Protein AF-0000000068719688 (afdb_homodimer)

Secondary structure (DSSP, 8-state):
--------HHHHHHSPPEEEEEEESS-HHHHHHHHHHHHT-S-S-EEEEEEE--SSSHHHHHHHHHHTT-TTEEEEE-SS---HHHHHHHHHHH---SEEEE--TT-EE-TTHHHHHHHHHHT-TT--EEEEEEEEEEE-TTSPBPPPPGGGS-S-SS-EEEEHHHHHHHHHHHT---S--GGG-EEEGGG--SPTTEETTEE-SS-HHHHHHHHHHTTSEEEEEEEEEEEEEP-TT-GGGSHHHHHHHHHHHHHHHHHHGGGT-S-SHHHHHHHHHHHHHHHHHHS-HHHHTT-HHHHHHHHHHHHHHHTT----TT-SSPPEEEEEEE-S-HHHHHHHHHHHHT-S-S-EEEEEEE--SSSHHHHHHHHHHHH-TTEEEEE-SS--TTHHHHHHHHH---SEEEE--TT-EE-TTHHHHHHHHHHH-SSEEEEEEEEEEE-TTSPBPPP-GGG--S-SS-EEE-HHHHHHHHHHHT--SS--GGG-EEEGGGS-S-TTEETTEE-STTHHHHHHHHHHTTSEEEEEEEEEEEEE--TT-GGGSHHHHHHHHHHHHHHHHHHHTTTSS-SHHHHHHHHHHHHHHHHHHHHHHHHTT-HHHH--HHHHHHHHHHHHHHTPPP-EEETTTTEEES-PBPPPGGG--TTS-BSS--TTTSB-TTT--BHHHHHHHHHHHHH--TTTS-EEEEEES--HHHHHHHHT-TTEEEEEEESS-SSTTSEE--TTS--SPTT-EEEEEEES-GGG-TTHHHHHHHHHHHEEEEEEEEEE--EESS-SS-EE-TT--SHHHHHHHHSSTT--EEEEHHHHHHHHHHTT-EEEEEEHHHHH-HHHHHHTT--TT-EEEEEE-/--------HHHHTTSPPEEEEEEESS-HHHHHHHHHHHHT-S-S-EEEEEEE--SSSHHHHHHHHHHTT-TTEEEEE-SS---HHHHHHHHHHH---SEEEE--TT-EE-TTHHHHHHHHHHT-TT--EEEEEEEEEEE-TTS-B-PPPGGGS-S-SS-EEEEHHHHHHHHHHHT---S--GGG-EEEGGG--SPTTEETTEE-SS-HHHHHHHHHHTTSEEEEEEEEEEEEEP-TT-GGGSHHHHHHHHHHHHHHHHHHGGGT-S-SHHHHHHHHHHHHHHHHHHS-HHHHTT-HHHHHHHHHHHHHHHTT----TT-SSPPEEEEEEE-S-HHHHHHHHHHHHT-S-SSEEEEEEE--SSSHHHHHHHHHHHH-TTEEEEE-SS--TTHHHHHHHHH---SEEEE--TT-EE-TTHHHHHHHHHHH-SSEEEEEEEEEEE-TTSPBPPP-GGG--S-SS-EEE-HHHHHHHHHHHT--SS--GGG-EEEGGGS-S-TTEETTEE-STTHHHHHHHHHHTTSEEEEEEEEEEEEE--TT-GGGSHHHHHHHHHHHHHHHHHHHTTTSS-SHHHHHHHHHHHHHHHHHHHHHHHHTT-HHHH--HHHHHHHHHHHHHHTPPP-EEETTTTEEES-PBPPPGGG--TTS-BSS--TTT-B-TTT--BHHHHHHHHHHHHH--TTTS-EEEEEES--HHHHHHHHT-TTEEEEEEESS-SSTTSEE--TTS--SPTT-EEEEEEES-GGG-TTHHHHHHHHHHHEEEEEEEEEE--EESS-SS-EE-TT--SHHHHHHHHSSTT--EEEEHHHHHHHHHHTT-EEEEEEHHHHH-HHHHHHTT--TT-EEEEEE-

pLDDT: mean 91.39, std 8.49, range [20.08, 98.69]

Organism: Bacillus thuringiensis (NCBI:txid1428)

Sequence (1706 aa):
MRTRIERTEEVVEQLALVSVLIPTYNRPRYFEKALCSVLEQTYPNIEIIVGDDSTNDETEKVLQKYLCNHSNIIYIKNRSTLGQFENALMLFHEANGEYINFLMDDDVFHVNKIEKMMKYFFHDLDNEIKLVTSHRQVIDDKGKELRHIYSTVRLFDEDTIIEGTELGNKVIVEQKNYIGEPTTVLFRKNDLQEPYGIFDKRRYLCNVDIASWLSLLSKGKAVYISETLSYFRLHPDQQLNESNKMMDGLEDFSHSIIAGEQYGFLSTEKELDKAVTNFLDYARRIVPSSILYTLDYYQKIRAKKINIEKKKQHINNNSSLPKVSILIPAYNRPYYLELALNSALNQTYENIEIIISDDSTNNEVNAMIQPYLREYECITYVKNETPLVAENFNKCVELADGNYINFLLDDDLFHHEKIERMMQYFLTLENISFVTSYRELIDENGEILPPSTLNMKIAKETTLFEGKELGNYMLKNLKNVVGEPTTVLFNRNLFDGKFGCFKGKAYSAINDIATWLDMMRKGKVVYIQEPLSYFRQHSGQNQKQMHFILMTIEEWIELIIDAYNSGFLSSESEYKESLSYCLENAGFIVKDAVRNGELDQIYNEKIKKGLNKLVAHMFEKESCYCQYCNQQFEKFSPWPAHYDFPKYKFEMWNKDTGICPVCNSMDRERLYRAYIETETDLLNRNYTMLHIAPEAKLRDWFNEYKNITYVCGDLEPKDPLMKEIDVTRITYDSNTFDVILCSHVLEHVPDDDKAMRELYRVLKPNGWGIIQVPIVMNVDFIVENELIVTPQLRKLAFGQEDHVRIYNQSGFIQRLMNAGFKVELYNIAEKQGMKSARKFGLSETDMLYIVRKMRTRIERTEEVVEQLALVSVLIPTYNRPRYFEKALCSVLEQTYPNIEIIVGDDSTNDETEKVLQKYLCNHSNIIYIKNRSTLGQFENALMLFHEANGEYINFLMDDDVFHVNKIEKMMKYFFHDLDNEIKLVTSHRQVIDDKGKELRHIYSTVRLFDEDTIIEGTELGNKVIVEQKNYIGEPTTVLFRKNDLQEPYGIFDKRRYLCNVDIASWLSLLSKGKAVYISETLSYFRLHPDQQLNESNKMMDGLEDFSHSIIAGEQYGFLSTEKELDKAVTNFLDYARRIVPSSILYTLDYYQKIRAKKINIEKKKQHINNNSSLPKVSILIPAYNRPYYLELALNSALNQTYENIEIIISDDSTNNEVNAMIQPYLREYECITYVKNETPLVAENFNKCVELADGNYINFLLDDDLFHHEKIERMMQYFLTLENISFVTSYRELIDENGEILPPSTLNMKIAKETTLFEGKELGNYMLKNLKNVVGEPTTVLFNRNLFDGKFGCFKGKAYSAINDIATWLDMMRKGKVVYIQEPLSYFRQHSGQNQKQMHFILMTIEEWIELIIDAYNSGFLSSESEYKESLSYCLENAGFIVKDAVRNGELDQIYNEKIKKGLNKLVAHMFEKESCYCQYCNQQFEKFSPWPAHYDFPKYKFEMWNKDTGICPVCNSMDRERLYRAYIETETDLLNRNYTMLHIAPEAKLRDWFNEYKNITYVCGDLEPKDPLMKEIDVTRITYDSNTFDVILCSHVLEHVPDDDKAMRELYRVLKPNGWGIIQVPIVMNVDFIVENELIVTPQLRKLAFGQEDHVRIYNQSGFIQRLMNAGFKVELYNIAEKQGMKSARKFGLSETDMLYIVRK

Radius of gyration: 53.65 Å; Cα contacts (8 Å, |Δi|>4): 3312; chains: 2; bounding box: 122×139×127 Å

Solvent-accessible surface area (backbone atoms only — not comparable to full-atom values): 89810 Å² total; per-residue (Å²): 134,78,78,70,75,82,82,53,73,73,65,40,71,74,47,76,39,32,21,38,34,29,49,38,64,82,45,44,71,42,30,50,53,22,52,51,23,59,73,57,35,70,47,78,38,54,36,37,39,37,36,36,40,35,94,63,62,60,49,57,61,60,48,56,74,46,54,80,80,32,86,49,58,44,82,44,75,49,90,60,72,64,48,74,67,53,39,48,43,50,43,59,68,70,50,81,31,56,28,36,29,38,38,47,27,63,27,38,51,36,48,53,32,67,44,61,52,46,51,56,60,71,70,33,81,81,68,45,66,38,36,35,28,33,28,43,42,38,18,36,85,86,65,49,76,48,77,74,51,87,48,44,50,73,87,46,90,48,69,41,79,40,55,9,41,58,55,44,31,52,28,57,35,68,68,42,62,68,61,53,56,55,54,36,37,39,32,46,50,81,66,51,80,53,62,80,22,25,39,93,92,34,75,37,75,62,44,25,52,56,21,37,48,47,55,26,23,52,74,26,25,30,34,38,34,42,58,70,31,26,35,45,54,51,52,89,88,51,73,76,81,41,74,67,43,52,54,35,36,48,53,40,51,48,47,47,62,72,53,26,48,82,53,60,18,56,79,41,70,68,48,40,50,48,22,45,49,47,48,54,56,49,46,58,76,74,39,58,68,91,52,45,62,72,35,64,64,53,50,54,47,48,49,52,50,52,54,60,52,55,73,71,39,46,66,32,85,83,49,88,58,78,40,32,24,39,29,25,50,33,63,78,42,45,67,42,29,51,53,18,50,51,25,60,56,47,22,65,43,31,29,55,38,36,34,34,30,31,38,32,92,65,62,53,45,62,50,58,45,49,67,51,54,75,73,32,85,50,52,46,80,45,74,44,94,61,70,52,69,77,52,32,55,37,53,29,56,70,73,50,84,36,56,28,40,26,40,39,45,28,63,27,40,49,36,44,51,32,67,44,62,50,47,51,51,65,74,74,46,77,65,57,24,33,33,30,33,34,49,39,42,19,38,83,85,65,47,78,48,80,85,51,91,81,49,52,76,89,54,93,49,66,41,81,38,57,16,54,60,55,41,35,51,27,54,52,62,72,45,68,74,61,56,58,57,50,38,34,43,32,35,43,87,63,45,92,78,55,77,17,22,40,92,83,44,77,44,78,72,50,13,60,56,30,30,51,45,46,25,23,74,74,20,24,35,38,38,35,53,58,67,34,20,36,48,52,48,60,89,86,45,64,82,76,37,65,71,43,53,56,47,36,47,28,49,48,48,52,46,50,53,53,38,43,54,68,55,34,46,81,42,69,59,50,41,41,30,21,51,20,42,49,39,17,49,42,12,47,52,52,25,50,35,33,76,70,70,40,56,75,72,63,64,36,69,64,45,54,52,32,50,52,50,47,54,50,59,63,57,52,79,74,59,24,44,41,87,85,71,70,44,74,44,75,66,43,32,52,51,66,72,89,71,64,50,86,91,57,48,51,40,75,67,41,56,62,22,22,22,37,79,84,74,58,49,43,35,67,54,49,49,52,49,54,44,45,70,73,77,48,59,65,90,80,38,80,40,35,34,39,28,39,56,63,52,68,67,56,48,56,56,52,72,72,39,83,51,42,50,76,43,42,23,19,77,72,49,89,48,89,85,34,37,76,36,44,58,65,61,54,87,65,55,66,49,63,22,42,31,39,37,40,51,70,49,59,43,53,41,87,58,40,66,51,21,46,33,39,54,48,42,26,37,18,86,74,15,39,31,42,53,40,62,77,32,28,67,82,47,93,50,57,48,66,56,90,83,58,76,48,44,70,52,13,26,72,72,43,69,35,51,63,30,58,35,39,36,10,63,71,46,47,54,50,53,45,39,74,41,60,37,47,79,44,82,46,39,52,18,78,74,63,30,36,69,53,19,42,25,46,30,45,50,75,54,32,67,42,44,33,34,33,73,134,82,78,70,76,82,83,53,70,73,65,40,70,73,46,76,38,31,21,37,34,30,49,38,62,79,46,44,72,42,30,51,52,22,53,51,25,59,74,56,35,72,47,78,40,54,38,37,38,35,35,34,40,34,92,64,62,60,49,57,60,60,48,57,74,46,54,83,81,32,84,48,59,46,81,42,75,48,91,61,72,63,48,74,67,51,39,49,46,50,44,59,68,70,48,81,30,55,28,38,29,37,36,46,28,65,26,39,52,34,49,52,32,68,42,61,54,46,52,56,60,70,70,34,83,81,67,45,66,38,37,36,30,34,28,43,42,39,17,36,84,86,63,49,76,48,78,74,52,85,50,45,49,75,88,45,91,49,70,40,81,39,55,10,40,59,56,43,32,51,28,57,36,67,69,42,61,68,60,55,57,54,53,36,38,40,33,47,51,81,65,50,82,53,60,79,22,26,37,96,90,34,75,38,74,61,45,26,52,55,21,35,49,46,55,27,21,52,74,26,25,30,33,38,34,42,57,70,31,25,35,46,52,51,52,90,89,52,74,78,80,42,74,68,44,53,54,35,36,49,53,40,51,48,48,47,64,70,52,26,48,83,53,61,19,55,80,42,69,68,47,39,50,49,21,44,51,46,48,53,56,52,46,58,74,75,40,59,70,90,54,43,62,71,35,63,65,53,49,53,47,49,49,52,50,52,55,60,54,56,72,72,40,46,65,33,86,83,47,88,58,79,40,33,23,38,30,25,49,33,60,81,43,44,68,42,30,50,54,20,49,52,25,61,56,46,22,65,40,32,29,56,37,35,33,36,28,31,38,33,92,66,61,53,45,63,50,58,46,49,67,52,55,74,74,32,85,50,51,45,81,46,76,45,93,61,70,52,70,78,51,32,56,37,53,29,56,71,73,50,83,35,57,27,40,27,40,38,46,29,66,28,40,47,36,45,52,32,67,43,62,50,46,51,50,64,74,73,47,80,65,57,25,33,34,30,33,34,49,39,42,18,37,84,86,66,46,78,49,80,86,53,89,82,48,53,77,88,53,94,50,66,42,80,39,56,17,54,61,54,42,34,50,27,53,51,63,72,44,69,72,60,56,58,58,52,38,35,42,30,36,44,87,62,45,94,79,55,77,18,22,40,92,82,43,77,45,77,73,51,14,57,56,32,29,51,45,45,27,22,74,73,20,25,32,39,39,35,51,59,68,32,22,36,48,52,49,62,91,87,46,64,83,76,36,66,72,44,51,57,47,36,47,29,50,49,50,51,46,51,53,52,39,43,56,69,57,33,47,81,42,69,60,50,42,40,31,21,50,19,42,49,40,18,49,43,13,48,52,52,24,51,35,33,75,68,69,40,58,76,70,64,64,36,68,64,44,54,52,32,51,52,50,46,54,51,60,62,58,52,79,75,59,24,44,41,88,85,72,69,45,75,44,75,67,45,32,52,51,65,70,88,72,66,52,87,90,55,48,51,39,73,65,42,55,61,22,22,23,37,78,85,75,59,47,43,35,68,56,49,50,51,48,53,45,46,69,73,75,48,58,65,88,80,38,80,38,35,33,38,26,42,56,66,52,70,68,57,48,58,55,53,72,71,38,83,51,42,50,75,43,40,24,18,76,72,50,90,48,89,84,34,37,77,36,44,59,66,60,55,88,66,56,69,50,63,22,42,31,39,37,39,49,69,49,59,43,53,40,88,59,40,64,52,21,46,32,38,54,48,41,26,37,17,86,76,16,40,30,42,53,41,61,74,33,28,68,83,46,93,51,56,49,65,53,90,84,58,76,48,44,68,53,13,26,72,71,44,68,34,52,63,31,57,36,39,38,9,64,69,46,47,53,49,53,44,40,73,40,61,36,45,80,44,82,46,37,52,18,80,76,63,30,37,67,54,20,42,26,48,30,45,51,74,54,32,68,42,43,34,35,32,72

InterPro domains:
  IPR001173 Glycosyltransferase 2-like [PF00535] (19-148)
  IPR001173 Glycosyltransferase 2-like [PF00535] (325-492)
  IPR013216 Methyltransferase type 11 [PF08241] (722-770)
  IPR029044 Nucleotide-diphospho-sugar transferases [G3DSA:3.90.550.10] (2-279)
  IPR029044 Nucleotide-diphospho-sugar transferases [G3DSA:3.90.550.10] (322-566)
  IPR029044 Nucleotide-diphospho-sugar transferases [SSF53448] (17-246)
  IPR029044 Nucleotide-diphospho-sugar transferases [SSF53448] (322-550)
  IPR029063 S-adenosyl-L-methionine-dependent methyltransferase superfamily [G3DSA:3.40.50.150] (682-849)
  IPR029063 S-adenosyl-L-methionine-dependent methyltransferase superfamily [SSF53335] (697-824)

Structure (mmCIF, N/CA/C/O backbone):
data_AF-0000000068719688-model_v1
#
loop_
_entity.id
_entity.type
_entity.pdbx_description
1 polymer 'Glycosyl transferase family 2'
#
loop_
_atom_site.group_PDB
_atom_site.id
_atom_site.type_symbol
_atom_site.label_atom_id
_atom_site.label_alt_id
_atom_site.label_comp_id
_atom_site.label_asym_id
_atom_site.label_entity_id
_atom_site.label_seq_id
_atom_site.pdbx_PDB_ins_code
_atom_site.Cartn_x
_atom_site.Cartn_y
_atom_site.Cartn_z
_atom_site.occupancy
_atom_site.B_iso_or_equiv
_atom_site.auth_seq_id
_atom_site.auth_comp_id
_atom_site.auth_asym_id
_atom_site.auth_atom_id
_atom_site.pdbx_PDB_model_num
ATOM 1 N N . MET A 1 1 ? -43.625 -14.531 -69.5 1 20.08 1 MET A N 1
ATOM 2 C CA . MET A 1 1 ? -44.062 -15.57 -70.438 1 20.08 1 MET A CA 1
ATOM 3 C C . MET A 1 1 ? -43.156 -16.781 -70.375 1 20.08 1 MET A C 1
ATOM 5 O O . MET A 1 1 ? -42.031 -16.75 -70.875 1 20.08 1 MET A O 1
ATOM 9 N N . ARG A 1 2 ? -43.219 -17.422 -69.125 1 32.03 2 ARG A N 1
ATOM 10 C CA . ARG A 1 2 ? -42.656 -18.688 -68.625 1 32.03 2 ARG A CA 1
ATOM 11 C C . ARG A 1 2 ? -42.938 -19.812 -69.562 1 32.03 2 ARG A C 1
ATOM 13 O O . ARG A 1 2 ? -44.094 -20.125 -69.875 1 32.03 2 ARG A O 1
ATOM 20 N N . THR A 1 3 ? -42.188 -19.859 -70.625 1 28.48 3 THR A N 1
ATOM 21 C CA . THR A 1 3 ? -42.438 -20.844 -71.688 1 28.48 3 THR A CA 1
ATOM 22 C C . THR A 1 3 ? -42.625 -22.234 -71.125 1 28.48 3 THR A C 1
ATOM 24 O O . THR A 1 3 ? -41.688 -22.797 -70.5 1 28.48 3 THR A O 1
ATOM 27 N N . ARG A 1 4 ? -43.719 -22.609 -70.5 1 34.25 4 ARG A N 1
ATOM 28 C CA . ARG A 1 4 ? -44.125 -23.938 -70.062 1 34.25 4 ARG A CA 1
ATOM 29 C C . ARG A 1 4 ? -43.875 -24.969 -71.188 1 34.25 4 ARG A C 1
ATOM 31 O O . ARG A 1 4 ? -44.406 -24.828 -72.312 1 34.25 4 ARG A O 1
ATOM 38 N N . ILE A 1 5 ? -42.781 -25.578 -71.25 1 36.41 5 ILE A N 1
ATOM 39 C CA . ILE A 1 5 ? -42.562 -26.703 -72.125 1 36.41 5 ILE A CA 1
ATOM 40 C C . ILE A 1 5 ? -43.75 -27.656 -72.062 1 36.41 5 ILE A C 1
ATOM 42 O O . ILE A 1 5 ? -44.188 -28.062 -71 1 36.41 5 ILE A O 1
ATOM 46 N N . GLU A 1 6 ? -44.688 -27.672 -73.062 1 38.44 6 GLU A N 1
ATOM 47 C CA . GLU A 1 6 ? -45.844 -28.562 -73.25 1 38.44 6 GLU A CA 1
ATOM 48 C C . GLU A 1 6 ? -45.469 -30.016 -72.938 1 38.44 6 GLU A C 1
ATOM 50 O O . GLU A 1 6 ? -44.531 -30.562 -73.562 1 38.44 6 GLU A O 1
ATOM 55 N N . ARG A 1 7 ? -45.688 -30.547 -71.812 1 51.19 7 ARG A N 1
ATOM 56 C CA . ARG A 1 7 ? -45.594 -31.844 -71.125 1 51.19 7 ARG A CA 1
ATOM 57 C C . ARG A 1 7 ? -46.156 -32.969 -72 1 51.19 7 ARG A C 1
ATOM 59 O O . ARG A 1 7 ? -47.375 -33.25 -71.938 1 51.19 7 ARG A O 1
ATOM 66 N N . THR A 1 8 ? -45.75 -33.344 -73.25 1 46.06 8 THR A N 1
ATOM 67 C CA . THR A 1 8 ? -46.344 -34.5 -73.938 1 46.06 8 THR A CA 1
ATOM 68 C C . THR A 1 8 ? -45.875 -35.812 -73.312 1 46.06 8 THR A C 1
ATOM 70 O O . THR A 1 8 ? -44.75 -35.875 -72.812 1 46.06 8 THR A O 1
ATOM 73 N N . GLU A 1 9 ? -46.594 -36.844 -73.062 1 53.41 9 GLU A N 1
ATOM 74 C CA . GLU A 1 9 ? -46.375 -38.156 -72.438 1 53.41 9 GLU A CA 1
ATOM 75 C C . GLU A 1 9 ? -45.188 -38.875 -73.062 1 53.41 9 GLU A C 1
ATOM 77 O O . GLU A 1 9 ? -44.406 -39.531 -72.312 1 53.41 9 GLU A O 1
ATOM 82 N N . GLU A 1 10 ? -45.031 -38.875 -74.25 1 53.62 10 GLU A N 1
ATOM 83 C CA . GLU A 1 10 ? -43.938 -39.562 -74.938 1 53.62 10 GLU A CA 1
ATOM 84 C C . GLU A 1 10 ? -42.562 -39 -74.562 1 53.62 10 GLU A C 1
ATOM 86 O O . GLU A 1 10 ? -41.625 -39.75 -74.375 1 53.62 10 GLU A O 1
ATOM 91 N N . VAL A 1 11 ? -42.406 -37.781 -74.438 1 55.66 11 VAL A N 1
ATOM 92 C CA . VAL A 1 11 ? -41.125 -37.125 -74.062 1 55.66 11 VAL A CA 1
ATOM 93 C C . VAL A 1 11 ? -40.781 -37.375 -72.625 1 55.66 11 VAL A C 1
ATOM 95 O O . VAL A 1 11 ? -39.625 -37.562 -72.25 1 55.66 11 VAL A O 1
ATOM 98 N N . VAL A 1 12 ? -41.688 -37.5 -71.812 1 64.38 12 VAL A N 1
ATOM 99 C CA . VAL A 1 12 ? -41.469 -37.719 -70.375 1 64.38 12 VAL A CA 1
ATOM 100 C C . VAL A 1 12 ? -40.906 -39.125 -70.125 1 64.38 12 VAL A C 1
ATOM 102 O O . VAL A 1 12 ? -40 -39.312 -69.312 1 64.38 12 VAL A O 1
ATOM 105 N N . GLU A 1 13 ? -41.312 -40.094 -70.938 1 63.94 13 GLU A N 1
ATOM 106 C CA . GLU A 1 13 ? -40.875 -41.469 -70.75 1 63.94 13 GLU A CA 1
ATOM 107 C C . GLU A 1 13 ? -39.438 -41.625 -71.188 1 63.94 13 GLU A C 1
ATOM 109 O O . GLU A 1 13 ? -38.781 -42.594 -70.812 1 63.94 13 GLU A O 1
ATOM 114 N N . GLN A 1 14 ? -38.938 -40.688 -71.875 1 74.75 14 GLN A N 1
ATOM 115 C CA . GLN A 1 14 ? -37.562 -40.812 -72.312 1 74.75 14 GLN A CA 1
ATOM 116 C C . GLN A 1 14 ? -36.594 -40.281 -71.312 1 74.75 14 GLN A C 1
ATOM 118 O O . GLN A 1 14 ? -35.406 -40.594 -71.312 1 74.75 14 GLN A O 1
ATOM 123 N N . LEU A 1 15 ? -37.094 -39.562 -70.25 1 86.31 15 LEU A N 1
ATOM 124 C CA . LEU A 1 15 ? -36.219 -39.031 -69.188 1 86.31 15 LEU A CA 1
ATOM 125 C C . LEU A 1 15 ? -36.031 -40.031 -68.062 1 86.31 15 LEU A C 1
ATOM 127 O O . LEU A 1 15 ? -36.906 -40.844 -67.812 1 86.31 15 LEU A O 1
ATOM 131 N N . ALA A 1 16 ? -35 -39.969 -67.375 1 92.62 16 ALA A N 1
ATOM 132 C CA . ALA A 1 16 ? -34.719 -40.906 -66.312 1 92.62 16 ALA A CA 1
ATOM 133 C C . ALA A 1 16 ? -35.688 -40.688 -65.125 1 92.62 16 ALA A C 1
ATOM 135 O O . ALA A 1 16 ? -36.031 -39.562 -64.812 1 92.62 16 ALA A O 1
ATOM 136 N N . LEU A 1 17 ? -36.125 -41.781 -64.5 1 95.94 17 LEU A N 1
ATOM 137 C CA . LEU A 1 17 ? -37.094 -41.719 -63.406 1 95.94 17 LEU A CA 1
ATOM 138 C C . LEU A 1 17 ? -36.375 -41.344 -62.125 1 95.94 17 LEU A C 1
ATOM 140 O O . LEU A 1 17 ? -35.375 -41.938 -61.75 1 95.94 17 LEU A O 1
ATOM 144 N N . VAL A 1 18 ? -36.906 -40.312 -61.5 1 97.38 18 VAL A N 1
ATOM 145 C CA . VAL A 1 18 ? -36.438 -39.906 -60.188 1 97.38 18 VAL A CA 1
ATOM 146 C C . VAL A 1 18 ? -37.438 -40.344 -59.125 1 97.38 18 VAL A C 1
ATOM 148 O O . VAL A 1 18 ? -38.625 -40.031 -59.25 1 97.38 18 VAL A O 1
ATOM 151 N N . SER A 1 19 ? -37 -41.062 -58.125 1 98.06 19 SER A N 1
ATOM 152 C CA . SER A 1 19 ? -37.844 -41.438 -56.969 1 98.06 19 SER A CA 1
ATOM 153 C C . SER A 1 19 ? -37.625 -40.469 -55.812 1 98.06 19 SER A C 1
ATOM 155 O O . SER A 1 19 ? -36.531 -40.344 -55.312 1 98.06 19 SER A O 1
ATOM 157 N N . VAL A 1 20 ? -38.594 -39.75 -55.406 1 98.25 20 VAL A N 1
ATOM 158 C CA . VAL A 1 20 ? -38.594 -38.938 -54.188 1 98.25 20 VAL A CA 1
ATOM 159 C C . VAL A 1 20 ? -39.219 -39.719 -53.031 1 98.25 20 VAL A C 1
ATOM 161 O O . VAL A 1 20 ? -40.375 -40.094 -53.094 1 98.25 20 VAL A O 1
ATOM 164 N N . LEU A 1 21 ? -38.406 -39.969 -52.031 1 97.75 21 LEU A N 1
ATOM 165 C CA . LEU A 1 21 ? -38.812 -40.812 -50.906 1 97.75 21 LEU A CA 1
ATOM 166 C C . LEU A 1 21 ? -39.125 -39.969 -49.688 1 97.75 21 LEU A C 1
ATOM 168 O O . LEU A 1 21 ? -38.281 -39.188 -49.219 1 97.75 21 LEU A O 1
ATOM 172 N N . ILE A 1 22 ? -40.281 -40.094 -49.031 1 97.56 22 ILE A N 1
ATOM 173 C CA . ILE A 1 22 ? -40.688 -39.25 -47.906 1 97.56 22 ILE A CA 1
ATOM 174 C C . ILE A 1 22 ? -41.062 -40.125 -46.719 1 97.56 22 ILE A C 1
ATOM 176 O O . ILE A 1 22 ? -42.188 -40.562 -46.562 1 97.56 22 ILE A O 1
ATOM 180 N N . PRO A 1 23 ? -40.094 -40.281 -45.844 1 95.62 23 PRO A N 1
ATOM 181 C CA . PRO A 1 23 ? -40.469 -40.875 -44.562 1 95.62 23 PRO A CA 1
ATOM 182 C C . PRO A 1 23 ? -41.25 -39.906 -43.656 1 95.62 23 PRO A C 1
ATOM 184 O O . PRO A 1 23 ? -40.844 -38.75 -43.531 1 95.62 23 PRO A O 1
ATOM 187 N N . THR A 1 24 ? -42.344 -40.312 -43.094 1 94.5 24 THR A N 1
ATOM 188 C CA . THR A 1 24 ? -43.125 -39.406 -42.281 1 94.5 24 THR A CA 1
ATOM 189 C C . THR A 1 24 ? -43.594 -40.062 -41 1 94.5 24 THR A C 1
ATOM 191 O O . THR A 1 24 ? -43.688 -41.312 -40.938 1 94.5 24 THR A O 1
ATOM 194 N N . TYR A 1 25 ? -43.656 -39.312 -39.938 1 92.06 25 TYR A N 1
ATOM 195 C CA . TYR A 1 25 ? -44.031 -39.812 -38.625 1 92.06 25 TYR A CA 1
ATOM 196 C C . TYR A 1 25 ? -44.781 -38.719 -37.844 1 92.06 25 TYR A C 1
ATOM 198 O O . TYR A 1 25 ? -44.188 -37.906 -37.188 1 92.06 25 TYR A O 1
ATOM 206 N N . ASN A 1 26 ? -46.062 -38.656 -37.812 1 88.75 26 ASN A N 1
ATOM 207 C CA . ASN A 1 26 ? -47 -37.875 -36.938 1 88.75 26 ASN A CA 1
ATOM 208 C C . ASN A 1 26 ? -46.844 -36.375 -37.156 1 88.75 26 ASN A C 1
ATOM 210 O O . ASN A 1 26 ? -46.781 -35.625 -36.188 1 88.75 26 ASN A O 1
ATOM 214 N N . ARG A 1 27 ? -46.625 -35.969 -38.438 1 89.31 27 ARG A N 1
ATOM 215 C CA . ARG A 1 27 ? -46.531 -34.562 -38.781 1 89.31 27 ARG A CA 1
ATOM 216 C C . ARG A 1 27 ? -47.25 -34.25 -40.062 1 89.31 27 ARG A C 1
ATOM 218 O O . ARG A 1 27 ? -46.656 -33.812 -41.062 1 89.31 27 ARG A O 1
ATOM 225 N N . PRO A 1 28 ? -48.562 -34.344 -40.031 1 92.75 28 PRO A N 1
ATOM 226 C CA . PRO A 1 28 ? -49.312 -34.25 -41.281 1 92.75 28 PRO A CA 1
ATOM 227 C C . PRO A 1 28 ? -49.188 -32.875 -41.938 1 92.75 28 PRO A C 1
ATOM 229 O O . PRO A 1 28 ? -49.156 -32.75 -43.156 1 92.75 28 PRO A O 1
ATOM 232 N N . ARG A 1 29 ? -49.094 -31.797 -41.094 1 91.44 29 ARG A N 1
ATOM 233 C CA . ARG A 1 29 ? -49.031 -30.453 -41.656 1 91.44 29 ARG A CA 1
ATOM 234 C C . ARG A 1 29 ? -47.75 -30.219 -42.406 1 91.44 29 ARG A C 1
ATOM 236 O O . ARG A 1 29 ? -47.75 -29.703 -43.531 1 91.44 29 ARG A O 1
ATOM 243 N N . TYR A 1 30 ? -46.656 -30.562 -41.812 1 93.44 30 TYR A N 1
ATOM 244 C CA . TYR A 1 30 ? -45.375 -30.422 -42.5 1 93.44 30 TYR A CA 1
ATOM 245 C C . TYR A 1 30 ? -45.281 -31.359 -43.688 1 93.44 30 TYR A C 1
ATOM 247 O O . TYR A 1 30 ? -44.781 -30.969 -44.75 1 93.44 30 TYR A O 1
ATOM 255 N N . PHE A 1 31 ? -45.812 -32.562 -43.5 1 94.94 31 PHE A N 1
ATOM 256 C CA . PHE A 1 31 ? -45.812 -33.562 -44.562 1 94.94 31 PHE A CA 1
ATOM 257 C C . PHE A 1 31 ? -46.531 -33.031 -45.812 1 94.94 31 PHE A C 1
ATOM 259 O O . PHE A 1 31 ? -46.031 -33.188 -46.938 1 94.94 31 PHE A O 1
ATOM 266 N N . GLU A 1 32 ? -47.625 -32.375 -45.625 1 95.56 32 GLU A N 1
ATOM 267 C CA . GLU A 1 32 ? -48.406 -31.875 -46.781 1 95.56 32 GLU A CA 1
ATOM 268 C C . GLU A 1 32 ? -47.594 -30.844 -47.562 1 95.56 32 GLU A C 1
ATOM 270 O O . GLU A 1 32 ? -47.594 -30.844 -48.781 1 95.56 32 GLU A O 1
ATOM 275 N N . LYS A 1 33 ? -46.938 -29.984 -46.812 1 95.12 33 LYS A N 1
ATOM 276 C CA . LYS A 1 33 ? -46.094 -28.969 -47.469 1 95.12 33 LYS A CA 1
ATOM 277 C C . LYS A 1 33 ? -44.969 -29.625 -48.25 1 95.12 33 LYS A C 1
ATOM 279 O O . LYS A 1 33 ? -44.625 -29.203 -49.375 1 95.12 33 LYS A O 1
ATOM 284 N N . ALA A 1 34 ? -44.344 -30.641 -47.656 1 96.81 34 ALA A N 1
ATOM 285 C CA . ALA A 1 34 ? -43.281 -31.375 -48.344 1 96.81 34 ALA A CA 1
ATOM 286 C C . ALA A 1 34 ? -43.812 -32.062 -49.594 1 96.81 34 ALA A C 1
ATOM 288 O O . ALA A 1 34 ? -43.188 -31.938 -50.656 1 96.81 34 ALA A O 1
ATOM 289 N N . LEU A 1 35 ? -44.938 -32.688 -49.5 1 96.25 35 LEU A N 1
ATOM 290 C CA . LEU A 1 35 ? -45.531 -33.406 -50.625 1 96.25 35 LEU A CA 1
ATOM 291 C C . LEU A 1 35 ? -45.844 -32.438 -51.75 1 96.25 35 LEU A C 1
ATOM 293 O O . LEU A 1 35 ? -45.531 -32.719 -52.906 1 96.25 35 LEU A O 1
ATOM 297 N N . CYS A 1 36 ? -46.406 -31.266 -51.406 1 96 36 CYS A N 1
ATOM 298 C CA . CYS A 1 36 ? -46.75 -30.266 -52.406 1 96 36 CYS A CA 1
ATOM 299 C C . CYS A 1 36 ? -45.5 -29.75 -53.125 1 96 36 CYS A C 1
ATOM 301 O O . CYS A 1 36 ? -45.562 -29.5 -54.344 1 96 36 CYS A O 1
ATOM 303 N N . SER A 1 37 ? -44.469 -29.703 -52.406 1 96.44 37 SER A N 1
ATOM 304 C CA . SER A 1 37 ? -43.25 -29.188 -53 1 96.44 37 SER A CA 1
ATOM 305 C C . SER A 1 37 ? -42.688 -30.141 -54.031 1 96.44 37 SER A C 1
ATOM 307 O O . SER A 1 37 ? -42 -29.719 -54.969 1 96.44 37 SER A O 1
ATOM 309 N N . VAL A 1 38 ? -42.906 -31.422 -53.938 1 97 38 VAL A N 1
ATOM 310 C CA . VAL A 1 38 ? -42.469 -32.406 -54.938 1 97 38 VAL A CA 1
ATOM 311 C C . VAL A 1 38 ? -43.438 -32.375 -56.125 1 97 38 VAL A C 1
ATOM 313 O O . VAL A 1 38 ? -43 -32.438 -57.281 1 97 38 VAL A O 1
ATOM 316 N N . LEU A 1 39 ? -44.688 -32.25 -55.844 1 95.12 39 LEU A N 1
ATOM 317 C CA . LEU A 1 39 ? -45.719 -32.25 -56.875 1 95.12 39 LEU A CA 1
ATOM 318 C C . LEU A 1 39 ? -45.562 -31.062 -57.812 1 95.12 39 LEU A C 1
ATOM 320 O O . LEU A 1 39 ? -45.969 -31.109 -58.969 1 95.12 39 LEU A O 1
ATOM 324 N N . GLU A 1 40 ? -44.906 -30.031 -57.344 1 94.19 40 GLU A N 1
ATOM 325 C CA . GLU A 1 40 ? -44.781 -28.797 -58.094 1 94.19 40 GLU A CA 1
ATOM 326 C C . GLU A 1 40 ? -43.438 -28.781 -58.875 1 94.19 40 GLU A C 1
ATOM 328 O O . GLU A 1 40 ? -43.125 -27.781 -59.531 1 94.19 40 GLU A O 1
ATOM 333 N N . GLN A 1 41 ? -42.719 -29.828 -58.844 1 95.25 41 GLN A N 1
ATOM 334 C CA . GLN A 1 41 ? -41.406 -29.859 -59.469 1 95.25 41 GLN A CA 1
ATOM 335 C C . GLN A 1 41 ? -41.5 -29.703 -61 1 95.25 41 GLN A C 1
ATOM 337 O O . GLN A 1 41 ? -42.438 -30.234 -61.594 1 95.25 41 GLN A O 1
ATOM 342 N N . THR A 1 42 ? -40.5 -29.078 -61.562 1 94.81 42 THR A N 1
ATOM 343 C CA . THR A 1 42 ? -40.5 -28.828 -63 1 94.81 42 THR A CA 1
ATOM 344 C C . THR A 1 42 ? -40.062 -30.062 -63.781 1 94.81 42 THR A C 1
ATOM 346 O O . THR A 1 42 ? -40.375 -30.234 -64.938 1 94.81 42 THR A O 1
ATOM 349 N N . TYR A 1 43 ? -39.312 -30.906 -63.156 1 94.56 43 TYR A N 1
ATOM 350 C CA . TYR A 1 43 ? -38.938 -32.188 -63.781 1 94.56 43 TYR A CA 1
ATOM 351 C C . TYR A 1 43 ? -40.156 -33.125 -63.844 1 94.56 43 TYR A C 1
ATOM 353 O O . TYR A 1 43 ? -40.781 -33.406 -62.844 1 94.56 43 TYR A O 1
ATOM 361 N N . PRO A 1 44 ? -40.406 -33.688 -64.938 1 91.44 44 PRO A N 1
ATOM 362 C CA . PRO A 1 44 ? -41.75 -34.312 -65.125 1 91.44 44 PRO A CA 1
ATOM 363 C C . PRO A 1 44 ? -41.75 -35.781 -64.688 1 91.44 44 PRO A C 1
ATOM 365 O O . PRO A 1 44 ? -42.781 -36.281 -64.25 1 91.44 44 PRO A O 1
ATOM 368 N N . ASN A 1 45 ? -40.656 -36.531 -64.812 1 94.06 45 ASN A N 1
ATOM 369 C CA . ASN A 1 45 ? -40.656 -37.969 -64.562 1 94.06 45 ASN A CA 1
ATOM 370 C C . ASN A 1 45 ? -40.25 -38.312 -63.156 1 94.06 45 ASN A C 1
ATOM 372 O O . ASN A 1 45 ? -39.156 -38.781 -62.906 1 94.06 45 ASN A O 1
ATOM 376 N N . ILE A 1 46 ? -41.219 -38.125 -62.188 1 96.31 46 ILE A N 1
ATOM 377 C CA . ILE A 1 46 ? -40.969 -38.312 -60.75 1 96.31 46 ILE A CA 1
ATOM 378 C C . ILE A 1 46 ? -42 -39.312 -60.188 1 96.31 46 ILE A C 1
ATOM 380 O O . ILE A 1 46 ? -43.188 -39.25 -60.531 1 96.31 46 ILE A O 1
ATOM 384 N N . GLU A 1 47 ? -41.531 -40.25 -59.438 1 96.94 47 GLU A N 1
ATOM 385 C CA . GLU A 1 47 ? -42.406 -41.031 -58.562 1 96.94 47 GLU A CA 1
ATOM 386 C C . GLU A 1 47 ? -42.219 -40.625 -57.125 1 96.94 47 GLU A C 1
ATOM 388 O O . GLU A 1 47 ? -41.094 -40.344 -56.688 1 96.94 47 GLU A O 1
ATOM 393 N N . ILE A 1 48 ? -43.25 -40.531 -56.375 1 97.62 48 ILE A N 1
ATOM 394 C CA . ILE A 1 48 ? -43.25 -40.188 -54.938 1 97.62 48 ILE A CA 1
ATOM 395 C C . ILE A 1 48 ? -43.656 -41.375 -54.094 1 97.62 48 ILE A C 1
ATOM 397 O O . ILE A 1 48 ? -44.75 -41.906 -54.25 1 97.62 48 ILE A O 1
ATOM 401 N N . ILE A 1 49 ? -42.75 -41.781 -53.219 1 97.44 49 ILE A N 1
ATOM 402 C CA . ILE A 1 49 ? -43.062 -42.875 -52.312 1 97.44 49 ILE A CA 1
ATOM 403 C C . ILE A 1 49 ? -43.094 -42.406 -50.875 1 97.44 49 ILE A C 1
ATOM 405 O O . ILE A 1 49 ? -42.094 -41.906 -50.375 1 97.44 49 ILE A O 1
ATOM 409 N N . VAL A 1 50 ? -44.219 -42.562 -50.188 1 97 50 VAL A N 1
ATOM 410 C CA . VAL A 1 50 ? -44.406 -42.094 -48.812 1 97 50 VAL A CA 1
ATOM 411 C C . VAL A 1 50 ? -44.406 -43.281 -47.875 1 97 50 VAL A C 1
ATOM 413 O O . VAL A 1 50 ? -45.219 -44.219 -48.031 1 97 50 VAL A O 1
ATOM 416 N N . GLY A 1 51 ? -43.375 -43.344 -47.031 1 96.5 51 GLY A N 1
ATOM 417 C CA . GLY A 1 51 ? -43.375 -44.312 -45.969 1 96.5 51 GLY A CA 1
ATOM 418 C C . GLY A 1 51 ? -43.938 -43.781 -44.656 1 96.5 51 GLY A C 1
ATOM 419 O O . GLY A 1 51 ? -43.219 -43.031 -43.938 1 96.5 51 GLY A O 1
ATOM 420 N N . ASP A 1 52 ? -45.125 -44.188 -44.25 1 95.12 52 ASP A N 1
ATOM 421 C CA . ASP A 1 52 ? -45.844 -43.625 -43.094 1 95.12 52 ASP A CA 1
ATOM 422 C C . ASP A 1 52 ? -45.688 -44.531 -41.875 1 95.12 52 ASP A C 1
ATOM 424 O O . ASP A 1 52 ? -46.281 -45.594 -41.781 1 95.12 52 ASP A O 1
ATOM 428 N N . ASP A 1 53 ? -44.875 -43.969 -40.969 1 93.38 53 ASP A N 1
ATOM 429 C CA . ASP A 1 53 ? -44.625 -44.625 -39.688 1 93.38 53 ASP A CA 1
ATOM 430 C C . ASP A 1 53 ? -45.469 -44 -38.594 1 93.38 53 ASP A C 1
ATOM 432 O O . ASP A 1 53 ? -45.156 -44.188 -37.406 1 93.38 53 ASP A O 1
ATOM 436 N N . SER A 1 54 ? -46.469 -43.25 -38.906 1 92.62 54 SER A N 1
ATOM 437 C CA . SER A 1 54 ? -47.25 -42.5 -37.906 1 92.62 54 SER A CA 1
ATOM 438 C C . SER A 1 54 ? -48.062 -43.438 -37.031 1 92.62 54 SER A C 1
ATOM 440 O O . SER A 1 54 ? -48.5 -44.5 -37.5 1 92.62 54 SER A O 1
ATOM 442 N N . THR A 1 55 ? -48.281 -43.062 -35.844 1 90.69 55 THR A N 1
ATOM 443 C CA . THR A 1 55 ? -49.062 -43.875 -34.906 1 90.69 55 THR A CA 1
ATOM 444 C C . THR A 1 55 ? -50.531 -43.594 -35.031 1 90.69 55 THR A C 1
ATOM 446 O O . THR A 1 55 ? -51.375 -44.281 -34.469 1 90.69 55 THR A O 1
ATOM 449 N N . ASN A 1 56 ? -50.875 -42.594 -35.906 1 90.25 56 ASN A N 1
ATOM 450 C CA . ASN A 1 56 ? -52.25 -42.25 -36.156 1 90.25 56 ASN A CA 1
ATOM 451 C C . ASN A 1 56 ? -52.562 -42.156 -37.625 1 90.25 56 ASN A C 1
ATOM 453 O O . ASN A 1 56 ? -51.719 -42.5 -38.469 1 90.25 56 ASN A O 1
ATOM 457 N N . ASP A 1 57 ? -53.844 -41.719 -38 1 90.44 57 ASP A N 1
ATOM 458 C CA . ASP A 1 57 ? -54.219 -41.781 -39.406 1 90.44 57 ASP A CA 1
ATOM 459 C C . ASP A 1 57 ? -54.281 -40.375 -40.031 1 90.44 57 ASP A C 1
ATOM 461 O O . ASP A 1 57 ? -54.875 -40.188 -41.094 1 90.44 57 ASP A O 1
ATOM 465 N N . GLU A 1 58 ? -53.719 -39.531 -39.344 1 92.94 58 GLU A N 1
ATOM 466 C CA . GLU A 1 58 ? -53.812 -38.156 -39.781 1 92.94 58 GLU A CA 1
ATOM 467 C C . GLU A 1 58 ? -53.062 -37.938 -41.094 1 92.94 58 GLU A C 1
ATOM 469 O O . GLU A 1 58 ? -53.562 -37.25 -42 1 92.94 58 GLU A O 1
ATOM 474 N N . THR A 1 59 ? -51.906 -38.5 -41.188 1 94.06 59 THR A N 1
ATOM 475 C CA . THR A 1 59 ? -51.125 -38.406 -42.438 1 94.06 59 THR A CA 1
ATOM 476 C C . THR A 1 59 ? -51.844 -39.094 -43.594 1 94.06 59 THR A C 1
ATOM 478 O O . THR A 1 59 ? -51.875 -38.562 -44.688 1 94.06 59 THR A O 1
ATOM 481 N N . GLU A 1 60 ? -52.406 -40.125 -43.312 1 92.81 60 GLU A N 1
ATOM 482 C CA . GLU A 1 60 ? -53.188 -40.875 -44.312 1 92.81 60 GLU A CA 1
ATOM 483 C C . GLU A 1 60 ? -54.344 -40.031 -44.844 1 92.81 60 GLU A C 1
ATOM 485 O O . GLU A 1 60 ? -54.594 -40 -46.031 1 92.81 60 GLU A O 1
ATOM 490 N N . LYS A 1 61 ? -55.062 -39.375 -44 1 92.62 61 LYS A N 1
ATOM 491 C CA . LYS A 1 61 ? -56.188 -38.531 -44.375 1 92.62 61 LYS A CA 1
ATOM 492 C C . LYS A 1 61 ? -55.75 -37.406 -45.312 1 92.62 61 LYS A C 1
ATOM 494 O O . LYS A 1 61 ? -56.438 -37.094 -46.281 1 92.62 61 LYS A O 1
ATOM 499 N N . VAL A 1 62 ? -54.656 -36.906 -44.969 1 93.12 62 VAL A N 1
ATOM 500 C CA . VAL A 1 62 ? -54.125 -35.812 -45.781 1 93.12 62 VAL A CA 1
ATOM 501 C C . VAL A 1 62 ? -53.75 -36.312 -47.188 1 93.12 62 VAL A C 1
ATOM 503 O O . VAL A 1 62 ? -54.062 -35.688 -48.188 1 93.12 62 VAL A O 1
ATOM 506 N N . LEU A 1 63 ? -53.188 -37.438 -47.25 1 92.38 63 LEU A N 1
ATOM 507 C CA . LEU A 1 63 ? -52.688 -38 -48.5 1 92.38 63 LEU A CA 1
ATOM 508 C C . LEU A 1 63 ? -53.812 -38.406 -49.438 1 92.38 63 LEU A C 1
ATOM 510 O O . LEU A 1 63 ? -53.688 -38.375 -50.656 1 92.38 63 LEU A O 1
ATOM 514 N N . GLN A 1 64 ? -54.969 -38.781 -48.938 1 90.25 64 GLN A N 1
ATOM 515 C CA . GLN A 1 64 ? -56.125 -39.25 -49.719 1 90.25 64 GLN A CA 1
ATOM 516 C C . GLN A 1 64 ? -56.625 -38.188 -50.656 1 90.25 64 GLN A C 1
ATOM 518 O O . GLN A 1 64 ? -57.062 -38.469 -51.781 1 90.25 64 GLN A O 1
ATOM 523 N N . LYS A 1 65 ? -56.375 -36.969 -50.312 1 89.94 65 LYS A N 1
ATOM 524 C CA . LYS A 1 65 ? -56.812 -35.844 -51.156 1 89.94 65 LYS A CA 1
ATOM 525 C C . LYS A 1 65 ? -56 -35.781 -52.438 1 89.94 65 LYS A C 1
ATOM 527 O O . LYS A 1 65 ? -56.438 -35.219 -53.438 1 89.94 65 LYS A O 1
ATOM 532 N N . TYR A 1 66 ? -54.844 -36.375 -52.344 1 92.5 66 TYR A N 1
ATOM 533 C CA . TYR A 1 66 ? -53.938 -36.219 -53.469 1 92.5 66 TYR A CA 1
ATOM 534 C C . TYR A 1 66 ? -53.875 -37.5 -54.281 1 92.5 66 TYR A C 1
ATOM 536 O O . TYR A 1 66 ? -53.5 -37.469 -55.438 1 92.5 66 TYR A O 1
ATOM 544 N N . LEU A 1 67 ? -54.188 -38.625 -53.812 1 89.75 67 LEU A N 1
ATOM 545 C CA . LEU A 1 67 ? -54.062 -39.938 -54.438 1 89.75 67 LEU A CA 1
ATOM 546 C C . LEU A 1 67 ? -54.938 -40.062 -55.656 1 89.75 67 LEU A C 1
ATOM 548 O O . LEU A 1 67 ? -54.594 -40.75 -56.625 1 89.75 67 LEU A O 1
ATOM 552 N N . CYS A 1 68 ? -56.062 -39.312 -55.656 1 84.94 68 CYS A N 1
ATOM 553 C CA . CYS A 1 68 ? -57 -39.406 -56.781 1 84.94 68 CYS A CA 1
ATOM 554 C C . CYS A 1 68 ? -56.5 -38.656 -58 1 84.94 68 CYS A C 1
ATOM 556 O O . CYS A 1 68 ? -56.781 -39.062 -59.125 1 84.94 68 CYS A O 1
ATOM 558 N N . ASN A 1 69 ? -55.719 -37.656 -57.781 1 87.88 69 ASN A N 1
ATOM 559 C CA . ASN A 1 69 ? -55.312 -36.812 -58.875 1 87.88 69 ASN A CA 1
ATOM 560 C C . ASN A 1 69 ? -53.875 -37.062 -59.281 1 87.88 69 ASN A C 1
ATOM 562 O O . ASN A 1 69 ? -53.406 -36.531 -60.281 1 87.88 69 ASN A O 1
ATOM 566 N N . HIS A 1 70 ? -53.188 -37.906 -58.562 1 91.56 70 HIS A N 1
ATOM 567 C CA . HIS A 1 70 ? -51.781 -38.156 -58.844 1 91.56 70 HIS A CA 1
ATOM 568 C C . HIS A 1 70 ? -51.438 -39.625 -58.844 1 91.56 70 HIS A C 1
ATOM 570 O O . HIS A 1 70 ? -51.281 -40.219 -57.75 1 91.56 70 HIS A O 1
ATOM 576 N N . SER A 1 71 ? -51.25 -40.156 -59.906 1 89.25 71 SER A N 1
ATOM 577 C CA . SER A 1 71 ? -51.031 -41.594 -60.031 1 89.25 71 SER A CA 1
ATOM 578 C C . SER A 1 71 ? -49.562 -41.938 -59.75 1 89.25 71 SER A C 1
ATOM 580 O O . SER A 1 71 ? -49.25 -43.125 -59.531 1 89.25 71 SER A O 1
ATOM 582 N N . ASN A 1 72 ? -48.719 -40.969 -59.656 1 93.25 72 ASN A N 1
ATOM 583 C CA . ASN A 1 72 ? -47.312 -41.219 -59.438 1 93.25 72 ASN A CA 1
ATOM 584 C C . ASN A 1 72 ? -46.969 -41.25 -57.969 1 93.25 72 ASN A C 1
ATOM 586 O O . ASN A 1 72 ? -45.781 -41.25 -57.594 1 93.25 72 ASN A O 1
ATOM 590 N N . ILE A 1 73 ? -47.969 -41.25 -57.031 1 95.56 73 ILE A N 1
ATOM 591 C CA . ILE A 1 73 ? -47.75 -41.344 -55.562 1 95.56 73 ILE A CA 1
ATOM 592 C C . ILE A 1 73 ? -48 -42.75 -55.094 1 95.56 73 ILE A C 1
ATOM 594 O O . ILE A 1 73 ? -49.031 -43.344 -55.375 1 95.56 73 ILE A O 1
ATOM 598 N N . ILE A 1 74 ? -47 -43.281 -54.469 1 95.25 74 ILE A N 1
ATOM 599 C CA . ILE A 1 74 ? -47.125 -44.594 -53.844 1 95.25 74 ILE A CA 1
ATOM 600 C C . ILE A 1 74 ? -47.156 -44.438 -52.312 1 95.25 74 ILE A C 1
ATOM 602 O O . ILE A 1 74 ? -46.188 -43.938 -51.719 1 95.25 74 ILE A O 1
ATOM 606 N N . TYR A 1 75 ? -48.25 -44.781 -51.688 1 95.5 75 TYR A N 1
ATOM 607 C CA . TYR A 1 75 ? -48.406 -44.625 -50.25 1 95.5 75 TYR A CA 1
ATOM 608 C C . TYR A 1 75 ? -48.312 -46 -49.562 1 95.5 75 TYR A C 1
ATOM 610 O O . TYR A 1 75 ? -49.031 -46.938 -49.875 1 95.5 75 TYR A O 1
ATOM 618 N N . ILE A 1 76 ? -47.344 -46.062 -48.562 1 94.56 76 ILE A N 1
ATOM 619 C CA . ILE A 1 76 ? -47.125 -47.281 -47.781 1 94.56 76 ILE A CA 1
ATOM 620 C C . ILE A 1 76 ? -47.344 -46.969 -46.312 1 94.56 76 ILE A C 1
ATOM 622 O O . ILE A 1 76 ? -46.562 -46.281 -45.688 1 94.56 76 ILE A O 1
ATOM 626 N N . LYS A 1 77 ? -48.438 -47.469 -45.781 1 93.5 77 LYS A N 1
ATOM 627 C CA . LYS A 1 77 ? -48.656 -47.375 -44.344 1 93.5 77 LYS A CA 1
ATOM 628 C C . LYS A 1 77 ? -48.062 -48.562 -43.594 1 93.5 77 LYS A C 1
ATOM 630 O O . LYS A 1 77 ? -48.5 -49.688 -43.781 1 93.5 77 LYS A O 1
ATOM 635 N N . ASN A 1 78 ? -47.062 -48.281 -42.781 1 90.31 78 ASN A N 1
ATOM 636 C CA . ASN A 1 78 ? -46.438 -49.375 -42.062 1 90.31 78 ASN A CA 1
ATOM 637 C C . ASN A 1 78 ? -47.312 -49.906 -40.938 1 90.31 78 ASN A C 1
ATOM 639 O O . ASN A 1 78 ? -47.969 -49.125 -40.25 1 90.31 78 ASN A O 1
ATOM 643 N N . ARG A 1 79 ? -47.375 -51.219 -40.875 1 83.88 79 ARG A N 1
ATOM 644 C CA . ARG A 1 79 ? -48.219 -51.844 -39.875 1 83.88 79 ARG A CA 1
ATOM 645 C C . ARG A 1 79 ? -47.719 -51.531 -38.469 1 83.88 79 ARG A C 1
ATOM 647 O O . ARG A 1 79 ? -48.5 -51.25 -37.562 1 83.88 79 ARG A O 1
ATOM 654 N N . SER A 1 80 ? -46.375 -51.625 -38.312 1 85.38 80 SER A N 1
ATOM 655 C CA . SER A 1 80 ? -45.719 -51.219 -37.062 1 85.38 80 SER A CA 1
ATOM 656 C C . SER A 1 80 ? -44.688 -50.125 -37.312 1 85.38 80 SER A C 1
ATOM 658 O O . SER A 1 80 ? -44.156 -50 -38.438 1 85.38 80 SER A O 1
ATOM 660 N N . THR A 1 81 ? -44.5 -49.312 -36.281 1 87.06 81 THR A N 1
ATOM 661 C CA . THR A 1 81 ? -43.5 -48.25 -36.406 1 87.06 81 THR A CA 1
ATOM 662 C C . THR A 1 81 ? -42.125 -48.844 -36.625 1 87.06 81 THR A C 1
ATOM 664 O O . THR A 1 81 ? -41.594 -49.531 -35.75 1 87.06 81 THR A O 1
ATOM 667 N N . LEU A 1 82 ? -41.5 -48.656 -37.719 1 89.06 82 LEU A N 1
ATOM 668 C CA . LEU A 1 82 ? -40.219 -49.219 -38.094 1 89.06 82 LEU A CA 1
ATOM 669 C C . LEU A 1 82 ? -39.094 -48.375 -37.469 1 89.06 82 LEU A C 1
ATOM 671 O O . LEU A 1 82 ? -38.031 -48.938 -37.125 1 89.06 82 LEU A O 1
ATOM 675 N N . GLY A 1 83 ? -39.312 -47.25 -37.312 1 88.06 83 GLY A N 1
ATOM 676 C CA . GLY A 1 83 ? -38.281 -46.312 -36.938 1 88.06 83 GLY A CA 1
ATOM 677 C C . GLY A 1 83 ? -37.688 -45.594 -38.156 1 88.06 83 GLY A C 1
ATOM 678 O O . GLY A 1 83 ? -37.844 -46.031 -39.281 1 88.06 83 GLY A O 1
ATOM 679 N N . GLN A 1 84 ? -36.938 -44.594 -37.875 1 85 84 GLN A N 1
ATOM 680 C CA . GLN A 1 84 ? -36.469 -43.688 -38.906 1 85 84 GLN A CA 1
ATOM 681 C C . GLN A 1 84 ? -35.5 -44.438 -39.875 1 85 84 GLN A C 1
ATOM 683 O O . GLN A 1 84 ? -35.625 -44.281 -41.094 1 85 84 GLN A O 1
ATOM 688 N N . PHE A 1 85 ? -34.625 -45.188 -39.312 1 89.25 85 PHE A N 1
ATOM 689 C CA . PHE A 1 85 ? -33.625 -45.875 -40.094 1 89.25 85 PHE A CA 1
ATOM 690 C C . PHE A 1 85 ? -34.25 -46.969 -40.969 1 89.25 85 PHE A C 1
ATOM 692 O O . PHE A 1 85 ? -34.062 -46.969 -42.188 1 89.25 85 PHE A O 1
ATOM 699 N N . GLU A 1 86 ? -35.062 -47.75 -40.406 1 91.94 86 GLU A N 1
ATOM 700 C CA . GLU A 1 86 ? -35.656 -48.875 -41.125 1 91.94 86 GLU A CA 1
ATOM 701 C C . GLU A 1 86 ? -36.719 -48.375 -42.125 1 91.94 86 GLU A C 1
ATOM 703 O O . GLU A 1 86 ? -36.906 -48.969 -43.188 1 91.94 86 GLU A O 1
ATOM 708 N N . ASN A 1 87 ? -37.406 -47.312 -41.75 1 94.06 87 ASN A N 1
ATOM 709 C CA . ASN A 1 87 ? -38.344 -46.719 -42.688 1 94.06 87 ASN A CA 1
ATOM 710 C C . ASN A 1 87 ? -37.656 -46.188 -43.938 1 94.06 87 ASN A C 1
ATOM 712 O O . ASN A 1 87 ? -38.156 -46.375 -45.062 1 94.06 87 ASN A O 1
ATOM 716 N N . ALA A 1 88 ? -36.5 -45.594 -43.781 1 93.81 88 ALA A N 1
ATOM 717 C CA . ALA A 1 88 ? -35.75 -45.062 -44.906 1 93.81 88 ALA A CA 1
ATOM 718 C C . ALA A 1 88 ? -35.219 -46.219 -45.781 1 93.81 88 ALA A C 1
ATOM 720 O O . ALA A 1 88 ? -35.25 -46.125 -47 1 93.81 88 ALA A O 1
ATOM 721 N N . LEU A 1 89 ? -34.781 -47.281 -45.156 1 93.88 89 LEU A N 1
ATOM 722 C CA . LEU A 1 89 ? -34.312 -48.438 -45.906 1 93.88 89 LEU A CA 1
ATOM 723 C C . LEU A 1 89 ? -35.406 -49.062 -46.719 1 93.88 89 LEU A C 1
ATOM 725 O O . LEU A 1 89 ? -35.219 -49.438 -47.875 1 93.88 89 LEU A O 1
ATOM 729 N N . MET A 1 90 ? -36.531 -49.156 -46.062 1 94.88 90 MET A N 1
ATOM 730 C CA . MET A 1 90 ? -37.688 -49.719 -46.719 1 94.88 90 MET A CA 1
ATOM 731 C C . MET A 1 90 ? -38.062 -48.875 -47.969 1 94.88 90 MET A C 1
ATOM 733 O O . MET A 1 90 ? -38.281 -49.438 -49.031 1 94.88 90 MET A O 1
ATOM 737 N N . LEU A 1 91 ? -38.094 -47.625 -47.812 1 96.56 91 LEU A N 1
ATOM 738 C CA . LEU A 1 91 ? -38.406 -46.719 -48.938 1 96.56 91 LEU A CA 1
ATOM 739 C C . LEU A 1 91 ? -37.406 -46.844 -50.062 1 96.56 91 LEU A C 1
ATOM 741 O O . LEU A 1 91 ? -37.75 -46.844 -51.219 1 96.56 91 LEU A O 1
ATOM 745 N N . PHE A 1 92 ? -36.156 -46.938 -49.656 1 96.12 92 PHE A N 1
ATOM 746 C CA . PHE A 1 92 ? -35.094 -47.062 -50.625 1 96.12 92 PHE A CA 1
ATOM 747 C C . PHE A 1 92 ? -35.281 -48.344 -51.438 1 96.12 92 PHE A C 1
ATOM 749 O O . PHE A 1 92 ? -35.094 -48.312 -52.656 1 96.12 92 PHE A O 1
ATOM 756 N N . HIS A 1 93 ? -35.656 -49.375 -50.812 1 94.25 93 HIS A N 1
ATOM 757 C CA . HIS A 1 93 ? -35.875 -50.656 -51.469 1 94.25 93 HIS A CA 1
ATOM 758 C C . HIS A 1 93 ? -37.062 -50.594 -52.438 1 94.25 93 HIS A C 1
ATOM 760 O O . HIS A 1 93 ? -37.062 -51.219 -53.5 1 94.25 93 HIS A O 1
ATOM 766 N N . GLU A 1 94 ? -38.031 -49.844 -52.094 1 95.38 94 GLU A N 1
ATOM 767 C CA . GLU A 1 94 ? -39.281 -49.781 -52.844 1 95.38 94 GLU A CA 1
ATOM 768 C C . GLU A 1 94 ? -39.156 -48.844 -54.031 1 95.38 94 GLU A C 1
ATOM 770 O O . GLU A 1 94 ? -39.969 -48.875 -54.969 1 95.38 94 GLU A O 1
ATOM 775 N N . ALA A 1 95 ? -38.094 -48.125 -54.094 1 97 95 ALA A N 1
ATOM 776 C CA . ALA A 1 95 ? -37.938 -47.125 -55.156 1 97 95 ALA A CA 1
ATOM 777 C C . ALA A 1 95 ? -37.625 -47.781 -56.5 1 97 95 ALA A C 1
ATOM 779 O O . ALA A 1 95 ? -36.844 -48.719 -56.562 1 97 95 ALA A O 1
ATOM 780 N N . ASN A 1 96 ? -38.156 -47.25 -57.562 1 95.25 96 ASN A N 1
ATOM 781 C CA . ASN A 1 96 ? -37.969 -47.781 -58.906 1 95.25 96 ASN A CA 1
ATOM 782 C C . ASN A 1 96 ? -37.125 -46.844 -59.75 1 95.25 96 ASN A C 1
ATOM 784 O O . ASN A 1 96 ? -36.656 -47.25 -60.844 1 95.25 96 ASN A O 1
ATOM 788 N N . GLY A 1 97 ? -37 -45.688 -59.281 1 96.12 97 GLY A N 1
ATOM 789 C CA . GLY A 1 97 ? -36.25 -44.688 -60.031 1 96.12 97 GLY A CA 1
ATOM 790 C C . GLY A 1 97 ? -34.781 -44.969 -60.125 1 96.12 97 GLY A C 1
ATOM 791 O O . GLY A 1 97 ? -34.188 -45.562 -59.219 1 96.12 97 GLY A O 1
ATOM 792 N N . GLU A 1 98 ? -34.188 -44.562 -61.188 1 95.69 98 GLU A N 1
ATOM 793 C CA . GLU A 1 98 ? -32.75 -44.625 -61.312 1 95.69 98 GLU A CA 1
ATOM 794 C C . GLU A 1 98 ? -32.062 -43.656 -60.344 1 95.69 98 GLU A C 1
ATOM 796 O O . GLU A 1 98 ? -30.938 -43.938 -59.906 1 95.69 98 GLU A O 1
ATOM 801 N N . TYR A 1 99 ? -32.656 -42.594 -60.125 1 97.44 99 TYR A N 1
ATOM 802 C CA . TYR A 1 99 ? -32.156 -41.562 -59.219 1 97.44 99 TYR A CA 1
ATOM 803 C C . TYR A 1 99 ? -33.031 -41.438 -58 1 97.44 99 TYR A C 1
ATOM 805 O O . TYR A 1 99 ? -34.25 -41.594 -58.062 1 97.44 99 TYR A O 1
ATOM 813 N N . ILE A 1 100 ? -32.344 -41.156 -56.875 1 97.94 100 ILE A N 1
ATOM 814 C CA . ILE A 1 100 ? -33.062 -41.094 -55.594 1 97.94 100 ILE A CA 1
ATOM 815 C C . ILE A 1 100 ? -32.844 -39.75 -54.906 1 97.94 100 ILE A C 1
ATOM 817 O O . ILE A 1 100 ? -31.719 -39.25 -54.906 1 97.94 100 ILE A O 1
ATOM 821 N N . ASN A 1 101 ? -33.812 -39.156 -54.375 1 98.19 101 ASN A N 1
ATOM 822 C CA . ASN A 1 101 ? -33.75 -38.031 -53.438 1 98.19 101 ASN A CA 1
ATOM 823 C C . ASN A 1 101 ? -34.719 -38.219 -52.281 1 98.19 101 ASN A C 1
ATOM 825 O O . ASN A 1 101 ? -35.938 -38.312 -52.469 1 98.19 101 ASN A O 1
ATOM 829 N N . PHE A 1 102 ? -34.188 -38.25 -51.062 1 97.19 102 PHE A N 1
ATOM 830 C CA . PHE A 1 102 ? -35.062 -38.281 -49.906 1 97.19 102 PHE A CA 1
ATOM 831 C C . PHE A 1 102 ? -35.625 -36.875 -49.625 1 97.19 102 PHE A C 1
ATOM 833 O O . PHE A 1 102 ? -34.969 -35.875 -49.938 1 97.19 102 PHE A O 1
ATOM 840 N N . LEU A 1 103 ? -36.781 -36.812 -49.125 1 97.19 103 LEU A N 1
ATOM 841 C CA . LEU A 1 103 ? -37.375 -35.594 -48.625 1 97.19 103 LEU A CA 1
ATOM 842 C C . LEU A 1 103 ? -37.938 -35.812 -47.219 1 97.19 103 LEU A C 1
ATOM 844 O O . LEU A 1 103 ? -38.969 -36.5 -47.062 1 97.19 103 LEU A O 1
ATOM 848 N N . MET A 1 104 ? -37.219 -35.219 -46.281 1 94.5 104 MET A N 1
ATOM 849 C CA . MET A 1 104 ? -37.75 -35.312 -44.938 1 94.5 104 MET A CA 1
ATOM 850 C C . MET A 1 104 ? -39.094 -34.594 -44.844 1 94.5 104 MET A C 1
ATOM 852 O O . MET A 1 104 ? -39.281 -33.531 -45.438 1 94.5 104 MET A O 1
ATOM 856 N N . ASP A 1 105 ? -39.969 -35.125 -44.031 1 93.88 105 ASP A N 1
ATOM 857 C CA . ASP A 1 105 ? -41.375 -34.719 -44.062 1 93.88 105 ASP A CA 1
ATOM 858 C C . ASP A 1 105 ? -41.531 -33.281 -43.5 1 93.88 105 ASP A C 1
ATOM 860 O O . ASP A 1 105 ? -42.625 -32.688 -43.656 1 93.88 105 ASP A O 1
ATOM 864 N N . ASP A 1 106 ? -40.438 -32.781 -42.906 1 92.44 106 ASP A N 1
ATOM 865 C CA . ASP A 1 106 ? -40.531 -31.422 -42.375 1 92.44 106 ASP A CA 1
ATOM 866 C C . ASP A 1 106 ? -39.781 -30.422 -43.25 1 92.44 106 ASP A C 1
ATOM 868 O O . ASP A 1 106 ? -39.75 -29.234 -42.969 1 92.44 106 ASP A O 1
ATOM 872 N N . ASP A 1 107 ? -39.25 -30.828 -44.344 1 94.81 107 ASP A N 1
ATOM 873 C CA . ASP A 1 107 ? -38.5 -29.953 -45.25 1 94.81 107 ASP A CA 1
ATOM 874 C C . ASP A 1 107 ? -39.281 -29.625 -46.5 1 94.81 107 ASP A C 1
ATOM 876 O O . ASP A 1 107 ? -40.438 -30.062 -46.656 1 94.81 107 ASP A O 1
ATOM 880 N N . VAL A 1 108 ? -38.594 -28.734 -47.406 1 96.12 108 VAL A N 1
ATOM 881 C CA . VAL A 1 108 ? -39.281 -28.297 -48.625 1 96.12 108 VAL A CA 1
ATOM 882 C C . VAL A 1 108 ? -38.281 -28.203 -49.75 1 96.12 108 VAL A C 1
ATOM 884 O O . VAL A 1 108 ? -37.125 -27.766 -49.562 1 96.12 108 VAL A O 1
ATOM 887 N N . PHE A 1 109 ? -38.781 -28.625 -50.938 1 96.81 109 PHE A N 1
ATOM 888 C CA . PHE A 1 109 ? -37.969 -28.5 -52.156 1 96.81 109 PHE A CA 1
ATOM 889 C C . PHE A 1 109 ? -38.219 -27.141 -52.812 1 96.81 109 PHE A C 1
ATOM 891 O O . PHE A 1 109 ? -39.312 -26.609 -52.781 1 96.81 109 PHE A O 1
ATOM 898 N N . HIS A 1 110 ? -37.156 -26.641 -53.375 1 96.5 110 HIS A N 1
ATOM 899 C CA . HIS A 1 110 ? -37.375 -25.594 -54.375 1 96.5 110 HIS A CA 1
ATOM 900 C C . HIS A 1 110 ? -38.031 -26.156 -55.625 1 96.5 110 HIS A C 1
ATOM 902 O O . HIS A 1 110 ? -37.75 -27.297 -56.031 1 96.5 110 HIS A O 1
ATOM 908 N N . VAL A 1 111 ? -38.719 -25.359 -56.406 1 96.25 111 VAL A N 1
ATOM 909 C CA . VAL A 1 111 ? -39.594 -25.797 -57.5 1 96.25 111 VAL A CA 1
ATOM 910 C C . VAL A 1 111 ? -38.719 -26.359 -58.656 1 96.25 111 VAL A C 1
ATOM 912 O O . VAL A 1 111 ? -39.156 -27.266 -59.375 1 96.25 111 VAL A O 1
ATOM 915 N N . ASN A 1 112 ? -37.531 -25.922 -58.75 1 96.31 112 ASN A N 1
ATOM 916 C CA . ASN A 1 112 ? -36.656 -26.328 -59.844 1 96.31 112 ASN A CA 1
ATOM 917 C C . ASN A 1 112 ? -35.562 -27.297 -59.375 1 96.31 112 ASN A C 1
ATOM 919 O O . ASN A 1 112 ? -34.594 -27.547 -60.094 1 96.31 112 ASN A O 1
ATOM 923 N N . LYS A 1 113 ? -35.625 -27.812 -58.188 1 97.69 113 LYS A N 1
ATOM 924 C CA . LYS A 1 113 ? -34.531 -28.562 -57.562 1 97.69 113 LYS A CA 1
ATOM 925 C C . LYS A 1 113 ? -34.125 -29.766 -58.438 1 97.69 113 LYS A C 1
ATOM 927 O O . LYS A 1 113 ? -33 -29.859 -58.875 1 97.69 113 LYS A O 1
ATOM 932 N N . ILE A 1 114 ? -35.031 -30.672 -58.719 1 97.69 114 ILE A N 1
ATOM 933 C CA . ILE A 1 114 ? -34.719 -31.938 -59.375 1 97.69 114 ILE A CA 1
ATOM 934 C C . ILE A 1 114 ? -34.219 -31.672 -60.781 1 97.69 114 ILE A C 1
ATOM 936 O O . ILE A 1 114 ? -33.25 -32.312 -61.219 1 97.69 114 ILE A O 1
ATOM 940 N N . GLU A 1 115 ? -34.844 -30.719 -61.5 1 96.75 115 GLU A N 1
ATOM 941 C CA . GLU A 1 115 ? -34.406 -30.391 -62.875 1 96.75 115 GLU A CA 1
ATOM 942 C C . GLU A 1 115 ? -33 -29.875 -62.906 1 96.75 115 GLU A C 1
ATOM 944 O O . GLU A 1 115 ? -32.156 -30.328 -63.688 1 96.75 115 GLU A O 1
ATOM 949 N N . LYS A 1 116 ? -32.75 -29 -61.969 1 97.06 116 LYS A N 1
ATOM 950 C CA . LYS A 1 116 ? -31.438 -28.391 -61.906 1 97.06 116 LYS A CA 1
ATOM 951 C C . LYS A 1 116 ? -30.375 -29.422 -61.531 1 97.06 116 LYS A C 1
ATOM 953 O O . LYS A 1 116 ? -29.266 -29.406 -62.062 1 97.06 116 LYS A O 1
ATOM 958 N N . MET A 1 117 ? -30.688 -30.312 -60.625 1 97.88 117 MET A N 1
ATOM 959 C CA . MET A 1 117 ? -29.75 -31.328 -60.219 1 97.88 117 MET A CA 1
ATOM 960 C C . MET A 1 117 ? -29.531 -32.375 -61.312 1 97.88 117 MET A C 1
ATOM 962 O O . MET A 1 117 ? -28.391 -32.781 -61.562 1 97.88 117 MET A O 1
ATOM 966 N N . MET A 1 118 ? -30.562 -32.75 -62.031 1 96.62 118 MET A N 1
ATOM 967 C CA . MET A 1 118 ? -30.484 -33.781 -63.062 1 96.62 118 MET A CA 1
ATOM 968 C C . MET A 1 118 ? -29.672 -33.312 -64.25 1 96.62 118 MET A C 1
ATOM 970 O O . MET A 1 118 ? -29.047 -34.094 -64.938 1 96.62 118 MET A O 1
ATOM 974 N N . LYS A 1 119 ? -29.609 -31.984 -64.438 1 95.75 119 LYS A N 1
ATOM 975 C CA . LYS A 1 119 ? -28.812 -31.422 -65.5 1 95.75 119 LYS A CA 1
ATOM 976 C C . LYS A 1 119 ? -27.359 -31.875 -65.375 1 95.75 119 LYS A C 1
ATOM 978 O O . LYS A 1 119 ? -26.703 -32.156 -66.375 1 95.75 119 LYS A O 1
ATOM 983 N N . TYR A 1 120 ? -26.906 -31.984 -64.25 1 96.31 120 TYR A N 1
ATOM 984 C CA . TYR A 1 120 ? -25.516 -32.375 -64.062 1 96.31 120 TYR A CA 1
ATOM 985 C C . TYR A 1 120 ? -25.328 -33.875 -64.312 1 96.31 120 TYR A C 1
ATOM 987 O O . TYR A 1 120 ? -24.297 -34.281 -64.875 1 96.31 120 TYR A O 1
ATOM 995 N N . PHE A 1 121 ? -26.266 -34.719 -64 1 95.25 121 PHE A N 1
ATOM 996 C CA . PHE A 1 121 ? -26.172 -36.125 -64.312 1 95.25 121 PHE A CA 1
ATOM 997 C C . PHE A 1 121 ? -26.281 -36.375 -65.812 1 95.25 121 PHE A C 1
ATOM 999 O O . PHE A 1 121 ? -25.625 -37.25 -66.375 1 95.25 121 PHE A O 1
ATOM 1006 N N . PHE A 1 122 ? -27.031 -35.531 -66.5 1 93.5 122 PHE A N 1
ATOM 1007 C CA . PHE A 1 122 ? -27.203 -35.688 -67.938 1 93.5 122 PHE A CA 1
ATOM 1008 C C . PHE A 1 122 ? -25.906 -35.344 -68.688 1 93.5 122 PHE A C 1
ATOM 1010 O O . PHE A 1 122 ? -25.609 -35.938 -69.75 1 93.5 122 PHE A O 1
ATOM 1017 N N . HIS A 1 123 ? -25.219 -34.5 -68.125 1 92.81 123 HIS A N 1
ATOM 1018 C CA . HIS A 1 123 ? -23.984 -34.062 -68.75 1 92.81 123 HIS A CA 1
ATOM 1019 C C . HIS A 1 123 ? -22.797 -34.906 -68.312 1 92.81 123 HIS A C 1
ATOM 1021 O O . HIS A 1 123 ? -21.672 -34.688 -68.75 1 92.81 123 HIS A O 1
ATOM 1027 N N . ASP A 1 124 ? -23.078 -35.844 -67.438 1 91.62 124 ASP A N 1
ATOM 1028 C CA . ASP A 1 124 ? -22.031 -36.688 -66.875 1 91.62 124 ASP A CA 1
ATOM 1029 C C . ASP A 1 124 ? -21.891 -37.969 -67.75 1 91.62 124 ASP A C 1
ATOM 1031 O O . ASP A 1 124 ? -22.203 -39.062 -67.25 1 91.62 124 ASP A O 1
ATOM 1035 N N . LEU A 1 125 ? -21.297 -37.906 -68.812 1 88.38 125 LEU A N 1
ATOM 1036 C CA . LEU A 1 125 ? -21.234 -39 -69.75 1 88.38 125 LEU A CA 1
ATOM 1037 C C . LEU A 1 125 ? -20.328 -40.125 -69.25 1 88.38 125 LEU A C 1
ATOM 1039 O O . LEU A 1 125 ? -20.531 -41.281 -69.625 1 88.38 125 LEU A O 1
ATOM 1043 N N . ASP A 1 126 ? -19.375 -39.781 -68.5 1 91 126 ASP A N 1
ATOM 1044 C CA . ASP A 1 126 ? -18.422 -40.781 -68 1 91 126 ASP A CA 1
ATOM 1045 C C . ASP A 1 126 ? -18.828 -41.344 -66.688 1 91 126 ASP A C 1
ATOM 1047 O O . ASP A 1 126 ? -18.078 -42.094 -66.062 1 91 126 ASP A O 1
ATOM 1051 N N . ASN A 1 127 ? -19.969 -40.969 -66.125 1 93 127 ASN A N 1
ATOM 1052 C CA . ASN A 1 127 ? -20.516 -41.438 -64.875 1 93 127 ASN A CA 1
ATOM 1053 C C . ASN A 1 127 ? -19.547 -41.188 -63.688 1 93 127 ASN A C 1
ATOM 1055 O O . ASN A 1 127 ? -19.266 -42.094 -62.906 1 93 127 ASN A O 1
ATOM 1059 N N . GLU A 1 128 ? -19.062 -39.969 -63.656 1 95.5 128 GLU A N 1
ATOM 1060 C CA . GLU A 1 128 ? -18.125 -39.562 -62.625 1 95.5 128 GLU A CA 1
ATOM 1061 C C . GLU A 1 128 ? -18.844 -38.938 -61.438 1 95.5 128 GLU A C 1
ATOM 1063 O O . GLU A 1 128 ? -18.359 -39 -60.312 1 95.5 128 GLU A O 1
ATOM 1068 N N . ILE A 1 129 ? -19.969 -38.375 -61.656 1 97.19 129 ILE A N 1
ATOM 1069 C CA . ILE A 1 129 ? -20.719 -37.688 -60.594 1 97.19 129 ILE A CA 1
ATOM 1070 C C . ILE A 1 129 ? -21.531 -38.719 -59.812 1 97.19 129 ILE A C 1
ATOM 1072 O O . ILE A 1 129 ? -22.297 -39.5 -60.375 1 97.19 129 ILE A O 1
ATOM 1076 N N . LYS A 1 130 ? -21.312 -38.688 -58.5 1 97.06 130 LYS A N 1
ATOM 1077 C CA . LYS A 1 130 ? -21.969 -39.688 -57.688 1 97.06 130 LYS A CA 1
ATOM 1078 C C . LYS A 1 130 ? -23.016 -39.031 -56.75 1 97.06 130 LYS A C 1
ATOM 1080 O O . LYS A 1 130 ? -23.906 -39.719 -56.25 1 97.06 130 LYS A O 1
ATOM 1085 N N . LEU A 1 131 ? -22.781 -37.781 -56.562 1 95.88 131 LEU A N 1
ATOM 1086 C CA . LEU A 1 131 ? -23.719 -37.062 -55.719 1 95.88 131 LEU A CA 1
ATOM 1087 C C . LEU A 1 131 ? -23.859 -35.625 -56.156 1 95.88 131 LEU A C 1
ATOM 1089 O O . LEU A 1 131 ? -22.875 -35 -56.531 1 95.88 131 LEU A O 1
ATOM 1093 N N . VAL A 1 132 ? -25.078 -35.094 -56.156 1 97.81 132 VAL A N 1
ATOM 1094 C CA . VAL A 1 132 ? -25.344 -33.688 -56.406 1 97.81 132 VAL A CA 1
ATOM 1095 C C . VAL A 1 132 ? -26.078 -33.062 -55.219 1 97.81 132 VAL A C 1
ATOM 1097 O O . VAL A 1 132 ? -27.109 -33.594 -54.781 1 97.81 132 VAL A O 1
ATOM 1100 N N . THR A 1 133 ? -25.453 -32.125 -54.656 1 97.5 133 THR A N 1
ATOM 1101 C CA . THR A 1 133 ? -26.062 -31.406 -53.531 1 97.5 133 THR A CA 1
ATOM 1102 C C . THR A 1 133 ? -26.141 -29.906 -53.812 1 97.5 133 THR A C 1
ATOM 1104 O O . THR A 1 133 ? -25.812 -29.469 -54.906 1 97.5 133 THR A O 1
ATOM 1107 N N . SER A 1 134 ? -26.766 -29.125 -52.875 1 96.31 134 SER A N 1
ATOM 1108 C CA . SER A 1 134 ? -26.938 -27.688 -53.062 1 96.31 134 SER A CA 1
ATOM 1109 C C . SER A 1 134 ? -26.938 -26.953 -51.719 1 96.31 134 SER A C 1
ATOM 1111 O O . SER A 1 134 ? -26.953 -27.594 -50.656 1 96.31 134 SER A O 1
ATOM 1113 N N . HIS A 1 135 ? -26.875 -25.719 -51.844 1 94.62 135 HIS A N 1
ATOM 1114 C CA . HIS A 1 135 ? -27.109 -24.906 -50.656 1 94.62 135 HIS A CA 1
ATOM 1115 C C . HIS A 1 135 ? -28.531 -25.109 -50.125 1 94.62 135 HIS A C 1
ATOM 1117 O O . HIS A 1 135 ? -29.453 -25.359 -50.906 1 94.62 135 HIS A O 1
ATOM 1123 N N . ARG A 1 136 ? -28.641 -25.109 -48.812 1 93.25 136 ARG A N 1
ATOM 1124 C CA . ARG A 1 136 ? -29.969 -25.203 -48.188 1 93.25 136 ARG A CA 1
ATOM 1125 C C . ARG A 1 136 ? -30.188 -24.062 -47.188 1 93.25 136 ARG A C 1
ATOM 1127 O O . ARG A 1 136 ? -29.25 -23.641 -46.5 1 93.25 136 ARG A O 1
ATOM 1134 N N . GLN A 1 137 ? -31.328 -23.531 -47.156 1 92.56 137 GLN A N 1
ATOM 1135 C CA . GLN A 1 137 ? -31.719 -22.438 -46.281 1 92.56 137 GLN A CA 1
ATOM 1136 C C . GLN A 1 137 ? -32.5 -22.953 -45.062 1 92.56 137 GLN A C 1
ATOM 1138 O O . GLN A 1 137 ? -33.406 -23.781 -45.219 1 92.56 137 GLN A O 1
ATOM 1143 N N . VAL A 1 138 ? -32.094 -22.5 -43.875 1 91.94 138 VAL A N 1
ATOM 1144 C CA . VAL A 1 138 ? -32.781 -22.875 -42.656 1 91.94 138 VAL A CA 1
ATOM 1145 C C . VAL A 1 138 ? -34.062 -22.047 -42.5 1 91.94 138 VAL A C 1
ATOM 1147 O O . VAL A 1 138 ? -34.062 -20.844 -42.75 1 91.94 138 VAL A O 1
ATOM 1150 N N . ILE A 1 139 ? -35.156 -22.75 -42.156 1 91.75 139 ILE A N 1
ATOM 1151 C CA . ILE A 1 139 ? -36.438 -22.047 -41.938 1 91.75 139 ILE A CA 1
ATOM 1152 C C . ILE A 1 139 ? -37 -22.438 -40.594 1 91.75 139 ILE A C 1
ATOM 1154 O O . ILE A 1 139 ? -36.656 -23.5 -40.031 1 91.75 139 ILE A O 1
ATOM 1158 N N . ASP A 1 140 ? -37.781 -21.594 -40.031 1 89.12 140 ASP A N 1
ATOM 1159 C CA . ASP A 1 140 ? -38.406 -21.906 -38.75 1 89.12 140 ASP A CA 1
ATOM 1160 C C . ASP A 1 140 ? -39.688 -22.719 -38.938 1 89.12 140 ASP A C 1
ATOM 1162 O O . ASP A 1 140 ? -39.969 -23.188 -40.031 1 89.12 140 ASP A O 1
ATOM 1166 N N . ASP A 1 141 ? -40.406 -22.938 -37.906 1 87.12 141 ASP A N 1
ATOM 1167 C CA . ASP A 1 141 ? -41.594 -23.766 -37.906 1 87.12 141 ASP A CA 1
ATOM 1168 C C . ASP A 1 141 ? -42.656 -23.188 -38.844 1 87.12 141 ASP A C 1
ATOM 1170 O O . ASP A 1 141 ? -43.469 -23.922 -39.375 1 87.12 141 ASP A O 1
ATOM 1174 N N . LYS A 1 142 ? -42.594 -21.812 -39.188 1 82.25 142 LYS A N 1
ATOM 1175 C CA . LYS A 1 142 ? -43.594 -21.156 -40 1 82.25 142 LYS A CA 1
ATOM 1176 C C . LYS A 1 142 ? -43.094 -20.906 -41.406 1 82.25 142 LYS A C 1
ATOM 1178 O O . LYS A 1 142 ? -43.812 -20.328 -42.25 1 82.25 142 LYS A O 1
ATOM 1183 N N . GLY A 1 143 ? -41.812 -21.359 -41.656 1 86.62 143 GLY A N 1
ATOM 1184 C CA . GLY A 1 143 ? -41.25 -21.25 -43 1 86.62 143 GLY A CA 1
ATOM 1185 C C . GLY A 1 143 ? -40.438 -19.984 -43.188 1 86.62 143 GLY A C 1
ATOM 1186 O O . GLY A 1 143 ? -39.969 -19.719 -44.312 1 86.62 143 GLY A O 1
ATOM 1187 N N . LYS A 1 144 ? -40.344 -19.219 -42.094 1 89.31 144 LYS A N 1
ATOM 1188 C CA . LYS A 1 144 ? -39.531 -18.016 -42.188 1 89.31 144 LYS A CA 1
ATOM 1189 C C . LYS A 1 144 ? -38.031 -18.359 -42.188 1 89.31 144 LYS A C 1
ATOM 1191 O O . LYS A 1 144 ? -37.594 -19.188 -41.406 1 89.31 144 LYS A O 1
ATOM 1196 N N . GLU A 1 145 ? -37.25 -17.766 -42.969 1 88.56 145 GLU A N 1
ATOM 1197 C CA . GLU A 1 145 ? -35.812 -18.016 -43.094 1 88.56 145 GLU A CA 1
ATOM 1198 C C . GLU A 1 145 ? -35.062 -17.594 -41.844 1 88.56 145 GLU A C 1
ATOM 1200 O O . GLU A 1 145 ? -35.344 -16.531 -41.281 1 88.56 145 GLU A O 1
ATOM 1205 N N . LEU A 1 146 ? -34.312 -18.406 -41.375 1 86.12 146 LEU A N 1
ATOM 1206 C CA . LEU A 1 146 ? -33.438 -18.156 -40.219 1 86.12 146 LEU A CA 1
ATOM 1207 C C . LEU A 1 146 ? -32 -17.938 -40.656 1 86.12 146 LEU A C 1
ATOM 1209 O O . LEU A 1 146 ? -31.641 -18.219 -41.812 1 86.12 146 LEU A O 1
ATOM 1213 N N . ARG A 1 147 ? -31.25 -17.422 -39.719 1 74.31 147 ARG A N 1
ATOM 1214 C CA . ARG A 1 147 ? -29.812 -17.297 -39.969 1 74.31 147 ARG A CA 1
ATOM 1215 C C . ARG A 1 147 ? -29.172 -18.656 -40.156 1 74.31 147 ARG A C 1
ATOM 1217 O O . ARG A 1 147 ? -29.594 -19.641 -39.562 1 74.31 147 ARG A O 1
ATOM 1224 N N . HIS A 1 148 ? -28.031 -18.547 -40.875 1 74.62 148 HIS A N 1
ATOM 1225 C CA . HIS A 1 148 ? -27.328 -19.797 -41.188 1 74.62 148 HIS A CA 1
ATOM 1226 C C . HIS A 1 148 ? -26.625 -20.344 -39.938 1 74.62 148 HIS A C 1
ATOM 1228 O O . HIS A 1 148 ? -26.141 -19.562 -39.094 1 74.62 148 HIS A O 1
ATOM 1234 N N . ILE A 1 149 ? -26.688 -21.594 -39.688 1 71.69 149 ILE A N 1
ATOM 1235 C CA . ILE A 1 149 ? -25.828 -22.281 -38.75 1 71.69 149 ILE A CA 1
ATOM 1236 C C . ILE A 1 149 ? -24.562 -22.766 -39.469 1 71.69 149 ILE A C 1
ATOM 1238 O O . ILE A 1 149 ? -24.453 -22.656 -40.688 1 71.69 149 ILE A O 1
ATOM 1242 N N . TYR A 1 150 ? -23.594 -23.172 -38.781 1 70.06 150 TYR A N 1
ATOM 1243 C CA . TYR A 1 150 ? -22.266 -23.453 -39.312 1 70.06 150 TYR A CA 1
ATOM 1244 C C . TYR A 1 150 ? -22.344 -24.438 -40.5 1 70.06 150 TYR A C 1
ATOM 1246 O O . TYR A 1 150 ? -21.625 -24.297 -41.469 1 70.06 150 TYR A O 1
ATOM 1254 N N . SER A 1 151 ? -23.219 -25.328 -40.406 1 73.88 151 SER A N 1
ATOM 1255 C CA . SER A 1 151 ? -23.266 -26.391 -41.406 1 73.88 151 SER A CA 1
ATOM 1256 C C . SER A 1 151 ? -24.031 -25.953 -42.656 1 73.88 151 SER A C 1
ATOM 1258 O O . SER A 1 151 ? -23.922 -26.578 -43.719 1 73.88 151 SER A O 1
ATOM 1260 N N . THR A 1 152 ? -24.734 -24.844 -42.625 1 80.31 152 THR A N 1
ATOM 1261 C CA . THR A 1 152 ? -25.578 -24.469 -43.75 1 80.31 152 THR A CA 1
ATOM 1262 C C . THR A 1 152 ? -25 -23.25 -44.469 1 80.31 152 THR A C 1
ATOM 1264 O O . THR A 1 152 ? -25.656 -22.672 -45.344 1 80.31 152 THR A O 1
ATOM 1267 N N . VAL A 1 153 ? -23.812 -22.969 -44.031 1 81 153 VAL A N 1
ATOM 1268 C CA . VAL A 1 153 ? -23.141 -21.891 -44.75 1 81 153 VAL A CA 1
ATOM 1269 C C . VAL A 1 153 ? -22.766 -22.344 -46.156 1 81 153 VAL A C 1
ATOM 1271 O O . VAL A 1 153 ? -22.438 -23.531 -46.375 1 81 153 VAL A O 1
ATOM 1274 N N . ARG A 1 154 ? -22.844 -21.375 -47.062 1 88.81 154 ARG A N 1
ATOM 1275 C CA . ARG A 1 154 ? -22.484 -21.672 -48.438 1 88.81 154 ARG A CA 1
ATOM 1276 C C . ARG A 1 154 ? -21.016 -22.094 -48.531 1 88.81 154 ARG A C 1
ATOM 1278 O O . ARG A 1 154 ? -20.125 -21.328 -48.156 1 88.81 154 ARG A O 1
ATOM 1285 N N . LEU A 1 155 ? -20.859 -23.281 -48.969 1 88 155 LEU A N 1
ATOM 1286 C CA . LEU A 1 155 ? -19.5 -23.812 -49.062 1 88 155 LEU A CA 1
ATOM 1287 C C . LEU A 1 155 ? -18.75 -23.141 -50.219 1 88 155 LEU A C 1
ATOM 1289 O O . LEU A 1 155 ? -17.547 -22.891 -50.094 1 88 155 LEU A O 1
ATOM 1293 N N . PHE A 1 156 ? -19.562 -23.047 -51.438 1 91.31 156 PHE A N 1
ATOM 1294 C CA . PHE A 1 156 ? -18.984 -22.406 -52.625 1 91.31 156 PHE A CA 1
ATOM 1295 C C . PHE A 1 156 ? -19.891 -21.328 -53.156 1 91.31 156 PHE A C 1
ATOM 1297 O O . PHE A 1 156 ? -21.125 -21.469 -53.156 1 91.31 156 PHE A O 1
ATOM 1304 N N . ASP A 1 157 ? -19.359 -20.344 -53.719 1 90.06 157 ASP A N 1
ATOM 1305 C CA . ASP A 1 157 ? -20.125 -19.234 -54.25 1 90.06 157 ASP A CA 1
ATOM 1306 C C . ASP A 1 157 ? -20.703 -19.578 -55.625 1 90.06 157 ASP A C 1
ATOM 1308 O O . ASP A 1 157 ? -21.734 -19.031 -56.031 1 90.06 157 ASP A O 1
ATOM 1312 N N . GLU A 1 158 ? -20.062 -20.453 -56.25 1 94.06 158 GLU A N 1
ATOM 1313 C CA . GLU A 1 158 ? -20.5 -20.906 -57.562 1 94.06 158 GLU A CA 1
ATOM 1314 C C . GLU A 1 158 ? -20.672 -22.422 -57.594 1 94.06 158 GLU A C 1
ATOM 1316 O O . GLU A 1 158 ? -20.141 -23.125 -56.75 1 94.06 158 GLU A O 1
ATOM 1321 N N . ASP A 1 159 ? -21.453 -22.844 -58.562 1 95.12 159 ASP A N 1
ATOM 1322 C CA . ASP A 1 159 ? -21.578 -24.281 -58.75 1 95.12 159 ASP A CA 1
ATOM 1323 C C . ASP A 1 159 ? -20.203 -24.922 -58.938 1 95.12 159 ASP A C 1
ATOM 1325 O O . ASP A 1 159 ? -19.391 -24.453 -59.719 1 95.12 159 ASP A O 1
ATOM 1329 N N . THR A 1 160 ? -19.969 -25.875 -58.188 1 96.38 160 THR A N 1
ATOM 1330 C CA . THR A 1 160 ? -18.625 -26.453 -58.156 1 96.38 160 THR A CA 1
ATOM 1331 C C . THR A 1 160 ? -18.688 -27.969 -58.25 1 96.38 160 THR A C 1
ATOM 1333 O O . THR A 1 160 ? -19.469 -28.609 -57.531 1 96.38 160 THR A O 1
ATOM 1336 N N . ILE A 1 161 ? -17.938 -28.578 -59.156 1 96.19 161 ILE A N 1
ATOM 1337 C CA . ILE A 1 161 ? -17.688 -30.016 -59.219 1 96.19 161 ILE A CA 1
ATOM 1338 C C . ILE A 1 161 ? -16.406 -30.328 -58.438 1 96.19 161 ILE A C 1
ATOM 1340 O O . ILE A 1 161 ? -15.336 -29.812 -58.781 1 96.19 161 ILE A O 1
ATOM 1344 N N . ILE A 1 162 ? -16.469 -31.062 -57.5 1 95.81 162 ILE A N 1
ATOM 1345 C CA . ILE A 1 162 ? -15.352 -31.312 -56.594 1 95.81 162 ILE A CA 1
ATOM 1346 C C . ILE A 1 162 ? -15.109 -32.812 -56.469 1 95.81 162 ILE A C 1
ATOM 1348 O O . ILE A 1 162 ? -16.047 -33.594 -56.594 1 95.81 162 ILE A O 1
ATOM 1352 N N . GLU A 1 163 ? -13.867 -33.094 -56.25 1 95.44 163 GLU A N 1
ATOM 1353 C CA . GLU A 1 163 ? -13.555 -34.5 -56 1 95.44 163 GLU A CA 1
ATOM 1354 C C . GLU A 1 163 ? -14.234 -35 -54.719 1 95.44 163 GLU A C 1
ATOM 1356 O O . GLU A 1 163 ? -14.227 -34.312 -53.719 1 95.44 163 GLU A O 1
ATOM 1361 N N . GLY A 1 164 ? -14.812 -36.156 -54.812 1 95.56 164 GLY A N 1
ATOM 1362 C CA . GLY A 1 164 ? -15.5 -36.719 -53.688 1 95.56 164 GLY A CA 1
ATOM 1363 C C . GLY A 1 164 ? -14.609 -36.844 -52.469 1 95.56 164 GLY A C 1
ATOM 1364 O O . GLY A 1 164 ? -15.039 -36.594 -51.344 1 95.56 164 GLY A O 1
ATOM 1365 N N . THR A 1 165 ? -13.414 -37.25 -52.625 1 95.12 165 THR A N 1
ATOM 1366 C CA . THR A 1 165 ? -12.477 -37.438 -51.531 1 95.12 165 THR A CA 1
ATOM 1367 C C . THR A 1 165 ? -12.18 -36.094 -50.844 1 95.12 165 THR A C 1
ATOM 1369 O O . THR A 1 165 ? -11.992 -36.062 -49.625 1 95.12 165 THR A O 1
ATOM 1372 N N . GLU A 1 166 ? -12.141 -35.062 -51.594 1 94.5 166 GLU A N 1
ATOM 1373 C CA . GLU A 1 166 ? -11.898 -33.719 -51.031 1 94.5 166 GLU A CA 1
ATOM 1374 C C . GLU A 1 166 ? -13.07 -33.281 -50.156 1 94.5 166 GLU A C 1
ATOM 1376 O O . GLU A 1 166 ? -12.867 -32.781 -49.062 1 94.5 166 GLU A O 1
ATOM 1381 N N . LEU A 1 167 ? -14.227 -33.469 -50.656 1 94.88 167 LEU A N 1
ATOM 1382 C CA . LEU A 1 167 ? -15.414 -33.062 -49.906 1 94.88 167 LEU A CA 1
ATOM 1383 C C . LEU A 1 167 ? -15.609 -33.969 -48.688 1 94.88 167 LEU A C 1
ATOM 1385 O O . LEU A 1 167 ? -15.977 -33.469 -47.625 1 94.88 167 LEU A O 1
ATOM 1389 N N . GLY A 1 168 ? -15.398 -35.188 -48.906 1 95 168 GLY A N 1
ATOM 1390 C CA . GLY A 1 168 ? -15.469 -36.094 -47.781 1 95 168 GLY A CA 1
ATOM 1391 C C . GLY A 1 168 ? -14.469 -35.812 -46.688 1 95 168 GLY A C 1
ATOM 1392 O O . GLY A 1 168 ? -14.789 -35.875 -45.5 1 95 168 GLY A O 1
ATOM 1393 N N . ASN A 1 169 ? -13.266 -35.469 -47.062 1 94.88 169 ASN A N 1
ATOM 1394 C CA . ASN A 1 169 ? -12.242 -35.062 -46.125 1 94.88 169 ASN A CA 1
ATOM 1395 C C . ASN A 1 169 ? -12.688 -33.844 -45.281 1 94.88 169 ASN A C 1
ATOM 1397 O O . ASN A 1 169 ? -12.461 -33.781 -44.094 1 94.88 169 ASN A O 1
ATOM 1401 N N . LYS A 1 170 ? -13.227 -32.906 -45.938 1 93.62 170 LYS A N 1
ATOM 1402 C CA . LYS A 1 170 ? -13.695 -31.719 -45.219 1 93.62 170 LYS A CA 1
ATOM 1403 C C . LYS A 1 170 ? -14.727 -32.094 -44.156 1 93.62 170 LYS A C 1
ATOM 1405 O O . LYS A 1 170 ? -14.688 -31.547 -43.062 1 93.62 170 LYS A O 1
ATOM 1410 N N . VAL A 1 171 ? -15.562 -33 -44.469 1 93.94 171 VAL A N 1
ATOM 1411 C CA . VAL A 1 171 ? -16.609 -33.438 -43.562 1 93.94 171 VAL A CA 1
ATOM 1412 C C . VAL A 1 171 ? -16 -34.156 -42.344 1 93.94 171 VAL A C 1
ATOM 1414 O O . VAL A 1 171 ? -16.359 -33.906 -41.219 1 93.94 171 VAL A O 1
ATOM 1417 N N . ILE A 1 172 ? -15.102 -35.031 -42.688 1 94.62 172 ILE A N 1
ATOM 1418 C CA . ILE A 1 172 ? -14.492 -35.844 -41.625 1 94.62 172 ILE A CA 1
ATOM 1419 C C . ILE A 1 172 ? -13.609 -34.938 -40.75 1 94.62 172 ILE A C 1
ATOM 1421 O O . ILE A 1 172 ? -13.664 -35.031 -39.531 1 94.62 172 ILE A O 1
ATOM 1425 N N . VAL A 1 173 ? -12.867 -34.062 -41.312 1 93.81 173 VAL A N 1
ATOM 1426 C CA . VAL A 1 173 ? -11.906 -33.25 -40.594 1 93.81 173 VAL A CA 1
ATOM 1427 C C . VAL A 1 173 ? -12.648 -32.25 -39.719 1 93.81 173 VAL A C 1
ATOM 1429 O O . VAL A 1 173 ? -12.297 -32.062 -38.531 1 93.81 173 VAL A O 1
ATOM 1432 N N . GLU A 1 174 ? -13.656 -31.641 -40.188 1 91.38 174 GLU A N 1
ATOM 1433 C CA . GLU A 1 174 ? -14.344 -30.578 -39.469 1 91.38 174 GLU A CA 1
ATOM 1434 C C . GLU A 1 174 ? -15.508 -31.141 -38.656 1 91.38 174 GLU A C 1
ATOM 1436 O O . GLU A 1 174 ? -16.031 -30.469 -37.75 1 91.38 174 GLU A O 1
ATOM 1441 N N . GLN A 1 175 ? -15.812 -32.406 -38.969 1 90.5 175 GLN A N 1
ATOM 1442 C CA . GLN A 1 175 ? -16.891 -33.094 -38.25 1 90.5 175 GLN A CA 1
ATOM 1443 C C . GLN A 1 175 ? -18.188 -32.312 -38.344 1 90.5 175 GLN A C 1
ATOM 1445 O O . GLN A 1 175 ? -18.859 -32.094 -37.344 1 90.5 175 GLN A O 1
ATOM 1450 N N . LYS A 1 176 ? -18.469 -31.859 -39.531 1 89.25 176 LYS A N 1
ATOM 1451 C CA . LYS A 1 176 ? -19.672 -31.125 -39.875 1 89.25 176 LYS A CA 1
ATOM 1452 C C . LYS A 1 176 ? -20.25 -31.609 -41.188 1 89.25 176 LYS A C 1
ATOM 1454 O O . LYS A 1 176 ? -19.5 -31.922 -42.125 1 89.25 176 LYS A O 1
ATOM 1459 N N . ASN A 1 177 ? -21.531 -31.703 -41.25 1 89.94 177 ASN A N 1
ATOM 1460 C CA . ASN A 1 177 ? -22.188 -32.125 -42.5 1 89.94 177 ASN A CA 1
ATOM 1461 C C . ASN A 1 177 ? -22.391 -30.953 -43.438 1 89.94 177 ASN A C 1
ATOM 1463 O O . ASN A 1 177 ? -23.5 -30.422 -43.531 1 89.94 177 ASN A O 1
ATOM 1467 N N . TYR A 1 178 ? -21.469 -30.672 -44.219 1 88.06 178 TYR A N 1
ATOM 1468 C CA . TYR A 1 178 ? -21.531 -29.594 -45.188 1 88.06 178 TYR A CA 1
ATOM 1469 C C . TYR A 1 178 ? -22.359 -30 -46.406 1 88.06 178 TYR A C 1
ATOM 1471 O O . TYR A 1 178 ? -22.766 -29.156 -47.188 1 88.06 178 TYR A O 1
ATOM 1479 N N . ILE A 1 179 ? -22.578 -31.234 -46.5 1 92.38 179 ILE A N 1
ATOM 1480 C CA . ILE A 1 179 ? -23.25 -31.781 -47.688 1 92.38 179 ILE A CA 1
ATOM 1481 C C . ILE A 1 179 ? -24.766 -31.562 -47.531 1 92.38 179 ILE A C 1
ATOM 1483 O O . ILE A 1 179 ? -25.438 -31.188 -48.5 1 92.38 179 ILE A O 1
ATOM 1487 N N . GLY A 1 180 ? -25.25 -31.781 -46.344 1 91.5 180 GLY A N 1
ATOM 1488 C CA . GLY A 1 180 ? -26.656 -31.562 -46.094 1 91.5 180 GLY A CA 1
ATOM 1489 C C . GLY A 1 180 ? -27.391 -32.812 -45.656 1 91.5 180 GLY A C 1
ATOM 1490 O O . GLY A 1 180 ? -26.906 -33.938 -45.844 1 91.5 180 GLY A O 1
ATOM 1491 N N . GLU A 1 181 ? -28.578 -32.688 -45.219 1 91.38 181 GLU A N 1
ATOM 1492 C CA . GLU A 1 181 ? -29.469 -33.781 -44.844 1 91.38 181 GLU A CA 1
ATOM 1493 C C . GLU A 1 181 ? -30.031 -34.469 -46.062 1 91.38 181 GLU A C 1
ATOM 1495 O O . GLU A 1 181 ? -29.781 -34.031 -47.188 1 91.38 181 GLU A O 1
ATOM 1500 N N . PRO A 1 182 ? -30.672 -35.594 -45.812 1 94.5 182 PRO A N 1
ATOM 1501 C CA . PRO A 1 182 ? -31.141 -36.406 -46.969 1 94.5 182 PRO A CA 1
ATOM 1502 C C . PRO A 1 182 ? -31.969 -35.594 -47.938 1 94.5 182 PRO A C 1
ATOM 1504 O O . PRO A 1 182 ? -31.906 -35.844 -49.156 1 94.5 182 PRO A O 1
ATOM 1507 N N . THR A 1 183 ? -32.594 -34.562 -47.562 1 95.69 183 THR A N 1
ATOM 1508 C CA . THR A 1 183 ? -33.406 -33.688 -48.375 1 95.69 183 THR A CA 1
ATOM 1509 C C . THR A 1 183 ? -32.562 -33 -49.469 1 95.69 183 THR A C 1
ATOM 1511 O O . THR A 1 183 ? -33.062 -32.719 -50.562 1 95.69 183 THR A O 1
ATOM 1514 N N . THR A 1 184 ? -31.375 -32.844 -49.188 1 95.88 184 THR A N 1
ATOM 1515 C CA . THR A 1 184 ? -30.562 -31.938 -49.969 1 95.88 184 THR A CA 1
ATOM 1516 C C . THR A 1 184 ? -29.859 -32.688 -51.094 1 95.88 184 THR A C 1
ATOM 1518 O O . THR A 1 184 ? -29.406 -32.094 -52.094 1 95.88 184 THR A O 1
ATOM 1521 N N . VAL A 1 185 ? -29.844 -34 -51.125 1 97.62 185 VAL A N 1
ATOM 1522 C CA . VAL A 1 185 ? -28.906 -34.719 -51.969 1 97.62 185 VAL A CA 1
ATOM 1523 C C . VAL A 1 185 ? -29.672 -35.594 -52.969 1 97.62 185 VAL A C 1
ATOM 1525 O O . VAL A 1 185 ? -30.656 -36.25 -52.625 1 97.62 185 VAL A O 1
ATOM 1528 N N . LEU A 1 186 ? -29.266 -35.531 -54.281 1 98.12 186 LEU A N 1
ATOM 1529 C CA . LEU A 1 186 ? -29.703 -36.438 -55.344 1 98.12 186 LEU A CA 1
ATOM 1530 C C . LEU A 1 186 ? -28.578 -37.344 -55.812 1 98.12 186 LEU A C 1
ATOM 1532 O O . LEU A 1 186 ? -27.453 -36.875 -56.031 1 98.12 186 LEU A O 1
ATOM 1536 N N . PHE A 1 187 ? -28.891 -38.656 -55.969 1 97.88 187 PHE A N 1
ATOM 1537 C CA . PHE A 1 187 ? -27.828 -39.594 -56.375 1 97.88 187 PHE A CA 1
ATOM 1538 C C . PHE A 1 187 ? -28.422 -40.75 -57.156 1 97.88 187 PHE A C 1
ATOM 1540 O O . PHE A 1 187 ? -29.641 -40.938 -57.156 1 97.88 187 PHE A O 1
ATOM 1547 N N . ARG A 1 188 ? -27.594 -41.531 -57.812 1 96.88 188 ARG A N 1
ATOM 1548 C CA . ARG A 1 188 ? -28.016 -42.719 -58.531 1 96.88 188 ARG A CA 1
ATOM 1549 C C . ARG A 1 188 ? -28.188 -43.906 -57.562 1 96.88 188 ARG A C 1
ATOM 1551 O O . ARG A 1 188 ? -27.312 -44.188 -56.75 1 96.88 188 ARG A O 1
ATOM 1558 N N . LYS A 1 189 ? -29.297 -44.531 -57.625 1 96.5 189 LYS A N 1
ATOM 1559 C CA . LYS A 1 189 ? -29.641 -45.625 -56.719 1 96.5 189 LYS A CA 1
ATOM 1560 C C . LYS A 1 189 ? -28.578 -46.719 -56.719 1 96.5 189 LYS A C 1
ATOM 1562 O O . LYS A 1 189 ? -28.125 -47.125 -55.656 1 96.5 189 LYS A O 1
ATOM 1567 N N . ASN A 1 190 ? -28.031 -47.062 -57.812 1 94.44 190 ASN A N 1
ATOM 1568 C CA . ASN A 1 190 ? -27.109 -48.188 -57.969 1 94.44 190 ASN A CA 1
ATOM 1569 C C . ASN A 1 190 ? -25.703 -47.844 -57.531 1 94.44 190 ASN A C 1
ATOM 1571 O O . ASN A 1 190 ? -24.859 -48.719 -57.344 1 94.44 190 ASN A O 1
ATOM 1575 N N . ASP A 1 191 ? -25.453 -46.531 -57.406 1 95.62 191 ASP A N 1
ATOM 1576 C CA . ASP A 1 191 ? -24.125 -46.094 -57 1 95.62 191 ASP A CA 1
ATOM 1577 C C . ASP A 1 191 ? -23.938 -46.344 -55.5 1 95.62 191 ASP A C 1
ATOM 1579 O O . ASP A 1 191 ? -22.797 -46.375 -55 1 95.62 191 ASP A O 1
ATOM 1583 N N . LEU A 1 192 ? -24.953 -46.375 -54.75 1 95.5 192 LEU A N 1
ATOM 1584 C CA . LEU A 1 192 ? -24.875 -46.688 -53.312 1 95.5 192 LEU A CA 1
ATOM 1585 C C . LEU A 1 192 ? -24.812 -48.188 -53.094 1 95.5 192 LEU A C 1
ATOM 1587 O O . LEU A 1 192 ? -25.859 -48.875 -53.062 1 95.5 192 LEU A O 1
ATOM 1591 N N . GLN A 1 193 ? -23.719 -48.656 -52.875 1 89.94 193 GLN A N 1
ATOM 1592 C CA . GLN A 1 193 ? -23.516 -50.094 -52.812 1 89.94 193 GLN A CA 1
ATOM 1593 C C . GLN A 1 193 ? -23.875 -50.625 -51.406 1 89.94 193 GLN A C 1
ATOM 1595 O O . GLN A 1 193 ? -24.328 -51.75 -51.25 1 89.94 193 GLN A O 1
ATOM 1600 N N . GLU A 1 194 ? -23.641 -49.812 -50.375 1 92.25 194 GLU A N 1
ATOM 1601 C CA . GLU A 1 194 ? -24.094 -50.156 -49.031 1 92.25 194 GLU A CA 1
ATOM 1602 C C . GLU A 1 194 ? -25.516 -49.656 -48.781 1 92.25 194 GLU A C 1
ATOM 1604 O O . GLU A 1 194 ? -25.953 -48.688 -49.375 1 92.25 194 GLU A O 1
ATOM 1609 N N . PRO A 1 195 ? -26.141 -50.406 -47.875 1 93.5 195 PRO A N 1
ATOM 1610 C CA . PRO A 1 195 ? -27.469 -49.875 -47.562 1 93.5 195 PRO A CA 1
ATOM 1611 C C . PRO A 1 195 ? -27.422 -48.438 -47.031 1 93.5 195 PRO A C 1
ATOM 1613 O O . PRO A 1 195 ? -26.422 -48.031 -46.469 1 93.5 195 PRO A O 1
ATOM 1616 N N . TYR A 1 196 ? -28.453 -47.781 -47.344 1 94.38 196 TYR A N 1
ATOM 1617 C CA . TYR A 1 196 ? -28.531 -46.406 -46.906 1 94.38 196 TYR A CA 1
ATOM 1618 C C . TYR A 1 196 ? -28.297 -46.281 -45.406 1 94.38 196 TYR A C 1
ATOM 1620 O O . TYR A 1 196 ? -28.922 -47 -44.625 1 94.38 196 TYR A O 1
ATOM 1628 N N . GLY A 1 197 ? -27.344 -45.469 -45.031 1 94.94 197 GLY A N 1
ATOM 1629 C CA . GLY A 1 197 ? -27.062 -45.219 -43.625 1 94.94 197 GLY A CA 1
ATOM 1630 C C . GLY A 1 197 ? -25.906 -46.062 -43.125 1 94.94 197 GLY A C 1
ATOM 1631 O O . GLY A 1 197 ? -25.547 -46 -41.938 1 94.94 197 GLY A O 1
ATOM 1632 N N . ILE A 1 198 ? -25.344 -46.875 -43.875 1 95.12 198 ILE A N 1
ATOM 1633 C CA . ILE A 1 198 ? -24.234 -47.719 -43.5 1 95.12 198 ILE A CA 1
ATOM 1634 C C . ILE A 1 198 ? -22.953 -47.281 -44.219 1 95.12 198 ILE A C 1
ATOM 1636 O O . ILE A 1 198 ? -22.984 -47 -45.406 1 95.12 198 ILE A O 1
ATOM 1640 N N . PHE A 1 199 ? -21.891 -47.125 -43.562 1 95.5 199 PHE A N 1
ATOM 1641 C CA . PHE A 1 199 ? -20.562 -46.875 -44.094 1 95.5 199 PHE A CA 1
ATOM 1642 C C . PHE A 1 199 ? -19.531 -47.812 -43.5 1 95.5 199 PHE A C 1
ATOM 1644 O O . PHE A 1 199 ? -19.422 -47.938 -42.281 1 95.5 199 PHE A O 1
ATOM 1651 N N . ASP A 1 200 ? -18.781 -48.531 -44.375 1 95.38 200 ASP A N 1
ATOM 1652 C CA . ASP A 1 200 ? -17.781 -49.5 -43.969 1 95.38 200 ASP A CA 1
ATOM 1653 C C . ASP A 1 200 ? -18.391 -50.562 -43.031 1 95.38 200 ASP A C 1
ATOM 1655 O O . ASP A 1 200 ? -17.859 -50.812 -41.969 1 95.38 200 ASP A O 1
ATOM 1659 N N . LYS A 1 201 ? -19.531 -50.938 -43.375 1 93.5 201 LYS A N 1
ATOM 1660 C CA . LYS A 1 201 ? -20.25 -52.062 -42.781 1 93.5 201 LYS A CA 1
ATOM 1661 C C . LYS A 1 201 ? -20.75 -51.688 -41.375 1 93.5 201 LYS A C 1
ATOM 1663 O O . LYS A 1 201 ? -21.047 -52.562 -40.562 1 93.5 201 LYS A O 1
ATOM 1668 N N . ARG A 1 202 ? -20.781 -50.406 -41.156 1 95.06 202 ARG A N 1
ATOM 1669 C CA . ARG A 1 202 ? -21.312 -49.969 -39.844 1 95.06 202 ARG A CA 1
ATOM 1670 C C . ARG A 1 202 ? -22.5 -49.062 -40.031 1 95.06 202 ARG A C 1
ATOM 1672 O O . ARG A 1 202 ? -22.438 -48.094 -40.812 1 95.06 202 ARG A O 1
ATOM 1679 N N . ARG A 1 203 ? -23.484 -49.312 -39.219 1 94.44 203 ARG A N 1
ATOM 1680 C CA . ARG A 1 203 ? -24.656 -48.438 -39.188 1 94.44 203 ARG A CA 1
ATOM 1681 C C . ARG A 1 203 ? -24.375 -47.188 -38.375 1 94.44 203 ARG A C 1
ATOM 1683 O O . ARG A 1 203 ? -23.938 -47.281 -37.219 1 94.44 203 ARG A O 1
ATOM 1690 N N . TYR A 1 204 ? -24.547 -46.094 -38.938 1 93.81 204 TYR A N 1
ATOM 1691 C CA . TYR A 1 204 ? -24.359 -44.844 -38.188 1 93.81 204 TYR A CA 1
ATOM 1692 C C . TYR A 1 204 ? -25.594 -44.531 -37.344 1 93.81 204 TYR A C 1
ATOM 1694 O O . TYR A 1 204 ? -26.703 -44.938 -37.688 1 93.81 204 TYR A O 1
ATOM 1702 N N . LEU A 1 205 ? -25.359 -43.938 -36.25 1 88.81 205 LEU A N 1
ATOM 1703 C CA . LEU A 1 205 ? -26.406 -43.781 -35.25 1 88.81 205 LEU A CA 1
ATOM 1704 C C . LEU A 1 205 ? -27.141 -42.469 -35.469 1 88.81 205 LEU A C 1
ATOM 1706 O O . LEU A 1 205 ? -28.375 -42.438 -35.562 1 88.81 205 LEU A O 1
ATOM 1710 N N . CYS A 1 206 ? -26.422 -41.375 -35.5 1 86.81 206 CYS A N 1
ATOM 1711 C CA . CYS A 1 206 ? -27.047 -40.062 -35.656 1 86.81 206 CYS A CA 1
ATOM 1712 C C . CYS A 1 206 ? -26.75 -39.469 -37.031 1 86.81 206 CYS A C 1
ATOM 1714 O O . CYS A 1 206 ? -27.562 -38.719 -37.562 1 86.81 206 CYS A O 1
ATOM 1716 N N . ASN A 1 207 ? -25.641 -39.875 -37.531 1 91.69 207 ASN A N 1
ATOM 1717 C CA . ASN A 1 207 ? -25.203 -39.344 -38.812 1 91.69 207 ASN A CA 1
ATOM 1718 C C . ASN A 1 207 ? -25.438 -40.312 -39.938 1 91.69 207 ASN A C 1
ATOM 1720 O O . ASN A 1 207 ? -24.516 -40.594 -40.719 1 91.69 207 ASN A O 1
ATOM 1724 N N . VAL A 1 208 ? -26.609 -40.719 -40.094 1 92.38 208 VAL A N 1
ATOM 1725 C CA . VAL A 1 208 ? -26.969 -41.75 -41.062 1 92.38 208 VAL A CA 1
ATOM 1726 C C . VAL A 1 208 ? -26.734 -41.25 -42.469 1 92.38 208 VAL A C 1
ATOM 1728 O O . VAL A 1 208 ? -26.266 -41.969 -43.344 1 92.38 208 VAL A O 1
ATOM 1731 N N . ASP A 1 209 ? -27.016 -40.031 -42.719 1 93.56 209 ASP A N 1
ATOM 1732 C CA . ASP A 1 209 ? -26.812 -39.406 -44.031 1 93.56 209 ASP A CA 1
ATOM 1733 C C . ASP A 1 209 ? -25.344 -39.344 -44.406 1 93.56 209 ASP A C 1
ATOM 1735 O O . ASP A 1 209 ? -24.938 -39.719 -45.5 1 93.56 209 ASP A O 1
ATOM 1739 N N . ILE A 1 210 ? -24.562 -38.969 -43.438 1 94.81 210 ILE A N 1
ATOM 1740 C CA . ILE A 1 210 ? -23.125 -38.844 -43.656 1 94.81 210 ILE A CA 1
ATOM 1741 C C . ILE A 1 210 ? -22.547 -40.188 -44.062 1 94.81 210 ILE A C 1
ATOM 1743 O O . ILE A 1 210 ? -21.688 -40.25 -44.938 1 94.81 210 ILE A O 1
ATOM 1747 N N . ALA A 1 211 ? -23.031 -41.219 -43.469 1 96.19 211 ALA A N 1
ATOM 1748 C CA . ALA A 1 211 ? -22.578 -42.562 -43.812 1 96.19 211 ALA A CA 1
ATOM 1749 C C . ALA A 1 211 ? -22.75 -42.812 -45.312 1 96.19 211 ALA A C 1
ATOM 1751 O O . ALA A 1 211 ? -21.828 -43.281 -46 1 96.19 211 ALA A O 1
ATOM 1752 N N . SER A 1 212 ? -23.906 -42.531 -45.812 1 96.94 212 SER A N 1
ATOM 1753 C CA . SER A 1 212 ? -24.219 -42.75 -47.219 1 96.94 212 SER A CA 1
ATOM 1754 C C . SER A 1 212 ? -23.422 -41.812 -48.125 1 96.94 212 SER A C 1
ATOM 1756 O O . SER A 1 212 ? -22.969 -42.219 -49.219 1 96.94 212 SER A O 1
ATOM 1758 N N . TRP A 1 213 ? -23.297 -40.594 -47.688 1 97.44 213 TRP A N 1
ATOM 1759 C CA . TRP A 1 213 ? -22.562 -39.625 -48.469 1 97.44 213 TRP A CA 1
ATOM 1760 C C . TRP A 1 213 ? -21.094 -40.031 -48.625 1 97.44 213 TRP A C 1
ATOM 1762 O O . TRP A 1 213 ? -20.531 -39.969 -49.719 1 97.44 213 TRP A O 1
ATOM 1772 N N . LEU A 1 214 ? -20.531 -40.5 -47.531 1 96.81 214 LEU A N 1
ATOM 1773 C CA . LEU A 1 214 ? -19.125 -40.906 -47.562 1 96.81 214 LEU A CA 1
ATOM 1774 C C . LEU A 1 214 ? -18.938 -42.094 -48.531 1 96.81 214 LEU A C 1
ATOM 1776 O O . LEU A 1 214 ? -17.938 -42.188 -49.219 1 96.81 214 LEU A O 1
ATOM 1780 N N . SER A 1 215 ? -19.891 -42.969 -48.469 1 96.19 215 SER A N 1
ATOM 1781 C CA . SER A 1 215 ? -19.844 -44.094 -49.375 1 96.19 215 SER A CA 1
ATOM 1782 C C . SER A 1 215 ? -19.859 -43.656 -50.844 1 96.19 215 SER A C 1
ATOM 1784 O O . SER A 1 215 ? -19.094 -44.156 -51.656 1 96.19 215 SER A O 1
ATOM 1786 N N . LEU A 1 216 ? -20.672 -42.719 -51.188 1 97.12 216 LEU A N 1
ATOM 1787 C CA . LEU A 1 216 ? -20.797 -42.188 -52.531 1 97.12 216 LEU A CA 1
ATOM 1788 C C . LEU A 1 216 ? -19.578 -41.375 -52.938 1 97.12 216 LEU A C 1
ATOM 1790 O O . LEU A 1 216 ? -19.031 -41.531 -54.031 1 97.12 216 LEU A O 1
ATOM 1794 N N . LEU A 1 217 ? -19.172 -40.531 -52 1 96.75 217 LEU A N 1
ATOM 1795 C CA . LEU A 1 217 ? -18.062 -39.625 -52.25 1 96.75 217 LEU A CA 1
ATOM 1796 C C . LEU A 1 217 ? -16.766 -40.406 -52.5 1 96.75 217 LEU A C 1
ATOM 1798 O O . LEU A 1 217 ? -15.898 -39.938 -53.25 1 96.75 217 LEU A O 1
ATOM 1802 N N . SER A 1 218 ? -16.625 -41.562 -51.969 1 96 218 SER A N 1
ATOM 1803 C CA . SER A 1 218 ? -15.414 -42.375 -52.125 1 96 218 SER A CA 1
ATOM 1804 C C . SER A 1 218 ? -15.312 -42.938 -53.562 1 96 218 SER A C 1
ATOM 1806 O O . SER A 1 218 ? -14.25 -43.375 -53.969 1 96 218 SER A O 1
ATOM 1808 N N . LYS A 1 219 ? -16.359 -42.781 -54.375 1 95.5 219 LYS A N 1
ATOM 1809 C CA . LYS A 1 219 ? -16.406 -43.469 -55.656 1 95.5 219 LYS A CA 1
ATOM 1810 C C . LYS A 1 219 ? -16.359 -42.5 -56.812 1 95.5 219 LYS A C 1
ATOM 1812 O O . LYS A 1 219 ? -16.312 -42.906 -57.969 1 95.5 219 LYS A O 1
ATOM 1817 N N . GLY A 1 220 ? -16.422 -41.219 -56.469 1 95.69 220 GLY A N 1
ATOM 1818 C CA . GLY A 1 220 ? -16.391 -40.281 -57.594 1 95.69 220 GLY A CA 1
ATOM 1819 C C . GLY A 1 220 ? -16.547 -38.844 -57.156 1 95.69 220 GLY A C 1
ATOM 1820 O O . GLY A 1 220 ? -16.172 -38.5 -56.031 1 95.69 220 GLY A O 1
ATOM 1821 N N . LYS A 1 221 ? -17.078 -38 -58.062 1 97.5 221 LYS A N 1
ATOM 1822 C CA . LYS A 1 221 ? -17.141 -36.562 -57.844 1 97.5 221 LYS A CA 1
ATOM 1823 C C . LYS A 1 221 ? -18.5 -36.156 -57.281 1 97.5 221 LYS A C 1
ATOM 1825 O O . LYS A 1 221 ? -19.469 -36.906 -57.344 1 97.5 221 LYS A O 1
ATOM 1830 N N . ALA A 1 222 ? -18.484 -35.031 -56.719 1 97.38 222 ALA A N 1
ATOM 1831 C CA . ALA A 1 222 ? -19.703 -34.406 -56.188 1 97.38 222 ALA A CA 1
ATOM 1832 C C . ALA A 1 222 ? -19.938 -33.031 -56.812 1 97.38 222 ALA A C 1
ATOM 1834 O O . ALA A 1 222 ? -19 -32.375 -57.219 1 97.38 222 ALA A O 1
ATOM 1835 N N . VAL A 1 223 ? -21.188 -32.688 -56.906 1 97.62 223 VAL A N 1
ATOM 1836 C CA . VAL A 1 223 ? -21.547 -31.359 -57.375 1 97.62 223 VAL A CA 1
ATOM 1837 C C . VAL A 1 223 ? -22.219 -30.578 -56.25 1 97.62 223 VAL A C 1
ATOM 1839 O O . VAL A 1 223 ? -23.109 -31.094 -55.594 1 97.62 223 VAL A O 1
ATOM 1842 N N . TYR A 1 224 ? -21.766 -29.438 -56.031 1 97 224 TYR A N 1
ATOM 1843 C CA . TYR A 1 224 ? -22.406 -28.5 -55.125 1 97 224 TYR A CA 1
ATOM 1844 C C . TYR A 1 224 ? -23.016 -27.328 -55.906 1 97 224 TYR A C 1
ATOM 1846 O O . TYR A 1 224 ? -22.281 -26.5 -56.469 1 97 224 TYR A O 1
ATOM 1854 N N . ILE A 1 225 ? -24.297 -27.266 -55.906 1 96.94 225 ILE A N 1
ATOM 1855 C CA . ILE A 1 225 ? -25 -26.156 -56.531 1 96.94 225 ILE A CA 1
ATOM 1856 C C . ILE A 1 225 ? -25.156 -25.016 -55.531 1 96.94 225 ILE A C 1
ATOM 1858 O O . ILE A 1 225 ? -25.75 -25.172 -54.469 1 96.94 225 ILE A O 1
ATOM 1862 N N . SER A 1 226 ? -24.734 -23.859 -55.875 1 95.31 226 SER A N 1
ATOM 1863 C CA . SER A 1 226 ? -24.672 -22.719 -54.938 1 95.31 226 SER A CA 1
ATOM 1864 C C . SER A 1 226 ? -26.062 -22.156 -54.688 1 95.31 226 SER A C 1
ATOM 1866 O O . SER A 1 226 ? -26.312 -21.562 -53.625 1 95.31 226 SER A O 1
ATOM 1868 N N . GLU A 1 227 ? -26.875 -22.359 -55.531 1 94.75 227 GLU A N 1
ATOM 1869 C CA . GLU A 1 227 ? -28.25 -21.875 -55.375 1 94.75 227 GLU A CA 1
ATOM 1870 C C . GLU A 1 227 ? -28.984 -22.672 -54.312 1 94.75 227 GLU A C 1
ATOM 1872 O O . GLU A 1 227 ? -28.75 -23.891 -54.156 1 94.75 227 GLU A O 1
ATOM 1877 N N . THR A 1 228 ? -29.859 -22 -53.562 1 95.38 228 THR A N 1
ATOM 1878 C CA . THR A 1 228 ? -30.672 -22.688 -52.594 1 95.38 228 THR A CA 1
ATOM 1879 C C . THR A 1 228 ? -31.766 -23.516 -53.25 1 95.38 228 THR A C 1
ATOM 1881 O O . THR A 1 228 ? -32.656 -22.984 -53.906 1 95.38 228 THR A O 1
ATOM 1884 N N . LEU A 1 229 ? -31.688 -24.797 -53 1 96.62 229 LEU A N 1
ATOM 1885 C CA . LEU A 1 229 ? -32.625 -25.656 -53.688 1 96.62 229 LEU A CA 1
ATOM 1886 C C . LEU A 1 229 ? -33.469 -26.453 -52.688 1 96.62 229 LEU A C 1
ATOM 1888 O O . LEU A 1 229 ? -34.344 -27.234 -53.094 1 96.62 229 LEU A O 1
ATOM 1892 N N . SER A 1 230 ? -33.125 -26.328 -51.438 1 95.44 230 SER A N 1
ATOM 1893 C CA . SER A 1 230 ? -33.875 -26.984 -50.375 1 95.44 230 SER A CA 1
ATOM 1894 C C . SER A 1 230 ? -34 -26.109 -49.156 1 95.44 230 SER A C 1
ATOM 1896 O O . SER A 1 230 ? -33.188 -25.203 -48.938 1 95.44 230 SER A O 1
ATOM 1898 N N . TYR A 1 231 ? -34.938 -26.328 -48.312 1 94.31 231 TYR A N 1
ATOM 1899 C CA . TYR A 1 231 ? -35.188 -25.562 -47.094 1 94.31 231 TYR A CA 1
ATOM 1900 C C . TYR A 1 231 ? -35.281 -26.5 -45.906 1 94.31 231 TYR A C 1
ATOM 1902 O O . TYR A 1 231 ? -36.188 -27.359 -45.844 1 94.31 231 TYR A O 1
ATOM 1910 N N . PHE A 1 232 ? -34.344 -26.312 -45.031 1 92 232 PHE A N 1
ATOM 1911 C CA . PHE A 1 232 ? -34.219 -27.109 -43.844 1 92 232 PHE A CA 1
ATOM 1912 C C . PHE A 1 232 ? -35 -26.5 -42.688 1 92 232 PHE A C 1
ATOM 1914 O O . PHE A 1 232 ? -34.656 -25.422 -42.188 1 92 232 PHE A O 1
ATOM 1921 N N . ARG A 1 233 ? -36 -27.172 -42.156 1 89.88 233 ARG A N 1
ATOM 1922 C CA . ARG A 1 233 ? -36.875 -26.609 -41.125 1 89.88 233 ARG A CA 1
ATOM 1923 C C . ARG A 1 233 ? -36.406 -27 -39.75 1 89.88 233 ARG A C 1
ATOM 1925 O O . ARG A 1 233 ? -36.125 -28.172 -39.469 1 89.88 233 ARG A O 1
ATOM 1932 N N . LEU A 1 234 ? -36.219 -26.047 -38.844 1 87.12 234 LEU A N 1
ATOM 1933 C CA . LEU A 1 234 ? -35.906 -26.266 -37.438 1 87.12 234 LEU A CA 1
ATOM 1934 C C . LEU A 1 234 ? -37.125 -26.062 -36.562 1 87.12 234 LEU A C 1
ATOM 1936 O O . LEU A 1 234 ? -37.844 -25.047 -36.688 1 87.12 234 LEU A O 1
ATOM 1940 N N . HIS A 1 235 ? -37.438 -27.016 -35.812 1 81.31 235 HIS A N 1
ATOM 1941 C CA . HIS A 1 235 ? -38.531 -26.922 -34.875 1 81.31 235 HIS A CA 1
ATOM 1942 C C . HIS A 1 235 ? -38.25 -27.719 -33.594 1 81.31 235 HIS A C 1
ATOM 1944 O O . HIS A 1 235 ? -37.344 -28.562 -33.594 1 81.31 235 HIS A O 1
ATOM 1950 N N . PRO A 1 236 ? -38.812 -27.297 -32.406 1 71.75 236 PRO A N 1
ATOM 1951 C CA . PRO A 1 236 ? -38.469 -27.828 -31.094 1 71.75 236 PRO A CA 1
ATOM 1952 C C . PRO A 1 236 ? -38.562 -29.359 -31.031 1 71.75 236 PRO A C 1
ATOM 1954 O O . PRO A 1 236 ? -37.906 -29.984 -30.219 1 71.75 236 PRO A O 1
ATOM 1957 N N . ASP A 1 237 ? -39.312 -29.938 -31.812 1 65.19 237 ASP A N 1
ATOM 1958 C CA . ASP A 1 237 ? -39.531 -31.391 -31.703 1 65.19 237 ASP A CA 1
ATOM 1959 C C . ASP A 1 237 ? -38.438 -32.156 -32.469 1 65.19 237 ASP A C 1
ATOM 1961 O O . ASP A 1 237 ? -38.562 -33.344 -32.656 1 65.19 237 ASP A O 1
ATOM 1965 N N . GLN A 1 238 ? -37.375 -31.359 -32.656 1 67.31 238 GLN A N 1
ATOM 1966 C CA . GLN A 1 238 ? -36.312 -32.031 -33.438 1 67.31 238 GLN A CA 1
ATOM 1967 C C . GLN A 1 238 ? -35.406 -32.812 -32.5 1 67.31 238 GLN A C 1
ATOM 1969 O O . GLN A 1 238 ? -35.156 -32.438 -31.375 1 67.31 238 GLN A O 1
ATOM 1974 N N . GLN A 1 239 ? -34.938 -34 -32.812 1 55.25 239 GLN A N 1
ATOM 1975 C CA . GLN A 1 239 ? -34.156 -35 -32.094 1 55.25 239 GLN A CA 1
ATOM 1976 C C . GLN A 1 239 ? -32.75 -34.5 -31.75 1 55.25 239 GLN A C 1
ATOM 1978 O O . GLN A 1 239 ? -32.188 -34.906 -30.75 1 55.25 239 GLN A O 1
ATOM 1983 N N . LEU A 1 240 ? -32.188 -33.562 -32.344 1 56.62 240 LEU A N 1
ATOM 1984 C CA . LEU A 1 240 ? -30.75 -33.281 -32.344 1 56.62 240 LEU A CA 1
ATOM 1985 C C . LEU A 1 240 ? -30.328 -32.625 -31.031 1 56.62 240 LEU A C 1
ATOM 1987 O O . LEU A 1 240 ? -29.141 -32.625 -30.688 1 56.62 240 LEU A O 1
ATOM 1991 N N . ASN A 1 241 ? -31.172 -32.094 -30.188 1 54.62 241 ASN A N 1
ATOM 1992 C CA . ASN A 1 241 ? -30.781 -31.297 -29.031 1 54.62 241 ASN A CA 1
ATOM 1993 C C . ASN A 1 241 ? -30.641 -32.156 -27.766 1 54.62 241 ASN A C 1
ATOM 1995 O O . ASN A 1 241 ? -30.25 -31.656 -26.719 1 54.62 241 ASN A O 1
ATOM 1999 N N . GLU A 1 242 ? -30.781 -33.438 -27.969 1 58.06 242 GLU A N 1
ATOM 2000 C CA . GLU A 1 242 ? -30.672 -34.25 -26.766 1 58.06 242 GLU A CA 1
ATOM 2001 C C . GLU A 1 242 ? -29.25 -34.75 -26.562 1 58.06 242 GLU A C 1
ATOM 2003 O O . GLU A 1 242 ? -28.547 -35.062 -27.516 1 58.06 242 GLU A O 1
ATOM 2008 N N . SER A 1 243 ? -28.656 -34.688 -25.344 1 61.97 243 SER A N 1
ATOM 2009 C CA . SER A 1 243 ? -27.312 -35.062 -24.938 1 61.97 243 SER A CA 1
ATOM 2010 C C . SER A 1 243 ? -26.922 -36.406 -25.516 1 61.97 243 SER A C 1
ATOM 2012 O O . SER A 1 243 ? -25.781 -36.594 -25.969 1 61.97 243 SER A O 1
ATOM 2014 N N . ASN A 1 244 ? -27.766 -37.344 -25.641 1 70.69 244 ASN A N 1
ATOM 2015 C CA . ASN A 1 244 ? -27.484 -38.688 -26.109 1 70.69 244 ASN A CA 1
ATOM 2016 C C . ASN A 1 244 ? -27.188 -38.688 -27.609 1 70.69 244 ASN A C 1
ATOM 2018 O O . ASN A 1 244 ? -26.312 -39.438 -28.062 1 70.69 244 ASN A O 1
ATOM 2022 N N . LYS A 1 245 ? -27.719 -37.812 -28.266 1 79.62 245 LYS A N 1
ATOM 2023 C CA . LYS A 1 245 ? -27.5 -37.75 -29.719 1 79.62 245 LYS A CA 1
ATOM 2024 C C . LYS A 1 245 ? -26.125 -37.188 -30.047 1 79.62 245 LYS A C 1
ATOM 2026 O O . LYS A 1 245 ? -25.5 -37.594 -31.016 1 79.62 245 LYS A O 1
ATOM 2031 N N . MET A 1 246 ? -25.641 -36.406 -29.141 1 82.12 246 MET A N 1
ATOM 2032 C CA . MET A 1 246 ? -24.328 -35.812 -29.359 1 82.12 246 MET A CA 1
ATOM 2033 C C . MET A 1 246 ? -23.234 -36.875 -29.234 1 82.12 246 MET A C 1
ATOM 2035 O O . MET A 1 246 ? -22.297 -36.938 -30.031 1 82.12 246 MET A O 1
ATOM 2039 N N . MET A 1 247 ? -23.469 -37.719 -28.344 1 86.69 247 MET A N 1
ATOM 2040 C CA . MET A 1 247 ? -22.5 -38.781 -28.125 1 86.69 247 MET A CA 1
ATOM 2041 C C . MET A 1 247 ? -22.531 -39.781 -29.281 1 86.69 247 MET A C 1
ATOM 2043 O O . MET A 1 247 ? -21.5 -40.281 -29.703 1 86.69 247 MET A O 1
ATOM 2047 N N . ASP A 1 248 ? -23.734 -40 -29.75 1 88.12 248 ASP A N 1
ATOM 2048 C CA . ASP A 1 248 ? -23.891 -40.844 -30.922 1 88.12 248 ASP A CA 1
ATOM 2049 C C . ASP A 1 248 ? -23.156 -40.281 -32.125 1 88.12 248 ASP A C 1
ATOM 2051 O O . ASP A 1 248 ? -22.516 -41.031 -32.875 1 88.12 248 ASP A O 1
ATOM 2055 N N . GLY A 1 249 ? -23.297 -39.062 -32.25 1 89.81 249 GLY A N 1
ATOM 2056 C CA . GLY A 1 249 ? -22.609 -38.375 -33.344 1 89.81 249 GLY A CA 1
ATOM 2057 C C . GLY A 1 249 ? -21.094 -38.469 -33.219 1 89.81 249 GLY A C 1
ATOM 2058 O O . GLY A 1 249 ? -20.406 -38.656 -34.25 1 89.81 249 GLY A O 1
ATOM 2059 N N . LEU A 1 250 ? -20.703 -38.375 -32.031 1 91 250 LEU A N 1
ATOM 2060 C CA . LEU A 1 250 ? -19.266 -38.5 -31.75 1 91 250 LEU A CA 1
ATOM 2061 C C . LEU A 1 250 ? -18.734 -39.875 -32.156 1 91 250 LEU A C 1
ATOM 2063 O O . LEU A 1 250 ? -17.672 -39.969 -32.75 1 91 250 LEU A O 1
ATOM 2067 N N . GLU A 1 251 ? -19.516 -40.781 -31.797 1 92.62 251 GLU A N 1
ATOM 2068 C CA . GLU A 1 251 ? -19.109 -42.125 -32.125 1 92.62 251 GLU A CA 1
ATOM 2069 C C . GLU A 1 251 ? -19.062 -42.344 -33.656 1 92.62 251 GLU A C 1
ATOM 2071 O O . GLU A 1 251 ? -18.156 -43 -34.156 1 92.62 251 GLU A O 1
ATOM 2076 N N . ASP A 1 252 ? -19.953 -41.812 -34.375 1 94.75 252 ASP A N 1
ATOM 2077 C CA . ASP A 1 252 ? -19.984 -41.875 -35.844 1 94.75 252 ASP A CA 1
ATOM 2078 C C . ASP A 1 252 ? -18.75 -41.219 -36.438 1 94.75 252 ASP A C 1
ATOM 2080 O O . ASP A 1 252 ? -18.094 -41.812 -37.312 1 94.75 252 ASP A O 1
ATOM 2084 N N . PHE A 1 253 ? -18.469 -40.094 -35.969 1 94.44 253 PHE A N 1
ATOM 2085 C CA . PHE A 1 253 ? -17.312 -39.375 -36.5 1 94.44 253 PHE A CA 1
ATOM 2086 C C . PHE A 1 253 ? -16.016 -40.125 -36.188 1 94.44 253 PHE A C 1
ATOM 2088 O O . PHE A 1 253 ? -15.086 -40.125 -37 1 94.44 253 PHE A O 1
ATOM 2095 N N . SER A 1 254 ? -15.945 -40.688 -35 1 95.38 254 SER A N 1
ATOM 2096 C CA . SER A 1 254 ? -14.758 -41.5 -34.688 1 95.38 254 SER A CA 1
ATOM 2097 C C . SER A 1 254 ? -14.547 -42.625 -35.688 1 95.38 254 SER A C 1
ATOM 2099 O O . SER A 1 254 ? -13.422 -42.844 -36.125 1 95.38 254 SER A O 1
ATOM 2101 N N . HIS A 1 255 ? -15.602 -43.219 -36.094 1 95.31 255 HIS A N 1
ATOM 2102 C CA . HIS A 1 255 ? -15.523 -44.312 -37.062 1 95.31 255 HIS A CA 1
ATOM 2103 C C . HIS A 1 255 ? -15.086 -43.812 -38.406 1 95.31 255 HIS A C 1
ATOM 2105 O O . HIS A 1 255 ? -14.305 -44.469 -39.125 1 95.31 255 HIS A O 1
ATOM 2111 N N . SER A 1 256 ? -15.609 -42.688 -38.781 1 95.81 256 SER A N 1
ATOM 2112 C CA . SER A 1 256 ? -15.25 -42.125 -40.094 1 95.81 256 SER A CA 1
ATOM 2113 C C . SER A 1 256 ? -13.758 -41.812 -40.156 1 95.81 256 SER A C 1
ATOM 2115 O O . SER A 1 256 ? -13.141 -41.906 -41.219 1 95.81 256 SER A O 1
ATOM 2117 N N . ILE A 1 257 ? -13.188 -41.406 -39.094 1 95.31 257 ILE A N 1
ATOM 2118 C CA . ILE A 1 257 ? -11.758 -41.125 -39.031 1 95.31 257 ILE A CA 1
ATOM 2119 C C . ILE A 1 257 ? -10.953 -42.406 -39.125 1 95.31 257 ILE A C 1
ATOM 2121 O O . ILE A 1 257 ? -9.977 -42.469 -39.875 1 95.31 257 ILE A O 1
ATOM 2125 N N . ILE A 1 258 ? -11.422 -43.438 -38.438 1 93.31 258 ILE A N 1
ATOM 2126 C CA . ILE A 1 258 ? -10.703 -44.719 -38.375 1 93.31 258 ILE A CA 1
ATOM 2127 C C . ILE A 1 258 ? -10.781 -45.406 -39.719 1 93.31 258 ILE A C 1
ATOM 2129 O O . ILE A 1 258 ? -9.773 -45.906 -40.219 1 93.31 258 ILE A O 1
ATOM 2133 N N . ALA A 1 259 ? -11.977 -45.406 -40.312 1 93.06 259 ALA A N 1
ATOM 2134 C CA . ALA A 1 259 ? -12.219 -46.156 -41.562 1 93.06 259 ALA A CA 1
ATOM 2135 C C . ALA A 1 259 ? -11.883 -45.312 -42.781 1 93.06 259 ALA A C 1
ATOM 2137 O O . ALA A 1 259 ? -11.656 -45.844 -43.875 1 93.06 259 ALA A O 1
ATOM 2138 N N . GLY A 1 260 ? -11.805 -44.031 -42.688 1 91.38 260 GLY A N 1
ATOM 2139 C CA . GLY A 1 260 ? -11.727 -43.094 -43.812 1 91.38 260 GLY A CA 1
ATOM 2140 C C . GLY A 1 260 ? -10.523 -43.344 -44.688 1 91.38 260 GLY A C 1
ATOM 2141 O O . GLY A 1 260 ? -10.617 -43.25 -45.938 1 91.38 260 GLY A O 1
ATOM 2142 N N . GLU A 1 261 ? -9.484 -43.781 -44.094 1 87.81 261 GLU A N 1
ATOM 2143 C CA . GLU A 1 261 ? -8.25 -43.938 -44.844 1 87.81 261 GLU A CA 1
ATOM 2144 C C . GLU A 1 261 ? -8.406 -45.031 -45.906 1 87.81 261 GLU A C 1
ATOM 2146 O O . GLU A 1 261 ? -7.875 -44.906 -47 1 87.81 261 GLU A O 1
ATOM 2151 N N . GLN A 1 262 ? -9.125 -46.031 -45.562 1 91.44 262 GLN A N 1
ATOM 2152 C CA . GLN A 1 262 ? -9.336 -47.156 -46.469 1 91.44 262 GLN A CA 1
ATOM 2153 C C . GLN A 1 262 ? -10.117 -46.719 -47.719 1 91.44 262 GLN A C 1
ATOM 2155 O O . GLN A 1 262 ? -10.062 -47.375 -48.75 1 91.44 262 GLN A O 1
ATOM 2160 N N . TYR A 1 263 ? -10.773 -45.656 -47.656 1 93.75 263 TYR A N 1
ATOM 2161 C CA . TYR A 1 263 ? -11.633 -45.188 -48.75 1 93.75 263 TYR A CA 1
ATOM 2162 C C . TYR A 1 263 ? -11.07 -43.969 -49.406 1 93.75 263 TYR A C 1
ATOM 2164 O O . TYR A 1 263 ? -11.789 -43.25 -50.094 1 93.75 263 TYR A O 1
ATOM 2172 N N . GLY A 1 264 ? -9.758 -43.719 -49.094 1 90.88 264 GLY A N 1
ATOM 2173 C CA . GLY A 1 264 ? -9.055 -42.625 -49.75 1 90.88 264 GLY A CA 1
ATOM 2174 C C . GLY A 1 264 ? -9.188 -41.281 -49.031 1 90.88 264 GLY A C 1
ATOM 2175 O O . GLY A 1 264 ? -8.664 -40.281 -49.469 1 90.88 264 GLY A O 1
ATOM 2176 N N . PHE A 1 265 ? -9.93 -41.281 -47.969 1 94.44 265 PHE A N 1
ATOM 2177 C CA . PHE A 1 265 ? -10.008 -40.062 -47.156 1 94.44 265 PHE A CA 1
ATOM 2178 C C . PHE A 1 265 ? -8.805 -39.969 -46.219 1 94.44 265 PHE A C 1
ATOM 2180 O O . PHE A 1 265 ? -8.148 -40.969 -45.938 1 94.44 265 PHE A O 1
ATOM 2187 N N . LEU A 1 266 ? -8.477 -38.719 -45.75 1 93.25 266 LEU A N 1
ATOM 2188 C CA . LEU A 1 266 ? -7.398 -38.469 -44.781 1 93.25 266 LEU A CA 1
ATOM 2189 C C . LEU A 1 266 ? -6.086 -39.062 -45.281 1 93.25 266 LEU A C 1
ATOM 2191 O O . LEU A 1 266 ? -5.41 -39.781 -44.531 1 93.25 266 LEU A O 1
ATOM 2195 N N . SER A 1 267 ? -5.711 -38.781 -46.469 1 87.75 267 SER A N 1
ATOM 2196 C CA . SER A 1 267 ? -4.574 -39.406 -47.156 1 87.75 267 SER A CA 1
ATOM 2197 C C . SER A 1 267 ? -3.254 -38.844 -46.656 1 87.75 267 SER A C 1
ATOM 2199 O O . SER A 1 267 ? -2.205 -39.469 -46.812 1 87.75 267 SER A O 1
ATOM 2201 N N . THR A 1 268 ? -3.32 -37.719 -46.031 1 89.81 268 THR A N 1
ATOM 2202 C CA . THR A 1 268 ? -2.092 -37.125 -45.5 1 89.81 268 THR A CA 1
ATOM 2203 C C . THR A 1 268 ? -2.094 -37.156 -43.969 1 89.81 268 THR A C 1
ATOM 2205 O O . THR A 1 268 ? -3.154 -37.094 -43.344 1 89.81 268 THR A O 1
ATOM 2208 N N . GLU A 1 269 ? -0.938 -37.188 -43.469 1 88.94 269 GLU A N 1
ATOM 2209 C CA . GLU A 1 269 ? -0.791 -37.188 -42.031 1 88.94 269 GLU A CA 1
ATOM 2210 C C . GLU A 1 269 ? -1.296 -35.875 -41.438 1 88.94 269 GLU A C 1
ATOM 2212 O O . GLU A 1 269 ? -1.83 -35.844 -40.344 1 88.94 269 GLU A O 1
ATOM 2217 N N . LYS A 1 270 ? -1.135 -34.844 -42.188 1 91.25 270 LYS A N 1
ATOM 2218 C CA . LYS A 1 270 ? -1.602 -33.531 -41.75 1 91.25 270 LYS A CA 1
ATOM 2219 C C . LYS A 1 270 ? -3.119 -33.531 -41.594 1 91.25 270 LYS A C 1
ATOM 2221 O O . LYS A 1 270 ? -3.643 -33 -40.625 1 91.25 270 LYS A O 1
ATOM 2226 N N . GLU A 1 271 ? -3.764 -34.125 -42.5 1 92.38 271 GLU A N 1
ATOM 2227 C CA . GLU A 1 271 ? -5.223 -34.188 -42.469 1 92.38 271 GLU A CA 1
ATOM 2228 C C . GLU A 1 271 ? -5.699 -35.062 -41.312 1 92.38 271 GLU A C 1
ATOM 2230 O O . GLU A 1 271 ? -6.66 -34.75 -40.625 1 92.38 271 GLU A O 1
ATOM 2235 N N . LEU A 1 272 ? -5.039 -36.094 -41.219 1 92.5 272 LEU A N 1
ATOM 2236 C CA . LEU A 1 272 ? -5.375 -37 -40.125 1 92.5 272 LEU A CA 1
ATOM 2237 C C . LEU A 1 272 ? -5.18 -36.312 -38.75 1 92.5 272 LEU A C 1
ATOM 2239 O O . LEU A 1 272 ? -6.035 -36.406 -37.875 1 92.5 272 LEU A O 1
ATOM 2243 N N . ASP A 1 273 ? -4.078 -35.719 -38.625 1 93.56 273 ASP A N 1
ATOM 2244 C CA . ASP A 1 273 ? -3.773 -35.031 -37.375 1 93.56 273 ASP A CA 1
ATOM 2245 C C . ASP A 1 273 ? -4.844 -33.969 -37.062 1 93.56 273 ASP A C 1
ATOM 2247 O O . ASP A 1 273 ? -5.277 -33.844 -35.906 1 93.56 273 ASP A O 1
ATOM 2251 N N . LYS A 1 274 ? -5.176 -33.219 -38 1 94.31 274 LYS A N 1
ATOM 2252 C CA . LYS A 1 274 ? -6.203 -32.188 -37.812 1 94.31 274 LYS A CA 1
ATOM 2253 C C . LYS A 1 274 ? -7.539 -32.812 -37.438 1 94.31 274 LYS A C 1
ATOM 2255 O O . LYS A 1 274 ? -8.234 -32.312 -36.562 1 94.31 274 LYS A O 1
ATOM 2260 N N . ALA A 1 275 ? -7.914 -33.875 -38.094 1 94.88 275 ALA A N 1
ATOM 2261 C CA . ALA A 1 275 ? -9.172 -34.562 -37.781 1 94.88 275 ALA A CA 1
ATOM 2262 C C . ALA A 1 275 ? -9.203 -35.094 -36.375 1 94.88 275 ALA A C 1
ATOM 2264 O O . ALA A 1 275 ? -10.195 -34.906 -35.656 1 94.88 275 ALA A O 1
ATOM 2265 N N . VAL A 1 276 ? -8.133 -35.656 -36.031 1 94.19 276 VAL A N 1
ATOM 2266 C CA . VAL A 1 276 ? -8.008 -36.219 -34.688 1 94.19 276 VAL A CA 1
ATOM 2267 C C . VAL A 1 276 ? -8.055 -35.125 -33.656 1 94.19 276 VAL A C 1
ATOM 2269 O O . VAL A 1 276 ? -8.758 -35.25 -32.656 1 94.19 276 VAL A O 1
ATOM 2272 N N . THR A 1 277 ? -7.367 -34.125 -33.875 1 93.06 277 THR A N 1
ATOM 2273 C CA . THR A 1 277 ? -7.316 -33 -32.969 1 93.06 277 THR A CA 1
ATOM 2274 C C . THR A 1 277 ? -8.703 -32.375 -32.781 1 93.06 277 THR A C 1
ATOM 2276 O O . THR A 1 277 ? -9.133 -32.125 -31.656 1 93.06 277 THR A O 1
ATOM 2279 N N . ASN A 1 278 ? -9.336 -32.125 -33.812 1 93.38 278 ASN A N 1
ATOM 2280 C CA . ASN A 1 278 ? -10.68 -31.531 -33.781 1 93.38 278 ASN A CA 1
ATOM 2281 C C . ASN A 1 278 ? -11.648 -32.438 -33 1 93.38 278 ASN A C 1
ATOM 2283 O O . ASN A 1 278 ? -12.492 -31.969 -32.25 1 93.38 278 ASN A O 1
ATOM 2287 N N . PHE A 1 279 ? -11.539 -33.688 -33.281 1 94.12 279 PHE A N 1
ATOM 2288 C CA . PHE A 1 279 ? -12.398 -34.656 -32.594 1 94.12 279 PHE A CA 1
ATOM 2289 C C . PHE A 1 279 ? -12.195 -34.625 -31.094 1 94.12 279 PHE A C 1
ATOM 2291 O O . PHE A 1 279 ? -13.164 -34.562 -30.328 1 94.12 279 PHE A O 1
ATOM 2298 N N . LEU A 1 280 ? -10.984 -34.688 -30.734 1 92.62 280 LEU A N 1
ATOM 2299 C CA . LEU A 1 280 ? -10.672 -34.719 -29.312 1 92.62 280 LEU A CA 1
ATOM 2300 C C . LEU A 1 280 ? -11.148 -33.438 -28.625 1 92.62 280 LEU A C 1
ATOM 2302 O O . LEU A 1 280 ? -11.688 -33.469 -27.516 1 92.62 280 LEU A O 1
ATOM 2306 N N . ASP A 1 281 ? -10.93 -32.375 -29.25 1 89.88 281 ASP A N 1
ATOM 2307 C CA . ASP A 1 281 ? -11.391 -31.094 -28.719 1 89.88 281 ASP A CA 1
ATOM 2308 C C . ASP A 1 281 ? -12.914 -31.062 -28.562 1 89.88 281 ASP A C 1
ATOM 2310 O O . ASP A 1 281 ? -13.43 -30.625 -27.531 1 89.88 281 ASP A O 1
ATOM 2314 N N . TYR A 1 282 ? -13.523 -31.516 -29.531 1 89.31 282 TYR A N 1
ATOM 2315 C CA . TYR A 1 282 ? -14.977 -31.547 -29.516 1 89.31 282 TYR A CA 1
ATOM 2316 C C . TYR A 1 282 ? -15.5 -32.5 -28.438 1 89.31 282 TYR A C 1
ATOM 2318 O O . TYR A 1 282 ? -16.438 -32.156 -27.719 1 89.31 282 TYR A O 1
ATOM 2326 N N . ALA A 1 283 ? -14.961 -33.594 -28.359 1 90.5 283 ALA A N 1
ATOM 2327 C CA . ALA A 1 283 ? -15.359 -34.594 -27.359 1 90.5 283 ALA A CA 1
ATOM 2328 C C . ALA A 1 283 ? -15.234 -34.031 -25.938 1 90.5 283 ALA A C 1
ATOM 2330 O O . ALA A 1 283 ? -16.109 -34.219 -25.109 1 90.5 283 ALA A O 1
ATOM 2331 N N . ARG A 1 284 ? -14.25 -33.344 -25.703 1 87.56 284 ARG A N 1
ATOM 2332 C CA . ARG A 1 284 ? -14 -32.781 -24.391 1 87.56 284 ARG A CA 1
ATOM 2333 C C . ARG A 1 284 ? -15.062 -31.719 -24.031 1 87.56 284 ARG A C 1
ATOM 2335 O O . ARG A 1 284 ? -15.398 -31.547 -22.859 1 87.56 284 ARG A O 1
ATOM 2342 N N . ARG A 1 285 ? -15.57 -31.031 -24.922 1 84.31 285 ARG A N 1
ATOM 2343 C CA . ARG A 1 285 ? -16.547 -29.984 -24.719 1 84.31 285 ARG A CA 1
ATOM 2344 C C . ARG A 1 285 ? -17.922 -30.562 -24.375 1 84.31 285 ARG A C 1
ATOM 2346 O O . ARG A 1 285 ? -18.672 -29.969 -23.594 1 84.31 285 ARG A O 1
ATOM 2353 N N . ILE A 1 286 ? -18.141 -31.75 -24.859 1 85.31 286 ILE A N 1
ATOM 2354 C CA . ILE A 1 286 ? -19.531 -32.188 -24.766 1 85.31 286 ILE A CA 1
ATOM 2355 C C . ILE A 1 286 ? -19.641 -33.312 -23.75 1 85.31 286 ILE A C 1
ATOM 2357 O O . ILE A 1 286 ? -20.734 -33.625 -23.266 1 85.31 286 ILE A O 1
ATOM 2361 N N . VAL A 1 287 ? -18.531 -34.031 -23.594 1 87 287 VAL A N 1
ATOM 2362 C CA . VAL A 1 287 ? -18.562 -35.219 -22.703 1 87 287 VAL A CA 1
ATOM 2363 C C . VAL A 1 287 ? -17.906 -34.844 -21.359 1 87 287 VAL A C 1
ATOM 2365 O O . VAL A 1 287 ? -16.797 -34.312 -21.328 1 87 287 VAL A O 1
ATOM 2368 N N . PRO A 1 288 ? -18.578 -35.219 -20.234 1 82.31 288 PRO A N 1
ATOM 2369 C CA . PRO A 1 288 ? -17.953 -35 -18.938 1 82.31 288 PRO A CA 1
ATOM 2370 C C . PRO A 1 288 ? -16.688 -35.812 -18.734 1 82.31 288 PRO A C 1
ATOM 2372 O O . PRO A 1 288 ? -16.609 -36.969 -19.203 1 82.31 288 PRO A O 1
ATOM 2375 N N . SER A 1 289 ? -15.812 -35.344 -18.031 1 79.75 289 SER A N 1
ATOM 2376 C CA . SER A 1 289 ? -14.508 -35.938 -17.828 1 79.75 289 SER A CA 1
ATOM 2377 C C . SER A 1 289 ? -14.625 -37.312 -17.156 1 79.75 289 SER A C 1
ATOM 2379 O O . SER A 1 289 ? -13.828 -38.188 -17.406 1 79.75 289 SER A O 1
ATOM 2381 N N . SER A 1 290 ? -15.617 -37.469 -16.359 1 80.38 290 SER A N 1
ATOM 2382 C CA . SER A 1 290 ? -15.812 -38.719 -15.586 1 80.38 290 SER A CA 1
ATOM 2383 C C . SER A 1 290 ? -16.047 -39.906 -16.516 1 80.38 290 SER A C 1
ATOM 2385 O O . SER A 1 290 ? -15.734 -41.031 -16.156 1 80.38 290 SER A O 1
ATOM 2387 N N . ILE A 1 291 ? -16.547 -39.562 -17.75 1 85.88 291 ILE A N 1
ATOM 2388 C CA . ILE A 1 291 ? -16.938 -40.656 -18.656 1 85.88 291 ILE A CA 1
ATOM 2389 C C . ILE A 1 291 ? -16.047 -40.625 -19.891 1 85.88 291 ILE A C 1
ATOM 2391 O O . ILE A 1 291 ? -15.859 -41.656 -20.562 1 85.88 291 ILE A O 1
ATOM 2395 N N . LEU A 1 292 ? -15.469 -39.562 -20.172 1 87.81 292 LEU A N 1
ATOM 2396 C CA . LEU A 1 292 ? -14.773 -39.312 -21.422 1 87.81 292 LEU A CA 1
ATOM 2397 C C . LEU A 1 292 ? -13.664 -40.344 -21.656 1 87.81 292 LEU A C 1
ATOM 2399 O O . LEU A 1 292 ? -13.617 -41 -22.703 1 87.81 292 LEU A O 1
ATOM 2403 N N . TYR A 1 293 ? -12.938 -40.625 -20.703 1 86.69 293 TYR A N 1
ATOM 2404 C CA . TYR A 1 293 ? -11.742 -41.438 -20.859 1 86.69 293 TYR A CA 1
ATOM 2405 C C . TYR A 1 293 ? -12.086 -42.938 -20.781 1 86.69 293 TYR A C 1
ATOM 2407 O O . TYR A 1 293 ? -11.227 -43.781 -20.984 1 86.69 293 TYR A O 1
ATOM 2415 N N . THR A 1 294 ? -13.297 -43.188 -20.562 1 84.88 294 THR A N 1
ATOM 2416 C CA . THR A 1 294 ? -13.727 -44.594 -20.5 1 84.88 294 THR A CA 1
ATOM 2417 C C . THR A 1 294 ? -14.32 -45.031 -21.844 1 84.88 294 THR A C 1
ATOM 2419 O O . THR A 1 294 ? -14.555 -46.219 -22.062 1 84.88 294 THR A O 1
ATOM 2422 N N . LEU A 1 295 ? -14.492 -44.094 -22.703 1 88.81 295 LEU A N 1
ATOM 2423 C CA . LEU A 1 295 ? -15.07 -44.406 -24.016 1 88.81 295 LEU A CA 1
ATOM 2424 C C . LEU A 1 295 ? -14.031 -45.031 -24.938 1 88.81 295 LEU A C 1
ATOM 2426 O O . LEU A 1 295 ? -12.961 -44.469 -25.156 1 88.81 295 LEU A O 1
ATOM 2430 N N . ASP A 1 296 ? -14.383 -46.094 -25.453 1 88.94 296 ASP A N 1
ATOM 2431 C CA . ASP A 1 296 ? -13.461 -46.875 -26.266 1 88.94 296 ASP A CA 1
ATOM 2432 C C . ASP A 1 296 ? -13.062 -46.125 -27.531 1 88.94 296 ASP A C 1
ATOM 2434 O O . ASP A 1 296 ? -11.883 -46.062 -27.875 1 88.94 296 ASP A O 1
ATOM 2438 N N . TYR A 1 297 ? -14.031 -45.594 -28.219 1 90.38 297 TYR A N 1
ATOM 2439 C CA . TYR A 1 297 ? -13.719 -44.875 -29.469 1 90.38 297 TYR A CA 1
ATOM 2440 C C . TYR A 1 297 ? -12.867 -43.656 -29.203 1 90.38 297 TYR A C 1
ATOM 2442 O O . TYR A 1 297 ? -12.031 -43.281 -30.031 1 90.38 297 TYR A O 1
ATOM 2450 N N . TYR A 1 298 ? -13.055 -43.062 -28.125 1 92.12 298 TYR A N 1
ATOM 2451 C CA . TYR A 1 298 ? -12.219 -41.938 -27.734 1 92.12 298 TYR A CA 1
ATOM 2452 C C . TYR A 1 298 ? -10.773 -42.344 -27.531 1 92.12 298 TYR A C 1
ATOM 2454 O O . TYR A 1 298 ? -9.852 -41.688 -28.016 1 92.12 298 TYR A O 1
ATOM 2462 N N . GLN A 1 299 ? -10.625 -43.438 -26.938 1 89.12 299 GLN A N 1
ATOM 2463 C CA . GLN A 1 299 ? -9.289 -43.969 -26.672 1 89.12 299 GLN A CA 1
ATOM 2464 C C . GLN A 1 299 ? -8.562 -44.312 -27.969 1 89.12 299 GLN A C 1
ATOM 2466 O O . GLN A 1 299 ? -7.355 -44.125 -28.078 1 89.12 299 GLN A O 1
ATOM 2471 N N . LYS A 1 300 ? -9.273 -44.812 -28.844 1 89.62 300 LYS A N 1
ATOM 2472 C CA . LYS A 1 300 ? -8.68 -45.188 -30.125 1 89.62 300 LYS A CA 1
ATOM 2473 C C . LYS A 1 300 ? -8.18 -43.938 -30.859 1 89.62 300 LYS A C 1
ATOM 2475 O O . LYS A 1 300 ? -7.094 -43.969 -31.438 1 89.62 300 LYS A O 1
ATOM 2480 N N . ILE A 1 301 ? -9 -42.969 -30.859 1 92.62 301 ILE A N 1
ATOM 2481 C CA . ILE A 1 301 ? -8.625 -41.719 -31.531 1 92.62 301 ILE A CA 1
ATOM 2482 C C . ILE A 1 301 ? -7.445 -41.094 -30.812 1 92.62 301 ILE A C 1
ATOM 2484 O O . ILE A 1 301 ? -6.516 -40.594 -31.438 1 92.62 301 ILE A O 1
ATOM 2488 N N . ARG A 1 302 ? -7.504 -41.156 -29.578 1 91 302 ARG A N 1
ATOM 2489 C CA . ARG A 1 302 ? -6.418 -40.625 -28.766 1 91 302 ARG A CA 1
ATOM 2490 C C . ARG A 1 302 ? -5.109 -41.344 -29.047 1 91 302 ARG A C 1
ATOM 2492 O O . ARG A 1 302 ? -4.051 -40.719 -29.141 1 91 302 ARG 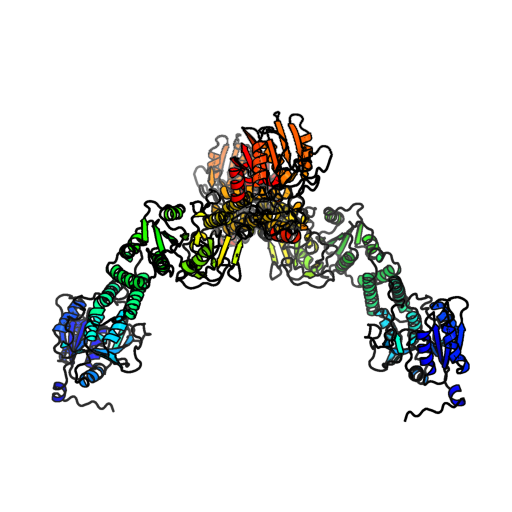A O 1
ATOM 2499 N N . ALA A 1 303 ? -5.176 -42.594 -29.141 1 89.12 303 ALA A N 1
ATOM 2500 C CA . ALA A 1 303 ? -3.992 -43.406 -29.453 1 89.12 303 ALA A CA 1
ATOM 2501 C C . ALA A 1 303 ? -3.377 -42.969 -30.781 1 89.12 303 ALA A C 1
ATOM 2503 O O . ALA A 1 303 ? -2.152 -42.938 -30.922 1 89.12 303 ALA A O 1
ATOM 2504 N N . LYS A 1 304 ? -4.164 -42.688 -31.734 1 89.44 304 LYS A N 1
ATOM 2505 C CA . LYS A 1 304 ? -3.668 -42.188 -33 1 89.44 304 LYS A CA 1
ATOM 2506 C C . LYS A 1 304 ? -2.924 -40.875 -32.844 1 89.44 304 LYS A C 1
ATOM 2508 O O . LYS A 1 304 ? -1.909 -40.625 -33.5 1 89.44 304 LYS A O 1
ATOM 2513 N N . LYS A 1 305 ? -3.488 -40.094 -32.062 1 91.19 305 LYS A N 1
ATOM 2514 C CA . LYS A 1 305 ? -2.852 -38.781 -31.828 1 91.19 305 LYS A CA 1
ATOM 2515 C C . LYS A 1 305 ? -1.484 -38.969 -31.172 1 91.19 305 LYS A C 1
ATOM 2517 O O . LYS A 1 305 ? -0.512 -38.312 -31.578 1 91.19 305 LYS A O 1
ATOM 2522 N N . ILE A 1 306 ? -1.397 -39.812 -30.219 1 90.94 306 ILE A N 1
ATOM 2523 C CA . ILE A 1 306 ? -0.164 -40.094 -29.5 1 90.94 306 ILE A CA 1
ATOM 2524 C C . ILE A 1 306 ? 0.901 -40.625 -30.453 1 90.94 306 ILE A C 1
ATOM 2526 O O . ILE A 1 306 ? 2.059 -40.188 -30.391 1 90.94 306 ILE A O 1
ATOM 2530 N N . ASN A 1 307 ? 0.474 -41.438 -31.344 1 87.44 307 ASN A N 1
ATOM 2531 C CA . ASN A 1 307 ? 1.404 -42 -32.312 1 87.44 307 ASN A CA 1
ATOM 2532 C C . ASN A 1 307 ? 1.942 -40.938 -33.25 1 87.44 307 ASN A C 1
ATOM 2534 O O . ASN A 1 307 ? 3.121 -40.969 -33.625 1 87.44 307 ASN A O 1
ATOM 2538 N N . ILE A 1 308 ? 1.104 -40.062 -33.625 1 87.88 308 ILE A N 1
ATOM 2539 C CA . ILE A 1 308 ? 1.506 -38.969 -34.5 1 87.88 308 ILE A CA 1
ATOM 2540 C C . ILE A 1 308 ? 2.518 -38.094 -33.781 1 87.88 308 ILE A C 1
ATOM 2542 O O . ILE A 1 308 ? 3.539 -37.719 -34.375 1 87.88 308 ILE A O 1
ATOM 2546 N N . GLU A 1 309 ? 2.299 -37.844 -32.594 1 88.88 309 GLU A N 1
ATOM 2547 C CA . GLU A 1 309 ? 3.146 -36.938 -31.812 1 88.88 309 GLU A CA 1
ATOM 2548 C C . GLU A 1 309 ? 4.484 -37.594 -31.484 1 88.88 309 GLU A C 1
ATOM 2550 O O . GLU A 1 309 ? 5.516 -36.938 -31.422 1 88.88 309 GLU A O 1
ATOM 2555 N N . LYS A 1 310 ? 4.488 -38.844 -31.266 1 89.06 310 LYS A N 1
ATOM 2556 C CA . LYS A 1 310 ? 5.691 -39.594 -30.891 1 89.06 310 LYS A CA 1
ATOM 2557 C C . LYS A 1 310 ? 6.746 -39.5 -32 1 89.06 310 LYS A C 1
ATOM 2559 O O . LYS A 1 310 ? 7.945 -39.438 -31.719 1 89.06 310 LYS A O 1
ATOM 2564 N N . LYS A 1 311 ? 6.297 -39.438 -33.188 1 84.75 311 LYS A N 1
ATOM 2565 C CA . LYS A 1 311 ? 7.203 -39.375 -34.344 1 84.75 311 LYS A CA 1
ATOM 2566 C C . LYS A 1 311 ? 8 -38.062 -34.312 1 84.75 311 LYS A C 1
ATOM 2568 O O . LYS A 1 311 ? 9.086 -38 -34.906 1 84.75 311 LYS A O 1
ATOM 2573 N N . LYS A 1 312 ? 7.586 -37.156 -33.625 1 83.69 312 LYS A N 1
ATOM 2574 C CA . LYS A 1 312 ? 8.203 -35.844 -33.625 1 83.69 312 LYS A CA 1
ATOM 2575 C C . LYS A 1 312 ? 9.117 -35.656 -32.438 1 83.69 312 LYS A C 1
ATOM 2577 O O . LYS A 1 312 ? 9.773 -34.625 -32.281 1 83.69 312 LYS A O 1
ATOM 2582 N N . GLN A 1 313 ? 9.211 -36.625 -31.656 1 84.44 313 GLN A N 1
ATOM 2583 C CA . GLN A 1 313 ? 9.898 -36.438 -30.391 1 84.44 313 GLN A CA 1
ATOM 2584 C C . GLN A 1 313 ? 11.391 -36.75 -30.516 1 84.44 313 GLN A C 1
ATOM 2586 O O . GLN A 1 313 ? 11.812 -37.406 -31.469 1 84.44 313 GLN A O 1
ATOM 2591 N N . HIS A 1 314 ? 12.133 -36.125 -29.609 1 85.56 314 HIS A N 1
ATOM 2592 C CA . HIS A 1 314 ? 13.586 -36.219 -29.656 1 85.56 314 HIS A CA 1
ATOM 2593 C C . HIS A 1 314 ? 14.125 -37.094 -28.531 1 85.56 314 HIS A C 1
ATOM 2595 O O . HIS A 1 314 ? 15.336 -37.281 -28.422 1 85.56 314 HIS A O 1
ATOM 2601 N N . ILE A 1 315 ? 13.344 -37.625 -27.719 1 88.12 315 ILE A N 1
ATOM 2602 C CA . ILE A 1 315 ? 13.75 -38.344 -26.516 1 88.12 315 ILE A CA 1
ATOM 2603 C C . ILE A 1 315 ? 14.531 -39.594 -26.906 1 88.12 315 ILE A C 1
ATOM 2605 O O . ILE A 1 315 ? 14.086 -40.375 -27.75 1 88.12 315 ILE A O 1
ATOM 2609 N N . ASN A 1 316 ? 15.711 -39.688 -26.359 1 88.5 316 ASN A N 1
ATOM 2610 C CA . ASN A 1 316 ? 16.625 -40.812 -26.594 1 88.5 316 ASN A CA 1
ATOM 2611 C C . ASN A 1 316 ? 17.297 -41.25 -25.297 1 88.5 316 ASN A C 1
ATOM 2613 O O . ASN A 1 316 ? 18.219 -40.625 -24.812 1 88.5 316 ASN A O 1
ATOM 2617 N N . ASN A 1 317 ? 16.953 -42.406 -24.797 1 83 317 ASN A N 1
ATOM 2618 C CA . ASN A 1 317 ? 17.422 -42.906 -23.5 1 83 317 ASN A CA 1
ATOM 2619 C C . ASN A 1 317 ? 18.875 -43.344 -23.562 1 83 317 ASN A C 1
ATOM 2621 O O . ASN A 1 317 ? 19.531 -43.531 -22.531 1 83 317 ASN A O 1
ATOM 2625 N N . ASN A 1 318 ? 19.484 -43.438 -24.672 1 85.81 318 ASN A N 1
ATOM 2626 C CA . ASN A 1 318 ? 20.875 -43.844 -24.844 1 85.81 318 ASN A CA 1
ATOM 2627 C C . ASN A 1 318 ? 21.797 -42.656 -25.031 1 85.81 318 ASN A C 1
ATOM 2629 O O . ASN A 1 318 ? 22.984 -42.812 -25.344 1 85.81 318 ASN A O 1
ATOM 2633 N N . SER A 1 319 ? 21.234 -41.562 -24.797 1 88.88 319 SER A N 1
ATOM 2634 C CA . SER A 1 319 ? 22.031 -40.344 -24.953 1 88.88 319 SER A CA 1
ATOM 2635 C C . SER A 1 319 ? 23.109 -40.25 -23.891 1 88.88 319 SER A C 1
ATOM 2637 O O . SER A 1 319 ? 22.938 -40.75 -22.766 1 88.88 319 SER A O 1
ATOM 2639 N N . SER A 1 320 ? 24.234 -39.625 -24.156 1 91.25 320 SER A N 1
ATOM 2640 C CA . SER A 1 320 ? 25.344 -39.469 -23.219 1 91.25 320 SER A CA 1
ATOM 2641 C C . SER A 1 320 ? 25.156 -38.219 -22.375 1 91.25 320 SER A C 1
ATOM 2643 O O . SER A 1 320 ? 25.906 -37.969 -21.422 1 91.25 320 SER A O 1
ATOM 2645 N N . LEU A 1 321 ? 24.203 -37.469 -22.703 1 93.94 321 LEU A N 1
ATOM 2646 C CA . LEU A 1 321 ? 23.922 -36.25 -21.938 1 93.94 321 LEU A CA 1
ATOM 2647 C C . LEU A 1 321 ? 23.422 -36.594 -20.531 1 93.94 321 LEU A C 1
ATOM 2649 O O . LEU A 1 321 ? 22.859 -37.656 -20.312 1 93.94 321 LEU A O 1
ATOM 2653 N N . PRO A 1 322 ? 23.672 -35.719 -19.578 1 96 322 PRO A N 1
ATOM 2654 C CA . PRO A 1 322 ? 23.156 -35.969 -18.234 1 96 322 PRO A CA 1
ATOM 2655 C C . PRO A 1 322 ? 21.641 -36.156 -18.219 1 96 322 PRO A C 1
ATOM 2657 O O . PRO A 1 322 ? 20.922 -35.438 -18.938 1 96 322 PRO A O 1
ATOM 2660 N N . LYS A 1 323 ? 21.156 -37.031 -17.297 1 97.5 323 LYS A N 1
ATOM 2661 C CA . LYS A 1 323 ? 19.734 -37.375 -17.25 1 97.5 323 LYS A CA 1
ATOM 2662 C C . LYS A 1 323 ? 18.953 -36.281 -16.484 1 97.5 323 LYS A C 1
ATOM 2664 O O . LYS A 1 323 ? 19.391 -35.844 -15.422 1 97.5 323 LYS A O 1
ATOM 2669 N N . VAL A 1 324 ? 17.891 -35.906 -17.141 1 98.06 324 VAL A N 1
ATOM 2670 C CA . VAL A 1 324 ? 16.984 -34.969 -16.5 1 98.06 324 VAL A CA 1
ATOM 2671 C C . VAL A 1 324 ? 15.672 -35.656 -16.156 1 98.06 324 VAL A C 1
ATOM 2673 O O . VAL A 1 324 ? 15.078 -36.312 -17 1 98.06 324 VAL A O 1
ATOM 2676 N N . SER A 1 325 ? 15.234 -35.594 -14.906 1 98.38 325 SER A N 1
ATOM 2677 C CA . SER A 1 325 ? 13.938 -36.125 -14.477 1 98.38 325 SER A CA 1
ATOM 2678 C C . SER A 1 325 ? 12.875 -35 -14.453 1 98.38 325 SER A C 1
ATOM 2680 O O . SER A 1 325 ? 13.039 -34 -13.766 1 98.38 325 SER A O 1
ATOM 2682 N N . ILE A 1 326 ? 11.828 -35.156 -15.188 1 98.69 326 ILE A N 1
ATOM 2683 C CA . ILE A 1 326 ? 10.648 -34.312 -15.102 1 98.69 326 ILE A CA 1
ATOM 2684 C C . ILE A 1 326 ? 9.617 -34.938 -14.18 1 98.69 326 ILE A C 1
ATOM 2686 O O . ILE A 1 326 ? 9.125 -36.031 -14.445 1 98.69 326 ILE A O 1
ATOM 2690 N N . LEU A 1 327 ? 9.328 -34.281 -13.094 1 98.5 327 LEU A N 1
ATOM 2691 C CA . LEU A 1 327 ? 8.453 -34.812 -12.062 1 98.5 327 LEU A CA 1
ATOM 2692 C C . LEU A 1 327 ? 7.086 -34.156 -12.102 1 98.5 327 LEU A C 1
ATOM 2694 O O . LEU A 1 327 ? 6.984 -32.938 -12.016 1 98.5 327 LEU A O 1
ATOM 2698 N N . ILE A 1 328 ? 5.973 -34.906 -12.109 1 98.56 328 ILE A N 1
ATOM 2699 C CA . ILE A 1 328 ? 4.625 -34.375 -12.227 1 98.56 328 ILE A CA 1
ATOM 2700 C C . ILE A 1 328 ? 3.76 -34.875 -11.078 1 98.56 328 ILE A C 1
ATOM 2702 O O . ILE A 1 328 ? 3.188 -35.969 -11.156 1 98.56 328 ILE A O 1
ATOM 2706 N N . PRO A 1 329 ? 3.631 -34.094 -10.039 1 97.38 329 PRO A N 1
ATOM 2707 C CA . PRO A 1 329 ? 2.607 -34.438 -9.047 1 97.38 329 PRO A CA 1
ATOM 2708 C C . PRO A 1 329 ? 1.189 -34.188 -9.555 1 97.38 329 PRO A C 1
ATOM 2710 O O . PRO A 1 329 ? 0.768 -33.031 -9.664 1 97.38 329 PRO A O 1
ATOM 2713 N N . ALA A 1 330 ? 0.434 -35.188 -9.734 1 96.56 330 ALA A N 1
ATOM 2714 C CA . ALA A 1 330 ? -0.872 -35.062 -10.383 1 96.56 330 ALA A CA 1
ATOM 2715 C C . ALA A 1 330 ? -1.998 -35.156 -9.352 1 96.56 330 ALA A C 1
ATOM 2717 O O . ALA A 1 330 ? -1.845 -35.781 -8.305 1 96.56 330 ALA A O 1
ATOM 2718 N N . TYR A 1 331 ? -3.055 -34.438 -9.703 1 93.75 331 TYR A N 1
ATOM 2719 C CA . TYR A 1 331 ? -4.215 -34.438 -8.82 1 93.75 331 TYR A CA 1
ATOM 2720 C C . TYR A 1 331 ? -5.488 -34.094 -9.586 1 93.75 331 TYR A C 1
ATOM 2722 O O . TYR A 1 331 ? -5.738 -32.906 -9.867 1 93.75 331 TYR A O 1
ATOM 2730 N N . ASN A 1 332 ? -6.398 -34.969 -9.844 1 90.56 332 ASN A N 1
ATOM 2731 C CA . ASN A 1 332 ? -7.789 -34.875 -10.281 1 90.56 332 ASN A CA 1
ATOM 2732 C C . ASN A 1 332 ? -7.953 -33.938 -11.453 1 90.56 332 ASN A C 1
ATOM 2734 O O . ASN A 1 332 ? -8.93 -33.188 -11.508 1 90.56 332 ASN A O 1
ATOM 2738 N N . ARG A 1 333 ? -6.961 -33.781 -12.344 1 90.75 333 ARG A N 1
ATOM 2739 C CA . ARG A 1 333 ? -7.031 -32.906 -13.516 1 90.75 333 ARG A CA 1
ATOM 2740 C C . ARG A 1 333 ? -6.449 -33.594 -14.75 1 90.75 333 ARG A C 1
ATOM 2742 O O . ARG A 1 333 ? -5.426 -33.188 -15.281 1 90.75 333 ARG A O 1
ATOM 2749 N N . PRO A 1 334 ? -7.16 -34.531 -15.273 1 92.56 334 PRO A N 1
ATOM 2750 C CA . PRO A 1 334 ? -6.598 -35.344 -16.344 1 92.56 334 PRO A CA 1
ATOM 2751 C C . PRO A 1 334 ? -6.312 -34.531 -17.609 1 92.56 334 PRO A C 1
ATOM 2753 O O . PRO A 1 334 ? -5.312 -34.781 -18.297 1 92.56 334 PRO A O 1
ATOM 2756 N N . TYR A 1 335 ? -7.137 -33.594 -17.969 1 90.62 335 TYR A N 1
ATOM 2757 C CA . TYR A 1 335 ? -6.926 -32.812 -19.188 1 90.62 335 TYR A CA 1
ATOM 2758 C C . TYR A 1 335 ? -5.664 -31.984 -19.094 1 90.62 335 TYR A C 1
ATOM 2760 O O . TYR A 1 335 ? -4.824 -32 -20 1 90.62 335 TYR A O 1
ATOM 2768 N N . TYR A 1 336 ? -5.551 -31.203 -18.016 1 93.94 336 TYR A N 1
ATOM 2769 C CA . TYR A 1 336 ? -4.367 -30.375 -17.828 1 93.94 336 TYR A CA 1
ATOM 2770 C C . TYR A 1 336 ? -3.109 -31.219 -17.734 1 93.94 336 TYR A C 1
ATOM 2772 O O . TYR A 1 336 ? -2.066 -30.859 -18.281 1 93.94 336 TYR A O 1
ATOM 2780 N N . LEU A 1 337 ? -3.27 -32.281 -17.094 1 96.19 337 LEU A N 1
ATOM 2781 C CA . LEU A 1 337 ? -2.133 -33.188 -16.984 1 96.19 337 LEU A CA 1
ATOM 2782 C C . LEU A 1 337 ? -1.681 -33.656 -18.359 1 96.19 337 LEU A C 1
ATOM 2784 O O . LEU A 1 337 ? -0.48 -33.781 -18.625 1 96.19 337 LEU A O 1
ATOM 2788 N N . GLU A 1 338 ? -2.621 -34 -19.203 1 94.06 338 GLU A N 1
ATOM 2789 C CA . GLU A 1 338 ? -2.287 -34.469 -20.547 1 94.06 338 GLU A CA 1
ATOM 2790 C C . GLU A 1 338 ? -1.506 -33.375 -21.312 1 94.06 338 GLU A C 1
ATOM 2792 O O . GLU A 1 338 ? -0.529 -33.688 -22 1 94.06 338 GLU A O 1
ATOM 2797 N N . LEU A 1 339 ? -1.961 -32.188 -21.234 1 94.56 339 LEU A N 1
ATOM 2798 C CA . LEU A 1 339 ? -1.254 -31.078 -21.859 1 94.56 339 LEU A CA 1
ATOM 2799 C C . LEU A 1 339 ? 0.16 -30.938 -21.312 1 94.56 339 LEU A C 1
ATOM 2801 O O . LEU A 1 339 ? 1.115 -30.766 -22.062 1 94.56 339 LEU A O 1
ATOM 2805 N N . ALA A 1 340 ? 0.27 -30.984 -20 1 97.81 340 ALA A N 1
ATOM 2806 C CA . ALA A 1 340 ? 1.568 -30.906 -19.328 1 97.81 340 ALA A CA 1
ATOM 2807 C C . ALA A 1 340 ? 2.49 -32.031 -19.781 1 97.81 340 ALA A C 1
ATOM 2809 O O . ALA A 1 340 ? 3.646 -31.797 -20.141 1 97.81 340 ALA A O 1
ATOM 2810 N N . LEU A 1 341 ? 1.967 -33.219 -19.797 1 97.06 341 LEU A N 1
ATOM 2811 C CA . LEU A 1 341 ? 2.729 -34.375 -20.188 1 97.06 341 LEU A CA 1
ATOM 2812 C C . LEU A 1 341 ? 3.238 -34.25 -21.625 1 97.06 341 LEU A C 1
ATOM 2814 O O . LEU A 1 341 ? 4.402 -34.531 -21.906 1 97.06 341 LEU A O 1
ATOM 2818 N N . ASN A 1 342 ? 2.387 -33.812 -22.531 1 95.06 342 ASN A N 1
ATOM 2819 C CA . ASN A 1 342 ? 2.787 -33.625 -23.922 1 95.06 342 ASN A CA 1
ATOM 2820 C C . ASN A 1 342 ? 3.9 -32.594 -24.031 1 95.06 342 ASN A C 1
ATOM 2822 O O . ASN A 1 342 ? 4.805 -32.719 -24.859 1 95.06 342 ASN A O 1
ATOM 2826 N N . SER A 1 343 ? 3.814 -31.562 -23.219 1 96.88 343 SER A N 1
ATOM 2827 C CA . SER A 1 343 ? 4.855 -30.531 -23.25 1 96.88 343 SER A CA 1
ATOM 2828 C C . SER A 1 343 ? 6.191 -31.094 -22.781 1 96.88 343 SER A C 1
ATOM 2830 O O . SER A 1 343 ? 7.254 -30.672 -23.234 1 96.88 343 SER A O 1
ATOM 2832 N N . ALA A 1 344 ? 6.16 -32 -21.859 1 97.88 344 ALA A N 1
ATOM 2833 C CA . ALA A 1 344 ? 7.363 -32.688 -21.375 1 97.88 344 ALA A CA 1
ATOM 2834 C C . ALA A 1 344 ? 7.926 -33.625 -22.438 1 97.88 344 ALA A C 1
ATOM 2836 O O . ALA A 1 344 ? 9.141 -33.688 -22.625 1 97.88 344 ALA A O 1
ATOM 2837 N N . LEU A 1 345 ? 7.051 -34.344 -23.094 1 96.19 345 LEU A N 1
ATOM 2838 C CA . LEU A 1 345 ? 7.449 -35.312 -24.094 1 96.19 345 LEU A CA 1
ATOM 2839 C C . LEU A 1 345 ? 8.023 -34.656 -25.328 1 96.19 345 LEU A C 1
ATOM 2841 O O . LEU A 1 345 ? 8.828 -35.25 -26.047 1 96.19 345 LEU A O 1
ATOM 2845 N N . ASN A 1 346 ? 7.664 -33.406 -25.594 1 95.19 346 ASN A N 1
ATOM 2846 C CA . ASN A 1 346 ? 8.062 -32.719 -26.812 1 95.19 346 ASN A CA 1
ATOM 2847 C C . ASN A 1 346 ? 9.328 -31.891 -26.594 1 95.19 346 ASN A C 1
ATOM 2849 O O . ASN A 1 346 ? 9.633 -31 -27.391 1 95.19 346 ASN A O 1
ATOM 2853 N N . GLN A 1 347 ? 10.062 -32.156 -25.578 1 96.94 347 GLN A N 1
ATOM 2854 C CA . GLN A 1 347 ? 11.297 -31.438 -25.312 1 96.94 347 GLN A CA 1
ATOM 2855 C C . GLN A 1 347 ? 12.367 -31.766 -26.344 1 96.94 347 GLN A C 1
ATOM 2857 O O . GLN A 1 347 ? 12.469 -32.906 -26.797 1 96.94 347 GLN A O 1
ATOM 2862 N N . THR A 1 348 ? 13.266 -30.766 -26.688 1 96.5 348 THR A N 1
ATOM 2863 C CA . THR A 1 348 ? 14.352 -30.969 -27.641 1 96.5 348 THR A CA 1
ATOM 2864 C C . THR A 1 348 ? 15.539 -31.656 -26.969 1 96.5 348 THR A C 1
ATOM 2866 O O . THR A 1 348 ? 16.406 -32.219 -27.656 1 96.5 348 THR A O 1
ATOM 2869 N N . TYR A 1 349 ? 15.641 -31.641 -25.688 1 96.69 349 TYR A N 1
ATOM 2870 C CA . TYR A 1 349 ? 16.672 -32.375 -24.953 1 96.69 349 TYR A CA 1
ATOM 2871 C C . TYR A 1 349 ? 16.422 -33.875 -25.016 1 96.69 349 TYR A C 1
ATOM 2873 O O . TYR A 1 349 ? 15.281 -34.312 -24.844 1 96.69 349 TYR A O 1
ATOM 2881 N N . GLU A 1 350 ? 17.391 -34.688 -25.125 1 95 350 GLU A N 1
ATOM 2882 C CA . GLU A 1 350 ? 17.219 -36.094 -25.5 1 95 350 GLU A CA 1
ATOM 2883 C C . GLU A 1 350 ? 17.016 -36.969 -24.266 1 95 350 GLU A C 1
ATOM 2885 O O . GLU A 1 350 ? 16.109 -37.812 -24.234 1 95 350 GLU A O 1
ATOM 2890 N N . ASN A 1 351 ? 17.828 -36.844 -23.234 1 96.5 351 ASN A N 1
ATOM 2891 C CA . ASN A 1 351 ? 17.875 -37.781 -22.109 1 96.5 351 ASN A CA 1
ATOM 2892 C C . ASN A 1 351 ? 16.922 -37.344 -21 1 96.5 351 ASN A C 1
ATOM 2894 O O . ASN A 1 351 ? 17.359 -36.781 -20 1 96.5 351 ASN A O 1
ATOM 2898 N N . ILE A 1 352 ? 15.641 -37.75 -21.141 1 97.06 352 ILE A N 1
ATOM 2899 C CA . ILE A 1 352 ? 14.594 -37.344 -20.219 1 97.06 352 ILE A CA 1
ATOM 2900 C C . ILE A 1 352 ? 13.859 -38.562 -19.672 1 97.06 352 ILE A C 1
ATOM 2902 O O . ILE A 1 352 ? 13.586 -39.5 -20.406 1 97.06 352 ILE A O 1
ATOM 2906 N N . GLU A 1 353 ? 13.625 -38.562 -18.438 1 97.69 353 GLU A N 1
ATOM 2907 C CA . GLU A 1 353 ? 12.617 -39.469 -17.844 1 97.69 353 GLU A CA 1
ATOM 2908 C C . GLU A 1 353 ? 11.477 -38.656 -17.219 1 97.69 353 GLU A C 1
ATOM 2910 O O . GLU A 1 353 ? 11.68 -37.531 -16.766 1 97.69 353 GLU A O 1
ATOM 2915 N N . ILE A 1 354 ? 10.281 -39.188 -17.219 1 98.31 354 ILE A N 1
ATOM 2916 C CA . ILE A 1 354 ? 9.102 -38.531 -16.672 1 98.31 354 ILE A CA 1
ATOM 2917 C C . ILE A 1 354 ? 8.492 -39.406 -15.57 1 98.31 354 ILE A C 1
ATOM 2919 O O . ILE A 1 354 ? 8.242 -40.594 -15.766 1 98.31 354 ILE A O 1
ATOM 2923 N N . ILE A 1 355 ? 8.32 -38.781 -14.414 1 98.62 355 ILE A N 1
ATOM 2924 C CA . ILE A 1 355 ? 7.719 -39.5 -13.281 1 98.62 355 ILE A CA 1
ATOM 2925 C C . ILE A 1 355 ? 6.391 -38.812 -12.922 1 98.62 355 ILE A C 1
ATOM 2927 O O . ILE A 1 355 ? 6.332 -37.625 -12.695 1 98.62 355 ILE A O 1
ATOM 2931 N N . ILE A 1 356 ? 5.32 -39.594 -12.805 1 98.44 356 ILE A N 1
ATOM 2932 C CA . ILE A 1 356 ? 4.004 -39.094 -12.43 1 98.44 356 ILE A CA 1
ATOM 2933 C C . ILE A 1 356 ? 3.533 -39.781 -11.156 1 98.44 356 ILE A C 1
ATOM 2935 O O . ILE A 1 356 ? 3.361 -41.031 -11.141 1 98.44 356 ILE A O 1
ATOM 2939 N N . SER A 1 357 ? 3.436 -39.031 -10.102 1 98.19 357 SER A N 1
ATOM 2940 C CA . SER A 1 357 ? 2.799 -39.5 -8.883 1 98.19 357 SER A CA 1
ATOM 2941 C C . SER A 1 357 ? 1.379 -38.969 -8.75 1 98.19 357 SER A C 1
ATOM 2943 O O . SER A 1 357 ? 1.177 -37.75 -8.602 1 98.19 357 SER A O 1
ATOM 2945 N N . ASP A 1 358 ? 0.391 -39.875 -8.695 1 97.44 358 ASP A N 1
ATOM 2946 C CA . ASP A 1 358 ? -1.019 -39.531 -8.789 1 97.44 358 ASP A CA 1
ATOM 2947 C C . ASP A 1 358 ? -1.697 -39.594 -7.422 1 97.44 358 ASP A C 1
ATOM 2949 O O . ASP A 1 358 ? -1.909 -40.656 -6.879 1 97.44 358 ASP A O 1
ATOM 2953 N N . ASP A 1 359 ? -2.078 -38.406 -7.016 1 95.81 359 ASP A N 1
ATOM 2954 C CA . ASP A 1 359 ? -2.779 -38.25 -5.742 1 95.81 359 ASP A CA 1
ATOM 2955 C C . ASP A 1 359 ? -4.277 -38.062 -5.961 1 95.81 359 ASP A C 1
ATOM 2957 O O . ASP A 1 359 ? -4.977 -37.562 -5.078 1 95.81 359 ASP A O 1
ATOM 2961 N N . SER A 1 360 ? -4.777 -38.406 -7.043 1 94.38 360 SER A N 1
ATOM 2962 C CA . SER A 1 360 ? -6.172 -38.156 -7.379 1 94.38 360 SER A CA 1
ATOM 2963 C C . SER A 1 360 ? -7.109 -39 -6.508 1 94.38 360 SER A C 1
ATOM 2965 O O . SER A 1 360 ? -6.766 -40.094 -6.105 1 94.38 360 SER A O 1
ATOM 2967 N N . THR A 1 361 ? -8.281 -38.469 -6.23 1 92.5 361 THR A N 1
ATOM 2968 C CA . THR A 1 361 ? -9.289 -39.156 -5.41 1 92.5 361 THR A CA 1
ATOM 2969 C C . THR A 1 361 ? -10.195 -40.031 -6.273 1 92.5 361 THR A C 1
ATOM 2971 O O . THR A 1 361 ? -11.039 -40.75 -5.754 1 92.5 361 THR A O 1
ATOM 2974 N N . ASN A 1 362 ? -10.086 -39.938 -7.551 1 89.94 362 ASN A N 1
ATOM 2975 C CA . ASN A 1 362 ? -10.836 -40.75 -8.492 1 89.94 362 ASN A CA 1
ATOM 2976 C C . ASN A 1 362 ? -9.906 -41.438 -9.516 1 89.94 362 ASN A C 1
ATOM 2978 O O . ASN A 1 362 ? -8.688 -41.406 -9.352 1 89.94 362 ASN A O 1
ATOM 2982 N N . ASN A 1 363 ? -10.461 -42.031 -10.602 1 90.31 363 ASN A N 1
ATOM 2983 C CA . ASN A 1 363 ? -9.648 -42.844 -11.508 1 90.31 363 ASN A CA 1
ATOM 2984 C C . ASN A 1 363 ? -9.5 -42.156 -12.867 1 90.31 363 ASN A C 1
ATOM 2986 O O . ASN A 1 363 ? -9.07 -42.812 -13.836 1 90.31 363 ASN A O 1
ATOM 2990 N N . GLU A 1 364 ? -9.773 -41 -12.961 1 90.06 364 GLU A N 1
ATOM 2991 C CA . GLU A 1 364 ? -9.758 -40.312 -14.258 1 90.06 364 GLU A CA 1
ATOM 2992 C C . GLU A 1 364 ? -8.328 -40.156 -14.781 1 90.06 364 GLU A C 1
ATOM 2994 O O . GLU A 1 364 ? -8.062 -40.406 -15.961 1 90.06 364 GLU A O 1
ATOM 2999 N N . VAL A 1 365 ? -7.457 -39.781 -13.93 1 94.56 365 VAL A N 1
ATOM 3000 C CA . VAL A 1 365 ? -6.059 -39.625 -14.32 1 94.56 365 VAL A CA 1
ATOM 3001 C C . VAL A 1 365 ? -5.473 -40.969 -14.703 1 94.56 365 VAL A C 1
ATOM 3003 O O . VAL A 1 365 ? -4.75 -41.094 -15.695 1 94.56 365 VAL A O 1
ATOM 3006 N N . ASN A 1 366 ? -5.762 -41.938 -13.945 1 93.56 366 ASN A N 1
ATOM 3007 C CA . ASN A 1 366 ? -5.301 -43.281 -14.25 1 93.56 366 ASN A CA 1
ATOM 3008 C C . ASN A 1 366 ? -5.773 -43.75 -15.625 1 93.56 366 ASN A C 1
ATOM 3010 O O . ASN A 1 366 ? -5.012 -44.344 -16.375 1 93.56 366 ASN A O 1
ATOM 3014 N N . ALA A 1 367 ? -7.016 -43.469 -15.938 1 89.75 367 ALA A N 1
ATOM 3015 C CA . ALA A 1 367 ? -7.566 -43.844 -17.25 1 89.75 367 ALA A CA 1
ATOM 3016 C C . ALA A 1 367 ? -6.875 -43.062 -18.359 1 89.75 367 ALA A C 1
ATOM 3018 O O . ALA A 1 367 ? -6.566 -43.625 -19.422 1 89.75 367 ALA A O 1
ATOM 3019 N N . MET A 1 368 ? -6.629 -41.875 -18.141 1 91.88 368 MET A N 1
ATOM 3020 C CA . MET A 1 368 ? -6.062 -40.969 -19.141 1 91.88 368 MET A CA 1
ATOM 3021 C C . MET A 1 368 ? -4.629 -41.375 -19.484 1 91.88 368 MET A C 1
ATOM 3023 O O . MET A 1 368 ? -4.219 -41.281 -20.641 1 91.88 368 MET A O 1
ATOM 3027 N N . ILE A 1 369 ? -3.863 -41.875 -18.562 1 94.12 369 ILE A N 1
ATOM 3028 C CA . ILE A 1 369 ? -2.422 -42.031 -18.734 1 94.12 369 ILE A CA 1
ATOM 3029 C C . ILE A 1 369 ? -2.119 -43.375 -19.375 1 94.12 369 ILE A C 1
ATOM 3031 O O . ILE A 1 369 ? -1.017 -43.594 -19.891 1 94.12 369 ILE A O 1
ATOM 3035 N N . GLN A 1 370 ? -3.006 -44.312 -19.438 1 91.06 370 GLN A N 1
ATOM 3036 C CA . GLN A 1 370 ? -2.77 -45.688 -19.828 1 91.06 370 GLN A CA 1
ATOM 3037 C C . GLN A 1 370 ? -2.176 -45.781 -21.219 1 91.06 370 GLN A C 1
ATOM 3039 O O . GLN A 1 370 ? -1.183 -46.469 -21.438 1 91.06 370 GLN A O 1
ATOM 3044 N N . PRO A 1 371 ? -2.719 -45.125 -22.203 1 89.69 371 PRO A N 1
ATOM 3045 C CA . PRO A 1 371 ? -2.135 -45.219 -23.547 1 89.69 371 PRO A CA 1
ATOM 3046 C C . PRO A 1 371 ? -0.693 -44.719 -23.609 1 89.69 371 PRO A C 1
ATOM 3048 O O . PRO A 1 371 ? 0.116 -45.25 -24.375 1 89.69 371 PRO A O 1
ATOM 3051 N N . TYR A 1 372 ? -0.403 -43.75 -22.844 1 93.5 372 TYR A N 1
ATOM 3052 C CA . TYR A 1 372 ? 0.95 -43.219 -22.828 1 93.5 372 TYR A CA 1
ATOM 3053 C C . TYR A 1 372 ? 1.933 -44.219 -22.234 1 93.5 372 TYR A C 1
ATOM 3055 O O . TYR A 1 372 ? 3.059 -44.344 -22.719 1 93.5 372 TYR A O 1
ATOM 3063 N N . LEU A 1 373 ? 1.536 -44.938 -21.234 1 93.81 373 LEU A N 1
ATOM 3064 C CA . LEU A 1 373 ? 2.395 -45.906 -20.578 1 93.81 373 LEU A CA 1
ATOM 3065 C C . LEU A 1 373 ? 2.762 -47.031 -21.547 1 93.81 373 LEU A C 1
ATOM 3067 O O . LEU A 1 373 ? 3.85 -47.594 -21.453 1 93.81 373 LEU A O 1
ATOM 3071 N N . ARG A 1 374 ? 1.925 -47.281 -22.422 1 90 374 ARG A N 1
ATOM 3072 C CA . ARG A 1 374 ? 2.164 -48.344 -23.406 1 90 374 ARG A CA 1
ATOM 3073 C C . ARG A 1 374 ? 3.137 -47.875 -24.484 1 90 374 ARG A C 1
ATOM 3075 O O . ARG A 1 374 ? 3.938 -48.656 -24.984 1 90 374 ARG A O 1
ATOM 3082 N N . GLU A 1 375 ? 3.059 -46.625 -24.781 1 89.75 375 GLU A N 1
ATOM 3083 C CA . GLU A 1 375 ? 3.803 -46.094 -25.922 1 89.75 375 GLU A CA 1
ATOM 3084 C C . GLU A 1 375 ? 5.164 -45.562 -25.5 1 89.75 375 GLU A C 1
ATOM 3086 O O . GLU A 1 375 ? 6.105 -45.531 -26.297 1 89.75 375 GLU A O 1
ATOM 3091 N N . TYR A 1 376 ? 5.27 -45.156 -24.297 1 92.12 376 TYR A N 1
ATOM 3092 C CA . TYR A 1 376 ? 6.488 -44.469 -23.875 1 92.12 376 TYR A CA 1
ATOM 3093 C C . TYR A 1 376 ? 7.133 -45.188 -22.703 1 92.12 376 TYR A C 1
ATOM 3095 O O . TYR A 1 376 ? 6.555 -45.281 -21.609 1 92.12 376 TYR A O 1
ATOM 3103 N N . GLU A 1 377 ? 8.32 -45.531 -22.891 1 91.69 377 GLU A N 1
ATOM 3104 C CA . GLU A 1 377 ? 9.047 -46.281 -21.844 1 91.69 377 GLU A CA 1
ATOM 3105 C C . GLU A 1 377 ? 9.648 -45.312 -20.812 1 91.69 377 GLU A C 1
ATOM 3107 O O . GLU A 1 377 ? 9.984 -45.719 -19.703 1 91.69 377 GLU A O 1
ATOM 3112 N N . CYS A 1 378 ? 9.789 -44.062 -21.188 1 94.5 378 CYS A N 1
ATOM 3113 C CA . CYS A 1 378 ? 10.445 -43.094 -20.312 1 94.5 378 CYS A CA 1
ATOM 3114 C C . CYS A 1 378 ? 9.484 -42.594 -19.25 1 94.5 378 CYS A C 1
ATOM 3116 O O . CYS A 1 378 ? 9.867 -41.781 -18.406 1 94.5 378 CYS A O 1
ATOM 3118 N N . ILE A 1 379 ? 8.172 -43.031 -19.188 1 97 379 ILE A N 1
ATOM 3119 C CA . ILE A 1 379 ? 7.172 -42.562 -18.234 1 97 379 ILE A CA 1
ATOM 3120 C C . ILE A 1 379 ? 7.004 -43.594 -17.125 1 97 379 ILE A C 1
ATOM 3122 O O . ILE A 1 379 ? 6.777 -44.781 -17.391 1 97 379 ILE A O 1
ATOM 3126 N N . THR A 1 380 ? 7.188 -43.188 -15.93 1 97.94 380 THR A N 1
ATOM 3127 C CA . THR A 1 380 ? 6.84 -43.969 -14.742 1 97.94 380 THR A CA 1
ATOM 3128 C C . THR A 1 380 ? 5.613 -43.375 -14.055 1 97.94 380 THR A C 1
ATOM 3130 O O . THR A 1 380 ? 5.582 -42.188 -13.742 1 97.94 380 THR A O 1
ATOM 3133 N N . TYR A 1 381 ? 4.562 -44.188 -13.836 1 97.94 381 TYR A N 1
ATOM 3134 C CA . TYR A 1 381 ? 3.314 -43.75 -13.234 1 97.94 381 TYR A CA 1
ATOM 3135 C C . TYR A 1 381 ? 3.006 -44.531 -11.969 1 97.94 381 TYR A C 1
ATOM 3137 O O . TYR A 1 381 ? 3.07 -45.781 -11.977 1 97.94 381 TYR A O 1
ATOM 3145 N N . VAL A 1 382 ? 2.727 -43.781 -10.844 1 97.5 382 VAL A N 1
ATOM 3146 C CA . VAL A 1 382 ? 2.34 -44.406 -9.586 1 97.5 382 VAL A CA 1
ATOM 3147 C C . VAL A 1 382 ? 1.087 -43.75 -9.031 1 97.5 382 VAL A C 1
ATOM 3149 O O . VAL A 1 382 ? 1.038 -42.5 -8.898 1 97.5 382 VAL A O 1
ATOM 3152 N N . LYS A 1 383 ? 0.1 -44.5 -8.703 1 96.56 383 LYS A N 1
ATOM 3153 C CA . LYS A 1 383 ? -1.095 -44 -8.039 1 96.56 383 LYS A CA 1
ATOM 3154 C C . LYS A 1 383 ? -1.031 -44.25 -6.535 1 96.56 383 LYS A C 1
ATOM 3156 O O . LYS A 1 383 ? -0.843 -45.375 -6.094 1 96.56 383 LYS A O 1
ATOM 3161 N N . ASN A 1 384 ? -1.188 -43.188 -5.828 1 95.38 384 ASN A N 1
ATOM 3162 C CA . ASN A 1 384 ? -1.157 -43.312 -4.375 1 95.38 384 ASN A CA 1
ATOM 3163 C C . ASN A 1 384 ? -2.502 -43.75 -3.824 1 95.38 384 ASN A C 1
ATOM 3165 O O . ASN A 1 384 ? -3.555 -43.344 -4.312 1 95.38 384 ASN A O 1
ATOM 3169 N N . GLU A 1 385 ? -2.498 -44.625 -2.816 1 92.38 385 GLU A N 1
ATOM 3170 C CA . GLU A 1 385 ? -3.717 -45.125 -2.182 1 92.38 385 GLU A CA 1
ATOM 3171 C C . GLU A 1 385 ? -4.438 -44 -1.428 1 92.38 385 GLU A C 1
ATOM 3173 O O . GLU A 1 385 ? -5.66 -43.875 -1.511 1 92.38 385 GLU A O 1
ATOM 3178 N N . THR A 1 386 ? -3.635 -43.344 -0.652 1 92 386 THR A N 1
ATOM 3179 C CA . THR A 1 386 ? -4.141 -42.156 0.045 1 92 386 THR A CA 1
ATOM 3180 C C . THR A 1 386 ? -3.396 -40.906 -0.406 1 92 386 THR A C 1
ATOM 3182 O O . THR A 1 386 ? -2.18 -40.938 -0.606 1 92 386 THR A O 1
ATOM 3185 N N . PRO A 1 387 ? -4.238 -39.812 -0.564 1 89.75 387 PRO A N 1
ATOM 3186 C CA . PRO A 1 387 ? -3.57 -38.594 -1.003 1 89.75 387 PRO A CA 1
ATOM 3187 C C . PRO A 1 387 ? -2.447 -38.156 -0.061 1 89.75 387 PRO A C 1
ATOM 3189 O O . PRO A 1 387 ? -2.646 -38.094 1.154 1 89.75 387 PRO A O 1
ATOM 3192 N N . LEU A 1 388 ? -1.35 -37.812 -0.604 1 88.62 388 LEU A N 1
ATOM 3193 C CA . LEU A 1 388 ? -0.172 -37.406 0.158 1 88.62 388 LEU A CA 1
ATOM 3194 C C . LEU A 1 388 ? -0.098 -35.906 0.286 1 88.62 388 LEU A C 1
ATOM 3196 O O . LEU A 1 388 ? 0.586 -35.375 1.17 1 88.62 388 LEU A O 1
ATOM 3200 N N . VAL A 1 389 ? -0.677 -35.219 -0.52 1 85.5 389 VAL A N 1
ATOM 3201 C CA . VAL A 1 389 ? -0.735 -33.75 -0.553 1 85.5 389 VAL A CA 1
ATOM 3202 C C . VAL A 1 389 ? 0.668 -33.188 -0.752 1 85.5 389 VAL A C 1
ATOM 3204 O O . VAL A 1 389 ? 1.332 -33.5 -1.746 1 85.5 389 VAL A O 1
ATOM 3207 N N . ALA A 1 390 ? 1.335 -32.625 0.286 1 84.12 390 ALA A N 1
ATOM 3208 C CA . ALA A 1 390 ? 2.658 -32.031 0.142 1 84.12 390 ALA A CA 1
ATOM 3209 C C . ALA A 1 390 ? 3.725 -33.094 -0.081 1 84.12 390 ALA A C 1
ATOM 3211 O O . ALA A 1 390 ? 4.688 -32.875 -0.817 1 84.12 390 ALA A O 1
ATOM 3212 N N . GLU A 1 391 ? 3.514 -34.25 0.361 1 90.75 391 GLU A N 1
ATOM 3213 C CA . GLU A 1 391 ? 4.492 -35.312 0.26 1 90.75 391 GLU A CA 1
ATOM 3214 C C . GLU A 1 391 ? 4.477 -35.938 -1.131 1 90.75 391 GLU A C 1
ATOM 3216 O O . GLU A 1 391 ? 5.375 -36.719 -1.478 1 90.75 391 GLU A O 1
ATOM 3221 N N . ASN A 1 392 ? 3.484 -35.625 -1.932 1 94.88 392 ASN A N 1
ATOM 3222 C CA . ASN A 1 392 ? 3.436 -36.094 -3.305 1 94.88 392 ASN A CA 1
ATOM 3223 C C . ASN A 1 392 ? 4.648 -35.656 -4.109 1 94.88 392 ASN A C 1
ATOM 3225 O O . ASN A 1 392 ? 5.129 -36.375 -4.98 1 94.88 392 ASN A O 1
ATOM 3229 N N . PHE A 1 393 ? 5.152 -34.5 -3.797 1 95.62 393 PHE A N 1
ATOM 3230 C CA . PHE A 1 393 ? 6.359 -33.969 -4.434 1 95.62 393 PHE A CA 1
ATOM 3231 C C . PHE A 1 393 ? 7.562 -34.844 -4.109 1 95.62 393 PHE A C 1
ATOM 3233 O O . PHE A 1 393 ? 8.328 -35.219 -5 1 95.62 393 PHE A O 1
ATOM 3240 N N . ASN A 1 394 ? 7.652 -35.188 -2.9 1 95.12 394 ASN A N 1
ATOM 3241 C CA . ASN A 1 394 ? 8.805 -35.938 -2.449 1 95.12 394 ASN A CA 1
ATOM 3242 C C . ASN A 1 394 ? 8.734 -37.406 -2.945 1 95.12 394 ASN A C 1
ATOM 3244 O O . ASN A 1 394 ? 9.766 -38 -3.209 1 95.12 394 ASN A O 1
ATOM 3248 N N . LYS A 1 395 ? 7.504 -37.875 -3.08 1 95.88 395 LYS A N 1
ATOM 3249 C CA . LYS A 1 395 ? 7.348 -39.188 -3.688 1 95.88 395 LYS A CA 1
ATOM 3250 C C . LYS A 1 395 ? 7.914 -39.219 -5.105 1 95.88 395 LYS A C 1
ATOM 3252 O O . LYS A 1 395 ? 8.578 -40.156 -5.5 1 95.88 395 LYS A O 1
ATOM 3257 N N . CYS A 1 396 ? 7.664 -38.219 -5.898 1 97 396 CYS A N 1
ATOM 3258 C CA . CYS A 1 396 ? 8.234 -38.094 -7.234 1 97 396 CYS A CA 1
ATOM 3259 C C . CYS A 1 396 ? 9.758 -38.094 -7.18 1 97 396 CYS A C 1
ATOM 3261 O O . CYS A 1 396 ? 10.406 -38.781 -7.98 1 97 396 CYS A O 1
ATOM 3263 N N . VAL A 1 397 ? 10.297 -37.344 -6.25 1 96 397 VAL A N 1
ATOM 3264 C CA . VAL A 1 397 ? 11.75 -37.219 -6.125 1 96 397 VAL A CA 1
ATOM 3265 C C . VAL A 1 397 ? 12.352 -38.594 -5.805 1 96 397 VAL A C 1
ATOM 3267 O O . VAL A 1 397 ? 13.391 -38.969 -6.363 1 96 397 VAL A O 1
ATOM 3270 N N . GLU A 1 398 ? 11.742 -39.281 -4.934 1 95.38 398 GLU A N 1
ATOM 3271 C CA . GLU A 1 398 ? 12.211 -40.594 -4.523 1 95.38 398 GLU A CA 1
ATOM 3272 C C . GLU A 1 398 ? 12.266 -41.562 -5.711 1 95.38 398 GLU A C 1
ATOM 3274 O O . GLU A 1 398 ? 13.148 -42.406 -5.781 1 95.38 398 GLU A O 1
ATOM 3279 N N . LEU A 1 399 ? 11.391 -41.438 -6.609 1 96.5 399 LEU A N 1
ATOM 3280 C CA . LEU A 1 399 ? 11.273 -42.344 -7.746 1 96.5 399 LEU A CA 1
ATOM 3281 C C . LEU A 1 399 ? 12.211 -41.906 -8.875 1 96.5 399 LEU A C 1
ATOM 3283 O O . LEU A 1 399 ? 12.453 -42.688 -9.805 1 96.5 399 LEU A O 1
ATOM 3287 N N . ALA A 1 400 ? 12.75 -40.781 -8.844 1 96.38 400 ALA A N 1
ATOM 3288 C CA . ALA A 1 400 ? 13.523 -40.188 -9.945 1 96.38 400 ALA A CA 1
ATOM 3289 C C . ALA A 1 400 ? 14.984 -40.656 -9.875 1 96.38 400 ALA A C 1
ATOM 3291 O O . ALA A 1 400 ? 15.531 -40.844 -8.789 1 96.38 400 ALA A O 1
ATOM 3292 N N . ASP A 1 401 ? 15.656 -40.688 -11 1 95 401 ASP A N 1
ATOM 3293 C CA . ASP A 1 401 ? 17.047 -41.125 -11.07 1 95 401 ASP A CA 1
ATOM 3294 C C . ASP A 1 401 ? 17.906 -40.062 -11.758 1 95 401 ASP A C 1
ATOM 3296 O O . ASP A 1 401 ? 19.125 -40.219 -11.883 1 95 401 ASP A O 1
ATOM 3300 N N . GLY A 1 402 ? 17.328 -39 -12.211 1 95.81 402 GLY A N 1
ATOM 3301 C CA . GLY A 1 402 ? 18.062 -37.969 -12.93 1 95.81 402 GLY A CA 1
ATOM 3302 C C . GLY A 1 402 ? 18.969 -37.156 -12.031 1 95.81 402 GLY A C 1
ATOM 3303 O O . GLY A 1 402 ? 18.641 -36.906 -10.867 1 95.81 402 GLY A O 1
ATOM 3304 N N . ASN A 1 403 ? 20.094 -36.625 -12.547 1 95.06 403 ASN A N 1
ATOM 3305 C CA . ASN A 1 403 ? 21 -35.75 -11.844 1 95.06 403 ASN A CA 1
ATOM 3306 C C . ASN A 1 403 ? 20.422 -34.344 -11.711 1 95.06 403 ASN A C 1
ATOM 3308 O O . ASN A 1 403 ? 20.797 -33.562 -10.82 1 95.06 403 ASN A O 1
ATOM 3312 N N . TYR A 1 404 ? 19.625 -34.031 -12.664 1 97.69 404 TYR A N 1
ATOM 3313 C CA . TYR A 1 404 ? 18.922 -32.781 -12.68 1 97.69 404 TYR A CA 1
ATOM 3314 C C . TYR A 1 404 ? 17.406 -33 -12.656 1 97.69 404 TYR A C 1
ATOM 3316 O O . TYR A 1 404 ? 16.906 -33.969 -13.211 1 97.69 404 TYR A O 1
ATOM 3324 N N . ILE A 1 405 ? 16.719 -32.094 -11.961 1 98.12 405 ILE A N 1
ATOM 3325 C CA . ILE A 1 405 ? 15.289 -32.344 -11.734 1 98.12 405 ILE A CA 1
ATOM 3326 C C . ILE A 1 405 ? 14.508 -31.062 -12.07 1 98.12 405 ILE A C 1
ATOM 3328 O O . ILE A 1 405 ? 14.93 -29.953 -11.734 1 98.12 405 ILE A O 1
ATOM 3332 N N . ASN A 1 406 ? 13.414 -31.172 -12.734 1 98.69 406 ASN A N 1
ATOM 3333 C CA . ASN A 1 406 ? 12.43 -30.125 -12.938 1 98.69 406 ASN A CA 1
ATOM 3334 C C . ASN A 1 406 ? 11.016 -30.625 -12.648 1 98.69 406 ASN A C 1
ATOM 3336 O O . ASN A 1 406 ? 10.547 -31.578 -13.258 1 98.69 406 ASN A O 1
ATOM 3340 N N . PHE A 1 407 ? 10.398 -29.969 -11.695 1 98.12 407 PHE A N 1
ATOM 3341 C CA . PHE A 1 407 ? 8.984 -30.266 -11.516 1 98.12 407 PHE A CA 1
ATOM 3342 C C . PHE A 1 407 ? 8.156 -29.656 -12.633 1 98.12 407 PHE A C 1
ATOM 3344 O O . PHE A 1 407 ? 8.492 -28.578 -13.156 1 98.12 407 PHE A O 1
ATOM 3351 N N . LEU A 1 408 ? 7.137 -30.328 -13.008 1 98.31 408 LEU A N 1
ATOM 3352 C CA . LEU A 1 408 ? 6.086 -29.828 -13.883 1 98.31 408 LEU A CA 1
ATOM 3353 C C . LEU A 1 408 ? 4.711 -30.016 -13.25 1 98.31 408 LEU A C 1
ATOM 3355 O O . LEU A 1 408 ? 4.184 -31.125 -13.227 1 98.31 408 LEU A O 1
ATOM 3359 N N . LEU A 1 409 ? 4.242 -28.906 -12.75 1 96.88 409 LEU A N 1
ATOM 3360 C CA . LEU A 1 409 ? 2.912 -29.016 -12.164 1 96.88 409 LEU A CA 1
ATOM 3361 C C . LEU A 1 409 ? 1.881 -29.391 -13.219 1 96.88 409 LEU A C 1
ATOM 3363 O O . LEU A 1 409 ? 1.982 -28.969 -14.375 1 96.88 409 LEU A O 1
ATOM 3367 N N . ASP A 1 410 ? 0.878 -30.141 -12.812 1 95.62 410 ASP A N 1
ATOM 3368 C CA . ASP A 1 410 ? 0.015 -30.859 -13.75 1 95.62 410 ASP A CA 1
ATOM 3369 C C . ASP A 1 410 ? -0.901 -29.875 -14.492 1 95.62 410 ASP A C 1
ATOM 3371 O O . ASP A 1 410 ? -1.61 -30.281 -15.422 1 95.62 410 ASP A O 1
ATOM 3375 N N . ASP A 1 411 ? -0.894 -28.594 -14.086 1 95.19 411 ASP A N 1
ATOM 3376 C CA . ASP A 1 411 ? -1.705 -27.609 -14.797 1 95.19 411 ASP A CA 1
ATOM 3377 C C . ASP A 1 411 ? -0.828 -26.625 -15.578 1 95.19 411 ASP A C 1
ATOM 3379 O O . ASP A 1 411 ? -1.335 -25.703 -16.219 1 95.19 411 ASP A O 1
ATOM 3383 N N . ASP A 1 412 ? 0.448 -26.812 -15.617 1 96.69 412 ASP A N 1
ATOM 3384 C CA . ASP A 1 412 ? 1.367 -25.906 -16.297 1 96.69 412 ASP A CA 1
ATOM 3385 C C . ASP A 1 412 ? 1.902 -26.516 -17.578 1 96.69 412 ASP A C 1
ATOM 3387 O O . ASP A 1 412 ? 1.514 -27.625 -17.969 1 96.69 412 ASP A O 1
ATOM 3391 N N . LEU A 1 413 ? 2.824 -25.672 -18.359 1 97.56 413 LEU A N 1
ATOM 3392 C CA . LEU A 1 413 ? 3.426 -26.125 -19.609 1 97.56 413 LEU A CA 1
ATOM 3393 C C . LEU A 1 413 ? 4.902 -25.75 -19.672 1 97.56 413 LEU A C 1
ATOM 3395 O O . LEU A 1 413 ? 5.312 -24.734 -19.094 1 97.56 413 LEU A O 1
ATOM 3399 N N . PHE A 1 414 ? 5.621 -26.625 -20.406 1 98.12 414 PHE A N 1
ATOM 3400 C CA . PHE A 1 414 ? 7.004 -26.312 -20.75 1 98.12 414 PHE A CA 1
ATOM 3401 C C . PHE A 1 414 ? 7.086 -25.734 -22.156 1 98.12 414 PHE A C 1
ATOM 3403 O O . PHE A 1 414 ? 6.332 -26.141 -23.047 1 98.12 414 PHE A O 1
ATOM 3410 N N . HIS A 1 415 ? 7.984 -24.766 -22.312 1 97.56 415 HIS A N 1
ATOM 3411 C CA . HIS A 1 415 ? 8.477 -24.484 -23.656 1 97.56 415 HIS A CA 1
ATOM 3412 C C . HIS A 1 415 ? 9.25 -25.672 -24.219 1 97.56 415 HIS A C 1
ATOM 3414 O O . HIS A 1 415 ? 9.969 -26.359 -23.484 1 97.56 415 HIS A O 1
ATOM 3420 N N . HIS A 1 416 ? 9.211 -25.953 -25.547 1 96.44 416 HIS A N 1
ATOM 3421 C CA . HIS A 1 416 ? 9.766 -27.172 -26.141 1 96.44 416 HIS A CA 1
ATOM 3422 C C . HIS A 1 416 ? 11.289 -27.188 -26.016 1 96.44 416 HIS A C 1
ATOM 3424 O O . HIS A 1 416 ? 11.906 -28.25 -26.062 1 96.44 416 HIS A O 1
ATOM 3430 N N . GLU A 1 417 ? 11.914 -26 -25.812 1 97.62 417 GLU A N 1
ATOM 3431 C CA . GLU A 1 417 ? 13.367 -25.938 -25.703 1 97.62 417 GLU A CA 1
ATOM 3432 C C . GLU A 1 417 ? 13.797 -25.703 -24.25 1 97.62 417 GLU A C 1
ATOM 3434 O O . GLU A 1 417 ? 14.961 -25.375 -23.984 1 97.62 417 GLU A O 1
ATOM 3439 N N . LYS A 1 418 ? 12.93 -25.766 -23.312 1 98.25 418 LYS A N 1
ATOM 3440 C CA . LYS A 1 418 ? 13.203 -25.375 -21.938 1 98.25 418 LYS A CA 1
ATOM 3441 C C . LYS A 1 418 ? 14.398 -26.141 -21.359 1 98.25 418 LYS A C 1
ATOM 3443 O O . LYS A 1 418 ? 15.383 -25.531 -20.953 1 98.25 418 LYS A O 1
ATOM 3448 N N . ILE A 1 419 ? 14.297 -27.484 -21.375 1 98.56 419 ILE A N 1
ATOM 3449 C CA . ILE A 1 419 ? 15.305 -28.297 -20.719 1 98.56 419 ILE A CA 1
ATOM 3450 C C . ILE A 1 419 ? 16.656 -28.109 -21.391 1 98.56 419 ILE A C 1
ATOM 3452 O O . ILE A 1 419 ? 17.672 -27.953 -20.719 1 98.56 419 ILE A O 1
ATOM 3456 N N . GLU A 1 420 ? 16.719 -28.078 -22.719 1 98 420 GLU A N 1
ATOM 3457 C CA . GLU A 1 420 ? 17.969 -27.922 -23.453 1 98 420 GLU A CA 1
ATOM 3458 C C . GLU A 1 420 ? 18.641 -26.578 -23.125 1 98 420 GLU A C 1
ATOM 3460 O O . GLU A 1 420 ? 19.828 -26.531 -22.844 1 98 420 GLU A O 1
ATOM 3465 N N . ARG A 1 421 ? 17.875 -25.547 -23.109 1 97.94 421 ARG A N 1
ATOM 3466 C CA . ARG A 1 421 ? 18.406 -24.203 -22.875 1 97.94 421 ARG A CA 1
ATOM 3467 C C . ARG A 1 421 ? 18.906 -24.078 -21.438 1 97.94 421 ARG A C 1
ATOM 3469 O O . ARG A 1 421 ? 19.938 -23.453 -21.188 1 97.94 421 ARG A O 1
ATOM 3476 N N . MET A 1 422 ? 18.172 -24.625 -20.516 1 98.56 422 MET A N 1
ATOM 3477 C CA . MET A 1 422 ? 18.562 -24.531 -19.125 1 98.56 422 MET A CA 1
ATOM 3478 C C . MET A 1 422 ? 19.797 -25.391 -18.844 1 98.56 422 MET A C 1
ATOM 3480 O O . MET A 1 422 ? 20.719 -24.953 -18.141 1 98.56 422 MET A O 1
ATOM 3484 N N . MET A 1 423 ? 19.875 -26.562 -19.453 1 98.12 423 MET A N 1
ATOM 3485 C CA . MET A 1 423 ? 20.984 -27.484 -19.234 1 98.12 423 MET A CA 1
ATOM 3486 C C . MET A 1 423 ? 22.281 -26.906 -19.766 1 98.12 423 MET A C 1
ATOM 3488 O O . MET A 1 423 ? 23.359 -27.219 -19.25 1 98.12 423 MET A O 1
ATOM 3492 N N . GLN A 1 424 ? 22.234 -26.031 -20.703 1 97.25 424 GLN A N 1
ATOM 3493 C CA . GLN A 1 424 ? 23.438 -25.391 -21.234 1 97.25 424 GLN A CA 1
ATOM 3494 C C . GLN A 1 424 ? 24.219 -24.703 -20.141 1 97.25 424 GLN A C 1
ATOM 3496 O O . GLN A 1 424 ? 25.453 -24.719 -20.156 1 97.25 424 GLN A O 1
ATOM 3501 N N . TYR A 1 425 ? 23.562 -24.156 -19.203 1 96.56 425 TYR A N 1
ATOM 3502 C CA . TYR A 1 425 ? 24.219 -23.406 -18.141 1 96.56 425 TYR A CA 1
ATOM 3503 C C . TYR A 1 425 ? 24.828 -24.344 -17.109 1 96.56 425 TYR A C 1
ATOM 3505 O O . TYR A 1 425 ? 25.875 -24.047 -16.516 1 96.56 425 TYR A O 1
ATOM 3513 N N . PHE A 1 426 ? 24.219 -25.484 -16.875 1 96 426 PHE A N 1
ATOM 3514 C CA . PHE A 1 426 ? 24.797 -26.484 -15.984 1 96 426 PHE A CA 1
ATOM 3515 C C . PHE A 1 426 ? 26.047 -27.094 -16.609 1 96 426 PHE A C 1
ATOM 3517 O O . PHE A 1 426 ? 26.984 -27.484 -15.898 1 96 426 PHE A O 1
ATOM 3524 N N . LEU A 1 427 ? 26.109 -27.156 -17.891 1 94.62 427 LEU A N 1
ATOM 3525 C CA . LEU A 1 427 ? 27.219 -27.781 -18.594 1 94.62 427 LEU A CA 1
ATOM 3526 C C . LEU A 1 427 ? 28.391 -26.812 -18.734 1 94.62 427 LEU A C 1
ATOM 3528 O O . LEU A 1 427 ? 29.531 -27.25 -18.875 1 94.62 427 LEU A O 1
ATOM 3532 N N . THR A 1 428 ? 28.172 -25.531 -18.656 1 93.12 428 THR A N 1
ATOM 3533 C CA . THR A 1 428 ? 29.203 -24.547 -18.969 1 93.12 428 THR A CA 1
ATOM 3534 C C . THR A 1 428 ? 29.672 -23.844 -17.703 1 93.12 428 THR A C 1
ATOM 3536 O O . THR A 1 428 ? 30.781 -23.312 -17.656 1 93.12 428 THR A O 1
ATOM 3539 N N . LEU A 1 429 ? 28.766 -23.797 -16.703 1 90.75 429 LEU A N 1
ATOM 3540 C CA . LEU A 1 429 ? 29.094 -23.078 -15.477 1 90.75 429 LEU A CA 1
ATOM 3541 C C . LEU A 1 429 ? 29.219 -24.016 -14.289 1 90.75 429 LEU A C 1
ATOM 3543 O O . LEU A 1 429 ? 28.672 -25.125 -14.32 1 90.75 429 LEU A O 1
ATOM 3547 N N . GLU A 1 430 ? 29.953 -23.516 -13.344 1 86.25 430 GLU A N 1
ATOM 3548 C CA . GLU A 1 430 ? 30.125 -24.312 -12.141 1 86.25 430 GLU A CA 1
ATOM 3549 C C . GLU A 1 430 ? 29.359 -23.734 -10.969 1 86.25 430 GLU A C 1
ATOM 3551 O O . GLU A 1 430 ? 29.047 -22.547 -10.953 1 86.25 430 GLU A O 1
ATOM 3556 N N . ASN A 1 431 ? 28.953 -24.594 -9.969 1 88.94 431 ASN A N 1
ATOM 3557 C CA . ASN A 1 431 ? 28.344 -24.203 -8.703 1 88.94 431 ASN A CA 1
ATOM 3558 C C . ASN A 1 431 ? 26.984 -23.547 -8.914 1 88.94 431 ASN A C 1
ATOM 3560 O O . ASN A 1 431 ? 26.688 -22.516 -8.297 1 88.94 431 ASN A O 1
ATOM 3564 N N . ILE A 1 432 ? 26.297 -24.078 -9.906 1 95.38 432 ILE A N 1
ATOM 3565 C CA . ILE A 1 432 ? 24.938 -23.594 -10.148 1 95.38 432 ILE A CA 1
ATOM 3566 C C . ILE A 1 432 ? 23.938 -24.453 -9.375 1 95.38 432 ILE A C 1
ATOM 3568 O O . ILE A 1 432 ? 23.875 -25.672 -9.562 1 95.38 432 ILE A O 1
ATOM 3572 N N . SER A 1 433 ? 23.203 -23.812 -8.5 1 96.31 433 SER A N 1
ATOM 3573 C CA . SER A 1 433 ? 22.172 -24.516 -7.75 1 96.31 433 SER A CA 1
ATOM 3574 C C . SER A 1 433 ? 20.953 -24.812 -8.625 1 96.31 433 SER A C 1
ATOM 3576 O O . SER A 1 433 ? 20.469 -25.938 -8.664 1 96.31 433 SER A O 1
ATOM 3578 N N . PHE A 1 434 ? 20.531 -23.766 -9.234 1 97.94 434 PHE A N 1
ATOM 3579 C CA . PHE A 1 434 ? 19.422 -23.984 -10.141 1 97.94 434 PHE A CA 1
ATOM 3580 C C . PHE A 1 434 ? 19.359 -22.891 -11.211 1 97.94 434 PHE A C 1
ATOM 3582 O O . PHE A 1 434 ? 20.047 -21.875 -11.102 1 97.94 434 PHE A O 1
ATOM 3589 N N . VAL A 1 435 ? 18.703 -23.188 -12.273 1 98.44 435 VAL A N 1
ATOM 3590 C CA . VAL A 1 435 ? 18.422 -22.281 -13.383 1 98.44 435 VAL A CA 1
ATOM 3591 C C . VAL A 1 435 ? 16.922 -22.016 -13.477 1 98.44 435 VAL A C 1
ATOM 3593 O O . VAL A 1 435 ? 16.125 -22.953 -13.453 1 98.44 435 VAL A O 1
ATOM 3596 N N . THR A 1 436 ? 16.578 -20.766 -13.43 1 98 436 THR A N 1
ATOM 3597 C CA . THR A 1 436 ? 15.18 -20.359 -13.586 1 98 436 THR A CA 1
ATOM 3598 C C . THR A 1 436 ? 15.023 -19.453 -14.805 1 98 436 THR A C 1
ATOM 3600 O O . THR A 1 436 ? 15.977 -19.234 -15.555 1 98 436 THR A O 1
ATOM 3603 N N . SER A 1 437 ? 13.789 -19.094 -15.148 1 97.31 437 SER A N 1
ATOM 3604 C CA . SER A 1 437 ? 13.5 -18.25 -16.312 1 97.31 437 SER A CA 1
ATOM 3605 C C . SER A 1 437 ? 12.273 -17.375 -16.062 1 97.31 437 SER A C 1
ATOM 3607 O O . SER A 1 437 ? 11.594 -17.531 -15.039 1 97.31 437 SER A O 1
ATOM 3609 N N . TYR A 1 438 ? 12.117 -16.484 -16.969 1 95.75 438 TYR A N 1
ATOM 3610 C CA . TYR A 1 438 ? 10.836 -15.789 -16.984 1 95.75 438 TYR A CA 1
ATOM 3611 C C . TYR A 1 438 ? 9.688 -16.766 -17.219 1 95.75 438 TYR A C 1
ATOM 3613 O O . TYR A 1 438 ? 9.844 -17.766 -17.922 1 95.75 438 TYR A O 1
ATOM 3621 N N . ARG A 1 439 ? 8.617 -16.609 -16.531 1 94.44 439 ARG A N 1
ATOM 3622 C CA . ARG A 1 439 ? 7.449 -17.453 -16.75 1 94.44 439 ARG A CA 1
ATOM 3623 C C . ARG A 1 439 ? 6.273 -16.641 -17.281 1 94.44 439 ARG A C 1
ATOM 3625 O O . ARG A 1 439 ? 6 -15.547 -16.766 1 94.44 439 ARG A O 1
ATOM 3632 N N . GLU A 1 440 ? 5.66 -17.094 -18.234 1 95.5 440 GLU A N 1
ATOM 3633 C CA . GLU A 1 440 ? 4.492 -16.453 -18.828 1 95.5 440 GLU A CA 1
ATOM 3634 C C . GLU A 1 440 ? 3.201 -16.922 -18.172 1 95.5 440 GLU A C 1
ATOM 3636 O O . GLU A 1 440 ? 3.066 -18.094 -17.828 1 95.5 440 GLU A O 1
ATOM 3641 N N . LEU A 1 441 ? 2.307 -16.016 -17.984 1 94.62 441 LEU A N 1
ATOM 3642 C CA . LEU A 1 441 ? 1.002 -16.375 -17.438 1 94.62 441 LEU A CA 1
ATOM 3643 C C . LEU A 1 441 ? 0.039 -16.766 -18.562 1 94.62 441 LEU A C 1
ATOM 3645 O O . LEU A 1 441 ? -0.006 -16.094 -19.594 1 94.62 441 LEU A O 1
ATOM 3649 N N . ILE A 1 442 ? -0.728 -17.812 -18.328 1 95.25 442 ILE A N 1
ATOM 3650 C CA . ILE A 1 442 ? -1.758 -18.203 -19.281 1 95.25 442 ILE A CA 1
ATOM 3651 C C . ILE A 1 442 ? -3.074 -18.453 -18.547 1 95.25 442 ILE A C 1
ATOM 3653 O O . ILE A 1 442 ? -3.078 -18.75 -17.359 1 95.25 442 ILE A O 1
ATOM 3657 N N . ASP A 1 443 ? -4.148 -18.312 -19.234 1 93.19 443 ASP A N 1
ATOM 3658 C CA . ASP A 1 443 ? -5.453 -18.531 -18.609 1 93.19 443 ASP A CA 1
ATOM 3659 C C . ASP A 1 443 ? -5.859 -20 -18.719 1 93.19 443 ASP A C 1
ATOM 3661 O O . ASP A 1 443 ? -5.039 -20.859 -19.062 1 93.19 443 ASP A O 1
ATOM 3665 N N . GLU A 1 444 ? -7.031 -20.391 -18.391 1 90.81 444 GLU A N 1
ATOM 3666 C CA . GLU A 1 444 ? -7.535 -21.75 -18.359 1 90.81 444 GLU A CA 1
ATOM 3667 C C . GLU A 1 444 ? -7.484 -22.391 -19.734 1 90.81 444 GLU A C 1
ATOM 3669 O O . GLU A 1 444 ? -7.309 -23.609 -19.859 1 90.81 444 GLU A O 1
ATOM 3674 N N . ASN A 1 445 ? -7.473 -21.578 -20.812 1 88.44 445 ASN A N 1
ATOM 3675 C CA . ASN A 1 445 ? -7.504 -22.078 -22.188 1 88.44 445 ASN A CA 1
ATOM 3676 C C . ASN A 1 445 ? -6.121 -22.031 -22.828 1 88.44 445 ASN A C 1
ATOM 3678 O O . ASN A 1 445 ? -5.969 -22.391 -24 1 88.44 445 ASN A O 1
ATOM 3682 N N . GLY A 1 446 ? -5.18 -21.578 -22.125 1 91.69 446 GLY A N 1
ATOM 3683 C CA . GLY A 1 446 ? -3.82 -21.562 -22.641 1 91.69 446 GLY A CA 1
ATOM 3684 C C . GLY A 1 446 ? -3.459 -20.25 -23.312 1 91.69 446 GLY A C 1
ATOM 3685 O O . GLY A 1 446 ? -2.379 -20.125 -23.906 1 91.69 446 GLY A O 1
ATOM 3686 N N . GLU A 1 447 ? -4.324 -19.266 -23.172 1 92.88 447 GLU A N 1
ATOM 3687 C CA . GLU A 1 447 ? -4.047 -17.953 -23.766 1 92.88 447 GLU A CA 1
ATOM 3688 C C . GLU A 1 447 ? -3.158 -17.125 -22.844 1 92.88 447 GLU A C 1
ATOM 3690 O O . GLU A 1 447 ? -3.314 -17.141 -21.625 1 92.88 447 GLU A O 1
ATOM 3695 N N . ILE A 1 448 ? -2.273 -16.344 -23.438 1 94.19 448 ILE A N 1
ATOM 3696 C CA . ILE A 1 448 ? -1.304 -15.555 -22.703 1 94.19 448 ILE A CA 1
ATOM 3697 C C . ILE A 1 448 ? -2.018 -14.406 -21.984 1 94.19 448 ILE A C 1
ATOM 3699 O O . ILE A 1 448 ? -2.859 -13.727 -22.578 1 94.19 448 ILE A O 1
ATOM 3703 N N . LEU A 1 449 ? -1.712 -14.203 -20.734 1 93.31 449 LEU A N 1
ATOM 3704 C CA . LEU A 1 449 ? -2.234 -13.109 -19.922 1 93.31 449 LEU A CA 1
ATOM 3705 C C . LEU A 1 449 ? -1.218 -11.977 -19.812 1 93.31 449 LEU A C 1
ATOM 3707 O O . LEU A 1 449 ? -0.012 -12.203 -19.938 1 93.31 449 LEU A O 1
ATOM 3711 N N . PRO A 1 450 ? -1.713 -10.773 -19.578 1 90.56 450 PRO A N 1
ATOM 3712 C CA . PRO A 1 450 ? -0.772 -9.672 -19.375 1 90.56 450 PRO A CA 1
ATOM 3713 C C . PRO A 1 450 ? 0.078 -9.852 -18.125 1 90.56 450 PRO A C 1
ATOM 3715 O O . PRO A 1 450 ? -0.335 -10.531 -17.188 1 90.56 450 PRO A O 1
ATOM 3718 N N . PRO A 1 451 ? 1.232 -9.195 -18.141 1 88.56 451 PRO A N 1
ATOM 3719 C CA . PRO A 1 451 ? 2.104 -9.289 -16.969 1 88.56 451 PRO A CA 1
ATOM 3720 C C . PRO A 1 451 ? 1.461 -8.719 -15.711 1 88.56 451 PRO A C 1
ATOM 3722 O O . PRO A 1 451 ? 0.681 -7.766 -15.789 1 88.56 451 PRO A O 1
ATOM 3725 N N . SER A 1 452 ? 1.771 -9.297 -14.578 1 87.88 452 SER A N 1
ATOM 3726 C CA . SER A 1 452 ? 1.287 -8.891 -13.266 1 87.88 452 SER A CA 1
ATOM 3727 C C . SER A 1 452 ? 2.379 -9.008 -12.211 1 87.88 452 SER A C 1
ATOM 3729 O O . SER A 1 452 ? 3.545 -9.242 -12.539 1 87.88 452 SER A O 1
ATOM 3731 N N . THR A 1 453 ? 2.051 -8.93 -10.922 1 80.56 453 THR A N 1
ATOM 3732 C CA . THR A 1 453 ? 3.002 -9.062 -9.828 1 80.56 453 THR A CA 1
ATOM 3733 C C . THR A 1 453 ? 3.453 -10.508 -9.672 1 80.56 453 THR A C 1
ATOM 3735 O O . THR A 1 453 ? 4.469 -10.789 -9.031 1 80.56 453 THR A O 1
ATOM 3738 N N . LEU A 1 454 ? 2.816 -11.367 -10.352 1 81.81 454 LEU A N 1
ATOM 3739 C CA . LEU A 1 454 ? 3.107 -12.789 -10.234 1 81.81 454 LEU A CA 1
ATOM 3740 C C . LEU A 1 454 ? 4.293 -13.18 -11.117 1 81.81 454 LEU A C 1
ATOM 3742 O O . LEU A 1 454 ? 4.93 -14.203 -10.883 1 81.81 454 LEU A O 1
ATOM 3746 N N . ASN A 1 455 ? 4.492 -12.391 -12.188 1 87.69 455 ASN A N 1
ATOM 3747 C CA . ASN A 1 455 ? 5.559 -12.75 -13.117 1 87.69 455 ASN A CA 1
ATOM 3748 C C . ASN A 1 455 ? 6.465 -11.555 -13.422 1 87.69 455 ASN A C 1
ATOM 3750 O O . ASN A 1 455 ? 6.785 -11.297 -14.578 1 87.69 455 ASN A O 1
ATOM 3754 N N . MET A 1 456 ? 6.871 -10.992 -12.422 1 84.88 456 MET A N 1
ATOM 3755 C CA . MET A 1 456 ? 7.77 -9.852 -12.578 1 84.88 456 MET A CA 1
ATOM 3756 C C . MET A 1 456 ? 9.148 -10.312 -13.039 1 84.88 456 MET A C 1
ATOM 3758 O O . MET A 1 456 ? 9.656 -11.328 -12.562 1 84.88 456 MET A O 1
ATOM 3762 N N . LYS A 1 457 ? 9.727 -9.477 -13.945 1 90.44 457 LYS A N 1
ATOM 3763 C CA . LYS A 1 457 ? 11.102 -9.742 -14.367 1 90.44 457 LYS A CA 1
ATOM 3764 C C . LYS A 1 457 ? 12.102 -9.273 -13.312 1 90.44 457 LYS A C 1
ATOM 3766 O O . LYS A 1 457 ? 11.961 -8.18 -12.766 1 90.44 457 LYS A O 1
ATOM 3771 N N . ILE A 1 458 ? 12.945 -10.117 -13.016 1 88 458 ILE A N 1
ATOM 3772 C CA . ILE A 1 458 ? 13.922 -9.766 -11.984 1 88 458 ILE A CA 1
ATOM 3773 C C . ILE A 1 458 ? 15.133 -9.086 -12.625 1 88 458 ILE A C 1
ATOM 3775 O O . ILE A 1 458 ? 15.93 -8.453 -11.938 1 88 458 ILE A O 1
ATOM 3779 N N . ALA A 1 459 ? 15.336 -9.359 -13.93 1 89.94 459 ALA A N 1
ATOM 3780 C CA . ALA A 1 459 ? 16.438 -8.766 -14.688 1 89.94 459 ALA A CA 1
ATOM 3781 C C . ALA A 1 459 ? 16.031 -8.539 -16.141 1 89.94 459 ALA A C 1
ATOM 3783 O O . ALA A 1 459 ? 15.156 -9.227 -16.672 1 89.94 459 ALA A O 1
ATOM 3784 N N . LYS A 1 460 ? 16.641 -7.59 -16.828 1 88.75 460 LYS A N 1
ATOM 3785 C CA . LYS A 1 460 ? 16.344 -7.258 -18.219 1 88.75 460 LYS A CA 1
ATOM 3786 C C . LYS A 1 460 ? 16.984 -8.258 -19.172 1 88.75 460 LYS A C 1
ATOM 3788 O O . LYS A 1 460 ? 16.516 -8.453 -20.297 1 88.75 460 LYS A O 1
ATOM 3793 N N . GLU A 1 461 ? 18.062 -8.859 -18.75 1 92.62 461 GLU A N 1
ATOM 3794 C CA . GLU A 1 461 ? 18.781 -9.852 -19.547 1 92.62 461 GLU A CA 1
ATOM 3795 C C . GLU A 1 461 ? 19.125 -11.078 -18.703 1 92.62 461 GLU A C 1
ATOM 3797 O O . GLU A 1 461 ? 18.938 -11.086 -17.484 1 92.62 461 GLU A O 1
ATOM 3802 N N . THR A 1 462 ? 19.453 -12.133 -19.391 1 95.19 462 THR A N 1
ATOM 3803 C CA . THR A 1 462 ? 19.906 -13.336 -18.703 1 95.19 462 THR A CA 1
ATOM 3804 C C . THR A 1 462 ? 21.062 -13.008 -17.75 1 95.19 462 THR A C 1
ATOM 3806 O O . THR A 1 462 ? 22.031 -12.367 -18.156 1 95.19 462 THR A O 1
ATOM 3809 N N . THR A 1 463 ? 20.844 -13.43 -16.516 1 95.56 463 THR A N 1
ATOM 3810 C CA . THR A 1 463 ? 21.75 -12.938 -15.477 1 95.56 463 THR A CA 1
ATOM 3811 C C . THR A 1 463 ? 22.156 -14.07 -14.531 1 95.56 463 THR A C 1
ATOM 3813 O O . THR A 1 463 ? 21.328 -14.914 -14.18 1 95.56 463 THR A O 1
ATOM 3816 N N . LEU A 1 464 ? 23.422 -14.086 -14.156 1 95.25 464 LEU A N 1
ATOM 3817 C CA . LEU A 1 464 ? 23.953 -14.953 -13.109 1 95.25 464 LEU A CA 1
ATOM 3818 C C . LEU A 1 464 ? 23.922 -14.242 -11.758 1 95.25 464 LEU A C 1
ATOM 3820 O O . LEU A 1 464 ? 24.547 -13.188 -11.594 1 95.25 464 LEU A O 1
ATOM 3824 N N . PHE A 1 465 ? 23.219 -14.82 -10.766 1 94.25 465 PHE A N 1
ATOM 3825 C CA . PHE A 1 465 ? 23.109 -14.227 -9.438 1 94.25 465 PHE A CA 1
ATOM 3826 C C . PHE A 1 465 ? 23.891 -15.047 -8.414 1 94.25 465 PHE A C 1
ATOM 3828 O O . PHE A 1 465 ? 23.875 -16.281 -8.469 1 94.25 465 PHE A O 1
ATOM 3835 N N . GLU A 1 466 ? 24.516 -14.281 -7.473 1 91.38 466 GLU A N 1
ATOM 3836 C CA . GLU A 1 466 ? 24.875 -14.961 -6.234 1 91.38 466 GLU A CA 1
ATOM 3837 C C . GLU A 1 466 ? 23.641 -15.398 -5.453 1 91.38 466 GLU A C 1
ATOM 3839 O O . GLU A 1 466 ? 22.688 -14.625 -5.301 1 91.38 466 GLU A O 1
ATOM 3844 N N . GLY A 1 467 ? 23.594 -16.641 -5.043 1 94 467 GLY A N 1
ATOM 3845 C CA . GLY A 1 467 ? 22.438 -17.172 -4.348 1 94 467 GLY A CA 1
ATOM 3846 C C . GLY A 1 467 ? 21.984 -16.312 -3.191 1 94 467 GLY A C 1
ATOM 3847 O O . GLY A 1 467 ? 20.812 -15.969 -3.088 1 94 467 GLY A O 1
ATOM 3848 N N . LYS A 1 468 ? 22.859 -15.82 -2.432 1 89.94 468 LYS A N 1
ATOM 3849 C CA . LYS A 1 468 ? 22.531 -15.023 -1.247 1 89.94 468 LYS A CA 1
ATOM 3850 C C . LYS A 1 468 ? 21.922 -13.688 -1.632 1 89.94 468 LYS A C 1
ATOM 3852 O O . LYS A 1 468 ? 21.016 -13.195 -0.952 1 89.94 468 LYS A O 1
ATOM 3857 N N . GLU A 1 469 ? 22.453 -13.125 -2.67 1 91.81 469 GLU A N 1
ATOM 3858 C CA . GLU A 1 469 ? 21.938 -11.844 -3.125 1 91.81 469 GLU A CA 1
ATOM 3859 C C . GLU A 1 469 ? 20.469 -11.961 -3.557 1 91.81 469 GLU A C 1
ATOM 3861 O O . GLU A 1 469 ? 19.641 -11.125 -3.189 1 91.81 469 GLU A O 1
ATOM 3866 N N . LEU A 1 470 ? 20.219 -12.945 -4.34 1 95.38 470 LEU A N 1
ATOM 3867 C CA . LEU A 1 470 ? 18.844 -13.156 -4.801 1 95.38 470 LEU A CA 1
ATOM 3868 C C . LEU A 1 470 ? 17.938 -13.539 -3.641 1 95.38 470 LEU A C 1
ATOM 3870 O O . LEU A 1 470 ? 16.781 -13.094 -3.578 1 95.38 470 LEU A O 1
ATOM 3874 N N . GLY A 1 471 ? 18.438 -14.383 -2.777 1 96.81 471 GLY A N 1
ATOM 3875 C CA . GLY A 1 471 ? 17.672 -14.75 -1.593 1 96.81 471 GLY A CA 1
ATOM 3876 C C . GLY A 1 471 ? 17.312 -13.562 -0.723 1 96.81 471 GLY A C 1
ATOM 3877 O O . GLY A 1 471 ? 16.172 -13.445 -0.256 1 96.81 471 GLY A O 1
ATOM 3878 N N . ASN A 1 472 ? 18.312 -12.633 -0.469 1 95.19 472 ASN A N 1
ATOM 3879 C CA . ASN A 1 472 ? 18.047 -11.414 0.293 1 95.19 472 ASN A CA 1
ATOM 3880 C C . ASN A 1 472 ? 16.953 -10.57 -0.353 1 95.19 472 ASN A C 1
ATOM 3882 O O . ASN A 1 472 ? 16.109 -10.008 0.342 1 95.19 472 ASN A O 1
ATOM 3886 N N . TYR A 1 473 ? 17.047 -10.531 -1.619 1 94.94 473 TYR A N 1
ATOM 3887 C CA . TYR A 1 473 ? 16.031 -9.773 -2.342 1 94.94 473 TYR A CA 1
ATOM 3888 C C . TYR A 1 473 ? 14.641 -10.359 -2.111 1 94.94 473 TYR A C 1
ATOM 3890 O O . TYR A 1 473 ? 13.688 -9.625 -1.866 1 94.94 473 TYR A O 1
ATOM 3898 N N . MET A 1 474 ? 14.523 -11.664 -2.217 1 96.12 474 MET A N 1
ATOM 3899 C CA . MET A 1 474 ? 13.25 -12.336 -2.014 1 96.12 474 MET A CA 1
ATOM 3900 C C . MET A 1 474 ? 12.734 -12.117 -0.595 1 96.12 474 MET A C 1
ATOM 3902 O O . MET A 1 474 ? 11.547 -11.844 -0.396 1 96.12 474 MET A O 1
ATOM 3906 N N . LEU A 1 475 ? 13.602 -12.242 0.352 1 97 475 LEU A N 1
ATOM 3907 C CA . LEU A 1 475 ? 13.234 -12.102 1.759 1 97 475 LEU A CA 1
ATOM 3908 C C . LEU A 1 475 ? 12.828 -10.672 2.08 1 97 475 LEU A C 1
ATOM 3910 O O . LEU A 1 475 ? 11.867 -10.445 2.818 1 97 475 LEU A O 1
ATOM 3914 N N . LYS A 1 476 ? 13.508 -9.664 1.532 1 94.5 476 LYS A N 1
ATOM 3915 C CA . LYS A 1 476 ? 13.242 -8.25 1.797 1 94.5 476 LYS A CA 1
ATOM 3916 C C . LYS A 1 476 ? 11.922 -7.816 1.167 1 94.5 476 LYS A C 1
ATOM 3918 O O . LYS A 1 476 ? 11.242 -6.926 1.685 1 94.5 476 LYS A O 1
ATOM 3923 N N . ASN A 1 477 ? 11.555 -8.516 0.125 1 93 477 ASN A N 1
ATOM 3924 C CA . ASN A 1 477 ? 10.375 -8.078 -0.606 1 93 477 ASN A CA 1
ATOM 3925 C C . ASN A 1 477 ? 9.211 -9.047 -0.421 1 93 477 ASN A C 1
ATOM 3927 O O . ASN A 1 477 ? 8.102 -8.797 -0.91 1 93 477 ASN A O 1
ATOM 3931 N N . LEU A 1 478 ? 9.461 -10.125 0.282 1 94.81 478 LEU A N 1
ATOM 3932 C CA . LEU A 1 478 ? 8.453 -11.156 0.509 1 94.81 478 LEU A CA 1
ATOM 3933 C C . LEU A 1 478 ? 7.836 -11.609 -0.81 1 94.81 478 LEU A C 1
ATOM 3935 O O . LEU A 1 478 ? 6.613 -11.633 -0.952 1 94.81 478 LEU A O 1
ATOM 3939 N N . LYS A 1 479 ? 8.695 -11.922 -1.762 1 92.19 479 LYS A N 1
ATOM 3940 C CA . LYS A 1 479 ? 8.211 -12.273 -3.094 1 92.19 479 LYS A CA 1
ATOM 3941 C C . LYS A 1 479 ? 8.984 -13.461 -3.662 1 92.19 479 LYS A C 1
ATOM 3943 O O . LYS A 1 479 ? 10.203 -13.555 -3.492 1 92.19 479 LYS A O 1
ATOM 3948 N N . ASN A 1 480 ? 8.266 -14.305 -4.289 1 94.19 480 ASN A N 1
ATOM 3949 C CA . ASN A 1 480 ? 8.891 -15.383 -5.043 1 94.19 480 ASN A CA 1
ATOM 3950 C C . ASN A 1 480 ? 9.289 -14.93 -6.445 1 94.19 480 ASN A C 1
ATOM 3952 O O . ASN A 1 480 ? 8.516 -15.062 -7.395 1 94.19 480 ASN A O 1
ATOM 3956 N N . VAL A 1 481 ? 10.469 -14.492 -6.629 1 93.06 481 VAL A N 1
ATOM 3957 C CA . VAL A 1 481 ? 10.906 -13.969 -7.918 1 93.06 481 VAL A CA 1
ATOM 3958 C C . VAL A 1 481 ? 11.477 -15.102 -8.773 1 93.06 481 VAL A C 1
ATOM 3960 O O . VAL A 1 481 ? 11.711 -14.93 -9.969 1 93.06 481 VAL A O 1
ATOM 3963 N N . VAL A 1 482 ? 11.672 -16.234 -8.117 1 94.94 482 VAL A N 1
ATOM 3964 C CA . VAL A 1 482 ? 12.211 -17.406 -8.812 1 94.94 482 VAL A CA 1
ATOM 3965 C C . VAL A 1 482 ? 11.102 -18.078 -9.609 1 94.94 482 VAL A C 1
ATOM 3967 O O . VAL A 1 482 ? 11.32 -18.516 -10.742 1 94.94 482 VAL A O 1
ATOM 3970 N N . GLY A 1 483 ? 9.914 -18.156 -9.031 1 93.81 483 GLY A N 1
ATOM 3971 C CA . GLY A 1 483 ? 8.781 -18.797 -9.68 1 93.81 483 GLY A CA 1
ATOM 3972 C C . GLY A 1 483 ? 8.383 -20.094 -9.023 1 93.81 483 GLY A C 1
ATOM 3973 O O . GLY A 1 483 ? 9.078 -20.594 -8.133 1 93.81 483 GLY A O 1
ATOM 3974 N N . GLU A 1 484 ? 7.297 -20.688 -9.477 1 93.88 484 GLU A N 1
ATOM 3975 C CA . GLU A 1 484 ? 6.812 -21.969 -8.992 1 93.88 484 GLU A CA 1
ATOM 3976 C C . GLU A 1 484 ? 7.691 -23.125 -9.492 1 93.88 484 GLU A C 1
ATOM 3978 O O . GLU A 1 484 ? 8.586 -22.906 -10.305 1 93.88 484 GLU A O 1
ATOM 3983 N N . PRO A 1 485 ? 7.5 -24.328 -8.953 1 96.38 485 PRO A N 1
ATOM 3984 C CA . PRO A 1 485 ? 8.383 -25.453 -9.234 1 96.38 485 PRO A CA 1
ATOM 3985 C C . PRO A 1 485 ? 8.508 -25.75 -10.727 1 96.38 485 PRO A C 1
ATOM 3987 O O . PRO A 1 485 ? 9.57 -26.188 -11.188 1 96.38 485 PRO A O 1
ATOM 3990 N N . THR A 1 486 ? 7.547 -25.438 -11.508 1 97.69 486 THR A N 1
ATOM 3991 C CA . THR A 1 486 ? 7.566 -25.656 -12.953 1 97.69 486 THR A CA 1
ATOM 3992 C C . THR A 1 486 ? 8.68 -24.844 -13.609 1 97.69 486 THR A C 1
ATOM 3994 O O . THR A 1 486 ? 9.266 -25.281 -14.602 1 97.69 486 THR A O 1
ATOM 3997 N N . THR A 1 487 ? 9.031 -23.797 -13.062 1 97.12 487 THR A N 1
ATOM 3998 C CA . THR A 1 487 ? 9.914 -22.812 -13.703 1 97.12 487 THR A CA 1
ATOM 3999 C C . THR A 1 487 ? 11.375 -23.188 -13.484 1 97.12 487 THR A C 1
ATOM 4001 O O . THR A 1 487 ? 12.25 -22.75 -14.242 1 97.12 487 THR A O 1
ATOM 4004 N N . VAL A 1 488 ? 11.695 -24.047 -12.562 1 98 488 VAL A N 1
ATOM 4005 C CA . VAL A 1 488 ? 13.062 -24.172 -12.07 1 98 488 VAL A CA 1
ATOM 4006 C C . VAL A 1 488 ? 13.617 -25.547 -12.43 1 98 488 VAL A C 1
ATOM 4008 O O . VAL A 1 488 ? 12.977 -26.562 -12.156 1 98 488 VAL A O 1
ATOM 4011 N N . LEU A 1 489 ? 14.734 -25.609 -13.125 1 98.62 489 LEU A N 1
ATOM 4012 C CA . LEU A 1 489 ? 15.57 -26.797 -13.25 1 98.62 489 LEU A CA 1
ATOM 4013 C C . LEU A 1 489 ? 16.719 -26.766 -12.242 1 98.62 489 LEU A C 1
ATOM 4015 O O . LEU A 1 489 ? 17.5 -25.812 -12.203 1 98.62 489 LEU A O 1
ATOM 4019 N N . PHE A 1 490 ? 16.75 -27.797 -11.383 1 96.75 490 PHE A N 1
ATOM 4020 C CA . PHE A 1 490 ? 17.734 -27.641 -10.312 1 96.75 490 PHE A CA 1
ATOM 4021 C C . PHE A 1 490 ? 18.625 -28.875 -10.219 1 96.75 490 PHE A C 1
ATOM 4023 O O . PHE A 1 490 ? 18.266 -29.953 -10.703 1 96.75 490 PHE A O 1
ATOM 4030 N N . ASN A 1 491 ? 19.797 -28.672 -9.711 1 95.25 491 ASN A N 1
ATOM 4031 C CA . ASN A 1 491 ? 20.828 -29.688 -9.477 1 95.25 491 ASN A CA 1
ATOM 4032 C C . ASN A 1 491 ? 20.5 -30.562 -8.273 1 95.25 491 ASN A C 1
ATOM 4034 O O . ASN A 1 491 ? 20.469 -30.078 -7.137 1 95.25 491 ASN A O 1
ATOM 4038 N N . ARG A 1 492 ? 20.312 -31.844 -8.484 1 94.88 492 ARG A N 1
ATOM 4039 C CA . ARG A 1 492 ? 19.906 -32.781 -7.438 1 94.88 492 ARG A CA 1
ATOM 4040 C C . ARG A 1 492 ? 20.953 -32.844 -6.332 1 94.88 492 ARG A C 1
ATOM 4042 O O . ARG A 1 492 ? 20.609 -33 -5.156 1 94.88 492 ARG A O 1
ATOM 4049 N N . ASN A 1 493 ? 22.188 -32.656 -6.582 1 91.38 493 ASN A N 1
ATOM 4050 C CA . ASN A 1 493 ? 23.266 -32.781 -5.621 1 91.38 493 ASN A CA 1
ATOM 4051 C C . ASN A 1 493 ? 23.234 -31.656 -4.582 1 91.38 493 ASN A C 1
ATOM 4053 O O . ASN A 1 493 ? 23.766 -31.812 -3.479 1 91.38 493 ASN A O 1
ATOM 4057 N N . LEU A 1 494 ? 22.688 -30.578 -4.996 1 91.62 494 LEU A N 1
ATOM 4058 C CA . LEU A 1 494 ? 22.609 -29.453 -4.082 1 91.62 494 LEU A CA 1
ATOM 4059 C C . LEU A 1 494 ? 21.234 -29.359 -3.434 1 91.62 494 LEU A C 1
ATOM 4061 O O . LEU A 1 494 ? 20.938 -28.422 -2.695 1 91.62 494 LEU A O 1
ATOM 4065 N N . PHE A 1 495 ? 20.422 -30.391 -3.842 1 88.75 495 PHE A N 1
ATOM 4066 C CA . PHE A 1 495 ? 19.078 -30.531 -3.311 1 88.75 495 PHE A CA 1
ATOM 4067 C C . PHE A 1 495 ? 19.047 -31.5 -2.133 1 88.75 495 PHE A C 1
ATOM 4069 O O . PHE A 1 495 ? 19.547 -32.625 -2.234 1 88.75 495 PHE A O 1
ATOM 4076 N N . ASP A 1 496 ? 18.859 -31.062 -0.818 1 78.56 496 ASP A N 1
ATOM 4077 C CA . ASP A 1 496 ? 18.922 -31.859 0.401 1 78.56 496 ASP A CA 1
ATOM 4078 C C . ASP A 1 496 ? 17.844 -32.938 0.41 1 78.56 496 ASP A C 1
ATOM 4080 O O . ASP A 1 496 ? 17.516 -33.469 1.464 1 78.56 496 ASP A O 1
ATOM 4084 N N . GLY A 1 497 ? 17.156 -33.281 -0.649 1 79.88 497 GLY A N 1
ATOM 4085 C CA . GLY A 1 497 ? 16.312 -34.469 -0.819 1 79.88 497 GLY A CA 1
ATOM 4086 C C . GLY A 1 497 ? 14.859 -34.219 -0.488 1 79.88 497 GLY A C 1
ATOM 4087 O O . GLY A 1 497 ? 14 -35.031 -0.751 1 79.88 497 GLY A O 1
ATOM 4088 N N . LYS A 1 498 ? 14.5 -33.094 0.144 1 91.44 498 LYS A N 1
ATOM 4089 C CA . LYS A 1 498 ? 13.102 -32.875 0.486 1 91.44 498 LYS A CA 1
ATOM 4090 C C . LYS A 1 498 ? 12.625 -31.516 -0.035 1 91.44 498 LYS A C 1
ATOM 4092 O O . LYS A 1 498 ? 13.188 -30.469 0.322 1 91.44 498 LYS A O 1
ATOM 4097 N N . PHE A 1 499 ? 11.602 -31.609 -0.789 1 94.94 499 PHE A N 1
ATOM 4098 C CA . PHE A 1 499 ? 11.023 -30.391 -1.324 1 94.94 499 PHE A CA 1
ATOM 4099 C C . PHE A 1 499 ? 10.148 -29.703 -0.281 1 94.94 499 PHE A C 1
ATOM 4101 O O . PHE A 1 499 ? 9.422 -30.375 0.463 1 94.94 499 PHE A O 1
ATOM 4108 N N . GLY A 1 500 ? 10.273 -28.422 -0.191 1 94.69 500 GLY A N 1
ATOM 4109 C CA . GLY A 1 500 ? 9.461 -27.641 0.729 1 94.69 500 GLY A CA 1
ATOM 4110 C C . GLY A 1 500 ? 10.125 -27.422 2.076 1 94.69 500 GLY A C 1
ATOM 4111 O O . GLY A 1 500 ? 9.445 -27.125 3.064 1 94.69 500 GLY A O 1
ATOM 4112 N N . CYS A 1 501 ? 11.414 -27.609 2.162 1 94.62 501 CYS A N 1
ATOM 4113 C CA . CYS A 1 501 ? 12.102 -27.484 3.438 1 94.62 501 CYS A CA 1
ATOM 4114 C C . CYS A 1 501 ? 13.219 -26.453 3.354 1 94.62 501 CYS A C 1
ATOM 4116 O O . CYS A 1 501 ? 13.828 -26.266 2.293 1 94.62 501 CYS A O 1
ATOM 4118 N N . PHE A 1 502 ? 13.492 -25.812 4.375 1 95.75 502 PHE A N 1
ATOM 4119 C CA . PHE A 1 502 ? 14.656 -24.953 4.605 1 95.75 502 PHE A CA 1
ATOM 4120 C C . PHE A 1 502 ? 15.422 -25.422 5.84 1 95.75 502 PHE A C 1
ATOM 4122 O O . PHE A 1 502 ? 14.914 -25.344 6.957 1 95.75 502 PHE A O 1
ATOM 4129 N N . LYS A 1 503 ? 16.562 -25.953 5.637 1 90.12 503 LYS A N 1
ATOM 4130 C CA . LYS A 1 503 ? 17.406 -26.5 6.695 1 90.12 503 LYS A CA 1
ATOM 4131 C C . LYS A 1 503 ? 16.656 -27.547 7.516 1 90.12 503 LYS A C 1
ATOM 4133 O O . LYS A 1 503 ? 16.656 -27.484 8.75 1 90.12 503 LYS A O 1
ATOM 4138 N N . GLY A 1 504 ? 15.891 -28.312 6.816 1 89.75 504 GLY A N 1
ATOM 4139 C CA . GLY A 1 504 ? 15.227 -29.438 7.438 1 89.75 504 GLY A CA 1
ATOM 4140 C C . GLY A 1 504 ? 13.828 -29.109 7.93 1 89.75 504 GLY A C 1
ATOM 4141 O O . GLY A 1 504 ? 13.023 -30.016 8.18 1 89.75 504 GLY A O 1
ATOM 4142 N N . LYS A 1 505 ? 13.516 -27.891 8.07 1 93.19 505 LYS A N 1
ATOM 4143 C CA . LYS A 1 505 ? 12.188 -27.5 8.531 1 93.19 505 LYS A CA 1
ATOM 4144 C C . LYS A 1 505 ? 11.219 -27.375 7.355 1 93.19 505 LYS A C 1
ATOM 4146 O O . LYS A 1 505 ? 11.531 -26.75 6.34 1 93.19 505 LYS A O 1
ATOM 4151 N N . ALA A 1 506 ? 10.07 -27.938 7.543 1 93.38 506 ALA A N 1
ATOM 4152 C CA . ALA A 1 506 ? 9.094 -28 6.457 1 93.38 506 ALA A CA 1
ATOM 4153 C C . ALA A 1 506 ? 8.195 -26.766 6.438 1 93.38 506 ALA A C 1
ATOM 4155 O O . ALA A 1 506 ? 7.801 -26.266 7.492 1 93.38 506 ALA A O 1
ATOM 4156 N N . TYR A 1 507 ? 7.863 -26.281 5.297 1 93.75 507 TYR A N 1
ATOM 4157 C CA . TYR A 1 507 ? 6.918 -25.203 5.035 1 93.75 507 TYR A CA 1
ATOM 4158 C C . TYR A 1 507 ? 5.816 -25.656 4.09 1 93.75 507 TYR A C 1
ATOM 4160 O O . TYR A 1 507 ? 6.062 -26.438 3.162 1 93.75 507 TYR A O 1
ATOM 4168 N N . SER A 1 508 ? 4.633 -25.188 4.277 1 90 508 SER A N 1
ATOM 4169 C CA . SER A 1 508 ? 3.48 -25.672 3.521 1 90 508 SER A CA 1
ATOM 4170 C C . SER A 1 508 ? 3.047 -24.656 2.465 1 90 508 SER A C 1
ATOM 4172 O O . SER A 1 508 ? 3.078 -24.953 1.268 1 90 508 SER A O 1
ATOM 4174 N N . ALA A 1 509 ? 2.719 -23.453 2.838 1 91 509 ALA A N 1
ATOM 4175 C CA . ALA A 1 509 ? 2.154 -22.438 1.941 1 91 509 ALA A CA 1
ATOM 4176 C C . ALA A 1 509 ? 3.234 -21.828 1.052 1 91 509 ALA A C 1
ATOM 4178 O O . ALA A 1 509 ? 2.953 -21.391 -0.067 1 91 509 ALA A O 1
ATOM 4179 N N . ILE A 1 510 ? 4.5 -21.812 1.538 1 94.81 510 ILE A N 1
ATOM 4180 C CA . ILE A 1 510 ? 5.59 -21.234 0.759 1 94.81 510 ILE A CA 1
ATOM 4181 C C . ILE A 1 510 ? 6.707 -22.266 0.599 1 94.81 510 ILE A C 1
ATOM 4183 O O . ILE A 1 510 ? 7.883 -21.953 0.789 1 94.81 510 ILE A O 1
ATOM 4187 N N . ASN A 1 511 ? 6.305 -23.5 0.328 1 94.31 511 ASN A N 1
ATOM 4188 C CA . ASN A 1 511 ? 7.219 -24.641 0.227 1 94.31 511 ASN A CA 1
ATOM 4189 C C . ASN A 1 511 ? 8.266 -24.422 -0.862 1 94.31 511 ASN A C 1
ATOM 4191 O O . ASN A 1 511 ? 9.43 -24.766 -0.685 1 94.31 511 ASN A O 1
ATOM 4195 N N . ASP A 1 512 ? 7.891 -23.828 -2.002 1 95.06 512 ASP A N 1
ATOM 4196 C CA . ASP A 1 512 ? 8.828 -23.578 -3.09 1 95.06 512 ASP A CA 1
ATOM 4197 C C . ASP A 1 512 ? 9.867 -22.531 -2.686 1 95.06 512 ASP A C 1
ATOM 4199 O O . ASP A 1 512 ? 11.062 -22.719 -2.908 1 95.06 512 ASP A O 1
ATOM 4203 N N . ILE A 1 513 ? 9.414 -21.469 -1.995 1 96.25 513 ILE A N 1
ATOM 4204 C CA . ILE A 1 513 ? 10.32 -20.406 -1.556 1 96.25 513 ILE A CA 1
ATOM 4205 C C . ILE A 1 513 ? 11.344 -20.984 -0.581 1 96.25 513 ILE A C 1
ATOM 4207 O O . ILE A 1 513 ? 12.539 -20.688 -0.684 1 96.25 513 ILE A O 1
ATOM 4211 N N . ALA A 1 514 ? 10.859 -21.781 0.353 1 96.75 514 ALA A N 1
ATOM 4212 C CA . ALA A 1 514 ? 11.75 -22.422 1.319 1 96.75 514 ALA A CA 1
ATOM 4213 C C . ALA A 1 514 ? 12.805 -23.266 0.615 1 96.75 514 ALA A C 1
ATOM 4215 O O . ALA A 1 514 ? 13.984 -23.188 0.957 1 96.75 514 ALA A O 1
ATOM 4216 N N . THR A 1 515 ? 12.398 -24 -0.377 1 96.75 515 THR A N 1
ATOM 4217 C CA . THR A 1 515 ? 13.305 -24.859 -1.128 1 96.75 515 THR A CA 1
ATOM 4218 C C . THR A 1 515 ? 14.344 -24.031 -1.876 1 96.75 515 THR A C 1
ATOM 4220 O O . THR A 1 515 ? 15.539 -24.344 -1.834 1 96.75 515 THR A O 1
ATOM 4223 N N . TRP A 1 516 ? 13.875 -23 -2.596 1 97.44 516 TRP A N 1
ATOM 4224 C CA . TRP A 1 516 ? 14.789 -22.156 -3.375 1 97.44 516 TRP A CA 1
ATOM 4225 C C . TRP A 1 516 ? 15.812 -21.484 -2.471 1 97.44 516 TRP A C 1
ATOM 4227 O O . TRP A 1 516 ? 17 -21.422 -2.801 1 97.44 516 TRP A O 1
ATOM 4237 N N . LEU A 1 517 ? 15.328 -21 -1.332 1 97 517 LEU A N 1
ATOM 4238 C CA . LEU A 1 517 ? 16.234 -20.328 -0.403 1 97 517 LEU A CA 1
ATOM 4239 C C . LEU A 1 517 ? 17.297 -21.297 0.106 1 97 517 LEU A C 1
ATOM 4241 O O . LEU A 1 517 ? 18.469 -20.922 0.255 1 97 517 LEU A O 1
ATOM 4245 N N . ASP A 1 518 ? 16.844 -22.453 0.387 1 96.31 518 ASP A N 1
ATOM 4246 C CA . ASP A 1 518 ? 17.812 -23.453 0.844 1 96.31 518 ASP A CA 1
ATOM 4247 C C . ASP A 1 518 ? 18.875 -23.719 -0.218 1 96.31 518 ASP A C 1
ATOM 4249 O O . ASP A 1 518 ? 20.062 -23.828 0.098 1 96.31 518 ASP A O 1
ATOM 4253 N N . MET A 1 519 ? 18.469 -23.766 -1.427 1 96.38 519 MET A N 1
ATOM 4254 C 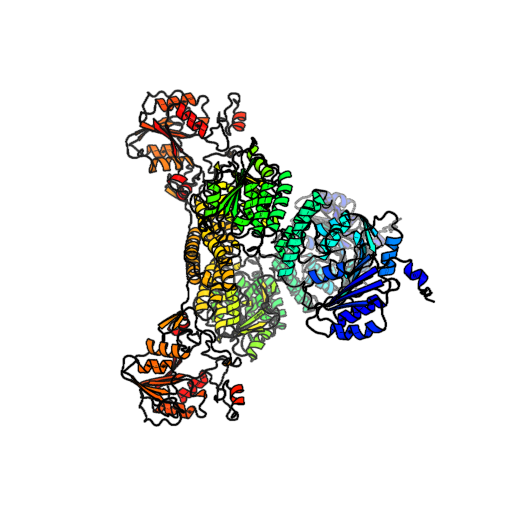CA . MET A 1 519 ? 19.391 -24.047 -2.531 1 96.38 519 MET A CA 1
ATOM 4255 C C . MET A 1 519 ? 20.266 -22.828 -2.832 1 96.38 519 MET A C 1
ATOM 4257 O O . MET A 1 519 ? 21.422 -22.969 -3.201 1 96.38 519 MET A O 1
ATOM 4261 N N . MET A 1 520 ? 19.719 -21.688 -2.648 1 95.94 520 MET A N 1
ATOM 4262 C CA . MET A 1 520 ? 20.453 -20.453 -2.895 1 95.94 520 MET A CA 1
ATOM 4263 C C . MET A 1 520 ? 21.594 -20.297 -1.903 1 95.94 520 MET A C 1
ATOM 4265 O O . MET A 1 520 ? 22.609 -19.656 -2.213 1 95.94 520 MET A O 1
ATOM 4269 N N . ARG A 1 521 ? 21.422 -20.844 -0.768 1 90.06 521 ARG A N 1
ATOM 4270 C CA . ARG A 1 521 ? 22.484 -20.812 0.232 1 90.06 521 ARG A CA 1
ATOM 4271 C C . ARG A 1 521 ? 23.688 -21.625 -0.233 1 90.06 521 ARG A C 1
ATOM 4273 O O . ARG A 1 521 ? 24.797 -21.422 0.259 1 90.06 521 ARG A O 1
ATOM 4280 N N . LYS A 1 522 ? 23.5 -22.5 -1.206 1 89.75 522 LYS A N 1
ATOM 4281 C CA . LYS A 1 522 ? 24.516 -23.516 -1.526 1 89.75 522 LYS A CA 1
ATOM 4282 C C . LYS A 1 522 ? 25.188 -23.219 -2.859 1 89.75 522 LYS A C 1
ATOM 4284 O O . LYS A 1 522 ? 26.219 -23.797 -3.184 1 89.75 522 LYS A O 1
ATOM 4289 N N . GLY A 1 523 ? 24.547 -22.328 -3.666 1 91.81 523 GLY A N 1
ATOM 4290 C CA . GLY A 1 523 ? 25.156 -22.062 -4.965 1 91.81 523 GLY A CA 1
ATOM 4291 C C . GLY A 1 523 ? 24.547 -20.859 -5.664 1 91.81 523 GLY A C 1
ATOM 4292 O O . GLY A 1 523 ? 23.719 -20.141 -5.09 1 91.81 523 GLY A O 1
ATOM 4293 N N . LYS A 1 524 ? 25 -20.641 -6.953 1 94.38 524 LYS A N 1
ATOM 4294 C CA . LYS A 1 524 ? 24.547 -19.516 -7.77 1 94.38 524 LYS A CA 1
ATOM 4295 C C . LYS A 1 524 ? 23.281 -19.859 -8.531 1 94.38 524 LYS A C 1
ATOM 4297 O O . LYS A 1 524 ? 22.875 -21.016 -8.586 1 94.38 524 LYS A O 1
ATOM 4302 N N . VAL A 1 525 ? 22.641 -18.844 -9.031 1 97.12 525 VAL A N 1
ATOM 4303 C CA . VAL A 1 525 ? 21.375 -19.016 -9.734 1 97.12 525 VAL A CA 1
ATOM 4304 C C . VAL A 1 525 ? 21.438 -18.297 -11.086 1 97.12 525 VAL A C 1
ATOM 4306 O O . VAL A 1 525 ? 21.906 -17.172 -11.172 1 97.12 525 VAL A O 1
ATOM 4309 N N . VAL A 1 526 ? 21.031 -18.969 -12.117 1 97.81 526 VAL A N 1
ATOM 4310 C CA . VAL A 1 526 ? 20.922 -18.344 -13.43 1 97.81 526 VAL A CA 1
ATOM 4311 C C . VAL A 1 526 ? 19.469 -18 -13.719 1 97.81 526 VAL A C 1
ATOM 4313 O O . VAL A 1 526 ? 18.578 -18.812 -13.508 1 97.81 526 VAL A O 1
ATOM 4316 N N . TYR A 1 527 ? 19.219 -16.781 -14.148 1 97.38 527 TYR A N 1
ATOM 4317 C CA . TYR A 1 527 ? 17.906 -16.328 -14.602 1 97.38 527 TYR A CA 1
ATOM 4318 C C . TYR A 1 527 ? 17.906 -16.078 -16.109 1 97.38 527 TYR A C 1
ATOM 4320 O O . TYR A 1 527 ? 18.641 -15.211 -16.594 1 97.38 527 TYR A O 1
ATOM 4328 N N . ILE A 1 528 ? 17.109 -16.844 -16.812 1 97.5 528 ILE A N 1
ATOM 4329 C CA . ILE A 1 528 ? 16.969 -16.672 -18.25 1 97.5 528 ILE A CA 1
ATOM 4330 C C . ILE A 1 528 ? 15.812 -15.711 -18.531 1 97.5 528 ILE A C 1
ATOM 4332 O O . ILE A 1 528 ? 14.68 -15.945 -18.109 1 97.5 528 ILE A O 1
ATOM 4336 N N . GLN A 1 529 ? 15.969 -14.711 -19.312 1 94.5 529 GLN A N 1
ATOM 4337 C CA . GLN A 1 529 ? 15.008 -13.633 -19.516 1 94.5 529 GLN A CA 1
ATOM 4338 C C . GLN A 1 529 ? 13.844 -14.094 -20.406 1 94.5 529 GLN A C 1
ATOM 4340 O O . GLN A 1 529 ? 12.758 -13.508 -20.359 1 94.5 529 GLN A O 1
ATOM 4345 N N . GLU A 1 530 ? 14 -15.07 -21.234 1 95.56 530 GLU A N 1
ATOM 4346 C CA . GLU A 1 530 ? 12.945 -15.555 -22.125 1 95.56 530 GLU A CA 1
ATOM 4347 C C . GLU A 1 530 ? 11.977 -16.469 -21.391 1 95.56 530 GLU A C 1
ATOM 4349 O O . GLU A 1 530 ? 12.375 -17.219 -20.5 1 95.56 530 GLU A O 1
ATOM 4354 N N . PRO A 1 531 ? 10.758 -16.484 -21.812 1 96.06 531 PRO A N 1
ATOM 4355 C CA . PRO A 1 531 ? 9.789 -17.391 -21.188 1 96.06 531 PRO A CA 1
ATOM 4356 C C . PRO A 1 531 ? 10.016 -18.859 -21.562 1 96.06 531 PRO A C 1
ATOM 4358 O O . PRO A 1 531 ? 10 -19.203 -22.75 1 96.06 531 PRO A O 1
ATOM 4361 N N . LEU A 1 532 ? 10.25 -19.703 -20.594 1 97.88 532 LEU A N 1
ATOM 4362 C CA . LEU A 1 532 ? 10.469 -21.125 -20.844 1 97.88 532 LEU A CA 1
ATOM 4363 C C . LEU A 1 532 ? 9.422 -21.984 -20.141 1 97.88 532 LEU A C 1
ATOM 4365 O O . LEU A 1 532 ? 9.414 -23.203 -20.281 1 97.88 532 LEU A O 1
ATOM 4369 N N . SER A 1 533 ? 8.609 -21.391 -19.328 1 97.06 533 SER A N 1
ATOM 4370 C CA . SER A 1 533 ? 7.5 -22.047 -18.641 1 97.06 533 SER A CA 1
ATOM 4371 C C . SER A 1 533 ? 6.23 -21.219 -18.719 1 97.06 533 SER A C 1
ATOM 4373 O O . SER A 1 533 ? 6.293 -19.984 -18.844 1 97.06 533 SER A O 1
ATOM 4375 N N . TYR A 1 534 ? 5.129 -21.812 -18.641 1 96.88 534 TYR A N 1
ATOM 4376 C CA . TYR A 1 534 ? 3.82 -21.172 -18.688 1 96.88 534 TYR A CA 1
ATOM 4377 C C . TYR A 1 534 ? 2.988 -21.531 -17.469 1 96.88 534 TYR A C 1
ATOM 4379 O O . TYR A 1 534 ? 2.598 -22.688 -17.281 1 96.88 534 TYR A O 1
ATOM 4387 N N . PHE A 1 535 ? 2.742 -20.531 -16.703 1 95.62 535 PHE A N 1
ATOM 4388 C CA . PHE A 1 535 ? 2.031 -20.656 -15.438 1 95.62 535 PHE A CA 1
ATOM 4389 C C . PHE A 1 535 ? 0.541 -20.406 -15.625 1 95.62 535 PHE A C 1
ATOM 4391 O O . PHE A 1 535 ? 0.116 -19.266 -15.82 1 95.62 535 PHE A O 1
ATOM 4398 N N . ARG A 1 536 ? -0.237 -21.484 -15.5 1 95.06 536 ARG A N 1
ATOM 4399 C CA . ARG A 1 536 ? -1.664 -21.391 -15.789 1 95.06 536 ARG A CA 1
ATOM 4400 C C . ARG A 1 536 ? -2.434 -20.844 -14.594 1 95.06 536 ARG A C 1
ATOM 4402 O O . ARG A 1 536 ? -2.213 -21.266 -13.453 1 95.06 536 ARG A O 1
ATOM 4409 N N . GLN A 1 537 ? -3.273 -19.859 -14.812 1 92.12 537 GLN A N 1
ATOM 4410 C CA . GLN A 1 537 ? -4.141 -19.266 -13.797 1 92.12 537 GLN A CA 1
ATOM 4411 C C . GLN A 1 537 ? -5.578 -19.766 -13.945 1 92.12 537 GLN A C 1
ATOM 4413 O O . GLN A 1 537 ? -6.16 -19.688 -15.031 1 92.12 537 GLN A O 1
ATOM 4418 N N . HIS A 1 538 ? -6.121 -20.328 -12.875 1 87.25 538 HIS A N 1
ATOM 4419 C CA . HIS A 1 538 ? -7.516 -20.766 -12.867 1 87.25 538 HIS A CA 1
ATOM 4420 C C . HIS A 1 538 ? -8.07 -20.812 -11.445 1 87.25 538 HIS A C 1
ATOM 4422 O O . HIS A 1 538 ? -7.312 -20.719 -10.477 1 87.25 538 HIS A O 1
ATOM 4428 N N . SER A 1 539 ? -9.367 -20.875 -11.156 1 79.56 539 SER A N 1
ATOM 4429 C CA . SER A 1 539 ? -10.062 -20.688 -9.883 1 79.56 539 SER A CA 1
ATOM 4430 C C . SER A 1 539 ? -9.773 -21.844 -8.93 1 79.56 539 SER A C 1
ATOM 4432 O O . SER A 1 539 ? -9.883 -21.703 -7.711 1 79.56 539 SER A O 1
ATOM 4434 N N . GLY A 1 540 ? -9.32 -22.969 -9.391 1 75.69 540 GLY A N 1
ATOM 4435 C CA . GLY A 1 540 ? -9.125 -24.141 -8.547 1 75.69 540 GLY A CA 1
ATOM 4436 C C . GLY A 1 540 ? -7.762 -24.172 -7.883 1 75.69 540 GLY A C 1
ATOM 4437 O O . GLY A 1 540 ? -7.418 -25.156 -7.215 1 75.69 540 GLY A O 1
ATOM 4438 N N . GLN A 1 541 ? -7.109 -23.062 -7.887 1 77.06 541 GLN A N 1
ATOM 4439 C CA . GLN A 1 541 ? -5.75 -23.047 -7.352 1 77.06 541 GLN A CA 1
ATOM 4440 C C . GLN A 1 541 ? -5.75 -22.75 -5.855 1 77.06 541 GLN A C 1
ATOM 4442 O O . GLN A 1 541 ? -6.504 -21.891 -5.391 1 77.06 541 GLN A O 1
ATOM 4447 N N . ASN A 1 542 ? -4.918 -23.406 -5.078 1 67.88 542 ASN A N 1
ATOM 4448 C CA . ASN A 1 542 ? -4.789 -23.312 -3.627 1 67.88 542 ASN A CA 1
ATOM 4449 C C . ASN A 1 542 ? -4.406 -21.906 -3.188 1 67.88 542 ASN A C 1
ATOM 4451 O O . ASN A 1 542 ? -4.949 -21.391 -2.209 1 67.88 542 ASN A O 1
ATOM 4455 N N . GLN A 1 543 ? -3.555 -21.297 -3.84 1 72.75 543 GLN A N 1
ATOM 4456 C CA . GLN A 1 543 ? -3.002 -20.016 -3.432 1 72.75 543 GLN A CA 1
ATOM 4457 C C . GLN A 1 543 ? -4.082 -18.938 -3.408 1 72.75 543 GLN A C 1
ATOM 4459 O O . GLN A 1 543 ? -3.893 -17.875 -2.812 1 72.75 543 GLN A O 1
ATOM 4464 N N . LYS A 1 544 ? -5.215 -19.234 -3.848 1 72.75 544 LYS A N 1
ATOM 4465 C CA . LYS A 1 544 ? -6.297 -18.25 -3.889 1 72.75 544 LYS A CA 1
ATOM 4466 C C . LYS A 1 544 ? -7.238 -18.422 -2.701 1 72.75 544 LYS A C 1
ATOM 4468 O O . LYS A 1 544 ? -8.062 -17.547 -2.424 1 72.75 544 LYS A O 1
ATOM 4473 N N . GLN A 1 545 ? -6.926 -19.5 -1.938 1 80.06 545 GLN A N 1
ATOM 4474 C CA . GLN A 1 545 ? -7.75 -19.75 -0.761 1 80.06 545 GLN A CA 1
ATOM 4475 C C . GLN A 1 545 ? -7.234 -18.984 0.448 1 80.06 545 GLN A C 1
ATOM 4477 O O . GLN A 1 545 ? -6.031 -18.938 0.7 1 80.06 545 GLN A O 1
ATOM 4482 N N . MET A 1 546 ? -8.117 -18.438 1.252 1 84.75 546 MET A N 1
ATOM 4483 C CA . MET A 1 546 ? -7.785 -17.516 2.344 1 84.75 546 MET A CA 1
ATOM 4484 C C . MET A 1 546 ? -6.973 -18.234 3.418 1 84.75 546 MET A C 1
ATOM 4486 O O . MET A 1 546 ? -6.051 -17.656 3.99 1 84.75 546 MET A O 1
ATOM 4490 N N . HIS A 1 547 ? -7.32 -19.5 3.617 1 85.19 547 HIS A N 1
ATOM 4491 C CA . HIS A 1 547 ? -6.609 -20.234 4.66 1 85.19 547 HIS A CA 1
ATOM 4492 C C . HIS A 1 547 ? -5.125 -20.344 4.34 1 85.19 547 HIS A C 1
ATOM 4494 O O . HIS A 1 547 ? -4.281 -20.203 5.23 1 85.19 547 HIS A O 1
ATOM 4500 N N . PHE A 1 548 ? -4.789 -20.531 3.086 1 86.62 548 PHE A N 1
ATOM 4501 C CA . PHE A 1 548 ? -3.393 -20.625 2.676 1 86.62 548 PHE A CA 1
ATOM 4502 C C . PHE A 1 548 ? -2.711 -19.266 2.736 1 86.62 548 PHE A C 1
ATOM 4504 O O . PHE A 1 548 ? -1.553 -19.172 3.143 1 86.62 548 PHE A O 1
ATOM 4511 N N . ILE A 1 549 ? -3.426 -18.281 2.387 1 89.5 549 ILE A N 1
ATOM 4512 C CA . ILE A 1 549 ? -2.885 -16.922 2.422 1 89.5 549 ILE A CA 1
ATOM 4513 C C . ILE A 1 549 ? -2.525 -16.547 3.857 1 89.5 549 ILE A C 1
ATOM 4515 O O . ILE A 1 549 ? -1.438 -16.031 4.117 1 89.5 549 ILE A O 1
ATOM 4519 N N . LEU A 1 550 ? -3.4 -16.891 4.777 1 91.75 550 LEU A N 1
ATOM 4520 C CA . LEU A 1 550 ? -3.176 -16.578 6.188 1 91.75 550 LEU A CA 1
ATOM 4521 C C . LEU A 1 550 ? -1.985 -17.375 6.727 1 91.75 550 LEU A C 1
ATOM 4523 O O . LEU A 1 550 ? -1.205 -16.844 7.527 1 91.75 550 LEU A O 1
ATOM 4527 N N . MET A 1 551 ? -1.791 -18.547 6.188 1 91.38 551 MET A N 1
ATOM 4528 C CA . MET A 1 551 ? -0.692 -19.406 6.625 1 91.38 551 MET A CA 1
ATOM 4529 C C . MET A 1 551 ? 0.654 -18.812 6.23 1 91.38 551 MET A C 1
ATOM 4531 O O . MET A 1 551 ? 1.661 -19.031 6.902 1 91.38 551 MET A O 1
ATOM 4535 N N . THR A 1 552 ? 0.636 -18.078 5.191 1 94.44 552 THR A N 1
ATOM 4536 C CA . THR A 1 552 ? 1.891 -17.5 4.715 1 94.44 552 THR A CA 1
ATOM 4537 C C . THR A 1 552 ? 2.463 -16.531 5.734 1 94.44 552 THR A C 1
ATOM 4539 O O . THR A 1 552 ? 3.672 -16.281 5.766 1 94.44 552 THR A O 1
ATOM 4542 N N . ILE A 1 553 ? 1.615 -15.945 6.586 1 94.81 553 ILE A N 1
ATOM 4543 C CA . ILE A 1 553 ? 2.066 -14.945 7.547 1 94.81 553 ILE A CA 1
ATOM 4544 C C . ILE A 1 553 ? 3.09 -15.562 8.5 1 94.81 553 ILE A C 1
ATOM 4546 O O . ILE A 1 553 ? 4.238 -15.125 8.555 1 94.81 553 ILE A O 1
ATOM 4550 N N . GLU A 1 554 ? 2.66 -16.594 9.164 1 94.81 554 GLU A N 1
ATOM 4551 C CA . GLU A 1 554 ? 3.559 -17.25 10.117 1 94.81 554 GLU A CA 1
ATOM 4552 C C . GLU A 1 554 ? 4.77 -17.859 9.414 1 94.81 554 GLU A C 1
ATOM 4554 O O . GLU A 1 554 ? 5.887 -17.781 9.922 1 94.81 554 GLU A O 1
ATOM 4559 N N . GLU A 1 555 ? 4.582 -18.422 8.289 1 96.19 555 GLU A N 1
ATOM 4560 C CA . GLU A 1 555 ? 5.664 -19.125 7.598 1 96.19 555 GLU A CA 1
ATOM 4561 C C . GLU A 1 555 ? 6.73 -18.141 7.117 1 96.19 555 GLU A C 1
ATOM 4563 O O . GLU A 1 555 ? 7.926 -18.422 7.191 1 96.19 555 GLU A O 1
ATOM 4568 N N . TRP A 1 556 ? 6.277 -16.969 6.621 1 97.12 556 TRP A N 1
ATOM 4569 C CA . TRP A 1 556 ? 7.254 -15.953 6.234 1 97.12 556 TRP A CA 1
ATOM 4570 C C . TRP A 1 556 ? 8.07 -15.5 7.441 1 97.12 556 TRP A C 1
ATOM 4572 O O . TRP A 1 556 ? 9.281 -15.312 7.344 1 97.12 556 TRP A O 1
ATOM 4582 N N . ILE A 1 557 ? 7.391 -15.289 8.555 1 96.94 557 ILE A N 1
ATOM 4583 C CA . ILE A 1 557 ? 8.07 -14.852 9.766 1 96.94 557 ILE A CA 1
ATOM 4584 C C . ILE A 1 557 ? 9.125 -15.875 10.172 1 96.94 557 ILE A C 1
ATOM 4586 O O . ILE A 1 557 ? 10.289 -15.523 10.383 1 96.94 557 ILE A O 1
ATOM 4590 N N . GLU A 1 558 ? 8.75 -17.125 10.156 1 96.19 558 GLU A N 1
ATOM 4591 C CA . GLU A 1 558 ? 9.672 -18.203 10.516 1 96.19 558 GLU A CA 1
ATOM 4592 C C . GLU A 1 558 ? 10.828 -18.297 9.531 1 96.19 558 GLU A C 1
ATOM 4594 O O . GLU A 1 558 ? 11.984 -18.453 9.93 1 96.19 558 GLU A O 1
ATOM 4599 N N . LEU A 1 559 ? 10.469 -18.219 8.312 1 97.31 559 LEU A N 1
ATOM 4600 C CA . LEU A 1 559 ? 11.492 -18.375 7.277 1 97.31 559 LEU A CA 1
ATOM 4601 C C . LEU A 1 559 ? 12.508 -17.234 7.348 1 97.31 559 LEU A C 1
ATOM 4603 O O . LEU A 1 559 ? 13.711 -17.469 7.207 1 97.31 559 LEU A O 1
ATOM 4607 N N . ILE A 1 560 ? 12.062 -15.992 7.535 1 97 560 ILE A N 1
ATOM 4608 C CA . ILE A 1 560 ? 12.953 -14.844 7.629 1 97 560 ILE A CA 1
ATOM 4609 C C . ILE A 1 560 ? 13.891 -15.016 8.82 1 97 560 ILE A C 1
ATOM 4611 O O . ILE A 1 560 ? 15.094 -14.789 8.711 1 97 560 ILE A O 1
ATOM 4615 N N . ILE A 1 561 ? 13.352 -15.445 9.93 1 94 561 ILE A N 1
ATOM 4616 C CA . ILE A 1 561 ? 14.141 -15.641 11.141 1 94 561 ILE A CA 1
ATOM 4617 C C . ILE A 1 561 ? 15.164 -16.75 10.922 1 94 561 ILE A C 1
ATOM 4619 O O . ILE A 1 561 ? 16.344 -16.594 11.211 1 94 561 ILE A O 1
ATOM 4623 N N . ASP A 1 562 ? 14.703 -17.859 10.328 1 93.62 562 ASP A N 1
ATOM 4624 C CA . ASP A 1 562 ? 15.594 -18.984 10.055 1 93.62 562 ASP A CA 1
ATOM 4625 C C . ASP A 1 562 ? 16.672 -18.594 9.047 1 93.62 562 ASP A C 1
ATOM 4627 O O . ASP A 1 562 ? 17.828 -19 9.188 1 93.62 562 ASP A O 1
ATOM 4631 N N . ALA A 1 563 ? 16.266 -17.906 7.988 1 94.5 563 ALA A N 1
ATOM 4632 C CA . ALA A 1 563 ? 17.219 -17.469 6.961 1 94.5 563 ALA A CA 1
ATOM 4633 C C . ALA A 1 563 ? 18.266 -16.516 7.543 1 94.5 563 ALA A C 1
ATOM 4635 O O . ALA A 1 563 ? 19.453 -16.641 7.238 1 94.5 563 ALA A O 1
ATOM 4636 N N . TYR A 1 564 ? 17.781 -15.602 8.352 1 92.31 564 TYR A N 1
ATOM 4637 C CA . TYR A 1 564 ? 18.719 -14.695 9.016 1 92.31 564 TYR A CA 1
ATOM 4638 C C . TYR A 1 564 ? 19.734 -15.461 9.852 1 92.31 564 TYR A C 1
ATOM 4640 O O . TYR A 1 564 ? 20.922 -15.164 9.82 1 92.31 564 TYR A O 1
ATOM 4648 N N . ASN A 1 565 ? 19.266 -16.453 10.523 1 86.88 565 ASN A N 1
ATOM 4649 C CA . ASN A 1 565 ? 20.125 -17.281 11.359 1 86.88 565 ASN A CA 1
ATOM 4650 C C . ASN A 1 565 ? 21.047 -18.172 10.516 1 86.88 565 ASN A C 1
ATOM 4652 O O . ASN A 1 565 ? 21.938 -18.828 11.055 1 86.88 565 ASN A O 1
ATOM 4656 N N . SER A 1 566 ? 20.844 -18.141 9.195 1 86.88 566 SER A N 1
ATOM 4657 C CA . SER A 1 566 ? 21.641 -18.953 8.305 1 86.88 566 SER A CA 1
ATOM 4658 C C . SER A 1 566 ? 22.516 -18.109 7.391 1 86.88 566 SER A C 1
ATOM 4660 O O . SER A 1 566 ? 23.047 -18.594 6.391 1 86.88 566 SER A O 1
ATOM 4662 N N . GLY A 1 567 ? 22.516 -16.828 7.637 1 83.94 567 GLY A N 1
ATOM 4663 C CA . GLY A 1 567 ? 23.484 -15.977 6.965 1 83.94 567 GLY A CA 1
ATOM 4664 C C . GLY A 1 567 ? 22.859 -15.031 5.961 1 83.94 567 GLY A C 1
ATOM 4665 O O . GLY A 1 567 ? 23.547 -14.18 5.387 1 83.94 567 GLY A O 1
ATOM 4666 N N . PHE A 1 568 ? 21.531 -15.203 5.703 1 91.5 568 PHE A N 1
ATOM 4667 C CA . PHE A 1 568 ? 20.844 -14.234 4.863 1 91.5 568 PHE A CA 1
ATOM 4668 C C . PHE A 1 568 ? 20.609 -12.93 5.617 1 91.5 568 PHE A C 1
ATOM 4670 O O . PHE A 1 568 ? 20.656 -12.906 6.848 1 91.5 568 PHE A O 1
ATOM 4677 N N . LEU A 1 569 ? 20.344 -11.859 4.895 1 89.44 569 LEU A N 1
ATOM 4678 C CA . LEU A 1 569 ? 20.062 -10.57 5.512 1 89.44 569 LEU A CA 1
ATOM 4679 C C . LEU A 1 569 ? 21.156 -10.203 6.516 1 89.44 569 LEU A C 1
ATOM 4681 O O . LEU A 1 569 ? 20.859 -9.898 7.676 1 89.44 569 LEU A O 1
ATOM 4685 N N . SER A 1 570 ? 22.344 -10.156 6.094 1 77.25 570 SER A N 1
ATOM 4686 C CA . SER A 1 570 ? 23.547 -10.133 6.91 1 77.25 570 SER A CA 1
ATOM 4687 C C . SER A 1 570 ? 23.641 -8.844 7.73 1 77.25 570 SER A C 1
ATOM 4689 O O . SER A 1 570 ? 24.359 -8.781 8.719 1 77.25 570 SER A O 1
ATOM 4691 N N . SER A 1 571 ? 22.844 -7.805 7.398 1 78.31 571 SER A N 1
ATOM 4692 C CA . SER A 1 571 ? 22.828 -6.59 8.211 1 78.31 571 SER A CA 1
ATOM 4693 C C . SER A 1 571 ? 21.547 -6.5 9.039 1 78.31 571 SER A C 1
ATOM 4695 O O . SER A 1 571 ? 20.5 -6.977 8.625 1 78.31 571 SER A O 1
ATOM 4697 N N . GLU A 1 572 ? 21.734 -5.844 10.219 1 83.56 572 GLU A N 1
ATOM 4698 C CA . GLU A 1 572 ? 20.562 -5.648 11.086 1 83.56 572 GLU A CA 1
ATOM 4699 C C . GLU A 1 572 ? 19.484 -4.84 10.383 1 83.56 572 GLU A C 1
ATOM 4701 O O . GLU A 1 572 ? 18.297 -5.113 10.547 1 83.56 572 GLU A O 1
ATOM 4706 N N . SER A 1 573 ? 19.922 -3.824 9.656 1 87.44 573 SER A N 1
ATOM 4707 C CA . SER A 1 573 ? 18.984 -2.979 8.93 1 87.44 573 SER A CA 1
ATOM 4708 C C . SER A 1 573 ? 18.172 -3.791 7.93 1 87.44 573 SER A C 1
ATOM 4710 O O . SER A 1 573 ? 16.938 -3.639 7.844 1 87.44 573 SER A O 1
ATOM 4712 N N . GLU A 1 574 ? 18.844 -4.707 7.258 1 90.56 574 GLU A N 1
ATOM 4713 C CA . GLU A 1 574 ? 18.156 -5.543 6.285 1 90.56 574 GLU A CA 1
ATOM 4714 C C . GLU A 1 574 ? 17.188 -6.504 6.969 1 90.56 574 GLU A C 1
ATOM 4716 O O . GLU A 1 574 ? 16.078 -6.734 6.477 1 90.56 574 GLU A O 1
ATOM 4721 N N . TYR A 1 575 ? 17.688 -7.008 8.047 1 93.88 575 TYR A N 1
ATOM 4722 C CA . TYR A 1 575 ? 16.859 -7.926 8.828 1 93.88 575 TYR A CA 1
ATOM 4723 C C . TYR A 1 575 ? 15.594 -7.234 9.328 1 93.88 575 TYR A C 1
ATOM 4725 O O . TYR A 1 575 ? 14.484 -7.742 9.148 1 93.88 575 TYR A O 1
ATOM 4733 N N . LYS A 1 576 ? 15.773 -6.07 9.852 1 94.19 576 LYS A N 1
ATOM 4734 C CA . LYS A 1 576 ? 14.656 -5.324 10.414 1 94.19 576 LYS A CA 1
ATOM 4735 C C . LYS A 1 576 ? 13.711 -4.84 9.312 1 94.19 576 LYS A C 1
ATOM 4737 O O . LYS A 1 576 ? 12.5 -4.781 9.5 1 94.19 576 LYS A O 1
ATOM 4742 N N . GLU A 1 577 ? 14.266 -4.449 8.234 1 94.81 577 GLU A N 1
ATOM 4743 C CA . GLU A 1 577 ? 13.453 -4.047 7.094 1 94.81 577 GLU A CA 1
ATOM 4744 C C . GLU A 1 577 ? 12.539 -5.184 6.641 1 94.81 577 GLU A C 1
ATOM 4746 O O . GLU A 1 577 ? 11.352 -4.969 6.375 1 94.81 577 GLU A O 1
ATOM 4751 N N . SER A 1 578 ? 13.102 -6.367 6.551 1 96.94 578 SER A N 1
ATOM 4752 C CA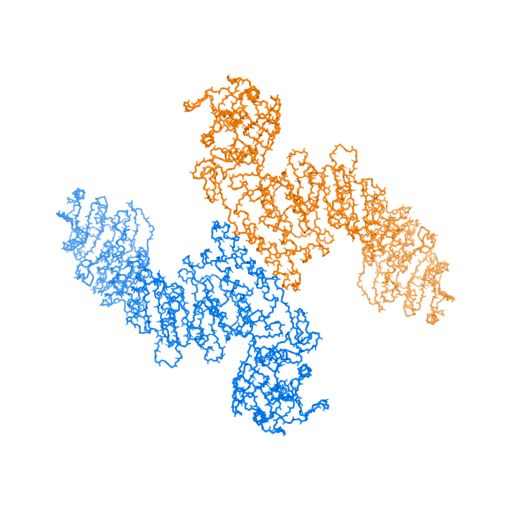 . SER A 1 578 ? 12.32 -7.531 6.145 1 96.94 578 SER A CA 1
ATOM 4753 C C . SER A 1 578 ? 11.211 -7.836 7.148 1 96.94 578 SER A C 1
ATOM 4755 O O . SER A 1 578 ? 10.07 -8.086 6.762 1 96.94 578 SER A O 1
ATOM 4757 N N . LEU A 1 579 ? 11.555 -7.793 8.406 1 96.81 579 LEU A N 1
ATOM 4758 C CA . LEU A 1 579 ? 10.578 -8.062 9.461 1 96.81 579 LEU A CA 1
ATOM 4759 C C . LEU A 1 579 ? 9.453 -7.035 9.438 1 96.81 579 LEU A C 1
ATOM 4761 O O . LEU A 1 579 ? 8.281 -7.383 9.594 1 96.81 579 LEU A O 1
ATOM 4765 N N . SER A 1 580 ? 9.828 -5.793 9.273 1 96.5 580 SER A N 1
ATOM 4766 C CA . SER A 1 580 ? 8.836 -4.727 9.25 1 96.5 580 SER A CA 1
ATOM 4767 C C . SER A 1 580 ? 7.895 -4.875 8.062 1 96.5 580 SER A C 1
ATOM 4769 O O . SER A 1 580 ? 6.695 -4.613 8.172 1 96.5 580 SER A O 1
ATOM 4771 N N . TYR A 1 581 ? 8.422 -5.258 6.961 1 96.62 581 TYR A N 1
ATOM 4772 C CA . TYR A 1 581 ? 7.562 -5.5 5.805 1 96.62 581 TYR A CA 1
ATOM 4773 C C . TYR A 1 581 ? 6.629 -6.676 6.055 1 96.62 581 TYR A C 1
ATOM 4775 O O . TYR A 1 581 ? 5.48 -6.676 5.598 1 96.62 581 TYR A O 1
ATOM 4783 N N . CYS A 1 582 ? 7.164 -7.664 6.684 1 96.81 582 CYS A N 1
ATOM 4784 C CA . CYS A 1 582 ? 6.32 -8.797 7.055 1 96.81 582 CYS A CA 1
ATOM 4785 C C . CYS A 1 582 ? 5.148 -8.344 7.918 1 96.81 582 CYS A C 1
ATOM 4787 O O . CYS A 1 582 ? 4.023 -8.812 7.738 1 96.81 582 CYS A O 1
ATOM 4789 N N . LEU A 1 583 ? 5.461 -7.473 8.852 1 97.06 583 LEU A N 1
ATOM 4790 C CA . LEU A 1 583 ? 4.41 -6.93 9.703 1 97.06 583 LEU A CA 1
ATOM 4791 C C . LEU A 1 583 ? 3.373 -6.176 8.883 1 97.06 583 LEU A C 1
ATOM 4793 O O . LEU A 1 583 ? 2.17 -6.344 9.086 1 97.06 583 LEU A O 1
ATOM 4797 N N . GLU A 1 584 ? 3.84 -5.277 8.039 1 96.62 584 GLU A N 1
ATOM 4798 C CA . GLU A 1 584 ? 2.973 -4.527 7.137 1 96.62 584 GLU A CA 1
ATOM 4799 C C . GLU A 1 584 ? 2.072 -5.457 6.332 1 96.62 584 GLU A C 1
ATOM 4801 O O . GLU A 1 584 ? 0.861 -5.242 6.25 1 96.62 584 GLU A O 1
ATOM 4806 N N . ASN A 1 585 ? 2.717 -6.477 5.762 1 96.5 585 ASN A N 1
ATOM 4807 C CA . ASN A 1 585 ? 1.984 -7.43 4.93 1 96.5 585 ASN A CA 1
ATOM 4808 C C . ASN A 1 585 ? 0.966 -8.219 5.746 1 96.5 585 ASN A C 1
ATOM 4810 O O . ASN A 1 585 ? -0.122 -8.531 5.254 1 96.5 585 ASN A O 1
ATOM 4814 N N . ALA A 1 586 ? 1.342 -8.664 6.895 1 96.5 586 ALA A N 1
ATOM 4815 C CA . ALA A 1 586 ? 0.419 -9.383 7.77 1 96.5 586 ALA A CA 1
ATOM 4816 C C . ALA A 1 586 ? -0.83 -8.547 8.047 1 96.5 586 ALA A C 1
ATOM 4818 O O . ALA A 1 586 ? -1.952 -9.055 7.965 1 96.5 586 ALA A O 1
ATOM 4819 N N . GLY A 1 587 ? -0.559 -7.266 8.406 1 96.25 587 GLY A N 1
ATOM 4820 C CA . GLY A 1 587 ? -1.698 -6.387 8.602 1 96.25 587 GLY A CA 1
ATOM 4821 C C . GLY A 1 587 ? -2.605 -6.301 7.391 1 96.25 587 GLY A C 1
ATOM 4822 O O . GLY A 1 587 ? -3.832 -6.34 7.523 1 96.25 587 GLY A O 1
ATOM 4823 N N . PHE A 1 588 ? -2.082 -6.191 6.289 1 96.38 588 PHE A N 1
ATOM 4824 C CA . PHE A 1 588 ? -2.828 -6.098 5.039 1 96.38 588 PHE A CA 1
ATOM 4825 C C . PHE A 1 588 ? -3.67 -7.348 4.812 1 96.38 588 PHE A C 1
ATOM 4827 O O . PHE A 1 588 ? -4.848 -7.254 4.457 1 96.38 588 PHE A O 1
ATOM 4834 N N . ILE A 1 589 ? -3.061 -8.508 4.969 1 95.06 589 ILE A N 1
ATOM 4835 C CA . ILE A 1 589 ? -3.73 -9.781 4.723 1 95.06 589 ILE A CA 1
ATOM 4836 C C . ILE A 1 589 ? -4.91 -9.938 5.68 1 95.06 589 ILE A C 1
ATOM 4838 O O . ILE A 1 589 ? -6.016 -10.289 5.262 1 95.06 589 ILE A O 1
ATOM 4842 N N . VAL A 1 590 ? -4.691 -9.719 6.961 1 95 590 VAL A N 1
ATOM 4843 C CA . VAL A 1 590 ? -5.75 -9.883 7.949 1 95 590 VAL A CA 1
ATOM 4844 C C . VAL A 1 590 ? -6.871 -8.883 7.684 1 95 590 VAL A C 1
ATOM 4846 O O . VAL A 1 590 ? -8.055 -9.227 7.762 1 95 590 VAL A O 1
ATOM 4849 N N . LYS A 1 591 ? -6.445 -7.602 7.391 1 94.75 591 LYS A N 1
ATOM 4850 C CA . LYS A 1 591 ? -7.438 -6.586 7.043 1 94.75 591 LYS A CA 1
ATOM 4851 C C . LYS A 1 591 ? -8.305 -7.043 5.875 1 94.75 591 LYS A C 1
ATOM 4853 O O . LYS A 1 591 ? -9.531 -6.91 5.914 1 94.75 591 LYS A O 1
ATOM 4858 N N . ASP A 1 592 ? -7.664 -7.598 4.898 1 93.31 592 ASP A N 1
ATOM 4859 C CA . ASP A 1 592 ? -8.375 -8.086 3.721 1 93.31 592 ASP A CA 1
ATOM 4860 C C . ASP A 1 592 ? -9.297 -9.25 4.078 1 93.31 592 ASP A C 1
ATOM 4862 O O . ASP A 1 592 ? -10.414 -9.344 3.559 1 93.31 592 ASP A O 1
ATOM 4866 N N . ALA A 1 593 ? -8.867 -10.148 4.871 1 92.88 593 ALA A N 1
ATOM 4867 C CA . ALA A 1 593 ? -9.68 -11.273 5.332 1 92.88 593 ALA A CA 1
ATOM 4868 C C . ALA A 1 593 ? -10.93 -10.781 6.062 1 92.88 593 ALA A C 1
ATOM 4870 O O . ALA A 1 593 ? -12.031 -11.289 5.836 1 92.88 593 ALA A O 1
ATO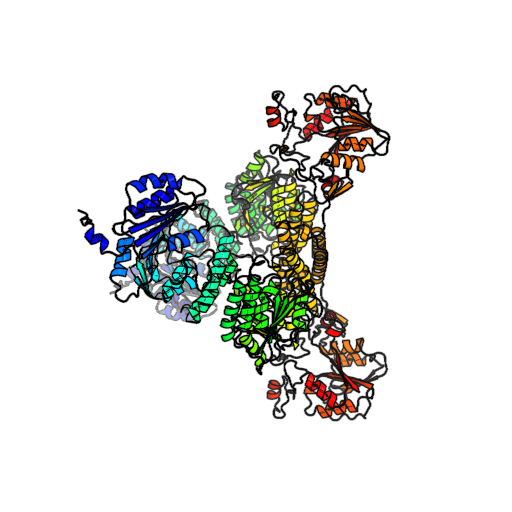M 4871 N N . VAL A 1 594 ? -10.766 -9.797 6.941 1 91.44 594 VAL A N 1
ATOM 4872 C CA . VAL A 1 594 ? -11.883 -9.242 7.703 1 91.44 594 VAL A CA 1
ATOM 4873 C C . VAL A 1 594 ? -12.891 -8.594 6.758 1 91.44 594 VAL A C 1
ATOM 4875 O O . VAL A 1 594 ? -14.094 -8.828 6.867 1 91.44 594 VAL A O 1
ATOM 4878 N N . ARG A 1 595 ? -12.43 -7.867 5.848 1 89.44 595 ARG A N 1
ATOM 4879 C CA . ARG A 1 595 ? -13.281 -7.172 4.887 1 89.44 595 ARG A CA 1
ATOM 4880 C C . ARG A 1 595 ? -14.086 -8.164 4.047 1 89.44 595 ARG A C 1
ATOM 4882 O O . ARG A 1 595 ? -15.203 -7.867 3.635 1 89.44 595 ARG A O 1
ATOM 4889 N N . ASN A 1 596 ? -13.445 -9.352 3.854 1 87.94 596 ASN A N 1
ATOM 4890 C CA . ASN A 1 596 ? -14.109 -10.375 3.043 1 87.94 596 ASN A CA 1
ATOM 4891 C C . ASN A 1 596 ? -15.016 -11.258 3.887 1 87.94 596 ASN A C 1
ATOM 4893 O O . ASN A 1 596 ? -15.508 -12.281 3.41 1 87.94 596 ASN A O 1
ATOM 4897 N N . GLY A 1 597 ? -15.227 -10.914 5.102 1 85 597 GLY A N 1
ATOM 4898 C CA . GLY A 1 597 ? -16.156 -11.633 5.973 1 85 597 GLY A CA 1
ATOM 4899 C C . GLY A 1 597 ? -15.57 -12.922 6.516 1 85 597 GLY A C 1
ATOM 4900 O O . GLY A 1 597 ? -16.312 -13.812 6.934 1 85 597 GLY A O 1
ATOM 4901 N N . GLU A 1 598 ? -14.25 -13.07 6.441 1 86.88 598 GLU A N 1
ATOM 4902 C CA . GLU A 1 598 ? -13.609 -14.305 6.887 1 86.88 598 GLU A CA 1
ATOM 4903 C C . GLU A 1 598 ? -13.016 -14.141 8.281 1 86.88 598 GLU A C 1
ATOM 4905 O O . GLU A 1 598 ? -11.859 -14.5 8.516 1 86.88 598 GLU A O 1
ATOM 4910 N N . LEU A 1 599 ? -13.719 -13.57 9.148 1 84.88 599 LEU A N 1
ATOM 4911 C CA . LEU A 1 599 ? -13.266 -13.266 10.5 1 84.88 599 LEU A CA 1
ATOM 4912 C C . LEU A 1 599 ? -12.906 -14.539 11.25 1 84.88 599 LEU A C 1
ATOM 4914 O O . LEU A 1 599 ? -11.938 -14.562 12.016 1 84.88 599 LEU A O 1
ATOM 4918 N N . ASP A 1 600 ? -13.531 -15.594 11.031 1 83 600 ASP A N 1
ATOM 4919 C CA . ASP A 1 600 ? -13.305 -16.844 11.742 1 83 600 ASP A CA 1
ATOM 4920 C C . ASP A 1 600 ? -11.953 -17.453 11.367 1 83 600 ASP A C 1
ATOM 4922 O O . ASP A 1 600 ? -11.336 -18.156 12.164 1 83 600 ASP A O 1
ATOM 4926 N N . GLN A 1 601 ? -11.523 -17.125 10.242 1 86.25 601 GLN A N 1
ATOM 4927 C CA . GLN A 1 601 ? -10.297 -17.734 9.742 1 86.25 601 GLN A CA 1
ATOM 4928 C C . GLN A 1 601 ? -9.07 -17.031 10.328 1 86.25 601 GLN A C 1
ATOM 4930 O O . GLN A 1 601 ? -7.965 -17.578 10.289 1 86.25 601 GLN A O 1
ATOM 4935 N N . ILE A 1 602 ? -9.32 -15.875 10.828 1 88.06 602 ILE A N 1
ATOM 4936 C CA . ILE A 1 602 ? -8.164 -15.117 11.297 1 88.06 602 ILE A CA 1
ATOM 4937 C C . ILE A 1 602 ? -7.723 -15.641 12.664 1 88.06 602 ILE A C 1
ATOM 4939 O O . ILE A 1 602 ? -6.574 -15.438 13.07 1 88.06 602 ILE A O 1
ATOM 4943 N N . TYR A 1 603 ? -8.656 -16.266 13.383 1 86.44 603 TYR A N 1
ATOM 4944 C CA . TYR A 1 603 ? -8.328 -16.734 14.727 1 86.44 603 TYR A CA 1
ATOM 4945 C C . TYR A 1 603 ? -7.477 -17.984 14.68 1 86.44 603 TYR A C 1
ATOM 4947 O O . TYR A 1 603 ? -7.996 -19.109 14.812 1 86.44 603 TYR A O 1
ATOM 4955 N N . ASN A 1 604 ? -6.246 -17.844 14.461 1 88.12 604 ASN A N 1
ATOM 4956 C CA . ASN A 1 604 ? -5.223 -18.875 14.344 1 88.12 604 ASN A CA 1
ATOM 4957 C C . ASN A 1 604 ? -4.074 -18.656 15.32 1 88.12 604 ASN A C 1
ATOM 4959 O O . ASN A 1 604 ? -3.348 -17.672 15.211 1 88.12 604 ASN A O 1
ATOM 4963 N N . GLU A 1 605 ? -3.877 -19.531 16.203 1 88.88 605 GLU A N 1
ATOM 4964 C CA . GLU A 1 605 ? -2.885 -19.391 17.266 1 88.88 605 GLU A CA 1
ATOM 4965 C C . GLU A 1 605 ? -1.471 -19.328 16.688 1 88.88 605 GLU A C 1
ATOM 4967 O O . GLU A 1 605 ? -0.592 -18.688 17.266 1 88.88 605 GLU A O 1
ATOM 4972 N N . LYS A 1 606 ? -1.275 -20.016 15.609 1 90.75 606 LYS A N 1
ATOM 4973 C CA . LYS A 1 606 ? 0.05 -20 15 1 90.75 606 LYS A CA 1
ATOM 4974 C C . LYS A 1 606 ? 0.391 -18.609 14.469 1 90.75 606 LYS A C 1
ATOM 4976 O O . LYS A 1 606 ? 1.527 -18.141 14.602 1 90.75 606 LYS A O 1
ATOM 4981 N N . ILE A 1 607 ? -0.625 -18.016 13.914 1 93.81 607 ILE A N 1
ATOM 4982 C CA . ILE A 1 607 ? -0.421 -16.656 13.383 1 93.81 607 ILE A CA 1
ATOM 4983 C C . ILE A 1 607 ? -0.154 -15.695 14.531 1 93.81 607 ILE A C 1
ATOM 4985 O O . ILE A 1 607 ? 0.768 -14.875 14.469 1 93.81 607 ILE A O 1
ATOM 4989 N N . LYS A 1 608 ? -0.951 -15.812 15.602 1 93.62 608 LYS A N 1
ATOM 4990 C CA . LYS A 1 608 ? -0.783 -14.969 16.781 1 93.62 608 LYS A CA 1
ATOM 4991 C C . LYS A 1 608 ? 0.615 -15.125 17.375 1 93.62 608 LYS A C 1
ATOM 4993 O O . LYS A 1 608 ? 1.297 -14.133 17.641 1 93.62 608 LYS A O 1
ATOM 4998 N N . LYS A 1 609 ? 1.065 -16.328 17.516 1 93.12 609 LYS A N 1
ATOM 4999 C CA . LYS A 1 609 ? 2.396 -16.609 18.047 1 93.12 609 LYS A CA 1
ATOM 5000 C C . LYS A 1 609 ? 3.482 -16.062 17.125 1 93.12 609 LYS A C 1
ATOM 5002 O O . LYS A 1 609 ? 4.488 -15.523 17.594 1 93.12 609 LYS A O 1
ATOM 5007 N N . GLY A 1 610 ? 3.266 -16.312 15.852 1 95.38 610 GLY A N 1
ATOM 5008 C CA . GLY A 1 610 ? 4.203 -15.781 14.875 1 95.38 610 GLY A CA 1
ATOM 5009 C C . GLY A 1 610 ? 4.355 -14.273 14.938 1 95.38 610 GLY A C 1
ATOM 5010 O O . GLY A 1 610 ? 5.473 -13.758 14.898 1 95.38 610 GLY A O 1
ATOM 5011 N N . LEU A 1 611 ? 3.275 -13.562 15.094 1 96.06 611 LEU A N 1
ATOM 5012 C CA . LEU A 1 611 ? 3.311 -12.109 15.141 1 96.06 611 LEU A CA 1
ATOM 5013 C C . LEU A 1 611 ? 3.99 -11.625 16.422 1 96.06 611 LEU A C 1
ATOM 5015 O O . LEU A 1 611 ? 4.727 -10.633 16.406 1 96.06 611 LEU A O 1
ATOM 5019 N N . ASN A 1 612 ? 3.729 -12.289 17.516 1 94.81 612 ASN A N 1
ATOM 5020 C CA . ASN A 1 612 ? 4.43 -11.953 18.75 1 94.81 612 ASN A CA 1
ATOM 5021 C C . ASN A 1 612 ? 5.938 -12.133 18.609 1 94.81 612 ASN A C 1
ATOM 5023 O O . ASN A 1 612 ? 6.715 -11.305 19.078 1 94.81 612 ASN A O 1
ATOM 5027 N N . LYS A 1 613 ? 6.289 -13.25 18 1 94 613 LYS A N 1
ATOM 5028 C CA . LYS A 1 613 ? 7.703 -13.5 17.719 1 94 613 LYS A CA 1
ATOM 5029 C C . LYS A 1 613 ? 8.297 -12.414 16.828 1 94 613 LYS A C 1
ATOM 5031 O O . LYS A 1 613 ? 9.422 -11.961 17.047 1 94 613 LYS A O 1
ATOM 5036 N N . LEU A 1 614 ? 7.535 -12.102 15.805 1 96.62 614 LEU A N 1
ATOM 5037 C CA . LEU A 1 614 ? 7.953 -11.055 14.867 1 96.62 614 LEU A CA 1
ATOM 5038 C C . LEU A 1 614 ? 8.227 -9.75 15.609 1 96.62 614 LEU A C 1
ATOM 5040 O O . LEU A 1 614 ? 9.281 -9.133 15.414 1 96.62 614 LEU A O 1
ATOM 5044 N N . VAL A 1 615 ? 7.293 -9.305 16.469 1 95.62 615 VAL A N 1
ATOM 5045 C CA . VAL A 1 615 ? 7.438 -8.062 17.219 1 95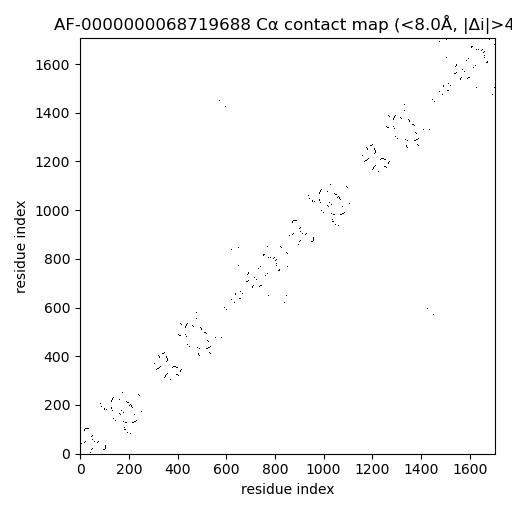.62 615 VAL A CA 1
ATOM 5046 C C . VAL A 1 615 ? 8.656 -8.156 18.141 1 95.62 615 VAL A C 1
ATOM 5048 O O . VAL A 1 615 ? 9.445 -7.207 18.234 1 95.62 615 VAL A O 1
ATOM 5051 N N . ALA A 1 616 ? 8.875 -9.25 18.719 1 93 616 ALA A N 1
ATOM 5052 C CA . ALA A 1 616 ? 10.031 -9.438 19.594 1 93 616 ALA A CA 1
ATOM 5053 C C . ALA A 1 616 ? 11.336 -9.242 18.828 1 93 616 ALA A C 1
ATOM 5055 O O . ALA A 1 616 ? 12.234 -8.531 19.297 1 93 616 ALA A O 1
ATOM 5056 N N . HIS A 1 617 ? 11.438 -9.828 17.641 1 93.31 617 HIS A N 1
ATOM 5057 C CA . HIS A 1 617 ? 12.656 -9.742 16.844 1 93.31 617 HIS A CA 1
ATOM 5058 C C . HIS A 1 617 ? 12.852 -8.336 16.281 1 93.31 617 HIS A C 1
ATOM 5060 O O . HIS A 1 617 ? 13.984 -7.879 16.141 1 93.31 617 HIS A O 1
ATOM 5066 N N . MET A 1 618 ? 11.789 -7.691 15.977 1 93.31 618 MET A N 1
ATOM 5067 C CA . MET A 1 618 ? 11.859 -6.336 15.438 1 93.31 618 MET A CA 1
ATOM 5068 C C . MET A 1 618 ? 12.469 -5.379 16.453 1 93.31 618 MET A C 1
ATOM 5070 O O . MET A 1 618 ? 13.203 -4.457 16.078 1 93.31 618 MET A O 1
ATOM 5074 N N . PHE A 1 619 ? 12.203 -5.617 17.719 1 90.62 619 PHE A N 1
ATOM 5075 C CA . PHE A 1 619 ? 12.594 -4.633 18.719 1 90.62 619 PHE A CA 1
ATOM 5076 C C . PHE A 1 619 ? 13.734 -5.156 19.578 1 90.62 619 PHE A C 1
ATOM 5078 O O . PHE A 1 619 ? 14.078 -4.555 20.609 1 90.62 619 PHE A O 1
ATOM 5085 N N . GLU A 1 620 ? 14.289 -6.266 19.156 1 85.44 620 GLU A N 1
ATOM 5086 C CA . GLU A 1 620 ? 15.484 -6.785 19.828 1 85.44 620 GLU A CA 1
ATOM 5087 C C . GLU A 1 620 ? 16.75 -6.145 19.266 1 85.44 620 GLU A C 1
ATOM 5089 O O . GLU A 1 620 ? 17.016 -6.207 18.062 1 85.44 620 GLU A O 1
ATOM 5094 N N . LYS A 1 621 ? 17.422 -5.469 20.141 1 79.62 621 LYS A N 1
ATOM 5095 C CA . LYS A 1 621 ? 18.672 -4.855 19.734 1 79.62 621 LYS A CA 1
ATOM 5096 C C . LYS A 1 621 ? 19.828 -5.844 19.828 1 79.62 621 LYS A C 1
ATOM 5098 O O . LYS A 1 621 ? 19.984 -6.531 20.844 1 79.62 621 LYS A O 1
ATOM 5103 N N . GLU A 1 622 ? 20.5 -6.016 18.719 1 74.88 622 GLU A N 1
ATOM 5104 C CA . GLU A 1 622 ? 21.688 -6.855 18.75 1 74.88 622 GLU A CA 1
ATOM 5105 C C . GLU A 1 622 ? 22.891 -6.086 19.266 1 74.88 622 GLU A C 1
ATOM 5107 O O . GLU A 1 622 ? 23.047 -4.895 18.984 1 74.88 622 GLU A O 1
ATOM 5112 N N . SER A 1 623 ? 23.469 -6.578 20.328 1 78.62 623 SER A N 1
ATOM 5113 C CA . SER A 1 623 ? 24.656 -5.922 20.875 1 78.62 623 SER A CA 1
ATOM 5114 C C . SER A 1 623 ? 25.906 -6.734 20.594 1 78.62 623 SER A C 1
ATOM 5116 O O . SER A 1 623 ? 25.891 -7.961 20.672 1 78.62 623 SER A O 1
ATOM 5118 N N . CYS A 1 624 ? 26.922 -6.043 20.047 1 86.38 624 CYS A N 1
ATOM 5119 C CA . CYS A 1 624 ? 28.234 -6.641 19.812 1 86.38 624 CYS A CA 1
ATOM 5120 C C . CYS A 1 624 ? 29.062 -6.633 21.094 1 86.38 624 CYS A C 1
ATOM 5122 O O . CYS A 1 624 ? 28.812 -5.824 21.984 1 86.38 624 CYS A O 1
ATOM 5124 N N . TYR A 1 625 ? 29.844 -7.684 21.25 1 91.88 625 TYR A N 1
ATOM 5125 C CA . TYR A 1 625 ? 30.688 -7.84 22.438 1 91.88 625 TYR A CA 1
ATOM 5126 C C . TYR A 1 625 ? 32.125 -8.242 22.047 1 91.88 625 TYR A C 1
ATOM 5128 O O . TYR A 1 625 ? 32.312 -9.094 21.172 1 91.88 625 TYR A O 1
ATOM 5136 N N . CYS A 1 626 ? 33.094 -7.5 22.562 1 93.44 626 CYS A N 1
ATOM 5137 C CA . CYS A 1 626 ? 34.469 -7.867 22.344 1 93.44 626 CYS A CA 1
ATOM 5138 C C . CYS A 1 626 ? 35.062 -8.531 23.594 1 93.44 626 CYS A C 1
ATOM 5140 O O . CYS A 1 626 ? 35.062 -7.938 24.672 1 93.44 626 CYS A O 1
ATOM 5142 N N . GLN A 1 627 ? 35.594 -9.664 23.453 1 93.19 627 GLN A N 1
ATOM 5143 C CA . GLN A 1 627 ? 36.125 -10.461 24.547 1 93.19 627 GLN A CA 1
ATOM 5144 C C . GLN A 1 627 ? 37.406 -9.875 25.094 1 93.19 627 GLN A C 1
ATOM 5146 O O . GLN A 1 627 ? 37.844 -10.203 26.203 1 93.19 627 GLN A O 1
ATOM 5151 N N . TYR A 1 628 ? 38.094 -9.062 24.375 1 94.25 628 TYR A N 1
ATOM 5152 C CA . TYR A 1 628 ? 39.375 -8.531 24.766 1 94.25 628 TYR A CA 1
ATOM 5153 C C . TYR A 1 628 ? 39.219 -7.273 25.625 1 94.25 628 TYR A C 1
ATOM 5155 O O . TYR A 1 628 ? 39.938 -7.086 26.609 1 94.25 628 TYR A O 1
ATOM 5163 N N . CYS A 1 629 ? 38.344 -6.441 25.188 1 93.12 629 CYS A N 1
ATOM 5164 C CA . CYS A 1 629 ? 38.125 -5.238 25.984 1 93.12 629 CYS A CA 1
ATOM 5165 C C . CYS A 1 629 ? 36.906 -5.379 26.875 1 93.12 629 CYS A C 1
ATOM 5167 O O . CYS A 1 629 ? 36.656 -4.516 27.719 1 93.12 629 CYS A O 1
ATOM 5169 N N . ASN A 1 630 ? 36.094 -6.387 26.766 1 92.62 630 ASN A N 1
ATOM 5170 C CA . ASN A 1 630 ? 34.875 -6.707 27.547 1 92.62 630 ASN A CA 1
ATOM 5171 C C . ASN A 1 630 ? 33.844 -5.598 27.438 1 92.62 630 ASN A C 1
ATOM 5173 O O . ASN A 1 630 ? 33.188 -5.258 28.438 1 92.62 630 ASN A O 1
ATOM 5177 N N . GLN A 1 631 ? 33.844 -5.031 26.391 1 90.5 631 GLN A N 1
ATOM 5178 C CA . GLN A 1 631 ? 32.875 -3.959 26.172 1 90.5 631 GLN A CA 1
ATOM 5179 C C . GLN A 1 631 ? 31.781 -4.387 25.188 1 90.5 631 GLN A C 1
ATOM 5181 O O . GLN A 1 631 ? 32.031 -5.176 24.281 1 90.5 631 GLN A O 1
ATOM 5186 N N . GLN A 1 632 ? 30.609 -3.885 25.469 1 88.75 632 GLN A N 1
ATOM 5187 C CA . GLN A 1 632 ? 29.469 -4.062 24.562 1 88.75 632 GLN A CA 1
ATOM 5188 C C . GLN A 1 632 ? 29.219 -2.799 23.75 1 88.75 632 GLN A C 1
ATOM 5190 O O . GLN A 1 632 ? 29.359 -1.686 24.25 1 88.75 632 GLN A O 1
ATOM 5195 N N . PHE A 1 633 ? 29.047 -2.916 22.516 1 82.31 633 PHE A N 1
ATOM 5196 C CA . PHE A 1 633 ? 28.781 -1.765 21.672 1 82.31 633 PHE A CA 1
ATOM 5197 C C . PHE A 1 633 ? 27.875 -2.152 20.5 1 82.31 633 PHE A C 1
ATOM 5199 O O . PHE A 1 633 ? 27.516 -3.318 20.359 1 82.31 633 PHE A O 1
ATOM 5206 N N . GLU A 1 634 ? 27.453 -1.154 19.734 1 76.25 634 GLU A N 1
ATOM 5207 C CA . GLU A 1 634 ? 26.422 -1.342 18.719 1 76.25 634 GLU A CA 1
ATOM 5208 C C . GLU A 1 634 ? 26.969 -2.117 17.516 1 76.25 634 GLU A C 1
ATOM 5210 O O . GLU A 1 634 ? 26.297 -3.006 16.984 1 76.25 634 GLU A O 1
ATOM 5215 N N . LYS A 1 635 ? 28.141 -1.679 17.078 1 81.06 635 LYS A N 1
ATOM 5216 C CA . LYS A 1 635 ? 28.672 -2.314 15.883 1 81.06 635 LYS A CA 1
ATOM 5217 C C . LYS A 1 635 ? 30.203 -2.275 15.883 1 81.06 635 LYS A C 1
ATOM 5219 O O . LYS A 1 635 ? 30.797 -1.317 16.375 1 81.06 635 LYS A O 1
ATOM 5224 N N . PHE A 1 636 ? 30.781 -3.389 15.305 1 88.69 636 PHE A N 1
ATOM 5225 C CA . PHE A 1 636 ? 32.219 -3.396 15.062 1 88.69 636 PHE A CA 1
ATOM 5226 C C . PHE A 1 636 ? 32.594 -2.465 13.914 1 88.69 636 PHE A C 1
ATOM 5228 O O . PHE A 1 636 ? 31.719 -2.072 13.133 1 88.69 636 PHE A O 1
ATOM 5235 N N . SER A 1 637 ? 33.844 -2.061 13.875 1 88.88 637 SER A N 1
ATOM 5236 C CA . SER A 1 637 ? 34.344 -1.194 12.812 1 88.88 637 SER A CA 1
ATOM 5237 C C . SER A 1 637 ? 34.75 -2.004 11.586 1 88.88 637 SER A C 1
ATOM 5239 O O . SER A 1 637 ? 35.188 -3.156 11.711 1 88.88 637 SER A O 1
ATOM 5241 N N . PRO A 1 638 ? 34.656 -1.407 10.336 1 87.25 638 PRO A N 1
ATOM 5242 C CA . PRO A 1 638 ? 35.031 -2.115 9.109 1 87.25 638 PRO A CA 1
ATOM 5243 C C . PRO A 1 638 ? 36.531 -2.234 8.922 1 87.25 638 PRO A C 1
ATOM 5245 O O . PRO A 1 638 ? 37.281 -1.454 9.5 1 87.25 638 PRO A O 1
ATOM 5248 N N . TRP A 1 639 ? 36.906 -3.311 8.102 1 85.25 639 TRP A N 1
ATOM 5249 C CA . TRP A 1 639 ? 38.281 -3.371 7.586 1 85.25 639 TRP A CA 1
ATOM 5250 C C . TRP A 1 639 ? 38.594 -2.174 6.691 1 85.25 639 TRP A C 1
ATOM 5252 O O . TRP A 1 639 ? 37.719 -1.728 5.93 1 85.25 639 TRP A O 1
ATOM 5262 N N . PRO A 1 640 ? 39.75 -1.66 6.863 1 78 640 PRO A N 1
ATOM 5263 C CA . PRO A 1 640 ? 40.125 -0.583 5.938 1 78 640 PRO A CA 1
ATOM 5264 C C . PRO A 1 640 ? 40 -0.999 4.473 1 78 640 PRO A C 1
ATOM 5266 O O . PRO A 1 640 ? 40.344 -2.121 4.109 1 78 640 PRO A O 1
ATOM 5269 N N . ALA A 1 641 ? 39.625 -0.137 3.625 1 78.38 641 ALA A N 1
ATOM 5270 C CA . ALA A 1 641 ? 39.25 -0.394 2.229 1 78.38 641 ALA A CA 1
ATOM 5271 C C . ALA A 1 641 ? 40.5 -0.844 1.436 1 78.38 641 ALA A C 1
ATOM 5273 O O . ALA A 1 641 ? 40.375 -1.603 0.471 1 78.38 641 ALA A O 1
ATOM 5274 N N . HIS A 1 642 ? 41.656 -0.468 1.878 1 75.56 642 HIS A N 1
ATOM 5275 C CA . HIS A 1 642 ? 42.844 -0.772 1.101 1 75.56 642 HIS A CA 1
ATOM 5276 C C . HIS A 1 642 ? 43.188 -2.258 1.168 1 75.56 642 HIS A C 1
ATOM 5278 O O . HIS A 1 642 ? 43.969 -2.758 0.361 1 75.56 642 HIS A O 1
ATOM 5284 N N . TYR A 1 643 ? 42.5 -2.994 1.996 1 75.5 643 TYR A N 1
ATOM 5285 C CA . TYR A 1 643 ? 42.719 -4.43 2.094 1 75.5 643 TYR A CA 1
ATOM 5286 C C . TYR A 1 643 ? 41.719 -5.199 1.232 1 75.5 643 TYR A C 1
ATOM 5288 O O . TYR A 1 643 ? 41.812 -6.426 1.131 1 75.5 643 TYR A O 1
ATOM 5296 N N . ASP A 1 644 ? 40.844 -4.43 0.597 1 77.56 644 ASP A N 1
ATOM 5297 C CA . ASP A 1 644 ? 39.812 -5.082 -0.216 1 77.56 644 ASP A CA 1
ATOM 5298 C C . ASP A 1 644 ? 40.438 -5.727 -1.455 1 77.56 644 ASP A C 1
ATOM 5300 O O . ASP A 1 644 ? 41.312 -5.141 -2.102 1 77.56 644 ASP A O 1
ATOM 5304 N N . PHE A 1 645 ? 40.25 -6.949 -1.694 1 79.69 645 PHE A N 1
ATOM 5305 C CA . PHE A 1 645 ? 40.688 -7.684 -2.873 1 79.69 645 PHE A CA 1
ATOM 5306 C C . PHE A 1 645 ? 39.531 -8.406 -3.535 1 79.69 645 PHE A C 1
ATOM 5308 O O . PHE A 1 645 ? 39.344 -9.609 -3.32 1 79.69 645 PHE A O 1
ATOM 5315 N N . PRO A 1 646 ? 38.781 -7.727 -4.41 1 72.88 646 PRO A N 1
ATOM 5316 C CA . PRO A 1 646 ? 37.5 -8.188 -4.926 1 72.88 646 PRO A CA 1
ATOM 5317 C C . PRO A 1 646 ? 37.625 -9.422 -5.812 1 72.88 646 PRO A C 1
ATOM 5319 O O . PRO A 1 646 ? 36.656 -10.141 -6.035 1 72.88 646 PRO A O 1
ATOM 5322 N N . LYS A 1 647 ? 38.844 -9.719 -6.234 1 77.25 647 LYS A N 1
ATOM 5323 C CA . LYS A 1 647 ? 39.062 -10.859 -7.121 1 77.25 647 LYS A CA 1
ATOM 5324 C C . LYS A 1 647 ? 38.75 -12.172 -6.414 1 77.25 647 LYS A C 1
ATOM 5326 O O . LYS A 1 647 ? 38.281 -13.133 -7.047 1 77.25 647 LYS A O 1
ATOM 5331 N N . TYR A 1 648 ? 39 -12.234 -5.109 1 83.5 648 TYR A N 1
ATOM 5332 C CA . TYR A 1 648 ? 38.844 -13.469 -4.34 1 83.5 648 TYR A CA 1
ATOM 5333 C C . TYR A 1 648 ? 37.781 -13.297 -3.238 1 83.5 648 TYR A C 1
ATOM 5335 O O . TYR A 1 648 ? 37.625 -12.211 -2.682 1 83.5 648 TYR A O 1
ATOM 5343 N N . LYS A 1 649 ? 37 -14.352 -3.07 1 84.56 649 LYS A N 1
ATOM 5344 C CA . LYS A 1 649 ? 36.094 -14.422 -1.937 1 84.56 649 LYS A CA 1
ATOM 5345 C C . LYS A 1 649 ? 36.719 -15.195 -0.775 1 84.56 649 LYS A C 1
ATOM 5347 O O . LYS A 1 649 ? 36.781 -16.422 -0.819 1 84.56 649 LYS A O 1
ATOM 5352 N N . PHE A 1 650 ? 36.969 -14.484 0.228 1 88.06 650 PHE A N 1
ATOM 5353 C CA . PHE A 1 650 ? 37.688 -15.094 1.347 1 88.06 650 PHE A CA 1
ATOM 5354 C C . PHE A 1 650 ? 36.688 -15.719 2.332 1 88.06 650 PHE A C 1
ATOM 5356 O O . PHE A 1 650 ? 35.594 -15.203 2.521 1 88.06 650 PHE A O 1
ATOM 5363 N N . GLU A 1 651 ? 37.094 -16.766 2.908 1 88.38 651 GLU A N 1
ATOM 5364 C CA . GLU A 1 651 ? 36.312 -17.5 3.896 1 88.38 651 GLU A CA 1
ATOM 5365 C C . GLU A 1 651 ? 36.062 -16.656 5.148 1 88.38 651 GLU A C 1
ATOM 5367 O O . GLU A 1 651 ? 34.938 -16.641 5.68 1 88.38 651 GLU A O 1
ATOM 5372 N N . MET A 1 652 ? 37.094 -16.047 5.617 1 87.69 652 MET A N 1
ATOM 5373 C CA . MET A 1 652 ? 37 -15.125 6.754 1 87.69 652 MET A CA 1
ATOM 5374 C C . MET A 1 652 ? 37.125 -13.68 6.297 1 87.69 652 MET A C 1
ATOM 5376 O O . MET A 1 652 ? 38.219 -13.109 6.301 1 87.69 652 MET A O 1
ATOM 5380 N N . TRP A 1 653 ? 36.062 -13.133 5.824 1 84.12 653 TRP A N 1
ATOM 5381 C CA . TRP A 1 653 ? 36.031 -11.734 5.395 1 84.12 653 TRP A CA 1
ATOM 5382 C C . TRP A 1 653 ? 34.844 -11 6.012 1 84.12 653 TRP A C 1
ATOM 5384 O O . TRP A 1 653 ? 33.781 -10.945 5.418 1 84.12 653 TRP A O 1
ATOM 5394 N N . ASN A 1 654 ? 35.156 -10.43 7.133 1 87.75 654 ASN A N 1
ATOM 5395 C CA . ASN A 1 654 ? 34.156 -9.633 7.84 1 87.75 654 ASN A CA 1
ATOM 5396 C C . ASN A 1 654 ? 34.375 -8.141 7.625 1 87.75 654 ASN A C 1
ATOM 5398 O O . ASN A 1 654 ? 34.656 -7.41 8.57 1 87.75 654 ASN A O 1
ATOM 5402 N N . LYS A 1 655 ? 34.156 -7.699 6.43 1 82.44 655 LYS A N 1
ATOM 5403 C CA . LYS A 1 655 ? 34.5 -6.355 5.965 1 82.44 655 LYS A CA 1
ATOM 5404 C C . LYS A 1 655 ? 33.906 -5.293 6.895 1 82.44 655 LYS A C 1
ATOM 5406 O O . LYS A 1 655 ? 34.594 -4.309 7.215 1 82.44 655 LYS A O 1
ATOM 5411 N N . ASP A 1 656 ? 32.688 -5.484 7.402 1 81.75 656 ASP A N 1
ATOM 5412 C CA . ASP A 1 656 ? 32 -4.426 8.125 1 81.75 656 ASP A CA 1
ATOM 5413 C C . ASP A 1 656 ? 32.156 -4.605 9.641 1 81.75 656 ASP A C 1
ATOM 5415 O O . ASP A 1 656 ? 31.781 -3.719 10.414 1 81.75 656 ASP A O 1
ATOM 5419 N N . THR A 1 657 ? 32.688 -5.762 10.031 1 87.38 657 THR A N 1
ATOM 5420 C CA . THR A 1 657 ? 32.75 -6.051 11.461 1 87.38 657 THR A CA 1
ATOM 5421 C C . THR A 1 657 ? 34.125 -6.547 11.867 1 87.38 657 THR A C 1
ATOM 5423 O O . THR A 1 657 ? 34.25 -7.297 12.836 1 87.38 657 THR A O 1
ATOM 5426 N N . GLY A 1 658 ? 35.094 -6.156 11.227 1 90.56 658 GLY A N 1
ATOM 5427 C CA . GLY A 1 658 ? 36.406 -6.758 11.344 1 90.56 658 GLY A CA 1
ATOM 5428 C C . GLY A 1 658 ? 37.188 -6.266 12.555 1 90.56 658 GLY A C 1
ATOM 5429 O O . GLY A 1 658 ? 38.031 -6.992 13.102 1 90.56 658 GLY A O 1
ATOM 5430 N N . ILE A 1 659 ? 36.906 -4.996 13.016 1 93.19 659 ILE A N 1
ATOM 5431 C CA . ILE A 1 659 ? 37.75 -4.391 14.023 1 93.19 659 ILE A CA 1
ATOM 5432 C C . ILE A 1 659 ? 36.938 -3.883 15.195 1 93.19 659 ILE A C 1
ATOM 5434 O O . ILE A 1 659 ? 35.875 -3.281 14.992 1 93.19 659 ILE A O 1
ATOM 5438 N N . CYS A 1 660 ? 37.375 -4.148 16.391 1 93.62 660 CYS A N 1
ATOM 5439 C CA . CYS A 1 660 ? 36.75 -3.566 17.562 1 93.62 660 CYS A CA 1
ATOM 5440 C C . CYS A 1 660 ? 37 -2.068 17.641 1 93.62 660 CYS A C 1
ATOM 5442 O O . CYS A 1 660 ? 38.156 -1.629 17.562 1 93.62 660 CYS A O 1
ATOM 5444 N N . PRO A 1 661 ? 36 -1.295 17.812 1 91.19 661 PRO A N 1
ATOM 5445 C CA . PRO A 1 661 ? 36.188 0.158 17.844 1 91.19 661 PRO A CA 1
ATOM 5446 C C . PRO A 1 661 ? 36.844 0.634 19.141 1 91.19 661 PRO A C 1
ATOM 5448 O O . PRO A 1 661 ? 37.281 1.783 19.234 1 91.19 661 PRO A O 1
ATOM 5451 N N . VAL A 1 662 ? 36.938 -0.252 20.125 1 92 662 VAL A N 1
ATOM 5452 C CA . VAL A 1 662 ? 37.438 0.132 21.438 1 92 662 VAL A CA 1
ATOM 5453 C C . VAL A 1 662 ? 38.906 -0.297 21.562 1 92 662 VAL A C 1
ATOM 5455 O O . VAL A 1 662 ? 39.781 0.529 21.828 1 92 662 VAL A O 1
ATOM 5458 N N . CYS A 1 663 ? 39.219 -1.56 21.266 1 93.69 663 CYS A N 1
ATOM 5459 C CA . CYS A 1 663 ? 40.562 -2.053 21.547 1 93.69 663 CYS A CA 1
ATOM 5460 C C . CYS A 1 663 ? 41.281 -2.461 20.266 1 93.69 663 CYS A C 1
ATOM 5462 O O . CYS A 1 663 ? 42.406 -2.971 20.297 1 93.69 663 CYS A O 1
ATOM 5464 N N . ASN A 1 664 ? 40.594 -2.459 19.125 1 92.56 664 ASN A N 1
ATOM 5465 C CA . ASN A 1 664 ? 41.156 -2.703 17.797 1 92.56 664 ASN A CA 1
ATOM 5466 C C . ASN A 1 664 ? 41.469 -4.184 17.578 1 92.56 664 ASN A C 1
ATOM 5468 O O . ASN A 1 664 ? 42.25 -4.535 16.719 1 92.56 664 ASN A O 1
ATOM 5472 N N . SER A 1 665 ? 40.875 -4.996 18.375 1 94.62 665 SER A N 1
ATOM 5473 C CA . SER A 1 665 ? 41.031 -6.422 18.109 1 94.62 665 SER A CA 1
ATOM 5474 C C . SER A 1 665 ? 40.438 -6.801 16.766 1 94.62 665 SER A C 1
ATOM 5476 O O . SER A 1 665 ? 39.406 -6.242 16.359 1 94.62 665 SER A O 1
ATOM 5478 N N . MET A 1 666 ? 41 -7.781 16.109 1 93.38 666 MET A N 1
ATOM 5479 C CA . MET A 1 666 ? 40.562 -8.211 14.789 1 93.38 666 MET A CA 1
ATOM 5480 C C . MET A 1 666 ? 39.594 -9.398 14.906 1 93.38 666 MET A C 1
ATOM 5482 O O . MET A 1 666 ? 39.594 -10.094 15.922 1 93.38 666 MET A O 1
ATOM 5486 N N . ASP A 1 667 ? 38.812 -9.648 13.836 1 93.81 667 ASP A N 1
ATOM 5487 C CA . ASP A 1 667 ? 37.812 -10.719 13.805 1 93.81 667 ASP A CA 1
ATOM 5488 C C . ASP A 1 667 ? 38.469 -12.078 14.07 1 93.81 667 ASP A C 1
ATOM 5490 O O . ASP A 1 667 ? 37.969 -12.859 14.875 1 93.81 667 ASP A O 1
ATOM 5494 N N . ARG A 1 668 ? 39.656 -12.32 13.508 1 93.19 668 ARG A N 1
ATOM 5495 C CA . ARG A 1 668 ? 40.312 -13.617 13.68 1 93.19 668 ARG A CA 1
ATOM 5496 C C . ARG A 1 668 ? 40.75 -13.828 15.125 1 93.19 668 ARG A C 1
ATOM 5498 O O . ARG A 1 668 ? 40.656 -14.945 15.641 1 93.19 668 ARG A O 1
ATOM 5505 N N . GLU A 1 669 ? 41.188 -12.773 15.719 1 94.62 669 GLU A N 1
ATOM 5506 C CA . GLU A 1 669 ? 41.594 -12.875 17.125 1 94.62 669 GLU A CA 1
ATOM 5507 C C . GLU A 1 669 ? 40.406 -13.258 18 1 94.62 669 GLU A C 1
ATOM 5509 O O . GLU A 1 669 ? 40.531 -14.102 18.891 1 94.62 669 GLU A O 1
ATOM 5514 N N . ARG A 1 670 ? 39.344 -12.617 17.688 1 95.19 670 ARG A N 1
ATOM 5515 C CA . ARG A 1 670 ? 38.125 -12.898 18.469 1 95.19 670 ARG A CA 1
ATOM 5516 C C . ARG A 1 670 ? 37.656 -14.328 18.25 1 95.19 670 ARG A C 1
ATOM 5518 O O . ARG A 1 670 ? 37.188 -14.984 19.172 1 95.19 670 ARG A O 1
ATOM 5525 N N . LEU A 1 671 ? 37.781 -14.773 17.062 1 95.38 671 LEU A N 1
ATOM 5526 C CA . LEU A 1 671 ? 37.438 -16.156 16.75 1 95.38 671 LEU A CA 1
ATOM 5527 C C . LEU A 1 671 ? 38.344 -17.141 17.484 1 95.38 671 LEU A C 1
ATOM 5529 O O . LEU A 1 671 ? 37.875 -18.125 18.047 1 95.38 671 LEU A O 1
ATOM 5533 N N . TYR A 1 672 ? 39.688 -16.875 17.516 1 96.38 672 TYR A N 1
ATOM 5534 C CA . TYR A 1 672 ? 40.656 -17.734 18.219 1 96.38 672 TYR A CA 1
ATOM 5535 C C . TYR A 1 672 ? 40.281 -17.844 19.688 1 96.38 672 TYR A C 1
ATOM 5537 O O . TYR A 1 672 ? 40.25 -18.938 20.25 1 96.38 672 TYR A O 1
ATOM 5545 N N . ARG A 1 673 ? 40.031 -16.719 20.172 1 95.5 673 ARG A N 1
ATOM 5546 C CA . ARG A 1 673 ? 39.719 -16.688 21.594 1 95.5 673 ARG A CA 1
ATOM 5547 C C . ARG A 1 673 ? 38.438 -17.422 21.891 1 95.5 673 ARG A C 1
ATOM 5549 O O . ARG A 1 673 ? 38.344 -18.172 22.875 1 95.5 673 ARG A O 1
ATOM 5556 N N . ALA A 1 674 ? 37.406 -17.172 21.094 1 94.69 674 ALA A N 1
ATOM 5557 C CA . ALA A 1 674 ? 36.125 -17.859 21.281 1 94.69 674 ALA A CA 1
ATOM 5558 C C . ALA A 1 674 ? 36.312 -19.375 21.281 1 94.69 674 ALA A C 1
ATOM 5560 O O . ALA A 1 674 ? 35.75 -20.078 22.125 1 94.69 674 ALA A O 1
ATOM 5561 N N . TYR A 1 675 ? 37.094 -19.859 20.359 1 95.69 675 TYR A N 1
ATOM 5562 C CA . TYR A 1 675 ? 37.344 -21.297 20.266 1 95.69 675 TYR A CA 1
ATOM 5563 C C . TYR A 1 675 ? 38.094 -21.797 21.484 1 95.69 675 TYR A C 1
ATOM 5565 O O . TYR A 1 675 ? 37.719 -22.812 22.078 1 95.69 675 TYR A O 1
ATOM 5573 N N . ILE A 1 676 ? 39.156 -21.125 21.859 1 96.06 676 ILE A N 1
ATOM 5574 C CA . ILE A 1 676 ? 40.031 -21.562 22.953 1 96.06 676 ILE A CA 1
ATOM 5575 C C . ILE A 1 676 ? 39.25 -21.578 24.266 1 96.06 676 ILE A C 1
ATOM 5577 O O . ILE A 1 676 ? 39.344 -22.531 25.031 1 96.06 676 ILE A O 1
ATOM 5581 N N . GLU A 1 677 ? 38.406 -20.625 24.406 1 94.38 677 GLU A N 1
ATOM 5582 C CA . GLU A 1 677 ? 37.656 -20.5 25.641 1 94.38 677 GLU A CA 1
ATOM 5583 C C . GLU A 1 677 ? 36.562 -21.578 25.734 1 94.38 677 GLU A C 1
ATOM 5585 O O . GLU A 1 677 ? 36.25 -22.062 26.828 1 94.38 677 GLU A O 1
ATOM 5590 N N . THR A 1 678 ? 35.969 -22 24.656 1 93.06 678 THR A N 1
ATOM 5591 C CA . THR A 1 678 ? 34.781 -22.844 24.703 1 93.06 678 THR A CA 1
ATOM 5592 C C . THR A 1 678 ? 35.125 -24.297 24.375 1 93.06 678 THR A C 1
ATOM 5594 O O . THR A 1 678 ? 34.469 -25.219 24.828 1 93.06 678 THR A O 1
ATOM 5597 N N . GLU A 1 679 ? 36.188 -24.5 23.578 1 93.94 679 GLU A N 1
ATOM 5598 C CA . GLU A 1 679 ? 36.375 -25.828 23 1 93.94 679 GLU A CA 1
ATOM 5599 C C . GLU A 1 679 ? 37.625 -26.5 23.562 1 93.94 679 GLU A C 1
ATOM 5601 O O . GLU A 1 679 ? 37.906 -27.672 23.297 1 93.94 679 GLU A O 1
ATOM 5606 N N . THR A 1 680 ? 38.469 -25.766 24.375 1 95.44 680 THR A N 1
ATOM 5607 C CA . THR A 1 680 ? 39.719 -26.344 24.828 1 95.44 680 THR A CA 1
ATOM 5608 C C . THR A 1 680 ? 39.906 -26.125 26.328 1 95.44 680 THR A C 1
ATOM 5610 O O . THR A 1 680 ? 39.125 -25.422 26.969 1 95.44 680 THR A O 1
ATOM 5613 N N . ASP A 1 681 ? 40.875 -26.75 26.891 1 94.81 681 ASP A N 1
ATOM 5614 C CA . ASP A 1 681 ? 41.219 -26.578 28.297 1 94.81 681 ASP A CA 1
ATOM 5615 C C . ASP A 1 681 ? 42.562 -25.891 28.438 1 94.81 681 ASP A C 1
ATOM 5617 O O . ASP A 1 681 ? 43.25 -26.047 29.469 1 94.81 681 ASP A O 1
ATOM 5621 N N . LEU A 1 682 ? 42.969 -25.172 27.422 1 95.25 682 LEU A N 1
ATOM 5622 C CA . LEU A 1 682 ? 44.25 -24.5 27.359 1 95.25 682 LEU A CA 1
ATOM 5623 C C . LEU A 1 682 ? 44.438 -23.562 28.547 1 95.25 682 LEU A C 1
ATOM 5625 O O . LEU A 1 682 ? 45.531 -23.438 29.078 1 95.25 682 LEU A O 1
ATOM 5629 N N . LEU A 1 683 ? 43.375 -23 28.953 1 93.31 683 LEU A N 1
ATOM 5630 C CA . LEU A 1 683 ? 43.469 -21.953 29.953 1 93.31 683 LEU A CA 1
ATOM 5631 C C . LEU A 1 683 ? 43.469 -22.531 31.359 1 93.31 683 LEU A C 1
ATOM 5633 O O . LEU A 1 683 ? 43.812 -21.844 32.312 1 93.31 683 LEU A O 1
ATOM 5637 N N . ASN A 1 684 ? 43.25 -23.891 31.547 1 92.25 684 ASN A N 1
ATOM 5638 C CA . ASN A 1 684 ? 43.062 -24.469 32.875 1 92.25 684 ASN A CA 1
ATOM 5639 C C . ASN A 1 684 ? 44.125 -25.531 33.156 1 92.25 684 ASN A C 1
ATOM 5641 O O . ASN A 1 684 ? 44.281 -25.969 34.281 1 92.25 684 ASN A O 1
ATOM 5645 N N . ARG A 1 685 ? 44.875 -25.891 32.156 1 93.62 685 ARG A N 1
ATOM 5646 C CA . ARG A 1 685 ? 45.906 -26.922 32.312 1 93.62 685 ARG A CA 1
ATOM 5647 C C . ARG A 1 685 ? 47.281 -26.406 31.906 1 93.62 685 ARG A C 1
ATOM 5649 O O . ARG A 1 685 ? 47.375 -25.422 31.172 1 93.62 685 ARG A O 1
ATOM 5656 N N . ASN A 1 686 ? 48.312 -27.125 32.438 1 94 686 ASN A N 1
ATOM 5657 C CA . ASN A 1 686 ? 49.688 -26.719 32.094 1 94 686 ASN A CA 1
ATOM 5658 C C . ASN A 1 686 ? 50.062 -27.188 30.688 1 94 686 ASN A C 1
ATOM 5660 O O . ASN A 1 686 ? 50.094 -28.391 30.406 1 94 686 ASN A O 1
ATOM 5664 N N . TYR A 1 687 ? 50.312 -26.234 29.859 1 95.19 687 TYR A N 1
ATOM 5665 C CA . TYR A 1 687 ? 50.688 -26.547 28.484 1 95.19 687 TYR A CA 1
ATOM 5666 C C . TYR A 1 687 ? 51.906 -25.734 28.062 1 95.19 687 TYR A C 1
ATOM 5668 O O . TYR A 1 687 ? 52.156 -24.641 28.578 1 95.19 687 TYR A O 1
ATOM 5676 N N . THR A 1 688 ? 52.75 -26.328 27.188 1 97.12 688 THR A N 1
ATOM 5677 C CA . THR A 1 688 ? 53.781 -25.594 26.438 1 97.12 688 THR A CA 1
ATOM 5678 C C . THR A 1 688 ? 53.25 -25.234 25.047 1 97.12 688 THR A C 1
ATOM 5680 O O . THR A 1 688 ? 52.875 -26.109 24.266 1 97.12 688 THR A O 1
ATOM 5683 N N . MET A 1 689 ? 53.281 -23.891 24.797 1 97.56 689 MET A N 1
ATOM 5684 C CA . MET A 1 689 ? 52.656 -23.422 23.562 1 97.56 689 MET A CA 1
ATOM 5685 C C . MET A 1 689 ? 53.656 -22.656 22.703 1 97.56 689 MET A C 1
ATOM 5687 O O . MET A 1 689 ? 54.438 -21.891 23.219 1 97.56 689 MET A O 1
ATOM 5691 N N . LEU A 1 690 ? 53.594 -23 21.391 1 97.56 690 LEU A N 1
ATOM 5692 C CA . LEU A 1 690 ? 54.344 -22.25 20.406 1 97.56 690 LEU A CA 1
ATOM 5693 C C . LEU A 1 690 ? 53.438 -21.375 19.547 1 97.56 690 LEU A C 1
ATOM 5695 O O . LEU A 1 690 ? 52.469 -21.875 18.984 1 97.56 690 LEU A O 1
ATOM 5699 N N . HIS A 1 691 ? 53.688 -20.109 19.531 1 97.44 691 HIS A N 1
ATOM 5700 C CA . HIS A 1 691 ? 52.938 -19.141 18.75 1 97.44 691 HIS A CA 1
ATOM 5701 C C . HIS A 1 691 ? 53.812 -18.438 17.719 1 97.44 691 HIS A C 1
ATOM 5703 O O . HIS A 1 691 ? 54.688 -17.656 18.094 1 97.44 691 HIS A O 1
ATOM 5709 N N . ILE A 1 692 ? 53.531 -18.781 16.453 1 96.62 692 ILE A N 1
ATOM 5710 C CA . ILE A 1 692 ? 54.344 -18.234 15.383 1 96.62 692 ILE A CA 1
ATOM 5711 C C . ILE A 1 692 ? 53.719 -16.938 14.867 1 96.62 692 ILE A C 1
ATOM 5713 O O . ILE A 1 692 ? 52.531 -16.906 14.539 1 96.62 692 ILE A O 1
ATOM 5717 N N . ALA A 1 693 ? 54.469 -15.844 14.75 1 93.31 693 ALA A N 1
ATOM 5718 C CA . ALA A 1 693 ? 54 -14.531 14.312 1 93.31 693 ALA A CA 1
ATOM 5719 C C . ALA A 1 693 ? 52.781 -14.094 15.094 1 93.31 693 ALA A C 1
ATOM 5721 O O . ALA A 1 693 ? 51.719 -13.875 14.508 1 93.31 693 ALA A O 1
ATOM 5722 N N . PRO A 1 694 ? 52.938 -13.93 16.375 1 94.5 694 PRO A N 1
ATOM 5723 C CA . PRO A 1 694 ? 51.812 -13.734 17.266 1 94.5 694 PRO A CA 1
ATOM 5724 C C . PRO A 1 694 ? 51.062 -12.422 17 1 94.5 694 PRO A C 1
ATOM 5726 O O . PRO A 1 694 ? 51.688 -11.383 16.781 1 94.5 694 PRO A O 1
ATOM 5729 N N . GLU A 1 695 ? 49.719 -12.508 16.984 1 92.56 695 GLU A N 1
ATOM 5730 C CA . GLU A 1 695 ? 48.875 -11.312 17 1 92.56 695 GLU A CA 1
ATOM 5731 C C . GLU A 1 695 ? 48.969 -10.602 18.359 1 92.56 695 GLU A C 1
ATOM 5733 O O . GLU A 1 695 ? 49.062 -11.25 19.391 1 92.56 695 GLU A O 1
ATOM 5738 N N . ALA A 1 696 ? 48.875 -9.336 18.266 1 89.56 696 ALA A N 1
ATOM 5739 C CA . ALA A 1 696 ? 49.156 -8.523 19.438 1 89.56 696 ALA A CA 1
ATOM 5740 C C . ALA A 1 696 ? 48.188 -8.859 20.578 1 89.56 696 ALA A C 1
ATOM 5742 O O . ALA A 1 696 ? 48.625 -9.102 21.703 1 89.56 696 ALA A O 1
ATOM 5743 N N . LYS A 1 697 ? 46.906 -8.898 20.312 1 93.94 697 LYS A N 1
ATOM 5744 C CA . LYS A 1 697 ? 45.906 -9.086 21.375 1 93.94 697 LYS A CA 1
ATOM 5745 C C . LYS A 1 697 ? 45.938 -10.516 21.922 1 93.94 697 LYS A C 1
ATOM 5747 O O . LYS A 1 697 ? 45.75 -10.734 23.109 1 93.94 697 LYS A O 1
ATOM 5752 N N . LEU A 1 698 ? 46.219 -11.398 21.109 1 94.56 698 LEU A N 1
ATOM 5753 C CA . LEU A 1 698 ? 46.312 -12.789 21.531 1 94.56 698 LEU A CA 1
ATOM 5754 C C . LEU A 1 698 ? 47.531 -13.023 22.422 1 94.56 698 LEU A C 1
ATOM 5756 O O . LEU A 1 698 ? 47.438 -13.734 23.422 1 94.56 698 LEU A O 1
ATOM 5760 N N . ARG A 1 699 ? 48.594 -12.453 21.969 1 94.81 699 ARG A N 1
ATOM 5761 C CA . ARG A 1 699 ? 49.812 -12.562 22.734 1 94.81 699 ARG A CA 1
ATOM 5762 C C . ARG A 1 699 ? 49.625 -12.016 24.156 1 94.81 699 ARG A C 1
ATOM 5764 O O . ARG A 1 699 ? 49.969 -12.672 25.125 1 94.81 699 ARG A O 1
ATOM 5771 N N . ASP A 1 700 ? 49 -10.828 24.141 1 94.38 700 ASP A N 1
ATOM 5772 C CA . ASP A 1 700 ? 48.75 -10.211 25.438 1 94.38 700 ASP A CA 1
ATOM 5773 C C . ASP A 1 700 ? 47.844 -11.094 26.297 1 94.38 700 ASP A C 1
ATOM 5775 O O . ASP A 1 700 ? 48.062 -11.234 27.5 1 94.38 700 ASP A O 1
ATOM 5779 N N . TRP A 1 701 ? 46.875 -11.656 25.672 1 95.5 701 TRP A N 1
ATOM 5780 C CA . TRP A 1 701 ? 45.906 -12.484 26.359 1 95.5 701 TRP A CA 1
ATOM 5781 C C . TRP A 1 701 ? 46.562 -13.758 26.891 1 95.5 701 TRP A C 1
ATOM 5783 O O . TRP A 1 701 ? 46.312 -14.148 28.031 1 95.5 701 TRP A O 1
ATOM 5793 N N . PHE A 1 702 ? 47.469 -14.398 26.219 1 95.38 702 PHE A N 1
ATOM 5794 C CA . PHE A 1 702 ? 48.125 -15.617 26.656 1 95.38 702 PHE A CA 1
ATOM 5795 C C . PHE A 1 702 ? 49.062 -15.336 27.812 1 95.38 702 PHE A C 1
ATOM 5797 O O . PHE A 1 702 ? 49.219 -16.172 28.719 1 95.38 702 PHE A O 1
ATOM 5804 N N . ASN A 1 703 ? 49.656 -14.18 27.75 1 93.94 703 ASN A N 1
ATOM 5805 C CA . ASN A 1 703 ? 50.656 -13.82 28.766 1 93.94 703 ASN A CA 1
ATOM 5806 C C . ASN A 1 703 ? 50 -13.633 30.125 1 93.94 703 ASN A C 1
ATOM 5808 O O . ASN A 1 703 ? 50.656 -13.633 31.156 1 93.94 703 ASN A O 1
ATOM 5812 N N . GLU A 1 704 ? 48.688 -13.562 30.141 1 93.31 704 GLU A N 1
ATOM 5813 C CA . GLU A 1 704 ? 47.938 -13.406 31.391 1 93.31 704 GLU A CA 1
ATOM 5814 C C . GLU A 1 704 ? 47.812 -14.742 32.125 1 93.31 704 GLU A C 1
ATOM 5816 O O . GLU A 1 704 ? 47.5 -14.773 33.312 1 93.31 704 GLU A O 1
ATOM 5821 N N . TYR A 1 705 ? 48.094 -15.758 31.484 1 94.75 705 TYR A N 1
ATOM 5822 C CA . TYR A 1 705 ? 47.875 -17.078 32.062 1 94.75 705 TYR A CA 1
ATOM 5823 C C . TYR A 1 705 ? 49.219 -17.734 32.438 1 94.75 705 TYR A C 1
ATOM 5825 O O . TYR A 1 705 ? 50 -18.109 31.547 1 94.75 705 TYR A O 1
ATOM 5833 N N . LYS A 1 706 ? 49.406 -18.047 33.688 1 93.12 706 LYS A N 1
ATOM 5834 C CA . LYS A 1 706 ? 50.688 -18.547 34.188 1 93.12 706 LYS A CA 1
ATOM 5835 C C . LYS A 1 706 ? 50.844 -20.047 33.906 1 93.12 706 LYS A C 1
ATOM 5837 O O . LYS A 1 706 ? 51.938 -20.562 33.906 1 93.12 706 LYS A O 1
ATOM 5842 N N . ASN A 1 707 ? 49.75 -20.719 33.719 1 94.75 707 ASN A N 1
ATOM 5843 C CA . ASN A 1 707 ? 49.781 -22.141 33.469 1 94.75 707 ASN A CA 1
ATOM 5844 C C . ASN A 1 707 ? 50.312 -22.453 32.062 1 94.75 707 ASN A C 1
ATOM 5846 O O . ASN A 1 707 ? 50.656 -23.594 31.75 1 94.75 707 ASN A O 1
ATOM 5850 N N . ILE A 1 708 ? 50.438 -21.438 31.203 1 96.12 708 ILE A N 1
ATOM 5851 C CA . ILE A 1 708 ? 50.906 -21.625 29.844 1 96.12 708 ILE A CA 1
ATOM 5852 C C . ILE A 1 708 ? 52.375 -21.219 29.734 1 96.12 708 ILE A C 1
ATOM 5854 O O . ILE A 1 708 ? 52.719 -20.062 29.969 1 96.12 708 ILE A O 1
ATOM 5858 N N . THR A 1 709 ? 53.219 -22.234 29.484 1 96.69 709 THR A N 1
ATOM 5859 C CA . THR A 1 709 ? 54.594 -21.875 29.047 1 96.69 709 THR A CA 1
ATOM 5860 C C . THR A 1 709 ? 54.562 -21.375 27.609 1 96.69 709 THR A C 1
ATOM 5862 O O . THR A 1 709 ? 54.594 -22.188 26.672 1 96.69 709 THR A O 1
ATOM 5865 N N . TYR A 1 710 ? 54.562 -20.094 27.469 1 96.25 710 TYR A N 1
ATOM 5866 C CA . TYR A 1 710 ? 54.312 -19.438 26.188 1 96.25 710 TYR A CA 1
ATOM 5867 C C . TYR A 1 710 ? 55.594 -19.062 25.484 1 96.25 710 TYR A C 1
ATOM 5869 O O . TYR A 1 710 ? 56.406 -18.281 26.016 1 96.25 710 TYR A O 1
ATOM 5877 N N . VAL A 1 711 ? 55.844 -19.703 24.359 1 95.88 711 VAL A N 1
ATOM 5878 C CA . VAL A 1 711 ? 56.938 -19.359 23.469 1 95.88 711 VAL A CA 1
ATOM 5879 C C . VAL A 1 711 ? 56.406 -18.75 22.172 1 95.88 711 VAL A C 1
ATOM 5881 O O . VAL A 1 711 ? 55.531 -19.328 21.531 1 95.88 711 VAL A O 1
ATOM 5884 N N . CYS A 1 712 ? 56.844 -17.547 21.906 1 95.44 712 CYS A N 1
ATOM 5885 C CA . CYS A 1 712 ? 56.438 -16.953 20.641 1 95.44 712 CYS A CA 1
ATOM 5886 C C . CYS A 1 712 ? 57.656 -16.578 19.797 1 95.44 712 CYS A C 1
ATOM 5888 O O . CYS A 1 712 ? 58.719 -16.359 20.328 1 95.44 712 CYS A O 1
ATOM 5890 N N . GLY A 1 713 ? 57.469 -16.625 18.484 1 94.19 713 GLY A N 1
ATOM 5891 C CA . GLY A 1 713 ? 58.594 -16.328 17.594 1 94.19 713 GLY A CA 1
ATOM 5892 C C . GLY A 1 713 ? 58.156 -15.773 16.25 1 94.19 713 GLY A C 1
ATOM 5893 O O . GLY A 1 713 ? 57 -15.844 15.898 1 94.19 713 GLY A O 1
ATOM 5894 N N . ASP A 1 714 ? 59.031 -15.148 15.578 1 93.5 714 ASP A N 1
ATOM 5895 C CA . ASP A 1 714 ? 58.875 -14.562 14.25 1 93.5 714 ASP A CA 1
ATOM 5896 C C . ASP A 1 714 ? 60.188 -14.617 13.469 1 93.5 714 ASP A C 1
ATOM 5898 O O . ASP A 1 714 ? 61.281 -14.758 14.055 1 93.5 714 ASP A O 1
ATOM 5902 N N . LEU A 1 715 ? 59.969 -14.602 12.172 1 90.75 715 LEU A N 1
ATOM 5903 C CA . LEU A 1 715 ? 61.188 -14.539 11.352 1 90.75 715 LEU A CA 1
ATOM 5904 C C . LEU A 1 715 ? 62 -13.289 11.664 1 90.75 715 LEU A C 1
ATOM 5906 O O . LEU A 1 715 ? 63.219 -13.328 11.703 1 90.75 715 LEU A O 1
ATOM 5910 N N . GLU A 1 716 ? 61.25 -12.188 11.883 1 89.25 716 GLU A N 1
ATOM 5911 C CA . GLU A 1 716 ? 61.812 -10.914 12.32 1 89.25 716 GLU A CA 1
ATOM 5912 C C . GLU A 1 716 ? 61.219 -10.461 13.641 1 89.25 716 GLU A C 1
ATOM 5914 O O . GLU A 1 716 ? 60.219 -9.719 13.656 1 89.25 716 GLU A O 1
ATOM 5919 N N . PRO A 1 717 ? 61.844 -10.805 14.734 1 89.5 717 PRO A N 1
ATOM 5920 C CA . PRO A 1 717 ? 61.281 -10.477 16.047 1 89.5 717 PRO A CA 1
ATOM 5921 C C . PRO A 1 717 ? 61.062 -8.977 16.25 1 89.5 717 PRO A C 1
ATOM 5923 O O . PRO A 1 717 ? 61.938 -8.18 15.898 1 89.5 717 PRO A O 1
ATOM 5926 N N . LYS A 1 718 ? 59.938 -8.555 16.719 1 82 718 LYS A N 1
ATOM 5927 C CA . LYS A 1 718 ? 59.562 -7.148 16.906 1 82 718 LYS A CA 1
ATOM 5928 C C . LYS A 1 718 ? 60.031 -6.637 18.266 1 82 718 LYS A C 1
ATOM 5930 O O . LYS A 1 718 ? 60.125 -5.43 18.484 1 82 718 LYS A O 1
ATOM 5935 N N . ASP A 1 719 ? 60.219 -7.645 19.25 1 85.62 719 ASP A N 1
ATOM 5936 C CA . ASP A 1 719 ? 60.688 -7.297 20.578 1 85.62 719 ASP A CA 1
ATOM 5937 C C . ASP A 1 719 ? 61.562 -8.414 21.172 1 85.62 719 ASP A C 1
ATOM 5939 O O . ASP A 1 719 ? 61.625 -9.516 20.625 1 85.62 719 ASP A O 1
ATOM 5943 N N . PRO A 1 720 ? 62.219 -8.117 22.25 1 85.31 720 PRO A N 1
ATOM 5944 C CA . PRO A 1 720 ? 63.188 -9.062 22.797 1 85.31 720 PRO A CA 1
ATOM 5945 C C . PRO A 1 720 ? 62.531 -10.336 23.344 1 85.31 720 PRO A C 1
ATOM 5947 O O . PRO A 1 720 ? 63.219 -11.359 23.5 1 85.31 720 PRO A O 1
ATOM 5950 N N . LEU A 1 721 ? 61.312 -10.289 23.641 1 86.62 721 LEU A N 1
ATOM 5951 C CA . LEU A 1 721 ? 60.656 -11.453 24.188 1 86.62 721 LEU A CA 1
ATOM 5952 C C . LEU A 1 721 ? 60.25 -12.422 23.094 1 86.62 721 LEU A C 1
ATOM 5954 O O . LEU A 1 721 ? 59.906 -13.578 23.359 1 86.62 721 LEU A O 1
ATOM 5958 N N . MET A 1 722 ? 60.375 -12.055 21.875 1 91.06 722 MET A N 1
ATOM 5959 C CA . MET A 1 722 ? 60.062 -12.875 20.719 1 91.06 722 MET A CA 1
ATOM 5960 C C . MET A 1 722 ? 61.312 -13.562 20.188 1 91.06 722 MET A C 1
ATOM 5962 O O . MET A 1 722 ? 62.344 -12.914 19.938 1 91.06 722 MET A O 1
ATOM 5966 N N . LYS A 1 723 ? 61.219 -14.836 20 1 93.75 723 LYS A N 1
ATOM 5967 C CA . LYS A 1 723 ? 62.375 -15.609 19.484 1 93.75 723 LYS A CA 1
ATOM 5968 C C . LYS A 1 723 ? 62.406 -15.562 17.969 1 93.75 723 LYS A C 1
ATOM 5970 O O . LYS A 1 723 ? 61.406 -15.391 17.312 1 93.75 723 LYS A O 1
ATOM 5975 N N . GLU A 1 724 ? 63.594 -15.57 17.5 1 93.44 724 GLU A N 1
ATOM 5976 C CA . GLU A 1 724 ? 63.75 -15.711 16.062 1 93.44 724 GLU A CA 1
ATOM 5977 C C . GLU A 1 724 ? 63.5 -17.156 15.609 1 93.44 724 GLU A C 1
ATOM 5979 O O . GLU A 1 724 ? 64.25 -18.062 15.93 1 93.44 724 GLU A O 1
ATOM 5984 N N . ILE A 1 725 ? 62.406 -17.297 14.906 1 94.25 725 ILE A N 1
ATOM 5985 C CA . ILE A 1 725 ? 62 -18.641 14.492 1 94.25 725 ILE A CA 1
ATOM 5986 C C . ILE A 1 725 ? 61.688 -18.641 12.992 1 94.25 725 ILE A C 1
ATOM 5988 O O . ILE A 1 725 ? 60.844 -17.891 12.523 1 94.25 725 ILE A O 1
ATOM 5992 N N . ASP A 1 726 ? 62.438 -19.422 12.25 1 94.62 726 ASP A N 1
ATOM 5993 C CA . ASP A 1 726 ? 62.125 -19.766 10.867 1 94.62 726 ASP A CA 1
ATOM 5994 C C . ASP A 1 726 ? 61.25 -21.031 10.805 1 94.62 726 ASP A C 1
ATOM 5996 O O . ASP A 1 726 ? 61.719 -22.125 11.133 1 94.62 726 ASP A O 1
ATOM 6000 N N . VAL A 1 727 ? 60.062 -20.906 10.328 1 95.94 727 VAL A N 1
ATOM 6001 C CA . VAL A 1 727 ? 59.094 -21.969 10.414 1 95.94 727 VAL A CA 1
ATOM 6002 C C . VAL A 1 727 ? 59.5 -23.156 9.531 1 95.94 727 VAL A C 1
ATOM 6004 O O . VAL A 1 727 ? 59.062 -24.281 9.727 1 95.94 727 VAL A O 1
ATOM 6007 N N . THR A 1 728 ? 60.469 -22.922 8.578 1 96 728 THR A N 1
ATOM 6008 C CA . THR A 1 728 ? 60.938 -24 7.73 1 96 728 THR A CA 1
ATOM 6009 C C . THR A 1 728 ? 62.094 -24.734 8.406 1 96 728 THR A C 1
ATOM 6011 O O . THR A 1 728 ? 62.531 -25.797 7.93 1 96 728 THR A O 1
ATOM 6014 N N . ARG A 1 729 ? 62.625 -24.125 9.438 1 94.69 729 ARG A N 1
ATOM 6015 C CA . ARG A 1 729 ? 63.688 -24.734 10.203 1 94.69 729 ARG A CA 1
ATOM 6016 C C . ARG A 1 729 ? 63.594 -24.375 11.68 1 94.69 729 ARG A C 1
ATOM 6018 O O . ARG A 1 729 ? 64.438 -23.609 12.195 1 94.69 729 ARG A O 1
ATOM 6025 N N . ILE A 1 730 ? 62.688 -24.906 12.359 1 95.25 730 ILE A N 1
ATOM 6026 C CA . ILE A 1 730 ? 62.438 -24.609 13.766 1 95.25 730 ILE A CA 1
ATOM 6027 C C . ILE A 1 730 ? 63.5 -25.281 14.625 1 95.25 730 ILE A C 1
ATOM 6029 O O . ILE A 1 730 ? 63.719 -26.484 14.516 1 95.25 730 ILE A O 1
ATOM 6033 N N . THR A 1 731 ? 64.125 -24.641 15.492 1 92.94 731 THR A N 1
ATOM 6034 C CA . THR A 1 731 ? 65.312 -25.109 16.219 1 92.94 731 THR A CA 1
ATOM 6035 C C . THR A 1 731 ? 64.938 -25.953 17.406 1 92.94 731 THR A C 1
ATOM 6037 O O . THR A 1 731 ? 65.75 -26.594 18.031 1 92.94 731 THR A O 1
ATOM 6040 N N . TYR A 1 732 ? 63.719 -26.047 17.719 1 95.69 732 TYR A N 1
ATOM 6041 C CA . TYR A 1 732 ? 63.281 -26.844 18.859 1 95.69 732 TYR A CA 1
ATOM 6042 C C . TYR A 1 732 ? 63.219 -28.328 18.5 1 95.69 732 TYR A C 1
ATOM 6044 O O . TYR A 1 732 ? 63 -28.672 17.328 1 95.69 732 TYR A O 1
ATOM 6052 N N . ASP A 1 733 ? 63.344 -29.141 19.438 1 96.06 733 ASP A N 1
ATOM 6053 C CA . ASP A 1 733 ? 63.344 -30.594 19.234 1 96.06 733 ASP A CA 1
ATOM 6054 C C . ASP A 1 733 ? 61.938 -31.094 18.906 1 96.06 733 ASP A C 1
ATOM 6056 O O . ASP A 1 733 ? 60.938 -30.391 19.141 1 96.06 733 ASP A O 1
ATOM 6060 N N . SER A 1 734 ? 61.906 -32.344 18.391 1 96.75 734 SER A N 1
ATOM 6061 C CA . SER A 1 734 ? 60.625 -32.969 18.125 1 96.75 734 SER A CA 1
ATOM 6062 C C . SER A 1 734 ? 59.812 -33.156 19.391 1 96.75 734 SER A C 1
ATOM 6064 O O . SER A 1 734 ? 60.375 -33.375 20.469 1 96.75 734 SER A O 1
ATOM 6066 N N . ASN A 1 735 ? 58.562 -32.969 19.328 1 97.5 735 ASN A N 1
ATOM 6067 C CA . ASN A 1 735 ? 57.625 -33.219 20.422 1 97.5 735 ASN A CA 1
ATOM 6068 C C . ASN A 1 735 ? 57.906 -32.312 21.609 1 97.5 735 ASN A C 1
ATOM 6070 O O . ASN A 1 735 ? 57.969 -32.781 22.75 1 97.5 735 ASN A O 1
ATOM 6074 N N . THR A 1 736 ? 58.062 -31.062 21.297 1 97.75 736 THR A N 1
ATOM 6075 C CA . THR A 1 736 ? 58.406 -30.109 22.344 1 97.75 736 THR A CA 1
ATOM 6076 C C . THR A 1 736 ? 57.125 -29.406 22.844 1 97.75 736 THR A C 1
ATOM 6078 O O . THR A 1 736 ? 57 -29.156 24.047 1 97.75 736 THR A O 1
ATOM 6081 N N . PHE A 1 737 ? 56.219 -29.125 21.984 1 98 737 PHE A N 1
ATOM 6082 C CA . PHE A 1 737 ? 55.094 -28.25 22.328 1 98 737 PHE A CA 1
ATOM 6083 C C . PHE A 1 737 ? 53.812 -29.047 22.391 1 98 737 PHE A C 1
ATOM 6085 O O . PHE A 1 737 ? 53.562 -29.938 21.578 1 98 737 PHE A O 1
ATOM 6092 N N . ASP A 1 738 ? 52.906 -28.672 23.344 1 97.81 738 ASP A N 1
ATOM 6093 C CA . ASP A 1 738 ? 51.594 -29.266 23.469 1 97.81 738 ASP A CA 1
ATOM 6094 C C . ASP A 1 738 ? 50.625 -28.625 22.5 1 97.81 738 ASP A C 1
ATOM 6096 O O . ASP A 1 738 ? 49.656 -29.266 22.047 1 97.81 738 ASP A O 1
ATOM 6100 N N . VAL A 1 739 ? 50.781 -27.344 22.281 1 98.12 739 VAL A N 1
ATOM 6101 C CA . VAL A 1 739 ? 49.875 -26.562 21.453 1 98.12 739 VAL A CA 1
ATOM 6102 C C . VAL A 1 739 ? 50.688 -25.656 20.516 1 98.12 739 VAL A C 1
ATOM 6104 O O . VAL A 1 739 ? 51.719 -25.109 20.891 1 98.12 739 VAL A O 1
ATOM 6107 N N . ILE A 1 740 ? 50.219 -25.562 19.266 1 98 740 ILE A N 1
ATOM 6108 C CA . ILE A 1 740 ? 50.875 -24.656 18.312 1 98 740 ILE A CA 1
ATOM 6109 C C . ILE A 1 740 ? 49.812 -23.734 17.688 1 98 740 ILE A C 1
ATOM 6111 O O . ILE A 1 740 ? 48.719 -24.156 17.391 1 98 740 ILE A O 1
ATOM 6115 N N . LEU A 1 741 ? 50.125 -22.5 17.531 1 97.69 741 LEU A N 1
ATOM 6116 C CA . LEU A 1 741 ? 49.312 -21.516 16.812 1 97.69 741 LEU A CA 1
ATOM 6117 C C . LEU A 1 741 ? 50.156 -20.844 15.727 1 97.69 741 LEU A C 1
ATOM 6119 O O . LEU A 1 741 ? 51.188 -20.25 16.016 1 97.69 741 LEU A O 1
ATOM 6123 N N . CYS A 1 742 ? 49.844 -21.031 14.523 1 97.38 742 CYS A N 1
ATOM 6124 C CA . CYS A 1 742 ? 50.469 -20.438 13.352 1 97.38 742 CYS A CA 1
ATOM 6125 C C . CYS A 1 742 ? 49.438 -19.859 12.398 1 97.38 742 CYS A C 1
ATOM 6127 O O . CYS A 1 742 ? 48.812 -20.578 11.617 1 97.38 742 CYS A O 1
ATOM 6129 N N . SER A 1 743 ? 49.25 -18.609 12.492 1 94.62 743 SER A N 1
ATOM 6130 C CA . SER A 1 743 ? 48.188 -17.953 11.734 1 94.62 743 SER A CA 1
ATOM 6131 C C . SER A 1 743 ? 48.75 -16.922 10.766 1 94.62 743 SER A C 1
ATOM 6133 O O . SER A 1 743 ? 49.5 -16.031 11.172 1 94.62 743 SER A O 1
ATOM 6135 N N . HIS A 1 744 ? 48.344 -17.078 9.477 1 93.69 744 HIS A N 1
ATOM 6136 C CA . HIS A 1 744 ? 48.656 -16.109 8.422 1 93.69 744 HIS A CA 1
ATOM 6137 C C . HIS A 1 744 ? 50.188 -15.984 8.242 1 93.69 744 HIS A C 1
ATOM 6139 O O . HIS A 1 744 ? 50.719 -14.867 8.219 1 93.69 744 HIS A O 1
ATOM 6145 N N . VAL A 1 745 ? 50.812 -17.047 8.141 1 95.5 745 VAL A N 1
ATOM 6146 C CA . VAL A 1 745 ? 52.25 -17.125 7.945 1 95.5 745 VAL A CA 1
ATOM 6147 C C . VAL A 1 745 ? 52.562 -17.953 6.695 1 95.5 745 VAL A C 1
ATOM 6149 O O . VAL A 1 745 ? 53.312 -17.5 5.828 1 95.5 745 VAL A O 1
ATOM 6152 N N . LEU A 1 746 ? 51.938 -19.016 6.512 1 96.19 746 LEU A N 1
ATOM 6153 C CA . LEU A 1 746 ? 52.281 -20.016 5.516 1 96.19 746 LEU A CA 1
ATOM 6154 C C . LEU A 1 746 ? 52.062 -19.484 4.105 1 96.19 746 LEU A C 1
ATOM 6156 O O . LEU A 1 746 ? 52.656 -19.969 3.15 1 96.19 746 LEU A O 1
ATOM 6160 N N . GLU A 1 747 ? 51.156 -18.484 3.918 1 95 747 GLU A N 1
ATOM 6161 C CA . GLU A 1 747 ? 50.906 -17.891 2.607 1 95 747 GLU A CA 1
ATOM 6162 C C . GLU A 1 747 ? 52.125 -17.094 2.143 1 95 747 GLU A C 1
ATOM 6164 O O . GLU A 1 747 ? 52.219 -16.75 0.963 1 95 747 GLU A O 1
ATOM 6169 N N . HIS A 1 748 ? 53.094 -16.828 3.094 1 94 748 HIS A N 1
ATOM 6170 C CA . HIS A 1 748 ? 54.281 -16.078 2.785 1 94 748 HIS A CA 1
ATOM 6171 C C . HIS A 1 748 ? 55.469 -17 2.572 1 94 748 HIS A C 1
ATOM 6173 O O . HIS A 1 748 ? 56.531 -16.562 2.127 1 94 748 HIS A O 1
ATOM 6179 N N . VAL A 1 749 ? 55.344 -18.266 2.865 1 94.75 749 VAL A N 1
ATOM 6180 C CA . VAL A 1 749 ? 56.438 -19.203 2.908 1 94.75 749 VAL A CA 1
ATOM 6181 C C . VAL A 1 749 ? 56.531 -19.984 1.597 1 94.75 749 VAL A C 1
ATOM 6183 O O . VAL A 1 749 ? 55.594 -20.734 1.263 1 94.75 749 VAL A O 1
ATOM 6186 N N . PRO A 1 750 ? 57.594 -19.844 0.855 1 92.62 750 PRO A N 1
ATOM 6187 C CA . PRO A 1 750 ? 57.688 -20.562 -0.418 1 92.62 750 PRO A CA 1
ATOM 6188 C C . PRO A 1 750 ? 57.594 -22.078 -0.249 1 92.62 750 PRO A C 1
ATOM 6190 O O . PRO A 1 750 ? 56.812 -22.734 -0.954 1 92.62 750 PRO A O 1
ATOM 6193 N N . ASP A 1 751 ? 58.281 -22.609 0.717 1 93.94 751 ASP A N 1
ATOM 6194 C CA . ASP A 1 751 ? 58.219 -24.047 0.973 1 93.94 751 ASP A CA 1
ATOM 6195 C C . ASP A 1 751 ? 57.281 -24.344 2.158 1 93.94 751 ASP A C 1
ATOM 6197 O O . ASP A 1 751 ? 57.75 -24.719 3.232 1 93.94 751 ASP A O 1
ATOM 6201 N N . ASP A 1 752 ? 56.031 -24.266 1.903 1 95.81 752 ASP A N 1
ATOM 6202 C CA . ASP A 1 752 ? 55.062 -24.438 2.98 1 95.81 752 ASP A CA 1
ATOM 6203 C C . ASP A 1 752 ? 55 -25.891 3.428 1 95.81 752 ASP A C 1
ATOM 6205 O O . ASP A 1 752 ? 54.688 -26.188 4.586 1 95.81 752 ASP A O 1
ATOM 6209 N N . ASP A 1 753 ? 55.312 -26.797 2.559 1 95.81 753 ASP A N 1
ATOM 6210 C CA . ASP A 1 753 ? 55.344 -28.203 2.93 1 95.81 753 ASP A CA 1
ATOM 6211 C C . ASP A 1 753 ? 56.375 -28.469 4.035 1 95.81 753 ASP A C 1
ATOM 6213 O O . ASP A 1 753 ? 56.062 -29.156 5.012 1 95.81 753 ASP A O 1
ATOM 6217 N N . LYS A 1 754 ? 57.531 -27.969 3.828 1 96.75 754 LYS A N 1
ATOM 6218 C CA . LYS A 1 754 ? 58.594 -28.109 4.836 1 96.75 754 LYS A CA 1
ATOM 6219 C C . LYS A 1 754 ? 58.188 -27.453 6.148 1 96.75 754 LYS A C 1
ATOM 6221 O O . LYS A 1 754 ? 58.438 -28 7.227 1 96.75 754 LYS A O 1
ATOM 6226 N N . ALA A 1 755 ? 57.625 -26.281 5.996 1 97.69 755 ALA A N 1
ATOM 6227 C CA . ALA A 1 755 ? 57.188 -25.562 7.188 1 97.69 755 ALA A CA 1
ATOM 6228 C C . ALA A 1 755 ? 56.156 -26.391 7.969 1 97.69 755 ALA A C 1
ATOM 6230 O O . ALA A 1 755 ? 56.25 -26.5 9.195 1 97.69 755 ALA A O 1
ATOM 6231 N N . MET A 1 756 ? 55.156 -26.984 7.301 1 98.12 756 MET A N 1
ATOM 6232 C CA . MET A 1 756 ? 54.094 -27.781 7.938 1 98.12 756 MET A CA 1
ATOM 6233 C C . MET A 1 756 ? 54.688 -29.031 8.586 1 98.12 756 MET A C 1
ATOM 6235 O O . MET A 1 756 ? 54.25 -29.422 9.672 1 98.12 756 MET A O 1
ATOM 6239 N N . ARG A 1 757 ? 55.688 -29.562 7.988 1 97.62 757 ARG A N 1
ATOM 6240 C CA . ARG A 1 757 ? 56.344 -30.734 8.562 1 97.62 757 ARG A CA 1
ATOM 6241 C C . ARG A 1 757 ? 57.094 -30.359 9.836 1 97.62 757 ARG A C 1
ATOM 6243 O O . ARG A 1 757 ? 57.125 -31.141 10.797 1 97.62 757 ARG A O 1
ATOM 6250 N N . GLU A 1 758 ? 57.719 -29.172 9.766 1 97.81 758 GLU A N 1
ATOM 6251 C CA . GLU A 1 758 ? 58.438 -28.703 10.953 1 97.81 758 GLU A CA 1
ATOM 6252 C C . GLU A 1 758 ? 57.438 -28.453 12.102 1 97.81 758 GLU A C 1
ATOM 6254 O O . GLU A 1 758 ? 57.75 -28.781 13.258 1 97.81 758 GLU A O 1
ATOM 6259 N N . LEU A 1 759 ? 56.312 -27.875 11.773 1 98.06 759 LEU A N 1
ATOM 6260 C CA . LEU A 1 759 ? 55.281 -27.656 12.781 1 98.06 759 LEU A CA 1
ATOM 6261 C C . LEU A 1 759 ? 54.781 -28.969 13.359 1 98.06 759 LEU A C 1
ATOM 6263 O O . LEU A 1 759 ? 54.562 -29.078 14.562 1 98.06 759 LEU A O 1
ATOM 6267 N N . TYR A 1 760 ? 54.625 -29.969 12.469 1 98.19 760 TYR A N 1
ATOM 6268 C CA . TYR A 1 760 ? 54.219 -31.297 12.914 1 98.19 760 TYR A CA 1
ATOM 6269 C C . TYR A 1 760 ? 55.281 -31.906 13.82 1 98.19 760 TYR A C 1
ATOM 6271 O O . TYR A 1 760 ? 54.938 -32.5 14.852 1 98.19 760 TYR A O 1
ATOM 6279 N N . ARG A 1 761 ? 56.531 -31.703 13.438 1 98 761 ARG A N 1
ATOM 6280 C CA . ARG A 1 761 ? 57.625 -32.312 14.164 1 98 761 ARG A CA 1
ATOM 6281 C C . ARG A 1 761 ? 57.688 -31.797 15.602 1 98 761 ARG A C 1
ATOM 6283 O O . ARG A 1 761 ? 57.875 -32.594 16.531 1 98 761 ARG A O 1
ATOM 6290 N N . VAL A 1 762 ? 57.469 -30.531 15.773 1 97.94 762 VAL A N 1
ATOM 6291 C CA . VAL A 1 762 ? 57.719 -29.938 17.094 1 97.94 762 VAL A CA 1
ATOM 6292 C C . VAL A 1 762 ? 56.469 -30.141 17.969 1 97.94 762 VAL A C 1
ATOM 6294 O O . VAL A 1 762 ? 56.531 -29.969 19.188 1 97.94 762 VAL A O 1
ATOM 6297 N N . LEU A 1 763 ? 55.312 -30.469 17.375 1 98.19 763 LEU A N 1
ATOM 6298 C CA . LEU A 1 763 ? 54.094 -30.75 18.125 1 98.19 763 LEU A CA 1
ATOM 6299 C C . LEU A 1 763 ? 54.156 -32.125 18.812 1 98.19 763 LEU A C 1
ATOM 6301 O O . LEU A 1 763 ? 54.594 -33.094 18.188 1 98.19 763 LEU A O 1
ATOM 6305 N N . LYS A 1 764 ? 53.75 -32.281 20.047 1 97.75 764 LYS A N 1
ATOM 6306 C CA . LYS A 1 764 ? 53.75 -33.531 20.781 1 97.75 764 LYS A CA 1
ATOM 6307 C C . LYS A 1 764 ? 52.656 -34.469 20.281 1 97.75 764 LYS A C 1
ATOM 6309 O O . LYS A 1 764 ? 51.625 -34.031 19.734 1 97.75 764 LYS A O 1
ATOM 6314 N N . PRO A 1 765 ? 52.938 -35.75 20.5 1 96.25 765 PRO A N 1
ATOM 6315 C CA . PRO A 1 765 ? 51.812 -36.656 20.266 1 96.25 765 PRO A CA 1
ATOM 6316 C C . PRO A 1 765 ? 50.594 -36.344 21.125 1 96.25 765 PRO A C 1
ATOM 6318 O O . PRO A 1 765 ? 50.719 -36.062 22.312 1 96.25 765 PRO A O 1
ATOM 6321 N N . ASN A 1 766 ? 49.406 -36.25 20.547 1 94.81 766 ASN A N 1
ATOM 6322 C CA . ASN A 1 766 ? 48.156 -35.875 21.156 1 94.81 766 ASN A CA 1
ATOM 6323 C C . ASN A 1 766 ? 48.031 -34.375 21.344 1 94.81 766 ASN A C 1
ATOM 6325 O O . ASN A 1 766 ? 47.125 -33.875 22.016 1 94.81 766 ASN A O 1
ATOM 6329 N N . GLY A 1 767 ? 49.031 -33.656 20.844 1 97.44 767 GLY A N 1
ATOM 6330 C CA . GLY A 1 767 ? 48.938 -32.219 20.828 1 97.44 767 GLY A CA 1
ATOM 6331 C C . GLY A 1 767 ? 48 -31.672 19.766 1 97.44 767 GLY A C 1
ATOM 6332 O O . GLY A 1 767 ? 47.5 -32.438 18.922 1 97.44 767 GLY A O 1
ATOM 6333 N N . TRP A 1 768 ? 47.625 -30.391 19.891 1 97.62 768 TRP A N 1
ATOM 6334 C CA . TRP A 1 768 ? 46.719 -29.766 18.922 1 97.62 768 TRP A CA 1
ATOM 6335 C C . TRP A 1 768 ? 47.188 -28.359 18.578 1 97.62 768 TRP A C 1
ATOM 6337 O O . TRP A 1 768 ? 48.156 -27.859 19.172 1 97.62 768 TRP A O 1
ATOM 6347 N N . GLY A 1 769 ? 46.625 -27.844 17.578 1 97.69 769 GLY A N 1
ATOM 6348 C CA . GLY A 1 769 ? 47 -26.5 17.188 1 97.69 769 GLY A CA 1
ATOM 6349 C C . GLY A 1 769 ? 46.031 -25.859 16.219 1 97.69 769 GLY A C 1
ATOM 6350 O O . GLY A 1 769 ? 45.062 -26.5 15.789 1 97.69 769 GLY A O 1
ATOM 6351 N N . ILE A 1 770 ? 46.188 -24.562 16.031 1 97.69 770 ILE A N 1
ATOM 6352 C CA . ILE A 1 770 ? 45.438 -23.797 15.023 1 97.69 770 ILE A CA 1
ATOM 6353 C C . ILE A 1 770 ? 46.406 -23.328 13.938 1 97.69 770 ILE A C 1
ATOM 6355 O O . ILE A 1 770 ? 47.375 -22.594 14.219 1 97.69 770 ILE A O 1
ATOM 6359 N N . ILE A 1 771 ? 46.25 -23.812 12.781 1 97.44 771 ILE A N 1
ATOM 6360 C CA . ILE A 1 771 ? 47 -23.328 11.633 1 97.44 771 ILE A CA 1
ATOM 6361 C C . ILE A 1 771 ? 46.062 -22.672 10.633 1 97.44 771 ILE A C 1
ATOM 6363 O O . ILE A 1 771 ? 45.188 -23.328 10.055 1 97.44 771 ILE A O 1
ATOM 6367 N N . GLN A 1 772 ? 46.156 -21.422 10.516 1 95.38 772 GLN A N 1
ATOM 6368 C CA . GLN A 1 772 ? 45.188 -20.641 9.742 1 95.38 772 GLN A CA 1
ATOM 6369 C C . GLN A 1 772 ? 45.875 -19.891 8.602 1 95.38 772 GLN A C 1
ATOM 6371 O O . GLN A 1 772 ? 47 -19.406 8.758 1 95.38 772 GLN A O 1
ATOM 6376 N N . VAL A 1 773 ? 45.281 -19.859 7.414 1 95.38 773 VAL A N 1
ATOM 6377 C CA . VAL A 1 773 ? 45.719 -19.094 6.246 1 95.38 773 VAL A CA 1
ATOM 6378 C C . VAL A 1 773 ? 44.5 -18.422 5.59 1 95.38 773 VAL A C 1
ATOM 6380 O O . VAL A 1 773 ? 43.375 -18.781 5.863 1 95.38 773 VAL A O 1
ATOM 6383 N N . PRO A 1 774 ? 44.781 -17.344 4.836 1 92.88 774 PRO A N 1
ATOM 6384 C CA . PRO A 1 774 ? 43.656 -16.828 4.059 1 92.88 774 PRO A CA 1
ATOM 6385 C C . PRO A 1 774 ? 43.156 -17.828 3.025 1 92.88 774 PRO A C 1
ATOM 6387 O O . PRO A 1 774 ? 43.844 -18.141 2.055 1 92.88 774 PRO A O 1
ATOM 6390 N N . ILE A 1 775 ? 41.969 -18.281 3.289 1 94.25 775 ILE A N 1
ATOM 6391 C CA . ILE A 1 775 ? 41.375 -19.266 2.404 1 94.25 775 ILE A CA 1
ATOM 6392 C C . ILE A 1 775 ? 40.375 -18.578 1.454 1 94.25 775 ILE A C 1
ATOM 6394 O O . ILE A 1 775 ? 39.594 -17.75 1.879 1 94.25 775 ILE A O 1
ATOM 6398 N N . VAL A 1 776 ? 40.531 -18.922 0.198 1 90.75 776 VAL A N 1
ATOM 6399 C CA . VAL A 1 776 ? 39.625 -18.391 -0.814 1 90.75 776 VAL A CA 1
ATOM 6400 C C . VAL A 1 776 ? 38.594 -19.453 -1.217 1 90.75 776 VAL A C 1
ATOM 6402 O O . VAL A 1 776 ? 38.969 -20.625 -1.394 1 90.75 776 VAL A O 1
ATOM 6405 N N . MET A 1 777 ? 37.344 -19.016 -1.328 1 86.06 777 MET A N 1
ATOM 6406 C CA . MET A 1 777 ? 36.25 -19.969 -1.51 1 86.06 777 MET A CA 1
ATOM 6407 C C . MET A 1 777 ? 35.906 -20.125 -2.986 1 86.06 777 MET A C 1
ATOM 6409 O O . MET A 1 777 ? 35.25 -21.078 -3.377 1 86.06 777 MET A O 1
ATOM 6413 N N . ASN A 1 778 ? 36.344 -19.266 -3.846 1 78.5 778 ASN A N 1
ATOM 6414 C CA . ASN A 1 778 ? 35.906 -19.297 -5.23 1 78.5 778 ASN A CA 1
ATOM 6415 C C . ASN A 1 778 ? 36.969 -19.812 -6.172 1 78.5 778 ASN A C 1
ATOM 6417 O O . ASN A 1 778 ? 37.031 -19.406 -7.336 1 78.5 778 ASN A O 1
ATOM 6421 N N . VAL A 1 779 ? 38 -20.547 -5.562 1 83.56 779 VAL A N 1
ATOM 6422 C CA . VAL A 1 779 ? 39.031 -21.234 -6.371 1 83.56 779 VAL A CA 1
ATOM 6423 C C . VAL A 1 779 ? 39.031 -22.719 -6.043 1 83.56 779 VAL A C 1
ATOM 6425 O O . VAL A 1 779 ? 38.781 -23.109 -4.898 1 83.56 779 VAL A O 1
ATOM 6428 N N . ASP A 1 780 ? 39.188 -23.562 -7.09 1 81.75 780 ASP A N 1
ATOM 6429 C CA . ASP A 1 780 ? 39.094 -25 -6.941 1 81.75 780 ASP A CA 1
ATOM 6430 C C . ASP A 1 780 ? 40.406 -25.609 -6.48 1 81.75 780 ASP A C 1
ATOM 6432 O O . ASP A 1 780 ? 40.438 -26.719 -5.953 1 81.75 780 ASP A O 1
ATOM 6436 N N . PHE A 1 781 ? 41.469 -24.875 -6.742 1 88 781 PHE A N 1
ATOM 6437 C CA . PHE A 1 781 ? 42.781 -25.391 -6.387 1 88 781 PHE A CA 1
ATOM 6438 C C . PHE A 1 781 ? 43.656 -24.281 -5.805 1 88 781 PHE A C 1
ATOM 6440 O O . PHE A 1 781 ? 43.344 -23.094 -5.957 1 88 781 PHE A O 1
ATOM 6447 N N . ILE A 1 782 ? 44.719 -24.688 -5.113 1 93.25 782 ILE A N 1
ATOM 6448 C CA . ILE A 1 782 ? 45.688 -23.719 -4.598 1 93.25 782 ILE A CA 1
ATOM 6449 C C . ILE A 1 782 ? 46.312 -22.953 -5.758 1 93.25 782 ILE A C 1
ATOM 6451 O O . ILE A 1 782 ? 46.781 -23.562 -6.727 1 93.25 782 ILE A O 1
ATOM 6455 N N . VAL A 1 783 ? 46.25 -21.641 -5.738 1 92.56 783 VAL A N 1
ATOM 6456 C CA . VAL A 1 783 ? 46.844 -20.812 -6.781 1 92.56 783 VAL A CA 1
ATOM 6457 C C . VAL A 1 783 ? 48.25 -20.438 -6.398 1 92.56 783 VAL A C 1
ATOM 6459 O O . VAL A 1 783 ? 48.469 -19.672 -5.453 1 92.56 783 VAL A O 1
ATOM 6462 N N . GLU A 1 784 ? 49.219 -21.031 -6.938 1 92.62 784 GLU A N 1
ATOM 6463 C CA . GLU A 1 784 ? 50.625 -20.719 -6.715 1 92.62 784 GLU A CA 1
ATOM 6464 C C . GLU A 1 784 ? 51.406 -20.781 -8.016 1 92.62 784 GLU A C 1
ATOM 6466 O O . GLU A 1 784 ? 51.062 -21.547 -8.922 1 92.62 784 GLU A O 1
ATOM 6471 N N . ASN A 1 785 ? 52.312 -19.844 -8.297 1 87 785 ASN A N 1
ATOM 6472 C CA . ASN A 1 785 ? 53.156 -19.734 -9.469 1 87 785 ASN A CA 1
ATOM 6473 C C . ASN A 1 785 ? 54.562 -19.266 -9.102 1 87 785 ASN A C 1
ATOM 6475 O O . ASN A 1 785 ? 54.75 -18.109 -8.703 1 87 785 ASN A O 1
ATOM 6479 N N . GLU A 1 786 ? 55.594 -20.125 -9.242 1 82.69 786 GLU A N 1
ATOM 6480 C CA . GLU A 1 786 ? 56.969 -19.844 -8.852 1 82.69 786 GLU A CA 1
ATOM 6481 C C . GLU A 1 786 ? 57.594 -18.75 -9.727 1 82.69 786 GLU A C 1
ATOM 6483 O O . GLU A 1 786 ? 58.562 -18.109 -9.352 1 82.69 786 GLU A O 1
ATOM 6488 N N . LEU A 1 787 ? 56.938 -18.469 -10.82 1 82.88 787 LEU A N 1
ATOM 6489 C CA . LEU A 1 787 ? 57.469 -17.484 -11.758 1 82.88 787 LEU A CA 1
ATOM 6490 C C . LEU A 1 787 ? 57.094 -16.078 -11.328 1 82.88 787 LEU A C 1
ATOM 6492 O O . LEU A 1 787 ? 57.656 -15.094 -11.82 1 82.88 787 LEU A O 1
ATOM 6496 N N . ILE A 1 788 ? 56.188 -15.922 -10.414 1 89.25 788 ILE A N 1
ATOM 6497 C CA . ILE A 1 788 ? 55.781 -14.625 -9.898 1 89.25 788 ILE A CA 1
ATOM 6498 C C . ILE A 1 788 ? 56.656 -14.234 -8.719 1 89.25 788 ILE A C 1
ATOM 6500 O O . ILE A 1 788 ? 56.469 -14.703 -7.598 1 89.25 788 ILE A O 1
ATOM 6504 N N . VAL A 1 789 ? 57.688 -13.43 -8.875 1 84.44 789 VAL A N 1
ATOM 6505 C CA . VAL A 1 789 ? 58.719 -13.219 -7.848 1 84.44 789 VAL A CA 1
ATOM 6506 C C . VAL A 1 789 ? 58.719 -11.75 -7.434 1 84.44 789 VAL A C 1
ATOM 6508 O O . VAL A 1 789 ? 59.188 -11.406 -6.344 1 84.44 789 VAL A O 1
ATOM 6511 N N . THR A 1 790 ? 58.156 -10.82 -8.164 1 87.94 790 THR A N 1
ATOM 6512 C CA . THR A 1 790 ? 58.188 -9.398 -7.82 1 87.94 790 THR A CA 1
ATOM 6513 C C . THR A 1 790 ? 57.031 -9.031 -6.91 1 87.94 790 THR A C 1
ATOM 6515 O O . THR A 1 790 ? 55.938 -9.578 -7.051 1 87.94 790 THR A O 1
ATOM 6518 N N . PRO A 1 791 ? 57.281 -8.156 -6.004 1 88.19 791 PRO A N 1
ATOM 6519 C CA . PRO A 1 791 ? 56.219 -7.73 -5.082 1 88.19 791 PRO A CA 1
ATOM 6520 C C . PRO A 1 791 ? 54.969 -7.219 -5.805 1 88.19 791 PRO A C 1
ATOM 6522 O O . PRO A 1 791 ? 53.844 -7.477 -5.367 1 88.19 791 PRO A O 1
ATOM 6525 N N . GLN A 1 792 ? 55.094 -6.547 -6.922 1 85.12 792 GLN A N 1
ATOM 6526 C CA . GLN A 1 792 ? 54 -5.992 -7.672 1 85.12 792 GLN A CA 1
ATOM 6527 C C . GLN A 1 792 ? 53.125 -7.098 -8.273 1 85.12 792 GLN A C 1
ATOM 6529 O O . GLN A 1 792 ? 51.906 -7.039 -8.219 1 85.12 792 GLN A O 1
ATOM 6534 N N . LEU A 1 793 ? 53.812 -8.055 -8.82 1 86 793 LEU A N 1
ATOM 6535 C CA . LEU A 1 793 ? 53.094 -9.172 -9.422 1 86 793 LEU A CA 1
ATOM 6536 C C . LEU A 1 793 ? 52.438 -10.023 -8.359 1 86 793 LEU A C 1
ATOM 6538 O O . LEU A 1 793 ? 51.344 -10.555 -8.578 1 86 793 LEU A O 1
ATOM 6542 N N . ARG A 1 794 ? 53.062 -10.148 -7.266 1 89.62 794 ARG A N 1
ATOM 6543 C CA . ARG A 1 794 ? 52.5 -10.898 -6.16 1 89.62 794 ARG A CA 1
ATOM 6544 C C . ARG A 1 794 ? 51.219 -10.227 -5.645 1 89.62 794 ARG A C 1
ATOM 6546 O O . ARG A 1 794 ? 50.25 -10.898 -5.344 1 89.62 794 ARG A O 1
ATOM 6553 N N . LYS A 1 795 ? 51.344 -8.945 -5.59 1 88.75 795 LYS A N 1
ATOM 6554 C CA . LYS A 1 795 ? 50.156 -8.195 -5.145 1 88.75 795 LYS A CA 1
ATOM 6555 C C . LYS A 1 795 ? 49 -8.391 -6.098 1 88.75 795 LYS A C 1
ATOM 6557 O O . LYS A 1 795 ? 47.844 -8.539 -5.664 1 88.75 795 LYS A O 1
ATOM 6562 N N . LEU A 1 796 ? 49.219 -8.438 -7.336 1 85.94 796 LEU A N 1
ATOM 6563 C CA . LEU A 1 796 ? 48.188 -8.609 -8.352 1 85.94 796 LEU A CA 1
ATOM 6564 C C . LEU A 1 796 ? 47.625 -10.031 -8.328 1 85.94 796 LEU A C 1
ATOM 6566 O O . LEU A 1 796 ? 46.406 -10.234 -8.492 1 85.94 796 LEU A O 1
ATOM 6570 N N . ALA A 1 797 ? 48.531 -10.891 -8.055 1 87.62 797 ALA A N 1
ATOM 6571 C CA . ALA A 1 797 ? 48.156 -12.297 -8.164 1 87.62 797 ALA A CA 1
ATOM 6572 C C . ALA A 1 797 ? 47.562 -12.812 -6.852 1 87.62 797 ALA A C 1
ATOM 6574 O O . ALA A 1 797 ? 46.594 -13.586 -6.852 1 87.62 797 ALA A O 1
ATOM 6575 N N . PHE A 1 798 ? 48.188 -12.359 -5.812 1 89.88 798 PHE A N 1
ATOM 6576 C CA . PHE A 1 798 ? 47.875 -13.008 -4.543 1 89.88 798 PHE A CA 1
ATOM 6577 C C . PHE A 1 798 ? 47.344 -12 -3.543 1 89.88 798 PHE A C 1
ATOM 6579 O O . PHE A 1 798 ? 47.031 -12.352 -2.396 1 89.88 798 PHE A O 1
ATOM 6586 N N . GLY A 1 799 ? 47.219 -10.734 -3.857 1 84.69 799 GLY A N 1
ATOM 6587 C CA . GLY A 1 799 ? 46.531 -9.742 -3.043 1 84.69 799 GLY A CA 1
ATOM 6588 C C . GLY A 1 799 ? 47.5 -8.922 -2.195 1 84.69 799 GLY A C 1
ATOM 6589 O O . GLY A 1 799 ? 47.125 -7.824 -1.743 1 84.69 799 GLY A O 1
ATOM 6590 N N . GLN A 1 800 ? 48.625 -9.508 -1.841 1 88.38 800 GLN A N 1
ATOM 6591 C CA . GLN A 1 800 ? 49.656 -8.805 -1.061 1 88.38 800 GLN A CA 1
ATOM 6592 C C . GLN A 1 800 ? 51.031 -9.008 -1.658 1 88.38 800 GLN A C 1
ATOM 6594 O O . GLN A 1 800 ? 51.312 -10.039 -2.281 1 88.38 800 GLN A O 1
ATOM 6599 N N . GLU A 1 801 ? 51.938 -8.125 -1.353 1 88.38 801 GLU A N 1
ATOM 6600 C CA . GLU A 1 801 ? 53.25 -8.078 -1.971 1 88.38 801 GLU A CA 1
ATOM 6601 C C . GLU A 1 801 ? 54.125 -9.25 -1.512 1 88.38 801 GLU A C 1
ATOM 6603 O O . GLU A 1 801 ? 55.062 -9.633 -2.195 1 88.38 801 GLU A O 1
ATOM 6608 N N . ASP A 1 802 ? 53.75 -9.828 -0.427 1 90 802 ASP A N 1
ATOM 6609 C CA . ASP A 1 802 ? 54.656 -10.844 0.123 1 90 802 ASP A CA 1
ATOM 6610 C C . ASP A 1 802 ? 53.969 -12.211 0.159 1 90 802 ASP A C 1
ATOM 6612 O O . ASP A 1 802 ? 54.469 -13.156 0.755 1 90 802 ASP A O 1
ATOM 6616 N N . HIS A 1 803 ? 52.844 -12.305 -0.484 1 92.75 803 HIS A N 1
ATOM 6617 C CA . HIS A 1 803 ? 52.188 -13.602 -0.625 1 92.75 803 HIS A CA 1
ATOM 6618 C C . HIS A 1 803 ? 52.75 -14.383 -1.795 1 92.75 803 HIS A C 1
ATOM 6620 O O . HIS A 1 803 ? 53.156 -13.797 -2.805 1 92.75 803 HIS A O 1
ATOM 6626 N N . VAL A 1 804 ? 52.781 -15.711 -1.64 1 94.19 804 VAL A N 1
ATOM 6627 C CA . VAL A 1 804 ? 53.344 -16.5 -2.727 1 94.19 804 VAL A CA 1
ATOM 6628 C C . VAL A 1 804 ? 52.312 -17.5 -3.24 1 94.19 804 VAL A C 1
ATOM 6630 O O . VAL A 1 804 ? 52.531 -18.219 -4.207 1 94.19 804 VAL A O 1
ATOM 6633 N N . ARG A 1 805 ? 51.125 -17.453 -2.572 1 95.38 805 ARG A N 1
ATOM 6634 C CA . ARG A 1 805 ? 50.062 -18.359 -3.006 1 95.38 805 ARG A CA 1
ATOM 6635 C C . ARG A 1 805 ? 48.719 -17.953 -2.418 1 95.38 805 ARG A C 1
ATOM 6637 O O . ARG A 1 805 ? 48.656 -17.078 -1.544 1 95.38 805 ARG A O 1
ATOM 6644 N N . ILE A 1 806 ? 47.719 -18.547 -2.971 1 93 806 ILE A N 1
ATOM 6645 C CA . ILE A 1 806 ? 46.344 -18.5 -2.451 1 93 806 ILE A CA 1
ATOM 6646 C C . ILE A 1 806 ? 45.844 -19.906 -2.186 1 93 806 ILE A C 1
ATOM 6648 O O . ILE A 1 806 ? 45.906 -20.766 -3.064 1 93 806 ILE A O 1
ATOM 6652 N N . TYR A 1 807 ? 45.375 -20.109 -0.952 1 95.19 807 TYR A N 1
ATOM 6653 C CA . TYR A 1 807 ? 44.875 -21.438 -0.593 1 95.19 807 TYR A CA 1
ATOM 6654 C C . TYR A 1 807 ? 43.375 -21.547 -0.839 1 95.19 807 TYR A C 1
ATOM 6656 O O . TYR A 1 807 ? 42.656 -20.578 -0.65 1 95.19 807 TYR A O 1
ATOM 6664 N N . ASN A 1 808 ? 42.969 -22.688 -1.323 1 93.44 808 ASN A N 1
ATOM 6665 C CA . ASN A 1 808 ? 41.594 -23.078 -1.167 1 93.44 808 ASN A CA 1
ATOM 6666 C C . ASN A 1 808 ? 41.406 -24.094 -0.034 1 93.44 808 ASN A C 1
ATOM 6668 O O . ASN A 1 808 ? 42.406 -24.625 0.485 1 93.44 808 ASN A O 1
ATOM 6672 N N . GLN A 1 809 ? 40.219 -24.328 0.403 1 92.38 809 GLN A N 1
ATOM 6673 C CA . GLN A 1 809 ? 39.969 -25.109 1.604 1 92.38 809 GLN A CA 1
ATOM 6674 C C . GLN A 1 809 ? 40.469 -26.547 1.448 1 92.38 809 GLN A C 1
ATOM 6676 O O . GLN A 1 809 ? 41.25 -27.016 2.27 1 92.38 809 GLN A O 1
ATOM 6681 N N . SER A 1 810 ? 40.094 -27.234 0.365 1 92.5 810 SER A N 1
ATOM 6682 C CA . SER A 1 810 ? 40.438 -28.641 0.164 1 92.5 810 SER A CA 1
ATOM 6683 C C . SER A 1 810 ? 41.969 -28.812 0.005 1 92.5 810 SER A C 1
ATOM 6685 O O . SER A 1 810 ? 42.531 -29.75 0.547 1 92.5 810 SER A O 1
ATOM 6687 N N . GLY A 1 811 ? 42.5 -27.922 -0.767 1 94.5 811 GLY A N 1
ATOM 6688 C CA . GLY A 1 811 ? 43.938 -27.969 -0.966 1 94.5 811 GLY A CA 1
ATOM 6689 C C . GLY A 1 811 ? 44.719 -27.766 0.313 1 94.5 811 GLY A C 1
ATOM 6690 O O . GLY A 1 811 ? 45.719 -28.453 0.558 1 94.5 811 GLY A O 1
ATOM 6691 N N . PHE A 1 812 ? 44.344 -26.875 1.083 1 95.56 812 PHE A N 1
ATOM 6692 C CA . PHE A 1 812 ? 45.031 -26.578 2.34 1 95.56 812 PHE A CA 1
ATOM 6693 C C . PHE A 1 812 ? 44.938 -27.766 3.293 1 95.56 812 PHE A C 1
ATOM 6695 O O . PHE A 1 812 ? 45.938 -28.156 3.9 1 95.56 812 PHE A O 1
ATOM 6702 N N . ILE A 1 813 ? 43.75 -28.344 3.455 1 96.12 813 ILE A N 1
ATOM 6703 C CA . ILE A 1 813 ? 43.531 -29.5 4.312 1 96.12 813 ILE A CA 1
ATOM 6704 C C . ILE A 1 813 ? 44.438 -30.641 3.857 1 96.12 813 ILE A C 1
ATOM 6706 O O . ILE A 1 813 ? 45.094 -31.297 4.68 1 96.12 813 ILE A O 1
ATOM 6710 N N . GLN A 1 814 ? 44.469 -30.812 2.564 1 95.5 814 GLN A N 1
ATOM 6711 C CA . GLN A 1 814 ? 45.281 -31.891 2.016 1 95.5 814 GLN A CA 1
ATOM 6712 C C . GLN A 1 814 ? 46.75 -31.672 2.334 1 95.5 814 GLN A C 1
ATOM 6714 O O . GLN A 1 814 ? 47.469 -32.625 2.666 1 95.5 814 GLN A O 1
ATOM 6719 N N . ARG A 1 815 ? 47.25 -30.453 2.232 1 96.75 815 ARG A N 1
ATOM 6720 C CA . ARG A 1 815 ? 48.625 -30.156 2.543 1 96.75 815 ARG A CA 1
ATOM 6721 C C . ARG A 1 815 ? 48.938 -30.438 4.012 1 96.75 815 ARG A C 1
ATOM 6723 O O . ARG A 1 815 ? 50 -30.969 4.336 1 96.75 815 ARG A O 1
ATOM 6730 N N . LEU A 1 816 ? 48.062 -30.078 4.863 1 97.38 816 LEU A N 1
ATOM 6731 C CA . LEU A 1 816 ? 48.25 -30.344 6.289 1 97.38 816 LEU A CA 1
ATOM 6732 C C . LEU A 1 816 ? 48.25 -31.844 6.57 1 97.38 816 LEU A C 1
ATOM 6734 O O . LEU A 1 816 ? 49.062 -32.312 7.348 1 97.38 816 LEU A O 1
ATOM 6738 N N . MET A 1 817 ? 47.375 -32.562 5.941 1 97.44 817 MET A N 1
ATOM 6739 C CA . MET A 1 817 ? 47.312 -34 6.125 1 97.44 817 MET A CA 1
ATOM 6740 C C . MET A 1 817 ? 48.594 -34.656 5.602 1 97.44 817 MET A C 1
ATOM 6742 O O . MET A 1 817 ? 49.094 -35.625 6.207 1 97.44 817 MET A O 1
ATOM 6746 N N . ASN A 1 818 ? 49.062 -34.188 4.469 1 96.75 818 ASN A N 1
ATOM 6747 C CA . ASN A 1 818 ? 50.312 -34.719 3.898 1 96.75 818 ASN A CA 1
ATOM 6748 C C . ASN A 1 818 ? 51.5 -34.531 4.855 1 96.75 818 ASN A C 1
ATOM 6750 O O . ASN A 1 818 ? 52.438 -35.344 4.84 1 96.75 818 ASN A O 1
ATOM 6754 N N . ALA A 1 819 ? 51.438 -33.469 5.625 1 97.06 819 ALA A N 1
ATOM 6755 C CA . ALA A 1 819 ? 52.5 -33.219 6.602 1 97.06 819 ALA A CA 1
ATOM 6756 C C . ALA A 1 819 ? 52.344 -34.125 7.816 1 97.06 819 ALA A C 1
ATOM 6758 O O . ALA A 1 819 ? 53.25 -34.219 8.656 1 97.06 819 ALA A O 1
ATOM 6759 N N . GLY A 1 820 ? 51.156 -34.781 7.938 1 96.62 820 GLY A N 1
ATOM 6760 C CA . GLY A 1 820 ? 50.938 -35.75 8.992 1 96.62 820 GLY A CA 1
ATOM 6761 C C . GLY A 1 820 ? 49.812 -35.375 9.945 1 96.62 820 GLY A C 1
ATOM 6762 O O . GLY A 1 820 ? 49.469 -36.156 10.82 1 96.62 820 GLY A O 1
ATOM 6763 N N . PHE A 1 821 ? 49.25 -34.25 9.781 1 97.69 821 PHE A N 1
ATOM 6764 C CA . PHE A 1 821 ? 48.25 -33.75 10.727 1 97.69 821 PHE A CA 1
ATOM 6765 C C . PHE A 1 821 ? 46.906 -34.406 10.484 1 97.69 821 PHE A C 1
ATOM 6767 O O . PHE A 1 821 ? 46.531 -34.719 9.336 1 97.69 821 PHE A O 1
ATOM 6774 N N . LYS A 1 822 ? 46.125 -34.562 11.562 1 97.56 822 LYS A N 1
ATOM 6775 C CA . LYS A 1 822 ? 44.656 -34.688 11.477 1 97.56 822 LYS A CA 1
ATOM 6776 C C . LYS A 1 822 ? 44 -33.312 11.531 1 97.56 822 LYS A C 1
ATOM 6778 O O . LYS A 1 822 ? 44.375 -32.469 12.367 1 97.56 822 LYS A O 1
ATOM 6783 N N . VAL A 1 823 ? 43.125 -33.094 10.594 1 97.12 823 VAL A N 1
ATOM 6784 C CA . VAL A 1 823 ? 42.562 -31.75 10.492 1 97.12 823 VAL A CA 1
ATOM 6785 C C . VAL A 1 823 ? 41.062 -31.781 10.875 1 97.12 823 VAL A C 1
ATOM 6787 O O . VAL A 1 823 ? 40.312 -32.625 10.391 1 97.12 823 VAL A O 1
ATOM 6790 N N . GLU A 1 824 ? 40.656 -30.906 11.797 1 96 824 GLU A N 1
ATOM 6791 C CA . GLU A 1 824 ? 39.25 -30.688 12.18 1 96 824 GLU A CA 1
ATOM 6792 C C . GLU A 1 824 ? 38.844 -29.25 11.914 1 96 824 GLU A C 1
ATOM 6794 O O . GLU A 1 824 ? 39.594 -28.312 12.203 1 96 824 GLU A O 1
ATOM 6799 N N . LEU A 1 825 ? 37.688 -29.125 11.289 1 94.81 825 LEU A N 1
ATOM 6800 C CA . LEU A 1 825 ? 37.156 -27.781 11.008 1 94.81 825 LEU A CA 1
ATOM 6801 C C . LEU A 1 825 ? 36.219 -27.328 12.094 1 94.81 825 LEU A C 1
ATOM 6803 O O . LEU A 1 825 ? 35.438 -28.125 12.609 1 94.81 825 LEU A O 1
ATOM 6807 N N . TYR A 1 826 ? 36.344 -26.047 12.523 1 94.5 826 TYR A N 1
ATOM 6808 C CA . TYR A 1 826 ? 35.469 -25.422 13.516 1 94.5 826 TYR A CA 1
ATOM 6809 C C . TYR A 1 826 ? 34.812 -24.172 12.953 1 94.5 826 TYR A C 1
ATOM 6811 O O . TYR A 1 826 ? 35.5 -23.25 12.5 1 94.5 826 TYR A O 1
ATOM 6819 N N . ASN A 1 827 ? 33.531 -24.156 12.969 1 93.06 827 ASN A N 1
ATOM 6820 C CA . ASN A 1 827 ? 32.75 -23 12.578 1 93.06 827 ASN A CA 1
ATOM 6821 C C . ASN A 1 827 ? 31.844 -22.516 13.727 1 93.06 827 ASN A C 1
ATOM 6823 O O . ASN A 1 827 ? 30.938 -23.234 14.156 1 93.06 827 ASN A O 1
ATOM 6827 N N . ILE A 1 828 ? 32.094 -21.297 14.156 1 90.62 828 ILE A N 1
ATOM 6828 C CA . ILE A 1 828 ? 31.438 -20.812 15.352 1 90.62 828 ILE A CA 1
ATOM 6829 C C . ILE A 1 828 ? 29.938 -20.672 15.078 1 90.62 828 ILE A C 1
ATOM 6831 O O . ILE A 1 828 ? 29.109 -20.922 15.961 1 90.62 828 ILE A O 1
ATOM 6835 N N . ALA A 1 829 ? 29.562 -20.188 13.953 1 89 829 ALA A N 1
ATOM 6836 C CA . ALA A 1 829 ? 28.156 -20.031 13.625 1 89 829 ALA A CA 1
ATOM 6837 C C . ALA A 1 829 ? 27.422 -21.375 13.656 1 89 829 ALA A C 1
ATOM 6839 O O . ALA A 1 829 ? 26.266 -21.453 14.078 1 89 829 ALA A O 1
ATOM 6840 N N . GLU A 1 830 ? 28.062 -22.438 13.25 1 85.75 830 GLU A N 1
ATOM 6841 C CA . GLU A 1 830 ? 27.484 -23.766 13.242 1 85.75 830 GLU A CA 1
ATOM 6842 C C . GLU A 1 830 ? 27.422 -24.359 14.648 1 85.75 830 GLU A C 1
ATOM 6844 O O . GLU A 1 830 ? 26.438 -25.016 15.008 1 85.75 830 GLU A O 1
ATOM 6849 N N . LYS A 1 831 ? 28.422 -24.062 15.414 1 88.38 831 LYS A N 1
ATOM 6850 C CA . LYS A 1 831 ? 28.547 -24.688 16.734 1 88.38 831 LYS A CA 1
ATOM 6851 C C . LYS A 1 831 ? 27.75 -23.922 17.781 1 88.38 831 LYS A C 1
ATOM 6853 O O . LYS A 1 831 ? 27.172 -24.531 18.672 1 88.38 831 LYS A O 1
ATOM 6858 N N . GLN A 1 832 ? 27.766 -22.609 17.641 1 87.56 832 GLN A N 1
ATOM 6859 C CA . GLN A 1 832 ? 27.188 -21.797 18.703 1 87.56 832 GLN A CA 1
ATOM 6860 C C . GLN A 1 832 ? 26.016 -20.969 18.188 1 87.56 832 GLN A C 1
ATOM 6862 O O . GLN A 1 832 ? 25.359 -20.266 18.953 1 87.56 832 GLN A O 1
ATOM 6867 N N . GLY A 1 833 ? 25.812 -21.078 17 1 86.31 833 GLY A N 1
ATOM 6868 C CA . GLY A 1 833 ? 24.719 -20.328 16.406 1 86.31 833 GLY A CA 1
ATOM 6869 C C . GLY A 1 833 ? 25.156 -19 15.805 1 86.31 833 GLY A C 1
ATOM 6870 O O . GLY A 1 833 ? 26.188 -18.453 16.203 1 86.31 833 GLY A O 1
ATOM 6871 N N . MET A 1 834 ? 24.344 -18.516 14.914 1 85.38 834 MET A N 1
ATOM 6872 C CA . MET A 1 834 ? 24.688 -17.281 14.195 1 85.38 834 MET A CA 1
ATOM 6873 C C . MET A 1 834 ? 24.625 -16.078 15.133 1 85.38 834 MET A C 1
ATOM 6875 O O . MET A 1 834 ? 25.391 -15.125 14.961 1 85.38 834 MET A O 1
ATOM 6879 N N . LYS A 1 835 ? 23.766 -16.094 16.094 1 82.94 835 LYS A N 1
ATOM 6880 C CA . LYS A 1 835 ? 23.656 -15.008 17.047 1 82.94 835 LYS A CA 1
ATOM 6881 C C . LYS A 1 835 ? 24.969 -14.82 17.812 1 82.94 835 LYS A C 1
ATOM 6883 O O . LYS A 1 835 ? 25.438 -13.695 17.984 1 82.94 835 LYS A O 1
ATOM 6888 N N . SER A 1 836 ? 25.484 -15.953 18.141 1 87.06 836 SER A N 1
ATOM 6889 C CA . SER A 1 836 ? 26.75 -15.922 18.844 1 87.06 836 SER A CA 1
ATOM 6890 C C . SER A 1 836 ? 27.875 -15.406 17.953 1 87.06 836 SER A C 1
ATOM 6892 O O . SER A 1 836 ? 28.719 -14.625 18.391 1 87.06 836 SER A O 1
ATOM 6894 N N . ALA A 1 837 ? 27.844 -15.852 16.766 1 90.19 837 ALA A N 1
ATOM 6895 C CA . ALA A 1 837 ? 28.859 -15.398 15.82 1 90.19 837 ALA A CA 1
ATOM 6896 C C . ALA A 1 837 ? 28.797 -13.891 15.617 1 90.19 837 ALA A C 1
ATOM 6898 O O . ALA A 1 837 ? 29.812 -13.203 15.695 1 90.19 837 ALA A O 1
ATOM 6899 N N . ARG A 1 838 ? 27.594 -13.453 15.531 1 87.56 838 ARG A N 1
ATOM 6900 C CA . ARG A 1 838 ? 27.406 -12.031 15.258 1 87.56 838 ARG A CA 1
ATOM 6901 C C . ARG A 1 838 ? 27.812 -11.188 16.453 1 87.56 838 ARG A C 1
ATOM 6903 O O . ARG A 1 838 ? 28.312 -10.078 16.297 1 87.56 838 ARG A O 1
ATOM 6910 N N . LYS A 1 839 ? 27.609 -11.703 17.578 1 89.12 839 LYS A N 1
ATOM 6911 C CA . LYS A 1 839 ? 28 -11.023 18.812 1 89.12 839 LYS A CA 1
ATOM 6912 C C . LYS A 1 839 ? 29.484 -10.664 18.781 1 89.12 839 LYS A C 1
ATOM 6914 O O . LYS A 1 839 ? 29.875 -9.609 19.297 1 89.12 839 LYS A O 1
ATOM 6919 N N . PHE A 1 840 ? 30.266 -11.516 18.078 1 93.06 840 PHE A N 1
ATOM 6920 C CA . PHE A 1 840 ? 31.719 -11.312 18.047 1 93.06 840 PHE A CA 1
ATOM 6921 C C . PHE A 1 840 ? 32.156 -10.727 16.719 1 93.06 840 PHE A C 1
ATOM 6923 O O . PHE A 1 840 ? 33.344 -10.734 16.391 1 93.06 840 PHE A O 1
ATOM 6930 N N . GLY A 1 841 ? 31.203 -10.297 15.961 1 90.56 841 GLY A N 1
ATOM 6931 C CA . GLY A 1 841 ? 31.5 -9.703 14.664 1 90.56 841 GLY A CA 1
ATOM 6932 C C . GLY A 1 841 ? 31.922 -10.727 13.633 1 90.56 841 GLY A C 1
ATOM 6933 O O . GLY A 1 841 ? 32.656 -10.414 12.703 1 90.56 841 GLY A O 1
ATOM 6934 N N . LEU A 1 842 ? 31.469 -11.953 13.789 1 91.69 842 LEU A N 1
ATOM 6935 C CA . LEU A 1 842 ? 31.844 -13.047 12.906 1 91.69 842 LEU A CA 1
ATOM 6936 C C . LEU A 1 842 ? 30.672 -13.469 12.023 1 91.69 842 LEU A C 1
ATOM 6938 O O . LEU A 1 842 ? 29.562 -12.992 12.211 1 91.69 842 LEU A O 1
ATOM 6942 N N . SER A 1 843 ? 31.047 -14.234 10.961 1 87.81 843 SER A N 1
ATOM 6943 C CA . SER A 1 843 ? 30.047 -14.609 9.977 1 87.81 843 SER A CA 1
ATOM 6944 C C . SER A 1 843 ? 29.922 -16.125 9.859 1 87.81 843 SER A C 1
ATOM 6946 O O . SER A 1 843 ? 30.594 -16.859 10.586 1 87.81 843 SER A O 1
ATOM 6948 N N . GLU A 1 844 ? 29.016 -16.578 9.031 1 85.88 844 GLU A N 1
ATOM 6949 C CA . GLU A 1 844 ? 28.703 -18 8.883 1 85.88 844 GLU A CA 1
ATOM 6950 C C . GLU A 1 844 ? 29.844 -18.75 8.195 1 85.88 844 GLU A C 1
ATOM 6952 O O . GLU A 1 844 ? 29.938 -19.969 8.297 1 85.88 844 GLU A O 1
ATOM 6957 N N . THR A 1 845 ? 30.688 -17.984 7.586 1 87.31 845 THR A N 1
ATOM 6958 C CA . THR A 1 845 ? 31.734 -18.641 6.812 1 87.31 845 THR A CA 1
ATOM 6959 C C . THR A 1 845 ? 33.031 -18.703 7.605 1 87.31 845 THR A C 1
ATOM 6961 O O . THR A 1 845 ? 34 -19.328 7.176 1 87.31 845 THR A O 1
ATOM 6964 N N . ASP A 1 846 ? 33.031 -18.094 8.688 1 91.56 846 ASP A N 1
ATOM 6965 C CA . ASP A 1 846 ? 34.281 -18.047 9.477 1 91.56 846 ASP A CA 1
ATOM 6966 C C . ASP A 1 846 ? 34.625 -19.438 10 1 91.56 846 ASP A C 1
ATOM 6968 O O . ASP A 1 846 ? 33.906 -19.984 10.844 1 91.56 846 ASP A O 1
ATOM 6972 N N . MET A 1 847 ? 35.781 -19.953 9.516 1 93.38 847 MET A N 1
ATOM 6973 C CA . MET A 1 847 ? 36.188 -21.328 9.805 1 93.38 847 MET A CA 1
ATOM 6974 C C . MET A 1 847 ? 37.594 -21.344 10.43 1 93.38 847 MET A C 1
ATOM 6976 O O . MET A 1 847 ? 38.438 -20.547 10.07 1 93.38 847 MET A O 1
ATOM 6980 N N . LEU A 1 848 ? 37.812 -22.25 11.414 1 95.5 848 LEU A N 1
ATOM 6981 C CA . LEU A 1 848 ? 39.125 -22.516 11.969 1 95.5 848 LEU A CA 1
ATOM 6982 C C . LEU A 1 848 ? 39.625 -23.906 11.547 1 95.5 848 LEU A C 1
ATOM 6984 O O . LEU A 1 848 ? 38.812 -24.844 11.461 1 95.5 848 LEU A O 1
ATOM 6988 N N . TYR A 1 849 ? 40.844 -23.953 11.289 1 97 849 TYR A N 1
ATOM 6989 C CA . TYR A 1 849 ? 41.5 -25.219 10.945 1 97 849 TYR A CA 1
ATOM 6990 C C . TYR A 1 849 ? 42.312 -25.734 12.125 1 97 849 TYR A C 1
ATOM 6992 O O . TYR A 1 849 ? 43.438 -25.281 12.359 1 97 849 TYR A O 1
ATOM 7000 N N . ILE A 1 850 ? 41.719 -26.703 12.789 1 97.56 850 ILE A N 1
ATOM 7001 C CA . ILE A 1 850 ? 42.344 -27.312 13.969 1 97.56 850 ILE A CA 1
ATOM 7002 C C . ILE A 1 850 ? 43.125 -28.547 13.562 1 97.56 850 ILE A C 1
ATOM 7004 O O . ILE A 1 850 ? 42.625 -29.422 12.867 1 97.56 850 ILE A O 1
ATOM 7008 N N . VAL A 1 851 ? 44.406 -28.578 13.992 1 98 851 VAL A N 1
ATOM 7009 C CA . VAL A 1 851 ? 45.25 -29.719 13.656 1 98 851 VAL A CA 1
ATOM 7010 C C . VAL A 1 851 ? 45.531 -30.547 14.914 1 98 851 VAL A C 1
ATOM 7012 O O . VAL A 1 851 ? 45.531 -30 16.016 1 98 851 VAL A O 1
ATOM 7015 N N . ARG A 1 852 ? 45.75 -31.828 14.688 1 97.31 852 ARG A N 1
ATOM 7016 C CA . ARG A 1 852 ? 46.094 -32.719 15.781 1 97.31 852 ARG A CA 1
ATOM 7017 C C . ARG A 1 852 ? 47.156 -33.719 15.344 1 97.31 852 ARG A C 1
ATOM 7019 O O . ARG A 1 852 ? 47.25 -34.062 14.164 1 97.31 852 ARG A O 1
ATOM 7026 N N . LYS A 1 853 ? 48 -34.062 16.281 1 97.38 853 LYS A N 1
ATOM 7027 C CA . LYS A 1 853 ? 49 -35.094 16.109 1 97.38 853 LYS A CA 1
ATOM 7028 C C . LYS A 1 853 ? 48.656 -36.344 16.906 1 97.38 853 LYS A C 1
ATOM 7030 O O . LYS A 1 853 ? 48.5 -36.281 18.125 1 97.38 853 LYS A O 1
ATOM 7035 N N . MET B 1 1 ? 26.891 66.5 -42.188 1 21.31 1 MET B N 1
ATOM 7036 C CA . MET B 1 1 ? 27.531 67.812 -42.188 1 21.31 1 MET B CA 1
ATOM 7037 C C . MET B 1 1 ? 27.062 68.625 -41.031 1 21.31 1 MET B C 1
ATOM 7039 O O . MET B 1 1 ? 25.922 69.062 -41 1 21.31 1 MET B O 1
ATOM 7043 N N . ARG B 1 2 ? 27.531 68.062 -39.812 1 31.88 2 ARG B N 1
ATOM 7044 C CA . ARG B 1 2 ? 27.25 68.375 -38.406 1 31.88 2 ARG B CA 1
ATOM 7045 C C . ARG B 1 2 ? 27.484 69.875 -38.094 1 31.88 2 ARG B C 1
ATOM 7047 O O . ARG B 1 2 ? 28.594 70.375 -38.281 1 31.88 2 ARG B O 1
ATOM 7054 N N . THR B 1 3 ? 26.562 70.688 -38.5 1 28.98 3 THR B N 1
ATOM 7055 C CA . THR B 1 3 ? 26.703 72.125 -38.469 1 28.98 3 THR B CA 1
ATOM 7056 C C . THR B 1 3 ? 27.172 72.625 -37.094 1 28.98 3 THR B C 1
ATOM 7058 O O . THR B 1 3 ? 26.453 72.438 -36.094 1 28.98 3 THR B O 1
ATOM 7061 N N . ARG B 1 4 ? 28.406 72.5 -36.719 1 35.59 4 ARG B N 1
ATOM 7062 C CA . ARG B 1 4 ? 29.094 73.062 -35.562 1 35.59 4 ARG B CA 1
ATOM 7063 C C . ARG B 1 4 ? 28.75 74.5 -35.375 1 35.59 4 ARG B C 1
ATOM 7065 O O . ARG B 1 4 ? 28.984 75.312 -36.25 1 35.59 4 ARG B O 1
ATOM 7072 N N . ILE B 1 5 ? 27.75 74.812 -34.688 1 36.69 5 ILE B N 1
ATOM 7073 C CA . ILE B 1 5 ? 27.484 76.25 -34.312 1 36.69 5 ILE B CA 1
ATOM 7074 C C . ILE B 1 5 ? 28.781 76.875 -33.844 1 36.69 5 ILE B C 1
ATOM 7076 O O . ILE B 1 5 ? 29.484 76.375 -32.969 1 36.69 5 ILE B O 1
ATOM 7080 N N . GLU B 1 6 ? 29.453 77.75 -34.656 1 38.84 6 GLU B N 1
ATOM 7081 C CA . GLU B 1 6 ? 30.641 78.562 -34.344 1 38.84 6 GLU B CA 1
ATOM 7082 C C . GLU B 1 6 ? 30.516 79.25 -33 1 38.84 6 GLU B C 1
ATOM 7084 O O . GLU B 1 6 ? 29.547 80 -32.75 1 38.84 6 GLU B O 1
ATOM 7089 N N . ARG B 1 7 ? 31.078 78.75 -31.969 1 51.5 7 ARG B N 1
ATOM 7090 C CA . ARG B 1 7 ? 31.266 79.125 -30.562 1 51.5 7 ARG B CA 1
ATOM 7091 C C . ARG B 1 7 ? 31.766 80.562 -30.406 1 51.5 7 ARG B C 1
ATOM 7093 O O . ARG B 1 7 ? 32.969 80.812 -30.422 1 51.5 7 ARG B O 1
ATOM 7100 N N . THR B 1 8 ? 31.109 81.688 -30.766 1 46.31 8 THR B N 1
ATOM 7101 C CA . THR B 1 8 ? 31.672 83 -30.469 1 46.31 8 THR B CA 1
ATOM 7102 C C . THR B 1 8 ? 31.484 83.375 -29 1 46.31 8 THR B C 1
ATOM 7104 O O . THR B 1 8 ? 30.531 82.875 -28.375 1 46.31 8 THR B O 1
ATOM 7107 N N . GLU B 1 9 ? 32.344 83.938 -28.219 1 53.69 9 GLU B N 1
ATOM 7108 C CA . GLU B 1 9 ? 32.438 84.25 -26.797 1 53.69 9 GLU B CA 1
ATOM 7109 C C . GLU B 1 9 ? 31.219 85.062 -26.359 1 53.69 9 GLU B C 1
ATOM 7111 O O . GLU B 1 9 ? 30.703 84.875 -25.266 1 53.69 9 GLU B O 1
ATOM 7116 N N . GLU B 1 10 ? 30.781 86 -27.094 1 53.72 10 GLU B N 1
ATOM 7117 C CA . GLU B 1 10 ? 29.641 86.812 -26.75 1 53.72 10 GLU B CA 1
ATOM 7118 C C . GLU B 1 10 ? 28.359 86 -26.609 1 53.72 10 GLU B C 1
ATOM 7120 O O . GLU B 1 10 ? 27.562 86.25 -25.703 1 53.72 10 GLU B O 1
ATOM 7125 N N . VAL B 1 11 ? 28.094 85.062 -27.375 1 55.84 11 VAL B N 1
ATOM 7126 C CA . VAL B 1 11 ? 26.875 84.25 -27.359 1 55.84 11 VAL B CA 1
ATOM 7127 C C . VAL B 1 11 ? 26.906 83.25 -26.188 1 55.84 11 VAL B C 1
ATOM 7129 O O . VAL B 1 11 ? 25.891 83 -25.547 1 55.84 11 VAL B O 1
ATOM 7132 N N . VAL B 1 12 ? 27.984 82.812 -25.797 1 64 12 VAL B N 1
ATOM 7133 C CA . VAL B 1 12 ? 28.141 81.875 -24.688 1 64 12 VAL B CA 1
ATOM 7134 C C . VAL B 1 12 ? 27.797 82.562 -23.375 1 64 12 VAL B C 1
ATOM 7136 O O . VAL B 1 12 ? 27.156 82 -22.516 1 64 12 VAL B O 1
ATOM 7139 N N . GLU B 1 13 ? 28.141 83.812 -23.25 1 63.94 13 GLU B N 1
ATOM 7140 C CA . GLU B 1 13 ? 27.906 84.562 -22 1 63.94 13 GLU B CA 1
ATOM 7141 C C . GLU B 1 13 ? 26.422 84.812 -21.797 1 63.94 13 GLU B C 1
ATOM 7143 O O . GLU B 1 13 ? 25.984 85.125 -20.688 1 63.94 13 GLU B O 1
ATOM 7148 N N . GLN B 1 14 ? 25.688 84.688 -22.828 1 74.5 14 GLN B N 1
ATOM 7149 C CA . GLN B 1 14 ? 24.25 84.938 -22.703 1 74.5 14 GLN B CA 1
ATOM 7150 C C . GLN B 1 14 ? 23.5 83.688 -22.234 1 74.5 14 GLN B C 1
ATOM 7152 O O . GLN B 1 14 ? 22.391 83.812 -21.719 1 74.5 14 GLN B O 1
ATOM 7157 N N . LEU B 1 15 ? 24.156 82.5 -22.234 1 86.12 15 LEU B N 1
ATOM 7158 C CA . LEU B 1 15 ? 23.5 81.25 -21.797 1 86.12 15 LEU B CA 1
ATOM 7159 C C . LEU B 1 15 ? 23.703 81.062 -20.297 1 86.12 15 LEU B C 1
ATOM 7161 O O . LEU B 1 15 ? 24.703 81.5 -19.734 1 86.12 15 LEU B O 1
ATOM 7165 N N . ALA B 1 16 ? 22.844 80.375 -19.672 1 92.5 16 ALA B N 1
ATOM 7166 C CA . ALA B 1 16 ? 22.922 80.125 -18.234 1 92.5 16 ALA B CA 1
ATOM 7167 C C . ALA B 1 16 ? 24.109 79.25 -17.906 1 92.5 16 ALA B C 1
ATOM 7169 O O . ALA B 1 16 ? 24.422 78.312 -18.641 1 92.5 16 ALA B O 1
ATOM 7170 N N . LEU B 1 17 ? 24.812 79.562 -16.812 1 95.88 17 LEU B N 1
ATOM 7171 C CA . LEU B 1 17 ? 26 78.75 -16.391 1 95.88 17 LEU B CA 1
ATOM 7172 C C . LEU B 1 17 ? 25.578 77.5 -15.703 1 95.88 17 LEU B C 1
ATOM 7174 O O . LEU B 1 17 ? 24.75 77.5 -14.797 1 95.88 17 LEU B O 1
ATOM 7178 N N . VAL B 1 18 ? 26.109 76.375 -16.234 1 97.38 18 VAL B N 1
ATOM 7179 C CA . VAL B 1 18 ? 25.922 75.125 -15.617 1 97.38 18 VAL B CA 1
ATOM 7180 C C . VAL B 1 18 ? 27.188 74.688 -14.883 1 97.38 18 VAL B C 1
ATOM 7182 O O . VAL B 1 18 ? 28.281 74.688 -15.453 1 97.38 18 VAL B O 1
ATOM 7185 N N . SER B 1 19 ? 27.078 74.375 -13.609 1 98.06 19 SER B N 1
ATOM 7186 C CA . SER B 1 19 ? 28.203 73.812 -12.852 1 98.06 19 SER B CA 1
ATOM 7187 C C . SER B 1 19 ? 28.172 72.312 -12.812 1 98.06 19 SER B C 1
ATOM 7189 O O . SER B 1 19 ? 27.203 71.688 -12.32 1 98.06 19 SER B O 1
ATOM 7191 N N . VAL B 1 20 ? 29.109 71.625 -13.305 1 98.25 20 VAL B N 1
ATOM 7192 C CA . VAL B 1 20 ? 29.281 70.188 -13.164 1 98.25 20 VAL B CA 1
ATOM 7193 C C . VAL B 1 20 ? 30.25 69.875 -12.016 1 98.25 20 VAL B C 1
ATOM 7195 O O . VAL B 1 20 ? 31.406 70.312 -12.047 1 98.25 20 VAL B O 1
ATOM 7198 N N . LEU B 1 21 ? 29.75 69.188 -11 1 97.75 21 LEU B N 1
ATOM 7199 C CA . LEU B 1 21 ? 30.516 68.938 -9.781 1 97.75 21 LEU B CA 1
ATOM 7200 C C . LEU B 1 21 ? 31.016 67.5 -9.75 1 97.75 21 LEU B C 1
ATOM 7202 O O . LEU B 1 21 ? 30.203 66.562 -9.828 1 97.75 21 LEU B O 1
ATOM 7206 N N . ILE B 1 22 ? 32.281 67.25 -9.523 1 97.5 22 ILE B N 1
ATOM 7207 C CA . ILE B 1 22 ? 32.844 65.875 -9.562 1 97.5 22 ILE B CA 1
ATOM 7208 C C . ILE B 1 22 ? 33.562 65.562 -8.258 1 97.5 22 ILE B C 1
ATOM 7210 O O . ILE B 1 22 ? 34.781 65.875 -8.117 1 97.5 22 ILE B O 1
ATOM 7214 N N . PRO B 1 23 ? 32.875 64.938 -7.367 1 95.56 23 PRO B N 1
ATOM 7215 C CA . PRO B 1 23 ? 33.594 64.375 -6.219 1 95.56 23 PRO B CA 1
ATOM 7216 C C . PRO B 1 23 ? 34.438 63.188 -6.578 1 95.56 23 PRO B C 1
ATOM 7218 O O . PRO B 1 23 ? 33.969 62.281 -7.27 1 95.56 23 PRO B O 1
ATOM 7221 N N . THR B 1 24 ? 35.688 63.125 -6.18 1 94.44 24 THR B N 1
ATOM 7222 C CA . THR B 1 24 ? 36.562 62 -6.555 1 94.44 24 THR B CA 1
ATOM 7223 C C . THR B 1 24 ? 37.344 61.531 -5.355 1 94.44 24 THR B C 1
ATOM 7225 O O . THR B 1 24 ? 37.594 62.281 -4.414 1 94.44 24 THR B O 1
ATOM 7228 N N . TYR B 1 25 ? 37.594 60.25 -5.309 1 92 25 TYR B N 1
ATOM 7229 C CA . TYR B 1 25 ? 38.344 59.625 -4.223 1 92 25 TYR B CA 1
ATOM 7230 C C . TYR B 1 25 ? 39.125 58.406 -4.727 1 92 25 TYR B C 1
ATOM 7232 O O . TYR B 1 25 ? 38.594 57.312 -4.793 1 92 25 TYR B O 1
ATOM 7240 N N . ASN B 1 26 ? 40.375 58.469 -5.059 1 88.69 26 ASN B N 1
ATOM 7241 C CA . ASN B 1 26 ? 41.344 57.406 -5.32 1 88.69 26 ASN B CA 1
ATOM 7242 C C . ASN B 1 26 ? 41 56.594 -6.543 1 88.69 26 ASN B C 1
ATOM 7244 O O . ASN B 1 26 ? 41.094 55.344 -6.516 1 88.69 26 ASN B O 1
ATOM 7248 N N . ARG B 1 27 ? 40.438 57.25 -7.594 1 89.25 27 ARG B N 1
ATOM 7249 C CA . ARG B 1 27 ? 40.094 56.594 -8.844 1 89.25 27 ARG B CA 1
ATOM 7250 C C . ARG B 1 27 ? 40.469 57.438 -10.047 1 89.25 27 ARG B C 1
ATOM 7252 O O . ARG B 1 27 ? 39.594 57.812 -10.836 1 89.25 27 ARG B O 1
ATOM 7259 N N . PRO B 1 28 ? 41.719 57.594 -10.266 1 92.75 28 PRO B N 1
ATOM 7260 C CA . PRO B 1 28 ? 42.156 58.562 -11.281 1 92.75 28 PRO B CA 1
ATOM 7261 C C . PRO B 1 28 ? 41.75 58.156 -12.695 1 92.75 28 PRO B C 1
ATOM 7263 O O . PRO B 1 28 ? 41.406 59 -13.523 1 92.75 28 PRO B O 1
ATOM 7266 N N . ARG B 1 29 ? 41.719 56.812 -12.977 1 91.5 29 ARG B N 1
ATOM 7267 C CA . ARG B 1 29 ? 41.375 56.344 -14.32 1 91.5 29 ARG B CA 1
ATOM 7268 C C . ARG B 1 29 ? 39.938 56.625 -14.648 1 91.5 29 ARG B C 1
ATOM 7270 O O . ARG B 1 29 ? 39.625 57.125 -15.727 1 91.5 29 ARG B O 1
ATOM 7277 N N . TYR B 1 30 ? 39.062 56.281 -13.742 1 93.5 30 TYR B N 1
ATOM 7278 C CA . TYR B 1 30 ? 37.656 56.562 -13.961 1 93.5 30 TYR B CA 1
ATOM 7279 C C . TYR B 1 30 ? 37.375 58.062 -13.977 1 93.5 30 TYR B C 1
ATOM 7281 O O . TYR B 1 30 ? 36.594 58.562 -14.805 1 93.5 30 TYR B O 1
ATOM 7289 N N . PHE B 1 31 ? 38.062 58.75 -13.109 1 95 31 PHE B N 1
ATOM 7290 C CA . PHE B 1 31 ? 37.938 60.219 -13.008 1 95 31 PHE B CA 1
ATOM 7291 C C . PHE B 1 31 ? 38.25 60.875 -14.336 1 95 31 PHE B C 1
ATOM 7293 O O . PHE B 1 31 ? 37.531 61.781 -14.773 1 95 31 PHE B O 1
ATOM 7300 N N . GLU B 1 32 ? 39.312 60.438 -14.961 1 95.56 32 GLU B N 1
ATOM 7301 C CA . GLU B 1 32 ? 39.719 61.062 -16.219 1 95.56 32 GLU B CA 1
ATOM 7302 C C . GLU B 1 32 ? 38.656 60.875 -17.297 1 95.56 32 GLU B C 1
ATOM 7304 O O . GLU B 1 32 ? 38.375 61.812 -18.062 1 95.56 32 GLU B O 1
ATOM 7309 N N . LYS B 1 33 ? 38.062 59.719 -17.344 1 95.12 33 LYS B N 1
ATOM 7310 C CA . LYS B 1 33 ? 37 59.469 -18.297 1 95.12 33 LYS B CA 1
ATOM 7311 C C . LYS B 1 33 ? 35.781 60.344 -18.031 1 95.12 33 LYS B C 1
ATOM 7313 O O . LYS B 1 33 ? 35.188 60.875 -18.953 1 95.12 33 LYS B O 1
ATOM 7318 N N . ALA B 1 34 ? 35.469 60.5 -16.75 1 96.88 34 ALA B N 1
ATOM 7319 C CA . ALA B 1 34 ? 34.375 61.375 -16.344 1 96.88 34 ALA B CA 1
ATOM 7320 C C . ALA B 1 34 ? 34.625 62.812 -16.734 1 96.88 34 ALA B C 1
ATOM 7322 O O . ALA B 1 34 ? 33.781 63.469 -17.344 1 96.88 34 ALA B O 1
ATOM 7323 N N . LEU B 1 35 ? 35.844 63.25 -16.469 1 96.19 35 LEU B N 1
ATOM 7324 C CA . LEU B 1 35 ? 36.219 64.625 -16.781 1 96.19 35 LEU B CA 1
ATOM 7325 C C . LEU B 1 35 ? 36.156 64.875 -18.281 1 96.19 35 LEU B C 1
ATOM 7327 O O . LEU B 1 35 ? 35.625 65.938 -18.703 1 96.19 35 LEU B O 1
ATOM 7331 N N . CYS B 1 36 ? 36.625 63.938 -19.078 1 96 36 CYS B N 1
ATOM 7332 C CA . CYS B 1 36 ? 36.625 64.062 -20.531 1 96 36 CYS B CA 1
ATOM 7333 C C . CYS B 1 36 ? 35.219 64.125 -21.062 1 96 36 CYS B C 1
ATOM 7335 O O . CYS B 1 36 ? 34.938 64.875 -22 1 96 36 CYS B O 1
ATOM 7337 N N . SER B 1 37 ? 34.344 63.469 -20.391 1 96.44 37 SER B N 1
ATOM 7338 C CA . SER B 1 37 ? 32.969 63.438 -20.859 1 96.44 37 SER B CA 1
ATOM 7339 C C . SER B 1 37 ? 32.312 64.812 -20.672 1 96.44 37 SER B C 1
ATOM 7341 O O . SER B 1 37 ? 31.391 65.125 -21.406 1 96.44 37 SER B O 1
ATOM 7343 N N . VAL B 1 38 ? 32.688 65.562 -19.672 1 96.94 38 VAL B N 1
ATOM 7344 C CA . VAL B 1 38 ? 32.156 66.875 -19.453 1 96.94 38 VAL B CA 1
ATOM 7345 C C . VAL B 1 38 ? 32.812 67.875 -20.422 1 96.94 38 VAL B C 1
ATOM 7347 O O . VAL B 1 38 ? 32.125 68.75 -20.984 1 96.94 38 VAL B O 1
ATOM 7350 N N . LEU B 1 39 ? 34.094 67.75 -20.656 1 95.06 39 LEU B N 1
ATOM 7351 C CA . LEU B 1 39 ? 34.812 68.625 -21.531 1 95.06 39 LEU B CA 1
ATOM 7352 C C . LEU B 1 39 ? 34.312 68.5 -22.969 1 95.06 39 LEU B C 1
ATOM 7354 O O . LEU B 1 39 ? 34.438 69.5 -23.75 1 95.06 39 LEU B O 1
ATOM 7358 N N . GLU B 1 40 ? 33.688 67.438 -23.297 1 94.12 40 GLU B N 1
ATOM 7359 C CA . GLU B 1 40 ? 33.219 67.188 -24.656 1 94.12 40 GLU B CA 1
ATOM 7360 C C . GLU B 1 40 ? 31.766 67.625 -24.844 1 94.12 40 GLU B C 1
ATOM 7362 O O . GLU B 1 40 ? 31.188 67.438 -25.906 1 94.12 40 GLU B O 1
ATOM 7367 N N . GLN B 1 41 ? 31.156 68.188 -23.844 1 95.19 41 GLN B N 1
ATOM 7368 C CA . GLN B 1 41 ? 29.734 68.562 -23.906 1 95.19 41 GLN B CA 1
ATOM 7369 C C . GLN B 1 41 ? 29.484 69.562 -24.984 1 95.19 41 GLN B C 1
ATOM 7371 O O . GLN B 1 41 ? 30.281 70.5 -25.188 1 95.19 41 GLN B O 1
ATOM 7376 N N . THR B 1 42 ? 28.312 69.5 -25.578 1 94.81 42 THR B N 1
ATOM 7377 C CA . THR B 1 42 ? 27.953 70.438 -26.656 1 94.81 42 THR B CA 1
ATOM 7378 C C . THR B 1 42 ? 27.469 71.75 -26.078 1 94.81 42 THR B C 1
ATOM 7380 O O . THR B 1 42 ? 27.516 72.812 -26.75 1 94.81 42 THR B O 1
ATOM 7383 N N . TYR B 1 43 ? 27.016 71.812 -24.891 1 94.5 43 TYR B N 1
ATOM 7384 C CA . TYR B 1 43 ? 26.641 73 -24.219 1 94.5 43 TYR B CA 1
ATOM 7385 C C . TYR B 1 43 ? 27.875 73.812 -23.844 1 94.5 43 TYR B C 1
ATOM 7387 O O . TYR B 1 43 ? 28.781 73.312 -23.172 1 94.5 43 TYR B O 1
ATOM 7395 N N . PRO B 1 44 ? 27.938 75.062 -24.172 1 91.44 44 PRO B N 1
ATOM 7396 C CA . PRO B 1 44 ? 29.234 75.75 -24.109 1 91.44 44 PRO B CA 1
ATOM 7397 C C . PRO B 1 44 ? 29.516 76.375 -22.75 1 91.44 44 PRO B C 1
ATOM 7399 O O . PRO B 1 44 ? 30.688 76.5 -22.344 1 91.44 44 PRO B O 1
ATOM 7402 N N . ASN B 1 45 ? 28.531 76.812 -22 1 94 45 ASN B N 1
ATOM 7403 C CA . ASN B 1 45 ? 28.75 77.562 -20.781 1 94 45 ASN B CA 1
ATOM 7404 C C . ASN B 1 45 ? 28.734 76.688 -19.547 1 94 45 ASN B C 1
ATOM 7406 O O . ASN B 1 45 ? 27.766 76.688 -18.781 1 94 45 ASN B O 1
ATOM 7410 N N . ILE B 1 46 ? 29.859 75.938 -19.328 1 96.31 46 ILE B N 1
ATOM 7411 C CA . ILE B 1 46 ? 29.984 74.938 -18.25 1 96.31 46 ILE B CA 1
ATOM 7412 C C . ILE B 1 46 ? 31.203 75.312 -17.391 1 96.31 46 ILE B C 1
ATOM 7414 O O . ILE B 1 46 ? 32.281 75.625 -17.906 1 96.31 46 ILE B O 1
ATOM 7418 N N . GLU B 1 47 ? 31.047 75.312 -16.125 1 96.94 47 GLU B N 1
ATOM 7419 C CA . GLU B 1 47 ? 32.188 75.25 -15.203 1 96.94 47 GLU B CA 1
ATOM 7420 C C . GLU B 1 47 ? 32.312 73.875 -14.562 1 96.94 47 GLU B C 1
ATOM 7422 O O . GLU B 1 47 ? 31.297 73.25 -14.242 1 96.94 47 GLU B O 1
ATOM 7427 N N . ILE B 1 48 ? 33.5 73.375 -14.398 1 97.62 48 ILE B N 1
ATOM 7428 C CA . ILE B 1 48 ? 33.75 72.062 -13.797 1 97.62 48 ILE B CA 1
ATOM 7429 C C . ILE B 1 48 ? 34.5 72.25 -12.469 1 97.62 48 ILE B C 1
ATOM 7431 O O . ILE B 1 48 ? 35.594 72.812 -12.422 1 97.62 48 ILE B O 1
ATOM 7435 N N . ILE B 1 49 ? 33.875 71.75 -11.406 1 97.44 49 ILE B N 1
ATOM 7436 C CA . ILE B 1 49 ? 34.531 71.812 -10.109 1 97.44 49 ILE B CA 1
ATOM 7437 C C . ILE B 1 49 ? 34.844 70.438 -9.594 1 97.44 49 ILE B C 1
ATOM 7439 O O . ILE B 1 49 ? 33.906 69.625 -9.414 1 97.44 49 ILE B O 1
ATOM 7443 N N . VAL B 1 50 ? 36.094 70.125 -9.32 1 97 50 VAL B N 1
ATOM 7444 C CA . VAL B 1 50 ? 36.531 68.812 -8.859 1 97 50 VAL B CA 1
ATOM 7445 C C . VAL B 1 50 ? 36.906 68.875 -7.383 1 97 50 VAL B C 1
ATOM 7447 O O . VAL B 1 50 ? 37.75 69.688 -6.992 1 97 50 VAL B O 1
ATOM 7450 N N . GLY B 1 51 ? 36.094 68.188 -6.598 1 96.44 51 GLY B N 1
ATOM 7451 C CA . GLY B 1 51 ? 36.469 68 -5.199 1 96.44 51 GLY B CA 1
ATOM 7452 C C . GLY B 1 51 ? 37.25 66.75 -4.93 1 96.44 51 GLY B C 1
ATOM 7453 O O . GLY B 1 51 ? 36.656 65.625 -4.879 1 96.44 51 GLY B O 1
ATOM 7454 N N . ASP B 1 52 ? 38.562 66.812 -4.625 1 95.12 52 ASP B N 1
ATOM 7455 C CA . ASP B 1 52 ? 39.438 65.688 -4.512 1 95.12 52 ASP B CA 1
ATOM 7456 C C . ASP B 1 52 ? 39.656 65.312 -3.049 1 95.12 52 ASP B C 1
ATOM 7458 O O . ASP B 1 52 ? 40.375 66 -2.326 1 95.12 52 ASP B O 1
ATOM 7462 N N . ASP B 1 53 ? 39.062 64.188 -2.727 1 93.31 53 ASP B N 1
ATOM 7463 C CA . ASP B 1 53 ? 39.188 63.594 -1.384 1 93.31 53 ASP B CA 1
ATOM 7464 C C . ASP B 1 53 ? 40.188 62.469 -1.358 1 93.31 53 ASP B C 1
ATOM 7466 O O . ASP B 1 53 ? 40.188 61.656 -0.418 1 93.31 53 ASP B O 1
ATOM 7470 N N . SER B 1 54 ? 41 62.312 -2.355 1 92.62 54 SER B N 1
ATOM 7471 C CA . SER B 1 54 ? 41.906 61.188 -2.496 1 92.62 54 SER B CA 1
ATOM 7472 C C . SER B 1 54 ? 43 61.219 -1.437 1 92.62 54 SER B C 1
ATOM 7474 O O . SER B 1 54 ? 43.438 62.281 -1.013 1 92.62 54 SER B O 1
ATOM 7476 N N . THR B 1 55 ? 43.438 60.094 -1.039 1 90.75 55 THR B N 1
ATOM 7477 C CA . THR B 1 55 ? 44.5 60 -0.037 1 90.75 55 THR B CA 1
ATOM 7478 C C . THR B 1 55 ? 45.875 60.062 -0.692 1 90.75 55 THR B C 1
ATOM 7480 O O . THR B 1 55 ? 46.875 60.094 -0.001 1 90.75 55 THR B O 1
ATOM 7483 N N . ASN B 1 56 ? 45.875 60.094 -2.039 1 90.31 56 ASN B N 1
ATOM 7484 C CA . ASN B 1 56 ? 47.125 60.188 -2.787 1 90.31 56 ASN B CA 1
ATOM 7485 C C . ASN B 1 56 ? 47.062 61.312 -3.842 1 90.31 56 ASN B C 1
ATOM 7487 O O . ASN B 1 56 ? 46.094 62.062 -3.904 1 90.31 56 ASN B O 1
ATOM 7491 N N . ASP B 1 57 ? 48.156 61.438 -4.719 1 90.38 57 ASP B N 1
ATOM 7492 C CA . ASP B 1 57 ? 48.219 62.562 -5.645 1 90.38 57 ASP B CA 1
ATOM 7493 C C . ASP B 1 57 ? 47.969 62.125 -7.082 1 90.38 57 ASP B C 1
ATOM 7495 O O . ASP B 1 57 ? 48.25 62.844 -8.023 1 90.38 57 ASP B O 1
ATOM 7499 N N . GLU B 1 58 ? 47.469 60.969 -7.164 1 93 58 GLU B N 1
ATOM 7500 C CA . GLU B 1 58 ? 47.312 60.438 -8.508 1 93 58 GLU B CA 1
ATOM 7501 C C . GLU B 1 58 ? 46.25 61.219 -9.297 1 93 58 GLU B C 1
ATOM 7503 O O . GLU B 1 58 ? 46.438 61.5 -10.484 1 93 58 GLU B O 1
ATOM 7508 N N . THR B 1 59 ? 45.156 61.531 -8.633 1 94.06 59 THR B N 1
ATOM 7509 C CA . THR B 1 59 ? 44.125 62.312 -9.289 1 94.06 59 THR B CA 1
ATOM 7510 C C . THR B 1 59 ? 44.625 63.688 -9.664 1 94.06 59 THR B C 1
ATOM 7512 O O . THR B 1 59 ? 44.312 64.188 -10.742 1 94.06 59 THR B O 1
ATOM 7515 N N . GLU B 1 60 ? 45.344 64.25 -8.82 1 92.81 60 GLU B N 1
ATOM 7516 C CA . GLU B 1 60 ? 45.938 65.562 -9.078 1 92.81 60 GLU B CA 1
ATOM 7517 C C . GLU B 1 60 ? 46.844 65.5 -10.297 1 92.81 60 GLU B C 1
ATOM 7519 O O . GLU B 1 60 ? 46.812 66.438 -11.117 1 92.81 60 GLU B O 1
ATOM 7524 N N . LYS B 1 61 ? 47.656 64.562 -10.461 1 92.75 61 LYS B N 1
ATOM 7525 C CA . LYS B 1 61 ? 48.562 64.375 -11.594 1 92.75 61 LYS B CA 1
ATOM 7526 C C . LYS B 1 61 ? 47.781 64.312 -12.914 1 92.75 61 LYS B C 1
ATOM 7528 O O . LYS B 1 61 ? 48.188 64.938 -13.906 1 92.75 61 LYS B O 1
ATOM 7533 N N . VAL B 1 62 ? 46.75 63.625 -12.828 1 93.12 62 VAL B N 1
ATOM 7534 C CA . VAL B 1 62 ? 45.906 63.469 -14.023 1 93.12 62 VAL B CA 1
ATOM 7535 C C . VAL B 1 62 ? 45.312 64.812 -14.406 1 93.12 62 VAL B C 1
ATOM 7537 O O . VAL B 1 62 ? 45.281 65.188 -15.586 1 93.12 62 VAL B O 1
ATOM 7540 N N . LEU B 1 63 ? 44.875 65.5 -13.484 1 92.38 63 LEU B N 1
ATOM 7541 C CA . LEU B 1 63 ? 44.156 66.75 -13.719 1 92.38 63 LEU B CA 1
ATOM 7542 C C . LEU B 1 63 ? 45.094 67.875 -14.242 1 92.38 63 LEU B C 1
ATOM 7544 O O . LEU B 1 63 ? 44.656 68.75 -14.984 1 92.38 63 LEU B O 1
ATOM 7548 N N . GLN B 1 64 ? 46.375 67.875 -13.922 1 90.25 64 GLN B N 1
ATOM 7549 C CA . GLN B 1 64 ? 47.344 68.875 -14.32 1 90.25 64 GLN B CA 1
ATOM 7550 C C . GLN B 1 64 ? 47.469 68.938 -15.836 1 90.25 64 GLN B C 1
ATOM 7552 O O . GLN B 1 64 ? 47.688 70 -16.391 1 90.25 64 GLN B O 1
ATOM 7557 N N . LYS B 1 65 ? 47.188 67.875 -16.469 1 89.88 65 LYS B N 1
ATOM 7558 C CA . LYS B 1 65 ? 47.281 67.812 -17.922 1 89.88 65 LYS B CA 1
ATOM 7559 C C . LYS B 1 65 ? 46.188 68.688 -18.562 1 89.88 65 LYS B C 1
ATOM 7561 O O . LYS B 1 65 ? 46.312 69.062 -19.719 1 89.88 65 LYS B O 1
ATOM 7566 N N . TYR B 1 66 ? 45.188 68.812 -17.797 1 92.5 66 TYR B N 1
ATOM 7567 C CA . TYR B 1 66 ? 44 69.5 -18.391 1 92.5 66 TYR B CA 1
ATOM 7568 C C . TYR B 1 66 ? 43.875 70.938 -17.906 1 92.5 66 TYR B C 1
ATOM 7570 O O . TYR B 1 66 ? 43.25 71.75 -18.562 1 92.5 66 TYR B O 1
ATOM 7578 N N . LEU B 1 67 ? 44.469 71.375 -16.844 1 89.5 67 LEU B N 1
ATOM 7579 C CA . LEU B 1 67 ? 44.312 72.688 -16.219 1 89.5 67 LEU B CA 1
ATOM 7580 C C . LEU B 1 67 ? 44.906 73.75 -17.109 1 89.5 67 LEU B C 1
ATOM 7582 O O . LEU B 1 67 ? 44.438 74.875 -17.094 1 89.5 67 LEU B O 1
ATOM 7586 N N . CYS B 1 68 ? 45.875 73.438 -17.906 1 84.75 68 CYS B N 1
ATOM 7587 C CA . CYS B 1 68 ? 46.562 74.438 -18.75 1 84.75 68 CYS B CA 1
ATOM 7588 C C . CYS B 1 68 ? 45.688 74.812 -19.938 1 84.75 68 CYS B C 1
ATOM 7590 O O . CYS B 1 68 ? 45.75 75.938 -20.406 1 84.75 68 CYS B O 1
ATOM 7592 N N . ASN B 1 69 ? 44.875 73.875 -20.391 1 87.81 69 ASN B N 1
ATOM 7593 C CA . ASN B 1 69 ? 44.125 74.125 -21.625 1 87.81 69 ASN B CA 1
ATOM 7594 C C . ASN B 1 69 ? 42.688 74.438 -21.344 1 87.81 69 ASN B C 1
ATOM 7596 O O . ASN B 1 69 ? 41.938 74.75 -22.25 1 87.81 69 ASN B O 1
ATOM 7600 N N . HIS B 1 70 ? 42.281 74.375 -20.078 1 91.44 70 HIS B N 1
ATOM 7601 C CA . HIS B 1 70 ? 40.875 74.562 -19.75 1 91.44 70 HIS B CA 1
ATOM 7602 C C . HIS B 1 70 ? 40.719 75.5 -18.547 1 91.44 70 HIS B C 1
ATOM 7604 O O . HIS B 1 70 ? 40.875 75.062 -17.406 1 91.44 70 HIS B O 1
ATOM 7610 N N . SER B 1 71 ? 40.344 76.625 -18.781 1 89.06 71 SER B N 1
ATOM 7611 C CA . SER B 1 71 ? 40.25 77.625 -17.719 1 89.06 71 SER B CA 1
ATOM 7612 C C . SER B 1 71 ? 38.969 77.5 -16.922 1 89.06 71 SER B C 1
ATOM 7614 O O . SER B 1 71 ? 38.812 78.062 -15.836 1 89.06 71 SER B O 1
ATOM 7616 N N . ASN B 1 72 ? 38.031 76.688 -17.422 1 93.06 72 ASN B N 1
ATOM 7617 C CA . ASN B 1 72 ? 36.75 76.562 -16.75 1 93.06 72 ASN B CA 1
ATOM 7618 C C . ASN B 1 72 ? 36.781 75.438 -15.742 1 93.06 72 ASN B C 1
ATOM 7620 O O . ASN B 1 72 ? 35.719 75 -15.227 1 93.06 72 ASN B O 1
ATOM 7624 N N . ILE B 1 73 ? 37.969 74.812 -15.383 1 95.5 73 ILE B N 1
ATOM 7625 C CA . ILE B 1 73 ? 38.094 73.75 -14.383 1 95.5 73 ILE B CA 1
ATOM 7626 C C . ILE B 1 73 ? 38.594 74.375 -13.078 1 95.5 73 ILE B C 1
ATOM 7628 O O . ILE B 1 73 ? 39.625 75.062 -13.055 1 95.5 73 ILE B O 1
ATOM 7632 N N . ILE B 1 74 ? 37.875 74.125 -12.078 1 95.25 74 ILE B N 1
ATOM 7633 C CA . ILE B 1 74 ? 38.281 74.5 -10.727 1 95.25 74 ILE B CA 1
ATOM 7634 C C . ILE B 1 74 ? 38.625 73.25 -9.922 1 95.25 74 ILE B C 1
ATOM 7636 O O . ILE B 1 74 ? 37.781 72.375 -9.711 1 95.25 74 ILE B O 1
ATOM 7640 N N . TYR B 1 75 ? 39.906 73.125 -9.516 1 95.44 75 TYR B N 1
ATOM 7641 C CA . TYR B 1 75 ? 40.375 72 -8.781 1 95.44 75 TYR B CA 1
ATOM 7642 C C . TYR B 1 75 ? 40.594 72.312 -7.305 1 95.44 75 TYR B C 1
ATOM 7644 O O . TYR B 1 75 ? 41.312 73.25 -6.977 1 95.44 75 TYR B O 1
ATOM 7652 N N . ILE B 1 76 ? 39.875 71.5 -6.426 1 94.5 76 ILE B N 1
ATOM 7653 C CA . ILE B 1 76 ? 40 71.688 -4.984 1 94.5 76 ILE B CA 1
ATOM 7654 C C . ILE B 1 76 ? 40.531 70.438 -4.34 1 94.5 76 ILE B C 1
ATOM 7656 O O . ILE B 1 76 ? 39.812 69.375 -4.312 1 94.5 76 ILE B O 1
ATOM 7660 N N . LYS B 1 77 ? 41.75 70.438 -3.891 1 93.38 77 LYS B N 1
ATOM 7661 C CA . LYS B 1 77 ? 42.281 69.312 -3.137 1 93.38 77 LYS B CA 1
ATOM 7662 C C . LYS B 1 77 ? 42 69.5 -1.643 1 93.38 77 LYS B C 1
ATOM 7664 O O . LYS B 1 77 ? 42.531 70.375 -1.007 1 93.38 77 LYS B O 1
ATOM 7669 N N . ASN B 1 78 ? 41.219 68.562 -1.115 1 90.19 78 ASN B N 1
ATOM 7670 C CA . ASN B 1 78 ? 40.906 68.688 0.304 1 90.19 78 ASN B CA 1
ATOM 7671 C C . ASN B 1 78 ? 42.062 68.25 1.179 1 90.19 78 ASN B C 1
ATOM 7673 O O . ASN B 1 78 ? 42.781 67.312 0.857 1 90.19 78 ASN B O 1
ATOM 7677 N N . ARG B 1 79 ? 42.312 69.062 2.18 1 83.62 79 ARG B N 1
ATOM 7678 C CA . ARG B 1 79 ? 43.438 68.812 3.072 1 83.62 79 ARG B CA 1
ATOM 7679 C C . ARG B 1 79 ? 43.25 67.5 3.83 1 83.62 79 ARG B C 1
ATOM 7681 O O . ARG B 1 79 ? 44.188 66.75 4.004 1 83.62 79 ARG B O 1
ATOM 7688 N N . SER B 1 80 ? 41.969 67.312 4.32 1 85.19 80 SER B N 1
ATOM 7689 C CA . SER B 1 80 ? 41.594 66 4.926 1 85.19 80 SER B CA 1
ATOM 7690 C C . SER B 1 80 ? 40.406 65.438 4.195 1 85.19 80 SER B C 1
ATOM 7692 O O . SER B 1 80 ? 39.625 66.125 3.541 1 85.19 80 SER B O 1
ATOM 7694 N N . THR B 1 81 ? 40.375 64.062 4.273 1 87.06 81 THR B N 1
ATOM 7695 C CA . THR B 1 81 ? 39.25 63.375 3.629 1 87.06 81 THR B CA 1
ATOM 7696 C C . THR B 1 81 ? 37.938 63.781 4.262 1 87.06 81 THR B C 1
ATOM 7698 O O . THR B 1 81 ? 37.719 63.531 5.449 1 87.06 81 THR B O 1
ATOM 7701 N N . LEU B 1 82 ? 37.094 64.438 3.605 1 88.94 82 LEU B N 1
ATOM 7702 C CA . LEU B 1 82 ? 35.812 64.938 4.102 1 88.94 82 LEU B CA 1
ATOM 7703 C C . LEU B 1 82 ? 34.75 63.812 4.133 1 88.94 82 LEU B C 1
ATOM 7705 O O . LEU B 1 82 ? 33.875 63.781 5.004 1 88.94 82 LEU B O 1
ATOM 7709 N N . GLY B 1 83 ? 34.906 62.969 3.311 1 87.94 83 GLY B N 1
ATOM 7710 C CA . GLY B 1 83 ? 33.875 61.969 3.076 1 87.94 83 GLY B CA 1
ATOM 7711 C C . GLY B 1 83 ? 32.938 62.344 1.936 1 87.94 83 GLY B C 1
ATOM 7712 O O . GLY B 1 83 ? 32.844 63.531 1.536 1 87.94 83 GLY B O 1
ATOM 7713 N N . GLN B 1 84 ? 32.188 61.406 1.522 1 84.81 84 GLN B N 1
ATOM 7714 C CA . GLN B 1 84 ? 31.359 61.562 0.326 1 84.81 84 GLN B CA 1
ATOM 7715 C C . GLN B 1 84 ? 30.297 62.656 0.513 1 84.81 84 GLN B C 1
ATOM 7717 O O . GLN B 1 84 ? 30.109 63.5 -0.37 1 84.81 84 GLN B O 1
ATOM 7722 N N . PHE B 1 85 ? 29.656 62.656 1.648 1 88.88 85 PHE B N 1
ATOM 7723 C CA . PHE B 1 85 ? 28.578 63.594 1.92 1 88.88 85 PHE B CA 1
ATOM 7724 C C . PHE B 1 85 ? 29.125 65 2.037 1 88.88 85 PHE B C 1
ATOM 7726 O O . PHE B 1 85 ? 28.656 65.938 1.35 1 88.88 85 PHE B O 1
ATOM 7733 N N . GLU B 1 86 ? 30.109 65.188 2.783 1 91.69 86 GLU B N 1
ATOM 7734 C CA . GLU B 1 86 ? 30.656 66.5 3.025 1 91.69 86 GLU B CA 1
ATOM 7735 C C . GLU B 1 86 ? 31.375 67.062 1.791 1 91.69 86 GLU B C 1
ATOM 7737 O O . GLU B 1 86 ? 31.375 68.25 1.536 1 91.69 86 GLU B O 1
ATOM 7742 N N . ASN B 1 87 ? 32.031 66.188 1.063 1 93.94 87 ASN B N 1
ATOM 7743 C CA . ASN B 1 87 ? 32.656 66.562 -0.188 1 93.94 87 ASN B CA 1
ATOM 7744 C C . ASN B 1 87 ? 31.625 67.125 -1.185 1 93.94 87 ASN B C 1
ATOM 7746 O O . ASN B 1 87 ? 31.859 68.125 -1.848 1 93.94 87 ASN B O 1
ATOM 7750 N N . ALA B 1 88 ? 30.484 66.438 -1.263 1 93.75 88 ALA B N 1
ATOM 7751 C CA . ALA B 1 88 ? 29.422 66.875 -2.158 1 93.75 88 ALA B CA 1
ATOM 7752 C C . ALA B 1 88 ? 28.859 68.25 -1.722 1 93.75 88 ALA B C 1
ATOM 7754 O O . ALA B 1 88 ? 28.578 69.125 -2.557 1 93.75 88 ALA B O 1
ATOM 7755 N N . LEU B 1 89 ? 28.688 68.438 -0.438 1 93.75 89 LEU B N 1
ATOM 7756 C CA . LEU B 1 89 ? 28.172 69.688 0.089 1 93.75 89 LEU B CA 1
ATOM 7757 C C . LEU B 1 89 ? 29.141 70.812 -0.206 1 93.75 89 LEU B C 1
ATOM 7759 O O . LEU B 1 89 ? 28.703 71.938 -0.571 1 93.75 89 LEU B O 1
ATOM 7763 N N . MET B 1 90 ? 30.375 70.5 0.003 1 94.88 90 MET B N 1
ATOM 7764 C CA . MET B 1 90 ? 31.406 71.5 -0.271 1 94.88 90 MET B CA 1
ATOM 7765 C C . MET B 1 90 ? 31.375 71.938 -1.737 1 94.88 90 MET B C 1
ATOM 7767 O O . MET B 1 90 ? 31.391 73.125 -2.049 1 94.88 90 MET B O 1
ATOM 7771 N N . LEU B 1 91 ? 31.297 71 -2.596 1 96.56 91 LEU B N 1
ATOM 7772 C CA . LEU B 1 91 ? 31.25 71.25 -4.027 1 96.56 91 LEU B CA 1
ATOM 7773 C C . LEU B 1 91 ? 30.016 72.125 -4.383 1 96.56 91 LEU B C 1
ATOM 7775 O O . LEU B 1 91 ? 30.094 73 -5.195 1 96.56 91 LEU B O 1
ATOM 7779 N N . PHE B 1 92 ? 28.922 71.688 -3.779 1 95.94 92 PHE B N 1
ATOM 7780 C CA . PHE B 1 92 ? 27.672 72.438 -4.023 1 95.94 92 PHE B CA 1
ATOM 7781 C C . PHE B 1 92 ? 27.797 73.875 -3.629 1 95.94 92 PHE B C 1
ATOM 7783 O O . PHE B 1 92 ? 27.312 74.75 -4.344 1 95.94 92 PHE B O 1
ATOM 7790 N N . HIS B 1 93 ? 28.438 74.125 -2.553 1 94.12 93 HIS B N 1
ATOM 7791 C CA . HIS B 1 93 ? 28.625 75.5 -2.059 1 94.12 93 HIS B CA 1
ATOM 7792 C C . HIS B 1 93 ? 29.547 76.312 -2.971 1 94.12 93 HIS B C 1
ATOM 7794 O O . HIS B 1 93 ? 29.359 77.5 -3.166 1 94.12 93 HIS B O 1
ATOM 7800 N N . GLU B 1 94 ? 30.5 75.625 -3.539 1 95.38 94 GLU B N 1
ATOM 7801 C CA . GLU B 1 94 ? 31.516 76.312 -4.355 1 95.38 94 GLU B CA 1
ATOM 7802 C C . GLU B 1 94 ? 30.984 76.562 -5.762 1 95.38 94 GLU B C 1
ATOM 7804 O O . GLU B 1 94 ? 31.578 77.375 -6.5 1 95.38 94 GLU B O 1
ATOM 7809 N N . ALA B 1 95 ? 29.875 76.062 -6.094 1 96.94 95 ALA B N 1
ATOM 7810 C CA . ALA B 1 95 ? 29.359 76.188 -7.453 1 96.94 95 ALA B CA 1
ATOM 7811 C C . ALA B 1 95 ? 28.828 77.562 -7.719 1 96.94 95 ALA B C 1
ATOM 7813 O O . ALA B 1 95 ? 28.141 78.125 -6.871 1 96.94 95 ALA B O 1
ATOM 7814 N N . ASN B 1 96 ? 29.047 78.125 -8.875 1 95.19 96 ASN B N 1
ATOM 7815 C CA . ASN B 1 96 ? 28.594 79.438 -9.25 1 95.19 96 ASN B CA 1
ATOM 7816 C C . ASN B 1 96 ? 27.484 79.375 -10.297 1 95.19 96 ASN B C 1
ATOM 7818 O O . ASN B 1 96 ? 26.812 80.375 -10.555 1 95.19 96 ASN B O 1
ATOM 7822 N N . GLY B 1 97 ? 27.312 78.25 -10.844 1 96.06 97 GLY B N 1
ATOM 7823 C CA . GLY B 1 97 ? 26.312 78.062 -11.898 1 96.06 97 GLY B CA 1
ATOM 7824 C C . GLY B 1 97 ? 24.891 78.125 -11.383 1 96.06 97 GLY B C 1
ATOM 7825 O O . GLY B 1 97 ? 24.609 77.812 -10.242 1 96.06 97 GLY B O 1
ATOM 7826 N N . GLU B 1 98 ? 24.047 78.625 -12.195 1 95.62 98 GLU B N 1
ATOM 7827 C CA . GLU B 1 98 ? 22.625 78.625 -11.883 1 95.62 98 GLU B CA 1
ATOM 7828 C C . GLU B 1 98 ? 22.062 77.188 -11.859 1 95.62 98 GLU B C 1
ATOM 7830 O O . GLU B 1 98 ? 21.125 76.875 -11.117 1 95.62 98 GLU B O 1
ATOM 7835 N N . TYR B 1 99 ? 22.578 76.375 -12.68 1 97.38 99 TYR B N 1
ATOM 7836 C CA . TYR B 1 99 ? 22.188 75 -12.773 1 97.38 99 TYR B CA 1
ATOM 7837 C C . TYR B 1 99 ? 23.312 74.062 -12.32 1 97.38 99 TYR B C 1
ATOM 7839 O O . TYR B 1 99 ? 24.484 74.375 -12.539 1 97.38 99 TYR B O 1
ATOM 7847 N N . ILE B 1 100 ? 22.891 72.938 -11.688 1 97.94 100 ILE B N 1
ATOM 7848 C CA . ILE B 1 100 ? 23.875 72.062 -11.094 1 97.94 100 ILE B CA 1
ATOM 7849 C C . ILE B 1 100 ? 23.656 70.625 -11.633 1 97.94 100 ILE B C 1
ATOM 7851 O O . ILE B 1 100 ? 22.516 70.188 -11.75 1 97.94 100 ILE B O 1
ATOM 7855 N N . ASN B 1 101 ? 24.672 69.938 -11.992 1 98.12 101 ASN B N 1
ATOM 7856 C CA . ASN B 1 101 ? 24.703 68.5 -12.234 1 98.12 101 ASN B CA 1
ATOM 7857 C C . ASN B 1 101 ? 25.938 67.875 -11.609 1 98.12 101 ASN B C 1
ATOM 7859 O O . ASN B 1 101 ? 27.062 68.188 -11.938 1 98.12 101 ASN B O 1
ATOM 7863 N N . PHE B 1 102 ? 25.703 66.938 -10.719 1 97.12 102 PHE B N 1
ATOM 7864 C CA . PHE B 1 102 ? 26.812 66.125 -10.203 1 97.12 102 PHE B CA 1
ATOM 7865 C C . PHE B 1 102 ? 27.25 65.125 -11.211 1 97.12 102 PHE B C 1
ATOM 7867 O O . PHE B 1 102 ? 26.438 64.625 -11.992 1 97.12 102 PHE B O 1
ATOM 7874 N N . LEU B 1 103 ? 28.5 64.812 -11.211 1 97.12 103 LEU B N 1
ATOM 7875 C CA . LEU B 1 103 ? 29.062 63.688 -11.953 1 97.12 103 LEU B CA 1
ATOM 7876 C C . LEU B 1 103 ? 29.969 62.844 -11.07 1 97.12 103 LEU B C 1
ATOM 7878 O O . LEU B 1 103 ? 31.047 63.281 -10.688 1 97.12 103 LEU B O 1
ATOM 7882 N N . MET B 1 104 ? 29.406 61.688 -10.773 1 94.5 104 MET B N 1
ATOM 7883 C CA . MET B 1 104 ? 30.266 60.781 -10 1 94.5 104 MET B CA 1
ATOM 7884 C C . MET B 1 104 ? 31.5 60.375 -10.797 1 94.5 104 MET B C 1
ATOM 7886 O O . MET B 1 104 ? 31.406 60.188 -12.016 1 94.5 104 MET B O 1
ATOM 7890 N N . ASP B 1 105 ? 32.594 60.219 -10.094 1 93.81 105 ASP B N 1
ATOM 7891 C CA . ASP B 1 105 ? 33.906 60.125 -10.75 1 93.81 105 ASP B CA 1
ATOM 7892 C C . ASP B 1 105 ? 34.031 58.812 -11.516 1 93.81 105 ASP B C 1
ATOM 7894 O O . ASP B 1 105 ? 34.969 58.625 -12.297 1 93.81 105 ASP B O 1
ATOM 7898 N N . ASP B 1 106 ? 33.031 57.875 -11.273 1 92.38 106 ASP B N 1
ATOM 7899 C CA . ASP B 1 106 ? 33.094 56.594 -11.984 1 92.38 106 ASP B CA 1
ATOM 7900 C C . ASP B 1 106 ? 32.062 56.562 -13.102 1 92.38 106 ASP B C 1
ATOM 7902 O O . ASP B 1 106 ? 31.953 55.531 -13.805 1 92.38 106 ASP B O 1
ATOM 7906 N N . ASP B 1 107 ? 31.344 57.594 -13.344 1 94.81 107 ASP B N 1
ATOM 7907 C CA . ASP B 1 107 ? 30.297 57.594 -14.367 1 94.81 107 ASP B CA 1
ATOM 7908 C C . ASP B 1 107 ? 30.734 58.406 -15.578 1 94.81 107 ASP B C 1
ATOM 7910 O O . ASP B 1 107 ? 31.844 58.969 -15.602 1 94.81 107 ASP B O 1
ATOM 7914 N N . VAL B 1 108 ? 29.75 58.438 -16.641 1 96.06 108 VAL B N 1
ATOM 7915 C CA . VAL B 1 108 ? 30.078 59.156 -17.875 1 96.06 108 VAL B CA 1
ATOM 7916 C C . VAL B 1 108 ? 28.828 59.844 -18.422 1 96.06 108 VAL B C 1
ATOM 7918 O O . VAL B 1 108 ? 27.719 59.281 -18.359 1 96.06 108 VAL B O 1
ATOM 7921 N N . PHE B 1 109 ? 29.062 61.062 -18.953 1 96.75 109 PHE B N 1
ATOM 7922 C CA . PHE B 1 109 ? 28 61.812 -19.609 1 96.75 109 PHE B CA 1
ATOM 7923 C C . PHE B 1 109 ? 27.922 61.438 -21.094 1 96.75 109 PHE B C 1
ATOM 7925 O O . PHE B 1 109 ? 28.938 61.188 -21.719 1 96.75 109 PHE B O 1
ATOM 7932 N N . HIS B 1 110 ? 26.719 61.438 -21.547 1 96.38 110 HIS B N 1
ATOM 7933 C CA . HIS B 1 110 ? 26.562 61.531 -23 1 96.38 110 HIS B CA 1
ATOM 7934 C C . HIS B 1 110 ? 26.969 62.906 -23.516 1 96.38 110 HIS B C 1
ATOM 7936 O O . HIS B 1 110 ? 26.75 63.906 -22.828 1 96.38 110 HIS B O 1
ATOM 7942 N N . VAL B 1 111 ? 27.391 63.031 -24.766 1 96.19 111 VAL B N 1
ATOM 7943 C CA . VAL B 1 111 ? 28 64.25 -25.328 1 96.19 111 VAL B CA 1
ATOM 7944 C C . VAL B 1 111 ? 26.969 65.375 -25.391 1 96.19 111 VAL B C 1
ATOM 7946 O O . VAL B 1 111 ? 27.328 66.562 -25.266 1 96.19 111 VAL B O 1
ATOM 7949 N N . ASN B 1 112 ? 25.719 65 -25.5 1 96.31 112 ASN B N 1
ATOM 7950 C CA . ASN B 1 112 ? 24.688 66.062 -25.656 1 96.31 112 ASN B CA 1
ATOM 7951 C C . ASN B 1 112 ? 23.844 66.188 -24.391 1 96.31 112 ASN B C 1
ATOM 7953 O O . ASN B 1 112 ? 22.766 66.812 -24.422 1 96.31 112 ASN B O 1
ATOM 7957 N N . LYS B 1 113 ? 24.25 65.625 -23.281 1 97.62 113 LYS B N 1
ATOM 7958 C CA . LYS B 1 113 ? 23.438 65.562 -22.078 1 97.62 113 LYS B CA 1
ATOM 7959 C C . LYS B 1 113 ? 22.984 66.938 -21.609 1 97.62 113 LYS B C 1
ATOM 7961 O O . LYS B 1 113 ? 21.781 67.188 -21.531 1 97.62 113 LYS B O 1
ATOM 7966 N N . ILE B 1 114 ? 23.891 67.812 -21.312 1 97.69 114 ILE B N 1
ATOM 7967 C CA . ILE B 1 114 ? 23.578 69.125 -20.688 1 97.69 114 ILE B CA 1
ATOM 7968 C C . ILE B 1 114 ? 22.719 69.938 -21.641 1 97.69 114 ILE B C 1
ATOM 7970 O O . ILE B 1 114 ? 21.75 70.625 -21.219 1 97.69 114 ILE B O 1
ATOM 7974 N N . GLU B 1 115 ? 23.031 69.938 -22.969 1 96.69 115 GLU B N 1
ATOM 7975 C CA . GLU B 1 115 ? 22.266 70.688 -23.953 1 96.69 115 GLU B CA 1
ATOM 7976 C C . GLU B 1 115 ? 20.812 70.25 -24 1 96.69 115 GLU B C 1
ATOM 7978 O O . GLU B 1 115 ? 19.891 71.062 -23.969 1 96.69 115 GLU B O 1
ATOM 7983 N N . LYS B 1 116 ? 20.719 68.938 -24.031 1 97.06 116 LYS B N 1
ATOM 7984 C CA . LYS B 1 116 ? 19.375 68.375 -24.141 1 97.06 116 LYS B CA 1
ATOM 7985 C C . LYS B 1 116 ? 18.562 68.625 -22.875 1 97.06 116 LYS B C 1
ATOM 7987 O O . LYS B 1 116 ? 17.359 68.875 -22.953 1 97.06 116 LYS B O 1
ATOM 7992 N N . MET B 1 117 ? 19.188 68.562 -21.734 1 97.81 117 MET B N 1
ATOM 7993 C CA . MET B 1 117 ? 18.484 68.812 -20.484 1 97.81 117 MET B CA 1
ATOM 7994 C C . MET B 1 117 ? 18.141 70.25 -20.312 1 97.81 117 MET B C 1
ATOM 7996 O O . MET B 1 117 ? 17.031 70.625 -19.906 1 97.81 117 MET B O 1
ATOM 8000 N N . MET B 1 118 ? 19.016 71.188 -20.734 1 96.56 118 MET B N 1
ATOM 8001 C CA . MET B 1 118 ? 18.812 72.625 -20.578 1 96.56 118 MET B CA 1
ATOM 8002 C C . MET B 1 118 ? 17.688 73.125 -21.469 1 96.56 118 MET B C 1
ATOM 8004 O O . MET B 1 118 ? 17.016 74.125 -21.156 1 96.56 118 MET B O 1
ATOM 8008 N N . LYS B 1 119 ? 17.438 72.375 -22.547 1 95.75 119 LYS B N 1
ATOM 8009 C CA . LYS B 1 119 ? 16.344 72.75 -23.453 1 95.75 119 LYS B CA 1
ATOM 8010 C C . LYS B 1 119 ? 15.023 72.812 -22.703 1 95.75 119 LYS B C 1
ATOM 8012 O O . LYS B 1 119 ? 14.188 73.688 -22.969 1 95.75 119 LYS B O 1
ATOM 8017 N N . TYR B 1 120 ? 14.875 71.938 -21.797 1 96.25 120 TYR B N 1
ATOM 8018 C CA . TYR B 1 120 ? 13.625 71.938 -21.047 1 96.25 120 TYR B CA 1
ATOM 8019 C C . TYR B 1 120 ? 13.531 73.062 -20.062 1 96.25 120 TYR B C 1
ATOM 8021 O O . TYR B 1 120 ? 12.453 73.625 -19.844 1 96.25 120 TYR B O 1
ATOM 8029 N N . PHE B 1 121 ? 14.609 73.5 -19.469 1 95.19 121 PHE B N 1
ATOM 8030 C CA . PHE B 1 121 ? 14.602 74.625 -18.562 1 95.19 121 PHE B CA 1
ATOM 8031 C C . PHE B 1 121 ? 14.391 75.938 -19.328 1 95.19 121 PHE B C 1
ATOM 8033 O O . PHE B 1 121 ? 13.727 76.875 -18.844 1 95.19 121 PHE B O 1
ATOM 8040 N N . PHE B 1 122 ? 14.852 76 -20.578 1 93.44 122 PHE B N 1
ATOM 8041 C CA . PHE B 1 122 ? 14.695 77.188 -21.406 1 93.44 122 PHE B CA 1
ATOM 8042 C C . PHE B 1 122 ? 13.234 77.375 -21.797 1 93.44 122 PHE B C 1
ATOM 8044 O O . PHE B 1 122 ? 12.773 78.5 -21.922 1 93.44 122 PHE B O 1
ATOM 8051 N N . HIS B 1 123 ? 12.609 76.312 -21.922 1 92.75 123 HIS B N 1
ATOM 8052 C CA . HIS B 1 123 ? 11.219 76.375 -22.344 1 92.75 123 HIS B CA 1
ATOM 8053 C C . HIS B 1 123 ? 10.273 76.5 -21.141 1 92.75 123 HIS B C 1
ATOM 8055 O O . HIS B 1 123 ? 9.062 76.562 -21.312 1 92.75 123 HIS B O 1
ATOM 8061 N N . ASP B 1 124 ? 10.844 76.438 -19.969 1 91.5 124 ASP B N 1
ATOM 8062 C CA . ASP B 1 124 ? 10.062 76.5 -18.734 1 91.5 124 ASP B CA 1
ATOM 8063 C C . ASP B 1 124 ? 9.875 77.938 -18.281 1 91.5 124 ASP B C 1
ATOM 8065 O O . ASP B 1 124 ? 10.414 78.312 -17.25 1 91.5 124 ASP B O 1
ATOM 8069 N N . LEU B 1 125 ? 9.039 78.625 -18.844 1 88.44 125 LEU B N 1
ATOM 8070 C CA . LEU B 1 125 ? 8.867 80.062 -18.609 1 88.44 125 LEU B CA 1
ATOM 8071 C C . LEU B 1 125 ? 8.234 80.312 -17.25 1 88.44 125 LEU B C 1
ATOM 8073 O O . LEU B 1 125 ? 8.477 81.375 -16.641 1 88.44 125 LEU B O 1
ATOM 8077 N N . ASP B 1 126 ? 7.477 79.438 -16.797 1 91 126 ASP B N 1
ATOM 8078 C CA . ASP B 1 126 ? 6.77 79.625 -15.531 1 91 126 ASP B CA 1
ATOM 8079 C C . ASP B 1 126 ? 7.543 79 -14.375 1 91 126 ASP B C 1
ATOM 8081 O O . ASP B 1 126 ? 7.043 78.938 -13.25 1 91 126 ASP B O 1
ATOM 8085 N N . ASN B 1 127 ? 8.727 78.5 -14.562 1 93 127 ASN B N 1
ATOM 8086 C CA . ASN B 1 127 ? 9.602 77.875 -13.555 1 93 127 ASN B CA 1
ATOM 8087 C C . ASN B 1 127 ? 8.914 76.75 -12.812 1 93 127 ASN B C 1
ATOM 8089 O O . ASN B 1 127 ? 8.922 76.75 -11.578 1 93 127 ASN B O 1
ATOM 8093 N N . GLU B 1 128 ? 8.312 75.875 -13.609 1 95.5 128 GLU B N 1
ATOM 8094 C CA . GLU B 1 128 ? 7.602 74.75 -13.047 1 95.5 128 GLU B CA 1
ATOM 8095 C C . GLU B 1 128 ? 8.508 73.5 -12.945 1 95.5 128 GLU B C 1
ATOM 8097 O O . GLU B 1 128 ? 8.312 72.625 -12.086 1 95.5 128 GLU B O 1
ATOM 8102 N N . ILE B 1 129 ? 9.477 73.438 -13.773 1 97.12 129 ILE B N 1
ATOM 8103 C CA . ILE B 1 129 ? 10.383 72.312 -13.805 1 97.12 129 ILE B CA 1
ATOM 8104 C C . ILE B 1 129 ? 11.453 72.438 -12.734 1 97.12 129 ILE B C 1
ATOM 8106 O O . ILE B 1 129 ? 12.156 73.438 -12.695 1 97.12 129 ILE B O 1
ATOM 8110 N N . LYS B 1 130 ? 11.562 71.438 -11.922 1 97 130 LYS B N 1
ATOM 8111 C CA . LYS B 1 130 ? 12.5 71.5 -10.812 1 97 130 LYS B CA 1
ATOM 8112 C C . LYS B 1 130 ? 13.648 70.5 -10.984 1 97 130 LYS B C 1
ATOM 8114 O O . LYS B 1 130 ? 14.703 70.688 -10.359 1 97 130 LYS B O 1
ATOM 8119 N N . LEU B 1 131 ? 13.336 69.562 -11.75 1 95.88 131 LEU B N 1
ATOM 8120 C CA . LEU B 1 131 ? 14.352 68.5 -11.977 1 95.88 131 LEU B CA 1
ATOM 8121 C C . LEU B 1 131 ? 14.219 67.938 -13.367 1 95.88 131 LEU B C 1
ATOM 8123 O O . LEU B 1 131 ? 13.102 67.688 -13.852 1 95.88 131 LEU B O 1
ATOM 8127 N N . VAL B 1 132 ? 15.352 67.688 -14.062 1 97.75 132 VAL B N 1
ATOM 8128 C CA . VAL B 1 132 ? 15.383 67 -15.336 1 97.75 132 VAL B CA 1
ATOM 8129 C C . VAL B 1 132 ? 16.312 65.812 -15.234 1 97.75 132 VAL B C 1
ATOM 8131 O O . VAL B 1 132 ? 17.453 65.938 -14.82 1 97.75 132 VAL B O 1
ATOM 8134 N N . THR B 1 133 ? 15.727 64.688 -15.445 1 97.44 133 THR B N 1
ATOM 8135 C CA . THR B 1 133 ? 16.5 63.438 -15.438 1 97.44 133 THR B CA 1
ATOM 8136 C C . THR B 1 133 ? 16.344 62.688 -16.75 1 97.44 133 THR B C 1
ATOM 8138 O O . THR B 1 133 ? 15.695 63.188 -17.688 1 97.44 133 THR B O 1
ATOM 8141 N N . SER B 1 134 ? 17.094 61.562 -16.922 1 96.25 134 SER B N 1
ATOM 8142 C CA . SER B 1 134 ? 17.031 60.75 -18.141 1 96.25 134 SER B CA 1
ATOM 8143 C C . SER B 1 134 ? 17.266 59.281 -17.859 1 96.25 134 SER B C 1
ATOM 8145 O O . SER B 1 134 ? 17.594 58.906 -16.734 1 96.25 134 SER B O 1
ATOM 8147 N N . HIS B 1 135 ? 17.031 58.562 -18.859 1 94.56 135 HIS B N 1
ATOM 8148 C CA . HIS B 1 135 ? 17.453 57.156 -18.797 1 94.56 135 HIS B CA 1
ATOM 8149 C C . HIS B 1 135 ? 18.969 57.062 -18.641 1 94.56 135 HIS B C 1
ATOM 8151 O O . HIS B 1 135 ? 19.719 57.906 -19.156 1 94.56 135 HIS B O 1
ATOM 8157 N N . ARG B 1 136 ? 19.391 56.094 -17.844 1 93.06 136 ARG B N 1
ATOM 8158 C CA . ARG B 1 136 ? 20.828 55.812 -17.703 1 93.06 136 ARG B CA 1
ATOM 8159 C C . ARG B 1 136 ? 21.141 54.344 -18.016 1 93.06 136 ARG B C 1
ATOM 8161 O O . ARG B 1 136 ? 20.359 53.469 -17.688 1 93.06 136 ARG B O 1
ATOM 8168 N N . GLN B 1 137 ? 22.203 54.094 -18.672 1 92.38 137 GLN B N 1
ATOM 8169 C CA . GLN B 1 137 ? 22.656 52.75 -19.047 1 92.38 137 GLN B CA 1
ATOM 8170 C C . GLN B 1 137 ? 23.75 52.281 -18.094 1 92.38 137 GLN B C 1
ATOM 8172 O O . GLN B 1 137 ? 24.672 53 -17.766 1 92.38 137 GLN B O 1
ATOM 8177 N N . VAL B 1 138 ? 23.594 51.031 -17.594 1 91.88 138 VAL B N 1
ATOM 8178 C CA . VAL B 1 138 ? 24.609 50.438 -16.734 1 91.88 138 VAL B CA 1
ATOM 8179 C C . VAL B 1 138 ? 25.766 49.938 -17.562 1 91.88 138 VAL B C 1
ATOM 8181 O O . VAL B 1 138 ? 25.562 49.312 -18.625 1 91.88 138 VAL B O 1
ATOM 8184 N N . ILE B 1 139 ? 26.984 50.219 -17.094 1 91.62 139 ILE B N 1
ATOM 8185 C CA . ILE B 1 139 ? 28.172 49.75 -17.781 1 91.62 139 ILE B CA 1
ATOM 8186 C C . ILE B 1 139 ? 29.109 49.062 -16.781 1 91.62 139 ILE B C 1
ATOM 8188 O O . ILE B 1 139 ? 29.031 49.281 -15.578 1 91.62 139 ILE B O 1
ATOM 8192 N N . ASP B 1 140 ? 29.891 48.156 -17.25 1 89.06 140 ASP B N 1
ATOM 8193 C CA . ASP B 1 140 ? 30.828 47.469 -16.391 1 89.06 140 ASP B CA 1
ATOM 8194 C C . ASP B 1 140 ? 32.094 48.281 -16.203 1 89.06 140 ASP B C 1
ATOM 8196 O O . ASP B 1 140 ? 32.156 49.438 -16.594 1 89.06 140 ASP B O 1
ATOM 8200 N N . ASP B 1 141 ? 33.062 47.688 -15.578 1 87.06 141 ASP B N 1
ATOM 8201 C CA . ASP B 1 141 ? 34.312 48.375 -15.242 1 87.06 141 ASP B CA 1
ATOM 8202 C C . ASP B 1 141 ? 35.031 48.812 -16.5 1 87.06 141 ASP B C 1
ATOM 8204 O O . ASP B 1 141 ? 35.781 49.781 -16.484 1 87.06 141 ASP B O 1
ATOM 8208 N N . LYS B 1 142 ? 34.75 48.188 -17.734 1 82.06 142 LYS B N 1
ATOM 8209 C CA . LYS B 1 142 ? 35.469 48.469 -18.969 1 82.06 142 LYS B CA 1
ATOM 8210 C C . LYS B 1 142 ? 34.625 49.312 -19.906 1 82.06 142 LYS B C 1
ATOM 8212 O O . LYS B 1 142 ? 35.062 49.656 -21.016 1 82.06 142 LYS B O 1
ATOM 8217 N N . GLY B 1 143 ? 33.344 49.656 -19.406 1 86.56 143 GLY B N 1
ATOM 8218 C CA . GLY B 1 143 ? 32.5 50.531 -20.188 1 86.56 143 GLY B CA 1
ATOM 8219 C C . GLY B 1 143 ? 31.516 49.781 -21.062 1 86.56 143 GLY B C 1
ATOM 8220 O O . GLY B 1 143 ? 30.75 50.375 -21.812 1 86.56 143 GLY B O 1
ATOM 8221 N N . LYS B 1 144 ? 31.594 48.438 -20.953 1 89.12 144 LYS B N 1
ATOM 8222 C CA . LYS B 1 144 ? 30.656 47.656 -21.719 1 89.12 144 LYS B CA 1
ATOM 8223 C C . LYS B 1 144 ? 29.25 47.719 -21.109 1 89.12 144 LYS B C 1
ATOM 8225 O O . LYS B 1 144 ? 29.109 47.625 -19.891 1 89.12 144 LYS B O 1
ATOM 8230 N N . GLU B 1 145 ? 28.25 47.812 -21.844 1 88.25 145 GLU B N 1
ATOM 8231 C CA . GLU B 1 145 ? 26.859 47.938 -21.391 1 88.25 145 GLU B CA 1
ATOM 8232 C C . GLU B 1 145 ? 26.375 46.656 -20.766 1 88.25 145 GLU B C 1
ATOM 8234 O O . GLU B 1 145 ? 26.656 45.562 -21.266 1 88.25 145 GLU B O 1
ATOM 8239 N N . LEU B 1 146 ? 25.844 46.719 -19.672 1 86 146 LEU B N 1
ATOM 8240 C CA . LEU B 1 146 ? 25.25 45.594 -18.953 1 86 146 LEU B CA 1
ATOM 8241 C C . LEU B 1 146 ? 23.734 45.656 -19.031 1 86 146 LEU B C 1
ATOM 8243 O O . LEU B 1 146 ? 23.156 46.656 -19.438 1 86 146 LEU B O 1
ATOM 8247 N N . ARG B 1 147 ? 23.156 44.531 -18.672 1 73.75 147 ARG B N 1
ATOM 8248 C CA . ARG B 1 147 ? 21.703 44.5 -18.594 1 73.75 147 ARG B CA 1
ATOM 8249 C C . ARG B 1 147 ? 21.188 45.438 -17.531 1 73.75 147 ARG B C 1
ATOM 8251 O O . ARG B 1 147 ? 21.859 45.656 -16.516 1 73.75 147 ARG B O 1
ATOM 8258 N N . HIS B 1 148 ? 19.906 45.781 -17.766 1 74.44 148 HIS B N 1
ATOM 8259 C CA . HIS B 1 148 ? 19.297 46.75 -16.844 1 74.44 148 HIS B CA 1
ATOM 8260 C C . HIS B 1 148 ? 18.953 46.094 -15.508 1 74.44 148 HIS B C 1
ATOM 8262 O O . HIS B 1 148 ? 18.609 44.906 -15.461 1 74.44 148 HIS B O 1
ATOM 8268 N N . ILE B 1 149 ? 19.234 46.75 -14.422 1 71.69 149 ILE B N 1
ATOM 8269 C CA . ILE B 1 149 ? 18.703 46.406 -13.109 1 71.69 149 ILE B CA 1
ATOM 8270 C C . ILE B 1 149 ? 17.359 47.125 -12.898 1 71.69 149 ILE B C 1
ATOM 8272 O O . ILE B 1 149 ? 16.969 47.969 -13.695 1 71.69 149 ILE B O 1
ATOM 8276 N N . TYR B 1 150 ? 16.625 46.75 -11.938 1 69.75 150 TYR B N 1
ATOM 8277 C CA . TYR B 1 150 ? 15.258 47.188 -11.75 1 69.75 150 TYR B CA 1
ATOM 8278 C C . TYR B 1 150 ? 15.18 48.719 -11.742 1 69.75 150 TYR B C 1
ATOM 8280 O O . TYR B 1 150 ? 14.234 49.312 -12.297 1 69.75 150 TYR B O 1
ATOM 8288 N N . SER B 1 151 ? 16.141 49.344 -11.242 1 73.88 151 SER B N 1
ATOM 8289 C CA . SER B 1 151 ? 16.078 50.781 -11.07 1 73.88 151 SER B CA 1
ATOM 8290 C C . SER B 1 151 ? 16.484 51.531 -12.352 1 73.88 151 SER B C 1
ATOM 8292 O O . SER B 1 151 ? 16.203 52.719 -12.508 1 73.88 151 SER B O 1
ATOM 8294 N N . THR B 1 152 ? 17.031 50.844 -13.32 1 79.88 152 THR B N 1
ATOM 8295 C CA . THR B 1 152 ? 17.547 51.531 -14.5 1 79.88 152 THR B CA 1
ATOM 8296 C C . THR B 1 152 ? 16.672 51.219 -15.719 1 79.88 152 THR B C 1
ATOM 8298 O O . THR B 1 152 ? 17.047 51.531 -16.844 1 79.88 152 THR B O 1
ATOM 8301 N N . VAL B 1 153 ? 15.594 50.594 -15.391 1 80.62 153 VAL B N 1
ATOM 8302 C CA . VAL B 1 153 ? 14.656 50.344 -16.484 1 80.62 153 VAL B CA 1
ATOM 8303 C C . VAL B 1 153 ? 14.016 51.656 -16.906 1 80.62 153 VAL B C 1
ATOM 8305 O O . VAL B 1 153 ? 13.789 52.562 -16.078 1 80.62 153 VAL B O 1
ATOM 8308 N N . ARG B 1 154 ? 13.789 51.719 -18.219 1 88.69 154 ARG B N 1
ATOM 8309 C CA . ARG B 1 154 ? 13.148 52.906 -18.766 1 88.69 154 ARG B CA 1
ATOM 8310 C C . ARG B 1 154 ? 11.758 53.094 -18.172 1 88.69 154 ARG B C 1
ATOM 8312 O O . ARG B 1 154 ? 10.891 52.25 -18.312 1 88.69 154 ARG B O 1
ATOM 8319 N N . LEU B 1 155 ? 11.625 54.188 -17.5 1 87.88 155 LEU B N 1
ATOM 8320 C CA . LEU B 1 155 ? 10.352 54.469 -16.844 1 87.88 155 LEU B CA 1
ATOM 8321 C C . LEU B 1 155 ? 9.281 54.812 -17.875 1 87.88 155 LEU B C 1
ATOM 8323 O O . LEU B 1 155 ? 8.117 54.438 -17.719 1 87.88 155 LEU B O 1
ATOM 8327 N N . PHE B 1 156 ? 9.766 55.75 -18.906 1 91.19 156 PHE B N 1
ATOM 8328 C CA . PHE B 1 156 ? 8.859 56.156 -19.969 1 91.19 156 PHE B CA 1
ATOM 8329 C C . PHE B 1 156 ? 9.492 55.969 -21.328 1 91.19 156 PHE B C 1
ATOM 8331 O O . PHE B 1 156 ? 10.695 56.188 -21.5 1 91.19 156 PHE B O 1
ATOM 8338 N N . ASP B 1 157 ? 8.734 55.688 -22.281 1 90.06 157 ASP B N 1
ATOM 8339 C CA . ASP B 1 157 ? 9.234 55.438 -23.641 1 90.06 157 ASP B CA 1
ATOM 8340 C C . ASP B 1 157 ? 9.508 56.781 -24.359 1 90.06 157 ASP B C 1
ATOM 8342 O O . ASP B 1 157 ? 10.344 56.844 -25.25 1 90.06 157 ASP B O 1
ATOM 8346 N N . GLU B 1 158 ? 8.828 57.75 -23.922 1 94 158 GLU B N 1
ATOM 8347 C CA . GLU B 1 158 ? 9 59.062 -24.5 1 94 158 GLU B CA 1
ATOM 8348 C C . GLU B 1 158 ? 9.312 60.094 -23.422 1 94 158 GLU B C 1
ATOM 8350 O O . GLU B 1 158 ? 9.094 59.844 -22.234 1 94 158 GLU B O 1
ATOM 8355 N N . ASP B 1 159 ? 9.898 61.188 -23.891 1 95.06 159 ASP B N 1
ATOM 8356 C CA . ASP B 1 159 ? 10.133 62.25 -22.938 1 95.06 159 ASP B CA 1
ATOM 8357 C C . ASP B 1 159 ? 8.836 62.656 -22.234 1 95.06 159 ASP B C 1
ATOM 8359 O O . ASP B 1 159 ? 7.809 62.844 -22.891 1 95.06 159 ASP B O 1
ATOM 8363 N N . THR B 1 160 ? 8.891 62.719 -21.016 1 96.31 160 THR B N 1
ATOM 8364 C CA . THR B 1 160 ? 7.672 62.906 -20.25 1 96.31 160 THR B CA 1
ATOM 8365 C C . THR B 1 160 ? 7.875 63.969 -19.172 1 96.31 160 THR B C 1
ATOM 8367 O O . THR B 1 160 ? 8.875 63.969 -18.453 1 96.31 160 THR B O 1
ATOM 8370 N N . ILE B 1 161 ? 6.992 65 -19.125 1 96.12 161 ILE B N 1
ATOM 8371 C CA . ILE B 1 161 ? 6.906 65.938 -18 1 96.12 161 ILE B CA 1
ATOM 8372 C C . ILE B 1 161 ? 5.879 65.438 -16.984 1 96.12 161 ILE B C 1
ATOM 8374 O O . ILE B 1 161 ? 4.715 65.188 -17.328 1 96.12 161 ILE B O 1
ATOM 8378 N N . ILE B 1 162 ? 6.254 65.188 -15.867 1 95.75 162 ILE B N 1
ATOM 8379 C CA . ILE B 1 162 ? 5.406 64.562 -14.867 1 95.75 162 ILE B CA 1
ATOM 8380 C C . ILE B 1 162 ? 5.371 65.375 -13.602 1 95.75 162 ILE B C 1
ATOM 8382 O O . ILE B 1 162 ? 6.328 66.125 -13.305 1 95.75 162 ILE B O 1
ATOM 8386 N N . GLU B 1 163 ? 4.258 65.312 -12.961 1 95.38 163 GLU B N 1
ATOM 8387 C CA . GLU B 1 163 ? 4.172 66 -11.68 1 95.38 163 GLU B CA 1
ATOM 8388 C C . GLU B 1 163 ? 5.184 65.438 -10.68 1 95.38 163 GLU B C 1
ATOM 8390 O O . GLU B 1 163 ? 5.34 64.188 -10.57 1 95.38 163 GLU B O 1
ATOM 8395 N N . GLY B 1 164 ? 5.844 66.312 -10.016 1 95.56 164 GLY B N 1
ATOM 8396 C CA . GLY B 1 164 ? 6.844 65.875 -9.055 1 95.56 164 GLY B CA 1
ATOM 8397 C C . GLY B 1 164 ? 6.293 64.938 -7.98 1 95.56 164 GLY B C 1
ATOM 8398 O O . GLY B 1 164 ? 6.945 64 -7.598 1 95.56 164 GLY B O 1
ATOM 8399 N N . THR B 1 165 ? 5.148 65.188 -7.504 1 95.12 165 THR B N 1
ATOM 8400 C CA . THR B 1 165 ? 4.523 64.375 -6.465 1 95.12 165 THR B CA 1
ATOM 8401 C C . THR B 1 165 ? 4.25 63 -6.969 1 95.12 165 THR B C 1
ATOM 8403 O O . THR B 1 165 ? 4.352 62.031 -6.215 1 95.12 165 THR B O 1
ATOM 8406 N N . GLU B 1 166 ? 3.908 62.875 -8.211 1 94.44 166 GLU B N 1
ATOM 8407 C CA . GLU B 1 166 ? 3.658 61.562 -8.797 1 94.44 166 GLU B CA 1
ATOM 8408 C C . GLU B 1 166 ? 4.941 60.719 -8.883 1 94.44 166 GLU B C 1
ATOM 8410 O O . GLU B 1 166 ? 4.953 59.562 -8.531 1 94.44 166 GLU B O 1
ATOM 8415 N N . LEU B 1 167 ? 5.961 61.344 -9.328 1 94.81 167 LEU B N 1
ATOM 8416 C CA . LEU B 1 167 ? 7.242 60.656 -9.438 1 94.81 167 LEU B CA 1
ATOM 8417 C C . LEU B 1 167 ? 7.816 60.344 -8.062 1 94.81 167 LEU B C 1
ATOM 8419 O O . LEU B 1 167 ? 8.367 59.25 -7.844 1 94.81 167 LEU B O 1
ATOM 8423 N N . GLY B 1 168 ? 7.691 61.281 -7.234 1 95 168 GLY B N 1
ATOM 8424 C CA . GLY B 1 168 ? 8.125 61.062 -5.867 1 95 168 GLY B CA 1
ATOM 8425 C C . GLY B 1 168 ? 7.379 59.938 -5.188 1 95 168 GLY B C 1
ATOM 8426 O O . GLY B 1 168 ? 7.977 59.125 -4.473 1 95 168 GLY B O 1
ATOM 8427 N N . ASN B 1 169 ? 6.105 59.844 -5.383 1 94.88 169 ASN B N 1
ATOM 8428 C CA . ASN B 1 169 ? 5.293 58.75 -4.859 1 94.88 169 ASN B CA 1
ATOM 8429 C C . ASN B 1 169 ? 5.785 57.406 -5.367 1 94.88 169 ASN B C 1
ATOM 8431 O O . ASN B 1 169 ? 5.844 56.438 -4.605 1 94.88 169 ASN B O 1
ATOM 8435 N N . LYS B 1 170 ? 6.051 57.344 -6.578 1 93.56 170 LYS B N 1
ATOM 8436 C CA . LYS B 1 170 ? 6.535 56.094 -7.156 1 93.56 170 LYS B CA 1
ATOM 8437 C C . LYS B 1 170 ? 7.824 55.625 -6.477 1 93.56 170 LYS B C 1
ATOM 8439 O O . LYS B 1 170 ? 7.988 54.438 -6.18 1 93.56 170 LYS B O 1
ATOM 8444 N N . VAL B 1 171 ? 8.664 56.562 -6.164 1 93.94 171 VAL B N 1
ATOM 8445 C CA . VAL B 1 171 ? 9.945 56.25 -5.523 1 93.94 171 VAL B CA 1
ATOM 8446 C C . VAL B 1 171 ? 9.711 55.781 -4.098 1 93.94 171 VAL B C 1
ATOM 8448 O O . VAL B 1 171 ? 10.297 54.781 -3.672 1 93.94 171 VAL B O 1
ATOM 8451 N N . ILE B 1 172 ? 8.859 56.469 -3.443 1 94.62 172 ILE B N 1
ATOM 8452 C CA . ILE B 1 172 ? 8.617 56.156 -2.043 1 94.62 172 ILE B CA 1
ATOM 8453 C C . ILE B 1 172 ? 7.875 54.812 -1.945 1 94.62 172 ILE B C 1
ATOM 8455 O O . ILE B 1 172 ? 8.227 53.969 -1.129 1 94.62 172 ILE B O 1
ATOM 8459 N N . VAL B 1 173 ? 6.926 54.594 -2.773 1 93.75 173 VAL B N 1
ATOM 8460 C CA . VAL B 1 173 ? 6.074 53.406 -2.721 1 93.75 173 VAL B CA 1
ATOM 8461 C C . VAL B 1 173 ? 6.883 52.156 -3.109 1 93.75 173 VAL B C 1
ATOM 8463 O O . VAL B 1 173 ? 6.797 51.125 -2.451 1 93.75 173 VAL B O 1
ATOM 8466 N N . GLU B 1 174 ? 7.68 52.25 -4.102 1 91.31 174 GLU B N 1
ATOM 8467 C CA . GLU B 1 174 ? 8.406 51.094 -4.602 1 91.31 174 GLU B CA 1
ATOM 8468 C C . GLU B 1 174 ? 9.781 50.969 -3.947 1 91.31 174 GLU B C 1
ATOM 8470 O O . GLU B 1 174 ? 10.422 49.906 -4.023 1 91.31 174 GLU B O 1
ATOM 8475 N N . GLN B 1 175 ? 10.125 52.031 -3.281 1 90.62 175 GLN B N 1
ATOM 8476 C CA . GLN B 1 175 ? 11.406 52.062 -2.58 1 90.62 175 GLN B CA 1
ATOM 8477 C C . GLN B 1 175 ? 12.562 51.781 -3.529 1 90.62 175 GLN B C 1
ATOM 8479 O O . GLN B 1 175 ? 13.414 50.938 -3.227 1 90.62 175 GLN B O 1
ATOM 8484 N N . LYS B 1 176 ? 12.5 52.406 -4.66 1 89.31 176 LYS B N 1
ATOM 8485 C CA . LYS B 1 176 ? 13.508 52.312 -5.711 1 89.31 176 LYS B CA 1
ATOM 8486 C C . LYS B 1 176 ? 13.805 53.688 -6.301 1 89.31 176 LYS B C 1
ATOM 8488 O O . LYS B 1 176 ? 12.906 54.531 -6.465 1 89.31 176 LYS B O 1
ATOM 8493 N N . ASN B 1 177 ? 15.039 53.938 -6.57 1 89.94 177 ASN B N 1
ATOM 8494 C CA . ASN B 1 177 ? 15.438 55.188 -7.168 1 89.94 177 ASN B CA 1
ATOM 8495 C C . ASN B 1 177 ? 15.281 55.188 -8.688 1 89.94 177 ASN B C 1
ATOM 8497 O O . ASN B 1 177 ? 16.266 55.031 -9.414 1 89.94 177 ASN B O 1
ATOM 8501 N N . TYR B 1 178 ? 14.156 55.469 -9.148 1 87.94 178 TYR B N 1
ATOM 8502 C CA . TYR B 1 178 ? 13.875 55.5 -10.578 1 87.94 178 TYR B CA 1
ATOM 8503 C C . TYR B 1 178 ? 14.422 56.781 -11.219 1 87.94 178 TYR B C 1
ATOM 8505 O O . TYR B 1 178 ? 14.531 56.875 -12.445 1 87.94 178 TYR B O 1
ATOM 8513 N N . ILE B 1 179 ? 14.766 57.688 -10.383 1 92.25 179 ILE B N 1
ATOM 8514 C CA . ILE B 1 179 ? 15.211 59 -10.875 1 92.25 179 ILE B CA 1
ATOM 8515 C C . ILE B 1 179 ? 16.672 58.906 -11.305 1 92.25 179 ILE B C 1
ATOM 8517 O O . ILE B 1 179 ? 17.047 59.469 -12.344 1 92.25 179 ILE B O 1
ATOM 8521 N N . GLY B 1 180 ? 17.453 58.219 -10.516 1 91.25 180 GLY B N 1
ATOM 8522 C CA . GLY B 1 180 ? 18.844 58.031 -10.852 1 91.25 180 GLY B CA 1
ATOM 8523 C C . GLY B 1 180 ? 19.797 58.594 -9.82 1 91.25 180 GLY B C 1
ATOM 8524 O O . GLY B 1 180 ? 19.406 59.438 -9 1 91.25 180 GLY B O 1
ATOM 8525 N N . GLU B 1 181 ? 21.031 58.281 -9.938 1 91.25 181 GLU B N 1
ATOM 8526 C CA . GLU B 1 181 ? 22.094 58.812 -9.094 1 91.25 181 GLU B CA 1
ATOM 8527 C C . GLU B 1 181 ? 22.422 60.281 -9.461 1 91.25 181 GLU B C 1
ATOM 8529 O O . GLU B 1 181 ? 21.891 60.812 -10.43 1 91.25 181 GLU B O 1
ATOM 8534 N N . PRO B 1 182 ? 23.25 60.875 -8.625 1 94.38 182 PRO B N 1
ATOM 8535 C CA . PRO B 1 182 ? 23.516 62.312 -8.836 1 94.38 182 PRO B CA 1
ATOM 8536 C C . PRO B 1 182 ? 23.984 62.625 -10.258 1 94.38 182 PRO B C 1
ATOM 8538 O O . PRO B 1 182 ? 23.688 63.688 -10.797 1 94.38 182 PRO B O 1
ATOM 8541 N N . THR B 1 183 ? 24.562 61.719 -10.93 1 95.62 183 THR B N 1
ATOM 8542 C CA . THR B 1 183 ? 25.062 61.844 -12.281 1 95.62 183 THR B CA 1
ATOM 8543 C C . THR B 1 183 ? 23.922 62.125 -13.266 1 95.62 183 THR B C 1
ATOM 8545 O O . THR B 1 183 ? 24.109 62.812 -14.258 1 95.62 183 THR B O 1
ATOM 8548 N N . THR B 1 184 ? 22.812 61.688 -12.938 1 95.75 184 THR B N 1
ATOM 8549 C CA . THR B 1 184 ? 21.734 61.594 -13.922 1 95.75 184 THR B CA 1
ATOM 8550 C C . THR B 1 184 ? 20.875 62.875 -13.875 1 95.75 184 THR B C 1
ATOM 8552 O O . THR B 1 184 ? 20.125 63.156 -14.82 1 95.75 184 THR B O 1
ATOM 8555 N N . VAL B 1 185 ? 21.016 63.719 -12.906 1 97.56 185 VAL B N 1
ATOM 8556 C CA . VAL B 1 185 ? 19.984 64.75 -12.656 1 97.56 185 VAL B CA 1
ATOM 8557 C C . VAL B 1 185 ? 20.594 66.125 -12.812 1 97.56 185 VAL B C 1
ATOM 8559 O O . VAL B 1 185 ? 21.703 66.375 -12.344 1 97.56 185 VAL B O 1
ATOM 8562 N N . LEU B 1 186 ? 19.875 67.062 -13.555 1 98.12 186 LEU B N 1
ATOM 8563 C CA . LEU B 1 186 ? 20.172 68.438 -13.656 1 98.12 186 LEU B CA 1
ATOM 8564 C C . LEU B 1 186 ? 19.062 69.312 -12.992 1 98.12 186 LEU B C 1
ATOM 8566 O O . LEU B 1 186 ? 17.875 69 -13.203 1 98.12 186 LEU B O 1
ATOM 8570 N N . PHE B 1 187 ? 19.469 70.312 -12.156 1 97.88 187 PHE B N 1
ATOM 8571 C CA . PHE B 1 187 ? 18.469 71.125 -11.469 1 97.88 187 PHE B CA 1
ATOM 8572 C C . PHE B 1 187 ? 18.984 72.5 -11.211 1 97.88 187 PHE B C 1
ATOM 8574 O O . PHE B 1 187 ? 20.172 72.75 -11.367 1 97.88 187 PHE B O 1
ATOM 8581 N N . ARG B 1 188 ? 18.109 73.438 -10.836 1 96.88 188 ARG B N 1
ATOM 8582 C CA . ARG B 1 188 ? 18.484 74.75 -10.477 1 96.88 188 ARG B CA 1
ATOM 8583 C C . ARG B 1 188 ? 19.016 74.812 -9.047 1 96.88 188 ARG B C 1
ATOM 8585 O O . ARG B 1 188 ? 18.391 74.312 -8.125 1 96.88 188 ARG B O 1
ATOM 8592 N N . LYS B 1 189 ? 20.125 75.438 -8.867 1 96.56 189 LYS B N 1
ATOM 8593 C CA . LYS B 1 189 ? 20.812 75.5 -7.574 1 96.56 189 LYS B CA 1
ATOM 8594 C C . LYS B 1 189 ? 19.891 76.062 -6.504 1 96.56 189 LYS B C 1
ATOM 8596 O O . LYS B 1 189 ? 19.766 75.5 -5.414 1 96.56 189 LYS B O 1
ATOM 8601 N N . ASN B 1 190 ? 19.156 77.062 -6.785 1 94.38 190 ASN B N 1
ATOM 8602 C CA . ASN B 1 190 ? 18.359 77.812 -5.812 1 94.38 190 ASN B CA 1
ATOM 8603 C C . ASN B 1 190 ? 17.047 77.125 -5.492 1 94.38 190 ASN B C 1
ATOM 8605 O O . ASN B 1 190 ? 16.375 77.438 -4.512 1 94.38 190 ASN B O 1
ATOM 8609 N N . ASP B 1 191 ? 16.703 76.125 -6.32 1 95.56 191 ASP B N 1
ATOM 8610 C CA . ASP B 1 191 ? 15.469 75.375 -6.066 1 95.56 191 ASP B CA 1
ATOM 8611 C C . ASP B 1 191 ? 15.664 74.375 -4.93 1 95.56 191 ASP B C 1
ATOM 8613 O O . ASP B 1 191 ? 14.688 73.938 -4.336 1 95.56 191 ASP B O 1
ATOM 8617 N N . LEU B 1 192 ? 16.828 74 -4.672 1 95.44 192 LEU B N 1
ATOM 8618 C CA . LEU B 1 192 ? 17.109 73.125 -3.543 1 95.44 192 LEU B CA 1
ATOM 8619 C C . LEU B 1 192 ? 17.281 73.938 -2.26 1 95.44 192 LEU B C 1
ATOM 8621 O O . LEU B 1 192 ? 18.359 74.438 -1.982 1 95.44 192 LEU B O 1
ATOM 8625 N N . GLN B 1 193 ? 16.312 73.938 -1.53 1 89.88 193 GLN B N 1
ATOM 8626 C CA . GLN B 1 193 ? 16.297 74.812 -0.348 1 89.88 193 GLN B CA 1
ATOM 8627 C C . GLN B 1 193 ? 17.031 74.125 0.816 1 89.88 193 GLN B C 1
ATOM 8629 O O . GLN B 1 193 ? 17.641 74.812 1.641 1 89.88 193 GLN B O 1
ATOM 8634 N N . GLU B 1 194 ? 16.969 72.812 0.918 1 92.19 194 GLU B N 1
ATOM 8635 C CA . GLU B 1 194 ? 17.766 72.062 1.896 1 92.19 194 GLU B CA 1
ATOM 8636 C C . GLU B 1 194 ? 19.125 71.688 1.333 1 92.19 194 GLU B C 1
ATOM 8638 O O . GLU B 1 194 ? 19.297 71.562 0.119 1 92.19 194 GLU B O 1
ATOM 8643 N N . PRO B 1 195 ? 20.031 71.562 2.291 1 93.5 195 PRO B N 1
ATOM 8644 C CA . PRO B 1 195 ? 21.328 71.125 1.78 1 93.5 195 PRO B CA 1
ATOM 8645 C C . PRO B 1 195 ? 21.25 69.812 1.027 1 93.5 195 PRO B C 1
ATOM 8647 O O . PRO B 1 195 ? 20.375 69 1.31 1 93.5 195 PRO B O 1
ATOM 8650 N N . TYR B 1 196 ? 22.094 69.688 0.1 1 94.25 196 TYR B N 1
ATOM 8651 C CA . TYR B 1 196 ? 22.125 68.5 -0.688 1 94.25 196 TYR B CA 1
ATOM 8652 C C . TYR B 1 196 ? 22.234 67.25 0.212 1 94.25 196 TYR B C 1
ATOM 8654 O O . TYR B 1 196 ? 23.109 67.188 1.088 1 94.25 196 TYR B O 1
ATOM 8662 N N . GLY B 1 197 ? 21.312 66.375 0.042 1 94.88 197 GLY B N 1
ATOM 8663 C CA . GLY B 1 197 ? 21.344 65.125 0.811 1 94.88 197 GLY B CA 1
ATOM 8664 C C . GLY B 1 197 ? 20.438 65.125 2.025 1 94.88 197 GLY B C 1
ATOM 8665 O O . GLY B 1 197 ? 20.344 64.188 2.775 1 94.88 197 GLY B O 1
ATOM 8666 N N . ILE B 1 198 ? 19.766 66.188 2.281 1 95.06 198 ILE B N 1
ATOM 8667 C CA . ILE B 1 198 ? 18.891 66.375 3.434 1 95.06 198 ILE B CA 1
ATOM 8668 C C . ILE B 1 198 ? 17.438 66.5 2.965 1 95.06 198 ILE B C 1
ATOM 8670 O O . ILE B 1 198 ? 17.156 67.188 1.997 1 95.06 198 ILE B O 1
ATOM 8674 N N . PHE B 1 199 ? 16.547 65.75 3.512 1 95.44 199 PHE B N 1
ATOM 8675 C CA . PHE B 1 199 ? 15.102 65.812 3.285 1 95.44 199 PHE B CA 1
ATOM 8676 C C . PHE B 1 199 ? 14.352 65.875 4.609 1 95.44 199 PHE B C 1
ATOM 8678 O O . PHE B 1 199 ? 14.539 65.062 5.48 1 95.44 199 PHE B O 1
ATOM 8685 N N . ASP B 1 200 ? 13.516 66.938 4.793 1 95.38 200 ASP B N 1
ATOM 8686 C CA . ASP B 1 200 ? 12.75 67.188 6.016 1 95.38 200 ASP B CA 1
ATOM 8687 C C . ASP B 1 200 ? 13.672 67.188 7.234 1 95.38 200 ASP B C 1
ATOM 8689 O O . ASP B 1 200 ? 13.445 66.5 8.227 1 95.38 200 ASP B O 1
ATOM 8693 N N . LYS B 1 201 ? 14.734 67.875 7.023 1 93.44 201 LYS B N 1
ATOM 8694 C CA . LYS B 1 201 ? 15.695 68.188 8.07 1 93.44 201 LYS B CA 1
ATOM 8695 C C . LYS B 1 201 ? 16.469 66.938 8.531 1 93.44 201 LYS B C 1
ATOM 8697 O O . LYS B 1 201 ? 17.047 66.938 9.617 1 93.44 201 LYS B O 1
ATOM 8702 N N . ARG B 1 202 ? 16.422 65.938 7.707 1 95.06 202 ARG B N 1
ATOM 8703 C CA . ARG B 1 202 ? 17.188 64.75 8.047 1 95.06 202 ARG B CA 1
ATOM 8704 C C . ARG B 1 202 ? 18.188 64.438 6.957 1 95.06 202 ARG B C 1
ATOM 8706 O O . ARG B 1 202 ? 17.844 64.375 5.777 1 95.06 202 ARG B O 1
ATOM 8713 N N . ARG B 1 203 ? 19.375 64.125 7.438 1 94.38 203 ARG B N 1
ATOM 8714 C CA . ARG B 1 203 ? 20.391 63.625 6.512 1 94.38 203 ARG B CA 1
ATOM 8715 C C . ARG B 1 203 ? 20.188 62.156 6.152 1 94.38 203 ARG B C 1
ATOM 8717 O O . ARG B 1 203 ? 20.047 61.312 7.035 1 94.38 203 ARG B O 1
ATOM 8724 N N . TYR B 1 204 ? 20.094 61.875 4.945 1 93.69 204 TYR B N 1
ATOM 8725 C CA . TYR B 1 204 ? 19.969 60.5 4.516 1 93.69 204 TYR B CA 1
ATOM 8726 C C . TYR B 1 204 ? 21.312 59.781 4.516 1 93.69 204 TYR B C 1
ATOM 8728 O O . TYR B 1 204 ? 22.359 60.438 4.344 1 93.69 204 TYR B O 1
ATOM 8736 N N . LEU B 1 205 ? 21.281 58.562 4.777 1 88.62 205 LEU B N 1
ATOM 8737 C CA . LEU B 1 205 ? 22.5 57.812 5.016 1 88.62 205 LEU B CA 1
ATOM 8738 C C . LEU B 1 205 ? 23.031 57.219 3.719 1 88.62 205 LEU B C 1
ATOM 8740 O O . LEU B 1 205 ? 24.188 57.438 3.344 1 88.62 205 LEU B O 1
ATOM 8744 N N . CYS B 1 206 ? 22.203 56.438 3.08 1 86.88 206 CYS B N 1
ATOM 8745 C CA . CYS B 1 206 ? 22.625 55.75 1.854 1 86.88 206 CYS B CA 1
ATOM 8746 C C . CYS B 1 206 ? 21.938 56.375 0.637 1 86.88 206 CYS B C 1
ATOM 8748 O O . CYS B 1 206 ? 22.5 56.344 -0.465 1 86.88 206 CYS B O 1
ATOM 8750 N N . ASN B 1 207 ? 20.797 56.906 0.903 1 91.62 207 ASN B N 1
ATOM 8751 C CA . ASN B 1 207 ? 20.016 57.469 -0.197 1 91.62 207 ASN B CA 1
ATOM 8752 C C . ASN B 1 207 ? 20.078 59 -0.214 1 91.62 207 ASN B C 1
ATOM 8754 O O . ASN B 1 207 ? 19.031 59.656 -0.263 1 91.62 207 ASN B O 1
ATOM 8758 N N . VAL B 1 208 ? 21.219 59.469 -0.252 1 92.25 208 VAL B N 1
ATOM 8759 C CA . VAL B 1 208 ? 21.453 60.906 -0.17 1 92.25 208 VAL B CA 1
ATOM 8760 C C . VAL B 1 208 ? 20.844 61.625 -1.381 1 92.25 208 VAL B C 1
ATOM 8762 O O . VAL B 1 208 ? 20.266 62.688 -1.256 1 92.25 208 VAL B O 1
ATOM 8765 N N . ASP B 1 209 ? 20.922 61.031 -2.516 1 93.5 209 ASP B N 1
ATOM 8766 C CA . ASP B 1 209 ? 20.359 61.594 -3.736 1 93.5 209 ASP B CA 1
ATOM 8767 C C . ASP B 1 209 ? 18.844 61.656 -3.658 1 93.5 209 ASP B C 1
ATOM 8769 O O . ASP B 1 209 ? 18.234 62.688 -3.979 1 93.5 209 ASP B O 1
ATOM 8773 N N . ILE B 1 210 ? 18.281 60.625 -3.16 1 94.81 210 ILE B N 1
ATOM 8774 C CA . ILE B 1 210 ? 16.828 60.562 -3.066 1 94.81 210 ILE B CA 1
ATOM 8775 C C . ILE B 1 210 ? 16.312 61.688 -2.174 1 94.81 210 ILE B C 1
ATOM 8777 O O . ILE B 1 210 ? 15.273 62.281 -2.457 1 94.81 210 ILE B O 1
ATOM 8781 N N . ALA B 1 211 ? 17.031 61.938 -1.135 1 96.12 211 ALA B N 1
ATOM 8782 C CA . ALA B 1 211 ? 16.656 63.031 -0.243 1 96.12 211 ALA B CA 1
ATOM 8783 C C . ALA B 1 211 ? 16.516 64.375 -1.013 1 96.12 211 ALA B C 1
ATOM 8785 O O . ALA B 1 211 ? 15.5 65.062 -0.872 1 96.12 211 ALA B O 1
ATOM 8786 N N . SER B 1 212 ? 17.469 64.688 -1.826 1 96.88 212 SER B N 1
ATOM 8787 C CA . SER B 1 212 ? 17.469 65.875 -2.596 1 96.88 212 SER B CA 1
ATOM 8788 C C . SER B 1 212 ? 16.391 65.875 -3.674 1 96.88 212 SER B C 1
ATOM 8790 O O . SER B 1 212 ? 15.742 66.875 -3.932 1 96.88 212 SER B O 1
ATOM 8792 N N . TRP B 1 213 ? 16.234 64.75 -4.297 1 97.44 213 TRP B N 1
ATOM 8793 C CA . TRP B 1 213 ? 15.227 64.625 -5.34 1 97.44 213 TRP B CA 1
ATOM 8794 C C . TRP B 1 213 ? 13.828 64.812 -4.77 1 97.44 213 TRP B C 1
ATOM 8796 O O . TRP B 1 213 ? 13.016 65.562 -5.355 1 97.44 213 TRP B O 1
ATOM 8806 N N . LEU B 1 214 ? 13.578 64.25 -3.598 1 96.81 214 LEU B N 1
ATOM 8807 C CA . LEU B 1 214 ? 12.266 64.438 -2.982 1 96.81 214 LEU B CA 1
ATOM 8808 C C . LEU B 1 214 ? 11.992 65.875 -2.627 1 96.81 214 LEU B C 1
ATOM 8810 O O . LEU B 1 214 ? 10.867 66.375 -2.779 1 96.81 214 LEU B O 1
ATOM 8814 N N . SER B 1 215 ? 13.023 66.5 -2.18 1 96.25 215 SER B N 1
ATOM 8815 C CA . SER B 1 215 ? 12.891 67.938 -1.873 1 96.25 215 SER B CA 1
ATOM 8816 C C . SER B 1 215 ? 12.508 68.75 -3.113 1 96.25 215 SER B C 1
ATOM 8818 O O . SER B 1 215 ? 11.641 69.625 -3.055 1 96.25 215 SER B O 1
ATOM 8820 N N . LEU B 1 216 ? 13.109 68.438 -4.227 1 97.12 216 LEU B N 1
ATOM 8821 C CA . LEU B 1 216 ? 12.859 69.188 -5.477 1 97.12 216 LEU B CA 1
ATOM 8822 C C . LEU B 1 216 ? 11.484 68.812 -6.039 1 97.12 216 LEU B C 1
ATOM 8824 O O . LEU B 1 216 ? 10.727 69.688 -6.465 1 97.12 216 LEU B O 1
ATOM 8828 N N . LEU B 1 217 ? 11.227 67.5 -5.984 1 96.75 217 LEU B N 1
ATOM 8829 C CA . LEU B 1 217 ? 9.992 67 -6.574 1 96.75 217 LEU B CA 1
ATOM 8830 C C . LEU B 1 217 ? 8.773 67.562 -5.848 1 96.75 217 LEU B C 1
ATOM 8832 O O . LEU B 1 217 ? 7.703 67.688 -6.441 1 96.75 217 LEU B O 1
ATOM 8836 N N . SER B 1 218 ? 8.883 67.875 -4.598 1 96 218 SER B N 1
ATOM 8837 C CA . SER B 1 218 ? 7.766 68.438 -3.816 1 96 218 SER B CA 1
ATOM 8838 C C . SER B 1 218 ? 7.402 69.812 -4.238 1 96 218 SER B C 1
ATOM 8840 O O . SER B 1 218 ? 6.328 70.312 -3.9 1 96 218 SER B O 1
ATOM 8842 N N . LYS B 1 219 ? 8.195 70.438 -5.105 1 95.5 219 LYS B N 1
ATOM 8843 C CA . LYS B 1 219 ? 8.023 71.875 -5.383 1 95.5 219 LYS B CA 1
ATOM 8844 C C . LYS B 1 219 ? 7.594 72.125 -6.828 1 95.5 219 LYS B C 1
ATOM 8846 O O . LYS B 1 219 ? 7.34 73.25 -7.23 1 95.5 219 LYS B O 1
ATOM 8851 N N . GLY B 1 220 ? 7.594 71 -7.582 1 95.62 220 GLY B N 1
ATOM 8852 C CA . GLY B 1 220 ? 7.203 71.25 -8.969 1 95.62 220 GLY B CA 1
ATOM 8853 C C . GLY B 1 220 ? 7.289 70 -9.82 1 95.62 220 GLY B C 1
ATOM 8854 O O . GLY B 1 220 ? 7.168 68.875 -9.305 1 95.62 220 GLY B O 1
ATOM 8855 N N . LYS B 1 221 ? 7.477 70.188 -11.148 1 97.44 221 LYS B N 1
ATOM 8856 C CA . LYS B 1 221 ? 7.438 69.062 -12.117 1 97.44 221 LYS B CA 1
ATOM 8857 C C . LYS B 1 221 ? 8.836 68.5 -12.391 1 97.44 221 LYS B C 1
ATOM 8859 O O . LYS B 1 221 ? 9.836 69.188 -12.078 1 97.44 221 LYS B O 1
ATOM 8864 N N . ALA B 1 222 ? 8.828 67.375 -12.891 1 97.38 222 ALA B N 1
ATOM 8865 C CA . ALA B 1 222 ? 10.07 66.688 -13.32 1 97.38 222 ALA B CA 1
ATOM 8866 C C . ALA B 1 222 ? 10 66.312 -14.789 1 97.38 222 ALA B C 1
ATOM 8868 O O . ALA B 1 222 ? 8.906 66.062 -15.32 1 97.38 222 ALA B O 1
ATOM 8869 N N . VAL B 1 223 ? 11.148 66.312 -15.406 1 97.62 223 VAL B N 1
ATOM 8870 C CA . VAL B 1 223 ? 11.242 65.812 -16.781 1 97.62 223 VAL B CA 1
ATOM 8871 C C . VAL B 1 223 ? 12.062 64.562 -16.828 1 97.62 223 VAL B C 1
ATOM 8873 O O . VAL B 1 223 ? 13.141 64.438 -16.234 1 97.62 223 VAL B O 1
ATOM 8876 N N . TYR B 1 224 ? 11.531 63.594 -17.453 1 96.94 224 TYR B N 1
ATOM 8877 C CA . TYR B 1 224 ? 12.266 62.375 -17.75 1 96.94 224 TYR B CA 1
ATOM 8878 C C . TYR B 1 224 ? 12.539 62.219 -19.25 1 96.94 224 TYR B C 1
ATOM 8880 O O . TYR B 1 224 ? 11.609 62.031 -20.031 1 96.94 224 TYR B O 1
ATOM 8888 N N . ILE B 1 225 ? 13.789 62.344 -19.578 1 96.88 225 ILE B N 1
ATOM 8889 C CA . ILE B 1 225 ? 14.188 62.188 -20.984 1 96.88 225 ILE B CA 1
ATOM 8890 C C . ILE B 1 225 ? 14.438 60.688 -21.266 1 96.88 225 ILE B C 1
ATOM 8892 O O . ILE B 1 225 ? 15.281 60.062 -20.625 1 96.88 225 ILE B O 1
ATOM 8896 N N . SER B 1 226 ? 13.805 60.125 -22.234 1 95.25 226 SER B N 1
ATOM 8897 C CA . SER B 1 226 ? 13.836 58.719 -22.516 1 95.25 226 SER B CA 1
ATOM 8898 C C . SER B 1 226 ? 15.18 58.281 -23.109 1 95.25 226 SER B C 1
ATOM 8900 O O . SER B 1 226 ? 15.602 57.156 -22.953 1 95.25 226 SER B O 1
ATOM 8902 N N . GLU B 1 227 ? 15.805 59.188 -23.672 1 94.69 227 GLU B N 1
ATOM 8903 C CA . GLU B 1 227 ? 17.109 58.875 -24.25 1 94.69 227 GLU B CA 1
ATOM 8904 C C . GLU B 1 227 ? 18.156 58.688 -23.156 1 94.69 227 GLU B C 1
ATOM 8906 O O . GLU B 1 227 ? 18.109 59.344 -22.125 1 94.69 227 GLU B O 1
ATOM 8911 N N . THR B 1 228 ? 19.094 57.781 -23.422 1 95.31 228 THR B N 1
ATOM 8912 C CA . THR B 1 228 ? 20.203 57.562 -22.5 1 95.31 228 THR B CA 1
ATOM 8913 C C . THR B 1 228 ? 21.188 58.719 -22.531 1 95.31 228 THR B C 1
ATOM 8915 O O . THR B 1 228 ? 21.828 58.969 -23.562 1 95.31 228 THR B O 1
ATOM 8918 N N . LEU B 1 229 ? 21.312 59.344 -21.406 1 96.5 229 LEU B N 1
ATOM 8919 C CA . LEU B 1 229 ? 22.172 60.531 -21.406 1 96.5 229 LEU B CA 1
ATOM 8920 C C . LEU B 1 229 ? 23.281 60.406 -20.391 1 96.5 229 LEU B C 1
ATOM 8922 O O . LEU B 1 229 ? 24.125 61.281 -20.25 1 96.5 229 LEU B O 1
ATOM 8926 N N . SER B 1 230 ? 23.234 59.344 -19.625 1 95.31 230 SER B N 1
ATOM 8927 C CA . SER B 1 230 ? 24.297 59.062 -18.672 1 95.31 230 SER B CA 1
ATOM 8928 C C . SER B 1 230 ? 24.594 57.562 -18.594 1 95.31 230 SER B C 1
ATOM 8930 O O . SER B 1 230 ? 23.766 56.719 -18.953 1 95.31 230 SER B O 1
ATOM 8932 N N . TYR B 1 231 ? 25.734 57.188 -18.141 1 94.25 231 TYR B N 1
ATOM 8933 C CA . TYR B 1 231 ? 26.188 55.812 -18.031 1 94.25 231 TYR B CA 1
ATOM 8934 C C . TYR B 1 231 ? 26.672 55.5 -16.609 1 94.25 231 TYR B C 1
ATOM 8936 O O . TYR B 1 231 ? 27.625 56.125 -16.125 1 94.25 231 TYR B O 1
ATOM 8944 N N . PHE B 1 232 ? 25.906 54.625 -16 1 91.88 232 PHE B N 1
ATOM 8945 C CA . PHE B 1 232 ? 26.156 54.219 -14.617 1 91.88 232 PHE B CA 1
ATOM 8946 C C . PHE B 1 232 ? 27.125 53.031 -14.555 1 91.88 232 PHE B C 1
ATOM 8948 O O . PHE B 1 232 ? 26.781 51.938 -15 1 91.88 232 PHE B O 1
ATOM 8955 N N . ARG B 1 233 ? 28.312 53.188 -13.969 1 89.75 233 ARG B N 1
ATOM 8956 C CA . ARG B 1 233 ? 29.328 52.156 -13.969 1 89.75 233 ARG B CA 1
ATOM 8957 C C . ARG B 1 233 ? 29.25 51.312 -12.695 1 89.75 233 ARG B C 1
ATOM 8959 O O . ARG B 1 233 ? 29.172 51.844 -11.594 1 89.75 233 ARG B O 1
ATOM 8966 N N . LEU B 1 234 ? 29.156 50 -12.828 1 86.94 234 LEU B N 1
ATOM 8967 C CA . LEU B 1 234 ? 29.203 49.031 -11.727 1 86.94 234 LEU B CA 1
ATOM 8968 C C . LEU B 1 234 ? 30.578 48.375 -11.633 1 86.94 234 LEU B C 1
ATOM 8970 O O . LEU B 1 234 ? 31.109 47.906 -12.633 1 86.94 234 LEU B O 1
ATOM 8974 N N . HIS B 1 235 ? 31.172 48.5 -10.508 1 80.94 235 HIS B N 1
ATOM 8975 C CA . HIS B 1 235 ? 32.438 47.844 -10.258 1 80.94 235 HIS B CA 1
ATOM 8976 C C . HIS B 1 235 ? 32.531 47.375 -8.812 1 80.94 235 HIS B C 1
ATOM 8978 O O . HIS B 1 235 ? 31.781 47.812 -7.957 1 80.94 235 HIS B O 1
ATOM 8984 N N . PRO B 1 236 ? 33.312 46.25 -8.531 1 71.56 236 PRO B N 1
ATOM 8985 C CA . PRO B 1 236 ? 33.344 45.562 -7.23 1 71.56 236 PRO B CA 1
ATOM 8986 C C . PRO B 1 236 ? 33.625 46.531 -6.078 1 71.56 236 PRO B C 1
ATOM 8988 O O . PRO B 1 236 ? 33.25 46.25 -4.934 1 71.56 236 PRO B O 1
ATOM 8991 N N . ASP B 1 237 ? 34.25 47.562 -6.297 1 64.81 237 ASP B N 1
ATOM 8992 C CA . ASP B 1 237 ? 34.625 48.469 -5.207 1 64.81 237 ASP B CA 1
ATOM 8993 C C . ASP B 1 237 ? 33.5 49.406 -4.848 1 64.81 237 ASP B C 1
ATOM 8995 O O . ASP B 1 237 ? 33.688 50.375 -4.098 1 64.81 237 ASP B O 1
ATOM 8999 N N . GLN B 1 238 ? 32.312 48.938 -5.285 1 66.94 238 GLN B N 1
ATOM 9000 C CA . GLN B 1 238 ? 31.203 49.812 -5.012 1 66.94 238 GLN B CA 1
ATOM 9001 C C . GLN B 1 238 ? 30.625 49.562 -3.621 1 66.94 238 GLN B C 1
ATOM 9003 O O . GLN B 1 238 ? 30.594 48.406 -3.154 1 66.94 238 GLN B O 1
ATOM 9008 N N . GLN B 1 239 ? 30.203 50.5 -2.82 1 54.97 239 GLN B N 1
ATOM 9009 C CA . GLN B 1 239 ? 29.75 50.531 -1.436 1 54.97 239 GLN B CA 1
ATOM 9010 C C . GLN B 1 239 ? 28.422 49.781 -1.283 1 54.97 239 GLN B C 1
ATOM 9012 O O . GLN B 1 239 ? 28.125 49.219 -0.224 1 54.97 239 GLN B O 1
ATOM 9017 N N . LEU B 1 240 ? 27.609 49.562 -2.225 1 56.25 240 LEU B N 1
ATOM 9018 C CA . LEU B 1 240 ? 26.188 49.219 -2.086 1 56.25 240 LEU B CA 1
ATOM 9019 C C . LEU B 1 240 ? 26.016 47.781 -1.662 1 56.25 240 LEU B C 1
ATOM 9021 O O . LEU B 1 240 ? 24.953 47.375 -1.181 1 56.25 240 LEU B O 1
ATOM 9025 N N . ASN B 1 241 ? 26.969 46.875 -1.718 1 54.44 241 ASN B N 1
ATOM 9026 C CA . ASN B 1 241 ? 26.781 45.438 -1.502 1 54.44 241 ASN B CA 1
ATOM 9027 C C . ASN B 1 241 ? 27.031 45.062 -0.049 1 54.44 241 ASN B C 1
ATOM 9029 O O . ASN B 1 241 ? 26.844 43.906 0.33 1 54.44 241 ASN B O 1
ATOM 9033 N N . GLU B 1 242 ? 27.25 46.062 0.746 1 57.75 242 GLU B N 1
ATOM 9034 C CA . GLU B 1 242 ? 27.531 45.688 2.133 1 57.75 242 GLU B CA 1
ATOM 9035 C C . GLU B 1 242 ? 26.266 45.719 2.973 1 57.75 242 GLU B C 1
ATOM 9037 O O . GLU B 1 242 ? 25.375 46.562 2.764 1 57.75 242 GLU B O 1
ATOM 9042 N N . SER B 1 243 ? 25.969 44.688 3.811 1 61.78 243 SER B N 1
ATOM 9043 C CA . SER B 1 243 ? 24.797 44.5 4.664 1 61.78 243 SER B CA 1
ATOM 9044 C C . SER B 1 243 ? 24.438 45.781 5.418 1 61.78 243 SER B C 1
ATOM 9046 O O . SER B 1 243 ? 23.25 46.094 5.539 1 61.78 243 SER B O 1
ATOM 9048 N N . ASN B 1 244 ? 25.344 46.562 5.836 1 70.75 244 ASN B N 1
ATOM 9049 C CA . ASN B 1 244 ? 25.109 47.781 6.621 1 70.75 244 ASN B CA 1
ATOM 9050 C C . ASN B 1 244 ? 24.469 48.875 5.777 1 70.75 244 ASN B C 1
ATOM 9052 O O . ASN B 1 244 ? 23.594 49.594 6.262 1 70.75 244 ASN B O 1
ATOM 9056 N N . LYS B 1 245 ? 24.734 48.812 4.562 1 79.19 245 LYS B N 1
ATOM 9057 C CA . LYS B 1 245 ? 24.172 49.844 3.688 1 79.19 245 LYS B CA 1
ATOM 9058 C C . LYS B 1 245 ? 22.703 49.562 3.381 1 79.19 245 LYS B C 1
ATOM 9060 O O . LYS B 1 245 ? 21.906 50.5 3.234 1 79.19 245 LYS B O 1
ATOM 9065 N N . MET B 1 246 ? 22.359 48.344 3.459 1 82 246 MET B N 1
ATOM 9066 C CA . MET B 1 246 ? 20.969 48 3.205 1 82 246 MET B CA 1
ATOM 9067 C C . MET B 1 246 ? 20.062 48.469 4.344 1 82 246 MET B C 1
ATOM 9069 O O . MET B 1 246 ? 18.969 49 4.102 1 82 246 MET B O 1
ATOM 9073 N N . MET B 1 247 ? 20.594 48.375 5.461 1 86.69 247 MET B N 1
ATOM 9074 C CA . MET B 1 247 ? 19.828 48.812 6.625 1 86.69 247 MET B CA 1
ATOM 9075 C C . MET B 1 247 ? 19.703 50.344 6.656 1 86.69 247 MET B C 1
ATOM 9077 O O . MET B 1 247 ? 18.656 50.875 7.027 1 86.69 247 MET B O 1
ATOM 9081 N N . ASP B 1 248 ? 20.781 50.938 6.23 1 88.06 248 ASP B N 1
ATOM 9082 C CA . ASP B 1 248 ? 20.75 52.406 6.121 1 88.06 248 ASP B CA 1
ATOM 9083 C C . ASP B 1 248 ? 19.703 52.844 5.121 1 88.06 248 ASP B C 1
ATOM 9085 O O . ASP B 1 248 ? 18.984 53.844 5.363 1 88.06 248 ASP B O 1
ATOM 9089 N N . GLY B 1 249 ? 19.672 52.188 4.078 1 89.75 249 GLY B N 1
ATOM 9090 C CA . GLY B 1 249 ? 18.656 52.469 3.07 1 89.75 249 GLY B CA 1
ATOM 9091 C C . GLY B 1 249 ? 17.25 52.281 3.564 1 89.75 249 GLY B C 1
ATOM 9092 O O . GLY B 1 249 ? 16.359 53.062 3.236 1 89.75 249 GLY B O 1
ATOM 9093 N N . LEU B 1 250 ? 17.125 51.281 4.344 1 90.94 250 LEU B N 1
ATOM 9094 C CA . LEU B 1 250 ? 15.82 51 4.93 1 90.94 250 LEU B CA 1
ATOM 9095 C C . LEU B 1 250 ? 15.375 52.125 5.84 1 90.94 250 LEU B C 1
ATOM 9097 O O . LEU B 1 250 ? 14.211 52.531 5.809 1 90.94 250 LEU B O 1
ATOM 9101 N N . GLU B 1 251 ? 16.312 52.562 6.559 1 92.56 251 GLU B N 1
ATOM 9102 C CA . GLU B 1 251 ? 15.984 53.656 7.465 1 92.56 251 GLU B CA 1
ATOM 9103 C C . GLU B 1 251 ? 15.609 54.906 6.691 1 92.56 251 GLU B C 1
ATOM 9105 O O . GLU B 1 251 ? 14.688 55.625 7.082 1 92.56 251 GLU B O 1
ATOM 9110 N N . ASP B 1 252 ? 16.25 55.188 5.633 1 94.75 252 ASP B N 1
ATOM 9111 C CA . ASP B 1 252 ? 15.945 56.344 4.781 1 94.75 252 ASP B CA 1
ATOM 9112 C C . ASP B 1 252 ? 14.531 56.25 4.207 1 94.75 252 ASP B C 1
ATOM 9114 O O . ASP B 1 252 ? 13.773 57.219 4.25 1 94.75 252 ASP B O 1
ATOM 9118 N N . PHE B 1 253 ? 14.25 55.125 3.729 1 94.44 253 PHE B N 1
ATOM 9119 C CA . PHE B 1 253 ? 12.938 54.938 3.119 1 94.44 253 PHE B CA 1
ATOM 9120 C C . PHE B 1 253 ? 11.836 55.031 4.168 1 94.44 253 PHE B C 1
ATOM 9122 O O . PHE B 1 253 ? 10.75 55.531 3.889 1 94.44 253 PHE B O 1
ATOM 9129 N N . SER B 1 254 ? 12.102 54.5 5.355 1 95.44 254 SER B N 1
ATOM 9130 C CA . SER B 1 254 ? 11.117 54.656 6.426 1 95.44 254 SER B CA 1
ATOM 9131 C C . SER B 1 254 ? 10.805 56.125 6.699 1 95.44 254 SER B C 1
ATOM 9133 O O . SER B 1 254 ? 9.641 56.5 6.883 1 95.44 254 SER B O 1
ATOM 9135 N N . HIS B 1 255 ? 11.805 56.938 6.676 1 95.31 255 HIS B N 1
ATOM 9136 C CA . HIS B 1 255 ? 11.625 58.375 6.914 1 95.31 255 HIS B CA 1
ATOM 9137 C C . HIS B 1 255 ? 10.82 59 5.789 1 95.31 255 HIS B C 1
ATOM 9139 O O . HIS B 1 255 ? 9.984 59.875 6.035 1 95.31 255 HIS B O 1
ATOM 9145 N N . SER B 1 256 ? 11.117 58.625 4.578 1 95.81 256 SER B N 1
ATOM 9146 C CA . SER B 1 256 ? 10.398 59.188 3.445 1 95.81 256 SER B CA 1
ATOM 9147 C C . SER B 1 256 ? 8.906 58.875 3.516 1 95.81 256 SER B C 1
ATOM 9149 O O . SER B 1 256 ? 8.078 59.656 3.082 1 95.81 256 SER B O 1
ATOM 9151 N N . ILE B 1 257 ? 8.555 57.75 4.016 1 95.31 257 ILE B N 1
ATOM 9152 C CA . ILE B 1 257 ? 7.16 57.344 4.164 1 95.31 257 ILE B CA 1
ATOM 9153 C C . ILE B 1 257 ? 6.508 58.188 5.262 1 95.31 257 ILE B C 1
ATOM 9155 O O . ILE B 1 257 ? 5.391 58.688 5.09 1 95.31 257 ILE B O 1
ATOM 9159 N N . ILE B 1 258 ? 7.234 58.406 6.355 1 93.38 258 ILE B N 1
ATOM 9160 C CA . ILE B 1 258 ? 6.691 59.094 7.516 1 93.38 258 ILE B CA 1
ATOM 9161 C C . ILE B 1 258 ? 6.535 60.594 7.203 1 93.38 258 ILE B C 1
ATOM 9163 O O . ILE B 1 258 ? 5.492 61.188 7.492 1 93.38 258 ILE B O 1
ATOM 9167 N N . ALA B 1 259 ? 7.543 61.156 6.539 1 93.06 259 ALA B N 1
ATOM 9168 C CA . ALA B 1 259 ? 7.574 62.594 6.281 1 93.06 259 ALA B CA 1
ATOM 9169 C C . ALA B 1 259 ? 6.867 62.938 4.973 1 93.06 259 ALA B C 1
ATOM 9171 O O . ALA B 1 259 ? 6.445 64.062 4.766 1 93.06 259 ALA B O 1
ATOM 9172 N N . GLY B 1 260 ? 6.68 62 4.094 1 91.5 260 GLY B N 1
ATOM 9173 C CA . GLY B 1 260 ? 6.23 62.25 2.729 1 91.5 260 GLY B CA 1
ATOM 9174 C C . GLY B 1 260 ? 4.887 62.938 2.652 1 91.5 260 GLY B C 1
ATOM 9175 O O . GLY B 1 260 ? 4.68 63.812 1.805 1 91.5 260 GLY B O 1
ATOM 9176 N N . GLU B 1 261 ? 4.074 62.656 3.588 1 87.94 261 GLU B N 1
ATOM 9177 C CA . GLU B 1 261 ? 2.725 63.188 3.549 1 87.94 261 GLU B CA 1
ATOM 9178 C C . GLU B 1 261 ? 2.744 64.688 3.674 1 87.94 261 GLU B C 1
ATOM 9180 O O . GLU B 1 261 ? 1.948 65.438 3.035 1 87.94 261 GLU B O 1
ATOM 9185 N N . GLN B 1 262 ? 3.633 65.188 4.441 1 91.5 262 GLN B N 1
ATOM 9186 C CA . GLN B 1 262 ? 3.744 66.625 4.676 1 91.5 262 GLN B CA 1
ATOM 9187 C C . GLN B 1 262 ? 4.16 67.375 3.406 1 91.5 262 GLN B C 1
ATOM 9189 O O . GLN B 1 262 ? 3.932 68.562 3.273 1 91.5 262 GLN B O 1
ATOM 9194 N N . TYR B 1 263 ? 4.688 66.688 2.492 1 93.69 263 TYR B N 1
ATOM 9195 C CA . TYR B 1 263 ? 5.211 67.312 1.281 1 93.69 263 TYR B CA 1
ATOM 9196 C C . TYR B 1 263 ? 4.367 66.938 0.068 1 93.69 263 TYR B C 1
ATOM 9198 O O . TYR B 1 263 ? 4.816 67.062 -1.073 1 93.69 263 TYR B O 1
ATOM 9206 N N . GLY B 1 264 ? 3.141 66.375 0.393 1 90.88 264 GLY B N 1
ATOM 9207 C CA . GLY B 1 264 ? 2.184 66.125 -0.663 1 90.88 264 GLY B CA 1
ATOM 9208 C C . GLY B 1 264 ? 2.334 64.688 -1.24 1 90.88 264 GLY B C 1
ATOM 9209 O O . GLY B 1 264 ? 1.601 64.312 -2.156 1 90.88 264 GLY B O 1
ATOM 9210 N N . PHE B 1 265 ? 3.295 63.969 -0.793 1 94.44 265 PHE B N 1
ATOM 9211 C CA . PHE B 1 265 ? 3.436 62.594 -1.209 1 94.44 265 PHE B CA 1
ATOM 9212 C C . PHE B 1 265 ? 2.482 61.688 -0.429 1 94.44 265 PHE B C 1
ATOM 9214 O O . PHE B 1 265 ? 2.02 62.062 0.652 1 94.44 265 PHE B O 1
ATOM 9221 N N . LEU B 1 266 ? 2.141 60.469 -0.991 1 93.31 266 LEU B N 1
ATOM 9222 C CA . LEU B 1 266 ? 1.298 59.469 -0.351 1 93.31 266 LEU B CA 1
ATOM 9223 C C . LEU B 1 266 ? -0.018 60.094 0.117 1 93.31 266 LEU B C 1
ATOM 9225 O O . LEU B 1 266 ? -0.416 59.906 1.271 1 93.31 266 LEU B O 1
ATOM 9229 N N . SER B 1 267 ? -0.686 60.781 -0.732 1 87.81 267 SER B N 1
ATOM 9230 C CA . SER B 1 267 ? -1.875 61.562 -0.42 1 87.81 267 SER B CA 1
ATOM 9231 C C . SER B 1 267 ? -3.092 60.688 -0.214 1 87.81 267 SER B C 1
ATOM 9233 O O . SER B 1 267 ? -4.074 61.094 0.406 1 87.81 267 SER B O 1
ATOM 9235 N N . THR B 1 268 ? -3.018 59.5 -0.71 1 89.88 268 THR B N 1
ATOM 9236 C CA . THR B 1 268 ? -4.145 58.594 -0.545 1 89.88 268 THR B CA 1
ATOM 9237 C C . THR B 1 268 ? -3.783 57.438 0.402 1 89.88 268 THR B C 1
ATOM 9239 O O . THR B 1 268 ? -2.621 57.031 0.485 1 89.88 268 THR B O 1
ATOM 9242 N N . GLU B 1 269 ? -4.766 56.969 1.029 1 88.94 269 GLU B N 1
ATOM 9243 C CA . GLU B 1 269 ? -4.57 55.844 1.941 1 88.94 269 GLU B CA 1
ATOM 9244 C C . GLU B 1 269 ? -4.09 54.625 1.194 1 88.94 269 GLU B C 1
ATOM 9246 O O . GLU B 1 269 ? -3.316 53.812 1.732 1 88.94 269 GLU B O 1
ATOM 9251 N N . LYS B 1 270 ? -4.539 54.5 0.02 1 91.19 270 LYS B N 1
ATOM 9252 C CA . LYS B 1 270 ? -4.129 53.375 -0.809 1 91.19 270 LYS B CA 1
ATOM 9253 C C . LYS B 1 270 ? -2.629 53.406 -1.085 1 91.19 270 LYS B C 1
ATOM 9255 O O . LYS B 1 270 ? -1.951 52.375 -1.002 1 91.19 270 LYS B O 1
ATOM 9260 N N . GLU B 1 271 ? -2.148 54.531 -1.346 1 92.31 271 GLU B N 1
ATOM 9261 C CA . GLU B 1 271 ? -0.723 54.719 -1.613 1 92.31 271 GLU B CA 1
ATOM 9262 C C . GLU B 1 271 ? 0.105 54.469 -0.352 1 92.31 271 GLU B C 1
ATOM 9264 O O . GLU B 1 271 ? 1.161 53.844 -0.403 1 92.31 271 GLU B O 1
ATOM 9269 N N . LEU B 1 272 ? -0.405 55 0.638 1 92.56 272 LEU B N 1
ATOM 9270 C CA . LEU B 1 272 ? 0.277 54.812 1.912 1 92.56 272 LEU B CA 1
ATOM 9271 C C . LEU B 1 272 ? 0.328 53.312 2.279 1 92.56 272 LEU B C 1
ATOM 9273 O O . LEU B 1 272 ? 1.372 52.812 2.699 1 92.56 272 LEU B O 1
ATOM 9277 N N . ASP B 1 273 ? -0.762 52.719 2.174 1 93.5 273 ASP B N 1
ATOM 9278 C CA . ASP B 1 273 ? -0.84 51.281 2.484 1 93.5 273 ASP B CA 1
ATOM 9279 C C . ASP B 1 273 ? 0.152 50.5 1.645 1 93.5 273 ASP B C 1
ATOM 9281 O O . ASP B 1 273 ? 0.822 49.594 2.156 1 93.5 273 ASP B O 1
ATOM 9285 N N . LYS B 1 274 ? 0.17 50.719 0.417 1 94.25 274 LYS B N 1
ATOM 9286 C CA . LYS B 1 274 ? 1.094 50.031 -0.479 1 94.25 274 LYS B CA 1
ATOM 9287 C C . LYS B 1 274 ? 2.543 50.281 -0.08 1 94.25 274 LYS B C 1
ATOM 9289 O O . LYS B 1 274 ? 3.367 49.375 -0.085 1 94.25 274 LYS B O 1
ATOM 9294 N N . ALA B 1 275 ? 2.875 51.5 0.235 1 94.81 275 ALA B N 1
ATOM 9295 C CA . ALA B 1 275 ? 4.23 51.875 0.627 1 94.81 275 ALA B CA 1
ATOM 9296 C C . ALA B 1 275 ? 4.652 51.156 1.898 1 94.81 275 ALA B C 1
ATOM 9298 O O . ALA B 1 275 ? 5.758 50.594 1.973 1 94.81 275 ALA B O 1
ATOM 9299 N N . VAL B 1 276 ? 3.746 51.156 2.775 1 94.19 276 VAL B N 1
ATOM 9300 C CA . VAL B 1 276 ? 4.004 50.5 4.062 1 94.19 276 VAL B CA 1
ATOM 9301 C C . VAL B 1 276 ? 4.176 49 3.867 1 94.19 276 VAL B C 1
ATOM 9303 O O . VAL B 1 276 ? 5.098 48.406 4.422 1 94.19 276 VAL B O 1
ATOM 9306 N N . THR B 1 277 ? 3.352 48.438 3.143 1 93.06 277 THR B N 1
ATOM 9307 C CA . THR B 1 277 ? 3.391 47.031 2.877 1 93.06 277 THR B CA 1
ATOM 9308 C C . THR B 1 277 ? 4.699 46.625 2.197 1 93.06 277 THR B C 1
ATOM 9310 O O . THR B 1 277 ? 5.355 45.656 2.602 1 93.06 277 THR B O 1
ATOM 9313 N N . ASN B 1 278 ? 5.051 47.312 1.208 1 93.38 278 ASN B N 1
ATOM 9314 C CA . ASN B 1 278 ? 6.293 47.031 0.491 1 93.38 278 ASN B CA 1
ATOM 9315 C C . ASN B 1 278 ? 7.508 47.188 1.406 1 93.38 278 ASN B C 1
ATOM 9317 O O . ASN B 1 278 ? 8.445 46.375 1.316 1 93.38 278 ASN B O 1
ATOM 9321 N N . PHE B 1 279 ? 7.477 48.156 2.205 1 94.12 279 PHE B N 1
ATOM 9322 C CA . PHE B 1 279 ? 8.57 48.406 3.143 1 94.12 279 PHE B CA 1
ATOM 9323 C C . PHE B 1 279 ? 8.727 47.219 4.094 1 94.12 279 PHE B C 1
ATOM 9325 O O . PHE B 1 279 ? 9.828 46.688 4.289 1 94.12 279 PHE B O 1
ATOM 9332 N N . LEU B 1 280 ? 7.645 46.844 4.645 1 92.62 280 LEU B N 1
ATOM 9333 C CA . LEU B 1 280 ? 7.68 45.75 5.617 1 92.62 280 LEU B CA 1
ATOM 9334 C C . LEU B 1 280 ? 8.164 44.469 4.977 1 92.62 280 LEU B C 1
ATOM 9336 O O . LEU B 1 280 ? 8.945 43.719 5.578 1 92.62 280 LEU B O 1
ATOM 9340 N N . ASP B 1 281 ? 7.684 44.219 3.836 1 89.88 281 ASP B N 1
ATOM 9341 C CA . ASP B 1 281 ? 8.117 43.031 3.102 1 89.88 281 ASP B CA 1
ATOM 9342 C C . ASP B 1 281 ? 9.617 43.094 2.824 1 89.88 281 ASP B C 1
ATOM 9344 O O . ASP B 1 281 ? 10.312 42.062 3 1 89.88 281 ASP B O 1
ATOM 9348 N N . TYR B 1 282 ? 10.031 44.156 2.41 1 89.31 282 TYR B N 1
ATOM 9349 C CA . TYR B 1 282 ? 11.445 44.344 2.098 1 89.31 282 TYR B CA 1
ATOM 9350 C C . TYR B 1 282 ? 12.305 44.188 3.352 1 89.31 282 TYR B C 1
ATOM 9352 O O . TYR B 1 282 ? 13.344 43.531 3.328 1 89.31 282 TYR B O 1
ATOM 9360 N N . ALA B 1 283 ? 11.922 44.781 4.371 1 90.38 283 ALA B N 1
ATOM 9361 C CA . ALA B 1 283 ? 12.648 44.719 5.641 1 90.38 283 ALA B CA 1
ATOM 9362 C C . ALA B 1 283 ? 12.797 43.281 6.117 1 90.38 283 ALA B C 1
ATOM 9364 O O . ALA B 1 283 ? 13.867 42.906 6.59 1 90.38 283 ALA B O 1
ATOM 9365 N N . ARG B 1 284 ? 11.836 42.562 5.98 1 87.38 284 ARG B N 1
ATOM 9366 C CA . ARG B 1 284 ? 11.844 41.188 6.422 1 87.38 284 ARG B CA 1
ATOM 9367 C C . ARG B 1 284 ? 12.828 40.344 5.609 1 87.38 284 ARG B C 1
ATOM 9369 O O . ARG B 1 284 ? 13.406 39.375 6.121 1 87.38 284 ARG B O 1
ATOM 9376 N N . ARG B 1 285 ? 13.031 40.625 4.426 1 84.12 285 ARG B N 1
ATOM 9377 C CA . ARG B 1 285 ? 13.914 39.875 3.533 1 84.12 285 ARG B CA 1
ATOM 9378 C C . ARG B 1 285 ? 15.383 40.156 3.859 1 84.12 285 ARG B C 1
ATOM 9380 O O . ARG B 1 285 ? 16.219 39.25 3.723 1 84.12 285 ARG B O 1
ATOM 9387 N N . ILE B 1 286 ? 15.617 41.312 4.387 1 85.31 286 ILE B N 1
ATOM 9388 C CA . ILE B 1 286 ? 17.031 41.656 4.453 1 85.31 286 ILE B CA 1
ATOM 9389 C C . ILE B 1 286 ? 17.5 41.656 5.906 1 85.31 286 ILE B C 1
ATOM 9391 O O . ILE B 1 286 ? 18.703 41.594 6.176 1 85.31 286 ILE B O 1
ATOM 9395 N N . VAL B 1 287 ? 16.531 41.875 6.816 1 86.94 287 VAL B N 1
ATOM 9396 C CA . VAL B 1 287 ? 16.906 41.969 8.219 1 86.94 287 VAL B CA 1
ATOM 9397 C C . VAL B 1 287 ? 16.547 40.688 8.945 1 86.94 287 VAL B C 1
ATOM 9399 O O . VAL B 1 287 ? 15.414 40.188 8.812 1 86.94 287 VAL B O 1
ATOM 9402 N N . PRO B 1 288 ? 17.5 40.125 9.75 1 82.19 288 PRO B N 1
ATOM 9403 C CA . PRO B 1 288 ? 17.172 38.938 10.547 1 82.19 288 PRO B CA 1
ATOM 9404 C C . PRO B 1 288 ? 16.094 39.219 11.586 1 82.19 288 PRO B C 1
ATOM 9406 O O . PRO B 1 288 ? 16.047 40.281 12.172 1 82.19 288 PRO B O 1
ATOM 9409 N N . SER B 1 289 ? 15.344 38.281 11.859 1 79.75 289 SER B N 1
ATOM 9410 C CA . SER B 1 289 ? 14.195 38.406 12.75 1 79.75 289 SER B CA 1
ATOM 9411 C C . SER B 1 289 ? 14.625 38.781 14.164 1 79.75 289 SER B C 1
ATOM 9413 O O . SER B 1 289 ? 13.891 39.469 14.867 1 79.75 289 SER B O 1
ATOM 9415 N N . SER B 1 290 ? 15.789 38.406 14.547 1 80.06 290 SER B N 1
ATOM 9416 C CA . SER B 1 290 ? 16.297 38.656 15.891 1 80.06 290 SER B CA 1
ATOM 9417 C C . SER B 1 290 ? 16.453 40.156 16.156 1 80.06 290 SER B C 1
ATOM 9419 O O . SER B 1 290 ? 16.344 40.594 17.312 1 80.06 290 SER B O 1
ATOM 9421 N N . ILE B 1 291 ? 16.609 40.938 15.031 1 85.88 291 ILE B N 1
ATOM 9422 C CA . ILE B 1 291 ? 16.891 42.344 15.195 1 85.88 291 ILE B CA 1
ATOM 9423 C C . ILE B 1 291 ? 15.734 43.188 14.625 1 85.88 291 ILE B C 1
ATOM 9425 O O . ILE B 1 291 ? 15.523 44.312 15.023 1 85.88 291 ILE B O 1
ATOM 9429 N N . LEU B 1 292 ? 14.992 42.625 13.781 1 87.75 292 LEU B N 1
ATOM 9430 C CA . LEU B 1 292 ? 14 43.312 12.977 1 87.75 292 LEU B CA 1
ATOM 9431 C C . LEU B 1 292 ? 12.984 44.031 13.859 1 87.75 292 LEU B C 1
ATOM 9433 O O . LEU B 1 292 ? 12.758 45.25 13.703 1 87.75 292 LEU B O 1
ATOM 9437 N N . TYR B 1 293 ? 12.531 43.438 14.836 1 86.56 293 TYR B N 1
ATOM 9438 C CA . TYR B 1 293 ? 11.43 43.969 15.633 1 86.56 293 TYR B CA 1
ATOM 9439 C C . TYR B 1 293 ? 11.938 44.906 16.719 1 86.56 293 TYR B C 1
ATOM 9441 O O . TYR B 1 293 ? 11.148 45.531 17.422 1 86.56 293 TYR B O 1
ATOM 9449 N N . THR B 1 294 ? 13.195 45.062 16.781 1 84.62 294 THR B N 1
ATOM 9450 C CA . THR B 1 294 ? 13.773 45.969 17.75 1 84.62 294 THR B CA 1
ATOM 9451 C C . THR B 1 294 ? 14.078 47.312 17.109 1 84.62 294 THR B C 1
ATOM 9453 O O . THR B 1 294 ? 14.375 48.281 17.812 1 84.62 294 THR B O 1
ATOM 9456 N N . LEU B 1 295 ? 13.945 47.375 15.852 1 88.75 295 LEU B N 1
ATOM 9457 C CA . LEU B 1 295 ? 14.227 48.625 15.133 1 88.75 295 LEU B CA 1
ATOM 9458 C C . LEU B 1 295 ? 13.078 49.625 15.281 1 88.75 295 LEU B C 1
ATOM 9460 O O . LEU B 1 295 ? 11.93 49.281 14.953 1 88.75 295 LEU B O 1
ATOM 9464 N N . ASP B 1 296 ? 13.414 50.719 15.68 1 88.88 296 ASP B N 1
ATOM 9465 C CA . ASP B 1 296 ? 12.406 51.75 15.969 1 88.88 296 ASP B CA 1
ATOM 9466 C C . ASP B 1 296 ? 11.641 52.156 14.711 1 88.88 296 ASP B C 1
ATOM 9468 O O . ASP B 1 296 ? 10.414 52.25 14.727 1 88.88 296 ASP B O 1
ATOM 9472 N N . TYR B 1 297 ? 12.367 52.438 13.641 1 90.38 297 TYR B N 1
ATOM 9473 C CA . TYR B 1 297 ? 11.695 52.875 12.43 1 90.38 297 TYR B CA 1
ATOM 9474 C C . TYR B 1 297 ? 10.797 51.781 11.867 1 90.38 297 TYR B C 1
ATOM 9476 O O . TYR B 1 297 ? 9.758 52.062 11.273 1 90.38 297 TYR B O 1
ATOM 9484 N N . TYR B 1 298 ? 11.172 50.594 12.055 1 92.06 298 TYR B N 1
ATOM 9485 C CA . TYR B 1 298 ? 10.328 49.469 11.641 1 92.06 298 TYR B CA 1
ATOM 9486 C C . TYR B 1 298 ? 9.023 49.438 12.422 1 92.06 298 TYR B C 1
ATOM 9488 O O . TYR B 1 298 ? 7.949 49.281 11.844 1 92.06 298 TYR B O 1
ATOM 9496 N N . GLN B 1 299 ? 9.148 49.688 13.648 1 89.12 299 GLN B N 1
ATOM 9497 C CA . GLN B 1 299 ? 7.98 49.688 14.523 1 89.12 299 GLN B CA 1
ATOM 9498 C C . GLN B 1 299 ? 7.016 50.812 14.156 1 89.12 299 GLN B C 1
ATOM 9500 O O . GLN B 1 299 ? 5.797 50.656 14.227 1 89.12 299 GLN B O 1
ATOM 9505 N N . LYS B 1 300 ? 7.547 51.875 13.812 1 89.69 300 LYS B N 1
ATOM 9506 C CA . LYS B 1 300 ? 6.715 53 13.422 1 89.69 300 LYS B CA 1
ATOM 9507 C C . LYS B 1 300 ? 5.922 52.688 12.156 1 89.69 300 LYS B C 1
ATOM 9509 O O . LYS B 1 300 ? 4.734 53.031 12.062 1 89.69 300 LYS B O 1
ATOM 9514 N N . ILE B 1 301 ? 6.602 52.156 11.234 1 92.62 301 ILE B N 1
ATOM 9515 C CA . ILE B 1 301 ? 5.941 51.812 9.977 1 92.62 301 ILE B CA 1
ATOM 9516 C C . ILE B 1 301 ? 4.902 50.719 10.227 1 92.62 301 ILE B C 1
ATOM 9518 O O . ILE B 1 301 ? 3.803 50.75 9.672 1 92.62 301 ILE B O 1
ATOM 9522 N N . ARG B 1 302 ? 5.25 49.844 11.023 1 91 302 ARG B N 1
ATOM 9523 C CA . ARG B 1 302 ? 4.332 48.75 11.383 1 91 302 ARG B CA 1
ATOM 9524 C C . ARG B 1 302 ? 3.078 49.312 12.055 1 91 302 ARG B C 1
ATOM 9526 O O . ARG B 1 302 ? 1.967 48.844 11.781 1 91 302 ARG B O 1
ATOM 9533 N N . ALA B 1 303 ? 3.271 50.219 12.93 1 89.12 303 ALA B N 1
ATOM 9534 C CA . ALA B 1 303 ? 2.146 50.844 13.609 1 89.12 303 ALA B CA 1
ATOM 9535 C C . ALA B 1 303 ? 1.193 51.5 12.617 1 89.12 303 ALA B C 1
ATOM 9537 O O . ALA B 1 303 ? -0.027 51.438 12.789 1 89.12 303 ALA B O 1
ATOM 9538 N N . LYS B 1 304 ? 1.693 52.094 11.617 1 89.44 304 LYS B N 1
ATOM 9539 C CA . LYS B 1 304 ? 0.859 52.688 10.578 1 89.44 304 LYS B CA 1
ATOM 9540 C C . LYS B 1 304 ? 0.034 51.625 9.859 1 89.44 304 LYS B C 1
ATOM 9542 O O . LYS B 1 304 ? -1.126 51.844 9.508 1 89.44 304 LYS B O 1
ATOM 9547 N N . LYS B 1 305 ? 0.671 50.594 9.617 1 91.19 305 LYS B N 1
ATOM 9548 C CA . LYS B 1 305 ? -0.029 49.5 8.953 1 91.19 305 LYS B CA 1
ATOM 9549 C C . LYS B 1 305 ? -1.179 48.969 9.812 1 91.19 305 LYS B C 1
ATOM 9551 O O . LYS B 1 305 ? -2.277 48.719 9.305 1 91.19 305 LYS B O 1
ATOM 9556 N N . ILE B 1 306 ? -0.938 48.812 11.062 1 90.88 306 ILE B N 1
ATOM 9557 C CA . ILE B 1 306 ? -1.929 48.312 12 1 90.88 306 ILE B CA 1
ATOM 9558 C C . ILE B 1 306 ? -3.125 49.25 12.055 1 90.88 306 ILE B C 1
ATOM 9560 O O . ILE B 1 306 ? -4.277 48.812 12.055 1 90.88 306 ILE B O 1
ATOM 9564 N N . ASN B 1 307 ? -2.838 50.5 12.039 1 87.44 307 ASN B N 1
ATOM 9565 C CA . ASN B 1 307 ? -3.902 51.5 12.07 1 87.44 307 ASN B CA 1
ATOM 9566 C C . ASN B 1 307 ? -4.762 51.438 10.812 1 87.44 307 ASN B C 1
ATOM 9568 O O . ASN B 1 307 ? -5.98 51.594 10.883 1 87.44 307 ASN B O 1
ATOM 9572 N N . ILE B 1 308 ? -4.137 51.25 9.727 1 87.88 308 ILE B N 1
ATOM 9573 C CA . ILE B 1 308 ? -4.852 51.156 8.461 1 87.88 308 ILE B CA 1
ATOM 9574 C C . ILE B 1 308 ? -5.758 49.938 8.469 1 87.88 308 ILE B C 1
ATOM 9576 O O . ILE B 1 308 ? -6.922 50 8.062 1 87.88 308 ILE B O 1
ATOM 9580 N N . GLU B 1 309 ? -5.293 48.906 8.969 1 88.94 309 GLU B N 1
ATOM 9581 C CA . GLU B 1 309 ? -6.027 47.625 8.984 1 88.94 309 GLU B CA 1
ATOM 9582 C C . GLU B 1 309 ? -7.168 47.656 10 1 88.94 309 GLU B C 1
ATOM 9584 O O . GLU B 1 309 ? -8.227 47.062 9.773 1 88.94 309 GLU B O 1
ATOM 9589 N N . LYS B 1 310 ? -6.98 48.312 11.07 1 89 310 LYS B N 1
ATOM 9590 C CA . LYS B 1 310 ? -7.977 48.375 12.141 1 89 310 LYS B CA 1
ATOM 9591 C C . LYS B 1 310 ? -9.266 49.031 11.641 1 89 310 LYS B C 1
ATOM 9593 O O . LYS B 1 310 ? -10.359 48.656 12.055 1 89 310 LYS B O 1
ATOM 9598 N N . LYS B 1 311 ? -9.117 49.938 10.742 1 84.69 311 LYS B N 1
ATOM 9599 C CA . LYS B 1 311 ? -10.273 50.656 10.195 1 84.69 311 LYS B CA 1
ATOM 9600 C C . LYS B 1 311 ? -11.18 49.719 9.414 1 84.69 311 LYS B C 1
ATOM 9602 O O . LYS B 1 311 ? -12.375 49.969 9.258 1 84.69 311 LYS B O 1
ATOM 9607 N N . LYS B 1 312 ? -10.711 48.656 9.062 1 83 312 LYS B N 1
ATOM 9608 C CA . LYS B 1 312 ? -11.445 47.719 8.219 1 83 312 LYS B CA 1
ATOM 9609 C C . LYS B 1 312 ? -12.07 46.594 9.039 1 83 312 LYS B C 1
ATOM 9611 O O . LYS B 1 312 ? -12.789 45.75 8.508 1 83 312 LYS B O 1
ATOM 9616 N N . GLN B 1 313 ? -11.883 46.656 10.273 1 84.56 313 GLN B N 1
ATOM 9617 C CA . GLN B 1 313 ? -12.266 45.5 11.094 1 84.56 313 GLN B CA 1
ATOM 9618 C C . GLN B 1 313 ? -13.711 45.625 11.57 1 84.56 313 GLN B C 1
ATOM 9620 O O . GLN B 1 313 ? -14.266 46.75 11.594 1 84.56 313 GLN B O 1
ATOM 9625 N N . HIS B 1 314 ? -14.289 44.5 11.82 1 85.56 314 HIS B N 1
ATOM 9626 C CA . HIS B 1 314 ? -15.695 44.406 12.195 1 85.56 314 HIS B CA 1
ATOM 9627 C C . HIS B 1 314 ? -15.859 44.062 13.672 1 85.56 314 HIS B C 1
ATOM 9629 O O . HIS B 1 314 ? -16.984 44 14.172 1 85.56 314 HIS B O 1
ATOM 9635 N N . ILE B 1 315 ? -14.852 43.906 14.391 1 88.06 315 ILE B N 1
ATOM 9636 C CA . ILE B 1 315 ? -14.891 43.406 15.766 1 88.06 315 ILE B CA 1
ATOM 9637 C C . ILE B 1 315 ? -15.586 44.406 16.656 1 88.06 315 ILE B C 1
ATOM 9639 O O . ILE B 1 315 ? -15.273 45.625 16.625 1 88.06 315 ILE B O 1
ATOM 9643 N N . ASN B 1 316 ? -16.594 43.938 17.328 1 88.56 316 ASN B N 1
ATOM 9644 C CA . ASN B 1 316 ? -17.406 44.75 18.25 1 88.56 316 ASN B CA 1
ATOM 9645 C C . ASN B 1 316 ? -17.703 43.969 19.547 1 88.56 316 ASN B C 1
ATOM 9647 O O . ASN B 1 316 ? -18.547 43.094 19.562 1 88.56 316 ASN B O 1
ATOM 9651 N N . ASN B 1 317 ? -17.125 44.375 20.641 1 82.94 317 ASN B N 1
ATOM 9652 C CA . ASN B 1 317 ? -17.219 43.688 21.906 1 82.94 317 ASN B CA 1
ATOM 9653 C C . ASN B 1 317 ? -18.594 43.844 22.547 1 82.94 317 ASN B C 1
ATOM 9655 O O . ASN B 1 317 ? -18.953 43.125 23.469 1 82.94 317 ASN B O 1
ATOM 9659 N N . ASN B 1 318 ? -19.422 44.656 22.078 1 85.88 318 ASN B N 1
ATOM 9660 C CA . ASN B 1 318 ? -20.766 44.906 22.609 1 85.88 318 ASN B CA 1
ATOM 9661 C C . ASN B 1 318 ? -21.828 44.188 21.812 1 85.88 318 ASN B C 1
ATOM 9663 O O . ASN B 1 318 ? -23.031 44.406 22.031 1 85.88 318 ASN B O 1
ATOM 9667 N N . SER B 1 319 ? -21.359 43.375 21 1 88.94 319 SER B N 1
ATOM 9668 C CA . SER B 1 319 ? -22.281 42.625 20.172 1 88.94 319 SER B CA 1
ATOM 9669 C C . SER B 1 319 ? -23.094 41.625 21 1 88.94 319 SER B C 1
ATOM 9671 O O . SER B 1 319 ? -22.609 41.125 22.016 1 88.94 319 SER B O 1
ATOM 9673 N N . SER B 1 320 ? -24.312 41.312 20.641 1 91.25 320 SER B N 1
ATOM 9674 C CA . SER B 1 320 ? -25.188 40.375 21.328 1 91.25 320 SER B CA 1
ATOM 9675 C C . SER B 1 320 ? -24.938 38.938 20.875 1 91.25 320 SER B C 1
ATOM 9677 O O . SER B 1 320 ? -25.469 38 21.453 1 91.25 320 SER B O 1
ATOM 9679 N N . LEU B 1 321 ? -24.188 38.812 19.891 1 93.88 321 LEU B N 1
ATOM 9680 C CA . LEU B 1 321 ? -23.859 37.5 19.375 1 93.88 321 LEU B CA 1
ATOM 9681 C C . LEU B 1 321 ? -23.016 36.719 20.375 1 93.88 321 LEU B C 1
ATOM 9683 O O . LEU B 1 321 ? -22.312 37.312 21.188 1 93.88 321 LEU B O 1
ATOM 9687 N N . PRO B 1 322 ? -23.125 35.406 20.359 1 96 322 PRO B N 1
ATOM 9688 C CA . PRO B 1 322 ? -22.281 34.625 21.266 1 96 322 PRO B CA 1
ATOM 9689 C C . PRO B 1 322 ? -20.797 34.875 21.047 1 96 322 PRO B C 1
ATOM 9691 O O . PRO B 1 322 ? -20.344 35.031 19.906 1 96 322 PRO B O 1
ATOM 9694 N N . LYS B 1 323 ? -20 34.812 22.172 1 97.5 323 LYS B N 1
ATOM 9695 C CA . LYS B 1 323 ? -18.578 35.156 22.109 1 97.5 323 LYS B CA 1
ATOM 9696 C C . LYS B 1 323 ? -17.766 33.969 21.594 1 97.5 323 LYS B C 1
ATOM 9698 O O . LYS B 1 323 ? -17.984 32.812 22.016 1 97.5 323 LYS B O 1
ATOM 9703 N N . VAL B 1 324 ? -16.953 34.312 20.656 1 98.06 324 VAL B N 1
ATOM 9704 C CA . VAL B 1 324 ? -16.016 33.312 20.109 1 98.06 324 VAL B CA 1
ATOM 9705 C C . VAL B 1 324 ? -14.594 33.656 20.547 1 98.06 324 VAL B C 1
ATOM 9707 O O . VAL B 1 324 ? -14.141 34.781 20.391 1 98.06 324 VAL B O 1
ATOM 9710 N N . SER B 1 325 ? -13.883 32.719 21.156 1 98.38 325 SER B N 1
ATOM 9711 C CA . SER B 1 325 ? -12.477 32.875 21.516 1 98.38 325 SER B CA 1
ATOM 9712 C C . SER B 1 325 ? -11.562 32.281 20.469 1 98.38 325 SER B C 1
ATOM 9714 O O . SER B 1 325 ? -11.672 31.078 20.156 1 98.38 325 SER B O 1
ATOM 9716 N N . ILE B 1 326 ? -10.711 33.031 19.875 1 98.69 326 ILE B N 1
ATOM 9717 C CA . ILE B 1 326 ? -9.641 32.531 19.016 1 98.69 326 ILE B CA 1
ATOM 9718 C C . ILE B 1 326 ? -8.359 32.344 19.828 1 98.69 326 ILE B C 1
ATOM 9720 O O . ILE B 1 326 ? -7.836 33.344 20.375 1 98.69 326 ILE B O 1
ATOM 9724 N N . LEU B 1 327 ? -7.895 31.156 19.922 1 98.5 327 LEU B N 1
ATOM 9725 C CA . LEU B 1 327 ? -6.75 30.828 20.766 1 98.5 327 LEU B CA 1
ATOM 9726 C C . LEU B 1 327 ? -5.508 30.562 19.922 1 98.5 327 LEU B C 1
ATOM 9728 O O . LEU B 1 327 ? -5.52 29.719 19.031 1 98.5 327 LEU B O 1
ATOM 9732 N N . ILE B 1 328 ? -4.352 31.188 20.219 1 98.56 328 ILE B N 1
ATOM 9733 C CA . ILE B 1 328 ? -3.135 31.062 19.422 1 98.56 328 ILE B CA 1
ATOM 9734 C C . ILE B 1 328 ? -1.975 30.625 20.328 1 98.56 328 ILE B C 1
ATO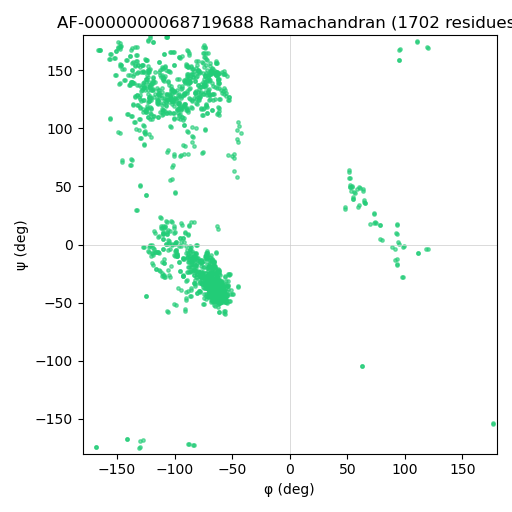M 9736 O O . ILE B 1 328 ? -1.312 31.453 20.938 1 98.56 328 ILE B O 1
ATOM 9740 N N . PRO B 1 329 ? -1.691 29.359 20.344 1 97.31 329 PRO B N 1
ATOM 9741 C CA . PRO B 1 329 ? -0.433 28.938 20.969 1 97.31 329 PRO B CA 1
ATOM 9742 C C . PRO B 1 329 ? 0.791 29.312 20.125 1 97.31 329 PRO B C 1
ATOM 9744 O O . PRO B 1 329 ? 1.041 28.703 19.094 1 97.31 329 PRO B O 1
ATOM 9747 N N . ALA B 1 330 ? 1.589 30.188 20.594 1 96.56 330 ALA B N 1
ATOM 9748 C CA . ALA B 1 330 ? 2.688 30.734 19.812 1 96.56 330 ALA B CA 1
ATOM 9749 C C . ALA B 1 330 ? 4.023 30.141 20.234 1 96.56 330 ALA B C 1
ATOM 9751 O O . ALA B 1 330 ? 4.191 29.75 21.391 1 96.56 330 ALA B O 1
ATOM 9752 N N . TYR B 1 331 ? 4.891 30.047 19.234 1 93.69 331 TYR B N 1
ATOM 9753 C CA . TYR B 1 331 ? 6.223 29.516 19.531 1 93.69 331 TYR B CA 1
ATOM 9754 C C . TYR B 1 331 ? 7.234 30 18.5 1 93.69 331 TYR B C 1
ATOM 9756 O O . TYR B 1 331 ? 7.293 29.469 17.375 1 93.69 331 TYR B O 1
ATOM 9764 N N . ASN B 1 332 ? 8.148 30.875 18.797 1 90.38 332 ASN B N 1
ATOM 9765 C CA . ASN B 1 332 ? 9.383 31.297 18.141 1 90.38 332 ASN B CA 1
ATOM 9766 C C . ASN B 1 332 ? 9.164 31.578 16.656 1 90.38 332 ASN B C 1
ATOM 9768 O O . ASN B 1 332 ? 10.016 31.25 15.828 1 90.38 332 ASN B O 1
ATOM 9772 N N . ARG B 1 333 ? 7.973 32.062 16.234 1 90.69 333 ARG B N 1
ATOM 9773 C CA . ARG B 1 333 ? 7.676 32.375 14.836 1 90.69 333 ARG B CA 1
ATOM 9774 C C . ARG B 1 333 ? 6.898 33.688 14.734 1 90.69 333 ARG B C 1
ATOM 9776 O O . ARG B 1 333 ? 5.734 33.688 14.32 1 90.69 333 ARG B O 1
ATOM 9783 N N . PRO B 1 334 ? 7.559 34.75 14.938 1 92.44 334 PRO B N 1
ATOM 9784 C CA . PRO B 1 334 ? 6.848 36.031 15.016 1 92.44 334 PRO B CA 1
ATOM 9785 C C . PRO B 1 334 ? 6.188 36.406 13.695 1 92.44 334 PRO B C 1
ATOM 9787 O O . PRO B 1 334 ? 5.09 36.969 13.688 1 92.44 334 PRO B O 1
ATOM 9790 N N . TYR B 1 335 ? 6.801 36.156 12.57 1 90.44 335 TYR B N 1
ATOM 9791 C CA . TYR B 1 335 ? 6.234 36.562 11.289 1 90.44 335 TYR B CA 1
ATOM 9792 C C . TYR B 1 335 ? 4.941 35.812 11.008 1 90.44 335 TYR B C 1
ATOM 9794 O O . TYR B 1 335 ? 3.922 36.406 10.664 1 90.44 335 TYR B O 1
ATOM 9802 N N . TYR B 1 336 ? 5 34.469 11.117 1 93.88 336 TYR B N 1
ATOM 9803 C CA . TYR B 1 336 ? 3.809 33.656 10.883 1 93.88 336 TYR B CA 1
ATOM 9804 C C . TYR B 1 336 ? 2.707 34.031 11.875 1 93.88 336 TYR B C 1
ATOM 9806 O O . TYR B 1 336 ? 1.53 34.062 11.508 1 93.88 336 TYR B O 1
ATOM 9814 N N . LEU B 1 337 ? 3.129 34.25 13.039 1 96.12 337 LEU B N 1
ATOM 9815 C CA . LEU B 1 337 ? 2.156 34.625 14.055 1 96.12 337 LEU B CA 1
ATOM 9816 C C . LEU B 1 337 ? 1.444 35.906 13.664 1 96.12 337 LEU B C 1
ATOM 9818 O O . LEU B 1 337 ? 0.235 36.062 13.859 1 96.12 337 LEU B O 1
ATOM 9822 N N . GLU B 1 338 ? 2.195 36.875 13.188 1 94 338 GLU B N 1
ATOM 9823 C CA . GLU B 1 338 ? 1.604 38.156 12.773 1 94 338 GLU B CA 1
ATOM 9824 C C . GLU B 1 338 ? 0.557 37.938 11.68 1 94 338 GLU B C 1
ATOM 9826 O O . GLU B 1 338 ? -0.514 38.562 11.719 1 94 338 GLU B O 1
ATOM 9831 N N . LEU B 1 339 ? 0.88 37.125 10.711 1 94.5 339 LEU B N 1
ATOM 9832 C CA . LEU B 1 339 ? -0.071 36.812 9.648 1 94.5 339 LEU B CA 1
ATOM 9833 C C . LEU B 1 339 ? -1.321 36.156 10.227 1 94.5 339 LEU B C 1
ATOM 9835 O O . LEU B 1 339 ? -2.441 36.5 9.844 1 94.5 339 LEU B O 1
ATOM 9839 N N . ALA B 1 340 ? -1.123 35.188 11.094 1 97.75 340 ALA B N 1
ATOM 9840 C CA . ALA B 1 340 ? -2.23 34.5 11.742 1 97.75 340 ALA B CA 1
ATOM 9841 C C . ALA B 1 340 ? -3.107 35.469 12.531 1 97.75 340 ALA B C 1
ATOM 9843 O O . ALA B 1 340 ? -4.332 35.438 12.398 1 97.75 340 ALA B O 1
ATOM 9844 N N . LEU B 1 341 ? -2.467 36.312 13.289 1 97 341 LEU B N 1
ATOM 9845 C CA . LEU B 1 341 ? -3.168 37.281 14.109 1 97 341 LEU B CA 1
ATOM 9846 C C . LEU B 1 341 ? -4.012 38.219 13.242 1 97 341 LEU B C 1
ATOM 9848 O O . LEU B 1 341 ? -5.168 38.5 13.562 1 97 341 LEU B O 1
ATOM 9852 N N . ASN B 1 342 ? -3.447 38.719 12.156 1 95.06 342 ASN B N 1
ATOM 9853 C CA . ASN B 1 342 ? -4.184 39.594 11.242 1 95.06 342 ASN B CA 1
ATOM 9854 C C . ASN B 1 342 ? -5.395 38.875 10.648 1 95.06 342 ASN B C 1
ATOM 9856 O O . ASN B 1 342 ? -6.449 39.5 10.461 1 95.06 342 ASN B O 1
ATOM 9860 N N . SER B 1 343 ? -5.242 37.594 10.359 1 96.88 343 SER B N 1
ATOM 9861 C CA . SER B 1 343 ? -6.363 36.844 9.82 1 96.88 343 SER B CA 1
ATOM 9862 C C . SER B 1 343 ? -7.484 36.719 10.844 1 96.88 343 SER B C 1
ATOM 9864 O O . SER B 1 343 ? -8.664 36.656 10.484 1 96.88 343 SER B O 1
ATOM 9866 N N . ALA B 1 344 ? -7.141 36.625 12.086 1 97.88 344 ALA B N 1
ATOM 9867 C CA . ALA B 1 344 ? -8.117 36.562 13.172 1 97.88 344 ALA B CA 1
ATOM 9868 C C . ALA B 1 344 ? -8.805 37.906 13.367 1 97.88 344 ALA B C 1
ATOM 9870 O O . ALA B 1 344 ? -10.016 37.969 13.586 1 97.88 344 ALA B O 1
ATOM 9871 N N . LEU B 1 345 ? -8.031 38.969 13.289 1 96.19 345 LEU B N 1
ATOM 9872 C CA . LEU B 1 345 ? -8.539 40.312 13.508 1 96.19 345 LEU B CA 1
ATOM 9873 C C . LEU B 1 345 ? -9.453 40.75 12.359 1 96.19 345 LEU B C 1
ATOM 9875 O O . LEU B 1 345 ? -10.336 41.562 12.555 1 96.19 345 LEU B O 1
ATOM 9879 N N . ASN B 1 346 ? -9.305 40.188 11.195 1 95.19 346 ASN B N 1
ATOM 9880 C CA . ASN B 1 346 ? -10.047 40.594 10.016 1 95.19 346 ASN B CA 1
ATOM 9881 C C . ASN B 1 346 ? -11.305 39.781 9.82 1 95.19 346 ASN B C 1
ATOM 9883 O O . ASN B 1 346 ? -11.891 39.75 8.734 1 95.19 346 ASN B O 1
ATOM 9887 N N . GLN B 1 347 ? -11.758 39.094 10.812 1 96.88 347 GLN B N 1
ATOM 9888 C CA . GLN B 1 347 ? -12.969 38.281 10.719 1 96.88 347 GLN B CA 1
ATOM 9889 C C . GLN B 1 347 ? -14.211 39.156 10.586 1 96.88 347 GLN B C 1
ATOM 9891 O O . GLN B 1 347 ? -14.289 40.25 11.195 1 96.88 347 GLN B O 1
ATOM 9896 N N . THR B 1 348 ? -15.266 38.656 9.844 1 96.5 348 THR B N 1
ATOM 9897 C CA . THR B 1 348 ? -16.516 39.406 9.656 1 96.5 348 THR B CA 1
ATOM 9898 C C . THR B 1 348 ? -17.438 39.219 10.859 1 96.5 348 THR B C 1
ATOM 9900 O O . THR B 1 348 ? -18.359 40 11.062 1 96.5 348 THR B O 1
ATOM 9903 N N . TYR B 1 349 ? -17.234 38.219 11.648 1 96.69 349 TYR B N 1
ATOM 9904 C CA . TYR B 1 349 ? -17.969 38.031 12.883 1 96.69 349 TYR B CA 1
ATOM 9905 C C . TYR B 1 349 ? -17.594 39.062 13.93 1 96.69 349 TYR B C 1
ATOM 9907 O O . TYR B 1 349 ? -16.406 39.375 14.109 1 96.69 349 TYR B O 1
ATOM 9915 N N . GLU B 1 350 ? -18.469 39.594 14.711 1 94.94 350 GLU B N 1
ATOM 9916 C CA . GLU B 1 350 ? -18.219 40.812 15.5 1 94.94 350 GLU B CA 1
ATOM 9917 C C . GLU B 1 350 ? -17.656 40.469 16.875 1 94.94 350 GLU B C 1
ATOM 9919 O O . GLU B 1 350 ? -16.672 41.062 17.312 1 94.94 350 GLU B O 1
ATOM 9924 N N . ASN B 1 351 ? -18.219 39.5 17.594 1 96.5 351 ASN B N 1
ATOM 9925 C CA . ASN B 1 351 ? -17.891 39.281 19 1 96.5 351 ASN B CA 1
ATOM 9926 C C . ASN B 1 351 ? -16.766 38.25 19.156 1 96.5 351 ASN B C 1
ATOM 9928 O O . ASN B 1 351 ? -17 37.094 19.438 1 96.5 351 ASN B O 1
ATOM 9932 N N . ILE B 1 352 ? -15.5 38.781 19.062 1 97.12 352 ILE B N 1
ATOM 9933 C CA . ILE B 1 352 ? -14.32 37.906 19.062 1 97.12 352 ILE B CA 1
ATOM 9934 C C . ILE B 1 352 ? -13.352 38.375 20.141 1 97.12 352 ILE B C 1
ATOM 9936 O O . ILE B 1 352 ? -13.164 39.594 20.344 1 97.12 352 ILE B O 1
ATOM 9940 N N . GLU B 1 353 ? -12.844 37.5 20.875 1 97.69 353 GLU B N 1
ATOM 9941 C CA . GLU B 1 353 ? -11.641 37.719 21.672 1 97.69 353 GLU B CA 1
ATOM 9942 C C . GLU B 1 353 ? -10.477 36.875 21.188 1 97.69 353 GLU B C 1
ATOM 9944 O O . GLU B 1 353 ? -10.688 35.781 20.672 1 97.69 353 GLU B O 1
ATOM 9949 N N . ILE B 1 354 ? -9.258 37.344 21.312 1 98.31 354 ILE B N 1
ATOM 9950 C CA . ILE B 1 354 ? -8.062 36.625 20.875 1 98.31 354 ILE B CA 1
ATOM 9951 C C . ILE B 1 354 ? -7.121 36.438 22.062 1 98.31 354 ILE B C 1
ATOM 9953 O O . ILE B 1 354 ? -6.797 37.375 22.781 1 98.31 354 ILE B O 1
ATOM 9957 N N . ILE B 1 355 ? -6.738 35.188 22.281 1 98.62 355 ILE B N 1
ATOM 9958 C CA . ILE B 1 355 ? -5.816 34.844 23.359 1 98.62 355 ILE B CA 1
ATOM 9959 C C . ILE B 1 355 ? -4.52 34.312 22.766 1 98.62 355 ILE B C 1
ATOM 9961 O O . ILE B 1 355 ? -4.543 33.344 21.969 1 98.62 355 ILE B O 1
ATOM 9965 N N . ILE B 1 356 ? -3.381 34.812 23.156 1 98.44 356 ILE B N 1
ATOM 9966 C CA . ILE B 1 356 ? -2.072 34.344 22.719 1 98.44 356 ILE B CA 1
ATOM 9967 C C . ILE B 1 356 ? -1.248 33.906 23.922 1 98.44 356 ILE B C 1
ATOM 9969 O O . ILE B 1 356 ? -0.949 34.688 24.812 1 98.44 356 ILE B O 1
ATOM 9973 N N . SER B 1 357 ? -0.986 32.625 23.969 1 98.19 357 SER B N 1
ATOM 9974 C CA . SER B 1 357 ? -0.036 32.094 24.938 1 98.19 357 SER B CA 1
ATOM 9975 C C . SER B 1 357 ? 1.31 31.797 24.281 1 98.19 357 SER B C 1
ATOM 9977 O O . SER B 1 357 ? 1.408 30.922 23.422 1 98.19 357 SER B O 1
ATOM 9979 N N . ASP B 1 358 ? 2.383 32.438 24.766 1 97.38 358 ASP B N 1
ATOM 9980 C CA . ASP B 1 358 ? 3.684 32.438 24.109 1 97.38 358 ASP B CA 1
ATOM 9981 C C . ASP B 1 358 ? 4.664 31.516 24.844 1 97.38 358 ASP B C 1
ATOM 9983 O O . ASP B 1 358 ? 5.113 31.844 25.938 1 97.38 358 ASP B O 1
ATOM 9987 N N . ASP B 1 359 ? 5.004 30.484 24.094 1 95.75 359 ASP B N 1
ATOM 9988 C CA . ASP B 1 359 ? 5.965 29.516 24.609 1 95.75 359 ASP B CA 1
ATOM 9989 C C . ASP B 1 359 ? 7.34 29.719 23.984 1 95.75 359 ASP B C 1
ATOM 9991 O O . ASP B 1 359 ? 8.172 28.797 23.984 1 95.75 359 ASP B O 1
ATOM 9995 N N . SER B 1 360 ? 7.609 30.812 23.469 1 94.31 360 SER B N 1
ATOM 9996 C CA . SER B 1 360 ? 8.852 31.062 22.75 1 94.31 360 SER B CA 1
ATOM 9997 C C . SER B 1 360 ? 10.055 31.047 23.703 1 94.31 360 SER B C 1
ATOM 9999 O O . SER B 1 360 ? 9.93 31.406 24.875 1 94.31 360 SER B O 1
ATOM 10001 N N . THR B 1 361 ? 11.195 30.641 23.203 1 92.5 361 THR B N 1
ATOM 10002 C CA . THR B 1 361 ? 12.438 30.562 23.984 1 92.5 361 THR B CA 1
ATOM 10003 C C . THR B 1 361 ? 13.203 31.875 23.891 1 92.5 361 THR B C 1
ATOM 10005 O O . THR B 1 361 ? 14.219 32.062 24.562 1 92.5 361 THR B O 1
ATOM 10008 N N . ASN B 1 362 ? 12.789 32.781 23.078 1 89.88 362 ASN B N 1
ATOM 10009 C CA . ASN B 1 362 ? 13.375 34.094 22.938 1 89.88 362 ASN B CA 1
ATOM 10010 C C . ASN B 1 362 ? 12.32 35.188 23.016 1 89.88 362 ASN B C 1
ATOM 10012 O O . ASN B 1 362 ? 11.172 34.938 23.391 1 89.88 362 ASN B O 1
ATOM 10016 N N . ASN B 1 363 ? 12.656 36.469 22.688 1 90.25 363 ASN B N 1
ATOM 10017 C CA . ASN B 1 363 ? 11.734 37.594 22.922 1 90.25 363 ASN B CA 1
ATOM 10018 C C . ASN B 1 363 ? 11.203 38.156 21.609 1 90.25 363 ASN B C 1
ATOM 10020 O O . ASN B 1 363 ? 10.625 39.25 21.594 1 90.25 363 ASN B O 1
ATOM 10024 N N . GLU B 1 364 ? 11.328 37.5 20.609 1 89.81 364 GLU B N 1
ATOM 10025 C CA . GLU B 1 364 ? 10.93 38.031 19.312 1 89.81 364 GLU B CA 1
ATOM 10026 C C . GLU B 1 364 ? 9.414 38.156 19.203 1 89.81 364 GLU B C 1
ATOM 10028 O O . GLU B 1 364 ? 8.914 39.188 18.719 1 89.81 364 GLU B O 1
ATOM 10033 N N . VAL B 1 365 ? 8.727 37.188 19.641 1 94.5 365 VAL B N 1
ATOM 10034 C CA . VAL B 1 365 ? 7.266 37.219 19.609 1 94.5 365 VAL B CA 1
ATOM 10035 C C . VAL B 1 365 ? 6.75 38.312 20.531 1 94.5 365 VAL B C 1
ATOM 10037 O O . VAL B 1 365 ? 5.828 39.062 20.172 1 94.5 365 VAL B O 1
ATOM 10040 N N . ASN B 1 366 ? 7.312 38.406 21.656 1 93.5 366 ASN B N 1
ATOM 10041 C CA . ASN B 1 366 ? 6.938 39.438 22.594 1 93.5 366 ASN B CA 1
ATOM 10042 C C . ASN B 1 366 ? 7.121 40.844 21.969 1 93.5 366 ASN B C 1
ATOM 10044 O O . ASN B 1 366 ? 6.273 41.719 22.156 1 93.5 366 ASN B O 1
ATOM 10048 N N . ALA B 1 367 ? 8.234 41.031 21.297 1 89.5 367 ALA B N 1
ATOM 10049 C CA . ALA B 1 367 ? 8.492 42.312 20.641 1 89.5 367 ALA B CA 1
ATOM 10050 C C . ALA B 1 367 ? 7.48 42.594 19.531 1 89.5 367 ALA B C 1
ATOM 10052 O O . ALA B 1 367 ? 6.996 43.688 19.375 1 89.5 367 ALA B O 1
ATOM 10053 N N . MET B 1 368 ? 7.16 41.625 18.828 1 91.81 368 MET B N 1
ATOM 10054 C CA . MET B 1 368 ? 6.285 41.719 17.656 1 91.81 368 MET B CA 1
ATOM 10055 C C . MET B 1 368 ? 4.859 42.094 18.078 1 91.81 368 MET B C 1
ATOM 10057 O O . MET B 1 368 ? 4.184 42.844 17.406 1 91.81 368 MET B O 1
ATOM 10061 N N . ILE B 1 369 ? 4.387 41.625 19.219 1 94.06 369 ILE B N 1
ATOM 10062 C CA . ILE B 1 369 ? 2.975 41.688 19.578 1 94.06 369 ILE B CA 1
ATOM 10063 C C . ILE B 1 369 ? 2.676 43.031 20.266 1 94.06 369 ILE B C 1
ATOM 10065 O O . ILE B 1 369 ? 1.516 43.438 20.359 1 94.06 369 ILE B O 1
ATOM 10069 N N . GLN B 1 370 ? 3.633 43.781 20.719 1 90.94 370 GLN B N 1
ATOM 10070 C CA . GLN B 1 370 ? 3.465 44.938 21.578 1 90.94 370 GLN B CA 1
ATOM 10071 C C . GLN B 1 370 ? 2.572 46 20.922 1 90.94 370 GLN B C 1
ATOM 10073 O O . GLN B 1 370 ? 1.636 46.5 21.547 1 90.94 370 GLN B O 1
ATOM 10078 N N . PRO B 1 371 ? 2.793 46.344 19.672 1 89.62 371 PRO B N 1
ATOM 10079 C CA . PRO B 1 371 ? 1.927 47.375 19.062 1 89.62 371 PRO B CA 1
ATOM 10080 C C . PRO B 1 371 ? 0.467 46.906 18.984 1 89.62 371 PRO B C 1
ATOM 10082 O O . PRO B 1 371 ? -0.439 47.75 19.094 1 89.62 371 PRO B O 1
ATOM 10085 N N . TYR B 1 372 ? 0.249 45.688 18.797 1 93.44 372 TYR B N 1
ATOM 10086 C CA . TYR B 1 372 ? -1.11 45.188 18.719 1 93.44 372 TYR B CA 1
ATOM 10087 C C . TYR B 1 372 ? -1.817 45.281 20.062 1 93.44 372 TYR B C 1
ATOM 10089 O O . TYR B 1 372 ? -3.006 45.594 20.125 1 93.44 372 TYR B O 1
ATOM 10097 N N . LEU B 1 373 ? -1.122 45.031 21.125 1 93.88 373 LEU B N 1
ATOM 10098 C CA . LEU B 1 373 ? -1.697 45.094 22.469 1 93.88 373 LEU B CA 1
ATOM 10099 C C . LEU B 1 373 ? -2.158 46.5 22.797 1 93.88 373 LEU B C 1
ATOM 10101 O O . LEU B 1 373 ? -3.125 46.688 23.547 1 93.88 373 LEU B O 1
ATOM 10105 N N . ARG B 1 374 ? -1.521 47.406 22.266 1 89.94 374 ARG B N 1
ATOM 10106 C CA . ARG B 1 374 ? -1.87 48.812 22.5 1 89.94 374 ARG B CA 1
ATOM 10107 C C . ARG B 1 374 ? -3.111 49.219 21.703 1 89.94 374 ARG B C 1
ATOM 10109 O O . ARG B 1 374 ? -3.916 50.031 22.156 1 89.94 374 ARG B O 1
ATOM 10116 N N . GLU B 1 375 ? -3.24 48.656 20.562 1 89.62 375 GLU B N 1
ATOM 10117 C CA . GLU B 1 375 ? -4.281 49.094 19.641 1 89.62 375 GLU B CA 1
ATOM 10118 C C . GLU B 1 375 ? -5.555 48.281 19.812 1 89.62 375 GLU B C 1
ATOM 10120 O O . GLU B 1 375 ? -6.652 48.75 19.516 1 89.62 375 GLU B O 1
ATOM 10125 N N . TYR B 1 376 ? -5.418 47.094 20.25 1 92.06 376 TYR B N 1
ATOM 10126 C CA . TYR B 1 376 ? -6.566 46.188 20.297 1 92.06 376 TYR B CA 1
ATOM 10127 C C . TYR B 1 376 ? -6.84 45.719 21.719 1 92.06 376 TYR B C 1
ATOM 10129 O O . TYR B 1 376 ? -6.016 45 22.297 1 92.06 376 TYR B O 1
ATOM 10137 N N . GLU B 1 377 ? -8 45.938 22.141 1 91.56 377 GLU B N 1
ATOM 10138 C CA . GLU B 1 377 ? -8.375 45.562 23.5 1 91.56 377 GLU B CA 1
ATOM 10139 C C . GLU B 1 377 ? -8.82 44.094 23.547 1 91.56 377 GLU B C 1
ATOM 10141 O O . GLU B 1 377 ? -8.836 43.5 24.625 1 91.56 377 GLU B O 1
ATOM 10146 N N . CYS B 1 378 ? -9.18 43.531 22.422 1 94.5 378 CYS B N 1
ATOM 10147 C CA . CYS B 1 378 ? -9.711 42.188 22.391 1 94.5 378 CYS B CA 1
ATOM 10148 C C . CYS B 1 378 ? -8.594 41.156 22.438 1 94.5 378 CYS B C 1
ATOM 10150 O O . CYS B 1 378 ? -8.852 39.938 22.438 1 94.5 378 CYS B O 1
ATOM 10152 N N . ILE B 1 379 ? -7.258 41.562 22.5 1 97 379 ILE B N 1
ATOM 10153 C CA . ILE B 1 379 ? -6.121 40.625 22.5 1 97 379 ILE B CA 1
ATOM 10154 C C . ILE B 1 379 ? -5.586 40.469 23.922 1 97 379 ILE B C 1
ATOM 10156 O O . ILE B 1 379 ? -5.293 41.469 24.594 1 97 379 ILE B O 1
ATOM 10160 N N . THR B 1 380 ? -5.523 39.312 24.391 1 97.94 380 THR B N 1
ATOM 10161 C CA . THR B 1 380 ? -4.828 38.938 25.625 1 97.94 380 THR B CA 1
ATOM 10162 C C . THR B 1 380 ? -3.543 38.188 25.312 1 97.94 380 THR B C 1
ATOM 10164 O O . THR B 1 380 ? -3.568 37.188 24.609 1 97.94 380 THR B O 1
ATOM 10167 N N . TYR B 1 381 ? -2.393 38.656 25.812 1 97.94 381 TYR B N 1
ATOM 10168 C CA . TYR B 1 381 ? -1.091 38.031 25.562 1 97.94 381 TYR B CA 1
ATOM 10169 C C . TYR B 1 381 ? -0.415 37.656 26.859 1 97.94 381 TYR B C 1
ATOM 10171 O O . TYR B 1 381 ? -0.348 38.438 27.797 1 97.94 381 TYR B O 1
ATOM 10179 N N . VAL B 1 382 ? 0.042 36.344 26.922 1 97.5 382 VAL B N 1
ATOM 10180 C CA . VAL B 1 382 ? 0.776 35.844 28.094 1 97.5 382 VAL B CA 1
ATOM 10181 C C . VAL B 1 382 ? 2.045 35.125 27.641 1 97.5 382 VAL B C 1
ATOM 10183 O O . VAL B 1 382 ? 1.992 34.25 26.781 1 97.5 382 VAL B O 1
ATOM 10186 N N . LYS B 1 383 ? 3.148 35.5 28.172 1 96.5 383 LYS B N 1
ATOM 10187 C CA . LYS B 1 383 ? 4.402 34.781 27.922 1 96.5 383 LYS B CA 1
ATOM 10188 C C . LYS B 1 383 ? 4.719 33.812 29.047 1 96.5 383 LYS B C 1
ATOM 10190 O O . LYS B 1 383 ? 4.758 34.188 30.219 1 96.5 383 LYS B O 1
ATOM 10195 N N . ASN B 1 384 ? 4.93 32.594 28.656 1 95.44 384 ASN B N 1
ATOM 10196 C CA . ASN B 1 384 ? 5.25 31.578 29.656 1 95.44 384 ASN B CA 1
ATOM 10197 C C . ASN B 1 384 ? 6.727 31.609 30.031 1 95.44 384 ASN B C 1
ATOM 10199 O O . ASN B 1 384 ? 7.586 31.828 29.172 1 95.44 384 ASN B O 1
ATOM 10203 N N . GLU B 1 385 ? 7.062 31.422 31.297 1 92.44 385 GLU B N 1
ATOM 10204 C CA . GLU B 1 385 ? 8.438 31.391 31.781 1 92.44 385 GLU B CA 1
ATOM 10205 C C . GLU B 1 385 ? 9.195 30.188 31.234 1 92.44 385 GLU B C 1
ATOM 10207 O O . GLU B 1 385 ? 10.352 30.297 30.812 1 92.44 385 GLU B O 1
ATOM 10212 N N . THR B 1 386 ? 8.523 29.078 31.375 1 92 386 THR B N 1
ATOM 10213 C CA . THR B 1 386 ? 9.047 27.844 30.797 1 92 386 THR B CA 1
ATOM 10214 C C . THR B 1 386 ? 8.086 27.281 29.75 1 92 386 THR B C 1
ATOM 10216 O O . THR B 1 386 ? 6.871 27.312 29.938 1 92 386 THR B O 1
ATOM 10219 N N . PRO B 1 387 ? 8.75 26.797 28.625 1 89.62 387 PRO B N 1
ATOM 10220 C CA . PRO B 1 387 ? 7.867 26.25 27.594 1 89.62 387 PRO B CA 1
ATOM 10221 C C . PRO B 1 387 ? 6.953 25.141 28.109 1 89.62 387 PRO B C 1
ATOM 10223 O O . PRO B 1 387 ? 7.422 24.219 28.766 1 89.62 387 PRO B O 1
ATOM 10226 N N . LEU B 1 388 ? 5.727 25.219 27.781 1 88.56 388 LEU B N 1
ATOM 10227 C CA . LEU B 1 388 ? 4.723 24.25 28.219 1 88.56 388 LEU B CA 1
ATOM 10228 C C . LEU B 1 388 ? 4.512 23.172 27.172 1 88.56 388 LEU B C 1
ATOM 10230 O O . LEU B 1 388 ? 4 22.094 27.484 1 88.56 388 LEU B O 1
ATOM 10234 N N . VAL B 1 389 ? 4.797 23.391 26.031 1 85.69 389 VAL B N 1
ATOM 10235 C CA . VAL B 1 389 ? 4.68 22.484 24.891 1 85.69 389 VAL B CA 1
ATOM 10236 C C . VAL B 1 389 ? 3.215 22.109 24.672 1 85.69 389 VAL B C 1
ATOM 10238 O O . VAL B 1 389 ? 2.375 22.984 24.453 1 85.69 389 VAL B O 1
ATOM 10241 N N . ALA B 1 390 ? 2.746 20.875 25.047 1 84.44 390 ALA B N 1
ATOM 10242 C CA . ALA B 1 390 ? 1.367 20.453 24.828 1 84.44 390 ALA B CA 1
ATOM 10243 C C . ALA B 1 390 ? 0.407 21.203 25.75 1 84.44 390 ALA B C 1
ATOM 10245 O O . ALA B 1 390 ? -0.723 21.516 25.359 1 84.44 390 ALA B O 1
ATOM 10246 N N . GLU B 1 391 ? 0.845 21.625 26.812 1 90.88 391 GLU B N 1
ATOM 10247 C CA . GLU B 1 391 ? 0.001 22.297 27.797 1 90.88 391 GLU B CA 1
ATOM 10248 C C . GLU B 1 391 ? -0.243 23.766 27.422 1 90.88 391 GLU B C 1
ATOM 10250 O O . GLU B 1 391 ? -1.117 24.422 27.984 1 90.88 391 GLU B O 1
ATOM 10255 N N . ASN B 1 392 ? 0.504 24.266 26.453 1 94.88 392 ASN B N 1
ATOM 10256 C CA . ASN B 1 392 ? 0.283 25.625 25.953 1 94.88 392 ASN B CA 1
ATOM 10257 C C . ASN B 1 392 ? -1.126 25.797 25.406 1 94.88 392 ASN B C 1
ATOM 10259 O O . ASN B 1 392 ? -1.716 26.859 25.516 1 94.88 392 ASN B O 1
ATOM 10263 N N . PHE B 1 393 ? -1.672 24.75 24.828 1 95.62 393 PHE B N 1
ATOM 10264 C CA . PHE B 1 393 ? -3.041 24.75 24.328 1 95.62 393 PHE B CA 1
ATOM 10265 C C . PHE B 1 393 ? -4.035 24.938 25.469 1 95.62 393 PHE B C 1
ATOM 10267 O O . PHE B 1 393 ? -4.953 25.766 25.375 1 95.62 393 PHE B O 1
ATOM 10274 N N . ASN B 1 394 ? -3.809 24.234 26.484 1 95.12 394 ASN B N 1
ATOM 10275 C CA . ASN B 1 394 ? -4.727 24.281 27.609 1 95.12 394 ASN B CA 1
ATOM 10276 C C . ASN B 1 394 ? -4.625 25.594 28.375 1 95.12 394 ASN B C 1
ATOM 10278 O O . ASN B 1 394 ? -5.617 26.094 28.906 1 95.12 394 ASN B O 1
ATOM 10282 N N . LYS B 1 395 ? -3.416 26.141 28.375 1 95.81 395 LYS B N 1
ATOM 10283 C CA . LYS B 1 395 ? -3.266 27.469 28.953 1 95.81 395 LYS B CA 1
ATOM 10284 C C . LYS B 1 395 ? -4.141 28.5 28.234 1 95.81 395 LYS B C 1
ATOM 10286 O O . LYS B 1 395 ? -4.773 29.344 28.859 1 95.81 395 LYS B O 1
ATOM 10291 N N . CYS B 1 396 ? -4.184 28.469 26.938 1 97 396 CYS B N 1
ATOM 10292 C CA . CYS B 1 396 ? -5.059 29.344 26.156 1 97 396 CYS B CA 1
ATOM 10293 C C . CYS B 1 396 ? -6.516 29.141 26.547 1 97 396 CYS B C 1
ATOM 10295 O O . CYS B 1 396 ? -7.258 30.109 26.719 1 97 396 CYS B O 1
ATOM 10297 N N . VAL B 1 397 ? -6.906 27.875 26.672 1 95.94 397 VAL B N 1
ATOM 10298 C CA . VAL B 1 397 ? -8.289 27.547 27 1 95.94 397 VAL B CA 1
ATOM 10299 C C . VAL B 1 397 ? -8.656 28.125 28.359 1 95.94 397 VAL B C 1
ATOM 10301 O O . VAL B 1 397 ? -9.75 28.672 28.531 1 95.94 397 VAL B O 1
ATOM 10304 N N . GLU B 1 398 ? -7.785 27.984 29.266 1 95.31 398 GLU B N 1
ATOM 10305 C CA . GLU B 1 398 ? -8.008 28.484 30.625 1 95.31 398 GLU B CA 1
ATOM 10306 C C . GLU B 1 398 ? -8.234 29.984 30.641 1 95.31 398 GLU B C 1
ATOM 10308 O O . GLU B 1 398 ? -9.008 30.5 31.438 1 95.31 398 GLU B O 1
ATOM 10313 N N . LEU B 1 399 ? -7.605 30.688 29.781 1 96.5 399 LEU B N 1
ATOM 10314 C CA . LEU B 1 399 ? -7.656 32.125 29.734 1 96.5 399 LEU B CA 1
ATOM 10315 C C . LEU B 1 399 ? -8.867 32.625 28.938 1 96.5 399 LEU B C 1
ATOM 10317 O O . LEU B 1 399 ? -9.242 33.781 29.016 1 96.5 399 LEU B O 1
ATOM 10321 N N . ALA B 1 400 ? -9.523 31.797 28.219 1 96.38 400 ALA B N 1
ATOM 10322 C CA . ALA B 1 400 ? -10.586 32.156 27.297 1 96.38 400 ALA B CA 1
ATOM 10323 C C . ALA B 1 400 ? -11.93 32.25 28.016 1 96.38 400 ALA B C 1
ATOM 10325 O O . ALA B 1 400 ? -12.188 31.484 28.953 1 96.38 400 ALA B O 1
ATOM 10326 N N . ASP B 1 401 ? -12.836 33.031 27.5 1 95 401 ASP B N 1
ATOM 10327 C CA . ASP B 1 401 ? -14.156 33.219 28.109 1 95 401 ASP B CA 1
ATOM 10328 C C . ASP B 1 401 ? -15.258 32.969 27.094 1 95 401 ASP B C 1
ATOM 10330 O O . ASP B 1 401 ? -16.438 33.031 27.422 1 95 401 ASP B O 1
ATOM 10334 N N . GLY B 1 402 ? -14.93 32.688 25.891 1 95.81 402 GLY B N 1
ATOM 10335 C CA . GLY B 1 402 ? -15.914 32.469 24.844 1 95.81 402 GLY B CA 1
ATOM 10336 C C . GLY B 1 402 ? -16.656 31.156 24.969 1 95.81 402 GLY B C 1
ATOM 10337 O O . GLY B 1 402 ? -16.094 30.172 25.453 1 95.81 402 GLY B O 1
ATOM 10338 N N . ASN B 1 403 ? -17.938 31.094 24.547 1 95.06 403 ASN B N 1
ATOM 10339 C CA . ASN B 1 403 ? -18.734 29.875 24.516 1 95.06 403 ASN B CA 1
ATOM 10340 C C . ASN B 1 403 ? -18.297 28.938 23.406 1 95.06 403 ASN B C 1
ATOM 10342 O O . ASN B 1 403 ? -18.531 27.734 23.484 1 95.06 403 ASN B O 1
ATOM 10346 N N . TYR B 1 404 ? -17.781 29.547 22.406 1 97.69 404 TYR B N 1
ATOM 10347 C CA . TYR B 1 404 ? -17.234 28.812 21.281 1 97.69 404 TYR B CA 1
ATOM 10348 C C . TYR B 1 404 ? -15.75 29.094 21.109 1 97.69 404 TYR B C 1
ATOM 10350 O O . TYR B 1 404 ? -15.289 30.203 21.391 1 97.69 404 TYR B O 1
ATOM 10358 N N . ILE B 1 405 ? -15 28.094 20.719 1 98.12 405 ILE B N 1
ATOM 10359 C CA . ILE B 1 405 ? -13.555 28.219 20.688 1 98.12 405 ILE B CA 1
ATOM 10360 C C . ILE B 1 405 ? -13.008 27.734 19.344 1 98.12 405 ILE B C 1
ATOM 10362 O O . ILE B 1 405 ? -13.461 26.719 18.812 1 98.12 405 ILE B O 1
ATOM 10366 N N . ASN B 1 406 ? -12.102 28.406 18.766 1 98.62 406 ASN B N 1
ATOM 10367 C CA . ASN B 1 406 ? -11.305 27.984 17.625 1 98.62 406 ASN B CA 1
ATOM 10368 C C . ASN B 1 406 ? -9.82 28.25 17.844 1 98.62 406 ASN B C 1
ATOM 10370 O O . ASN B 1 406 ? -9.406 29.375 18.078 1 98.62 406 ASN B O 1
ATOM 10374 N N . PHE B 1 407 ? -9.07 27.188 17.797 1 98.06 407 PHE B N 1
ATOM 10375 C CA . PHE B 1 407 ? -7.629 27.391 17.797 1 98.06 407 PHE B CA 1
ATOM 10376 C C . PHE B 1 407 ? -7.156 27.922 16.453 1 98.06 407 PHE B C 1
ATOM 10378 O O . PHE B 1 407 ? -7.723 27.594 15.414 1 98.06 407 PHE B O 1
ATOM 10385 N N . LEU B 1 408 ? -6.184 28.75 16.5 1 98.31 408 LEU B N 1
ATOM 10386 C CA . LEU B 1 408 ? -5.426 29.203 15.336 1 98.31 408 LEU B CA 1
ATOM 10387 C C . LEU B 1 408 ? -3.93 29 15.555 1 98.31 408 LEU B C 1
ATOM 10389 O O . LEU B 1 408 ? -3.295 29.766 16.281 1 98.31 408 LEU B O 1
ATOM 10393 N N . LEU B 1 409 ? -3.477 27.938 14.906 1 96.81 409 LEU B N 1
ATOM 10394 C CA . LEU B 1 409 ? -2.041 27.719 15.039 1 96.81 409 LEU B CA 1
ATOM 10395 C C . LEU B 1 409 ? -1.252 28.875 14.43 1 96.81 409 LEU B C 1
ATOM 10397 O O . LEU B 1 409 ? -1.67 29.453 13.43 1 96.81 409 LEU B O 1
ATOM 10401 N N . ASP B 1 410 ? -0.105 29.172 15.023 1 95.56 410 ASP B N 1
ATOM 10402 C CA . ASP B 1 410 ? 0.58 30.438 14.773 1 95.56 410 ASP B CA 1
ATOM 10403 C C . ASP B 1 410 ? 1.186 30.469 13.367 1 95.56 410 ASP B C 1
ATOM 10405 O O . ASP B 1 410 ? 1.689 31.5 12.922 1 95.56 410 ASP B O 1
ATOM 10409 N N . ASP B 1 411 ? 1.14 29.328 12.648 1 95.12 411 ASP B N 1
ATOM 10410 C CA . ASP B 1 411 ? 1.648 29.312 11.281 1 95.12 411 ASP B CA 1
ATOM 10411 C C . ASP B 1 411 ? 0.509 29.172 10.273 1 95.12 411 ASP B C 1
ATOM 10413 O O . ASP B 1 411 ? 0.747 29.109 9.062 1 95.12 411 ASP B O 1
ATOM 10417 N N . ASP B 1 412 ? -0.716 29.172 10.688 1 96.69 412 ASP B N 1
ATOM 10418 C CA . ASP B 1 412 ? -1.861 28.984 9.805 1 96.69 412 ASP B CA 1
ATOM 10419 C C . ASP B 1 412 ? -2.615 30.297 9.594 1 96.69 412 ASP B C 1
ATOM 10421 O O . ASP B 1 412 ? -2.205 31.344 10.094 1 96.69 412 ASP B O 1
ATOM 10425 N N . LEU B 1 413 ? -3.781 30.234 8.688 1 97.5 413 LEU B N 1
ATOM 10426 C CA . LEU B 1 413 ? -4.605 31.406 8.406 1 97.5 413 LEU B CA 1
ATOM 10427 C C . LEU B 1 413 ? -6.086 31.047 8.422 1 97.5 413 LEU B C 1
ATOM 10429 O O . LEU B 1 413 ? -6.457 29.906 8.117 1 97.5 413 LEU B O 1
ATOM 10433 N N . PHE B 1 414 ? -6.863 32.062 8.805 1 98.06 414 PHE B N 1
ATOM 10434 C CA . PHE B 1 414 ? -8.312 31.984 8.68 1 98.06 414 PHE B CA 1
ATOM 10435 C C . PHE B 1 414 ? -8.781 32.656 7.398 1 98.06 414 PHE B C 1
ATOM 10437 O O . PHE B 1 414 ? -8.219 33.688 6.984 1 98.06 414 PHE B O 1
ATOM 10444 N N . HIS B 1 415 ? -9.789 32.062 6.781 1 97.5 415 HIS B N 1
ATOM 10445 C CA . HIS B 1 415 ? -10.609 32.844 5.859 1 97.5 415 HIS B CA 1
ATOM 10446 C C . HIS B 1 415 ? -11.359 33.938 6.594 1 97.5 415 HIS B C 1
ATOM 10448 O O . HIS B 1 415 ? -11.805 33.75 7.727 1 97.5 415 HIS B O 1
ATOM 10454 N N . HIS B 1 416 ? -11.609 35.125 5.961 1 96.44 416 HIS B N 1
ATOM 10455 C CA . HIS B 1 416 ? -12.148 36.312 6.648 1 96.44 416 HIS B CA 1
ATOM 10456 C C . HIS B 1 416 ? -13.586 36.062 7.09 1 96.44 416 HIS B C 1
ATOM 10458 O O . HIS B 1 416 ? -14.078 36.719 8.008 1 96.44 416 HIS B O 1
ATOM 10464 N N . GLU B 1 417 ? -14.273 35.062 6.48 1 97.62 417 GLU B N 1
ATOM 10465 C CA . GLU B 1 417 ? -15.656 34.781 6.844 1 97.62 417 GLU B CA 1
ATOM 10466 C C . GLU B 1 417 ? -15.766 33.5 7.656 1 97.62 417 GLU B C 1
ATOM 10468 O O . GLU B 1 417 ? -16.859 32.969 7.84 1 97.62 417 GLU B O 1
ATOM 10473 N N . LYS B 1 418 ? -14.688 32.938 8.078 1 98.31 418 LYS B N 1
ATOM 10474 C CA . LYS B 1 418 ? -14.68 31.594 8.688 1 98.31 418 LYS B CA 1
ATOM 10475 C C . LYS B 1 418 ? -15.617 31.547 9.891 1 98.31 418 LYS B C 1
ATOM 10477 O O . LYS B 1 418 ? -16.531 30.719 9.93 1 98.31 418 LYS B O 1
ATOM 10482 N N . ILE B 1 419 ? -15.383 32.438 10.867 1 98.56 419 ILE B N 1
ATOM 10483 C CA . ILE B 1 419 ? -16.109 32.375 12.133 1 98.56 419 ILE B CA 1
ATOM 10484 C C . ILE B 1 419 ? -17.594 32.594 11.883 1 98.56 419 ILE B C 1
ATOM 10486 O O . ILE B 1 419 ? -18.438 31.875 12.422 1 98.56 419 ILE B O 1
ATOM 10490 N N . GLU B 1 420 ? -17.969 33.562 11.055 1 98 420 GLU B N 1
ATOM 10491 C CA . GLU B 1 420 ? -19.359 33.875 10.773 1 98 420 GLU B CA 1
ATOM 10492 C C . GLU B 1 420 ? -20.062 32.688 10.125 1 98 420 GLU B C 1
ATOM 10494 O O . GLU B 1 420 ? -21.172 32.312 10.539 1 98 420 GLU B O 1
ATOM 10499 N N . ARG B 1 421 ? -19.438 32.094 9.18 1 97.94 421 ARG B N 1
ATOM 10500 C CA . ARG B 1 421 ? -20.047 30.984 8.445 1 97.94 421 ARG B CA 1
ATOM 10501 C C . ARG B 1 421 ? -20.203 29.75 9.344 1 97.94 421 ARG B C 1
ATOM 10503 O O . ARG B 1 421 ? -21.203 29.047 9.266 1 97.94 421 ARG B O 1
ATOM 10510 N N . MET B 1 422 ? -19.219 29.5 10.156 1 98.56 422 MET B N 1
ATOM 10511 C CA . MET B 1 422 ? -19.281 28.344 11.039 1 98.56 422 MET B CA 1
ATOM 10512 C C . MET B 1 422 ? -20.328 28.562 12.141 1 98.56 422 MET B C 1
ATOM 10514 O O . MET B 1 422 ? -21.094 27.656 12.461 1 98.56 422 MET B O 1
ATOM 10518 N N . MET B 1 423 ? -20.406 29.781 12.664 1 98.12 423 MET B N 1
ATOM 10519 C CA . MET B 1 423 ? -21.328 30.094 13.758 1 98.12 423 MET B CA 1
ATOM 10520 C C . MET B 1 423 ? -22.781 29.969 13.297 1 98.12 423 MET B C 1
ATOM 10522 O O . MET B 1 423 ? -23.672 29.656 14.094 1 98.12 423 MET B O 1
ATOM 10526 N N . GLN B 1 424 ? -23.047 30.109 12.039 1 97.19 424 GLN B N 1
ATOM 10527 C CA . GLN B 1 424 ? -24.391 29.969 11.516 1 97.19 424 GLN B CA 1
ATOM 10528 C C . GLN B 1 424 ? -24.984 28.609 11.852 1 97.19 424 GLN B C 1
ATOM 10530 O O . GLN B 1 424 ? -26.172 28.484 12.148 1 97.19 424 GLN B O 1
ATOM 10535 N N . TYR B 1 425 ? -24.188 27.625 11.875 1 96.5 425 TYR B N 1
ATOM 10536 C CA . TYR B 1 425 ? -24.656 26.266 12.117 1 96.5 425 TYR B CA 1
ATOM 10537 C C . TYR B 1 425 ? -24.906 26.031 13.602 1 96.5 425 TYR B C 1
ATOM 10539 O O . TYR B 1 425 ? -25.797 25.266 13.977 1 96.5 425 TYR B O 1
ATOM 10547 N N . PHE B 1 426 ? -24.125 26.656 14.453 1 95.94 426 PHE B N 1
ATOM 10548 C CA . PHE B 1 426 ? -24.375 26.562 15.883 1 95.94 426 PHE B CA 1
ATOM 10549 C C . PHE B 1 426 ? -25.672 27.297 16.25 1 95.94 426 PHE B C 1
ATOM 10551 O O . PHE B 1 426 ? -26.359 26.906 17.188 1 95.94 426 PHE B O 1
ATOM 10558 N N . LEU B 1 427 ? -26.016 28.297 15.523 1 94.62 427 LEU B N 1
ATOM 10559 C CA . LEU B 1 427 ? -27.172 29.125 15.82 1 94.62 427 LEU B CA 1
ATOM 10560 C C . LEU B 1 427 ? -28.453 28.469 15.281 1 94.62 427 LEU B C 1
ATOM 10562 O O . LEU B 1 427 ? -29.547 28.734 15.781 1 94.62 427 LEU B O 1
ATOM 10566 N N . THR B 1 428 ? -28.359 27.594 14.312 1 93.12 428 THR B N 1
ATOM 10567 C CA . THR B 1 428 ? -29.531 27.078 13.617 1 93.12 428 THR B CA 1
ATOM 10568 C C . THR B 1 428 ? -29.766 25.609 13.977 1 93.12 428 THR B C 1
ATOM 10570 O O . THR B 1 428 ? -30.891 25.109 13.852 1 93.12 428 THR B O 1
ATOM 10573 N N . LEU B 1 429 ? -28.672 24.938 14.344 1 90.88 429 LEU B N 1
ATOM 10574 C CA . LEU B 1 429 ? -28.781 23.5 14.625 1 90.88 429 LEU B CA 1
ATOM 10575 C C . LEU B 1 429 ? -28.516 23.219 16.094 1 90.88 429 LEU B C 1
ATOM 10577 O O . LEU B 1 429 ? -27.875 24.016 16.781 1 90.88 429 LEU B O 1
ATOM 10581 N N . GLU B 1 430 ? -29.062 22.094 16.469 1 86.56 430 GLU B N 1
ATOM 10582 C CA . GLU B 1 430 ? -28.859 21.688 17.859 1 86.56 430 GLU B CA 1
ATOM 10583 C C . GLU B 1 430 ? -27.906 20.5 17.969 1 86.56 430 GLU B C 1
ATOM 10585 O O . GLU B 1 430 ? -27.734 19.75 17 1 86.56 430 GLU B O 1
ATOM 10590 N N . ASN B 1 431 ? -27.188 20.359 19.125 1 89.5 431 ASN B N 1
ATOM 10591 C CA . ASN B 1 431 ? -26.344 19.219 19.469 1 89.5 431 ASN B CA 1
ATOM 10592 C C . ASN B 1 431 ? -25.141 19.109 18.531 1 89.5 431 ASN B C 1
ATOM 10594 O O . ASN B 1 431 ? -24.828 18 18.062 1 89.5 431 ASN B O 1
ATOM 10598 N N . ILE B 1 432 ? -24.656 20.281 18.156 1 95.44 432 ILE B N 1
ATOM 10599 C CA . ILE B 1 432 ? -23.453 20.297 17.328 1 95.44 432 ILE B CA 1
ATOM 10600 C C . ILE B 1 432 ? -22.219 20.375 18.219 1 95.44 432 ILE B C 1
ATOM 10602 O O . ILE B 1 432 ? -22.062 21.312 19 1 95.44 432 ILE B O 1
ATOM 10606 N N . SER B 1 433 ? -21.375 19.391 18.094 1 96.31 433 SER B N 1
ATOM 10607 C CA . SER B 1 433 ? -20.125 19.391 18.844 1 96.31 433 SER B CA 1
ATOM 10608 C C . SER B 1 433 ? -19.125 20.375 18.25 1 96.31 433 SER B C 1
ATOM 10610 O O . SER B 1 433 ? -18.547 21.188 18.969 1 96.31 433 SER B O 1
ATOM 10612 N N . PHE B 1 434 ? -18.969 20.203 17 1 97.94 434 PHE B N 1
ATOM 10613 C CA . PHE B 1 434 ? -18.062 21.156 16.344 1 97.94 434 PHE B CA 1
ATOM 10614 C C . PHE B 1 434 ? -18.391 21.266 14.852 1 97.94 434 PHE B C 1
ATOM 10616 O O . PHE B 1 434 ? -19.125 20.438 14.312 1 97.94 434 PHE B O 1
ATOM 10623 N N . VAL B 1 435 ? -17.969 22.328 14.258 1 98.44 435 VAL B N 1
ATOM 10624 C CA . VAL B 1 435 ? -18.062 22.594 12.828 1 98.44 435 VAL B CA 1
ATOM 10625 C C . VAL B 1 435 ? -16.656 22.656 12.227 1 98.44 435 VAL B C 1
ATOM 10627 O O . VAL B 1 435 ? -15.766 23.328 12.758 1 98.44 435 VAL B O 1
ATOM 10630 N N . THR B 1 436 ? -16.438 21.844 11.234 1 98.06 436 THR B N 1
ATOM 10631 C CA . THR B 1 436 ? -15.18 21.859 10.5 1 98.06 436 THR B CA 1
ATOM 10632 C C . THR B 1 436 ? -15.406 22.203 9.031 1 98.06 436 THR B C 1
ATOM 10634 O O . THR B 1 436 ? -16.531 22.516 8.633 1 98.06 436 THR B O 1
ATOM 10637 N N . SER B 1 437 ? -14.328 22.375 8.258 1 97.25 437 SER B N 1
ATOM 10638 C CA . SER B 1 437 ? -14.414 22.719 6.848 1 97.25 437 SER B CA 1
ATOM 10639 C C . SER B 1 437 ? -13.266 22.094 6.059 1 97.25 437 SER B C 1
ATOM 10641 O O . SER B 1 437 ? -12.352 21.5 6.641 1 97.25 437 SER B O 1
ATOM 10643 N N . TYR B 1 438 ? -13.422 22.219 4.793 1 95.69 438 TYR B N 1
ATOM 10644 C CA . TYR B 1 438 ? -12.266 21.906 3.959 1 95.69 438 TYR B CA 1
ATOM 10645 C C . TYR B 1 438 ? -11.102 22.844 4.281 1 95.69 438 TYR B C 1
ATOM 10647 O O . TYR B 1 438 ? -11.305 24 4.645 1 95.69 438 TYR B O 1
ATOM 10655 N N . ARG B 1 439 ? -9.922 22.344 4.34 1 94.31 439 ARG B N 1
ATOM 10656 C CA . ARG B 1 439 ? -8.75 23.188 4.562 1 94.31 439 ARG B CA 1
ATOM 10657 C C . ARG B 1 439 ? -7.832 23.172 3.348 1 94.31 439 ARG B C 1
ATOM 10659 O O . ARG B 1 439 ? -7.586 22.125 2.758 1 94.31 439 ARG B O 1
ATOM 10666 N N . GLU B 1 440 ? -7.398 24.25 2.967 1 95.38 440 GLU B N 1
ATOM 10667 C CA . GLU B 1 440 ? -6.477 24.422 1.845 1 95.38 440 GLU B CA 1
ATOM 10668 C C . GLU B 1 440 ? -5.023 24.375 2.311 1 95.38 440 GLU B C 1
ATOM 10670 O O . GLU B 1 440 ? -4.688 24.891 3.373 1 95.38 440 GLU B O 1
ATOM 10675 N N . LEU B 1 441 ? -4.227 23.719 1.529 1 94.62 441 LEU B N 1
ATOM 10676 C CA . LEU B 1 441 ? -2.799 23.703 1.836 1 94.62 441 LEU B CA 1
ATOM 10677 C C . LEU B 1 441 ? -2.088 24.891 1.208 1 94.62 441 LEU B C 1
ATOM 10679 O O . LEU B 1 441 ? -2.359 25.25 0.058 1 94.62 441 LEU B O 1
ATOM 10683 N N . ILE B 1 442 ? -1.174 25.484 1.966 1 95.19 442 ILE B N 1
ATOM 10684 C CA . ILE B 1 442 ? -0.357 26.578 1.434 1 95.19 442 ILE B CA 1
ATOM 10685 C C . ILE B 1 442 ? 1.112 26.328 1.766 1 95.19 442 ILE B C 1
ATOM 10687 O O . ILE B 1 442 ? 1.427 25.625 2.729 1 95.19 442 ILE B O 1
ATOM 10691 N N . ASP B 1 443 ? 1.972 26.859 0.99 1 93.19 443 ASP B N 1
ATOM 10692 C CA . ASP B 1 443 ? 3.4 26.688 1.237 1 93.19 443 ASP B CA 1
ATOM 10693 C C . ASP B 1 443 ? 3.928 27.766 2.186 1 93.19 443 ASP B C 1
ATOM 10695 O O . ASP B 1 443 ? 3.148 28.484 2.809 1 93.19 443 ASP B O 1
ATOM 10699 N N . GLU B 1 444 ? 5.172 27.891 2.398 1 90.75 444 GLU B N 1
ATOM 10700 C CA . GLU B 1 444 ? 5.82 28.812 3.332 1 90.75 444 GLU B CA 1
ATOM 10701 C C . GLU B 1 444 ? 5.523 30.266 2.969 1 90.75 444 GLU B C 1
ATOM 10703 O O . GLU B 1 444 ? 5.461 31.125 3.848 1 90.75 444 GLU B O 1
ATOM 10708 N N . ASN B 1 445 ? 5.172 30.531 1.702 1 88.12 445 ASN B N 1
ATOM 10709 C CA . ASN B 1 445 ? 4.941 31.891 1.23 1 88.12 445 ASN B CA 1
ATOM 10710 C C . ASN B 1 445 ? 3.451 32.188 1.121 1 88.12 445 ASN B C 1
ATOM 10712 O O . ASN B 1 445 ? 3.07 33.281 0.702 1 88.12 445 ASN B O 1
ATOM 10716 N N . GLY B 1 446 ? 2.646 31.266 1.441 1 91.56 446 GLY B N 1
ATOM 10717 C CA . GLY B 1 446 ? 1.211 31.5 1.425 1 91.56 446 GLY B CA 1
ATOM 10718 C C . GLY B 1 446 ? 0.561 31.125 0.107 1 91.56 446 GLY B C 1
ATOM 10719 O O . GLY B 1 446 ? -0.631 31.359 -0.095 1 91.56 446 GLY B O 1
ATOM 10720 N N . GLU B 1 447 ? 1.331 30.469 -0.743 1 92.81 447 GLU B N 1
ATOM 10721 C CA . GLU B 1 447 ? 0.783 30.031 -2.025 1 92.81 447 GLU B CA 1
ATOM 10722 C C . GLU B 1 447 ? 0.045 28.703 -1.89 1 92.81 447 GLU B C 1
ATOM 10724 O O . GLU B 1 447 ? 0.487 27.812 -1.158 1 92.81 447 GLU B O 1
ATOM 10729 N N . ILE B 1 448 ? -1.036 28.547 -2.629 1 94.12 448 ILE B N 1
ATOM 10730 C CA . ILE B 1 448 ? -1.886 27.375 -2.547 1 94.12 448 ILE B CA 1
ATOM 10731 C C . ILE B 1 448 ? -1.153 26.156 -3.135 1 94.12 448 ILE B C 1
ATOM 10733 O O . ILE B 1 448 ? -0.551 26.266 -4.207 1 94.12 448 ILE B O 1
ATOM 10737 N N . LEU B 1 449 ? -1.184 25.062 -2.457 1 93.31 449 LEU B N 1
ATOM 10738 C CA . LEU B 1 449 ? -0.608 23.797 -2.9 1 93.31 449 LEU B CA 1
ATOM 10739 C C . LEU B 1 449 ? -1.689 22.875 -3.449 1 93.31 449 LEU B C 1
ATOM 10741 O O . LEU B 1 449 ? -2.857 22.984 -3.068 1 93.31 449 LEU B O 1
ATOM 10745 N N . PRO B 1 450 ? -1.278 21.984 -4.324 1 90.5 450 PRO B N 1
ATOM 10746 C CA . PRO B 1 450 ? -2.258 21.016 -4.812 1 90.5 450 PRO B CA 1
ATOM 10747 C C . PRO B 1 450 ? -2.768 20.094 -3.709 1 90.5 450 PRO B C 1
ATOM 10749 O O . PRO B 1 450 ? -2.074 19.875 -2.711 1 90.5 450 PRO B O 1
ATOM 10752 N N . PRO B 1 451 ? -3.963 19.562 -3.955 1 88.44 451 PRO B N 1
ATOM 10753 C CA . PRO B 1 451 ? -4.523 18.641 -2.959 1 88.44 451 PRO B CA 1
ATOM 10754 C C . PRO B 1 451 ? -3.672 17.391 -2.766 1 88.44 451 PRO B C 1
ATOM 10756 O O . PRO B 1 451 ? -3.037 16.922 -3.713 1 88.44 451 PRO B O 1
ATOM 10759 N N . SER B 1 452 ? -3.648 16.875 -1.554 1 88.06 452 SER B N 1
ATOM 10760 C CA . SER B 1 452 ? -2.918 15.672 -1.17 1 88.06 452 SER B CA 1
ATOM 10761 C C . SER B 1 452 ? -3.717 14.836 -0.175 1 88.06 452 SER B C 1
ATOM 10763 O O . SER B 1 452 ? -4.891 15.109 0.073 1 88.06 452 SER B O 1
ATOM 10765 N N . THR B 1 453 ? -3.111 13.852 0.475 1 80.38 453 THR B N 1
ATOM 10766 C CA . THR B 1 453 ? -3.76 13 1.47 1 80.38 453 THR B CA 1
ATOM 10767 C C . THR B 1 453 ? -4.008 13.773 2.762 1 80.38 453 THR B C 1
ATOM 10769 O O . THR B 1 453 ? -4.809 13.359 3.598 1 80.38 453 THR B O 1
ATOM 10772 N N . LEU B 1 454 ? -3.451 14.914 2.846 1 81.75 454 LEU B N 1
ATOM 10773 C CA . LE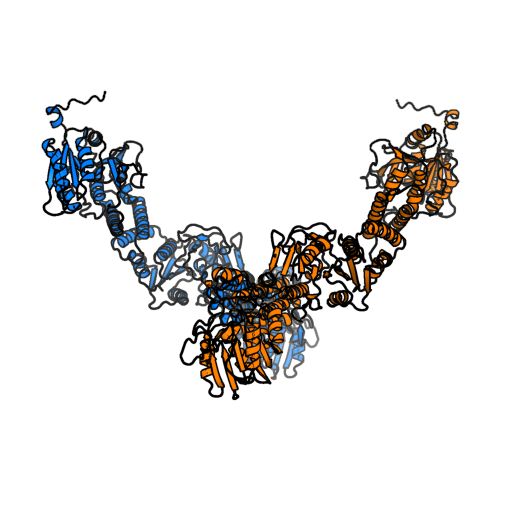U B 1 454 ? -3.553 15.711 4.062 1 81.75 454 LEU B CA 1
ATOM 10774 C C . LEU B 1 454 ? -4.859 16.5 4.09 1 81.75 454 LEU B C 1
ATOM 10776 O O . LEU B 1 454 ? -5.316 16.906 5.156 1 81.75 454 LEU B O 1
ATOM 10780 N N . ASN B 1 455 ? -5.391 16.781 2.885 1 87.62 455 ASN B N 1
ATOM 10781 C CA . ASN B 1 455 ? -6.594 17.594 2.832 1 87.62 455 ASN B CA 1
ATOM 10782 C C . ASN B 1 455 ? -7.672 16.953 1.963 1 87.62 455 ASN B C 1
ATOM 10784 O O . ASN B 1 455 ? -8.289 17.625 1.134 1 87.62 455 ASN B O 1
ATOM 10788 N N . MET B 1 456 ? -7.891 15.797 2.232 1 84.88 456 MET B N 1
ATOM 10789 C CA . MET B 1 456 ? -8.922 15.086 1.485 1 84.88 456 MET B CA 1
ATOM 10790 C C . MET B 1 456 ? -10.312 15.57 1.88 1 84.88 456 MET B C 1
ATOM 10792 O O . MET B 1 456 ? -10.578 15.812 3.059 1 84.88 456 MET B O 1
ATOM 10796 N N . LYS B 1 457 ? -11.172 15.664 0.837 1 90.38 457 LYS B N 1
ATOM 10797 C CA . LYS B 1 457 ? -12.562 16 1.105 1 90.38 457 LYS B CA 1
ATOM 10798 C C . LYS B 1 457 ? -13.336 14.805 1.635 1 90.38 457 LYS B C 1
ATOM 10800 O O . LYS B 1 457 ? -13.195 13.688 1.124 1 90.38 457 LYS B O 1
ATOM 10805 N N . ILE B 1 458 ? -14 15.031 2.645 1 87.94 458 ILE B N 1
ATOM 10806 C CA . ILE B 1 458 ? -14.734 13.922 3.238 1 87.94 458 ILE B CA 1
ATOM 10807 C C . ILE B 1 458 ? -16.125 13.836 2.613 1 87.94 458 ILE B C 1
ATOM 10809 O O . ILE B 1 458 ? -16.812 12.812 2.74 1 87.94 458 ILE B O 1
ATOM 10813 N N . ALA B 1 459 ? -16.609 14.977 2.059 1 89.75 459 ALA B N 1
ATOM 10814 C CA . ALA B 1 459 ? -17.906 15.031 1.392 1 89.75 459 ALA B CA 1
ATOM 10815 C C . ALA B 1 459 ? -17.891 16.031 0.231 1 89.75 459 ALA B C 1
ATOM 10817 O O . ALA B 1 459 ? -17.078 16.969 0.222 1 89.75 459 ALA B O 1
ATOM 10818 N N . LYS B 1 460 ? -18.734 15.859 -0.758 1 88.62 460 LYS B N 1
ATOM 10819 C CA . LYS B 1 460 ? -18.797 16.719 -1.934 1 88.62 460 LYS B CA 1
ATOM 10820 C C . LYS B 1 460 ? -19.531 18.016 -1.621 1 88.62 460 LYS B C 1
ATOM 10822 O O . LYS B 1 460 ? -19.312 19.031 -2.275 1 88.62 460 LYS B O 1
ATOM 10827 N N . GLU B 1 461 ? -20.422 17.969 -0.654 1 92.31 461 GLU B N 1
ATOM 10828 C CA . GLU B 1 461 ? -21.188 19.125 -0.232 1 92.31 461 GLU B CA 1
ATOM 10829 C C . GLU B 1 461 ? -21.188 19.266 1.288 1 92.31 461 GLU B C 1
ATOM 10831 O O . GLU B 1 461 ? -20.734 18.359 1.999 1 92.31 461 GLU B O 1
ATOM 10836 N N . THR B 1 462 ? -21.547 20.438 1.729 1 95.06 462 THR B N 1
ATOM 10837 C CA . THR B 1 462 ? -21.703 20.641 3.164 1 95.06 462 THR B CA 1
ATOM 10838 C C . THR B 1 462 ? -22.625 19.594 3.768 1 95.06 462 THR B C 1
ATOM 10840 O O . THR B 1 462 ? -23.734 19.375 3.27 1 95.06 462 THR B O 1
ATOM 10843 N N . THR B 1 463 ? -22.094 18.953 4.812 1 95.38 463 THR B N 1
ATOM 10844 C CA . THR B 1 463 ? -22.781 17.766 5.289 1 95.38 463 THR B CA 1
ATOM 10845 C C . THR B 1 463 ? -22.812 17.734 6.816 1 95.38 463 THR B C 1
ATOM 10847 O O . THR B 1 463 ? -21.844 18.109 7.473 1 95.38 463 THR B O 1
ATOM 10850 N N . LEU B 1 464 ? -23.953 17.344 7.359 1 95.19 464 LEU B N 1
ATOM 10851 C CA . LEU B 1 464 ? -24.125 17.047 8.781 1 95.19 464 LEU B CA 1
ATOM 10852 C C . LEU B 1 464 ? -23.875 15.578 9.07 1 95.19 464 LEU B C 1
ATOM 10854 O O . LEU B 1 464 ? -24.547 14.703 8.516 1 95.19 464 LEU B O 1
ATOM 10858 N N . PHE B 1 465 ? -22.891 15.266 9.945 1 94.19 465 PHE B N 1
ATOM 10859 C CA . PHE B 1 465 ? -22.547 13.891 10.289 1 94.19 465 PHE B CA 1
ATOM 10860 C C . PHE B 1 465 ? -22.969 13.57 11.719 1 94.19 465 PHE B C 1
ATOM 10862 O O . PHE B 1 465 ? -22.844 14.406 12.609 1 94.19 465 PHE B O 1
ATOM 10869 N N . GLU B 1 466 ? -23.422 12.297 11.867 1 91.5 466 GLU B N 1
ATOM 10870 C CA . GLU B 1 466 ? -23.422 11.766 13.227 1 91.5 466 GLU B CA 1
ATOM 10871 C C . GLU B 1 466 ? -22 11.594 13.75 1 91.5 466 GLU B C 1
ATOM 10873 O O . GLU B 1 466 ? -21.125 11.086 13.031 1 91.5 466 GLU B O 1
ATOM 10878 N N . GLY B 1 467 ? -21.719 12.109 14.922 1 94.06 467 GLY B N 1
ATOM 10879 C CA . GLY B 1 467 ? -20.375 12.047 15.484 1 94.06 467 GLY B CA 1
ATOM 10880 C C . GLY B 1 467 ? -19.766 10.664 15.438 1 94.06 467 GLY B C 1
ATOM 10881 O O . GLY B 1 467 ? -18.641 10.492 14.969 1 94.06 467 GLY B O 1
ATOM 10882 N N . LYS B 1 468 ? -20.484 9.68 15.734 1 90.12 468 LYS B N 1
ATOM 10883 C CA . LYS B 1 468 ? -20 8.305 15.789 1 90.12 468 LYS B CA 1
ATOM 10884 C C . LYS B 1 468 ? -19.625 7.793 14.398 1 90.12 468 LYS B C 1
ATOM 10886 O O . LYS B 1 468 ? -18.656 7.059 14.234 1 90.12 468 LYS B O 1
ATOM 10891 N N . GLU B 1 469 ? -20.453 8.156 13.461 1 91.94 469 GLU B N 1
ATOM 10892 C CA . GLU B 1 469 ? -20.188 7.723 12.094 1 91.94 469 GLU B CA 1
ATOM 10893 C C . GLU B 1 469 ? -18.859 8.281 11.586 1 91.94 469 GLU B C 1
ATOM 10895 O O . GLU B 1 469 ? -18.062 7.559 10.984 1 91.94 469 GLU B O 1
ATOM 10900 N N . LEU B 1 470 ? -18.688 9.547 11.781 1 95.38 470 LEU B N 1
ATOM 10901 C CA . LEU B 1 470 ? -17.453 10.172 11.336 1 95.38 470 LEU B CA 1
ATOM 10902 C C . LEU B 1 470 ? -16.266 9.648 12.125 1 95.38 470 LEU B C 1
ATOM 10904 O O . LEU B 1 470 ? -15.18 9.445 11.57 1 95.38 470 LEU B O 1
ATOM 10908 N N . GLY B 1 471 ? -16.453 9.492 13.406 1 96.88 471 GLY B N 1
ATOM 10909 C CA . GLY B 1 471 ? -15.398 8.922 14.234 1 96.88 471 GLY B CA 1
ATOM 10910 C C . GLY B 1 471 ? -14.977 7.531 13.789 1 96.88 471 GLY B C 1
ATOM 10911 O O . GLY B 1 471 ? -13.789 7.227 13.734 1 96.88 471 GLY B O 1
ATOM 10912 N N . ASN B 1 472 ? -15.984 6.637 13.477 1 95.25 472 ASN B N 1
ATOM 10913 C CA . ASN B 1 472 ? -15.695 5.301 12.969 1 95.25 472 ASN B CA 1
ATOM 10914 C C . ASN B 1 472 ? -14.875 5.359 11.68 1 95.25 472 ASN B C 1
ATOM 10916 O O . ASN B 1 472 ? -13.953 4.562 11.492 1 95.25 472 ASN B O 1
ATOM 10920 N N . TYR B 1 473 ? -15.258 6.27 10.898 1 94.88 473 TYR B N 1
ATOM 10921 C CA . TYR B 1 473 ? -14.523 6.434 9.648 1 94.88 473 TYR B CA 1
ATOM 10922 C C . TYR B 1 473 ? -13.062 6.789 9.914 1 94.88 473 TYR B C 1
ATOM 10924 O O . TYR B 1 473 ? -12.164 6.227 9.289 1 94.88 473 TYR B O 1
ATOM 10932 N N . MET B 1 474 ? -12.828 7.734 10.789 1 96.12 474 MET B N 1
ATOM 10933 C CA . MET B 1 474 ? -11.477 8.156 11.133 1 96.12 474 MET B CA 1
ATOM 10934 C C . MET B 1 474 ? -10.672 7 11.711 1 96.12 474 MET B C 1
ATOM 10936 O O . MET B 1 474 ? -9.516 6.797 11.352 1 96.12 474 MET B O 1
ATOM 10940 N N . LEU B 1 475 ? -11.281 6.27 12.586 1 97.06 475 LEU B N 1
ATOM 10941 C CA . LEU B 1 475 ? -10.617 5.164 13.266 1 97.06 475 LEU B CA 1
ATOM 10942 C C . LEU B 1 475 ? -10.305 4.035 12.297 1 97.06 475 LEU B C 1
ATOM 10944 O O . LEU B 1 475 ? -9.227 3.436 12.359 1 97.06 475 LEU B O 1
ATOM 10948 N N . LYS B 1 476 ? -11.195 3.73 11.359 1 94.56 476 LYS B N 1
ATOM 10949 C CA . LYS B 1 476 ? -11.023 2.645 10.398 1 94.56 476 LYS B CA 1
ATOM 10950 C C . LYS B 1 476 ? -9.938 2.98 9.375 1 94.56 476 LYS B C 1
ATOM 10952 O O . LYS B 1 476 ? -9.258 2.084 8.867 1 94.56 476 LYS B O 1
ATOM 10957 N N . ASN B 1 477 ? -9.758 4.254 9.172 1 93 477 ASN B N 1
ATOM 10958 C CA . ASN B 1 477 ? -8.828 4.648 8.117 1 93 477 ASN B CA 1
ATOM 10959 C C . ASN B 1 477 ? -7.555 5.262 8.688 1 93 477 ASN B C 1
ATOM 10961 O O . ASN B 1 477 ? -6.625 5.586 7.945 1 93 477 ASN B O 1
ATOM 10965 N N . LEU B 1 478 ? -7.516 5.406 9.992 1 94.88 478 LEU B N 1
ATOM 10966 C CA . LEU B 1 478 ? -6.379 6.012 10.68 1 94.88 478 LEU B CA 1
ATOM 10967 C C . LEU B 1 478 ? -6.039 7.367 10.07 1 94.88 478 LEU B C 1
ATOM 10969 O O . LEU B 1 478 ? -4.887 7.625 9.711 1 94.88 478 LEU B O 1
ATOM 10973 N N . LYS B 1 479 ? -7.059 8.195 9.906 1 92.19 479 LYS B N 1
ATOM 10974 C CA . LYS B 1 479 ? -6.863 9.477 9.242 1 92.19 479 LYS B CA 1
ATOM 10975 C C . LYS B 1 479 ? -7.613 10.594 9.969 1 92.19 479 LYS B C 1
ATOM 10977 O O . LYS B 1 479 ? -8.742 10.391 10.43 1 92.19 479 LYS B O 1
ATOM 10982 N N . ASN B 1 480 ? -6.977 11.68 10.055 1 94.19 480 ASN B N 1
ATOM 10983 C CA . ASN B 1 480 ? -7.641 12.883 10.547 1 94.19 480 ASN B CA 1
ATOM 10984 C C . ASN B 1 480 ? -8.406 13.602 9.438 1 94.19 480 ASN B C 1
ATOM 10986 O O . ASN B 1 480 ? -7.867 14.492 8.781 1 94.19 480 ASN B O 1
ATOM 10990 N N . VAL B 1 481 ? -9.633 13.336 9.266 1 93 481 VAL B N 1
ATOM 10991 C CA . VAL B 1 481 ? -10.414 13.914 8.188 1 93 481 VAL B CA 1
ATOM 10992 C C . VAL B 1 481 ? -11.039 15.234 8.648 1 93 481 VAL B C 1
ATOM 10994 O O . VAL B 1 481 ? -11.555 16 7.832 1 93 481 VAL B O 1
ATOM 10997 N N . VAL B 1 482 ? -10.961 15.445 9.945 1 94.94 482 VAL B N 1
ATOM 10998 C CA . VAL B 1 482 ? -11.508 16.672 10.523 1 94.94 482 VAL B CA 1
ATOM 10999 C C . VAL B 1 482 ? -10.547 17.828 10.281 1 94.94 482 VAL B C 1
ATOM 11001 O O . VAL B 1 482 ? -10.977 18.938 9.969 1 94.94 482 VAL B O 1
ATOM 11004 N N . GLY B 1 483 ? -9.258 17.562 10.422 1 93.81 483 GLY B N 1
ATOM 11005 C CA . GLY B 1 483 ? -8.242 18.594 10.242 1 93.81 483 GLY B CA 1
ATOM 11006 C C . GLY B 1 483 ? -7.559 18.984 11.539 1 93.81 483 GLY B C 1
ATOM 11007 O O . GLY B 1 483 ? -7.973 18.562 12.617 1 93.81 483 GLY B O 1
ATOM 11008 N N . GLU B 1 484 ? -6.562 19.828 11.445 1 93.88 484 GLU B N 1
ATOM 11009 C CA . GLU B 1 484 ? -5.84 20.344 12.602 1 93.88 484 GLU B CA 1
ATOM 11010 C C . GLU B 1 484 ? -6.68 21.359 13.367 1 93.88 484 GLU B C 1
ATOM 11012 O O . GLU B 1 484 ? -7.766 21.75 12.914 1 93.88 484 GLU B O 1
ATOM 11017 N N . PRO B 1 485 ? -6.238 21.766 14.555 1 96.31 485 PRO B N 1
ATOM 11018 C CA . PRO B 1 485 ? -7.035 22.609 15.445 1 96.31 485 PRO B CA 1
ATOM 11019 C C . PRO B 1 485 ? -7.473 23.906 14.773 1 96.31 485 PRO B C 1
ATOM 11021 O O . PRO B 1 485 ? -8.562 24.422 15.062 1 96.31 485 PRO B O 1
ATOM 11024 N N . THR B 1 486 ? -6.75 24.406 13.836 1 97.69 486 THR B N 1
ATOM 11025 C CA . THR B 1 486 ? -7.082 25.641 13.133 1 97.69 486 THR B CA 1
ATOM 11026 C C . THR B 1 486 ? -8.398 25.484 12.367 1 97.69 486 THR B C 1
ATOM 11028 O O . THR B 1 486 ? -9.156 26.453 12.227 1 97.69 486 THR B O 1
ATOM 11031 N N . THR B 1 487 ? -8.734 24.344 11.984 1 97.12 487 THR B N 1
ATOM 11032 C CA . THR B 1 487 ? -9.836 24.094 11.062 1 97.12 487 THR B CA 1
ATOM 11033 C C . THR B 1 487 ? -11.164 24.016 11.812 1 97.12 487 THR B C 1
ATOM 11035 O O . THR B 1 487 ? -12.227 24.203 11.219 1 97.12 487 THR B O 1
ATOM 11038 N N . VAL B 1 488 ? -11.164 23.844 13.109 1 98 488 VAL B N 1
ATOM 11039 C CA . VAL B 1 488 ? -12.367 23.422 13.812 1 98 488 VAL B CA 1
ATOM 11040 C C . VAL B 1 488 ? -12.828 24.516 14.758 1 98 488 VAL B C 1
ATOM 11042 O O . VAL B 1 488 ? -12.039 25.047 15.547 1 98 488 VAL B O 1
ATOM 11045 N N . LEU B 1 489 ? -14.07 24.953 14.641 1 98.62 489 LEU B N 1
ATOM 11046 C CA . LEU B 1 489 ? -14.773 25.734 15.656 1 98.62 489 LEU B CA 1
ATOM 11047 C C . LEU B 1 489 ? -15.648 24.828 16.516 1 98.62 489 LEU B C 1
ATOM 11049 O O . LEU B 1 489 ? -16.5 24.109 16 1 98.62 489 LEU B O 1
ATOM 11053 N N . PHE B 1 490 ? -15.383 24.844 17.812 1 96.75 490 PHE B N 1
ATOM 11054 C CA . PHE B 1 490 ? -16.094 23.828 18.594 1 96.75 490 PHE B CA 1
ATOM 11055 C C . PHE B 1 490 ? -16.797 24.469 19.781 1 96.75 490 PHE B C 1
ATOM 11057 O O . PHE B 1 490 ? -16.438 25.562 20.219 1 96.75 490 PHE B O 1
ATOM 11064 N N . ASN B 1 491 ? -17.844 23.828 20.234 1 95.25 491 ASN B N 1
ATOM 11065 C CA . ASN B 1 491 ? -18.672 24.188 21.375 1 95.25 491 ASN B CA 1
ATOM 11066 C C . ASN B 1 491 ? -17.984 23.875 22.703 1 95.25 491 ASN B C 1
ATOM 11068 O O . ASN B 1 491 ? -17.734 22.719 23.016 1 95.25 491 ASN B O 1
ATOM 11072 N N . ARG B 1 492 ? -17.703 24.906 23.484 1 94.88 492 ARG B N 1
ATOM 11073 C CA . ARG B 1 492 ? -16.969 24.766 24.734 1 94.88 492 ARG B CA 1
ATOM 11074 C C . ARG B 1 492 ? -17.719 23.859 25.719 1 94.88 492 ARG B C 1
ATOM 11076 O O . ARG B 1 492 ? -17.094 23.109 26.484 1 94.88 492 ARG B O 1
ATOM 11083 N N . ASN B 1 493 ? -18.969 23.781 25.703 1 91.38 493 ASN B N 1
ATOM 11084 C CA . ASN B 1 493 ? -19.781 23.031 26.641 1 91.38 493 ASN B CA 1
ATOM 11085 C C . ASN B 1 493 ? -19.625 21.516 26.422 1 91.38 493 ASN B C 1
ATOM 11087 O O . ASN B 1 493 ? -19.859 20.734 27.344 1 91.38 493 ASN B O 1
ATOM 11091 N N . LEU B 1 494 ? -19.312 21.188 25.234 1 91.5 494 LEU B N 1
ATOM 11092 C CA . LEU B 1 494 ? -19.141 19.781 24.922 1 91.5 494 LEU B CA 1
ATOM 11093 C C . LEU B 1 494 ? -17.672 19.375 24.938 1 91.5 494 LEU B C 1
ATOM 11095 O O . LEU B 1 494 ? -17.328 18.25 24.594 1 91.5 494 LEU B O 1
ATOM 11099 N N . PHE B 1 495 ? -16.891 20.453 25.297 1 88.5 495 PHE B N 1
ATOM 11100 C CA . PHE B 1 495 ? -15.438 20.281 25.406 1 88.5 495 PHE B CA 1
ATOM 11101 C C . PHE B 1 495 ? -15.039 20.031 26.859 1 88.5 495 PHE B C 1
ATOM 11103 O O . PHE B 1 495 ? -15.43 20.766 27.75 1 88.5 495 PHE B O 1
ATOM 11110 N N . ASP B 1 496 ? -14.609 18.781 27.281 1 78.75 496 ASP B N 1
ATOM 11111 C CA . ASP B 1 496 ? -14.297 18.375 28.641 1 78.75 496 ASP B CA 1
ATOM 11112 C C . ASP B 1 496 ? -13.125 19.172 29.203 1 78.75 496 ASP B C 1
ATOM 11114 O O . ASP B 1 496 ? -12.5 18.766 30.188 1 78.75 496 ASP B O 1
ATOM 11118 N N . GLY B 1 497 ? -12.68 20.297 28.656 1 79.94 497 GLY B N 1
ATOM 11119 C CA . GLY B 1 497 ? -11.773 21.266 29.234 1 79.94 497 GLY B CA 1
ATOM 11120 C C . GLY B 1 497 ? -10.312 21 28.906 1 79.94 497 GLY B C 1
ATOM 11121 O O . GLY B 1 497 ? -9.453 21.844 29.188 1 79.94 497 GLY B O 1
ATOM 11122 N N . LYS B 1 498 ? -9.938 19.859 28.391 1 91.31 498 LYS B N 1
ATOM 11123 C CA . LYS B 1 498 ? -8.531 19.594 28.094 1 91.31 498 LYS B CA 1
ATOM 11124 C C . LYS B 1 498 ? -8.344 19.156 26.641 1 91.31 498 LYS B C 1
ATOM 11126 O O . LYS B 1 498 ? -8.914 18.156 26.203 1 91.31 498 LYS B O 1
ATOM 11131 N N . PHE B 1 499 ? -7.512 19.906 26.031 1 94.94 499 PHE B N 1
ATOM 11132 C CA . PHE B 1 499 ? -7.207 19.578 24.641 1 94.94 499 PHE B CA 1
ATOM 11133 C C . PHE B 1 499 ? -6.195 18.438 24.562 1 94.94 499 PHE B C 1
ATOM 11135 O O . PHE B 1 499 ? -5.25 18.391 25.344 1 94.94 499 PHE B O 1
ATOM 11142 N N . GLY B 1 500 ? -6.434 17.531 23.672 1 94.69 500 GLY B N 1
ATOM 11143 C CA . GLY B 1 500 ? -5.52 16.422 23.469 1 94.69 500 GLY B CA 1
ATOM 11144 C C . GLY B 1 500 ? -5.871 15.188 24.281 1 94.69 500 GLY B C 1
ATOM 11145 O O . GLY B 1 500 ? -5.02 14.328 24.531 1 94.69 500 GLY B O 1
ATOM 11146 N N . CYS B 1 501 ? -7.074 15.117 24.781 1 94.62 501 CYS B N 1
ATOM 11147 C CA . CYS B 1 501 ? -7.465 14 25.625 1 94.62 501 CYS B CA 1
ATOM 11148 C C . CYS B 1 501 ? -8.672 13.266 25.062 1 94.62 501 CYS B C 1
ATOM 11150 O O . CYS B 1 501 ? -9.516 13.883 24.406 1 94.62 501 CYS B O 1
ATOM 11152 N N . PHE B 1 502 ? -8.766 12.047 25.266 1 95.75 502 PHE B N 1
ATOM 11153 C CA . PHE B 1 502 ? -9.93 11.195 25.047 1 95.75 502 PHE B CA 1
ATOM 11154 C C . PHE B 1 502 ? -10.336 10.484 26.328 1 95.75 502 PHE B C 1
ATOM 11156 O O . PHE B 1 502 ? -9.594 9.648 26.844 1 95.75 502 PHE B O 1
ATOM 11163 N N . LYS B 1 503 ? -11.43 10.859 26.875 1 90.31 503 LYS B N 1
ATOM 11164 C CA . LYS B 1 503 ? -11.945 10.328 28.125 1 90.31 503 LYS B CA 1
ATOM 11165 C C . LYS B 1 503 ? -10.906 10.461 29.25 1 90.31 503 LYS B C 1
ATOM 11167 O O . LYS B 1 503 ? -10.633 9.5 29.969 1 90.31 503 LYS B O 1
ATOM 11172 N N . GLY B 1 504 ? -10.242 11.57 29.219 1 89.69 504 GLY B N 1
ATOM 11173 C CA . GLY B 1 504 ? -9.336 11.906 30.297 1 89.69 504 GLY B CA 1
ATOM 11174 C C . GLY B 1 504 ? -7.902 11.477 30.031 1 89.69 504 GLY B C 1
ATOM 11175 O O . GLY B 1 504 ? -6.973 11.961 30.688 1 89.69 504 GLY B O 1
ATOM 11176 N N . LYS B 1 505 ? -7.699 10.609 29.109 1 93.19 505 LYS B N 1
ATOM 11177 C CA . LYS B 1 505 ? -6.352 10.156 28.781 1 93.19 505 LYS B CA 1
ATOM 11178 C C . LYS B 1 505 ? -5.699 11.078 27.766 1 93.19 505 LYS B C 1
ATOM 11180 O O . LYS B 1 505 ? -6.305 11.406 26.734 1 93.19 505 LYS B O 1
ATOM 11185 N N . ALA B 1 506 ? -4.48 11.414 28.016 1 93.38 506 ALA B N 1
ATOM 11186 C CA . ALA B 1 506 ? -3.785 12.391 27.172 1 93.38 506 ALA B CA 1
ATOM 11187 C C . ALA B 1 506 ? -3.057 11.703 26.016 1 93.38 506 ALA B C 1
ATOM 11189 O O . ALA B 1 506 ? -2.482 10.625 26.203 1 93.38 506 ALA B O 1
ATOM 11190 N N . TYR B 1 507 ? -3.051 12.289 24.875 1 93.81 507 TYR B N 1
ATOM 11191 C CA . TYR B 1 507 ? -2.318 11.883 23.688 1 93.81 507 TYR B CA 1
ATOM 11192 C C . TYR B 1 507 ? -1.422 13.016 23.188 1 93.81 507 TYR B C 1
ATOM 11194 O O . TYR B 1 507 ? -1.791 14.188 23.266 1 93.81 507 TYR B O 1
ATOM 11202 N N . SER B 1 508 ? -0.284 12.703 22.656 1 90.12 508 SER B N 1
ATOM 11203 C CA . SER B 1 508 ? 0.704 13.711 22.297 1 90.12 508 SER B CA 1
ATOM 11204 C C . SER B 1 508 ? 0.769 13.898 20.781 1 90.12 508 SER B C 1
ATOM 11206 O O . SER B 1 508 ? 0.49 14.984 20.281 1 90.12 508 SER B O 1
ATOM 11208 N N . ALA B 1 509 ? 1.04 12.859 20.016 1 91.12 509 ALA B N 1
ATOM 11209 C CA . ALA B 1 509 ? 1.268 12.945 18.578 1 91.12 509 ALA B CA 1
ATOM 11210 C C . ALA B 1 509 ? -0.05 13.102 17.828 1 91.12 509 ALA B C 1
ATOM 11212 O O . ALA B 1 509 ? -0.085 13.68 16.734 1 91.12 509 ALA B O 1
ATOM 11213 N N . ILE B 1 510 ? -1.154 12.578 18.406 1 94.88 510 ILE B N 1
ATOM 11214 C CA . ILE B 1 510 ? -2.453 12.672 17.75 1 94.88 510 ILE B CA 1
ATOM 11215 C C . ILE B 1 510 ? -3.459 13.336 18.688 1 94.88 510 ILE B C 1
ATOM 11217 O O . ILE B 1 510 ? -4.586 12.859 18.844 1 94.88 510 ILE B O 1
ATOM 11221 N N . ASN B 1 511 ? -3.006 14.383 19.359 1 94.31 511 ASN B N 1
ATOM 11222 C CA . ASN B 1 511 ? -3.789 15.094 20.375 1 94.31 511 ASN B CA 1
ATOM 11223 C C . ASN B 1 511 ? -5.078 15.656 19.781 1 94.31 511 ASN B C 1
ATOM 11225 O O . ASN B 1 511 ? -6.129 15.625 20.422 1 94.31 511 ASN B O 1
ATOM 11229 N N . ASP B 1 512 ? -5.047 16.188 18.547 1 95.06 512 ASP B N 1
ATOM 11230 C CA . ASP B 1 512 ? -6.238 16.734 17.906 1 95.06 512 ASP B CA 1
ATOM 11231 C C . ASP B 1 512 ? -7.262 15.641 17.609 1 95.06 512 ASP B C 1
ATOM 11233 O O . ASP B 1 512 ? -8.445 15.797 17.891 1 95.06 512 ASP B O 1
ATOM 11237 N N . ILE B 1 513 ? -6.773 14.477 17.125 1 96.25 513 ILE B N 1
ATOM 11238 C CA . ILE B 1 513 ? -7.66 13.359 16.812 1 96.25 513 ILE B CA 1
ATOM 11239 C C . ILE B 1 513 ? -8.367 12.891 18.078 1 96.25 513 ILE B C 1
ATOM 11241 O O . ILE B 1 513 ? -9.57 12.641 18.078 1 96.25 513 ILE B O 1
ATOM 11245 N N . ALA B 1 514 ? -7.59 12.75 19.141 1 96.75 514 ALA B N 1
ATOM 11246 C CA . ALA B 1 514 ? -8.156 12.336 20.422 1 96.75 514 ALA B CA 1
ATOM 11247 C C . ALA B 1 514 ? -9.25 13.297 20.859 1 96.75 514 ALA B C 1
ATOM 11249 O O . ALA B 1 514 ? -10.32 12.867 21.297 1 96.75 514 ALA B O 1
ATOM 11250 N N . THR B 1 515 ? -9.008 14.578 20.734 1 96.75 515 THR B N 1
ATOM 11251 C CA . THR B 1 515 ? -9.969 15.602 21.125 1 96.75 515 THR B CA 1
ATOM 11252 C C . THR B 1 515 ? -11.234 15.516 20.281 1 96.75 515 THR B C 1
ATOM 11254 O O . THR B 1 515 ? -12.352 15.547 20.812 1 96.75 515 THR B O 1
ATOM 11257 N N . TRP B 1 516 ? -11.07 15.438 18.953 1 97.5 516 TRP B N 1
ATOM 11258 C CA . TRP B 1 516 ? -12.219 15.383 18.047 1 97.5 516 TRP B CA 1
ATOM 11259 C C . TRP B 1 516 ? -13.07 14.148 18.328 1 97.5 516 TRP B C 1
ATOM 11261 O O . TRP B 1 516 ? -14.305 14.234 18.344 1 97.5 516 TRP B O 1
ATOM 11271 N N . LEU B 1 517 ? -12.391 13.031 18.547 1 97 517 LEU B N 1
ATOM 11272 C CA . LEU B 1 517 ? -13.125 11.797 18.828 1 97 517 LEU B CA 1
ATOM 11273 C C . LEU B 1 517 ? -13.93 11.922 20.109 1 97 517 LEU B C 1
ATOM 11275 O O . LEU B 1 517 ? -15.062 11.445 20.188 1 97 517 LEU B O 1
ATOM 11279 N N . ASP B 1 518 ? -13.297 12.508 21.062 1 96.31 518 ASP B N 1
ATOM 11280 C CA . ASP B 1 518 ? -14.016 12.703 22.328 1 96.31 518 ASP B CA 1
ATOM 11281 C C . ASP B 1 518 ? -15.258 13.562 22.109 1 96.31 518 ASP B C 1
ATOM 11283 O O . ASP B 1 518 ? -16.328 13.266 22.672 1 96.31 518 ASP B O 1
ATOM 11287 N N . MET B 1 519 ? -15.148 14.555 21.328 1 96.38 519 MET B N 1
ATOM 11288 C CA . MET B 1 519 ? -16.266 15.461 21.062 1 96.38 519 MET B CA 1
ATOM 11289 C C . MET B 1 519 ? -17.312 14.805 20.172 1 96.38 519 MET B C 1
ATOM 11291 O O . MET B 1 519 ? -18.5 15.047 20.312 1 96.38 519 MET B O 1
ATOM 11295 N N . MET B 1 520 ? -16.875 13.992 19.297 1 95.94 520 MET B N 1
ATOM 11296 C CA . MET B 1 520 ? -17.766 13.289 18.375 1 95.94 520 MET B CA 1
ATOM 11297 C C . MET B 1 520 ? -18.656 12.312 19.125 1 95.94 520 MET B C 1
ATOM 11299 O O . MET B 1 520 ? -19.781 12.023 18.703 1 95.94 520 MET B O 1
ATOM 11303 N N . ARG B 1 521 ? -18.172 11.828 20.203 1 90.12 521 ARG B N 1
ATOM 11304 C CA . ARG B 1 521 ? -18.969 10.945 21.047 1 90.12 521 ARG B CA 1
ATOM 11305 C C . ARG B 1 521 ? -20.156 11.688 21.641 1 90.12 521 ARG B C 1
ATOM 11307 O O . ARG B 1 521 ? -21.141 11.07 22.062 1 90.12 521 ARG B O 1
ATOM 11314 N N . LYS B 1 522 ? -20.109 13.023 21.672 1 90 522 LYS B N 1
ATOM 11315 C CA . LYS B 1 522 ? -21.047 13.812 22.469 1 90 522 LYS B CA 1
ATOM 11316 C C . LYS B 1 522 ? -22.031 14.547 21.594 1 90 522 LYS B C 1
ATOM 11318 O O . LYS B 1 522 ? -23.047 15.062 22.078 1 90 522 LYS B O 1
ATOM 11323 N N . GLY B 1 523 ? -21.703 14.633 20.281 1 92 523 GLY B N 1
ATOM 11324 C CA . GLY B 1 523 ? -22.609 15.375 19.422 1 92 523 GLY B CA 1
ATOM 11325 C C . GLY B 1 523 ? -22.328 15.188 17.938 1 92 523 GLY B C 1
ATOM 11326 O O . GLY B 1 523 ? -21.484 14.383 17.562 1 92 523 GLY B O 1
ATOM 11327 N N . LYS B 1 524 ? -23.078 15.969 17.094 1 94.5 524 LYS B N 1
ATOM 11328 C CA . LYS B 1 524 ? -22.969 15.906 15.633 1 94.5 524 LYS B CA 1
ATOM 11329 C C . LYS B 1 524 ? -21.875 16.844 15.125 1 94.5 524 LYS B C 1
ATOM 11331 O O . LYS B 1 524 ? -21.375 17.672 15.875 1 94.5 524 LYS B O 1
ATOM 11336 N N . VAL B 1 525 ? -21.469 16.625 13.906 1 97.12 525 VAL B N 1
ATOM 11337 C CA . VAL B 1 525 ? -20.406 17.406 13.305 1 97.12 525 VAL B CA 1
ATOM 11338 C C . VAL B 1 525 ? -20.859 17.953 11.953 1 97.12 525 VAL B C 1
ATOM 11340 O O . VAL B 1 525 ? -21.453 17.234 11.156 1 97.12 525 VAL B O 1
ATOM 11343 N N . VAL B 1 526 ? -20.625 19.203 11.727 1 97.75 526 VAL B N 1
ATOM 11344 C CA . VAL B 1 526 ? -20.906 19.812 10.422 1 97.75 526 VAL B CA 1
ATOM 11345 C C . VAL B 1 526 ? -19.594 19.969 9.648 1 97.75 526 VAL B C 1
ATOM 11347 O O . VAL B 1 526 ? -18.594 20.422 10.188 1 97.75 526 VAL B O 1
ATOM 11350 N N . TYR B 1 527 ? -19.578 19.516 8.414 1 97.31 527 TYR B N 1
ATOM 11351 C CA . TYR B 1 527 ? -18.469 19.703 7.484 1 97.31 527 TYR B CA 1
ATOM 11352 C C . TYR B 1 527 ? -18.859 20.672 6.367 1 97.31 527 TYR B C 1
ATOM 11354 O O . TYR B 1 527 ? -19.766 20.406 5.59 1 97.31 527 TYR B O 1
ATOM 11362 N N . ILE B 1 528 ? -18.172 21.812 6.328 1 97.38 528 ILE B N 1
ATOM 11363 C CA . ILE B 1 528 ? -18.391 22.781 5.27 1 97.38 528 ILE B CA 1
ATOM 11364 C C . ILE B 1 528 ? -17.438 22.5 4.105 1 97.38 528 ILE B C 1
ATOM 11366 O O . ILE B 1 528 ? -16.219 22.453 4.281 1 97.38 528 ILE B O 1
ATOM 11370 N N . GLN B 1 529 ? -17.891 22.422 2.912 1 94.38 529 GLN B N 1
ATOM 11371 C CA . GLN B 1 529 ? -17.125 21.969 1.753 1 94.38 529 GLN B CA 1
ATOM 11372 C C . GLN B 1 529 ? -16.156 23.062 1.285 1 94.38 529 GLN B C 1
ATOM 11374 O O . GLN B 1 529 ? -15.156 22.766 0.626 1 94.38 529 GLN B O 1
ATOM 11379 N N . GLU B 1 530 ? -16.391 24.328 1.547 1 95.5 530 GLU B N 1
ATOM 11380 C CA . GLU B 1 530 ? -15.523 25.422 1.114 1 95.5 530 GLU B CA 1
ATOM 11381 C C . GLU B 1 530 ? -14.312 25.562 2.031 1 95.5 530 GLU B C 1
ATOM 11383 O O . GLU B 1 530 ? -14.414 25.328 3.238 1 95.5 530 GLU B O 1
ATOM 11388 N N . PRO B 1 531 ? -13.234 26.016 1.502 1 96 531 PRO B N 1
ATOM 11389 C CA . PRO B 1 531 ? -12.055 26.234 2.342 1 96 531 PRO B CA 1
ATOM 11390 C C . PRO B 1 531 ? -12.195 27.438 3.26 1 96 531 PRO B C 1
ATOM 11392 O O . PRO B 1 531 ? -12.398 28.562 2.785 1 96 531 PRO B O 1
ATOM 11395 N N . LEU B 1 532 ? -12.117 27.234 4.555 1 97.88 532 LEU B N 1
ATOM 11396 C CA . LEU B 1 532 ? -12.234 28.328 5.516 1 97.88 532 LEU B CA 1
ATOM 11397 C C . LEU B 1 532 ? -10.969 28.469 6.352 1 97.88 532 LEU B C 1
ATOM 11399 O O . LEU B 1 532 ? -10.852 29.375 7.176 1 97.88 532 LEU B O 1
ATOM 11403 N N . SER B 1 533 ? -10.055 27.547 6.223 1 97 533 SER B N 1
ATOM 11404 C CA . SER B 1 533 ? -8.75 27.594 6.883 1 97 533 SER B CA 1
ATOM 11405 C C . SER B 1 533 ? -7.629 27.234 5.91 1 97 533 SER B C 1
ATOM 11407 O O . SER B 1 533 ? -7.848 26.516 4.934 1 97 533 SER B O 1
ATOM 11409 N N . TYR B 1 534 ? -6.48 27.688 6.16 1 96.81 534 TYR B N 1
ATOM 11410 C CA . TYR B 1 534 ? -5.297 27.453 5.336 1 96.81 534 TYR B CA 1
ATOM 11411 C C . TYR B 1 534 ? -4.168 26.844 6.168 1 96.81 534 TYR B C 1
ATOM 11413 O O . TYR B 1 534 ? -3.631 27.5 7.062 1 96.81 534 TYR B O 1
ATOM 11421 N N . PHE B 1 535 ? -3.861 25.656 5.832 1 95.56 535 PHE B N 1
ATOM 11422 C CA . PHE B 1 535 ? -2.865 24.859 6.543 1 95.56 535 PHE B CA 1
ATOM 11423 C C . PHE B 1 535 ? -1.496 25 5.891 1 95.56 535 PHE B C 1
ATOM 11425 O O . PHE B 1 535 ? -1.259 24.453 4.812 1 95.56 535 PHE B O 1
ATOM 11432 N N . ARG B 1 536 ? -0.598 25.688 6.594 1 95.06 536 ARG B N 1
ATOM 11433 C CA . ARG B 1 536 ? 0.703 26 6.012 1 95.06 536 ARG B CA 1
ATOM 11434 C C . ARG B 1 536 ? 1.665 24.828 6.152 1 95.06 536 ARG B C 1
ATOM 11436 O O . ARG B 1 536 ? 1.761 24.219 7.223 1 95.06 536 ARG B O 1
ATOM 11443 N N . GLN B 1 537 ? 2.318 24.438 5.07 1 92.12 537 GLN B N 1
ATOM 11444 C CA . GLN B 1 537 ? 3.328 23.375 5.047 1 92.12 537 GLN B CA 1
ATOM 11445 C C . GLN B 1 537 ? 4.734 23.969 4.996 1 92.12 537 GLN B C 1
ATOM 11447 O O . GLN B 1 537 ? 5.039 24.781 4.129 1 92.12 537 GLN B O 1
ATOM 11452 N N . HIS B 1 538 ? 5.582 23.594 5.973 1 87.25 538 HIS B N 1
ATOM 11453 C CA . HIS B 1 538 ? 6.98 24.016 5.973 1 87.25 538 HIS B CA 1
ATOM 11454 C C . HIS B 1 538 ? 7.848 23.031 6.758 1 87.25 538 HIS B C 1
ATOM 11456 O O . HIS B 1 538 ? 7.328 22.172 7.473 1 87.25 538 HIS B O 1
ATOM 11462 N N . SER B 1 539 ? 9.164 22.984 6.672 1 79.44 539 SER B N 1
ATOM 11463 C CA . SER B 1 539 ? 10.109 21.984 7.168 1 79.44 539 SER B CA 1
ATOM 11464 C C . SER B 1 539 ? 10.172 21.984 8.688 1 79.44 539 SER B C 1
ATOM 11466 O O . SER B 1 539 ? 10.547 20.984 9.305 1 79.44 539 SER B O 1
ATOM 11468 N N . GLY B 1 540 ? 9.758 23.016 9.359 1 75.81 540 GLY B N 1
ATOM 11469 C CA . GLY B 1 540 ? 9.898 23.125 10.805 1 75.81 540 GLY B CA 1
ATOM 11470 C C . GLY B 1 540 ? 8.734 22.516 11.562 1 75.81 540 GLY B C 1
ATOM 11471 O O . GLY B 1 540 ? 8.664 22.609 12.789 1 75.81 540 GLY B O 1
ATOM 11472 N N . GLN B 1 541 ? 7.98 21.719 10.875 1 77.25 541 GLN B N 1
ATOM 11473 C CA . GLN B 1 541 ? 6.793 21.172 11.516 1 77.25 541 GLN B CA 1
ATOM 11474 C C . GLN B 1 541 ? 7.105 19.844 12.203 1 77.25 541 GLN B C 1
ATOM 11476 O O . GLN B 1 541 ? 7.848 19.016 11.672 1 77.25 541 GLN B O 1
ATOM 11481 N N . ASN B 1 542 ? 6.555 19.609 13.383 1 67.62 542 ASN B N 1
ATOM 11482 C CA . ASN B 1 542 ? 6.762 18.438 14.234 1 67.62 542 ASN B CA 1
ATOM 11483 C C . ASN B 1 542 ? 6.344 17.156 13.531 1 67.62 542 ASN B C 1
ATOM 11485 O O . ASN B 1 542 ? 7.035 16.141 13.617 1 67.62 542 ASN B O 1
ATOM 11489 N N . GLN B 1 543 ? 5.297 17.156 12.867 1 72.94 543 GLN B N 1
ATOM 11490 C CA . GLN B 1 543 ? 4.723 15.953 12.273 1 72.94 543 GLN B CA 1
ATOM 11491 C C . GLN B 1 543 ? 5.652 15.359 11.219 1 72.94 543 GLN B C 1
ATOM 11493 O O . GLN B 1 543 ? 5.492 14.203 10.82 1 72.94 543 GLN B O 1
ATOM 11498 N N . LYS B 1 544 ? 6.672 16 10.898 1 72.81 544 LYS B N 1
ATOM 11499 C CA . LYS B 1 544 ? 7.605 15.523 9.891 1 72.81 544 LYS B CA 1
ATOM 11500 C C . LYS B 1 544 ? 8.812 14.852 10.531 1 72.81 544 LYS B C 1
ATOM 11502 O O . LYS B 1 544 ? 9.586 14.172 9.852 1 72.81 544 LYS B O 1
ATOM 11507 N N . GLN B 1 545 ? 8.812 14.938 11.898 1 80.12 545 GLN B N 1
ATOM 11508 C CA . GLN B 1 545 ? 9.914 14.305 12.617 1 80.12 545 GLN B CA 1
ATOM 11509 C C . GLN B 1 545 ? 9.609 12.836 12.891 1 80.12 545 GLN B C 1
ATOM 11511 O O . GLN B 1 545 ? 8.5 12.492 13.297 1 80.12 545 GLN B O 1
ATOM 11516 N N . MET B 1 546 ? 10.586 11.977 12.758 1 84.81 546 MET B N 1
ATOM 11517 C CA . MET B 1 546 ? 10.422 10.523 12.82 1 84.81 546 MET B CA 1
ATOM 11518 C C . MET B 1 546 ? 9.961 10.086 14.203 1 84.81 546 MET B C 1
ATOM 11520 O O . MET B 1 546 ? 9.141 9.18 14.328 1 84.81 546 MET B O 1
ATOM 11524 N N . HIS B 1 547 ? 10.492 10.789 15.203 1 85.06 547 HIS B N 1
ATOM 11525 C CA . HIS B 1 547 ? 10.125 10.391 16.562 1 85.06 547 HIS B CA 1
ATOM 11526 C C . HIS B 1 547 ? 8.625 10.555 16.797 1 85.06 547 HIS B C 1
ATOM 11528 O O . HIS B 1 547 ? 8 9.711 17.438 1 85.06 547 HIS B O 1
ATOM 11534 N N . PHE B 1 548 ? 8.039 11.586 16.234 1 86.81 548 PHE B N 1
ATOM 11535 C CA . PHE B 1 548 ? 6.605 11.812 16.391 1 86.81 548 PHE B CA 1
ATOM 11536 C C . PHE B 1 548 ? 5.812 10.812 15.555 1 86.81 548 PHE B C 1
ATOM 11538 O O . PHE B 1 548 ? 4.773 10.312 16 1 86.81 548 PHE B O 1
ATOM 11545 N N . ILE B 1 549 ? 6.301 10.516 14.438 1 89.62 549 ILE B N 1
ATOM 11546 C CA . ILE B 1 549 ? 5.641 9.547 13.562 1 89.62 549 ILE B CA 1
ATOM 11547 C C . ILE B 1 549 ? 5.586 8.188 14.25 1 89.62 549 ILE B C 1
ATOM 11549 O O . ILE B 1 549 ? 4.539 7.531 14.266 1 89.62 549 ILE B O 1
ATOM 11553 N N . LEU B 1 550 ? 6.688 7.805 14.859 1 91.81 550 LEU B N 1
ATOM 11554 C CA . LEU B 1 550 ? 6.766 6.523 15.555 1 91.81 550 LEU B CA 1
ATOM 11555 C C . LEU B 1 550 ? 5.824 6.496 16.75 1 91.81 550 LEU B C 1
ATOM 11557 O O . LEU B 1 550 ? 5.199 5.469 17.031 1 91.81 550 LEU B O 1
ATOM 11561 N N . MET B 1 551 ? 5.648 7.645 17.359 1 91.5 551 MET B N 1
ATOM 11562 C CA . MET B 1 551 ? 4.781 7.746 18.531 1 91.5 551 MET B CA 1
ATOM 11563 C C . MET B 1 551 ? 3.322 7.512 18.141 1 91.5 551 MET B C 1
ATOM 11565 O O . MET B 1 551 ? 2.529 7.043 18.969 1 91.5 551 MET B O 1
ATOM 11569 N N . THR B 1 552 ? 3.025 7.824 16.953 1 94.5 552 THR B N 1
ATOM 11570 C CA . THR B 1 552 ? 1.64 7.68 16.516 1 94.5 552 THR B CA 1
ATOM 11571 C C . THR B 1 552 ? 1.217 6.211 16.547 1 94.5 552 THR B C 1
ATOM 11573 O O . THR B 1 552 ? 0.029 5.906 16.656 1 94.5 552 THR B O 1
ATOM 11576 N N . ILE B 1 553 ? 2.17 5.289 16.422 1 94.94 553 ILE B N 1
ATOM 11577 C CA . ILE B 1 553 ? 1.845 3.869 16.359 1 94.94 553 ILE B CA 1
ATOM 11578 C C . ILE B 1 553 ? 1.145 3.443 17.656 1 94.94 553 ILE B C 1
ATOM 11580 O O . ILE B 1 553 ? -0.002 2.988 17.625 1 94.94 553 ILE B O 1
ATOM 11584 N N . GLU B 1 554 ? 1.83 3.654 18.75 1 94.81 554 GLU B N 1
ATOM 11585 C CA . GLU B 1 554 ? 1.253 3.256 20.031 1 94.81 554 GLU B CA 1
ATOM 11586 C C . GLU B 1 554 ? -0.012 4.051 20.344 1 94.81 554 GLU B C 1
ATOM 11588 O O . GLU B 1 554 ? -0.984 3.504 20.859 1 94.81 554 GLU B O 1
ATOM 11593 N N . GLU B 1 555 ? -0.033 5.293 20.031 1 96.25 555 GLU B N 1
ATOM 11594 C CA . GLU B 1 555 ? -1.165 6.145 20.391 1 96.25 555 GLU B CA 1
ATOM 11595 C C . GLU B 1 555 ? -2.414 5.758 19.594 1 96.25 555 GLU B C 1
ATOM 11597 O O . GLU B 1 555 ? -3.52 5.754 20.141 1 96.25 555 GLU B O 1
ATOM 11602 N N . TRP B 1 556 ? -2.219 5.426 18.312 1 97.19 556 TRP B N 1
ATOM 11603 C CA . TRP B 1 556 ? -3.363 4.953 17.531 1 97.19 556 TRP B CA 1
ATOM 11604 C C . TRP B 1 556 ? -3.918 3.66 18.125 1 97.19 556 TRP B C 1
ATOM 11606 O O . TRP B 1 556 ? -5.137 3.482 18.203 1 97.19 556 TRP B O 1
ATOM 11616 N N . ILE B 1 557 ? -3.025 2.754 18.484 1 96.94 557 ILE B N 1
ATOM 11617 C CA . ILE B 1 557 ? -3.447 1.479 19.062 1 96.94 557 ILE B CA 1
ATOM 11618 C C . ILE B 1 557 ? -4.266 1.726 20.328 1 96.94 557 ILE B C 1
ATOM 11620 O O . ILE B 1 557 ? -5.379 1.213 20.469 1 96.94 557 ILE B O 1
ATOM 11624 N N . GLU B 1 558 ? -3.768 2.594 21.188 1 96.19 558 GLU B N 1
ATOM 11625 C CA . GLU B 1 558 ? -4.461 2.914 22.422 1 96.19 558 GLU B CA 1
ATOM 11626 C C . GLU B 1 558 ? -5.797 3.596 22.156 1 96.19 558 GLU B C 1
ATOM 11628 O O . GLU B 1 558 ? -6.805 3.273 22.797 1 96.19 558 GLU B O 1
ATOM 11633 N N . LEU B 1 559 ? -5.75 4.492 21.266 1 97.31 559 LEU B N 1
ATOM 11634 C CA . LEU B 1 559 ? -6.957 5.258 20.984 1 97.31 559 LEU B CA 1
ATOM 11635 C C . LEU B 1 559 ? -8.047 4.363 20.406 1 97.31 559 LEU B C 1
ATOM 11637 O O . LEU B 1 559 ? -9.219 4.488 20.766 1 97.31 559 LEU B O 1
ATOM 11641 N N . ILE B 1 560 ? -7.699 3.477 19.484 1 97.06 560 ILE B N 1
ATOM 11642 C CA . ILE B 1 560 ? -8.664 2.561 18.875 1 97.06 560 ILE B CA 1
ATOM 11643 C C . ILE B 1 560 ? -9.273 1.673 19.953 1 97.06 560 ILE B C 1
ATOM 11645 O O . ILE B 1 560 ? -10.492 1.484 20 1 97.06 560 ILE B O 1
ATOM 11649 N N . ILE B 1 561 ? -8.453 1.163 20.828 1 94 561 ILE B N 1
ATOM 11650 C CA . ILE B 1 561 ? -8.922 0.288 21.906 1 94 561 ILE B CA 1
ATOM 11651 C C . ILE B 1 561 ? -9.836 1.065 22.844 1 94 561 ILE B C 1
ATOM 11653 O O . ILE B 1 561 ? -10.938 0.606 23.172 1 94 561 ILE B O 1
ATOM 11657 N N . ASP B 1 562 ? -9.414 2.271 23.219 1 93.5 562 ASP B N 1
ATOM 11658 C CA . ASP B 1 562 ? -10.219 3.109 24.109 1 93.5 562 ASP B CA 1
ATOM 11659 C C . ASP B 1 562 ? -11.539 3.506 23.438 1 93.5 562 ASP B C 1
ATOM 11661 O O . ASP B 1 562 ? -12.586 3.531 24.094 1 93.5 562 ASP B O 1
ATOM 11665 N N . ALA B 1 563 ? -11.453 3.898 22.172 1 94.44 563 ALA B N 1
ATOM 11666 C CA . ALA B 1 563 ? -12.656 4.289 21.422 1 94.44 563 ALA B CA 1
ATOM 11667 C C . ALA B 1 563 ? -13.633 3.125 21.312 1 94.44 563 ALA B C 1
ATOM 11669 O O . ALA B 1 563 ? -14.844 3.301 21.484 1 94.44 563 ALA B O 1
ATOM 11670 N N . TYR B 1 564 ? -13.094 1.946 20.984 1 92.06 564 TYR B N 1
ATOM 11671 C CA . TYR B 1 564 ? -13.938 0.754 20.922 1 92.06 564 TYR B CA 1
ATOM 11672 C C . TYR B 1 564 ? -14.641 0.511 22.25 1 92.06 564 TYR B C 1
ATOM 11674 O O . TYR B 1 564 ? -15.836 0.212 22.266 1 92.06 564 TYR B O 1
ATOM 11682 N N . ASN B 1 565 ? -13.938 0.717 23.328 1 86.5 565 ASN B N 1
ATOM 11683 C CA . ASN B 1 565 ? -14.484 0.531 24.672 1 86.5 565 ASN B CA 1
ATOM 11684 C C . ASN B 1 565 ? -15.477 1.637 25.031 1 86.5 565 ASN B C 1
ATOM 11686 O O . ASN B 1 565 ? -16.141 1.563 26.062 1 86.5 565 ASN B O 1
ATOM 11690 N N . SER B 1 566 ? -15.57 2.65 24.141 1 87.12 566 SER B N 1
ATOM 11691 C CA . SER B 1 566 ? -16.469 3.773 24.406 1 87.12 566 SER B CA 1
ATOM 11692 C C . SER B 1 566 ? -17.609 3.816 23.406 1 87.12 566 SER B C 1
ATOM 11694 O O . SER B 1 566 ? -18.312 4.824 23.281 1 87.12 566 SER B O 1
ATOM 11696 N N . GLY B 1 567 ? -17.703 2.801 22.594 1 84.25 567 GLY B N 1
ATOM 11697 C CA . GLY B 1 567 ? -18.891 2.658 21.766 1 84.25 567 GLY B CA 1
ATOM 11698 C C . GLY B 1 567 ? -18.625 2.871 20.297 1 84.25 567 GLY B C 1
ATOM 11699 O O . GLY B 1 567 ? -19.5 2.682 19.453 1 84.25 567 GLY B O 1
ATOM 11700 N N . PHE B 1 568 ? -17.375 3.316 19.953 1 91.5 568 PHE B N 1
ATOM 11701 C CA . PHE B 1 568 ? -17.016 3.4 18.547 1 91.5 568 PHE B CA 1
ATOM 11702 C C . PHE B 1 568 ? -16.75 2.014 17.969 1 91.5 568 PHE B C 1
ATOM 11704 O O . PHE B 1 568 ? -16.516 1.062 18.719 1 91.5 568 PHE B O 1
ATOM 11711 N N . LEU B 1 569 ? -16.781 1.885 16.641 1 89.56 569 LEU B N 1
ATOM 11712 C CA . LEU B 1 569 ? -16.516 0.612 15.984 1 89.56 569 LEU B CA 1
ATOM 11713 C C . LEU B 1 569 ? -17.391 -0.498 16.578 1 89.56 569 LEU B C 1
ATOM 11715 O O . LEU B 1 569 ? -16.875 -1.538 16.984 1 89.56 569 LEU B O 1
ATOM 11719 N N . SER B 1 570 ? -18.641 -0.332 16.547 1 77.25 570 SER B N 1
ATOM 11720 C CA . SER B 1 570 ? -19.625 -1.093 17.312 1 77.25 570 SER B CA 1
ATOM 11721 C C . SER B 1 570 ? -19.656 -2.553 16.875 1 77.25 570 SER B C 1
ATOM 11723 O O . SER B 1 570 ? -20.156 -3.414 17.594 1 77.25 570 SER B O 1
ATOM 11725 N N . SER B 1 571 ? -19.047 -2.908 15.711 1 78.38 571 SER B N 1
ATOM 11726 C CA . SER B 1 571 ? -18.984 -4.305 15.297 1 78.38 571 SER B CA 1
ATOM 11727 C C . SER B 1 571 ? -17.562 -4.855 15.453 1 78.38 571 SER B C 1
ATOM 11729 O O . SER B 1 571 ? -16.594 -4.117 15.305 1 78.38 571 SER B O 1
ATOM 11731 N N . GLU B 1 572 ? -17.531 -6.188 15.719 1 83.62 572 GLU B N 1
ATOM 11732 C CA . GLU B 1 572 ? -16.234 -6.84 15.836 1 83.62 572 GLU B CA 1
ATOM 11733 C C . GLU B 1 572 ? -15.438 -6.719 14.539 1 83.62 572 GLU B C 1
ATOM 11735 O O . GLU B 1 572 ? -14.219 -6.531 14.57 1 83.62 572 GLU B O 1
ATOM 11740 N N . SER B 1 573 ? -16.141 -6.867 13.445 1 87.62 573 SER B N 1
ATOM 11741 C CA . SER B 1 573 ? -15.492 -6.766 12.133 1 87.62 573 SER B CA 1
ATOM 11742 C C . SER B 1 573 ? -14.844 -5.398 11.945 1 87.62 573 SER B C 1
ATOM 11744 O O . SER B 1 573 ? -13.703 -5.301 11.492 1 87.62 573 SER B O 1
ATOM 11746 N N . GLU B 1 574 ? -15.562 -4.371 12.383 1 90.75 574 GLU B N 1
ATOM 11747 C CA . GLU B 1 574 ? -15.023 -3.018 12.258 1 90.75 574 GLU B CA 1
ATOM 11748 C C . GLU B 1 574 ? -13.828 -2.809 13.172 1 90.75 574 GLU B C 1
ATOM 11750 O O . GLU B 1 574 ? -12.844 -2.166 12.789 1 90.75 574 GLU B O 1
ATOM 11755 N N . TYR B 1 575 ? -13.992 -3.367 14.328 1 93.94 575 TYR B N 1
ATOM 11756 C CA . TYR B 1 575 ? -12.914 -3.27 15.305 1 93.94 575 TYR B CA 1
ATOM 11757 C C . TYR B 1 575 ? -11.648 -3.961 14.797 1 93.94 575 TYR B C 1
ATOM 11759 O O . TYR B 1 575 ? -10.562 -3.375 14.812 1 93.94 575 TYR B O 1
ATOM 11767 N N . LYS B 1 576 ? -11.828 -5.113 14.281 1 94.25 576 LYS B N 1
ATOM 11768 C CA . LYS B 1 576 ? -10.695 -5.898 13.797 1 94.25 576 LYS B CA 1
ATOM 11769 C C . LYS B 1 576 ? -10.102 -5.281 12.539 1 94.25 576 LYS B C 1
ATOM 11771 O O . LYS B 1 576 ? -8.883 -5.332 12.328 1 94.25 576 LYS B O 1
ATOM 11776 N N . GLU B 1 577 ? -10.93 -4.781 11.719 1 94.88 577 GLU B N 1
ATOM 11777 C CA . GLU B 1 577 ? -10.453 -4.09 10.523 1 94.88 577 GLU B CA 1
ATOM 11778 C C . GLU B 1 577 ? -9.555 -2.914 10.891 1 94.88 577 GLU B C 1
ATOM 11780 O O . GLU B 1 577 ? -8.492 -2.725 10.289 1 94.88 577 GLU B O 1
ATOM 11785 N N . SER B 1 578 ? -9.984 -2.137 11.852 1 96.94 578 SER B N 1
ATOM 11786 C CA . SER B 1 578 ? -9.203 -0.991 12.305 1 96.94 578 SER B CA 1
ATOM 11787 C C . SER B 1 578 ? -7.863 -1.432 12.891 1 96.94 578 SER B C 1
ATOM 11789 O O . SER B 1 578 ? -6.82 -0.852 12.578 1 96.94 578 SER B O 1
ATOM 11791 N N . LEU B 1 579 ? -7.895 -2.457 13.703 1 96.81 579 LEU B N 1
ATOM 11792 C CA . LEU B 1 579 ? -6.676 -2.967 14.328 1 96.81 579 LEU B CA 1
ATOM 11793 C C . LEU B 1 579 ? -5.711 -3.496 13.273 1 96.81 579 LEU B C 1
ATOM 11795 O O . LEU B 1 579 ? -4.504 -3.264 13.359 1 96.81 579 LEU B O 1
ATOM 11799 N N . SER B 1 580 ? -6.254 -4.207 12.328 1 96.5 580 SER B N 1
ATOM 11800 C CA . SER B 1 580 ? -5.414 -4.773 11.281 1 96.5 580 SER B CA 1
ATOM 11801 C C . SER B 1 580 ? -4.766 -3.678 10.438 1 96.5 580 SER B C 1
ATOM 11803 O O . SER B 1 580 ? -3.607 -3.803 10.031 1 96.5 580 SER B O 1
ATOM 11805 N N . TYR B 1 581 ? -5.492 -2.662 10.172 1 96.62 581 TYR B N 1
ATOM 11806 C CA . TYR B 1 581 ? -4.91 -1.538 9.445 1 96.62 581 TYR B CA 1
ATOM 11807 C C . TYR B 1 581 ? -3.822 -0.863 10.266 1 96.62 581 TYR B C 1
ATOM 11809 O O . TYR B 1 581 ? -2.818 -0.398 9.719 1 96.62 581 TYR B O 1
ATOM 11817 N N . CYS B 1 582 ? -4.078 -0.758 11.523 1 96.81 582 CYS B N 1
ATOM 11818 C CA . CYS B 1 582 ? -3.059 -0.21 12.414 1 96.81 582 CYS B CA 1
ATOM 11819 C C . CYS B 1 582 ? -1.772 -1.024 12.336 1 96.81 582 CYS B C 1
ATOM 11821 O O . CYS B 1 582 ? -0.676 -0.462 12.32 1 96.81 582 CYS B O 1
ATOM 11823 N N . LEU B 1 583 ? -1.941 -2.324 12.32 1 97 583 LEU B N 1
ATOM 11824 C CA . LEU B 1 583 ? -0.787 -3.207 12.188 1 97 583 LEU B CA 1
ATOM 11825 C C . LEU B 1 583 ? -0.059 -2.963 10.875 1 97 583 LEU B C 1
ATOM 11827 O O . LEU B 1 583 ? 1.171 -2.875 10.844 1 97 583 LEU B O 1
ATOM 11831 N N . GLU B 1 584 ? -0.803 -2.959 9.789 1 96.62 584 GLU B N 1
ATOM 11832 C CA . GLU B 1 584 ? -0.255 -2.674 8.469 1 96.62 584 GLU B CA 1
ATOM 11833 C C . GLU B 1 584 ? 0.529 -1.365 8.461 1 96.62 584 GLU B C 1
ATOM 11835 O O . GLU B 1 584 ? 1.657 -1.312 7.969 1 96.62 584 GLU B O 1
ATOM 11840 N N . ASN B 1 585 ? -0.114 -0.344 9.023 1 96.5 585 ASN B N 1
ATOM 11841 C CA . ASN B 1 585 ? 0.502 0.978 9.062 1 96.5 585 ASN B CA 1
ATOM 11842 C C . ASN B 1 585 ? 1.763 0.984 9.922 1 96.5 585 ASN B C 1
ATOM 11844 O O . ASN B 1 585 ? 2.734 1.674 9.602 1 96.5 585 ASN B O 1
ATOM 11848 N N . ALA B 1 586 ? 1.712 0.357 11.055 1 96.5 586 ALA B N 1
ATOM 11849 C CA . ALA B 1 586 ? 2.885 0.258 11.922 1 96.5 586 ALA B CA 1
ATOM 11850 C C . ALA B 1 586 ? 4.066 -0.354 11.172 1 96.5 586 ALA B C 1
ATOM 11852 O O . ALA B 1 586 ? 5.188 0.156 11.25 1 96.5 586 ALA B O 1
ATOM 11853 N N . GLY B 1 587 ? 3.754 -1.474 10.484 1 96.31 587 GLY B N 1
ATOM 11854 C CA . GLY B 1 587 ? 4.805 -2.074 9.672 1 96.31 587 GLY B CA 1
ATOM 11855 C C . GLY B 1 587 ? 5.391 -1.117 8.656 1 96.31 587 GLY B C 1
ATOM 11856 O O . GLY B 1 587 ? 6.609 -1.058 8.484 1 96.31 587 GLY B O 1
ATOM 11857 N N . PHE B 1 588 ? 4.613 -0.407 8.023 1 96.38 588 PHE B N 1
ATOM 11858 C CA . PHE B 1 588 ? 5.031 0.555 7.008 1 96.38 588 PHE B CA 1
ATOM 11859 C C . PHE B 1 588 ? 5.93 1.625 7.617 1 96.38 588 PHE B C 1
ATOM 11861 O O . PHE B 1 588 ? 6.973 1.963 7.055 1 96.38 588 PHE B O 1
ATOM 11868 N N . ILE B 1 589 ? 5.508 2.189 8.734 1 95 589 ILE B N 1
ATOM 11869 C CA . ILE B 1 589 ? 6.234 3.273 9.383 1 95 589 ILE B CA 1
ATOM 11870 C C . ILE B 1 589 ? 7.609 2.781 9.82 1 95 589 ILE B C 1
ATOM 11872 O O . ILE B 1 589 ? 8.617 3.445 9.578 1 95 589 ILE B O 1
ATOM 11876 N N . VAL B 1 590 ? 7.676 1.643 10.484 1 95.06 590 VAL B N 1
ATOM 11877 C CA . VAL B 1 590 ? 8.945 1.118 10.977 1 95.06 590 VAL B CA 1
ATOM 11878 C C . VAL B 1 590 ? 9.859 0.792 9.797 1 95.06 590 VAL B C 1
ATOM 11880 O O . VAL B 1 590 ? 11.055 1.078 9.836 1 95.06 590 VAL B O 1
ATOM 11883 N N . LYS B 1 591 ? 9.242 0.144 8.75 1 94.75 591 LYS B N 1
ATOM 11884 C CA . LYS B 1 591 ? 10.008 -0.146 7.543 1 94.75 591 LYS B CA 1
ATOM 11885 C C . LYS B 1 591 ? 10.633 1.124 6.969 1 94.75 591 LYS B C 1
ATOM 11887 O O . LYS B 1 591 ? 11.812 1.138 6.609 1 94.75 591 LYS B O 1
ATOM 11892 N N . ASP B 1 592 ? 9.852 2.158 6.93 1 93.31 592 ASP B N 1
ATOM 11893 C CA . ASP B 1 592 ? 10.32 3.439 6.414 1 93.31 592 ASP B CA 1
ATOM 11894 C C . ASP B 1 592 ? 11.422 4.02 7.293 1 93.31 592 ASP B C 1
ATOM 11896 O O . ASP B 1 592 ? 12.391 4.594 6.789 1 93.31 592 ASP B O 1
ATOM 11900 N N . ALA B 1 593 ? 11.281 3.955 8.562 1 92.88 593 ALA B N 1
ATOM 11901 C CA . ALA B 1 593 ? 12.297 4.422 9.5 1 92.88 593 ALA B CA 1
ATOM 11902 C C . ALA B 1 593 ? 13.617 3.686 9.289 1 92.88 593 ALA B C 1
ATOM 11904 O O . ALA B 1 593 ? 14.688 4.305 9.273 1 92.88 593 ALA B O 1
ATOM 11905 N N . VAL B 1 594 ? 13.562 2.373 9.125 1 91.44 594 VAL B N 1
ATOM 11906 C CA . VAL B 1 594 ? 14.75 1.558 8.914 1 91.44 594 VAL B CA 1
ATOM 11907 C C . VAL B 1 594 ? 15.43 1.958 7.609 1 91.44 594 VAL B C 1
ATOM 11909 O O . VAL B 1 594 ? 16.656 2.158 7.574 1 91.44 594 VAL B O 1
ATOM 11912 N N . ARG B 1 595 ? 14.703 2.123 6.613 1 89.44 595 ARG B N 1
ATOM 11913 C CA . ARG B 1 595 ? 15.227 2.488 5.301 1 89.44 595 ARG B CA 1
ATOM 11914 C C . ARG B 1 595 ? 15.914 3.848 5.348 1 89.44 595 ARG B C 1
ATOM 11916 O O . ARG B 1 595 ? 16.875 4.09 4.609 1 89.44 595 ARG B O 1
ATOM 11923 N N . ASN B 1 596 ? 15.398 4.699 6.258 1 87.81 596 ASN B N 1
ATOM 11924 C CA . ASN B 1 596 ? 15.953 6.043 6.375 1 87.81 596 ASN B CA 1
ATOM 11925 C C . ASN B 1 596 ? 17.125 6.082 7.352 1 87.81 596 ASN B C 1
ATOM 11927 O O . ASN B 1 596 ? 17.609 7.16 7.715 1 87.81 596 ASN B O 1
ATOM 11931 N N . GLY B 1 597 ? 17.562 4.957 7.801 1 85.06 597 GLY B N 1
ATOM 11932 C CA . GLY B 1 597 ? 18.734 4.863 8.664 1 85.06 597 GLY B CA 1
ATOM 11933 C C . GLY B 1 597 ? 18.438 5.23 10.102 1 85.06 597 GLY B C 1
ATOM 11934 O O . GLY B 1 597 ? 19.344 5.57 10.859 1 85.06 597 GLY B O 1
ATOM 11935 N N . GLU B 1 598 ? 17.156 5.25 10.484 1 86.81 598 GLU B N 1
ATOM 11936 C CA . GLU B 1 598 ? 16.766 5.641 11.836 1 86.81 598 GLU B CA 1
ATOM 11937 C C . GLU B 1 598 ? 16.5 4.418 12.711 1 86.81 598 GLU B C 1
ATOM 11939 O O . GLU B 1 598 ? 15.477 4.348 13.398 1 86.81 598 GLU B O 1
ATOM 11944 N N . LEU B 1 599 ? 17.312 3.467 12.648 1 84.81 599 LEU B N 1
ATOM 11945 C CA . LEU B 1 599 ? 17.172 2.199 13.352 1 84.81 599 LEU B CA 1
ATOM 11946 C C . LEU B 1 599 ? 17.125 2.418 14.859 1 84.81 599 LEU B C 1
ATOM 11948 O O . LEU B 1 599 ? 16.375 1.749 15.57 1 84.81 599 LEU B O 1
ATOM 11952 N N . ASP B 1 600 ? 17.797 3.348 15.391 1 82.75 600 ASP B N 1
ATOM 11953 C CA . ASP B 1 600 ? 17.875 3.598 16.828 1 82.75 600 ASP B CA 1
ATOM 11954 C C . ASP B 1 600 ? 16.547 4.129 17.359 1 82.75 600 ASP B C 1
ATOM 11956 O O . ASP B 1 600 ? 16.219 3.916 18.531 1 82.75 600 ASP B O 1
ATOM 11960 N N . GLN B 1 601 ? 15.836 4.703 16.516 1 86 601 GLN B N 1
ATOM 11961 C CA . GLN B 1 601 ? 14.594 5.336 16.953 1 86 601 GLN B CA 1
ATOM 11962 C C . GLN B 1 601 ? 13.469 4.312 17.078 1 86 601 GLN B C 1
ATOM 11964 O O . GLN B 1 601 ? 12.453 4.566 17.734 1 86 601 GLN B O 1
ATOM 11969 N N . ILE B 1 602 ? 13.703 3.207 16.453 1 87.88 602 ILE B N 1
ATOM 11970 C CA . ILE B 1 602 ? 12.617 2.234 16.438 1 87.88 602 ILE B CA 1
ATOM 11971 C C . ILE B 1 602 ? 12.562 1.501 17.766 1 87.88 602 ILE B C 1
ATOM 11973 O O . ILE B 1 602 ? 11.523 0.945 18.141 1 87.88 602 ILE B O 1
ATOM 11977 N N . TYR B 1 603 ? 13.711 1.465 18.469 1 86.19 603 TYR B N 1
ATOM 11978 C CA . TYR B 1 603 ? 13.766 0.719 19.719 1 86.19 603 TYR B CA 1
ATOM 11979 C C . TYR B 1 603 ? 13.07 1.485 20.844 1 86.19 603 TYR B C 1
ATOM 11981 O O . TYR B 1 603 ? 13.719 2.164 21.641 1 86.19 603 TYR B O 1
ATOM 11989 N N . ASN B 1 604 ? 11.82 1.434 20.875 1 88.06 604 ASN B N 1
ATOM 11990 C CA . ASN B 1 604 ? 10.922 2.088 21.828 1 88.06 604 ASN B CA 1
ATOM 11991 C C . ASN B 1 604 ? 10.008 1.08 22.516 1 88.06 604 ASN B C 1
ATOM 11993 O O . ASN B 1 604 ? 9.18 0.441 21.875 1 88.06 604 ASN B O 1
ATOM 11997 N N . GLU B 1 605 ? 10.109 0.955 23.766 1 88.75 605 GLU B N 1
ATOM 11998 C CA . GLU B 1 605 ? 9.383 -0.043 24.547 1 88.75 605 GLU B CA 1
ATOM 11999 C C . GLU B 1 605 ? 7.875 0.197 24.469 1 88.75 605 GLU B C 1
ATOM 12001 O O . GLU B 1 605 ? 7.09 -0.749 24.547 1 88.75 605 GLU B O 1
ATOM 12006 N N . LYS B 1 606 ? 7.516 1.438 24.375 1 90.81 606 LYS B N 1
ATOM 12007 C CA . LYS B 1 606 ? 6.09 1.743 24.297 1 90.81 606 LYS B CA 1
ATOM 12008 C C . LYS B 1 606 ? 5.484 1.205 23 1 90.81 606 LYS B C 1
ATOM 12010 O O . LYS B 1 606 ? 4.367 0.686 23 1 90.81 606 LYS B O 1
ATOM 12015 N N . ILE B 1 607 ? 6.27 1.347 21.984 1 93.75 607 ILE B N 1
ATOM 12016 C CA . ILE B 1 607 ? 5.805 0.852 20.688 1 93.75 607 ILE B CA 1
ATOM 12017 C C . ILE B 1 607 ? 5.707 -0.671 20.719 1 93.75 607 ILE B C 1
ATOM 12019 O O . ILE B 1 607 ? 4.715 -1.247 20.281 1 93.75 607 ILE B O 1
ATOM 12023 N N . LYS B 1 608 ? 6.734 -1.31 21.281 1 93.62 608 LYS B N 1
ATOM 12024 C CA . LYS B 1 608 ? 6.754 -2.764 21.406 1 93.62 608 LYS B CA 1
ATOM 12025 C C . LYS B 1 608 ? 5.555 -3.26 22.219 1 93.62 608 LYS B C 1
ATOM 12027 O O . LYS B 1 608 ? 4.848 -4.176 21.781 1 93.62 608 LYS B O 1
ATOM 12032 N N . LYS B 1 609 ? 5.289 -2.635 23.312 1 93.19 609 LYS B N 1
ATOM 12033 C CA . LYS B 1 609 ? 4.156 -3.006 24.156 1 93.19 609 LYS B CA 1
ATOM 12034 C C . LYS B 1 609 ? 2.832 -2.777 23.438 1 93.19 609 LYS B C 1
ATOM 12036 O O . LYS B 1 609 ? 1.91 -3.586 23.547 1 93.19 609 LYS B O 1
ATOM 12041 N N . GLY B 1 610 ? 2.768 -1.643 22.781 1 95.38 610 GLY B N 1
ATOM 12042 C CA . GLY B 1 610 ? 1.579 -1.341 22 1 95.38 610 GLY B CA 1
ATOM 12043 C C . GLY B 1 610 ? 1.284 -2.383 20.938 1 95.38 610 GLY B C 1
ATOM 12044 O O . GLY B 1 610 ? 0.139 -2.812 20.781 1 95.38 610 GLY B O 1
ATOM 12045 N N . LEU B 1 611 ? 2.285 -2.834 20.234 1 96.12 611 LEU B N 1
ATOM 12046 C CA . LEU B 1 611 ? 2.105 -3.822 19.188 1 96.12 611 LEU B CA 1
ATOM 12047 C C . LEU B 1 611 ? 1.691 -5.172 19.766 1 96.12 611 LEU B C 1
ATOM 12049 O O . LEU B 1 611 ? 0.865 -5.875 19.172 1 96.12 611 LEU B O 1
ATOM 12053 N N . ASN B 1 612 ? 2.279 -5.539 20.875 1 94.88 612 ASN B N 1
ATOM 12054 C CA . ASN B 1 612 ? 1.853 -6.77 21.531 1 94.88 612 ASN B CA 1
ATOM 12055 C C . ASN B 1 612 ? 0.383 -6.707 21.938 1 94.88 612 ASN B C 1
ATOM 12057 O O . ASN B 1 612 ? -0.353 -7.68 21.781 1 94.88 612 ASN B O 1
ATOM 12061 N N . LYS B 1 613 ? 0.014 -5.559 22.5 1 94.06 613 LYS B N 1
ATOM 12062 C CA . LYS B 1 613 ? -1.387 -5.34 22.844 1 94.06 613 LYS B CA 1
ATOM 12063 C C . LYS B 1 613 ? -2.285 -5.438 21.609 1 94.06 613 LYS B C 1
ATOM 12065 O O . LYS B 1 613 ? -3.367 -6.023 21.672 1 94.06 613 LYS B O 1
ATOM 12070 N N . LEU B 1 614 ? -1.835 -4.781 20.578 1 96.62 614 LEU B N 1
ATOM 12071 C CA . LEU B 1 614 ? -2.568 -4.801 19.312 1 96.62 614 LEU B CA 1
ATOM 12072 C C . LEU B 1 614 ? -2.803 -6.234 18.844 1 96.62 614 LEU B C 1
ATOM 12074 O O . LEU B 1 614 ? -3.93 -6.605 18.516 1 96.62 614 LEU B O 1
ATOM 12078 N N . VAL B 1 615 ? -1.744 -7.07 18.812 1 95.62 615 VAL B N 1
ATOM 12079 C CA . VAL B 1 615 ? -1.841 -8.461 18.375 1 95.62 615 VAL B CA 1
ATOM 12080 C C . VAL B 1 615 ? -2.797 -9.227 19.281 1 95.62 615 VAL B C 1
ATOM 12082 O O . VAL B 1 615 ? -3.635 -9.992 18.812 1 95.62 615 VAL B O 1
ATOM 12085 N N . ALA B 1 616 ? -2.752 -8.984 20.531 1 93.12 616 ALA B N 1
ATOM 12086 C CA . ALA B 1 616 ? -3.645 -9.648 21.484 1 93.12 616 ALA B CA 1
ATOM 12087 C C . ALA B 1 616 ? -5.105 -9.344 21.172 1 93.12 616 ALA B C 1
ATOM 12089 O O . ALA B 1 616 ? -5.941 -10.25 21.125 1 93.12 616 ALA B O 1
ATOM 12090 N N . HIS B 1 617 ? -5.418 -8.086 20.906 1 93.44 617 HIS B N 1
ATOM 12091 C CA . HIS B 1 617 ? -6.789 -7.672 20.641 1 93.44 617 HIS B CA 1
ATOM 12092 C C . HIS B 1 617 ? -7.262 -8.18 19.281 1 93.44 617 HIS B C 1
ATOM 12094 O O . HIS B 1 617 ? -8.445 -8.492 19.109 1 93.44 617 HIS B O 1
ATOM 12100 N N . MET B 1 618 ? -6.375 -8.242 18.359 1 93.38 618 MET B N 1
ATOM 12101 C CA . MET B 1 618 ? -6.715 -8.719 17.016 1 93.38 618 MET B CA 1
ATOM 12102 C C . MET B 1 618 ? -7.18 -10.172 17.062 1 93.38 618 MET B C 1
ATOM 12104 O O . MET B 1 618 ? -8.07 -10.57 16.297 1 93.38 618 MET B O 1
ATOM 12108 N N . PHE B 1 619 ? -6.605 -10.945 17.938 1 90.88 619 PHE B N 1
ATOM 12109 C CA . PHE B 1 619 ? -6.859 -12.383 17.891 1 90.88 619 PHE B CA 1
ATOM 12110 C C . PHE B 1 619 ? -7.707 -12.812 19.094 1 90.88 619 PHE B C 1
ATOM 12112 O O . PHE B 1 619 ? -7.863 -14.008 19.344 1 90.88 619 PHE B O 1
ATOM 12119 N N . GLU B 1 620 ? -8.227 -11.836 19.812 1 85.69 620 GLU B N 1
ATOM 12120 C CA . GLU B 1 620 ? -9.164 -12.125 20.891 1 85.69 620 GLU B CA 1
ATOM 12121 C C . GLU B 1 620 ? -10.586 -12.266 20.359 1 85.69 620 GLU B C 1
ATOM 12123 O O . GLU B 1 620 ? -11.109 -11.344 19.719 1 85.69 620 GLU B O 1
ATOM 12128 N N . LYS B 1 621 ? -11.109 -13.43 20.531 1 79.62 621 LYS B N 1
ATOM 12129 C CA . LYS B 1 621 ? -12.484 -13.656 20.109 1 79.62 621 LYS B CA 1
ATOM 12130 C C . LYS B 1 621 ? -13.477 -13.219 21.188 1 79.62 621 LYS B C 1
ATOM 12132 O O . LYS B 1 621 ? -13.305 -13.547 22.359 1 79.62 621 LYS B O 1
ATOM 12137 N N . GLU B 1 622 ? -14.359 -12.336 20.766 1 74.94 622 GLU B N 1
ATOM 12138 C CA . GLU B 1 622 ? -15.414 -11.938 21.688 1 74.94 622 GLU B CA 1
ATOM 12139 C C . GLU B 1 622 ? -16.547 -12.961 21.719 1 74.94 622 GLU B C 1
ATOM 12141 O O . GLU B 1 622 ? -16.891 -13.539 20.672 1 74.94 622 GLU B O 1
ATOM 12146 N N . SER B 1 623 ? -16.797 -13.492 22.875 1 78.62 623 SER B N 1
ATOM 12147 C CA . SER B 1 623 ? -17.891 -14.453 22.984 1 78.62 623 SER B CA 1
ATOM 12148 C C . SER B 1 623 ? -19.094 -13.836 23.703 1 78.62 623 SER B C 1
ATOM 12150 O O . SER B 1 623 ? -18.938 -13.102 24.688 1 78.62 623 SER B O 1
ATOM 12152 N N . CYS B 1 624 ? -20.281 -13.953 23.078 1 86.25 624 CYS B N 1
ATOM 12153 C CA . CYS B 1 624 ? -21.531 -13.539 23.688 1 86.25 624 CYS B CA 1
ATOM 12154 C C . CYS B 1 624 ? -22.047 -14.602 24.641 1 86.25 624 CYS B C 1
ATOM 12156 O O . CYS B 1 624 ? -21.703 -15.781 24.516 1 86.25 624 CYS B O 1
ATOM 12158 N N . TYR B 1 625 ? -22.672 -14.133 25.734 1 91.88 625 TYR B N 1
ATOM 12159 C CA . TYR B 1 625 ? -23.188 -15.016 26.766 1 91.88 625 TYR B CA 1
ATOM 12160 C C . TYR B 1 625 ? -24.609 -14.609 27.172 1 91.88 625 TYR B C 1
ATOM 12162 O O . TYR B 1 625 ? -24.891 -13.422 27.328 1 91.88 625 TYR B O 1
ATOM 12170 N N . CYS B 1 626 ? -25.516 -15.578 27.141 1 93.44 626 CYS B N 1
ATOM 12171 C CA . CYS B 1 626 ? -26.859 -15.336 27.625 1 93.44 626 CYS B CA 1
ATOM 12172 C C . CYS B 1 626 ? -27.062 -15.906 29.031 1 93.44 626 CYS B C 1
ATOM 12174 O O . CYS B 1 626 ? -26.875 -17.109 29.234 1 93.44 626 CYS B O 1
ATOM 12176 N N . GLN B 1 627 ? -27.5 -15.125 29.922 1 93.25 627 GLN B N 1
ATOM 12177 C CA . GLN B 1 627 ? -27.641 -15.5 31.328 1 93.25 627 GLN B CA 1
ATOM 12178 C C . GLN B 1 627 ? -28.844 -16.438 31.516 1 93.25 627 GLN B C 1
ATOM 12180 O O . GLN B 1 627 ? -28.953 -17.094 32.531 1 93.25 627 GLN B O 1
ATOM 12185 N N . TYR B 1 628 ? -29.75 -16.484 30.625 1 94.25 628 TYR B N 1
ATOM 12186 C CA . TYR B 1 628 ? -30.969 -17.266 30.766 1 94.25 628 TYR B CA 1
ATOM 12187 C C . TYR B 1 628 ? -30.75 -18.703 30.297 1 94.25 628 TYR B C 1
ATOM 12189 O O . TYR B 1 628 ? -31.219 -19.656 30.938 1 94.25 628 TYR B O 1
ATOM 12197 N N . CYS B 1 629 ? -30.109 -18.812 29.203 1 93.12 629 CYS B N 1
ATOM 12198 C CA . CYS B 1 629 ? -29.844 -20.172 28.719 1 93.12 629 CYS B CA 1
ATOM 12199 C C . CYS B 1 629 ? -28.438 -20.625 29.094 1 93.12 629 CYS B C 1
ATOM 12201 O O . CYS B 1 629 ? -28.094 -21.781 28.891 1 93.12 629 CYS B O 1
ATOM 12203 N N . ASN B 1 630 ? -27.547 -19.797 29.594 1 92.56 630 ASN B N 1
ATOM 12204 C CA . ASN B 1 630 ? -26.188 -20.047 30.016 1 92.56 630 ASN B CA 1
ATOM 12205 C C . ASN B 1 630 ? -25.328 -20.578 28.875 1 92.56 630 ASN B C 1
ATOM 12207 O O . ASN B 1 630 ? -24.516 -21.484 29.078 1 92.56 630 ASN B O 1
ATOM 12211 N N . GLN B 1 631 ? -25.594 -20.141 27.797 1 90.38 631 GLN B N 1
ATOM 12212 C CA . GLN B 1 631 ? -24.844 -20.578 26.641 1 90.38 631 GLN B CA 1
ATOM 12213 C C . GLN B 1 631 ? -23.969 -19.438 26.094 1 90.38 631 GLN B C 1
ATOM 12215 O O . GLN B 1 631 ? -24.344 -18.266 26.203 1 90.38 631 GLN B O 1
ATOM 12220 N N . GLN B 1 632 ? -22.844 -19.844 25.609 1 88.69 632 GLN B N 1
ATOM 12221 C CA . GLN B 1 632 ? -21.938 -18.922 24.922 1 88.69 632 GLN B CA 1
ATOM 12222 C C . GLN B 1 632 ? -22.016 -19.094 23.406 1 88.69 632 GLN B C 1
ATOM 12224 O O . GLN B 1 632 ? -22.172 -20.219 22.906 1 88.69 632 GLN B O 1
ATOM 12229 N N . PHE B 1 633 ? -22.109 -18.078 22.703 1 82.12 633 PHE B N 1
ATOM 12230 C CA . PHE B 1 633 ? -22.172 -18.141 21.25 1 82.12 633 PHE B CA 1
ATOM 12231 C C . PHE B 1 633 ? -21.547 -16.906 20.625 1 82.12 633 PHE B C 1
ATOM 12233 O O . PHE B 1 633 ? -21.078 -16.016 21.328 1 82.12 633 PHE B O 1
ATOM 12240 N N . GLU B 1 634 ? -21.438 -16.906 19.297 1 76.12 634 GLU B N 1
ATOM 12241 C CA . GLU B 1 634 ? -20.656 -15.906 18.578 1 76.12 634 GLU B CA 1
ATOM 12242 C C . GLU B 1 634 ? -21.375 -14.562 18.547 1 76.12 634 GLU B C 1
ATOM 12244 O O . GLU B 1 634 ? -20.75 -13.516 18.75 1 76.12 634 GLU B O 1
ATOM 12249 N N . LYS B 1 635 ? -22.656 -14.641 18.234 1 81 635 LYS B N 1
ATOM 12250 C CA . LYS B 1 635 ? -23.391 -13.383 18.109 1 81 635 LYS B CA 1
ATOM 12251 C C . LYS B 1 635 ? -24.859 -13.57 18.438 1 81 635 LYS B C 1
ATOM 12253 O O . LYS B 1 635 ? -25.438 -14.625 18.156 1 81 635 LYS B O 1
ATOM 12258 N N . PHE B 1 636 ? -25.453 -12.477 19.062 1 88.75 636 PHE B N 1
ATOM 12259 C CA . PHE B 1 636 ? -26.891 -12.438 19.266 1 88.75 636 PHE B CA 1
ATOM 12260 C C . PHE B 1 636 ? -27.609 -12.203 17.938 1 88.75 636 PHE B C 1
ATOM 12262 O O . PHE B 1 636 ? -27 -11.773 16.953 1 88.75 636 PHE B O 1
ATOM 12269 N N . SER B 1 637 ? -28.891 -12.562 17.906 1 88.94 637 SER B N 1
ATOM 12270 C CA . SER B 1 637 ? -29.719 -12.359 16.719 1 88.94 637 SER B CA 1
ATOM 12271 C C . SER B 1 637 ? -30.312 -10.953 16.688 1 88.94 637 SER B C 1
ATOM 12273 O O . SER B 1 637 ? -30.547 -10.352 17.734 1 88.94 637 SER B O 1
ATOM 12275 N N . PRO B 1 638 ? -30.578 -10.391 15.453 1 87.38 638 PRO B N 1
ATOM 12276 C CA . PRO B 1 638 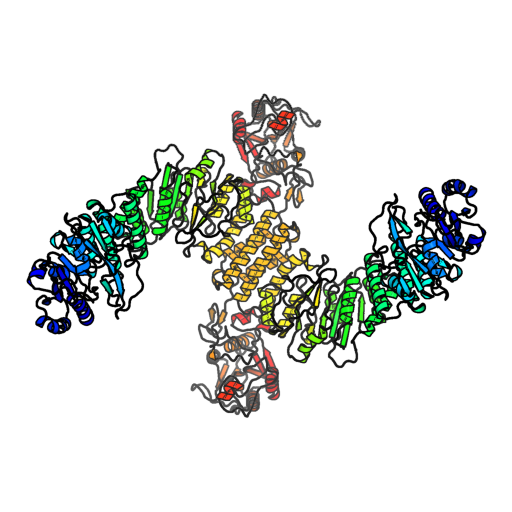? -31.125 -9.039 15.328 1 87.38 638 PRO B CA 1
ATOM 12277 C C . PRO B 1 638 ? -32.625 -8.984 15.664 1 87.38 638 PRO B C 1
ATOM 12279 O O . PRO B 1 638 ? -33.312 -10.008 15.617 1 87.38 638 PRO B O 1
ATOM 12282 N N . TRP B 1 639 ? -33.062 -7.703 16.062 1 85.69 639 TRP B N 1
ATOM 12283 C CA . TRP B 1 639 ? -34.5 -7.426 16.109 1 85.69 639 TRP B CA 1
ATOM 12284 C C . TRP B 1 639 ? -35.125 -7.551 14.734 1 85.69 639 TRP B C 1
ATOM 12286 O O . TRP B 1 639 ? -34.531 -7.172 13.727 1 85.69 639 TRP B O 1
ATOM 12296 N N . PRO B 1 640 ? -36.312 -8.141 14.734 1 78.5 640 PRO B N 1
ATOM 12297 C CA . PRO B 1 640 ? -36.969 -8.172 13.438 1 78.5 640 PRO B CA 1
ATOM 12298 C C . PRO B 1 640 ? -37.156 -6.785 12.828 1 78.5 640 PRO B C 1
ATOM 12300 O O . PRO B 1 640 ? -37.438 -5.824 13.547 1 78.5 640 PRO B O 1
ATOM 12303 N N . ALA B 1 641 ? -37.094 -6.652 11.562 1 78.62 641 ALA B N 1
ATOM 12304 C CA . ALA B 1 641 ? -37.062 -5.395 10.82 1 78.62 641 ALA B CA 1
ATOM 12305 C C . ALA B 1 641 ? -38.375 -4.637 10.977 1 78.62 641 ALA B C 1
ATOM 12307 O O . ALA B 1 641 ? -38.406 -3.404 10.93 1 78.62 641 ALA B O 1
ATOM 12308 N N . HIS B 1 642 ? -39.438 -5.336 11.258 1 76 642 HIS B N 1
ATOM 12309 C CA . HIS B 1 642 ? -40.75 -4.68 11.312 1 76 642 HIS B CA 1
ATOM 12310 C C . HIS B 1 642 ? -40.875 -3.812 12.555 1 76 642 HIS B C 1
ATOM 12312 O O . HIS B 1 642 ? -41.781 -2.969 12.641 1 76 642 HIS B O 1
ATOM 12318 N N . TYR B 1 643 ? -39.938 -3.904 13.445 1 75.69 643 TYR B N 1
ATOM 12319 C CA . TYR B 1 643 ? -39.938 -3.078 14.648 1 75.69 643 TYR B CA 1
ATOM 12320 C C . TYR B 1 643 ? -39.094 -1.817 14.461 1 75.69 643 TYR B C 1
ATOM 12322 O O . TYR B 1 643 ? -39.062 -0.949 15.336 1 75.69 643 TYR B O 1
ATOM 12330 N N . ASP B 1 644 ? -38.5 -1.733 13.266 1 77.62 644 ASP B N 1
ATOM 12331 C CA . ASP B 1 644 ? -37.625 -0.585 13.008 1 77.62 644 ASP B CA 1
ATOM 12332 C C . ASP B 1 644 ? -38.438 0.701 12.891 1 77.62 644 ASP B C 1
ATOM 12334 O O . ASP B 1 644 ? -39.5 0.714 12.266 1 77.62 644 ASP B O 1
ATOM 12338 N N . PHE B 1 645 ? -38.188 1.698 13.633 1 79.62 645 PHE B N 1
ATOM 12339 C CA . PHE B 1 645 ? -38.812 3.014 13.578 1 79.62 645 PHE B CA 1
ATOM 12340 C C . PHE B 1 645 ? -37.75 4.109 13.461 1 79.62 645 PHE B C 1
ATOM 12342 O O . PHE B 1 645 ? -37.375 4.73 14.453 1 79.62 645 PHE B O 1
ATOM 12349 N N . PRO B 1 646 ? -37.312 4.426 12.234 1 73.38 646 PRO B N 1
ATOM 12350 C CA . PRO B 1 646 ? -36.125 5.254 11.977 1 73.38 646 PRO B CA 1
ATOM 12351 C C . PRO B 1 646 ? -36.312 6.707 12.398 1 73.38 646 PRO B C 1
ATOM 12353 O O . PRO B 1 646 ? -35.344 7.441 12.578 1 73.38 646 PRO B O 1
ATOM 12356 N N . LYS B 1 647 ? -37.562 7.082 12.656 1 77.25 647 LYS B N 1
ATOM 12357 C CA . LYS B 1 647 ? -37.844 8.461 13.039 1 77.25 647 LYS B CA 1
ATOM 12358 C C . LYS B 1 647 ? -37.219 8.805 14.383 1 77.25 647 LYS B C 1
ATOM 12360 O O . LYS B 1 647 ? -36.844 9.953 14.617 1 77.25 647 LYS B O 1
ATOM 12365 N N . TYR B 1 648 ? -37.156 7.836 15.281 1 83.81 648 TYR B N 1
ATOM 12366 C CA . TYR B 1 648 ? -36.688 8.062 16.641 1 83.81 648 TYR B CA 1
ATOM 12367 C C . TYR B 1 648 ? -35.438 7.23 16.938 1 83.81 648 TYR B C 1
ATOM 12369 O O . TYR B 1 648 ? -35.281 6.125 16.406 1 83.81 648 TYR B O 1
ATOM 12377 N N . LYS B 1 649 ? -34.531 7.863 17.656 1 84.81 649 LYS B N 1
ATOM 12378 C CA . LYS B 1 649 ? -33.344 7.148 18.172 1 84.81 649 LYS B CA 1
ATOM 12379 C C . LYS B 1 649 ? -33.594 6.695 19.609 1 84.81 649 LYS B C 1
ATOM 12381 O O . LYS B 1 649 ? -33.562 7.508 20.531 1 84.81 649 LYS B O 1
ATOM 12386 N N . PHE B 1 650 ? -33.688 5.453 19.734 1 88.25 650 PHE B N 1
ATOM 12387 C CA . PHE B 1 650 ? -34.031 4.918 21.047 1 88.25 650 PHE B CA 1
ATOM 12388 C C . PHE B 1 650 ? -32.781 4.676 21.891 1 88.25 650 PHE B C 1
ATOM 12390 O O . PHE B 1 650 ? -31.734 4.328 21.359 1 88.25 650 PHE B O 1
ATOM 12397 N N . GLU B 1 651 ? -32.906 4.855 23.125 1 88.56 651 GLU B N 1
ATOM 12398 C CA . GLU B 1 651 ? -31.844 4.668 24.109 1 88.56 651 GLU B CA 1
ATOM 12399 C C . GLU B 1 651 ? -31.406 3.207 24.172 1 88.56 651 GLU B C 1
ATOM 12401 O O . GLU B 1 651 ? -30.219 2.91 24.219 1 88.56 651 GLU B O 1
ATOM 12406 N N . MET B 1 652 ? -32.375 2.33 24.219 1 87.75 652 MET B N 1
ATOM 12407 C CA . MET B 1 652 ? -32.125 0.894 24.203 1 87.75 652 MET B CA 1
ATOM 12408 C C . MET B 1 652 ? -32.5 0.288 22.859 1 87.75 652 MET B C 1
ATOM 12410 O O . MET B 1 652 ? -33.625 -0.2 22.688 1 87.75 652 MET B O 1
ATOM 12414 N N . TRP B 1 653 ? -31.656 0.42 21.906 1 84.12 653 TRP B N 1
ATOM 12415 C CA . TRP B 1 653 ? -31.875 -0.147 20.578 1 84.12 653 TRP B CA 1
ATOM 12416 C C . TRP B 1 653 ? -30.672 -0.96 20.125 1 84.12 653 TRP B C 1
ATOM 12418 O O . TRP B 1 653 ? -29.781 -0.432 19.469 1 84.12 653 TRP B O 1
ATOM 12428 N N . ASN B 1 654 ? -30.766 -2.213 20.438 1 88 654 ASN B N 1
ATOM 12429 C CA . ASN B 1 654 ? -29.719 -3.156 20.047 1 88 654 ASN B CA 1
ATOM 12430 C C . ASN B 1 654 ? -30.156 -3.979 18.828 1 88 654 ASN B C 1
ATOM 12432 O O . ASN B 1 654 ? -30.297 -5.199 18.922 1 88 654 ASN B O 1
ATOM 12436 N N . LYS B 1 655 ? -30.297 -3.326 17.719 1 83.31 655 LYS B N 1
ATOM 12437 C CA . LYS B 1 655 ? -30.875 -3.873 16.5 1 83.31 655 LYS B CA 1
ATOM 12438 C C . LYS B 1 655 ? -30.219 -5.199 16.125 1 83.31 655 LYS B C 1
ATOM 12440 O O . LYS B 1 655 ? -30.891 -6.152 15.742 1 83.31 655 LYS B O 1
ATOM 12445 N N . ASP B 1 656 ? -28.906 -5.324 16.297 1 82.25 656 ASP B N 1
ATOM 12446 C CA . ASP B 1 656 ? -28.172 -6.477 15.766 1 82.25 656 ASP B CA 1
ATOM 12447 C C . ASP B 1 656 ? -27.953 -7.523 16.859 1 82.25 656 ASP B C 1
ATOM 12449 O O . ASP B 1 656 ? -27.5 -8.641 16.562 1 82.25 656 ASP B O 1
ATOM 12453 N N . THR B 1 657 ? -28.25 -7.152 18.094 1 88 657 THR B N 1
ATOM 12454 C CA . THR B 1 657 ? -27.938 -8.055 19.188 1 88 657 THR B CA 1
ATOM 12455 C C . THR B 1 657 ? -29.109 -8.195 20.141 1 88 657 THR B C 1
ATOM 12457 O O . THR B 1 657 ? -28.938 -8.469 21.328 1 88 657 THR B O 1
ATOM 12460 N N . GLY B 1 658 ? -30.25 -8.062 19.688 1 90.69 658 GLY B N 1
ATOM 12461 C CA . GLY B 1 658 ? -31.422 -7.914 20.516 1 90.69 658 GLY B CA 1
ATOM 12462 C C . GLY B 1 658 ? -31.938 -9.227 21.062 1 90.69 658 GLY B C 1
ATOM 12463 O O . GLY B 1 658 ? -32.531 -9.273 22.156 1 90.69 658 GLY B O 1
ATOM 12464 N N . ILE B 1 659 ? -31.688 -10.375 20.328 1 93.25 659 ILE B N 1
ATOM 12465 C CA . ILE B 1 659 ? -32.375 -11.617 20.688 1 93.25 659 ILE B CA 1
ATOM 12466 C C . ILE B 1 659 ? -31.344 -12.742 20.828 1 93.25 659 ILE B C 1
ATOM 12468 O O . ILE B 1 659 ? -30.438 -12.867 19.984 1 93.25 659 ILE B O 1
ATOM 12472 N N . CYS B 1 660 ? -31.469 -13.523 21.859 1 93.69 660 CYS B N 1
ATOM 12473 C CA . CYS B 1 660 ? -30.641 -14.719 21.984 1 93.69 660 CYS B CA 1
ATOM 12474 C C . CYS B 1 660 ? -31.047 -15.773 20.953 1 93.69 660 CYS B C 1
ATOM 12476 O O . CYS B 1 660 ? -32.219 -16.109 20.844 1 93.69 660 CYS B O 1
ATOM 12478 N N . PRO B 1 661 ? -30.141 -16.281 20.234 1 91.19 661 PRO B N 1
ATOM 12479 C CA . PRO B 1 661 ? -30.469 -17.266 19.219 1 91.19 661 PRO B CA 1
ATOM 12480 C C . PRO B 1 661 ? -30.859 -18.625 19.797 1 91.19 661 PRO B C 1
ATOM 12482 O O . PRO B 1 661 ? -31.391 -19.484 19.094 1 91.19 661 PRO B O 1
ATOM 12485 N N . VAL B 1 662 ? -30.609 -18.812 21.094 1 92 662 VAL B N 1
ATOM 12486 C CA . VAL B 1 662 ? -30.859 -20.109 21.734 1 92 662 VAL B CA 1
ATOM 12487 C C . VAL B 1 662 ? -32.188 -20.078 22.469 1 92 662 VAL B C 1
ATOM 12489 O O . VAL B 1 662 ? -33.062 -20.891 22.203 1 92 662 VAL B O 1
ATOM 12492 N N . CYS B 1 663 ? -32.406 -19.078 23.328 1 93.69 663 CYS B N 1
ATOM 12493 C CA . CYS B 1 663 ? -33.594 -19.109 24.188 1 93.69 663 CYS B CA 1
ATOM 12494 C C . CYS B 1 663 ? -34.531 -17.938 23.875 1 93.69 663 CYS B C 1
ATOM 12496 O O . CYS B 1 663 ? -35.562 -17.766 24.531 1 93.69 663 CYS B O 1
ATOM 12498 N N . ASN B 1 664 ? -34.125 -17.016 23.016 1 92.62 664 ASN B N 1
ATOM 12499 C CA . ASN B 1 664 ? -34.938 -15.906 22.516 1 92.62 664 ASN B CA 1
ATOM 12500 C C . ASN B 1 664 ? -35.125 -14.82 23.578 1 92.62 664 ASN B C 1
ATOM 12502 O O . ASN B 1 664 ? -36.062 -14.023 23.5 1 92.62 664 ASN B O 1
ATOM 12506 N N . SER B 1 665 ? -34.281 -14.836 24.547 1 94.69 665 SER B N 1
ATOM 12507 C CA . SER B 1 665 ? -34.344 -13.727 25.5 1 94.69 665 SER B CA 1
ATOM 12508 C C . SER B 1 665 ? -34.031 -12.398 24.812 1 94.69 665 SER B C 1
ATOM 12510 O O . SER B 1 665 ? -33.188 -12.344 23.906 1 94.69 665 SER B O 1
ATOM 12512 N N . MET B 1 666 ? -34.625 -11.344 25.281 1 93.38 666 MET B N 1
ATOM 12513 C CA . MET B 1 666 ? -34.438 -10.016 24.703 1 93.38 666 MET B CA 1
ATOM 12514 C C . MET B 1 666 ? -33.375 -9.242 25.453 1 93.38 666 MET B C 1
ATOM 12516 O O . MET B 1 666 ? -33.031 -9.562 26.594 1 93.38 666 MET B O 1
ATOM 12520 N N . ASP B 1 667 ? -32.844 -8.18 24.797 1 93.88 667 ASP B N 1
ATOM 12521 C CA . ASP B 1 667 ? -31.766 -7.363 25.359 1 93.88 667 ASP B CA 1
ATOM 12522 C C . ASP B 1 667 ? -32.188 -6.758 26.703 1 93.88 667 ASP B C 1
ATOM 12524 O O . ASP B 1 667 ? -31.422 -6.809 27.672 1 93.88 667 ASP B O 1
ATOM 12528 N N . ARG B 1 668 ? -33.438 -6.301 26.812 1 93.19 668 ARG B N 1
ATOM 12529 C CA . ARG B 1 668 ? -33.875 -5.664 28.047 1 93.19 668 ARG B CA 1
ATOM 12530 C C . ARG B 1 668 ? -33.938 -6.668 29.203 1 93.19 668 ARG B C 1
ATOM 12532 O O . ARG B 1 668 ? -33.625 -6.328 30.344 1 93.19 668 ARG B O 1
ATOM 12539 N N . GLU B 1 669 ? -34.344 -7.848 28.875 1 94.56 669 GLU B N 1
ATOM 12540 C CA . GLU B 1 669 ? -34.375 -8.883 29.906 1 94.56 669 GLU B CA 1
ATOM 12541 C C . GLU B 1 669 ? -33 -9.18 30.453 1 94.56 669 GLU B C 1
ATOM 12543 O O . GLU B 1 669 ? -32.812 -9.32 31.672 1 94.56 669 GLU B O 1
ATOM 12548 N N . ARG B 1 670 ? -32.125 -9.242 29.531 1 95.19 670 ARG B N 1
ATOM 12549 C CA . ARG B 1 670 ? -30.734 -9.523 29.922 1 95.19 670 ARG B CA 1
ATOM 12550 C C . ARG B 1 670 ? -30.172 -8.383 30.766 1 95.19 670 ARG B C 1
ATOM 12552 O O . ARG B 1 670 ? -29.438 -8.617 31.719 1 95.19 670 ARG B O 1
ATOM 12559 N N . LEU B 1 671 ? -30.531 -7.211 30.422 1 95.44 671 LEU B N 1
ATOM 12560 C CA . LEU B 1 671 ? -30.094 -6.043 31.188 1 95.44 671 LEU B CA 1
ATOM 12561 C C . LEU B 1 671 ? -30.703 -6.066 32.594 1 95.44 671 LEU B C 1
ATOM 12563 O O . LEU B 1 671 ? -30 -5.801 33.562 1 95.44 671 LEU B O 1
ATOM 12567 N N . TYR B 1 672 ? -32.031 -6.406 32.719 1 96.44 672 TYR B N 1
ATOM 12568 C CA . TYR B 1 672 ? -32.688 -6.496 34.031 1 96.44 672 TYR B CA 1
ATOM 12569 C C . TYR B 1 672 ? -32 -7.504 34.938 1 96.44 672 TYR B C 1
ATOM 12571 O O . TYR B 1 672 ? -31.703 -7.207 36.094 1 96.44 672 TYR B O 1
ATOM 12579 N N . ARG B 1 673 ? -31.75 -8.547 34.312 1 95.5 673 ARG B N 1
ATOM 12580 C CA . ARG B 1 673 ? -31.141 -9.617 35.094 1 95.5 673 ARG B CA 1
ATOM 12581 C C . ARG B 1 673 ? -29.719 -9.227 35.531 1 95.5 673 ARG B C 1
ATOM 12583 O O . ARG B 1 673 ? -29.328 -9.477 36.656 1 95.5 673 ARG B O 1
ATOM 12590 N N . ALA B 1 674 ? -28.938 -8.672 34.594 1 94.69 674 ALA B N 1
ATOM 12591 C CA . ALA B 1 674 ? -27.594 -8.234 34.938 1 94.69 674 ALA B CA 1
ATOM 12592 C C . ALA B 1 674 ? -27.594 -7.277 36.125 1 94.69 674 ALA B C 1
ATOM 12594 O O . ALA B 1 674 ? -26.797 -7.418 37.031 1 94.69 674 ALA B O 1
ATOM 12595 N N . TYR B 1 675 ? -28.516 -6.359 36.125 1 95.69 675 TYR B N 1
ATOM 12596 C CA . TYR B 1 675 ? -28.641 -5.387 37.219 1 95.69 675 TYR B CA 1
ATOM 12597 C C . TYR B 1 675 ? -29.031 -6.07 38.531 1 95.69 675 TYR B C 1
ATOM 12599 O O . TYR B 1 675 ? -28.406 -5.832 39.562 1 95.69 675 TYR B O 1
ATOM 12607 N N . ILE B 1 676 ? -30.016 -6.91 38.469 1 96.06 676 ILE B N 1
ATOM 12608 C CA . ILE B 1 676 ? -30.562 -7.547 39.656 1 96.06 676 ILE B CA 1
ATOM 12609 C C . ILE B 1 676 ? -29.5 -8.445 40.312 1 96.06 676 ILE B C 1
ATOM 12611 O O . ILE B 1 676 ? -29.312 -8.422 41.531 1 96.06 676 ILE B O 1
ATOM 12615 N N . GLU B 1 677 ? -28.781 -9.078 39.469 1 94.44 677 GLU B N 1
ATOM 12616 C CA . GLU B 1 677 ? -27.766 -10.016 39.938 1 94.44 677 GLU B CA 1
ATOM 12617 C C . GLU B 1 677 ? -26.594 -9.281 40.562 1 94.44 677 GLU B C 1
ATOM 12619 O O . GLU B 1 677 ? -25.984 -9.758 41.531 1 94.44 677 GLU B O 1
ATOM 12624 N N . THR B 1 678 ? -26.203 -8.109 40.094 1 93.06 678 THR B N 1
ATOM 12625 C CA . THR B 1 678 ? -24.938 -7.477 40.5 1 93.06 678 THR B CA 1
ATOM 12626 C C . THR B 1 678 ? -25.203 -6.332 41.469 1 93.06 678 THR B C 1
ATOM 12628 O O . THR B 1 678 ? -24.344 -6.02 42.312 1 93.06 678 THR B O 1
ATOM 12631 N N . GLU B 1 679 ? -26.406 -5.711 41.406 1 94 679 GLU B N 1
ATOM 12632 C CA . GLU B 1 679 ? -26.578 -4.441 42.094 1 94 679 GLU B CA 1
ATOM 12633 C C . GLU B 1 679 ? -27.578 -4.574 43.219 1 94 679 GLU B C 1
ATOM 12635 O O . GLU B 1 679 ? -27.766 -3.643 44 1 94 679 GLU B O 1
ATOM 12640 N N . THR B 1 680 ? -28.266 -5.75 43.375 1 95.56 680 THR B N 1
ATOM 12641 C CA . THR B 1 680 ? -29.312 -5.867 44.375 1 95.56 680 THR B CA 1
ATOM 12642 C C . THR B 1 680 ? -29.172 -7.16 45.156 1 95.56 680 THR B C 1
ATOM 12644 O O . THR B 1 680 ? -28.328 -8.008 44.844 1 95.56 680 THR B O 1
ATOM 12647 N N . ASP B 1 681 ? -29.906 -7.281 46.188 1 94.88 681 ASP B N 1
ATOM 12648 C CA . ASP B 1 681 ? -29.938 -8.492 47 1 94.88 681 ASP B CA 1
ATOM 12649 C C . ASP B 1 681 ? -31.297 -9.195 46.906 1 94.88 681 ASP B C 1
ATOM 12651 O O . ASP B 1 681 ? -31.688 -9.938 47.781 1 94.88 681 ASP B O 1
ATOM 12655 N N . LEU B 1 682 ? -31.984 -8.93 45.812 1 95.31 682 LEU B N 1
ATOM 12656 C CA . LEU B 1 682 ? -33.312 -9.453 45.594 1 95.31 682 LEU B CA 1
ATOM 12657 C C . LEU B 1 682 ? -33.312 -10.977 45.625 1 95.31 682 LEU B C 1
ATOM 12659 O O . LEU B 1 682 ? -34.281 -11.586 46.125 1 95.31 682 LEU B O 1
ATOM 12663 N N . LEU B 1 683 ? -32.25 -11.523 45.219 1 93.38 683 LEU B N 1
ATOM 12664 C CA . LEU B 1 683 ? -32.219 -12.969 45.031 1 93.38 683 LEU B CA 1
ATOM 12665 C C . LEU B 1 683 ? -31.859 -13.656 46.344 1 93.38 683 LEU B C 1
ATOM 12667 O O . LEU B 1 683 ? -32 -14.875 46.469 1 93.38 683 LEU B O 1
ATOM 12671 N N . ASN B 1 684 ? -31.422 -12.906 47.406 1 92.25 684 ASN B N 1
ATOM 12672 C CA . ASN B 1 684 ? -30.891 -13.508 48.625 1 92.25 684 ASN B CA 1
ATOM 12673 C C . ASN B 1 684 ? -31.719 -13.156 49.844 1 92.25 684 ASN B C 1
ATOM 12675 O O . ASN B 1 684 ? -31.562 -13.75 50.938 1 92.25 684 ASN B O 1
ATOM 12679 N N . ARG B 1 685 ? -32.656 -12.242 49.688 1 93.62 685 ARG B N 1
ATOM 12680 C CA . ARG B 1 685 ? -33.469 -11.812 50.812 1 93.62 685 ARG B CA 1
ATOM 12681 C C . ARG B 1 685 ? -34.969 -11.977 50.5 1 93.62 685 ARG B C 1
ATOM 12683 O O . ARG B 1 685 ? -35.344 -12.055 49.344 1 93.62 685 ARG B O 1
ATOM 12690 N N . ASN B 1 686 ? -35.75 -12.031 51.594 1 93.88 686 ASN B N 1
ATOM 12691 C CA . ASN B 1 686 ? -37.188 -12.172 51.406 1 93.88 686 ASN B CA 1
ATOM 12692 C C . ASN B 1 686 ? -37.844 -10.844 51 1 93.88 686 ASN B C 1
ATOM 12694 O O . ASN B 1 686 ? -37.781 -9.867 51.75 1 93.88 686 ASN B O 1
ATOM 12698 N N . TYR B 1 687 ? -38.375 -10.859 49.844 1 95.25 687 TYR B N 1
ATOM 12699 C CA . TYR B 1 687 ? -39.031 -9.664 49.312 1 95.25 687 TYR B CA 1
ATOM 12700 C C . TYR B 1 687 ? -40.406 -10 48.75 1 95.25 687 TYR B C 1
ATOM 12702 O O . TYR B 1 687 ? -40.625 -11.117 48.281 1 95.25 687 TYR B O 1
ATOM 12710 N N . THR B 1 688 ? -41.344 -9.047 48.844 1 97.19 688 THR B N 1
ATOM 12711 C CA . THR B 1 688 ? -42.594 -9.062 48.062 1 97.19 688 THR B CA 1
ATOM 12712 C C . THR B 1 688 ? -42.469 -8.188 46.844 1 97.19 688 THR B C 1
ATOM 12714 O O . THR B 1 688 ? -42.156 -7 46.938 1 97.19 688 THR B O 1
ATOM 12717 N N . MET B 1 689 ? -42.688 -8.867 45.688 1 97.62 689 MET B N 1
ATOM 12718 C CA . MET B 1 689 ? -42.438 -8.172 44.406 1 97.62 689 MET B CA 1
ATOM 12719 C C . MET B 1 689 ? -43.688 -8.117 43.562 1 97.62 689 MET B C 1
ATOM 12721 O O . MET B 1 689 ? -44.438 -9.094 43.469 1 97.62 689 MET B O 1
ATOM 12725 N N . LEU B 1 690 ? -43.875 -6.91 43 1 97.62 690 LEU B N 1
ATOM 12726 C CA . LEU B 1 690 ? -44.938 -6.719 42 1 97.62 690 LEU B CA 1
ATOM 12727 C C . LEU B 1 690 ? -44.344 -6.535 40.594 1 97.62 690 LEU B C 1
ATOM 12729 O O . LEU B 1 690 ? -43.469 -5.676 40.406 1 97.62 690 LEU B O 1
ATOM 12733 N N . HIS B 1 691 ? -44.75 -7.375 39.688 1 97.5 691 HIS B N 1
ATOM 12734 C CA . HIS B 1 691 ? -44.312 -7.316 38.312 1 97.5 691 HIS B CA 1
ATOM 12735 C C . HIS B 1 691 ? -45.469 -7.09 37.344 1 97.5 691 HIS B C 1
ATOM 12737 O O . HIS B 1 691 ? -46.312 -7.969 37.188 1 97.5 691 HIS B O 1
ATOM 12743 N N . ILE B 1 692 ? -45.438 -5.875 36.781 1 96.62 692 ILE B N 1
ATOM 12744 C CA . ILE B 1 692 ? -46.562 -5.504 35.875 1 96.62 692 ILE B CA 1
ATOM 12745 C C . ILE B 1 692 ? -46.188 -5.879 34.438 1 96.62 692 ILE B C 1
ATOM 12747 O O . ILE B 1 692 ? -45.125 -5.527 33.938 1 96.62 692 ILE B O 1
ATOM 12751 N N . ALA B 1 693 ? -47.062 -6.578 33.719 1 93.44 693 ALA B N 1
ATOM 12752 C CA . ALA B 1 693 ? -46.875 -7.043 32.344 1 93.44 693 ALA B CA 1
ATOM 12753 C C . ALA B 1 693 ? -45.562 -7.781 32.219 1 93.44 693 ALA B C 1
ATOM 12755 O O . ALA B 1 693 ? -44.688 -7.367 31.422 1 93.44 693 ALA B O 1
ATOM 12756 N N . PRO B 1 694 ? -45.469 -8.883 32.906 1 94.5 694 PRO B N 1
ATOM 12757 C CA . PRO B 1 694 ? -44.156 -9.562 33.031 1 94.5 694 PRO B CA 1
ATOM 12758 C C . PRO B 1 694 ? -43.656 -10.125 31.703 1 94.5 694 PRO B C 1
ATOM 12760 O O . PRO B 1 694 ? -44.438 -10.703 30.938 1 94.5 694 PRO B O 1
ATOM 12763 N N . GLU B 1 695 ? -42.344 -9.914 31.438 1 92.44 695 GLU B N 1
ATOM 12764 C CA . GLU B 1 695 ? -41.656 -10.609 30.359 1 92.44 695 GLU B CA 1
ATOM 12765 C C . GLU B 1 695 ? -41.531 -12.102 30.656 1 92.44 695 GLU B C 1
ATOM 12767 O O . GLU B 1 695 ? -41.281 -12.484 31.812 1 92.44 695 GLU B O 1
ATOM 12772 N N . ALA B 1 696 ? -41.562 -12.828 29.625 1 89.5 696 ALA B N 1
ATOM 12773 C CA . ALA B 1 696 ? -41.656 -14.281 29.781 1 89.5 696 ALA B CA 1
ATOM 12774 C C . ALA B 1 696 ? -40.406 -14.82 30.516 1 89.5 696 ALA B C 1
ATOM 12776 O O . ALA B 1 696 ? -40.531 -15.562 31.484 1 89.5 696 ALA B O 1
ATOM 12777 N N . LYS B 1 697 ? -39.219 -14.461 30.094 1 93.88 697 LYS B N 1
ATOM 12778 C CA . LYS B 1 697 ? -38 -15.031 30.641 1 93.88 697 LYS B CA 1
ATOM 12779 C C . LYS B 1 697 ? -37.75 -14.523 32.062 1 93.88 697 LYS B C 1
ATOM 12781 O O . LYS B 1 697 ? -37.281 -15.273 32.906 1 93.88 697 LYS B O 1
ATOM 12786 N N . LEU B 1 698 ? -38.125 -13.375 32.312 1 94.56 698 LEU B N 1
ATOM 12787 C CA . LEU B 1 698 ? -37.969 -12.797 33.625 1 94.56 698 LEU B CA 1
ATOM 12788 C C . LEU B 1 698 ? -38.906 -13.453 34.656 1 94.56 698 LEU B C 1
ATOM 12790 O O . LEU B 1 698 ? -38.5 -13.75 35.781 1 94.56 698 LEU B O 1
ATOM 12794 N N . ARG B 1 699 ? -40.094 -13.594 34.156 1 94.81 699 ARG B N 1
ATOM 12795 C CA . ARG B 1 699 ? -41.062 -14.242 35.031 1 94.81 699 ARG B CA 1
ATOM 12796 C C . ARG B 1 699 ? -40.625 -15.648 35.406 1 94.81 699 ARG B C 1
ATOM 12798 O O . ARG B 1 699 ? -40.656 -16 36.594 1 94.81 699 ARG B O 1
ATOM 12805 N N . ASP B 1 700 ? -40.156 -16.328 34.375 1 94.44 700 ASP B N 1
ATOM 12806 C CA . ASP B 1 700 ? -39.688 -17.688 34.625 1 94.44 700 ASP B CA 1
ATOM 12807 C C . ASP B 1 700 ? -38.5 -17.672 35.625 1 94.44 700 ASP B C 1
ATOM 12809 O O . ASP B 1 700 ? -38.438 -18.516 36.531 1 94.44 700 ASP B O 1
ATOM 12813 N N . TRP B 1 701 ? -37.656 -16.734 35.438 1 95.5 701 TRP B N 1
ATOM 12814 C CA . TRP B 1 701 ? -36.469 -16.609 36.25 1 95.5 701 TRP B CA 1
ATOM 12815 C C . TRP B 1 701 ? -36.812 -16.266 37.688 1 95.5 701 TRP B C 1
ATOM 12817 O O . TRP B 1 701 ? -36.281 -16.859 38.625 1 95.5 701 TRP B O 1
ATOM 12827 N N . PHE B 1 702 ? -37.781 -15.438 38 1 95.44 702 PHE B N 1
ATOM 12828 C CA . PHE B 1 702 ? -38.188 -15.055 39.344 1 95.44 702 PHE B CA 1
ATOM 12829 C C . PHE B 1 702 ? -38.875 -16.219 40.062 1 95.44 702 PHE B C 1
ATOM 12831 O O . PHE B 1 702 ? -38.719 -16.375 41.281 1 95.44 702 PHE B O 1
ATOM 12838 N N . ASN B 1 703 ? -39.594 -16.969 39.281 1 94 703 ASN B N 1
ATOM 12839 C CA . ASN B 1 703 ? -40.344 -18.078 39.875 1 94 703 ASN B CA 1
ATOM 12840 C C . ASN B 1 703 ? -39.406 -19.156 40.406 1 94 703 ASN B C 1
ATOM 12842 O O . ASN B 1 703 ? -39.812 -20.016 41.188 1 94 703 ASN B O 1
ATOM 12846 N N . GLU B 1 704 ? -38.156 -19.062 40.031 1 93.31 704 GLU B N 1
ATOM 12847 C CA . GLU B 1 704 ? -37.156 -20.031 40.5 1 93.31 704 GLU B CA 1
ATOM 12848 C C . GLU B 1 704 ? -36.719 -19.719 41.938 1 93.31 704 GLU B C 1
ATOM 12850 O O . GLU B 1 704 ? -36.125 -20.562 42.594 1 93.31 704 GLU B O 1
ATOM 12855 N N . TYR B 1 705 ? -37.031 -18.609 42.375 1 94.81 705 TYR B N 1
ATOM 12856 C CA . TYR B 1 705 ? -36.531 -18.172 43.688 1 94.81 705 TYR B CA 1
ATOM 12857 C C . TYR B 1 705 ? -37.656 -18.188 44.719 1 94.81 705 TYR B C 1
ATOM 12859 O O . TYR B 1 705 ? -38.594 -17.391 44.656 1 94.81 705 TYR B O 1
ATOM 12867 N N . LYS B 1 706 ? -37.531 -18.953 45.75 1 93.19 706 LYS B N 1
ATOM 12868 C CA . LYS B 1 706 ? -38.562 -19.156 46.75 1 93.19 706 LYS B CA 1
ATOM 12869 C C . LYS B 1 706 ? -38.625 -18 47.75 1 93.19 706 LYS B C 1
ATOM 12871 O O . LYS B 1 706 ? -39.625 -17.781 48.406 1 93.19 706 LYS B O 1
ATOM 12876 N N . ASN B 1 707 ? -37.531 -17.281 47.875 1 94.94 707 ASN B N 1
ATOM 12877 C CA . ASN B 1 707 ? -37.469 -16.172 48.812 1 94.94 707 ASN B CA 1
ATOM 12878 C C . ASN B 1 707 ? -38.281 -14.977 48.312 1 94.94 707 ASN B C 1
ATOM 12880 O O . ASN B 1 707 ? -38.562 -14.047 49.094 1 94.94 707 ASN B O 1
ATOM 12884 N N . ILE B 1 708 ? -38.719 -15.008 47.062 1 96.19 708 ILE B N 1
ATOM 12885 C CA . ILE B 1 708 ? -39.469 -13.906 46.469 1 96.19 708 ILE B CA 1
ATOM 12886 C C . ILE B 1 708 ? -40.969 -14.25 46.469 1 96.19 708 ILE B C 1
ATOM 12888 O O . ILE B 1 708 ? -41.375 -15.219 45.812 1 96.19 708 ILE B O 1
ATOM 12892 N N . THR B 1 709 ? -41.719 -13.484 47.281 1 96.75 709 THR B N 1
ATOM 12893 C CA . THR B 1 709 ? -43.188 -13.523 47.062 1 96.75 709 THR B CA 1
ATOM 12894 C C . THR B 1 709 ? -43.562 -12.75 45.781 1 96.75 709 THR B C 1
ATOM 12896 O O . THR B 1 709 ? -43.656 -11.523 45.812 1 96.75 709 THR B O 1
ATOM 12899 N N . TYR B 1 710 ? -43.75 -13.477 44.75 1 96.38 710 TYR B N 1
ATOM 12900 C CA . TYR B 1 710 ? -43.875 -12.906 43.406 1 96.38 710 TYR B CA 1
ATOM 12901 C C . TYR B 1 710 ? -45.312 -12.75 43 1 96.38 710 TYR B C 1
ATOM 12903 O O . TYR B 1 710 ? -46.062 -13.742 42.906 1 96.38 710 TYR B O 1
ATOM 12911 N N . VAL B 1 711 ? -45.719 -11.516 42.812 1 96 711 VAL B N 1
ATOM 12912 C CA . VAL B 1 711 ? -47.031 -11.18 42.281 1 96 711 VAL B CA 1
ATOM 12913 C C . VAL B 1 711 ? -46.875 -10.531 40.906 1 96 711 VAL B C 1
ATOM 12915 O O . VAL B 1 711 ? -46.125 -9.578 40.75 1 96 711 VAL B O 1
ATOM 12918 N N . CYS B 1 712 ? -47.531 -11.172 39.938 1 95.5 712 CYS B N 1
ATOM 12919 C CA . CYS B 1 712 ? -47.5 -10.547 38.625 1 95.5 712 CYS B CA 1
ATOM 12920 C C . CYS B 1 712 ? -48.906 -10.281 38.125 1 95.5 712 CYS B C 1
ATOM 12922 O O . CYS B 1 712 ? -49.844 -10.945 38.531 1 95.5 712 CYS B O 1
ATOM 12924 N N . GLY B 1 713 ? -49.031 -9.219 37.312 1 94.25 713 GLY B N 1
ATOM 12925 C CA . GLY B 1 713 ? -50.344 -8.867 36.812 1 94.25 713 GLY B CA 1
ATOM 12926 C C . GLY B 1 713 ? -50.312 -8.156 35.469 1 94.25 713 GLY B C 1
ATOM 12927 O O . GLY B 1 713 ? -49.25 -7.707 35.031 1 94.25 713 GLY B O 1
ATOM 12928 N N . ASP B 1 714 ? -51.406 -8.164 34.781 1 93.44 714 ASP B N 1
ATOM 12929 C CA . ASP B 1 714 ? -51.625 -7.52 33.5 1 93.44 714 ASP B CA 1
ATOM 12930 C C . ASP B 1 714 ? -53.094 -7.031 33.375 1 93.44 714 ASP B C 1
ATOM 12932 O O . ASP B 1 714 ? -53.969 -7.504 34.094 1 93.44 714 ASP B O 1
ATOM 12936 N N . LEU B 1 715 ? -53.156 -6.004 32.531 1 90.69 715 LEU B N 1
ATOM 12937 C CA . LEU B 1 715 ? -54.531 -5.555 32.25 1 90.69 715 LEU B CA 1
ATOM 12938 C C . LEU B 1 715 ? -55.375 -6.691 31.703 1 90.69 715 LEU B C 1
ATOM 12940 O O . LEU B 1 715 ? -56.562 -6.828 32.031 1 90.69 715 LEU B O 1
ATOM 12944 N N . GLU B 1 716 ? -54.719 -7.504 30.828 1 89.38 716 GLU B N 1
ATOM 12945 C CA . GLU B 1 716 ? -55.312 -8.719 30.266 1 89.38 716 GLU B CA 1
ATOM 12946 C C . GLU B 1 716 ? -54.438 -9.938 30.594 1 89.38 716 GLU B C 1
ATOM 12948 O O . GLU B 1 716 ? -53.562 -10.312 29.812 1 89.38 716 GLU B O 1
ATOM 12953 N N . PRO B 1 717 ? -54.781 -10.625 31.672 1 89.5 717 PRO B N 1
ATOM 12954 C CA . PRO B 1 717 ? -53.969 -11.758 32.094 1 89.5 717 PRO B CA 1
ATOM 12955 C C . PRO B 1 717 ? -53.875 -12.852 31.016 1 89.5 717 PRO B C 1
ATOM 12957 O O . PRO B 1 717 ? -54.906 -13.195 30.406 1 89.5 717 PRO B O 1
ATOM 12960 N N . LYS B 1 718 ? -52.719 -13.375 30.703 1 82.19 718 LYS B N 1
ATOM 12961 C CA . LYS B 1 718 ? -52.469 -14.375 29.672 1 82.19 718 LYS B CA 1
ATOM 12962 C C . LYS B 1 718 ? -52.656 -15.781 30.219 1 82.19 718 LYS B C 1
ATOM 12964 O O . LYS B 1 718 ? -52.844 -16.734 29.453 1 82.19 718 LYS B O 1
ATOM 12969 N N . ASP B 1 719 ? -52.531 -15.898 31.625 1 85.62 719 ASP B N 1
ATOM 12970 C CA . ASP B 1 719 ? -52.719 -17.188 32.281 1 85.62 719 ASP B CA 1
ATOM 12971 C C . ASP B 1 719 ? -53.281 -17 33.688 1 85.62 719 ASP B C 1
ATOM 12973 O O . ASP B 1 719 ? -53.344 -15.883 34.188 1 85.62 719 ASP B O 1
ATOM 12977 N N . PRO B 1 720 ? -53.688 -18.078 34.281 1 85.5 720 PRO B N 1
ATOM 12978 C CA . PRO B 1 720 ? -54.406 -17.984 35.562 1 85.5 720 PRO B CA 1
ATOM 12979 C C . PRO B 1 720 ? -53.5 -17.5 36.688 1 85.5 720 PRO B C 1
ATOM 12981 O O . PRO B 1 720 ? -54 -17.031 37.719 1 85.5 720 PRO B O 1
ATOM 12984 N N . LEU B 1 721 ? -52.25 -17.625 36.562 1 87.06 721 LEU B N 1
ATOM 12985 C CA . LEU B 1 721 ? -51.344 -17.219 37.625 1 87.06 721 LEU B CA 1
ATOM 12986 C C . LEU B 1 721 ? -51.094 -15.711 37.594 1 87.06 721 LEU B C 1
ATOM 12988 O O . LEU B 1 721 ? -50.562 -15.141 38.531 1 87.06 721 LEU B O 1
ATOM 12992 N N . MET B 1 722 ? -51.562 -15.055 36.625 1 91.19 722 MET B N 1
ATOM 12993 C CA . MET B 1 722 ? -51.438 -13.609 36.438 1 91.19 722 MET B CA 1
ATOM 12994 C C . MET B 1 722 ? -52.688 -12.891 36.938 1 91.19 722 MET B C 1
ATOM 12996 O O . MET B 1 722 ? -53.812 -13.234 36.531 1 91.19 722 MET B O 1
ATOM 13000 N N . LYS B 1 723 ? -52.5 -11.914 37.75 1 93.75 723 LYS B N 1
ATOM 13001 C CA . LYS B 1 723 ? -53.625 -11.148 38.312 1 93.75 723 LYS B CA 1
ATOM 13002 C C . LYS B 1 723 ? -54.062 -10.039 37.344 1 93.75 723 LYS B C 1
ATOM 13004 O O . LYS B 1 723 ? -53.219 -9.539 36.562 1 93.75 723 LYS B O 1
ATOM 13009 N N . GLU B 1 724 ? -55.312 -9.805 37.375 1 93.5 724 GLU B N 1
ATOM 13010 C CA . GLU B 1 724 ? -55.781 -8.633 36.625 1 93.5 724 GLU B CA 1
ATOM 13011 C C . GLU B 1 724 ? -55.469 -7.344 37.375 1 93.5 724 GLU B C 1
ATOM 13013 O O . GLU B 1 724 ? -56.031 -7.082 38.438 1 93.5 724 GLU B O 1
ATOM 13018 N N . ILE B 1 725 ? -54.562 -6.602 36.812 1 94.31 725 ILE B N 1
ATOM 13019 C CA . ILE B 1 725 ? -54.094 -5.383 37.469 1 94.31 725 ILE B CA 1
ATOM 13020 C C . ILE B 1 725 ? -54.156 -4.211 36.469 1 94.31 725 ILE B C 1
ATOM 13022 O O . ILE B 1 725 ? -53.531 -4.258 35.406 1 94.31 725 ILE B O 1
ATOM 13026 N N . ASP B 1 726 ? -54.969 -3.225 36.781 1 94.81 726 ASP B N 1
ATOM 13027 C CA . ASP B 1 726 ? -54.938 -1.922 36.125 1 94.81 726 ASP B CA 1
ATOM 13028 C C . ASP B 1 726 ? -54 -0.97 36.844 1 94.81 726 ASP B C 1
ATOM 13030 O O . ASP B 1 726 ? -54.25 -0.557 38 1 94.81 726 ASP B O 1
ATOM 13034 N N . VAL B 1 727 ? -52.969 -0.566 36.188 1 96.06 727 VAL B N 1
ATOM 13035 C CA . VAL B 1 727 ? -51.875 0.169 36.812 1 96.06 727 VAL B CA 1
ATOM 13036 C C . VAL B 1 727 ? -52.344 1.542 37.281 1 96.06 727 VAL B C 1
ATOM 13038 O O . VAL B 1 727 ? -51.75 2.174 38.125 1 96.06 727 VAL B O 1
ATOM 13041 N N . THR B 1 728 ? -53.531 2.029 36.719 1 96.06 728 THR B N 1
ATOM 13042 C CA . THR B 1 728 ? -54.094 3.314 37.156 1 96.06 728 THR B CA 1
ATOM 13043 C C . THR B 1 728 ? -54.938 3.152 38.375 1 96.06 728 THR B C 1
ATOM 13045 O O . THR B 1 728 ? -55.375 4.145 39 1 96.06 728 THR B O 1
ATOM 13048 N N . ARG B 1 729 ? -55.281 1.918 38.688 1 94.75 729 ARG B N 1
ATOM 13049 C CA . ARG B 1 729 ? -56.062 1.609 39.844 1 94.75 729 ARG B CA 1
ATOM 13050 C C . ARG B 1 729 ? -55.656 0.269 40.469 1 94.75 729 ARG B C 1
ATOM 13052 O O . ARG B 1 729 ? -56.406 -0.704 40.406 1 94.75 729 ARG B O 1
ATOM 13059 N N . ILE B 1 730 ? -54.562 0.202 41.062 1 95.31 730 ILE B N 1
ATOM 13060 C CA . ILE B 1 730 ? -54.031 -1.03 41.656 1 95.31 730 ILE B CA 1
ATOM 13061 C C . ILE B 1 730 ? -54.781 -1.362 42.938 1 95.31 730 ILE B C 1
ATOM 13063 O O . ILE B 1 730 ? -54.906 -0.528 43.844 1 95.31 730 ILE B O 1
ATOM 13067 N N . THR B 1 731 ? -55.25 -2.5 43.125 1 93 731 THR B N 1
ATOM 13068 C CA . THR B 1 731 ? -56.188 -2.871 44.188 1 93 731 THR B CA 1
ATOM 13069 C C . THR B 1 731 ? -55.438 -3.191 45.469 1 93 731 THR B C 1
ATOM 13071 O O . THR B 1 731 ? -56.062 -3.371 46.531 1 93 731 THR B O 1
ATOM 13074 N N . TYR B 1 732 ? -54.188 -3.215 45.438 1 95.75 732 TYR B N 1
ATOM 13075 C CA . TYR B 1 732 ? -53.406 -3.514 46.625 1 95.75 732 TYR B CA 1
ATOM 13076 C C . TYR B 1 732 ? -53.25 -2.277 47.5 1 95.75 732 TYR B C 1
ATOM 13078 O O . TYR B 1 732 ? -53.281 -1.149 47 1 95.75 732 TYR B O 1
ATOM 13086 N N . ASP B 1 733 ? -53.094 -2.494 48.75 1 96.12 733 ASP B N 1
ATOM 13087 C CA . ASP B 1 733 ? -52.969 -1.408 49.719 1 96.12 733 ASP B CA 1
ATOM 13088 C C . ASP B 1 733 ? -51.625 -0.688 49.562 1 96.12 733 ASP B C 1
ATOM 13090 O O . ASP B 1 733 ? -50.688 -1.215 48.938 1 96.12 733 ASP B O 1
ATOM 13094 N N . SER B 1 734 ? -51.594 0.512 50.188 1 96.81 734 SER B N 1
ATOM 13095 C CA . SER B 1 734 ? -50.344 1.274 50.188 1 96.81 734 SER B CA 1
ATOM 13096 C C . SER B 1 734 ? -49.25 0.505 50.906 1 96.81 734 SER B C 1
ATOM 13098 O O . SER B 1 734 ? -49.5 -0.212 51.875 1 96.81 734 SER B O 1
ATOM 13100 N N . ASN B 1 735 ? -48.062 0.572 50.438 1 97.5 735 ASN B N 1
ATOM 13101 C CA . ASN B 1 735 ? -46.875 0.004 51.094 1 97.5 735 ASN B CA 1
ATOM 13102 C C . ASN B 1 735 ? -46.969 -1.516 51.188 1 97.5 735 ASN B C 1
ATOM 13104 O O . ASN B 1 735 ? -46.719 -2.086 52.25 1 97.5 735 ASN B O 1
ATOM 13108 N N . THR B 1 736 ? -47.344 -2.105 50.094 1 97.75 736 THR B N 1
ATOM 13109 C CA . THR B 1 736 ? -47.531 -3.553 50.062 1 97.75 736 THR B CA 1
ATOM 13110 C C . THR B 1 736 ? -46.281 -4.242 49.562 1 97.75 736 THR B C 1
ATOM 13112 O O . THR B 1 736 ? -45.875 -5.285 50.062 1 97.75 736 THR B O 1
ATOM 13115 N N . PHE B 1 737 ? -45.625 -3.674 48.594 1 98.06 737 PHE B N 1
ATOM 13116 C CA . PHE B 1 737 ? -44.562 -4.375 47.875 1 98.06 737 PHE B CA 1
ATOM 13117 C C . PHE B 1 737 ? -43.188 -3.773 48.219 1 98.06 737 PHE B C 1
ATOM 13119 O O . PHE B 1 737 ? -43.062 -2.553 48.344 1 98.06 737 PHE B O 1
ATOM 13126 N N . ASP B 1 738 ? -42.156 -4.637 48.312 1 97.81 738 ASP B N 1
ATOM 13127 C CA . ASP B 1 738 ? -40.781 -4.203 48.531 1 97.81 738 ASP B CA 1
ATOM 13128 C C . ASP B 1 738 ? -40.125 -3.777 47.219 1 97.81 738 ASP B C 1
ATOM 13130 O O . ASP B 1 738 ? -39.219 -2.924 47.188 1 97.81 738 ASP B O 1
ATOM 13134 N N . VAL B 1 739 ? -40.5 -4.445 46.156 1 98.12 739 VAL B N 1
ATOM 13135 C CA . VAL B 1 739 ? -39.906 -4.238 44.844 1 98.12 739 VAL B CA 1
ATOM 13136 C C . VAL B 1 739 ? -41 -4.188 43.781 1 98.12 739 VAL B C 1
ATOM 13138 O O . VAL B 1 739 ? -41.969 -4.945 43.844 1 98.12 739 VAL B O 1
ATOM 13141 N N . ILE B 1 740 ? -40.844 -3.258 42.844 1 98.06 740 ILE B N 1
ATOM 13142 C CA . ILE B 1 740 ? -41.781 -3.186 41.719 1 98.06 740 ILE B CA 1
ATOM 13143 C C . ILE B 1 740 ? -41.031 -3.193 40.406 1 98.06 740 ILE B C 1
ATOM 13145 O O . ILE B 1 740 ? -39.969 -2.576 40.281 1 98.06 740 ILE B O 1
ATOM 13149 N N . LEU B 1 741 ? -41.5 -3.928 39.438 1 97.69 741 LEU B N 1
ATOM 13150 C CA . LEU B 1 741 ? -41 -3.924 38.062 1 97.69 741 LEU B CA 1
ATOM 13151 C C . LEU B 1 741 ? -42.125 -3.631 37.094 1 97.69 741 LEU B C 1
ATOM 13153 O O . LEU B 1 741 ? -43.125 -4.34 37.094 1 97.69 741 LEU B O 1
ATOM 13157 N N . CYS B 1 742 ? -42.062 -2.557 36.406 1 97.38 742 CYS B N 1
ATOM 13158 C CA . CYS B 1 742 ? -43.031 -2.119 35.406 1 97.38 742 CYS B CA 1
ATOM 13159 C C . CYS B 1 742 ? -42.312 -1.66 34.156 1 97.38 742 CYS B C 1
ATOM 13161 O O . CYS B 1 742 ? -41.844 -0.527 34.062 1 97.38 742 CYS B O 1
ATOM 13163 N N . SER B 1 743 ? -42.281 -2.518 33.219 1 94.69 743 SER B N 1
ATOM 13164 C CA . SER B 1 743 ? -41.469 -2.248 32 1 94.69 743 SER B CA 1
ATOM 13165 C C . SER B 1 743 ? -42.344 -2.242 30.766 1 94.69 743 SER B C 1
ATOM 13167 O O . SER B 1 743 ? -43.094 -3.197 30.516 1 94.69 743 SER B O 1
ATOM 13169 N N . HIS B 1 744 ? -42.25 -1.124 30 1 93.81 744 HIS B N 1
ATOM 13170 C CA . HIS B 1 744 ? -42.938 -0.979 28.703 1 93.81 744 HIS B CA 1
ATOM 13171 C C . HIS B 1 744 ? -44.438 -1.094 28.859 1 93.81 744 HIS B C 1
ATOM 13173 O O . HIS B 1 744 ? -45.094 -1.85 28.125 1 93.81 744 HIS B O 1
ATOM 13179 N N . VAL B 1 745 ? -44.938 -0.385 29.75 1 95.56 745 VAL B N 1
ATOM 13180 C CA . VAL B 1 745 ? -46.375 -0.341 30.031 1 95.56 745 VAL B CA 1
ATOM 13181 C C . VAL B 1 745 ? -46.875 1.101 29.953 1 95.56 745 VAL B C 1
ATOM 13183 O O . VAL B 1 745 ? -47.844 1.393 29.266 1 95.56 745 VAL B O 1
ATOM 13186 N N . LEU B 1 746 ? -46.188 2.008 30.5 1 96.31 746 LEU B N 1
ATOM 13187 C CA . LEU B 1 746 ? -46.625 3.373 30.734 1 96.31 746 LEU B CA 1
ATOM 13188 C C . LEU B 1 746 ? -46.812 4.125 29.422 1 96.31 746 LEU B C 1
ATOM 13190 O O . LEU B 1 746 ? -47.562 5.094 29.359 1 96.31 746 LEU B O 1
ATOM 13194 N N . GLU B 1 747 ? -46.125 3.705 28.344 1 95 747 GLU B N 1
ATOM 13195 C CA . GLU B 1 747 ? -46.25 4.336 27.031 1 95 747 GLU B CA 1
ATOM 13196 C C . GLU B 1 747 ? -47.625 4.035 26.422 1 95 747 GLU B C 1
ATOM 13198 O O . GLU B 1 747 ? -48.031 4.691 25.469 1 95 747 GLU B O 1
ATOM 13203 N N . HIS B 1 748 ? -48.344 3.041 27.047 1 94.06 748 HIS B N 1
ATOM 13204 C CA . HIS B 1 748 ? -49.688 2.658 26.578 1 94.06 748 HIS B CA 1
ATOM 13205 C C . HIS B 1 748 ? -50.781 3.289 27.422 1 94.06 748 HIS B C 1
ATOM 13207 O O . HIS B 1 748 ? -51.969 3.213 27.078 1 94.06 748 HIS B O 1
ATOM 13213 N N . VAL B 1 749 ? -50.438 3.904 28.531 1 94.81 749 VAL B N 1
ATOM 13214 C CA . VAL B 1 749 ? -51.375 4.359 29.531 1 94.81 749 VAL B CA 1
ATOM 13215 C C . VAL B 1 749 ? -51.656 5.848 29.328 1 94.81 749 VAL B C 1
ATOM 13217 O O . VAL B 1 749 ? -50.781 6.684 29.484 1 94.81 749 VAL B O 1
ATOM 13220 N N . PRO B 1 750 ? -52.875 6.207 29.016 1 92.62 750 PRO B N 1
ATOM 13221 C CA . PRO B 1 750 ? -53.188 7.621 28.797 1 92.62 750 PRO B CA 1
ATOM 13222 C C . PRO B 1 750 ? -52.875 8.477 30.031 1 92.62 750 PRO B C 1
ATOM 13224 O O . PRO B 1 750 ? -52.219 9.523 29.922 1 92.62 750 PRO B O 1
ATOM 13227 N N . ASP B 1 751 ? -53.281 8.008 31.188 1 94 751 ASP B N 1
ATOM 13228 C CA . ASP B 1 751 ? -52.969 8.742 32.406 1 94 751 ASP B CA 1
ATOM 13229 C C . ASP B 1 751 ? -51.781 8.141 33.156 1 94 751 ASP B C 1
ATOM 13231 O O . ASP B 1 751 ? -51.938 7.504 34.188 1 94 751 ASP B O 1
ATOM 13235 N N . ASP B 1 752 ? -50.656 8.43 32.656 1 95.88 752 ASP B N 1
ATOM 13236 C CA . ASP B 1 752 ? -49.438 7.824 33.219 1 95.88 752 ASP B CA 1
ATOM 13237 C C . ASP B 1 752 ? -49.094 8.438 34.562 1 95.88 752 ASP B C 1
ATOM 13239 O O . ASP B 1 752 ? -48.5 7.781 35.406 1 95.88 752 ASP B O 1
ATOM 13243 N N . ASP B 1 753 ? -49.531 9.633 34.781 1 95.88 753 ASP B N 1
ATOM 13244 C CA . ASP B 1 753 ? -49.312 10.266 36.094 1 95.88 753 ASP B CA 1
ATOM 13245 C C . ASP B 1 753 ? -50 9.484 37.188 1 95.88 753 ASP B C 1
ATOM 13247 O O . ASP B 1 753 ? -49.406 9.219 38.25 1 95.88 753 ASP B O 1
ATOM 13251 N N . LYS B 1 754 ? -51.25 9.188 36.969 1 96.75 754 LYS B N 1
ATOM 13252 C CA . LYS B 1 754 ? -52 8.406 37.938 1 96.75 754 LYS B CA 1
ATOM 13253 C C . LYS B 1 754 ? -51.375 7.027 38.125 1 96.75 754 LYS B C 1
ATOM 13255 O O . LYS B 1 754 ? -51.312 6.539 39.281 1 96.75 754 LYS B O 1
ATOM 13260 N N . ALA B 1 755 ? -51 6.453 37.031 1 97.75 755 ALA B N 1
ATOM 13261 C CA . ALA B 1 755 ? -50.375 5.141 37.125 1 97.75 755 ALA B CA 1
ATOM 13262 C C . ALA B 1 755 ? -49.125 5.191 37.969 1 97.75 755 ALA B C 1
ATOM 13264 O O . ALA B 1 755 ? -48.906 4.332 38.844 1 97.75 755 ALA B O 1
ATOM 13265 N N . MET B 1 756 ? -48.25 6.195 37.812 1 98.12 756 MET B N 1
ATOM 13266 C CA . MET B 1 756 ? -47 6.34 38.531 1 98.12 756 MET B CA 1
ATOM 13267 C C . MET B 1 756 ? -47.25 6.59 40.031 1 98.12 756 MET B C 1
ATOM 13269 O O . MET B 1 756 ? -46.562 6.066 40.875 1 98.12 756 MET B O 1
ATOM 13273 N N . ARG B 1 757 ? -48.312 7.27 40.281 1 97.62 757 ARG B N 1
ATOM 13274 C CA . ARG B 1 757 ? -48.688 7.52 41.688 1 97.62 757 ARG B CA 1
ATOM 13275 C C . ARG B 1 757 ? -49.156 6.234 42.344 1 97.62 757 ARG B C 1
ATOM 13277 O O . ARG B 1 757 ? -48.875 6.012 43.531 1 97.62 757 ARG B O 1
ATOM 13284 N N . GLU B 1 758 ? -49.906 5.449 41.562 1 97.88 758 GLU B N 1
ATOM 13285 C CA . GLU B 1 758 ? -50.344 4.16 42.062 1 97.88 758 GLU B CA 1
ATOM 13286 C C . GLU B 1 758 ? -49.156 3.244 42.375 1 97.88 758 GLU B C 1
ATOM 13288 O O . GLU B 1 758 ? -49.156 2.557 43.375 1 97.88 758 GLU B O 1
ATOM 13293 N N . LEU B 1 759 ? -48.219 3.256 41.469 1 98.12 759 LEU B N 1
ATOM 13294 C CA . LEU B 1 759 ? -47 2.453 41.656 1 98.12 759 LEU B CA 1
ATOM 13295 C C . LEU B 1 759 ? -46.25 2.92 42.906 1 98.12 759 LEU B C 1
ATOM 13297 O O . LEU B 1 759 ? -45.75 2.102 43.656 1 98.12 759 LEU B O 1
ATOM 13301 N N . TYR B 1 760 ? -46.188 4.25 43.062 1 98.25 760 TYR B N 1
ATOM 13302 C CA . TYR B 1 760 ? -45.531 4.809 44.25 1 98.25 760 TYR B CA 1
ATOM 13303 C C . TYR B 1 760 ? -46.281 4.41 45.531 1 98.25 760 TYR B C 1
ATOM 13305 O O . TYR B 1 760 ? -45.656 4.043 46.531 1 98.25 760 TYR B O 1
ATOM 13313 N N . ARG B 1 761 ? -47.594 4.434 45.438 1 98 761 ARG B N 1
ATOM 13314 C CA . ARG B 1 761 ? -48.469 4.152 46.562 1 98 761 ARG B CA 1
ATOM 13315 C C . ARG B 1 761 ? -48.219 2.732 47.094 1 98 761 ARG B C 1
ATOM 13317 O O . ARG B 1 761 ? -48.094 2.514 48.281 1 98 761 ARG B O 1
ATOM 13324 N N . VAL B 1 762 ? -48.125 1.809 46.188 1 97.94 762 VAL B N 1
ATOM 13325 C CA . VAL B 1 762 ? -48.094 0.408 46.594 1 97.94 762 VAL B CA 1
ATOM 13326 C C . VAL B 1 762 ? -46.688 0.006 47 1 97.94 762 VAL B C 1
ATOM 13328 O O . VAL B 1 762 ? -46.469 -1.045 47.594 1 97.94 762 VAL B O 1
ATOM 13331 N N . LEU B 1 763 ? -45.656 0.785 46.625 1 98.19 763 LEU B N 1
ATOM 13332 C CA . LEU B 1 763 ? -44.281 0.526 47 1 98.19 763 LEU B CA 1
ATOM 13333 C C . LEU B 1 763 ? -44.031 0.879 48.469 1 98.19 763 LEU B C 1
ATOM 13335 O O . LEU B 1 763 ? -44.5 1.927 48.938 1 98.19 763 LEU B O 1
ATOM 13339 N N . LYS B 1 764 ? -43.312 0.103 49.219 1 97.81 764 LYS B N 1
ATOM 13340 C CA . LYS B 1 764 ? -43 0.347 50.625 1 97.81 764 LYS B CA 1
ATOM 13341 C C . LYS B 1 764 ? -41.938 1.452 50.781 1 97.81 764 LYS B C 1
ATOM 13343 O O . LYS B 1 764 ? -41.156 1.68 49.875 1 97.81 764 LYS B O 1
ATOM 13348 N N . PRO B 1 765 ? -42.031 2.1 51.938 1 96.25 765 PRO B N 1
ATOM 13349 C CA . PRO B 1 765 ? -40.875 2.982 52.219 1 96.25 765 PRO B CA 1
ATOM 13350 C C . PRO B 1 765 ? -39.531 2.246 52.219 1 96.25 765 PRO B C 1
ATOM 13352 O O . PRO B 1 765 ? -39.438 1.147 52.75 1 96.25 765 PRO B O 1
ATOM 13355 N N . ASN B 1 766 ? -38.562 2.76 51.5 1 94.94 766 ASN B N 1
ATOM 13356 C CA . ASN B 1 766 ? -37.25 2.188 51.312 1 94.94 766 ASN B CA 1
ATOM 13357 C C . ASN B 1 766 ? -37.281 1.084 50.25 1 94.94 766 ASN B C 1
ATOM 13359 O O . ASN B 1 766 ? -36.281 0.364 50.062 1 94.94 766 ASN B O 1
ATOM 13363 N N . GLY B 1 767 ? -38.438 0.885 49.625 1 97.5 767 GLY B N 1
ATOM 13364 C CA . GLY B 1 767 ? -38.5 -0.027 48.5 1 97.5 767 GLY B CA 1
ATOM 13365 C C . GLY B 1 767 ? -37.906 0.535 47.219 1 97.5 767 GLY B C 1
ATOM 13366 O O . GLY B 1 767 ? -37.531 1.714 47.188 1 97.5 767 GLY B O 1
ATOM 13367 N N . TRP B 1 768 ? -37.656 -0.348 46.25 1 97.69 768 TRP B N 1
ATOM 13368 C CA . TRP B 1 768 ? -37.094 0.08 45 1 97.69 768 TRP B CA 1
ATOM 13369 C C . TRP B 1 768 ? -37.781 -0.613 43.812 1 97.69 768 TRP B C 1
ATOM 13371 O O . TRP B 1 768 ? -38.625 -1.492 44.031 1 97.69 768 TRP B O 1
ATOM 13381 N N . GLY B 1 769 ? -37.5 -0.138 42.688 1 97.69 769 GLY B N 1
ATOM 13382 C CA . GLY B 1 769 ? -38.125 -0.747 41.5 1 97.69 769 GLY B CA 1
ATOM 13383 C C . GLY B 1 769 ? -37.469 -0.312 40.219 1 97.69 769 GLY B C 1
ATOM 13384 O O . GLY B 1 769 ? -36.562 0.529 40.219 1 97.69 769 GLY B O 1
ATOM 13385 N N . ILE B 1 770 ? -37.812 -1.028 39.156 1 97.69 770 ILE B N 1
ATOM 13386 C CA . ILE B 1 770 ? -37.438 -0.678 37.781 1 97.69 770 ILE B CA 1
ATOM 13387 C C . ILE B 1 770 ? -38.656 -0.259 37 1 97.69 770 ILE B C 1
ATOM 13389 O O . ILE B 1 770 ? -39.594 -1.05 36.844 1 97.69 770 ILE B O 1
ATOM 13393 N N . ILE B 1 771 ? -38.719 0.946 36.625 1 97.5 771 ILE B N 1
ATOM 13394 C CA . ILE B 1 771 ? -39.75 1.427 35.719 1 97.5 771 ILE B CA 1
ATOM 13395 C C . ILE B 1 771 ? -39.156 1.86 34.406 1 97.5 771 ILE B C 1
ATOM 13397 O O . ILE B 1 771 ? -38.375 2.828 34.344 1 97.5 771 ILE B O 1
ATOM 13401 N N . GLN B 1 772 ? -39.406 1.127 33.406 1 95.5 772 GLN B N 1
ATOM 13402 C CA . GLN B 1 772 ? -38.75 1.318 32.125 1 95.5 772 GLN B CA 1
ATOM 13403 C C . GLN B 1 772 ? -39.781 1.627 31.016 1 95.5 772 GLN B C 1
ATOM 13405 O O . GLN B 1 772 ? -40.875 1.078 31.016 1 95.5 772 GLN B O 1
ATOM 13410 N N . VAL B 1 773 ? -39.469 2.568 30.125 1 95.5 773 VAL B N 1
ATOM 13411 C CA . VAL B 1 773 ? -40.25 2.918 28.938 1 95.5 773 VAL B CA 1
ATOM 13412 C C . VAL B 1 773 ? -39.312 3.111 27.75 1 95.5 773 VAL B C 1
ATOM 13414 O O . VAL B 1 773 ? -38.094 3.264 27.922 1 95.5 773 VAL B O 1
ATOM 13417 N N . PRO B 1 774 ? -39.844 2.953 26.531 1 92.94 774 PRO B N 1
ATOM 13418 C CA . PRO B 1 774 ? -39 3.336 25.406 1 92.94 774 PRO B CA 1
ATOM 13419 C C . PRO B 1 774 ? -38.625 4.816 25.422 1 92.94 774 PRO B C 1
ATOM 13421 O O . PRO B 1 774 ? -39.5 5.676 25.234 1 92.94 774 PRO B O 1
ATOM 13424 N N . ILE B 1 775 ? -37.375 5.043 25.656 1 94.31 775 ILE B N 1
ATOM 13425 C CA . ILE B 1 775 ? -36.875 6.414 25.719 1 94.31 775 ILE B CA 1
ATOM 13426 C C . ILE B 1 775 ? -36.25 6.793 24.391 1 94.31 775 ILE B C 1
ATOM 13428 O O . ILE B 1 775 ? -35.469 6.023 23.828 1 94.31 775 ILE B O 1
ATOM 13432 N N . VAL B 1 776 ? -36.625 7.957 23.922 1 91 776 VAL B N 1
ATOM 13433 C CA . VAL B 1 776 ? -36.031 8.477 22.688 1 91 776 VAL B CA 1
ATOM 13434 C C . VAL B 1 776 ? -35.031 9.57 23.016 1 91 776 VAL B C 1
ATOM 13436 O O . VAL B 1 776 ? -35.281 10.414 23.875 1 91 776 VAL B O 1
ATOM 13439 N N . MET B 1 777 ? -33.906 9.523 22.328 1 86.38 777 MET B N 1
ATOM 13440 C CA . MET B 1 777 ? -32.781 10.398 22.672 1 86.38 777 MET B CA 1
ATOM 13441 C C . MET B 1 777 ? -32.781 11.648 21.812 1 86.38 777 MET B C 1
ATOM 13443 O O . MET B 1 777 ? -32.125 12.633 22.141 1 86.38 777 MET B O 1
ATOM 13447 N N . ASN B 1 778 ? -33.5 11.695 20.75 1 78.62 778 ASN B N 1
ATOM 13448 C CA . ASN B 1 778 ? -33.375 12.805 19.812 1 78.62 778 ASN B CA 1
ATOM 13449 C C . ASN B 1 778 ? -34.594 13.742 19.891 1 78.62 778 ASN B C 1
ATOM 13451 O O . ASN B 1 778 ? -34.969 14.367 18.891 1 78.62 778 ASN B O 1
ATOM 13455 N N . VAL B 1 779 ? -35.344 13.656 21.062 1 83.88 779 VAL B N 1
ATOM 13456 C CA . VAL B 1 779 ? -36.406 14.602 21.328 1 83.88 779 VAL B CA 1
ATOM 13457 C C . VAL B 1 779 ? -36.188 15.312 22.656 1 83.88 779 VAL B C 1
ATOM 13459 O O . VAL B 1 779 ? -35.656 14.719 23.594 1 83.88 779 VAL B O 1
ATOM 13462 N N . ASP B 1 780 ? -36.531 16.625 22.688 1 82.12 780 ASP B N 1
ATOM 13463 C CA . ASP B 1 780 ? -36.219 17.453 23.859 1 82.12 780 ASP B CA 1
ATOM 13464 C C . ASP B 1 780 ? -37.312 17.344 24.906 1 82.12 780 ASP B C 1
ATOM 13466 O O . ASP B 1 780 ? -37.125 17.672 26.078 1 82.12 780 ASP B O 1
ATOM 13470 N N . PHE B 1 781 ? -38.5 16.953 24.438 1 88.06 781 PHE B N 1
ATOM 13471 C CA . PHE B 1 781 ? -39.625 16.859 25.344 1 88.06 781 PHE B CA 1
ATOM 13472 C C . PHE B 1 781 ? -40.469 15.609 25.062 1 88.06 781 PHE B C 1
ATOM 13474 O O . PHE B 1 781 ? -40.312 15 24 1 88.06 781 PHE B O 1
ATOM 13481 N N . ILE B 1 782 ? -41.281 15.234 26.016 1 93.31 782 ILE B N 1
ATOM 13482 C CA . ILE B 1 782 ? -42.188 14.117 25.828 1 93.31 782 ILE B CA 1
ATOM 13483 C C . ILE B 1 782 ? -43.156 14.43 24.688 1 93.31 782 ILE B C 1
ATOM 13485 O O . ILE B 1 782 ? -43.781 15.5 24.656 1 93.31 782 ILE B O 1
ATOM 13489 N N . VAL B 1 783 ? -43.25 13.57 23.672 1 92.5 783 VAL B N 1
ATOM 13490 C CA . VAL B 1 783 ? -44.156 13.758 22.547 1 92.5 783 VAL B CA 1
ATOM 13491 C C . VAL B 1 783 ? -45.469 13.07 22.828 1 92.5 783 VAL B C 1
ATOM 13493 O O . VAL B 1 783 ? -45.562 11.844 22.875 1 92.5 783 VAL B O 1
ATOM 13496 N N . GLU B 1 784 ? -46.469 13.773 23.172 1 92.62 784 GLU B N 1
ATOM 13497 C CA . GLU B 1 784 ? -47.812 13.266 23.406 1 92.62 784 GLU B CA 1
ATOM 13498 C C . GLU B 1 784 ? -48.875 14.203 22.844 1 92.62 784 GLU B C 1
ATOM 13500 O O . GLU B 1 784 ? -48.656 15.414 22.797 1 92.62 784 GLU B O 1
ATOM 13505 N N . ASN B 1 785 ? -49.906 13.703 22.188 1 86.88 785 ASN B N 1
ATOM 13506 C CA . ASN B 1 785 ? -51.031 14.438 21.594 1 86.88 785 ASN B CA 1
ATOM 13507 C C . ASN B 1 785 ? -52.344 13.703 21.781 1 86.88 785 ASN B C 1
ATOM 13509 O O . ASN B 1 785 ? -52.562 12.641 21.203 1 86.88 785 ASN B O 1
ATOM 13513 N N . GLU B 1 786 ? -53.281 14.258 22.609 1 82.38 786 GLU B N 1
ATOM 13514 C CA . GLU B 1 786 ? -54.562 13.625 22.953 1 82.38 786 GLU B CA 1
ATOM 13515 C C . GLU B 1 786 ? -55.469 13.516 21.719 1 82.38 786 GLU B C 1
ATOM 13517 O O . GLU B 1 786 ? -56.406 12.727 21.719 1 82.38 786 GLU B O 1
ATOM 13522 N N . LEU B 1 787 ? -55.125 14.234 20.703 1 82.81 787 LEU B N 1
ATOM 13523 C CA . LEU B 1 787 ? -55.969 14.25 19.5 1 82.81 787 LEU B CA 1
ATOM 13524 C C . LEU B 1 787 ? -55.656 13.055 18.609 1 82.81 787 LEU B C 1
ATOM 13526 O O . LEU B 1 787 ? -56.438 12.734 17.703 1 82.81 787 LEU B O 1
ATOM 13530 N N . ILE B 1 788 ? -54.594 12.367 18.844 1 89.06 788 ILE B N 1
ATOM 13531 C CA . ILE B 1 788 ? -54.219 11.18 18.078 1 89.06 788 ILE B CA 1
ATOM 13532 C C . ILE B 1 788 ? -54.844 9.945 18.703 1 89.06 788 ILE B C 1
ATOM 13534 O O . ILE B 1 788 ? -54.344 9.422 19.703 1 89.06 788 ILE B O 1
ATOM 13538 N N . VAL B 1 789 ? -55.969 9.43 18.25 1 84.19 789 VAL B N 1
ATOM 13539 C CA . VAL B 1 789 ? -56.719 8.406 18.969 1 84.19 789 VAL B CA 1
ATOM 13540 C C . VAL B 1 789 ? -56.812 7.148 18.109 1 84.19 789 VAL B C 1
ATOM 13542 O O . VAL B 1 789 ? -57.062 6.055 18.625 1 84.19 789 VAL B O 1
ATOM 13545 N N . THR B 1 790 ? -56.562 7.16 16.828 1 87.81 790 THR B N 1
ATOM 13546 C CA . THR B 1 790 ? -56.656 5.984 15.969 1 87.81 790 THR B CA 1
ATOM 13547 C C . THR B 1 790 ? -55.375 5.184 15.969 1 87.81 790 THR B C 1
ATOM 13549 O O . THR B 1 790 ? -54.281 5.754 16.047 1 87.81 790 THR B O 1
ATOM 13552 N N . PRO B 1 791 ? -55.5 3.895 15.914 1 88 791 PRO B N 1
ATOM 13553 C CA . PRO B 1 791 ? -54.312 3.033 15.898 1 88 791 PRO B CA 1
ATOM 13554 C C . PRO B 1 791 ? -53.344 3.385 14.781 1 88 791 PRO B C 1
ATOM 13556 O O . PRO B 1 791 ? -52.125 3.334 14.977 1 88 791 PRO B O 1
ATOM 13559 N N . GLN B 1 792 ? -53.781 3.791 13.633 1 85.19 792 GLN B N 1
ATOM 13560 C CA . GLN B 1 792 ? -52.938 4.125 12.484 1 85.19 792 GLN B CA 1
ATOM 13561 C C . GLN B 1 792 ? -52.125 5.387 12.758 1 85.19 792 GLN B C 1
ATOM 13563 O O . GLN B 1 792 ? -50.938 5.434 12.461 1 85.19 792 GLN B O 1
ATOM 13568 N N . LEU B 1 793 ? -52.812 6.344 13.312 1 85.94 793 LEU B N 1
ATOM 13569 C CA . LEU B 1 793 ? -52.125 7.598 13.617 1 85.94 793 LEU B CA 1
ATOM 13570 C C . LEU B 1 793 ? -51.156 7.41 14.758 1 85.94 793 LEU B C 1
ATOM 13572 O O . LEU B 1 793 ? -50.094 8.039 14.766 1 85.94 793 LEU B O 1
ATOM 13576 N N . ARG B 1 794 ? -51.5 6.586 15.672 1 89.56 794 ARG B N 1
ATOM 13577 C CA . ARG B 1 794 ? -50.594 6.293 16.781 1 89.56 794 ARG B CA 1
ATOM 13578 C C . ARG B 1 794 ? -49.344 5.605 16.281 1 89.56 794 ARG B C 1
ATOM 13580 O O . ARG B 1 794 ? -48.219 5.918 16.734 1 89.56 794 ARG B O 1
ATOM 13587 N N . LYS B 1 795 ? -49.562 4.727 15.359 1 88.56 795 LYS B N 1
ATOM 13588 C CA . LYS B 1 795 ? -48.438 4.031 14.781 1 88.56 795 LYS B CA 1
ATOM 13589 C C . LYS B 1 795 ? -47.5 5.004 14.07 1 88.56 795 LYS B C 1
ATOM 13591 O O . LYS B 1 795 ? -46.281 4.895 14.18 1 88.56 795 LYS B O 1
ATOM 13596 N N . LEU B 1 796 ? -47.969 5.969 13.414 1 85.69 796 LEU B N 1
ATOM 13597 C CA . LEU B 1 796 ? -47.219 6.961 12.68 1 85.69 796 LEU B CA 1
ATOM 13598 C C . LEU B 1 796 ? -46.5 7.914 13.641 1 85.69 796 LEU B C 1
ATOM 13600 O O . LEU B 1 796 ? -45.344 8.297 13.406 1 85.69 796 LEU B O 1
ATOM 13604 N N . ALA B 1 797 ? -47.188 8.148 14.672 1 87.44 797 ALA B N 1
ATOM 13605 C CA . ALA B 1 797 ? -46.688 9.18 15.578 1 87.44 797 ALA B CA 1
ATOM 13606 C C . ALA B 1 797 ? -45.781 8.578 16.625 1 87.44 797 ALA B C 1
ATOM 13608 O O . ALA B 1 797 ? -44.75 9.172 17 1 87.44 797 ALA B O 1
ATOM 13609 N N . PHE B 1 798 ? -46.219 7.434 17.078 1 90.12 798 PHE B N 1
ATOM 13610 C CA . PHE B 1 798 ? -45.531 6.922 18.266 1 90.12 798 PHE B CA 1
ATOM 13611 C C . PHE B 1 798 ? -44.875 5.57 17.984 1 90.12 798 PHE B C 1
ATOM 13613 O O . PHE B 1 798 ? -44.312 4.953 18.891 1 90.12 798 PHE B O 1
ATOM 13620 N N . GLY B 1 799 ? -44.969 5.012 16.797 1 85.06 799 GLY B N 1
ATOM 13621 C CA . GLY B 1 799 ? -44.25 3.822 16.391 1 85.06 799 GLY B CA 1
ATOM 13622 C C . GLY B 1 799 ? -45.062 2.553 16.5 1 85.06 799 GLY B C 1
ATOM 13623 O O . GLY B 1 799 ? -44.75 1.543 15.867 1 85.06 799 GLY B O 1
ATOM 13624 N N . GLN B 1 800 ? -46.031 2.539 17.438 1 88.44 800 GLN B N 1
ATOM 13625 C CA . GLN B 1 800 ? -46.906 1.39 17.625 1 88.44 800 GLN B CA 1
ATOM 13626 C C . GLN B 1 800 ? -48.375 1.826 17.734 1 88.44 800 GLN B C 1
ATOM 13628 O O . GLN B 1 800 ? -48.656 2.934 18.203 1 88.44 800 GLN B O 1
ATOM 13633 N N . GLU B 1 801 ? -49.25 0.925 17.469 1 88.25 801 GLU B N 1
ATOM 13634 C CA . GLU B 1 801 ? -50.688 1.225 17.375 1 88.25 801 GLU B CA 1
ATOM 13635 C C . GLU B 1 801 ? -51.281 1.534 18.75 1 88.25 801 GLU B C 1
ATOM 13637 O O . GLU B 1 801 ? -52.312 2.189 18.844 1 88.25 801 GLU B O 1
ATOM 13642 N N . ASP B 1 802 ? -50.625 1.123 19.766 1 90.06 802 ASP B N 1
ATOM 13643 C CA . ASP B 1 802 ? -51.219 1.266 21.094 1 90.06 802 ASP B CA 1
ATOM 13644 C C . ASP B 1 802 ? -50.406 2.191 21.984 1 90.06 802 ASP B C 1
ATOM 13646 O O . ASP B 1 802 ? -50.656 2.295 23.172 1 90.06 802 ASP B O 1
ATOM 13650 N N . HIS B 1 803 ? -49.438 2.869 21.375 1 92.81 803 HIS B N 1
ATOM 13651 C CA . HIS B 1 803 ? -48.719 3.883 22.125 1 92.81 803 HIS B CA 1
ATOM 13652 C C . HIS B 1 803 ? -49.469 5.211 22.141 1 92.81 803 HIS B C 1
ATOM 13654 O O . HIS B 1 803 ? -50.125 5.559 21.172 1 92.81 803 HIS B O 1
ATOM 13660 N N . VAL B 1 804 ? -49.281 5.949 23.25 1 94.19 804 VAL B N 1
ATOM 13661 C CA . VAL B 1 804 ? -50 7.223 23.312 1 94.19 804 VAL B CA 1
ATOM 13662 C C . VAL B 1 804 ? -49 8.359 23.5 1 94.19 804 VAL B C 1
ATOM 13664 O O . VAL B 1 804 ? -49.375 9.531 23.531 1 94.19 804 VAL B O 1
ATOM 13667 N N . ARG B 1 805 ? -47.719 7.953 23.609 1 95.44 805 ARG B N 1
ATOM 13668 C CA . ARG B 1 805 ? -46.688 8.977 23.766 1 95.44 805 ARG B CA 1
ATOM 13669 C C . ARG B 1 805 ? -45.312 8.406 23.5 1 95.44 805 ARG B C 1
ATOM 13671 O O . ARG B 1 805 ? -45.125 7.195 23.359 1 95.44 805 ARG B O 1
ATOM 13678 N N . ILE B 1 806 ? -44.375 9.32 23.375 1 93.06 806 ILE B N 1
ATOM 13679 C CA . ILE B 1 806 ? -42.938 9.039 23.328 1 93.06 806 ILE B CA 1
ATOM 13680 C C . ILE B 1 806 ? -42.219 9.805 24.453 1 93.06 806 ILE B C 1
ATOM 13682 O O . ILE B 1 806 ? -42.375 11.023 24.578 1 93.06 806 ILE B O 1
ATOM 13686 N N . TYR B 1 807 ? -41.469 9.055 25.25 1 95.31 807 TYR B N 1
ATOM 13687 C CA . TYR B 1 807 ? -40.75 9.695 26.359 1 95.31 807 TYR B CA 1
ATOM 13688 C C . TYR B 1 807 ? -39.375 10.109 25.938 1 95.31 807 TYR B C 1
ATOM 13690 O O . TYR B 1 807 ? -38.719 9.422 25.156 1 95.31 807 TYR B O 1
ATOM 13698 N N . ASN B 1 808 ? -38.938 11.258 26.406 1 93.5 808 ASN B N 1
ATOM 13699 C CA . ASN B 1 808 ? -37.531 11.547 26.484 1 93.5 808 ASN B CA 1
ATOM 13700 C C . ASN B 1 808 ? -37 11.352 27.891 1 93.5 808 ASN B C 1
ATOM 13702 O O . ASN B 1 808 ? -37.75 11.188 28.844 1 93.5 808 ASN B O 1
ATOM 13706 N N . GLN B 1 809 ? -35.719 11.305 28.062 1 92.69 809 GLN B N 1
ATOM 13707 C CA . GLN B 1 809 ? -35.094 10.93 29.328 1 92.69 809 GLN B CA 1
ATOM 13708 C C . GLN B 1 809 ? -35.469 11.914 30.438 1 92.69 809 GLN B C 1
ATOM 13710 O O . GLN B 1 809 ? -35.969 11.508 31.469 1 92.69 809 GLN B O 1
ATOM 13715 N N . SER B 1 810 ? -35.25 13.227 30.219 1 92.81 810 SER B N 1
ATOM 13716 C CA . SER B 1 810 ? -35.5 14.242 31.234 1 92.81 810 SER B CA 1
ATOM 13717 C C . SER B 1 810 ? -36.969 14.305 31.625 1 92.81 810 SER B C 1
ATOM 13719 O O . SER B 1 810 ? -37.312 14.438 32.812 1 92.81 810 SER B O 1
ATOM 13721 N N . GLY B 1 811 ? -37.781 14.258 30.594 1 94.62 811 GLY B N 1
ATOM 13722 C CA . GLY B 1 811 ? -39.219 14.297 30.859 1 94.62 811 GLY B CA 1
ATOM 13723 C C . GLY B 1 811 ? -39.688 13.109 31.672 1 94.62 811 GLY B C 1
ATOM 13724 O O . GLY B 1 811 ? -40.5 13.266 32.562 1 94.62 811 GLY B O 1
ATOM 13725 N N . PHE B 1 812 ? -39.25 11.984 31.375 1 95.69 812 PHE B N 1
ATOM 13726 C CA . PHE B 1 812 ? -39.625 10.766 32.062 1 95.69 812 PHE B CA 1
ATOM 13727 C C . PHE B 1 812 ? -39.188 10.82 33.531 1 95.69 812 PHE B C 1
ATOM 13729 O O . PHE B 1 812 ? -39.969 10.508 34.438 1 95.69 812 PHE B O 1
ATOM 13736 N N . ILE B 1 813 ? -37.969 11.203 33.781 1 96.25 813 ILE B N 1
ATOM 13737 C CA . ILE B 1 813 ? -37.406 11.328 35.125 1 96.25 813 ILE B CA 1
ATOM 13738 C C . ILE B 1 813 ? -38.281 12.312 35.938 1 96.25 813 ILE B C 1
ATOM 13740 O O . ILE B 1 813 ? -38.625 12.039 37.094 1 96.25 813 ILE B O 1
ATOM 13744 N N . GLN B 1 814 ? -38.594 13.398 35.281 1 95.69 814 GLN B N 1
ATOM 13745 C CA . GLN B 1 814 ? -39.375 14.422 35.938 1 95.69 814 GLN B CA 1
ATOM 13746 C C . GLN B 1 814 ? -40.75 13.883 36.344 1 95.69 814 GLN B C 1
ATOM 13748 O O . GLN B 1 814 ? -41.25 14.172 37.438 1 95.69 814 GLN B O 1
ATOM 13753 N N . ARG B 1 815 ? -41.375 13.117 35.469 1 96.88 815 ARG B N 1
ATOM 13754 C CA . ARG B 1 815 ? -42.688 12.539 35.75 1 96.88 815 ARG B CA 1
ATOM 13755 C C . ARG B 1 815 ? -42.625 11.57 36.938 1 96.88 815 ARG B C 1
ATOM 13757 O O . ARG B 1 815 ? -43.5 11.562 37.781 1 96.88 815 ARG B O 1
ATOM 13764 N N . LEU B 1 816 ? -41.594 10.797 36.969 1 97.44 816 LEU B N 1
ATOM 13765 C CA . LEU B 1 816 ? -41.406 9.859 38.094 1 97.44 816 LEU B CA 1
ATOM 13766 C C . LEU B 1 816 ? -41.188 10.609 39.406 1 97.44 816 LEU B C 1
ATOM 13768 O O . LEU B 1 816 ? -41.75 10.25 40.438 1 97.44 816 LEU B O 1
ATOM 13772 N N . MET B 1 817 ? -40.406 11.633 39.344 1 97.5 817 MET B N 1
ATOM 13773 C CA . MET B 1 817 ? -40.125 12.438 40.531 1 97.5 817 MET B CA 1
ATOM 13774 C C . MET B 1 817 ? -41.406 13.133 41.031 1 97.5 817 MET B C 1
ATOM 13776 O O . MET B 1 817 ? -41.656 13.227 42.219 1 97.5 817 MET B O 1
ATOM 13780 N N . ASN B 1 818 ? -42.219 13.625 40.062 1 96.75 818 ASN B N 1
ATOM 13781 C CA . ASN B 1 818 ? -43.5 14.266 40.406 1 96.75 818 ASN B CA 1
ATOM 13782 C C . ASN B 1 818 ? -44.406 13.312 41.156 1 96.75 818 ASN B C 1
ATOM 13784 O O . ASN B 1 818 ? -45.25 13.742 41.969 1 96.75 818 ASN B O 1
ATOM 13788 N N . ALA B 1 819 ? -44.312 12.047 40.812 1 97.12 819 ALA B N 1
ATOM 13789 C CA . ALA B 1 819 ? -45.125 11.031 41.469 1 97.12 819 ALA B CA 1
ATOM 13790 C C . ALA B 1 819 ? -44.594 10.711 42.844 1 97.12 819 ALA B C 1
ATOM 13792 O O . ALA B 1 819 ? -45.25 10 43.625 1 97.12 819 ALA B O 1
ATOM 13793 N N . GLY B 1 820 ? -43.312 11.156 43.125 1 96.62 820 GLY B N 1
ATOM 13794 C CA . GLY B 1 820 ? -42.781 11 44.469 1 96.62 820 GLY B CA 1
ATOM 13795 C C . GLY B 1 820 ? -41.531 10.156 44.5 1 96.62 820 GLY B C 1
ATOM 13796 O O . GLY B 1 820 ? -40.875 10.039 45.531 1 96.62 820 GLY B O 1
ATOM 13797 N N . PHE B 1 821 ? -41.125 9.617 43.406 1 97.69 821 PHE B N 1
ATOM 13798 C CA . PHE B 1 821 ? -40 8.695 43.375 1 97.69 821 PHE B CA 1
ATOM 13799 C C . PHE B 1 821 ? -38.656 9.453 43.406 1 97.69 821 PHE B C 1
ATOM 13801 O O . PHE B 1 821 ? -38.562 10.547 42.844 1 97.69 821 PHE B O 1
ATOM 13808 N N . LYS B 1 822 ? -37.656 8.82 44 1 97.56 822 LYS B N 1
ATOM 13809 C CA . LYS B 1 822 ? -36.25 9.125 43.688 1 97.56 822 LYS B CA 1
ATOM 13810 C C . LYS B 1 822 ? -35.75 8.266 42.531 1 97.56 822 LYS B C 1
ATOM 13812 O O . LYS B 1 822 ? -36 7.059 42.5 1 97.56 822 LYS B O 1
ATOM 13817 N N . VAL B 1 823 ? -35.125 8.914 41.594 1 97.25 823 VAL B N 1
ATOM 13818 C CA . VAL B 1 823 ? -34.75 8.188 40.375 1 97.25 823 VAL B CA 1
ATOM 13819 C C . VAL B 1 823 ? -33.25 8.086 40.281 1 97.25 823 VAL B C 1
ATOM 13821 O O . VAL B 1 823 ? -32.531 9.078 40.469 1 97.25 823 VAL B O 1
ATOM 13824 N N . GLU B 1 824 ? -32.719 6.867 40.094 1 96.12 824 GLU B N 1
ATOM 13825 C CA . GLU B 1 824 ? -31.312 6.578 39.812 1 96.12 824 GLU B CA 1
ATOM 13826 C C . GLU B 1 824 ? -31.125 5.895 38.469 1 96.12 824 GLU B C 1
ATOM 13828 O O . GLU B 1 824 ? -31.906 5.004 38.125 1 96.12 824 GLU B O 1
ATOM 13833 N N . LEU B 1 825 ? -30.156 6.406 37.719 1 95 825 LEU B N 1
ATOM 13834 C CA . LEU B 1 825 ? -29.891 5.816 36.438 1 95 825 LEU B CA 1
ATOM 13835 C C . LEU B 1 825 ? -28.75 4.797 36.5 1 95 825 LEU B C 1
ATOM 13837 O O . LEU B 1 825 ? -27.781 5.004 37.25 1 95 825 LEU B O 1
ATOM 13841 N N . TYR B 1 826 ? -28.922 3.627 35.844 1 94.56 826 TYR B N 1
ATOM 13842 C CA . TYR B 1 826 ? -27.906 2.58 35.781 1 94.56 826 TYR B CA 1
ATOM 13843 C C . TYR B 1 826 ? -27.547 2.262 34.312 1 94.56 826 TYR B C 1
ATOM 13845 O O . TYR B 1 826 ? -28.422 1.941 33.5 1 94.56 826 TYR B O 1
ATOM 13853 N N . ASN B 1 827 ? -26.312 2.383 34.031 1 93.19 827 ASN B N 1
ATOM 13854 C CA . ASN B 1 827 ? -25.766 2.02 32.719 1 93.19 827 ASN B CA 1
ATOM 13855 C C . ASN B 1 827 ? -24.688 0.937 32.844 1 93.19 827 ASN B C 1
ATOM 13857 O O . ASN B 1 827 ? -23.641 1.163 33.469 1 93.19 827 ASN B O 1
ATOM 13861 N N . ILE B 1 828 ? -24.984 -0.201 32.25 1 90.81 828 ILE B N 1
ATOM 13862 C CA . ILE B 1 828 ? -24.109 -1.355 32.438 1 90.81 828 ILE B CA 1
ATOM 13863 C C . ILE B 1 828 ? -22.75 -1.08 31.828 1 90.81 828 ILE B C 1
ATOM 13865 O O . ILE B 1 828 ? -21.719 -1.494 32.375 1 90.81 828 ILE B O 1
ATOM 13869 N N . ALA B 1 829 ? -22.688 -0.497 30.688 1 89.19 829 ALA B N 1
ATOM 13870 C CA . ALA B 1 829 ? -21.422 -0.198 30.047 1 89.19 829 ALA B CA 1
ATOM 13871 C C . ALA B 1 829 ? -20.562 0.716 30.906 1 89.19 829 ALA B C 1
ATOM 13873 O O . ALA B 1 829 ? -19.344 0.566 30.953 1 89.19 829 ALA B O 1
ATOM 13874 N N . GLU B 1 830 ? -21.156 1.641 31.609 1 86.19 830 GLU B N 1
ATOM 13875 C CA . GLU B 1 830 ? -20.453 2.574 32.5 1 86.19 830 GLU B CA 1
ATOM 13876 C C . GLU B 1 830 ? -20 1.89 33.781 1 86.19 830 GLU B C 1
ATOM 13878 O O . GLU B 1 830 ? -18.891 2.146 34.281 1 86.19 830 GLU B O 1
ATOM 13883 N N . LYS B 1 831 ? -20.812 1.013 34.25 1 88.75 831 LYS B N 1
ATOM 13884 C CA . LYS B 1 831 ? -20.578 0.401 35.562 1 88.75 831 LYS B CA 1
ATOM 13885 C C . LYS B 1 831 ? -19.641 -0.806 35.438 1 88.75 831 LYS B C 1
ATOM 13887 O O . LYS B 1 831 ? -18.797 -1.038 36.312 1 88.75 831 LYS B O 1
ATOM 13892 N N . GLN B 1 832 ? -19.844 -1.549 34.375 1 87.81 832 GLN B N 1
ATOM 13893 C CA . GLN B 1 832 ? -19.141 -2.818 34.25 1 87.81 832 GLN B CA 1
ATOM 13894 C C . GLN B 1 832 ? -18.219 -2.838 33.031 1 87.81 832 GLN B C 1
ATOM 13896 O O . GLN B 1 832 ? -17.484 -3.807 32.812 1 87.81 832 GLN B O 1
ATOM 13901 N N . GLY B 1 833 ? -18.266 -1.851 32.344 1 86.56 833 GLY B N 1
ATOM 13902 C CA . GLY B 1 833 ? -17.422 -1.77 31.156 1 86.56 833 GLY B CA 1
ATOM 13903 C C . GLY B 1 833 ? -18.141 -2.211 29.906 1 86.56 833 GLY B C 1
ATOM 13904 O O . GLY B 1 833 ? -19.109 -2.977 29.969 1 86.56 833 GLY B O 1
ATOM 13905 N N . MET B 1 834 ? -17.625 -1.761 28.781 1 85.62 834 MET B N 1
ATOM 13906 C CA . MET B 1 834 ? -18.234 -2.047 27.5 1 85.62 834 MET B CA 1
ATOM 13907 C C . MET B 1 834 ? -18.109 -3.525 27.141 1 85.62 834 MET B C 1
ATOM 13909 O O . MET B 1 834 ? -18.984 -4.094 26.5 1 85.62 834 MET B O 1
ATOM 13913 N N . LYS B 1 835 ? -17.047 -4.148 27.531 1 83.25 835 LYS B N 1
ATOM 13914 C CA . LYS B 1 835 ? -16.859 -5.57 27.266 1 83.25 835 LYS B CA 1
ATOM 13915 C C . LYS B 1 835 ? -17.969 -6.406 27.891 1 83.25 835 LYS B C 1
ATOM 13917 O O . LYS B 1 835 ? -18.516 -7.305 27.25 1 83.25 835 LYS B O 1
ATOM 13922 N N . SER B 1 836 ? -18.25 -5.973 29.078 1 87.06 836 SER B N 1
ATOM 13923 C CA . SER B 1 836 ? -19.328 -6.664 29.781 1 87.06 836 SER B CA 1
ATOM 13924 C C . SER B 1 836 ? -20.672 -6.43 29.094 1 87.06 836 SER B C 1
ATOM 13926 O O . SER B 1 836 ? -21.469 -7.355 28.969 1 87.06 836 SER B O 1
ATOM 13928 N N . ALA B 1 837 ? -20.875 -5.25 28.719 1 90.25 837 ALA B N 1
ATOM 13929 C CA . ALA B 1 837 ? -22.125 -4.926 28.031 1 90.25 837 ALA B CA 1
ATOM 13930 C C . ALA B 1 837 ? -22.281 -5.738 26.75 1 90.25 837 ALA B C 1
ATOM 13932 O O . ALA B 1 837 ? -23.312 -6.352 26.516 1 90.25 837 ALA B O 1
ATOM 13933 N N . ARG B 1 838 ? -21.188 -5.824 26.078 1 87.69 838 ARG B N 1
ATOM 13934 C CA . ARG B 1 838 ? -21.219 -6.516 24.797 1 87.69 838 ARG B CA 1
ATOM 13935 C C . ARG B 1 838 ? -21.422 -8.016 24.984 1 87.69 838 ARG B C 1
ATOM 13937 O O . ARG B 1 838 ? -22.078 -8.664 24.156 1 87.69 838 ARG B O 1
ATOM 13944 N N . LYS B 1 839 ? -20.906 -8.516 26.016 1 89.25 839 LYS B N 1
ATOM 13945 C CA . LYS B 1 839 ? -21.094 -9.922 26.359 1 89.25 839 LYS B CA 1
ATOM 13946 C C . LYS B 1 839 ? -22.562 -10.297 26.406 1 89.25 839 LYS B C 1
ATOM 13948 O O . LYS B 1 839 ? -22.953 -11.398 26.016 1 89.25 839 LYS B O 1
ATOM 13953 N N . PHE B 1 840 ? -23.391 -9.289 26.797 1 93.12 840 PHE B N 1
ATOM 13954 C CA . PHE B 1 840 ? -24.812 -9.555 26.969 1 93.12 840 PHE B CA 1
ATOM 13955 C C . PHE B 1 840 ? -25.609 -8.961 25.812 1 93.12 840 PHE B C 1
ATOM 13957 O O . PHE B 1 840 ? -26.828 -8.836 25.891 1 93.12 840 PHE B O 1
ATOM 13964 N N . GLY B 1 841 ? -24.922 -8.57 24.797 1 90.56 841 GLY B N 1
ATOM 13965 C CA . GLY B 1 841 ? -25.578 -8 23.641 1 90.56 841 GLY B CA 1
ATOM 13966 C C . GLY B 1 841 ? -26.094 -6.598 23.875 1 90.56 841 GLY B C 1
ATOM 13967 O O . GLY B 1 841 ? -27.078 -6.18 23.25 1 90.56 841 GLY B O 1
ATOM 13968 N N . LEU B 1 842 ? -25.484 -5.875 24.781 1 91.81 842 LEU B N 1
ATOM 13969 C CA . LEU B 1 842 ? -25.938 -4.539 25.172 1 91.81 842 LEU B CA 1
ATOM 13970 C C . LEU B 1 842 ? -24.969 -3.477 24.672 1 91.81 842 LEU B C 1
ATOM 13972 O O . LEU B 1 842 ? -23.891 -3.801 24.172 1 91.81 842 LEU B O 1
ATOM 13976 N N . SER B 1 843 ? -25.5 -2.209 24.703 1 88.12 843 SER B N 1
ATOM 13977 C CA . SER B 1 843 ? -24.703 -1.115 24.156 1 88.12 843 SER B CA 1
ATOM 13978 C C . SER B 1 843 ? -24.438 -0.039 25.203 1 88.12 843 SER B C 1
ATOM 13980 O O . SER B 1 843 ? -24.828 -0.185 26.359 1 88.12 843 SER B O 1
ATOM 13982 N N . GLU B 1 844 ? -23.719 0.984 24.828 1 86.19 844 GLU B N 1
ATOM 13983 C CA . GLU B 1 844 ? -23.281 2.043 25.734 1 86.19 844 GLU B CA 1
ATOM 13984 C C . GLU B 1 844 ? -24.469 2.922 26.141 1 86.19 844 GLU B C 1
ATOM 13986 O O . GLU B 1 844 ? -24.391 3.623 27.156 1 86.19 844 GLU B O 1
ATOM 13991 N N . THR B 1 845 ? -25.516 2.803 25.391 1 87.44 845 THR B N 1
ATOM 13992 C CA . THR B 1 845 ? -26.625 3.703 25.672 1 87.44 845 THR B CA 1
ATOM 13993 C C . THR B 1 845 ? -27.703 3.002 26.5 1 87.44 845 THR B C 1
ATOM 13995 O O . THR B 1 845 ? -28.656 3.631 26.953 1 87.44 845 THR B O 1
ATOM 13998 N N . ASP B 1 846 ? -27.516 1.778 26.703 1 91.62 846 ASP B N 1
ATOM 13999 C CA . ASP B 1 846 ? -28.531 1.028 27.438 1 91.62 846 ASP B CA 1
ATOM 14000 C C . ASP B 1 846 ? -28.594 1.481 28.891 1 91.62 846 ASP B C 1
ATOM 14002 O O . ASP B 1 846 ? -27.641 1.288 29.656 1 91.62 846 ASP B O 1
ATOM 14006 N N . MET B 1 847 ? -29.766 2.051 29.266 1 93.44 847 MET B N 1
ATOM 14007 C CA . MET B 1 847 ? -29.953 2.666 30.578 1 93.44 847 MET B CA 1
ATOM 14008 C C . MET B 1 847 ? -31.141 2.057 31.297 1 93.44 847 MET B C 1
ATOM 14010 O O . MET B 1 847 ? -32.156 1.724 30.672 1 93.44 847 MET B O 1
ATOM 14014 N N . LEU B 1 848 ? -31.047 1.869 32.625 1 95.5 848 LEU B N 1
ATOM 14015 C CA . LEU B 1 848 ? -32.156 1.489 33.5 1 95.5 848 LEU B CA 1
ATOM 14016 C C . LEU B 1 848 ? -32.562 2.648 34.406 1 95.5 848 LEU B C 1
ATOM 14018 O O . LEU B 1 848 ? -31.719 3.406 34.875 1 95.5 848 LEU B O 1
ATOM 14022 N N . TYR B 1 849 ? -33.812 2.752 34.562 1 97.06 849 TYR B N 1
ATOM 14023 C CA . TYR B 1 849 ? -34.375 3.75 35.469 1 97.06 849 TYR B CA 1
ATOM 14024 C C . TYR B 1 849 ? -34.844 3.113 36.781 1 97.06 849 TYR B C 1
ATOM 14026 O O . TYR B 1 849 ? -35.906 2.514 36.844 1 97.06 849 TYR B O 1
ATOM 14034 N N . ILE B 1 850 ? -34 3.275 37.781 1 97.56 850 ILE B N 1
ATOM 14035 C CA . ILE B 1 850 ? -34.25 2.709 39.094 1 97.56 850 ILE B CA 1
ATOM 14036 C C . ILE B 1 850 ? -35 3.734 39.969 1 97.56 850 ILE B C 1
ATOM 14038 O O . ILE B 1 850 ? -34.562 4.879 40.062 1 97.56 850 ILE B O 1
ATOM 14042 N N . VAL B 1 851 ? -36.094 3.293 40.562 1 98 851 VAL B N 1
ATOM 14043 C CA . VAL B 1 851 ? -36.875 4.199 41.406 1 98 851 VAL B CA 1
ATOM 14044 C C . VAL B 1 851 ? -36.781 3.74 42.875 1 98 851 VAL B C 1
ATOM 14046 O O . VAL B 1 851 ? -36.594 2.551 43.125 1 98 851 VAL B O 1
ATOM 14049 N N . ARG B 1 852 ? -36.875 4.715 43.75 1 97.38 852 ARG B N 1
ATOM 14050 C CA . ARG B 1 852 ? -36.875 4.441 45.188 1 97.38 852 ARG B CA 1
ATOM 14051 C C . ARG B 1 852 ? -37.875 5.301 45.906 1 97.38 852 ARG B C 1
ATOM 14053 O O . ARG B 1 852 ? -38.219 6.406 45.469 1 97.38 852 ARG B O 1
ATOM 14060 N N . LYS B 1 853 ? -38.438 4.715 46.938 1 97.44 853 LYS B N 1
ATOM 14061 C CA . LYS B 1 853 ? -39.312 5.418 47.844 1 97.44 853 LYS B CA 1
ATOM 14062 C C . LYS B 1 853 ? -38.656 5.652 49.188 1 97.44 853 LYS B C 1
ATOM 14064 O O . LYS B 1 853 ? -38.219 4.699 49.875 1 97.44 853 LYS B O 1
#

Nearest PDB structures (foldseek):
  2z87-assembly3_B  TM=4.148E-01  e=9.154E-25  Escherichia coli
  2z86-assembly1_B  TM=4.005E-01  e=7.754E-25  Escherichia coli
  2z86-assembly2_D  TM=4.041E-01  e=2.618E-24  Escherichia coli
  2z86-assembly1_A  TM=4.008E-01  e=8.080E-23  Escherichia coli
  8vh8-assembly2_B  TM=3.580E-01  e=1.739E-17  Pasteurella multocida

Foldseek 3Di:
DPPLPPPDPVVLVVDFAEEEEEEDEACQPLLLQAVVQVVLASRDRYAYEYQYLYPDCSNVVSCVVPVVPDVRYHYDYDPHRPDDQVSVLVRLVVDDTQKYFYDYSNKHFARHQVVVQVVVVVVCPVPFAFKEFEQAFEAESVRHTDDDDPLRPQPDQAKDKFQLQVVLLVCLLQVHNNRDDSNGMMGGSVLQPDGQQAAPNDHQDQPSNSRSSNSRSLRHIYIYHHDHGMYHYDDPPDPCPDLVSLVSSLLRSLVCLVCVVVSVHPVDPVSSLSSLVNSLVSLPVRPDLQCSLVDPSNVVSVLSNVVSLLVQFQADQPDPDFAEEEEEEEEPCQVLLVQAVSQQRLANDHRYAYEYEYQYPDCSNVSSCVSVVVVDVSYHYDYDPHRPQQCSRLVRLVVDDTQKYFYGYSNKHFANHQVVVQVVCVVPDPFAFKEFEFAFEAESVRHTDDDDLQGDAPDPAKDKFQLLVVLLVCLLQVHDNRHDRNGMIGGVVLQPSHFQAAPRHHDDLPRNSNRSSNSSLRGMYIYHHDHGMYHYDDPPDPNVDLLSVLSVLLVSLVSLVVSCLQFHLVDPVSSLSSLVVSVVVNVVSQVVCVVVVNPVSNPDVSNVVSVVVSVCSNPDQQWAAAPLVRDIDRAAAADDPLLDDPVFAWLWHLGGHAAHPPPGDGLVLRVVVVCCVPPHCQQPAQWEEEEEPDDDSNVVVVVVGPSYNYAYEYCDDPDPSHHNADLLDGPAAFQAGQEYEAEADLQLPPCSLSSLLSVNRNHHAFGKYWHYHTATAPDPAKAADPVQDALVSCCVRPVGSRGGIHHHDVHVCVSNVVSPKDKDKDFCCVVPTQSVQVSPSGGRSDIIIMTHD/DPPLPPDDPVVLVVDFEEEEEEEDEACQPLLLQAVVQVVLASRDRYAYEYQYLYPDCSNVVSCVVPVVPDVRYHYDYDPHRPDDQRSVLVRLVPDDTQKYFYDYSNKHFARHQVVVQVVVVVVCPVPQAFKEFEQAFEAESVRHTDDDDPLRPQPDQAKDKFQLQVVLLVCLLQVHNNRDDSNGMMGGSVLQPDGQQAAPRDHQDQPSNSRRSNSRSLRHIYIYHHDHGMYHYDDPPDPCPDLVSLVSSLLRSLVCLVCVVVSVHPVDPVSSLSSLVNSLVSLPVRPDLVCSLVDPSNVVSVLSNVVSLLVQFQADQPDPDFAEEEEEEEEQCQVLLVQAVSQQRLANDHRYAYEYEYQYPDCSNVSSCVSVVVVDVRYHYDYDPHRPQQCSRLVRLVVDDTQKYFYGYSNKHFANHQVVVQVVCVVPDPFAFKEFEFAFEAESVRHTDDDDLQGDAPDPAKDKFQLLVVLLVCLLQVHDNRHDRNGMIGGVVLQPSHFQAAPRHHDDLPRNSNRSSNSSLRGMYIYHHDHGMYHYDDPPDPNVDLLSVLSVLLVSLVSLVVSCLQFHLVDPVSSLSSLVVSVVVNVVSQVVCVVVVNPVSNPDVSNVVSVVVSVCSNPDQQWAAAPLVGDIDRAAAADDPLLDDPVFAWLWHLRGHAAHPPPGDGLVLRVVVVCCVPPHCQQPAAWEEEEEPDDDSNVVVVVVGPSYNYAYEYCDDPDPSHHNADLLDGPAAFQAGQEYEAEAPLQLPPCSLSSLLSVNRNHHAFGKYWYYHTATAPDPAKAADPVQDAQVSCCVRPVGSRGGIHGHDVHVCVSNVVSPKDKDKDFCCVVPTQSVQVSPSGGRSDIIIMIHD